Protein AF-0000000087761739 (afdb_homodimer)

Structure (mmCIF, N/CA/C/O backbone):
data_AF-0000000087761739-model_v1
#
loop_
_entity.id
_entity.type
_entity.pdbx_description
1 polymer 'Uncharacterized protein'
#
loop_
_atom_site.group_PDB
_atom_site.id
_atom_site.type_symbol
_atom_site.label_atom_id
_atom_site.label_alt_id
_atom_site.label_comp_id
_atom_site.label_asym_id
_atom_site.label_entity_id
_atom_site.label_seq_id
_atom_site.pdbx_PDB_ins_code
_atom_site.Cartn_x
_atom_site.Cartn_y
_atom_site.Cartn_z
_atom_site.occupancy
_atom_site.B_iso_or_equiv
_atom_site.auth_seq_id
_atom_site.auth_comp_id
_atom_site.auth_asym_id
_atom_site.auth_atom_id
_atom_site.pdbx_PDB_model_num
ATOM 1 N N . MET A 1 1 ? -22.781 -11.344 -4.984 1 20.44 1 MET A N 1
ATOM 2 C CA . MET A 1 1 ? -22.031 -10.656 -3.932 1 20.44 1 MET A CA 1
ATOM 3 C C . MET A 1 1 ? -21.281 -9.461 -4.492 1 20.44 1 MET A C 1
ATOM 5 O O . MET A 1 1 ? -20.156 -9.609 -4.996 1 20.44 1 MET A O 1
ATOM 9 N N . ASP A 1 2 ? -22.125 -8.633 -5.078 1 24.77 2 ASP A N 1
ATOM 10 C CA . ASP A 1 2 ? -21.891 -7.473 -5.938 1 24.77 2 ASP A CA 1
ATOM 11 C C . ASP A 1 2 ? -21.109 -6.391 -5.203 1 24.77 2 ASP A C 1
ATOM 13 O O . ASP A 1 2 ? -20.609 -5.449 -5.824 1 24.77 2 ASP A O 1
ATOM 17 N N . GLY A 1 3 ? -21.297 -6.488 -3.834 1 24.38 3 GLY A N 1
ATOM 18 C CA . GLY A 1 3 ? -21.047 -5.309 -3.021 1 24.38 3 GLY A CA 1
ATOM 19 C C . GLY A 1 3 ? -19.578 -5.062 -2.768 1 24.38 3 GLY A C 1
ATOM 20 O O . GLY A 1 3 ? -19.219 -4.117 -2.062 1 24.38 3 GLY A O 1
ATOM 21 N N . THR A 1 4 ? -18.922 -6.078 -2.805 1 26.2 4 THR A N 1
ATOM 22 C CA . THR A 1 4 ? -17.656 -5.758 -2.143 1 26.2 4 THR A CA 1
ATOM 23 C C . THR A 1 4 ? -16.922 -4.648 -2.889 1 26.2 4 THR A C 1
ATOM 25 O O . THR A 1 4 ? -16.016 -4.016 -2.338 1 26.2 4 THR A O 1
ATOM 28 N N . HIS A 1 5 ? -17.047 -4.758 -4.234 1 28.62 5 HIS A N 1
ATOM 29 C CA . HIS A 1 5 ? -16.109 -3.875 -4.91 1 28.62 5 HIS A CA 1
ATOM 30 C C . HIS A 1 5 ? -16.703 -2.49 -5.129 1 28.62 5 HIS A C 1
ATOM 32 O O . HIS A 1 5 ? -17.531 -2.301 -6.031 1 28.62 5 HIS A O 1
ATOM 38 N N . GLY A 1 6 ? -17.234 -1.883 -4.227 1 26.75 6 GLY A N 1
ATOM 39 C CA . GLY A 1 6 ? -17.844 -0.566 -4.359 1 26.75 6 GLY A CA 1
ATOM 40 C C . GLY A 1 6 ? -16.906 0.455 -4.984 1 26.75 6 GLY A C 1
ATOM 41 O O . GLY A 1 6 ? -16.344 1.301 -4.285 1 26.75 6 GLY A O 1
ATOM 42 N N . HIS A 1 7 ? -16.141 -0.032 -5.859 1 29.97 7 HIS A N 1
ATOM 43 C CA . HIS A 1 7 ? -15.32 1.041 -6.414 1 29.97 7 HIS A CA 1
ATOM 44 C C . HIS A 1 7 ? -16.172 2.014 -7.23 1 29.97 7 HIS A C 1
ATOM 46 O O . HIS A 1 7 ? -17.047 1.595 -7.988 1 29.97 7 HIS A O 1
ATOM 52 N N . PHE A 1 8 ? -16.406 3.107 -6.758 1 29.94 8 PHE A N 1
ATOM 53 C CA . PHE A 1 8 ? -17.078 4.16 -7.504 1 29.94 8 PHE A CA 1
ATOM 54 C C . PHE A 1 8 ? -16.234 4.613 -8.688 1 29.94 8 PHE A C 1
ATOM 56 O O . PHE A 1 8 ? -15.07 4.98 -8.523 1 29.94 8 PHE A O 1
ATOM 63 N N . ASN A 1 9 ? -16.438 4.07 -9.688 1 31.05 9 ASN A N 1
ATOM 64 C CA . ASN A 1 9 ? -15.773 4.406 -10.945 1 31.05 9 ASN A CA 1
ATOM 65 C C . ASN A 1 9 ? -16.047 5.852 -11.352 1 31.05 9 ASN A C 1
ATOM 67 O O . ASN A 1 9 ? -17.203 6.273 -11.414 1 31.05 9 ASN A O 1
ATOM 71 N N . ILE A 1 10 ? -15.094 6.66 -11.148 1 33.84 10 ILE A N 1
ATOM 72 C CA . ILE A 1 10 ? -15.211 8.023 -11.648 1 33.84 10 ILE A CA 1
ATOM 73 C C . ILE A 1 10 ? -14.844 8.062 -13.133 1 33.84 10 ILE A C 1
ATOM 75 O O . ILE A 1 10 ? -13.781 7.57 -13.523 1 33.84 10 ILE A O 1
ATOM 79 N N . ASN A 1 11 ? -15.75 8.164 -13.945 1 30.97 11 ASN A N 1
ATOM 80 C CA . ASN A 1 11 ? -15.617 8.32 -15.391 1 30.97 11 ASN A CA 1
ATOM 81 C C . ASN A 1 11 ? -14.898 9.609 -15.758 1 30.97 11 ASN A C 1
ATOM 83 O O . ASN A 1 11 ? -15.453 10.703 -15.594 1 30.97 11 ASN A O 1
ATOM 87 N N . ALA A 1 12 ? -13.742 9.641 -15.859 1 34.12 12 ALA A N 1
ATOM 88 C CA . ALA A 1 12 ? -12.922 10.82 -16.141 1 34.12 12 ALA A CA 1
ATOM 89 C C . ALA A 1 12 ? -13.227 11.383 -17.516 1 34.12 12 ALA A C 1
ATOM 91 O O . ALA A 1 12 ? -12.867 12.531 -17.812 1 34.12 12 ALA A O 1
ATOM 92 N N . ASP A 1 13 ? -13.703 10.57 -18.453 1 30.34 13 ASP A N 1
ATOM 93 C CA . ASP A 1 13 ? -13.664 11.031 -19.844 1 30.34 13 ASP A CA 1
ATOM 94 C C . ASP A 1 13 ? -14.906 11.852 -20.172 1 30.34 13 ASP A C 1
ATOM 96 O O . ASP A 1 13 ? -15.148 12.156 -21.344 1 30.34 13 ASP A O 1
ATOM 100 N N . VAL A 1 14 ? -15.852 11.977 -19.297 1 33.69 14 VAL A N 1
ATOM 101 C CA . VAL A 1 14 ? -17.062 12.648 -19.781 1 33.69 14 VAL A CA 1
ATOM 102 C C . VAL A 1 14 ? -16.969 14.141 -19.484 1 33.69 14 VAL A C 1
ATOM 104 O O . VAL A 1 14 ? -16.312 14.555 -18.516 1 33.69 14 VAL A O 1
ATOM 107 N N . GLY A 1 15 ? -17.297 14.992 -20.469 1 31.44 15 GLY A N 1
ATOM 108 C CA . GLY A 1 15 ? -17.344 16.438 -20.391 1 31.44 15 GLY A CA 1
ATOM 109 C C . GLY A 1 15 ? -18.094 16.953 -19.172 1 31.44 15 GLY A C 1
ATOM 110 O O . GLY A 1 15 ? -18.859 16.219 -18.562 1 31.44 15 GLY A O 1
ATOM 111 N N . ALA A 1 16 ? -17.734 17.984 -18.703 1 39.25 16 ALA A N 1
ATOM 112 C CA . ALA A 1 16 ? -18.312 18.672 -17.562 1 39.25 16 ALA A CA 1
ATOM 113 C C . ALA A 1 16 ? -19.766 19.094 -17.844 1 39.25 16 ALA A C 1
ATOM 115 O O . ALA A 1 16 ? -20.109 19.406 -18.969 1 39.25 16 ALA A O 1
ATOM 116 N N . SER A 1 17 ? -20.781 18.766 -17.078 1 38.81 17 SER A N 1
ATOM 117 C CA . SER A 1 17 ? -22.156 19.25 -17.141 1 38.81 17 SER A CA 1
ATOM 118 C C . SER A 1 17 ? -22.344 20.453 -16.234 1 38.81 17 SER A C 1
ATOM 120 O O . SER A 1 17 ? -21.625 20.625 -15.242 1 38.81 17 SER A O 1
ATOM 122 N N . GLU A 1 18 ? -23.109 21.469 -16.734 1 39.84 18 GLU A N 1
ATOM 123 C CA . GLU A 1 18 ? -23.422 22.688 -15.977 1 39.84 18 GLU A CA 1
ATOM 124 C C . GLU A 1 18 ? -24.891 22.734 -15.594 1 39.84 18 GLU A C 1
ATOM 126 O O . GLU A 1 18 ? -25.766 22.422 -16.406 1 39.84 18 GLU A O 1
ATOM 131 N N . PHE A 1 19 ? -25.188 22.891 -14.32 1 46.5 19 PHE A N 1
ATOM 132 C CA . PHE A 1 19 ? -26.547 23.078 -13.82 1 46.5 19 PHE A CA 1
ATOM 133 C C . PHE A 1 19 ? -26.672 24.406 -13.094 1 46.5 19 PHE A C 1
ATOM 135 O O . PHE A 1 19 ? -25.719 24.859 -12.445 1 46.5 19 PHE A O 1
ATOM 142 N N . LEU A 1 20 ? -27.734 25.25 -13.328 1 36.22 20 LEU A N 1
ATOM 143 C CA . LEU A 1 20 ? -28.062 26.484 -12.602 1 36.22 20 LEU A CA 1
ATOM 144 C C . LEU A 1 20 ? -29.328 26.297 -11.773 1 36.22 20 LEU A C 1
ATOM 146 O O . LEU A 1 20 ? -30.359 25.859 -12.289 1 36.22 20 LEU A O 1
ATOM 150 N N . PHE A 1 21 ? -29.219 26.375 -10.508 1 52.38 21 PHE A N 1
ATOM 151 C CA . PHE A 1 21 ? -30.375 26.219 -9.625 1 52.38 21 PHE A CA 1
ATOM 152 C C . PHE A 1 21 ? -30.719 27.531 -8.945 1 52.38 21 PHE A C 1
ATOM 154 O O . PHE A 1 21 ? -29.828 28.312 -8.602 1 52.38 21 PHE A O 1
ATOM 161 N N . ASP A 1 22 ? -32.094 28.125 -8.93 1 41.22 22 ASP A N 1
ATOM 162 C CA . ASP A 1 22 ? -32.625 29.203 -8.117 1 41.22 22 ASP A CA 1
ATOM 163 C C . ASP A 1 22 ? -33.781 28.734 -7.234 1 41.22 22 ASP A C 1
ATOM 165 O O . ASP A 1 22 ? -34.188 27.562 -7.312 1 41.22 22 ASP A O 1
ATOM 169 N N . GLN A 1 23 ? -34.062 29.469 -6.258 1 44.34 23 GLN A N 1
ATOM 170 C CA . GLN A 1 23 ? -35.094 29.078 -5.297 1 44.34 23 GLN A CA 1
ATOM 171 C C . GLN A 1 23 ? -36.344 28.594 -6.008 1 44.34 23 GLN A C 1
ATOM 173 O O . GLN A 1 23 ? -37.125 27.812 -5.445 1 44.34 23 GLN A O 1
ATOM 178 N N . SER A 1 24 ? -36.656 29.188 -7.23 1 37.31 24 SER A N 1
ATOM 179 C CA . SER A 1 24 ? -37.875 28.844 -7.945 1 37.31 24 SER A CA 1
ATOM 180 C C . SER A 1 24 ? -37.688 27.547 -8.742 1 37.31 24 SER A C 1
ATOM 182 O O . SER A 1 24 ? -38.594 27.141 -9.477 1 37.31 24 SER A O 1
ATOM 184 N N . PHE A 1 25 ? -36.625 27.031 -8.711 1 35.84 25 PHE A N 1
ATOM 185 C CA . PHE A 1 25 ? -36.375 25.875 -9.555 1 35.84 25 PHE A CA 1
ATOM 186 C C . PHE A 1 25 ? -37.312 24.734 -9.203 1 35.84 25 PHE A C 1
ATOM 188 O O . PHE A 1 25 ? -37.281 24.234 -8.078 1 35.84 25 PHE A O 1
ATOM 195 N N . GLU A 1 26 ? -38.594 24.75 -9.891 1 30.33 26 GLU A N 1
ATOM 196 C CA . GLU A 1 26 ? -39.406 23.516 -9.969 1 30.33 26 GLU A CA 1
ATOM 197 C C . GLU A 1 26 ? -38.75 22.5 -10.891 1 30.33 26 GLU A C 1
ATOM 199 O O . GLU A 1 26 ? -37.969 22.859 -11.789 1 30.33 26 GLU A O 1
ATOM 204 N N . GLU A 1 27 ? -38.844 21.188 -10.758 1 34.31 27 GLU A N 1
ATOM 205 C CA . GLU A 1 27 ? -38.25 20.031 -11.422 1 34.31 27 GLU A CA 1
ATOM 206 C C . GLU A 1 27 ? -38.438 20.109 -12.93 1 34.31 27 GLU A C 1
ATOM 208 O O . GLU A 1 27 ? -38.156 19.141 -13.648 1 34.31 27 GLU A O 1
ATOM 213 N N . SER A 1 28 ? -39.125 21.125 -13.531 1 25.36 28 SER A N 1
ATOM 214 C CA . SER A 1 28 ? -39.5 20.828 -14.914 1 25.36 28 SER A CA 1
ATOM 215 C C . SER A 1 28 ? -38.281 20.547 -15.773 1 25.36 28 SER A C 1
ATOM 217 O O . SER A 1 28 ? -38.188 19.5 -16.422 1 25.36 28 SER A O 1
ATOM 219 N N . TYR A 1 29 ? -38.094 21.5 -16.922 1 24.64 29 TYR A N 1
ATOM 220 C CA . TYR A 1 29 ? -37.531 21.312 -18.266 1 24.64 29 TYR A CA 1
ATOM 221 C C . TYR A 1 29 ? -36.031 21.312 -18.234 1 24.64 29 TYR A C 1
ATOM 223 O O . TYR A 1 29 ? -35.375 22.281 -17.797 1 24.64 29 TYR A O 1
ATOM 231 N N . ILE A 1 30 ? -35.531 20.188 -18.062 1 29 30 ILE A N 1
ATOM 232 C CA . ILE A 1 30 ? -34.125 19.906 -18.219 1 29 30 ILE A CA 1
ATOM 233 C C . ILE A 1 30 ? -33.688 20.141 -19.672 1 29 30 ILE A C 1
ATOM 235 O O . ILE A 1 30 ? -34.219 19.5 -20.578 1 29 30 ILE A O 1
ATOM 239 N N . GLN A 1 31 ? -33.531 21.359 -20.078 1 22.91 31 GLN A N 1
ATOM 240 C CA . GLN A 1 31 ? -33.031 21.5 -21.438 1 22.91 31 GLN A CA 1
ATOM 241 C C . GLN A 1 31 ? -31.703 20.797 -21.609 1 22.91 31 GLN A C 1
ATOM 243 O O . GLN A 1 31 ? -30.734 21.109 -20.906 1 22.91 31 GLN A O 1
ATOM 248 N N . TYR A 1 32 ? -31.859 19.547 -21.984 1 24.84 32 TYR A N 1
ATOM 249 C CA . TYR A 1 32 ? -30.688 18.812 -22.438 1 24.84 32 TYR A CA 1
ATOM 250 C C . TYR A 1 32 ? -30.109 19.422 -23.703 1 24.84 32 TYR A C 1
ATOM 252 O O . TYR A 1 32 ? -30.828 19.656 -24.688 1 24.84 32 TYR A O 1
ATOM 260 N N . VAL A 1 33 ? -29.438 20.438 -23.734 1 24.25 33 VAL A N 1
ATOM 261 C CA . VAL A 1 33 ? -28.828 20.859 -25 1 24.25 33 VAL A CA 1
ATOM 262 C C . VAL A 1 33 ? -28.062 19.703 -25.609 1 24.25 33 VAL A C 1
ATOM 264 O O . VAL A 1 33 ? -27.109 19.188 -25 1 24.25 33 VAL A O 1
ATOM 267 N N . PRO A 1 34 ? -28.766 19.031 -26.531 1 23.12 34 PRO A N 1
ATOM 268 C CA . PRO A 1 34 ? -28.25 17.844 -27.234 1 23.12 34 PRO A CA 1
ATOM 269 C C . PRO A 1 34 ? -26.875 18.078 -27.875 1 23.12 34 PRO A C 1
ATOM 271 O O . PRO A 1 34 ? -26.688 19.078 -28.562 1 23.12 34 PRO A O 1
ATOM 274 N N . GLN A 1 35 ? -25.891 17.922 -27.25 1 23.34 35 GLN A N 1
ATOM 275 C CA . GLN A 1 35 ? -24.641 18.031 -28 1 23.34 35 GLN A CA 1
ATOM 276 C C . GLN A 1 35 ? -24.672 17.141 -29.234 1 23.34 35 GLN A C 1
ATOM 278 O O . GLN A 1 35 ? -25.25 16.062 -29.219 1 23.34 35 GLN A O 1
ATOM 283 N N . GLN A 1 36 ? -24.672 17.766 -30.438 1 21.25 36 GLN A N 1
ATOM 284 C CA . GLN A 1 36 ? -24.656 17.203 -31.781 1 21.25 36 GLN A CA 1
ATOM 285 C C . GLN A 1 36 ? -23.734 15.977 -31.844 1 21.25 36 GLN A C 1
ATOM 287 O O . GLN A 1 36 ? -22.656 15.969 -31.266 1 21.25 36 GLN A O 1
ATOM 292 N N . GLN A 1 37 ? -24.359 14.945 -32.188 1 20.19 37 GLN A N 1
ATOM 293 C CA . GLN A 1 37 ? -24 13.547 -32.375 1 20.19 37 GLN A CA 1
ATOM 294 C C . GLN A 1 37 ? -22.859 13.398 -33.375 1 20.19 37 GLN A C 1
ATOM 296 O O . GLN A 1 37 ? -23 13.773 -34.531 1 20.19 37 GLN A O 1
ATOM 301 N N . MET A 1 38 ? -21.688 13.828 -33.031 1 20.53 38 MET A N 1
ATOM 302 C CA . MET A 1 38 ? -20.75 13.602 -34.156 1 20.53 38 MET A CA 1
ATOM 303 C C . MET A 1 38 ? -20.797 12.148 -34.594 1 20.53 38 MET A C 1
ATOM 305 O O . MET A 1 38 ? -20.875 11.234 -33.781 1 20.53 38 MET A O 1
ATOM 309 N N . PRO A 1 39 ? -21.281 11.961 -35.844 1 19.52 39 PRO A N 1
ATOM 310 C CA . PRO A 1 39 ? -21.531 10.656 -36.438 1 19.52 39 PRO A CA 1
ATOM 311 C C . PRO A 1 39 ? -20.328 9.719 -36.375 1 19.52 39 PRO A C 1
ATOM 313 O O . PRO A 1 39 ? -19.219 10.094 -36.75 1 19.52 39 PRO A O 1
ATOM 316 N N . TYR A 1 40 ? -20.188 9.172 -35.281 1 19.16 40 TYR A N 1
ATOM 317 C CA . TYR A 1 40 ? -19.125 8.211 -35 1 19.16 40 TYR A CA 1
ATOM 318 C C . TYR A 1 40 ? -19.203 7.031 -35.969 1 19.16 40 TYR A C 1
ATOM 320 O O . TYR A 1 40 ? -19.953 6.078 -35.75 1 19.16 40 TYR A O 1
ATOM 328 N N . ASP A 1 41 ? -19.359 7.355 -37.312 1 18.47 41 ASP A N 1
ATOM 329 C CA . ASP A 1 41 ? -19.547 6.215 -38.219 1 18.47 41 ASP A CA 1
ATOM 330 C C . ASP A 1 41 ? -18.312 5.32 -38.219 1 18.47 41 ASP A C 1
ATOM 332 O O . ASP A 1 41 ? -17.312 5.645 -38.844 1 18.47 41 ASP A O 1
ATOM 336 N N . MET A 1 42 ? -17.797 5.059 -37.094 1 17.83 42 MET A N 1
ATOM 337 C CA . MET A 1 42 ? -16.641 4.203 -37.375 1 17.83 42 MET A CA 1
ATOM 338 C C . MET A 1 42 ? -17.062 2.932 -38.094 1 17.83 42 MET A C 1
ATOM 340 O O . MET A 1 42 ? -17.969 2.225 -37.656 1 17.83 42 MET A O 1
ATOM 344 N N . PRO A 1 43 ? -16.938 2.918 -39.344 1 17.8 43 PRO A N 1
ATOM 345 C CA . PRO A 1 43 ? -17.359 1.729 -40.094 1 17.8 43 PRO A CA 1
ATOM 346 C C . PRO A 1 43 ? -16.766 0.439 -39.531 1 17.8 43 PRO A C 1
ATOM 348 O O . PRO A 1 43 ? -15.602 0.408 -39.125 1 17.8 43 PRO A O 1
ATOM 351 N N . TYR A 1 44 ? -17.531 -0.133 -38.656 1 18.22 44 TYR A N 1
ATOM 352 C CA . TYR A 1 44 ? -17.328 -1.474 -38.125 1 18.22 44 TYR A CA 1
ATOM 353 C C . TYR A 1 44 ? -17 -2.463 -39.25 1 18.22 44 TYR A C 1
ATOM 355 O O . TYR A 1 44 ? -17.734 -2.543 -40.25 1 18.22 44 TYR A O 1
ATOM 363 N N . ILE A 1 45 ? -15.812 -2.396 -39.75 1 17.23 45 ILE A N 1
ATOM 364 C CA . ILE A 1 45 ? -15.508 -3.363 -40.812 1 17.23 45 ILE A CA 1
ATOM 365 C C . ILE A 1 45 ? -15.945 -4.758 -40.344 1 17.23 45 ILE A C 1
ATOM 367 O O . ILE A 1 45 ? -15.461 -5.273 -39.344 1 17.23 45 ILE A O 1
ATOM 371 N N . THR A 1 46 ? -17.203 -5.043 -40.656 1 17.39 46 THR A N 1
ATOM 372 C CA . THR A 1 46 ? -18 -6.254 -40.5 1 17.39 46 THR A CA 1
ATOM 373 C C . THR A 1 46 ? -17.344 -7.434 -41.219 1 17.39 46 THR A C 1
ATOM 375 O O . THR A 1 46 ? -17.312 -7.473 -42.438 1 17.39 46 THR A O 1
ATOM 378 N N . THR A 1 47 ? -16.062 -7.75 -40.938 1 16.61 47 THR A N 1
ATOM 379 C CA . THR A 1 47 ? -15.633 -8.867 -41.781 1 16.61 47 THR A CA 1
ATOM 380 C C . THR A 1 47 ? -16.609 -10.031 -41.656 1 16.61 47 THR A C 1
ATOM 382 O O . THR A 1 47 ? -17 -10.406 -40.562 1 16.61 47 THR A O 1
ATOM 385 N N . GLU A 1 48 ? -17.422 -10.203 -42.688 1 16.91 48 GLU A N 1
ATOM 386 C CA . GLU A 1 48 ? -18.453 -11.172 -43 1 16.91 48 GLU A CA 1
ATOM 387 C C . GLU A 1 48 ? -17.922 -12.602 -42.938 1 16.91 48 GLU A C 1
ATOM 389 O O . GLU A 1 48 ? -17.281 -13.078 -43.875 1 16.91 48 GLU A O 1
ATOM 394 N N . PHE A 1 49 ? -17.188 -12.953 -41.875 1 16.06 49 PHE A N 1
ATOM 395 C CA . PHE A 1 49 ? -16.766 -14.328 -42.125 1 16.06 49 PHE A CA 1
ATOM 396 C C . PHE A 1 49 ? -17.969 -15.25 -42.281 1 16.06 49 PHE A C 1
ATOM 398 O O . PHE A 1 49 ? -18.875 -15.234 -41.438 1 16.06 49 PHE A O 1
ATOM 405 N N . GLN A 1 50 ? -18.281 -15.547 -43.5 1 15.95 50 GLN A N 1
ATOM 406 C CA . GLN A 1 50 ? -19.328 -16.453 -43.969 1 15.95 50 GLN A CA 1
ATOM 407 C C . GLN A 1 50 ? -19.125 -17.859 -43.438 1 15.95 50 GLN A C 1
ATOM 409 O O . GLN A 1 50 ? -18.109 -18.5 -43.719 1 15.95 50 GLN A O 1
ATOM 414 N N . PRO A 1 51 ? -19.656 -18.062 -42.25 1 16.39 51 PRO A N 1
ATOM 415 C CA . PRO A 1 51 ? -19.547 -19.469 -41.844 1 16.39 51 PRO A CA 1
ATOM 416 C C . PRO A 1 51 ? -20.234 -20.406 -42.844 1 16.39 51 PRO A C 1
ATOM 418 O O . PRO A 1 51 ? -21.422 -20.25 -43.125 1 16.39 51 PRO A O 1
ATOM 421 N N . SER A 1 52 ? -19.562 -20.922 -43.781 1 14.87 52 SER A N 1
ATOM 422 C CA . SER A 1 52 ? -20.234 -21.859 -44.688 1 14.87 52 SER A CA 1
ATOM 423 C C . SER A 1 52 ? -20.906 -22.984 -43.906 1 14.87 52 SER A C 1
ATOM 425 O O . SER A 1 52 ? -22.109 -23.219 -44.062 1 14.87 52 SER A O 1
ATOM 427 N N . ALA A 1 53 ? -20.625 -24.297 -44.344 1 14.59 53 ALA A N 1
ATOM 428 C CA . ALA A 1 53 ? -21.5 -25.344 -44.875 1 14.59 53 ALA A CA 1
ATOM 429 C C . ALA A 1 53 ? -22.047 -26.219 -43.75 1 14.59 53 ALA A C 1
ATOM 431 O O . ALA A 1 53 ? -23.25 -26.422 -43.656 1 14.59 53 ALA A O 1
ATOM 432 N N . ILE A 1 54 ? -21.406 -27.484 -43.406 1 14.58 54 ILE A N 1
ATOM 433 C CA . ILE A 1 54 ? -22.016 -28.75 -43.812 1 14.58 54 ILE A CA 1
ATOM 434 C C . ILE A 1 54 ? -22.906 -29.281 -42.688 1 14.58 54 ILE A C 1
ATOM 436 O O . ILE A 1 54 ? -24.078 -29.578 -42.906 1 14.58 54 ILE A O 1
ATOM 440 N N . ALA A 1 55 ? -22.531 -30.516 -42.094 1 14.23 55 ALA A N 1
ATOM 441 C CA . ALA A 1 55 ? -23.172 -31.812 -42.312 1 14.23 55 ALA A CA 1
ATOM 442 C C . ALA A 1 55 ? -24.25 -32.094 -41.281 1 14.23 55 ALA A C 1
ATOM 444 O O . ALA A 1 55 ? -24.297 -31.422 -40.25 1 14.23 55 ALA A O 1
ATOM 445 N N . SER A 1 56 ? -24.438 -33.469 -40.969 1 14.02 56 SER A N 1
ATOM 446 C CA . SER A 1 56 ? -25.484 -34.469 -41.094 1 14.02 56 SER A CA 1
ATOM 447 C C . SER A 1 56 ? -26.25 -34.625 -39.781 1 14.02 56 SER A C 1
ATOM 449 O O . SER A 1 56 ? -27.484 -34.562 -39.781 1 14.02 56 SER A O 1
ATOM 451 N N . PRO A 1 57 ? -26.031 -35.875 -39.125 1 14.07 57 PRO A N 1
ATOM 452 C CA . PRO A 1 57 ? -27.094 -36.875 -39.094 1 14.07 57 PRO A CA 1
ATOM 453 C C . PRO A 1 57 ? -27.984 -36.75 -37.844 1 14.07 57 PRO A C 1
ATOM 455 O O . PRO A 1 57 ? -29.203 -36.656 -37.969 1 14.07 57 PRO A O 1
ATOM 458 N N . LEU A 1 58 ? -27.766 -37.812 -36.969 1 13.82 58 LEU A N 1
ATOM 459 C CA . LEU A 1 58 ? -28.719 -38.906 -36.719 1 13.82 58 LEU A CA 1
ATOM 460 C C . LEU A 1 58 ? -29.594 -38.562 -35.5 1 13.82 58 LEU A C 1
ATOM 462 O O . LEU A 1 58 ? -29.281 -37.625 -34.75 1 13.82 58 LEU A O 1
ATOM 466 N N . ASN A 1 59 ? -29.734 -39.625 -34.625 1 13.6 59 ASN A N 1
ATOM 467 C CA . ASN A 1 59 ? -30.844 -40.5 -34.281 1 13.6 59 ASN A CA 1
ATOM 468 C C . ASN A 1 59 ? -31.5 -40.094 -32.969 1 13.6 59 ASN A C 1
ATOM 470 O O . ASN A 1 59 ? -32.688 -39.812 -32.938 1 13.6 59 ASN A O 1
ATOM 474 N N . GLY A 1 60 ? -31.156 -40.875 -31.906 1 13.52 60 GLY A N 1
ATOM 475 C CA . GLY A 1 60 ? -32.094 -41.812 -31.328 1 13.52 60 GLY A CA 1
ATOM 476 C C . GLY A 1 60 ? -32.938 -41.188 -30.234 1 13.52 60 GLY A C 1
ATOM 477 O O . GLY A 1 60 ? -32.719 -40.031 -29.844 1 13.52 60 GLY A O 1
ATOM 478 N N . TYR A 1 61 ? -33.219 -42.125 -29.281 1 13.71 61 TYR A N 1
ATOM 479 C CA . TYR A 1 61 ? -34.406 -42.781 -28.734 1 13.71 61 TYR A CA 1
ATOM 480 C C . TYR A 1 61 ? -34.875 -42.062 -27.469 1 13.71 61 TYR A C 1
ATOM 482 O O . TYR A 1 61 ? -34.188 -41.188 -26.922 1 13.71 61 TYR A O 1
ATOM 490 N N . PRO A 1 62 ? -35.062 -42.938 -26.469 1 13.61 62 PRO A N 1
ATOM 491 C CA . PRO A 1 62 ? -36.375 -43.344 -25.891 1 13.61 62 PRO A CA 1
ATOM 492 C C . PRO A 1 62 ? -36.719 -42.531 -24.625 1 13.61 62 PRO A C 1
ATOM 494 O O . PRO A 1 62 ? -37.781 -41.969 -24.531 1 13.61 62 PRO A O 1
ATOM 497 N N . THR A 1 63 ? -36.281 -43.219 -23.438 1 12.98 63 THR A N 1
ATOM 498 C CA . THR A 1 63 ? -37.188 -43.938 -22.578 1 12.98 63 THR A CA 1
ATOM 499 C C . THR A 1 63 ? -37.75 -43 -21.484 1 12.98 63 THR A C 1
ATOM 501 O O . THR A 1 63 ? -38.938 -42.906 -21.281 1 12.98 63 THR A O 1
ATOM 504 N N . ARG A 1 64 ? -37.25 -43.281 -20.125 1 13.5 64 ARG A N 1
ATOM 505 C CA . ARG A 1 64 ? -38.062 -43.938 -19.109 1 13.5 64 ARG A CA 1
ATOM 506 C C . ARG A 1 64 ? -38.844 -42.906 -18.266 1 13.5 64 ARG A C 1
ATOM 508 O O . ARG A 1 64 ? -38.469 -41.719 -18.234 1 13.5 64 ARG A O 1
ATOM 515 N N . PHE A 1 65 ? -39.469 -43.562 -17.219 1 12.97 65 PHE A N 1
ATOM 516 C CA . PHE A 1 65 ? -40.719 -43.812 -16.5 1 12.97 65 PHE A CA 1
ATOM 517 C C . PHE A 1 65 ? -40.906 -42.812 -15.367 1 12.97 65 PHE A C 1
ATOM 519 O O . PHE A 1 65 ? -41.906 -42.094 -15.305 1 12.97 65 PHE A O 1
ATOM 526 N N . HIS A 1 66 ? -40.656 -43.406 -14.109 1 13.03 66 HIS A N 1
ATOM 527 C CA . HIS A 1 66 ? -41.688 -43.719 -13.141 1 13.03 66 HIS A CA 1
ATOM 528 C C . HIS A 1 66 ? -41.938 -42.562 -12.18 1 13.03 66 HIS A C 1
ATOM 530 O O . HIS A 1 66 ? -41.125 -41.656 -12.078 1 13.03 66 HIS A O 1
ATOM 536 N N . GLN A 1 67 ? -42.406 -43.031 -11.008 1 12.92 67 GLN A N 1
ATOM 537 C CA . GLN A 1 67 ? -43.594 -43.031 -10.164 1 12.92 67 GLN A CA 1
ATOM 538 C C . GLN A 1 67 ? -43.438 -42.031 -9.008 1 12.92 67 GLN A C 1
ATOM 540 O O . GLN A 1 67 ? -44.312 -41.188 -8.781 1 12.92 67 GLN A O 1
ATOM 545 N N . ARG A 1 68 ? -42.844 -42.562 -7.832 1 13.11 68 ARG A N 1
ATOM 546 C CA . ARG A 1 68 ? -43.688 -42.875 -6.695 1 13.11 68 ARG A CA 1
ATOM 547 C C . ARG A 1 68 ? -43.969 -41.625 -5.871 1 13.11 68 ARG A C 1
ATOM 549 O O . ARG A 1 68 ? -43.344 -40.562 -6.078 1 13.11 68 ARG A O 1
ATOM 556 N N . ILE A 1 69 ? -43.781 -41.844 -4.523 1 13.05 69 ILE A N 1
ATOM 557 C CA . ILE A 1 69 ? -44.656 -42.094 -3.375 1 13.05 69 ILE A CA 1
ATOM 558 C C . ILE A 1 69 ? -44.844 -40.781 -2.586 1 13.05 69 ILE A C 1
ATOM 560 O O . ILE A 1 69 ? -44.031 -39.875 -2.701 1 13.05 69 ILE A O 1
ATOM 564 N N . ASP A 1 70 ? -45.219 -41 -1.311 1 12.95 70 ASP A N 1
ATOM 565 C CA . ASP A 1 70 ? -46.312 -40.844 -0.359 1 12.95 70 ASP A CA 1
ATOM 566 C C . ASP A 1 70 ? -46.031 -39.719 0.628 1 12.95 70 ASP A C 1
ATOM 568 O O . ASP A 1 70 ? -46.906 -38.875 0.897 1 12.95 70 ASP A O 1
ATOM 572 N N . ALA A 1 71 ? -45 -39.938 1.551 1 12.95 71 ALA A N 1
ATOM 573 C CA . ALA A 1 71 ? -45.438 -40.094 2.936 1 12.95 71 ALA A CA 1
ATOM 574 C C . ALA A 1 71 ? -45.844 -38.781 3.553 1 12.95 71 ALA A C 1
ATOM 576 O O . ALA A 1 71 ? -45.5 -37.719 3.053 1 12.95 71 ALA A O 1
ATOM 577 N N . TYR A 1 72 ? -46.031 -38.875 4.949 1 13.09 72 TYR A N 1
ATOM 578 C CA . TYR A 1 72 ? -46.938 -38.781 6.082 1 13.09 72 TYR A CA 1
ATOM 579 C C . TYR A 1 72 ? -46.875 -37.375 6.699 1 13.09 72 TYR A C 1
ATOM 581 O O . TYR A 1 72 ? -45.969 -36.594 6.391 1 13.09 72 TYR A O 1
ATOM 589 N N . ASN A 1 73 ? -46.812 -37.406 8.047 1 13.04 73 ASN A N 1
ATOM 590 C CA . ASN A 1 73 ? -47.75 -37.156 9.133 1 13.04 73 ASN A CA 1
ATOM 591 C C . ASN A 1 73 ? -47.531 -35.781 9.781 1 13.04 73 ASN A C 1
ATOM 593 O O . ASN A 1 73 ? -48.438 -34.969 9.859 1 13.04 73 ASN A O 1
ATOM 597 N N . ASN A 1 74 ? -47.062 -35.812 11.062 1 13.11 74 ASN A N 1
ATOM 598 C CA . ASN A 1 74 ? -47.812 -35.562 12.289 1 13.11 74 ASN A CA 1
ATOM 599 C C . ASN A 1 74 ? -47.656 -34.094 12.758 1 13.11 74 ASN A C 1
ATOM 601 O O . ASN A 1 74 ? -46.781 -33.375 12.266 1 13.11 74 ASN A O 1
ATOM 605 N N . ASN A 1 75 ? -47.469 -33.875 14.117 1 13.25 75 ASN A N 1
ATOM 606 C CA . ASN A 1 75 ? -48.281 -33.438 15.227 1 13.25 75 ASN A CA 1
ATOM 607 C C . ASN A 1 75 ? -47.938 -32.031 15.664 1 13.25 75 ASN A C 1
ATOM 609 O O . ASN A 1 75 ? -48.844 -31.172 15.773 1 13.25 75 ASN A O 1
ATOM 613 N N . SER A 1 76 ? -47.094 -31.844 16.719 1 13.23 76 SER A N 1
ATOM 614 C CA . SER A 1 76 ? -47.562 -31.438 18.031 1 13.23 76 SER A CA 1
ATOM 615 C C . SER A 1 76 ? -47.594 -29.906 18.156 1 13.23 76 SER A C 1
ATOM 617 O O . SER A 1 76 ? -46.969 -29.203 17.391 1 13.23 76 SER A O 1
ATOM 619 N N . GLN A 1 77 ? -47.5 -29.375 19.484 1 13.21 77 GLN A N 1
ATOM 620 C CA . GLN A 1 77 ? -48.344 -28.75 20.484 1 13.21 77 GLN A CA 1
ATOM 621 C C . GLN A 1 77 ? -48.094 -27.266 20.609 1 13.21 77 GLN A C 1
ATOM 623 O O . GLN A 1 77 ? -49 -26.438 20.5 1 13.21 77 GLN A O 1
ATOM 628 N N . PRO A 1 78 ? -47.562 -26.75 21.828 1 13.87 78 PRO A N 1
ATOM 629 C CA . PRO A 1 78 ? -48.406 -26.094 22.828 1 13.87 78 PRO A CA 1
ATOM 630 C C . PRO A 1 78 ? -48.344 -24.562 22.75 1 13.87 78 PRO A C 1
ATOM 632 O O . PRO A 1 78 ? -47.469 -24.031 22.062 1 13.87 78 PRO A O 1
ATOM 635 N N . PRO A 1 79 ? -48.219 -23.797 24.047 1 13.41 79 PRO A N 1
ATOM 636 C CA . PRO A 1 79 ? -49.156 -22.953 24.766 1 13.41 79 PRO A CA 1
ATOM 637 C C . PRO A 1 79 ? -48.844 -21.469 24.641 1 13.41 79 PRO A C 1
ATOM 639 O O . PRO A 1 79 ? -49.75 -20.672 24.328 1 13.41 79 PRO A O 1
ATOM 642 N N . ALA A 1 80 ? -47.844 -20.875 25.406 1 13.3 80 ALA A N 1
ATOM 643 C CA . ALA A 1 80 ? -48.25 -20.141 26.594 1 13.3 80 ALA A CA 1
ATOM 644 C C . ALA A 1 80 ? -48.469 -18.656 26.281 1 13.3 80 ALA A C 1
ATOM 646 O O . ALA A 1 80 ? -47.938 -18.156 25.266 1 13.3 80 ALA A O 1
ATOM 647 N N . PRO A 1 81 ? -48.438 -17.734 27.391 1 13.57 81 PRO A N 1
ATOM 648 C CA . PRO A 1 81 ? -49.438 -16.859 28.031 1 13.57 81 PRO A CA 1
ATOM 649 C C . PRO A 1 81 ? -49.312 -15.398 27.594 1 13.57 81 PRO A C 1
ATOM 651 O O . PRO A 1 81 ? -50.281 -14.805 27.125 1 13.57 81 PRO A O 1
ATOM 654 N N . GLN A 1 82 ? -48.812 -14.477 28.484 1 13.49 82 GLN A N 1
ATOM 655 C CA . GLN A 1 82 ? -49.625 -13.57 29.281 1 13.49 82 GLN A CA 1
ATOM 656 C C . GLN A 1 82 ? -49.625 -12.156 28.688 1 13.49 82 GLN A C 1
ATOM 658 O O . GLN A 1 82 ? -48.812 -11.852 27.828 1 13.49 82 GLN A O 1
ATOM 663 N N . PRO A 1 83 ? -49.281 -11.039 29.609 1 13.77 83 PRO A N 1
ATOM 664 C CA . PRO A 1 83 ? -50.219 -10.031 30.125 1 13.77 83 PRO A CA 1
ATOM 665 C C . PRO A 1 83 ? -50.188 -8.727 29.328 1 13.77 83 PRO A C 1
ATOM 667 O O . PRO A 1 83 ? -49.312 -8.555 28.469 1 13.77 83 PRO A O 1
ATOM 670 N N . SER A 1 84 ? -50.156 -7.496 30.047 1 13.34 84 SER A N 1
ATOM 671 C CA . SER A 1 84 ? -51.125 -6.441 30.328 1 13.34 84 SER A CA 1
ATOM 672 C C . SER A 1 84 ? -50.781 -5.172 29.547 1 13.34 84 SER A C 1
ATOM 674 O O . SER A 1 84 ? -51.656 -4.562 28.938 1 13.34 84 SER A O 1
ATOM 676 N N . LEU A 1 85 ? -49.688 -4.398 29.844 1 14.03 85 LEU A N 1
ATOM 677 C CA . LEU A 1 85 ? -50.031 -3.127 30.484 1 14.03 85 LEU A CA 1
ATOM 678 C C . LEU A 1 85 ? -50.344 -2.064 29.438 1 14.03 85 LEU A C 1
ATOM 680 O O . LEU A 1 85 ? -49.969 -2.191 28.281 1 14.03 85 LEU A O 1
ATOM 684 N N . GLN A 1 86 ? -50.406 -0.774 29.891 1 13.6 86 GLN A N 1
ATOM 685 C CA . GLN A 1 86 ? -51.344 0.34 29.969 1 13.6 86 GLN A CA 1
ATOM 686 C C . GLN A 1 86 ? -51.156 1.312 28.812 1 13.6 86 GLN A C 1
ATOM 688 O O . GLN A 1 86 ? -50.094 1.348 28.188 1 13.6 86 GLN A O 1
ATOM 693 N N . PRO A 1 87 ? -52.094 2.326 28.688 1 14 87 PRO A N 1
ATOM 694 C CA . PRO A 1 87 ? -52.844 3.105 27.703 1 14 87 PRO A CA 1
ATOM 695 C C . PRO A 1 87 ? -52.062 4.336 27.219 1 14 87 PRO A C 1
ATOM 697 O O . PRO A 1 87 ? -52.156 4.703 26.047 1 14 87 PRO A O 1
ATOM 700 N N . ASN A 1 88 ? -51.25 5.066 28 1 13.33 88 ASN A N 1
ATOM 701 C CA . ASN A 1 88 ? -51.844 6.383 28.156 1 13.33 88 ASN A CA 1
ATOM 702 C C . ASN A 1 88 ? -51.656 7.238 26.906 1 13.33 88 ASN A C 1
ATOM 704 O O . ASN A 1 88 ? -52.625 7.57 26.203 1 13.33 88 ASN A O 1
ATOM 708 N N . ASP A 1 89 ? -50.938 8.484 27.031 1 13.57 89 ASP A N 1
ATOM 709 C CA . ASP A 1 89 ? -51.531 9.828 27.047 1 13.57 89 ASP A CA 1
ATOM 710 C C . ASP A 1 89 ? -51.406 10.477 25.656 1 13.57 89 ASP A C 1
ATOM 712 O O . ASP A 1 89 ? -52.406 10.93 25.094 1 13.57 89 ASP A O 1
ATOM 716 N N . THR A 1 90 ? -50.469 11.5 25.484 1 14.2 90 THR A N 1
ATOM 717 C CA . THR A 1 90 ? -50.844 12.914 25.406 1 14.2 90 THR A CA 1
ATOM 718 C C . THR A 1 90 ? -50.875 13.375 23.953 1 14.2 90 THR A C 1
ATOM 720 O O . THR A 1 90 ? -50.125 12.844 23.109 1 14.2 90 THR A O 1
ATOM 723 N N . GLN A 1 91 ? -51.625 14.422 23.609 1 13.37 91 GLN A N 1
ATOM 724 C CA . GLN A 1 91 ? -52.531 15.086 22.688 1 13.37 91 GLN A CA 1
ATOM 725 C C . GLN A 1 91 ? -51.781 15.797 21.578 1 13.37 91 GLN A C 1
ATOM 727 O O . GLN A 1 91 ? -52 15.539 20.391 1 13.37 91 GLN A O 1
ATOM 732 N N . LEU A 1 92 ? -51.844 17.188 21.438 1 13.58 92 LEU A N 1
ATOM 733 C CA . LEU A 1 92 ? -52.656 17.984 20.547 1 13.58 92 LEU A CA 1
ATOM 734 C C . LEU A 1 92 ? -51.812 18.703 19.516 1 13.58 92 LEU A C 1
ATOM 736 O O . LEU A 1 92 ? -52.281 18.953 18.391 1 13.58 92 LEU A O 1
ATOM 740 N N . ARG A 1 93 ? -50.562 19.125 19.453 1 13.9 93 ARG A N 1
ATOM 741 C CA . ARG A 1 93 ? -50.469 20.547 19.141 1 13.9 93 ARG A CA 1
ATOM 742 C C . ARG A 1 93 ? -50.656 20.797 17.641 1 13.9 93 ARG A C 1
ATOM 744 O O . ARG A 1 93 ? -50.406 19.906 16.828 1 13.9 93 ARG A O 1
ATOM 751 N N . ARG A 1 94 ? -50.656 22.203 17.188 1 13.4 94 ARG A N 1
ATOM 752 C CA . ARG A 1 94 ? -51.375 23.234 16.469 1 13.4 94 ARG A CA 1
ATOM 753 C C . ARG A 1 94 ? -50.844 23.391 15.047 1 13.4 94 ARG A C 1
ATOM 755 O O . ARG A 1 94 ? -49.656 23.094 14.789 1 13.4 94 ARG A O 1
ATOM 762 N N . LYS A 1 95 ? -51.625 24.031 14.133 1 14.05 95 LYS A N 1
ATOM 763 C CA . LYS A 1 95 ? -52.125 24.172 12.773 1 14.05 95 LYS A CA 1
ATOM 764 C C . LYS A 1 95 ? -51.312 25.203 11.992 1 14.05 95 LYS A C 1
ATOM 766 O O . LYS A 1 95 ? -51.219 25.125 10.766 1 14.05 95 LYS A O 1
ATOM 771 N N . ARG A 1 96 ? -50.688 26.297 12.328 1 13.11 96 ARG A N 1
ATOM 772 C CA . ARG A 1 96 ? -51.188 27.453 11.578 1 13.11 96 ARG A CA 1
ATOM 773 C C . ARG A 1 96 ? -50.531 27.531 10.203 1 13.11 96 ARG A C 1
ATOM 775 O O . ARG A 1 96 ? -49.406 27.109 10.031 1 13.11 96 ARG A O 1
ATOM 782 N N . LYS A 1 97 ? -51.219 28.328 9.242 1 14.16 97 LYS A N 1
ATOM 783 C CA . LYS A 1 97 ? -51.594 28.547 7.852 1 14.16 97 LYS A CA 1
ATOM 784 C C . LYS A 1 97 ? -50.688 29.578 7.191 1 14.16 97 LYS A C 1
ATOM 786 O O . LYS A 1 97 ? -50.906 29.969 6.043 1 14.16 97 LYS A O 1
ATOM 791 N N . ALA A 1 98 ? -49.562 30.078 7.59 1 13.14 98 ALA A N 1
ATOM 792 C CA . ALA A 1 98 ? -49.438 31.453 7.125 1 13.14 98 ALA A CA 1
ATOM 793 C C . ALA A 1 98 ? -49.281 31.5 5.609 1 13.14 98 ALA A C 1
ATOM 795 O O . ALA A 1 98 ? -48.688 30.609 5.012 1 13.14 98 ALA A O 1
ATOM 796 N N . ASP A 1 99 ? -49.625 32.594 4.875 1 14.28 99 ASP A N 1
ATOM 797 C CA . ASP A 1 99 ? -50.312 33.281 3.777 1 14.28 99 ASP A CA 1
ATOM 798 C C . ASP A 1 99 ? -49.344 33.562 2.633 1 14.28 99 ASP A C 1
ATOM 800 O O . ASP A 1 99 ? -49.625 33.25 1.478 1 14.28 99 ASP A O 1
ATOM 804 N N . ASP A 1 100 ? -48.625 34.781 2.467 1 14.06 100 ASP A N 1
ATOM 805 C CA . ASP A 1 100 ? -49 35.812 1.481 1 14.06 100 ASP A CA 1
ATOM 806 C C . ASP A 1 100 ? -48.125 35.688 0.22 1 14.06 100 ASP A C 1
ATOM 808 O O . ASP A 1 100 ? -47.094 35.062 0.244 1 14.06 100 ASP A O 1
ATOM 812 N N . ASP A 1 101 ? -47.719 36.875 -0.596 1 14.66 101 ASP A N 1
ATOM 813 C CA . ASP A 1 101 ? -48.188 37.469 -1.854 1 14.66 101 ASP A CA 1
ATOM 814 C C . ASP A 1 101 ? -47.062 37.406 -2.896 1 14.66 101 ASP A C 1
ATOM 816 O O . ASP A 1 101 ? -47.281 37 -4.035 1 14.66 101 ASP A O 1
ATOM 820 N N . ASP A 1 102 ? -45.906 38.312 -2.945 1 14.22 102 ASP A N 1
ATOM 821 C CA . ASP A 1 102 ? -45.906 39.281 -4.016 1 14.22 102 ASP A CA 1
ATOM 822 C C . ASP A 1 102 ? -45.188 38.75 -5.25 1 14.22 102 ASP A C 1
ATOM 824 O O . ASP A 1 102 ? -44.375 37.844 -5.152 1 14.22 102 ASP A O 1
ATOM 828 N N . PRO A 1 103 ? -44.562 39.719 -6.32 1 14.88 103 PRO A N 1
ATOM 829 C CA . PRO A 1 103 ? -44.812 39.938 -7.746 1 14.88 103 PRO A CA 1
ATOM 830 C C . PRO A 1 103 ? -43.719 39.375 -8.633 1 14.88 103 PRO A C 1
ATOM 832 O O . PRO A 1 103 ? -42.594 39.094 -8.156 1 14.88 103 PRO A O 1
ATOM 835 N N . LEU A 1 104 ? -43.562 39.688 -10.078 1 14.98 104 LEU A N 1
ATOM 836 C CA . LEU A 1 104 ? -43.594 39.062 -11.383 1 14.98 104 LEU A CA 1
ATOM 837 C C . LEU A 1 104 ? -42.25 39.219 -12.086 1 14.98 104 LEU A C 1
ATOM 839 O O . LEU A 1 104 ? -41.781 38.312 -12.789 1 14.98 104 LEU A O 1
ATOM 843 N N . PRO A 1 105 ? -41.281 40.219 -12.148 1 14.59 105 PRO A N 1
ATOM 844 C CA . PRO A 1 105 ? -41.188 40.781 -13.492 1 14.59 105 PRO A CA 1
ATOM 845 C C . PRO A 1 105 ? -40.281 39.969 -14.414 1 14.59 105 PRO A C 1
ATOM 847 O O . PRO A 1 105 ? -39.531 39.125 -13.938 1 14.59 105 PRO A O 1
ATOM 850 N N . SER A 1 106 ? -39.344 40.656 -15.523 1 15.02 106 SER A N 1
ATOM 851 C CA . SER A 1 106 ? -39.344 40.812 -16.969 1 15.02 106 SER A CA 1
ATOM 852 C C . SER A 1 106 ? -38.188 40 -17.594 1 15.02 106 SER A C 1
ATOM 854 O O . SER A 1 106 ? -37.281 39.594 -16.891 1 15.02 106 SER A O 1
ATOM 856 N N . SER A 1 107 ? -37.656 40.188 -19.078 1 15.52 107 SER A N 1
ATOM 857 C CA . SER A 1 107 ? -37.656 39.562 -20.391 1 15.52 107 SER A CA 1
ATOM 858 C C . SER A 1 107 ? -36.219 39.25 -20.859 1 15.52 107 SER A C 1
ATOM 860 O O . SER A 1 107 ? -36.031 38.312 -21.641 1 15.52 107 SER A O 1
ATOM 862 N N . VAL A 1 108 ? -35 39.844 -20.656 1 16.16 108 VAL A N 1
ATOM 863 C CA . VAL A 1 108 ? -34.219 40.312 -21.797 1 16.16 108 VAL A CA 1
ATOM 864 C C . VAL A 1 108 ? -33.469 39.125 -22.406 1 16.16 108 VAL A C 1
ATOM 866 O O . VAL A 1 108 ? -33 38.219 -21.688 1 16.16 108 VAL A O 1
ATOM 869 N N . ARG A 1 109 ? -33.156 39 -23.875 1 15.84 109 ARG A N 1
ATOM 870 C CA . ARG A 1 109 ? -33.062 38.188 -25.094 1 15.84 109 ARG A CA 1
ATOM 871 C C . ARG A 1 109 ? -31.594 37.844 -25.375 1 15.84 109 ARG A C 1
ATOM 873 O O . ARG A 1 109 ? -30.828 38.656 -25.891 1 15.84 109 ARG A O 1
ATOM 880 N N . ILE A 1 110 ? -30.844 37.25 -24.625 1 15.62 110 ILE A N 1
ATOM 881 C CA . ILE A 1 110 ? -29.422 37.219 -24.938 1 15.62 110 ILE A CA 1
ATOM 882 C C . ILE A 1 110 ? -29.172 36.281 -26.109 1 15.62 110 ILE A C 1
ATOM 884 O O . ILE A 1 110 ? -29.578 35.125 -26.094 1 15.62 110 ILE A O 1
ATOM 888 N N . LYS A 1 111 ? -28.609 36.781 -27.25 1 16.33 111 LYS A N 1
ATOM 889 C CA . LYS A 1 111 ? -28.344 36.344 -28.625 1 16.33 111 LYS A CA 1
ATOM 890 C C . LYS A 1 111 ? -27.312 35.219 -28.672 1 16.33 111 LYS A C 1
ATOM 892 O O . LYS A 1 111 ? -26.391 35.188 -27.859 1 16.33 111 LYS A O 1
ATOM 897 N N . LYS A 1 112 ? -27.297 34.219 -29.688 1 16.67 112 LYS A N 1
ATOM 898 C CA . LYS A 1 112 ? -27.062 32.812 -30.062 1 16.67 112 LYS A CA 1
ATOM 899 C C . LYS A 1 112 ? -25.672 32.656 -30.688 1 16.67 112 LYS A C 1
ATOM 901 O O . LYS A 1 112 ? -25.297 31.547 -31.062 1 16.67 112 LYS A O 1
ATOM 906 N N . GLU A 1 113 ? -24.719 33.594 -30.703 1 16.75 113 GLU A N 1
ATOM 907 C CA . GLU A 1 113 ? -23.875 33.469 -31.875 1 16.75 113 GLU A CA 1
ATOM 908 C C . GLU A 1 113 ? -23.125 32.125 -31.891 1 16.75 113 GLU A C 1
ATOM 910 O O . GLU A 1 113 ? -22.953 31.5 -30.844 1 16.75 113 GLU A O 1
ATOM 915 N N . HIS A 1 114 ? -22.328 31.719 -33.062 1 16.97 114 HIS A N 1
ATOM 916 C CA . HIS A 1 114 ? -22 30.688 -34.031 1 16.97 114 HIS A CA 1
ATOM 917 C C . HIS A 1 114 ? -20.766 29.906 -33.625 1 16.97 114 HIS A C 1
ATOM 919 O O . HIS A 1 114 ? -20.234 29.109 -34.406 1 16.97 114 HIS A O 1
ATOM 925 N N . LEU A 1 115 ? -20.328 29.781 -32.375 1 15.9 115 LEU A N 1
ATOM 926 C CA . LEU A 1 115 ? -18.906 29.453 -32.25 1 15.9 115 LEU A CA 1
ATOM 927 C C . LEU A 1 115 ? -18.656 28 -32.656 1 15.9 115 LEU A C 1
ATOM 929 O O . LEU A 1 115 ? -19.078 27.078 -31.938 1 15.9 115 LEU A O 1
ATOM 933 N N . ASP A 1 116 ? -18.375 27.594 -33.938 1 16.67 116 ASP A N 1
ATOM 934 C CA . ASP A 1 116 ? -18.375 26.344 -34.688 1 16.67 116 ASP A CA 1
ATOM 935 C C . ASP A 1 116 ? -17.141 25.5 -34.344 1 16.67 116 ASP A C 1
ATOM 937 O O . ASP A 1 116 ? -17.078 24.328 -34.719 1 16.67 116 ASP A O 1
ATOM 941 N N . THR A 1 117 ? -16.047 25.922 -33.75 1 17.34 117 THR A N 1
ATOM 942 C CA . THR A 1 117 ? -14.75 25.422 -34.219 1 17.34 117 THR A CA 1
ATOM 943 C C . THR A 1 117 ? -14.586 23.953 -33.844 1 17.34 117 THR A C 1
ATOM 945 O O . THR A 1 117 ? -15.102 23.5 -32.812 1 17.34 117 THR A O 1
ATOM 948 N N . MET A 1 118 ? -13.875 23.078 -34.75 1 17.22 118 MET A N 1
ATOM 949 C CA . MET A 1 118 ? -13.758 21.719 -35.25 1 17.22 118 MET A CA 1
ATOM 950 C C . MET A 1 118 ? -12.898 20.859 -34.344 1 17.22 118 MET A C 1
ATOM 952 O O . MET A 1 118 ? -12.453 19.781 -34.719 1 17.22 118 MET A O 1
ATOM 956 N N . TYR A 1 119 ? -12.641 21.047 -33.062 1 18.09 119 TYR A N 1
ATOM 957 C CA . TYR A 1 119 ? -11.516 20.422 -32.375 1 18.09 119 TYR A CA 1
ATOM 958 C C . TYR A 1 119 ? -11.758 18.922 -32.188 1 18.09 119 TYR A C 1
ATOM 960 O O . TYR A 1 119 ? -12.773 18.516 -31.625 1 18.09 119 TYR A O 1
ATOM 968 N N . THR A 1 120 ? -11.258 18.125 -33.219 1 19.16 120 THR A N 1
ATOM 969 C CA . THR A 1 120 ? -11.516 16.703 -33.25 1 19.16 120 THR A CA 1
ATOM 970 C C . THR A 1 120 ? -10.734 15.969 -32.188 1 19.16 120 THR A C 1
ATOM 972 O O . THR A 1 120 ? -9.5 16.031 -32.156 1 19.16 120 THR A O 1
ATOM 975 N N . ALA A 1 121 ? -11.047 15.859 -31.031 1 19.97 121 ALA A N 1
ATOM 976 C CA . ALA A 1 121 ? -10.359 15.297 -29.875 1 19.97 121 ALA A CA 1
ATOM 977 C C . ALA A 1 121 ? -10.102 13.805 -30.062 1 19.97 121 ALA A C 1
ATOM 979 O O . ALA A 1 121 ? -10.992 13.062 -30.469 1 19.97 121 ALA A O 1
ATOM 980 N N . PRO A 1 122 ? -8.766 13.422 -30.328 1 21.22 122 PRO A N 1
ATOM 981 C CA . PRO A 1 122 ? -8.422 12.023 -30.562 1 21.22 122 PRO A CA 1
ATOM 982 C C . PRO A 1 122 ? -9.023 11.086 -29.516 1 21.22 122 PRO A C 1
ATOM 984 O O . PRO A 1 122 ? -9.234 11.484 -28.375 1 21.22 122 PRO A O 1
ATOM 987 N N . ASP A 1 123 ? -9.711 10.062 -30 1 22.12 123 ASP A N 1
ATOM 988 C CA . ASP A 1 123 ? -10.57 9.141 -29.266 1 22.12 123 ASP A CA 1
ATOM 989 C C . ASP A 1 123 ? -9.75 8.258 -28.328 1 22.12 123 ASP A C 1
ATOM 991 O O . ASP A 1 123 ? -9.148 7.27 -28.766 1 22.12 123 ASP A O 1
ATOM 995 N N . SER A 1 124 ? -8.664 8.742 -27.734 1 22.61 124 SER A N 1
ATOM 996 C CA . SER A 1 124 ? -7.918 7.883 -26.828 1 22.61 124 SER A CA 1
ATOM 997 C C . SER A 1 124 ? -8.852 7.16 -25.859 1 22.61 124 SER A C 1
ATOM 999 O O . SER A 1 124 ? -9.305 7.746 -24.875 1 22.61 124 SER A O 1
ATOM 1001 N N . SER A 1 125 ? -9.758 6.402 -26.469 1 23.39 125 SER A N 1
ATOM 1002 C CA . SER A 1 125 ? -10.609 5.582 -25.625 1 23.39 125 SER A CA 1
ATOM 1003 C C . SER A 1 125 ? -9.773 4.695 -24.703 1 23.39 125 SER A C 1
ATOM 1005 O O . SER A 1 125 ? -9.258 3.66 -25.125 1 23.39 125 SER A O 1
ATOM 1007 N N . GLN A 1 126 ? -8.75 5.215 -24.094 1 22.78 126 GLN A N 1
ATOM 1008 C CA . GLN A 1 126 ? -8.172 4.395 -23.031 1 22.78 126 GLN A CA 1
ATOM 1009 C C . GLN A 1 126 ? -9.258 3.686 -22.219 1 22.78 126 GLN A C 1
ATOM 1011 O O . GLN A 1 126 ? -10.148 4.328 -21.672 1 22.78 126 GLN A O 1
ATOM 1016 N N . ASP A 1 127 ? -9.484 2.496 -22.688 1 22.77 127 ASP A N 1
ATOM 1017 C CA . ASP A 1 127 ? -10.359 1.54 -22 1 22.77 127 ASP A CA 1
ATOM 1018 C C . ASP A 1 127 ? -10.219 1.647 -20.484 1 22.77 127 ASP A C 1
ATOM 1020 O O . ASP A 1 127 ? -9.109 1.731 -19.969 1 22.77 127 ASP A O 1
ATOM 1024 N N . THR A 1 128 ? -11.094 2.275 -19.938 1 25.47 128 THR A N 1
ATOM 1025 C CA . THR A 1 128 ? -11.414 2.375 -18.516 1 25.47 128 THR A CA 1
ATOM 1026 C C . THR A 1 128 ? -11.07 1.077 -17.797 1 25.47 128 THR A C 1
ATOM 1028 O O . THR A 1 128 ? -11.477 -0.006 -18.219 1 25.47 128 THR A O 1
ATOM 1031 N N . ASN A 1 129 ? -9.859 1.047 -17.359 1 24.27 129 ASN A N 1
ATOM 1032 C CA . ASN A 1 129 ? -9.398 -0.023 -16.469 1 24.27 129 ASN A CA 1
ATOM 1033 C C . ASN A 1 129 ? -10.523 -0.521 -15.57 1 24.27 129 ASN A C 1
ATOM 1035 O O . ASN A 1 129 ? -10.898 0.159 -14.609 1 24.27 129 ASN A O 1
ATOM 1039 N N . ALA A 1 130 ? -11.555 -1.079 -16.141 1 23.86 130 ALA A N 1
ATOM 1040 C CA . ALA A 1 130 ? -12.711 -1.848 -15.68 1 23.86 130 ALA A CA 1
ATOM 1041 C C . ALA A 1 130 ? -12.359 -2.658 -14.43 1 23.86 130 ALA A C 1
ATOM 1043 O O . ALA A 1 130 ? -11.188 -2.9 -14.148 1 23.86 130 ALA A O 1
ATOM 1044 N N . ASP A 1 131 ? -13.453 -3.074 -13.805 1 27.97 131 ASP A N 1
ATOM 1045 C CA . ASP A 1 131 ? -13.812 -3.996 -12.734 1 27.97 131 ASP A CA 1
ATOM 1046 C C . ASP A 1 131 ? -13.016 -5.297 -12.836 1 27.97 131 ASP A C 1
ATOM 1048 O O . ASP A 1 131 ? -13.438 -6.234 -13.516 1 27.97 131 ASP A O 1
ATOM 1052 N N . HIS A 1 132 ? -11.867 -5.223 -13.141 1 28.23 132 HIS A N 1
ATOM 1053 C CA . HIS A 1 132 ? -11.234 -6.441 -13.633 1 28.23 132 HIS A CA 1
ATOM 1054 C C . HIS A 1 132 ? -11.453 -7.602 -12.672 1 28.23 132 HIS A C 1
ATOM 1056 O O . HIS A 1 132 ? -10.812 -8.648 -12.805 1 28.23 132 HIS A O 1
ATOM 1062 N N . CYS A 1 133 ? -11.742 -7.215 -11.383 1 30.17 133 CYS A N 1
ATOM 1063 C CA . CYS A 1 133 ? -12.164 -8.523 -10.898 1 30.17 133 CYS A CA 1
ATOM 1064 C C . CYS A 1 133 ? -13.414 -9 -11.617 1 30.17 133 CYS A C 1
ATOM 1066 O O . CYS A 1 133 ? -14.531 -8.727 -11.18 1 30.17 133 CYS A O 1
ATOM 1068 N N . THR A 1 134 ? -13.508 -8.945 -12.844 1 30.27 134 THR A N 1
ATOM 1069 C CA . THR A 1 134 ? -14.586 -9.219 -13.789 1 30.27 134 THR A CA 1
ATOM 1070 C C . THR A 1 134 ? -15.141 -10.625 -13.586 1 30.27 134 THR A C 1
ATOM 1072 O O . THR A 1 134 ? -14.383 -11.586 -13.508 1 30.27 134 THR A O 1
ATOM 1075 N N . TYR A 1 135 ? -16.172 -10.641 -12.633 1 33.31 135 TYR A N 1
ATOM 1076 C CA . TYR A 1 135 ? -16.938 -11.867 -12.836 1 33.31 135 TYR A CA 1
ATOM 1077 C C . TYR A 1 135 ? -17.281 -12.055 -14.305 1 33.31 135 TYR A C 1
ATOM 1079 O O . TYR A 1 135 ? -17.359 -11.078 -15.055 1 33.31 135 TYR A O 1
ATOM 1087 N N . PHE A 1 136 ? -16.984 -13.102 -14.883 1 31.22 136 PHE A N 1
ATOM 1088 C CA . PHE A 1 136 ? -17.312 -13.406 -16.266 1 31.22 136 PHE A CA 1
ATOM 1089 C C . PHE A 1 136 ? -18.688 -12.859 -16.641 1 31.22 136 PHE A C 1
ATOM 1091 O O . PHE A 1 136 ? -19.656 -13.055 -15.914 1 31.22 136 PHE A O 1
ATOM 1098 N N . PRO A 1 137 ? -18.75 -11.773 -17.422 1 30.16 137 PRO A N 1
ATOM 1099 C CA . PRO A 1 137 ? -20.062 -11.414 -17.953 1 30.16 137 PRO A CA 1
ATOM 1100 C C . PRO A 1 137 ? -20.844 -12.617 -18.469 1 30.16 137 PRO A C 1
ATOM 1102 O O . PRO A 1 137 ? -20.25 -13.602 -18.922 1 30.16 137 PRO A O 1
ATOM 1105 N N . GLU A 1 138 ? -22.109 -12.844 -18.125 1 30.41 138 GLU A N 1
ATOM 1106 C CA . GLU A 1 138 ? -23 -13.867 -18.641 1 30.41 138 GLU A CA 1
ATOM 1107 C C . GLU A 1 138 ? -22.859 -14.008 -20.156 1 30.41 138 GLU A C 1
ATOM 1109 O O . GLU A 1 138 ? -23.031 -15.102 -20.703 1 30.41 138 GLU A O 1
ATOM 1114 N N . ASP A 1 139 ? -22.719 -12.805 -20.922 1 29.55 139 ASP A N 1
ATOM 1115 C CA . ASP A 1 139 ? -23.109 -12.938 -22.312 1 29.55 139 ASP A CA 1
ATOM 1116 C C . ASP A 1 139 ? -22.109 -13.805 -23.094 1 29.55 139 ASP A C 1
ATOM 1118 O O . ASP A 1 139 ? -22.484 -14.516 -24.016 1 29.55 139 ASP A O 1
ATOM 1122 N N . ASN A 1 140 ? -20.875 -13.391 -23.031 1 30 140 ASN A N 1
ATOM 1123 C CA . ASN A 1 140 ? -20.094 -13.906 -24.156 1 30 140 ASN A CA 1
ATOM 1124 C C . ASN A 1 140 ? -19.703 -15.367 -23.938 1 30 140 ASN A C 1
ATOM 1126 O O . ASN A 1 140 ? -18.797 -15.867 -24.594 1 30 140 ASN A O 1
ATOM 1130 N N . LEU A 1 141 ? -19.859 -15.836 -22.797 1 30.53 141 LEU A N 1
ATOM 1131 C CA . LEU A 1 141 ? -19.578 -17.266 -22.844 1 30.53 141 LEU A CA 1
ATOM 1132 C C . LEU A 1 141 ? -20.656 -18.016 -23.609 1 30.53 141 LEU A C 1
ATOM 1134 O O . LEU A 1 141 ? -21.578 -18.578 -23 1 30.53 141 LEU A O 1
ATOM 1138 N N . LYS A 1 142 ? -21.219 -17.422 -24.625 1 28.88 142 LYS A N 1
ATOM 1139 C CA . LYS A 1 142 ? -21.938 -18.438 -25.391 1 28.88 142 LYS A CA 1
ATOM 1140 C C . LYS A 1 142 ? -21.047 -19.625 -25.688 1 28.88 142 LYS A C 1
ATOM 1142 O O . LYS A 1 142 ? -20.312 -19.641 -26.688 1 28.88 142 LYS A O 1
ATOM 1147 N N . LEU A 1 143 ? -20.422 -20.156 -24.672 1 29.95 143 LEU A N 1
ATOM 1148 C CA . LEU A 1 143 ? -20.078 -21.531 -25.016 1 29.95 143 LEU A CA 1
ATOM 1149 C C . LEU A 1 143 ? -21.203 -22.188 -25.781 1 29.95 143 LEU A C 1
ATOM 1151 O O . LEU A 1 143 ? -22.375 -21.844 -25.609 1 29.95 143 LEU A O 1
ATOM 1155 N N . SER A 1 144 ? -21.047 -22.641 -26.953 1 27.14 144 SER A N 1
ATOM 1156 C CA . SER A 1 144 ? -22.031 -23.5 -27.609 1 27.14 144 SER A CA 1
ATOM 1157 C C . SER A 1 144 ? -22.844 -24.281 -26.594 1 27.14 144 SER A C 1
ATOM 1159 O O . SER A 1 144 ? -22.344 -24.609 -25.516 1 27.14 144 SER A O 1
ATOM 1161 N N . VAL A 1 145 ? -24.203 -24.234 -26.641 1 29.23 145 VAL A N 1
ATOM 1162 C CA . VAL A 1 145 ? -25.391 -24.734 -25.984 1 29.23 145 VAL A CA 1
ATOM 1163 C C . VAL A 1 145 ? -25.109 -26.109 -25.375 1 29.23 145 VAL A C 1
ATOM 1165 O O . VAL A 1 145 ? -25.641 -26.438 -24.312 1 29.23 145 VAL A O 1
ATOM 1168 N N . ASP A 1 146 ? -24.562 -27.062 -26.203 1 28.72 146 ASP A N 1
ATOM 1169 C CA . ASP A 1 146 ? -24.891 -28.422 -25.828 1 28.72 146 ASP A CA 1
ATOM 1170 C C . ASP A 1 146 ? -24.172 -28.844 -24.547 1 28.72 146 ASP A C 1
ATOM 1172 O O . ASP A 1 146 ? -24.062 -30.031 -24.25 1 28.72 146 ASP A O 1
ATOM 1176 N N . ASP A 1 147 ? -23.172 -28.125 -24.078 1 33.19 147 ASP A N 1
ATOM 1177 C CA . ASP A 1 147 ? -22.438 -28.797 -23.016 1 33.19 147 ASP A CA 1
ATOM 1178 C C . ASP A 1 147 ? -23.188 -28.75 -21.703 1 33.19 147 ASP A C 1
ATOM 1180 O O . ASP A 1 147 ? -23.078 -27.781 -20.938 1 33.19 147 ASP A O 1
ATOM 1184 N N . SER A 1 148 ? -24.453 -29.094 -21.656 1 32.91 148 SER A N 1
ATOM 1185 C CA . SER A 1 148 ? -25.172 -29.422 -20.422 1 32.91 148 SER A CA 1
ATOM 1186 C C . SER A 1 148 ? -24.234 -30.016 -19.375 1 32.91 148 SER A C 1
ATOM 1188 O O . SER A 1 148 ? -23.422 -30.875 -19.688 1 32.91 148 SER A O 1
ATOM 1190 N N . PHE A 1 149 ? -23.875 -29.203 -18.484 1 40.94 149 PHE A N 1
ATOM 1191 C CA . PHE A 1 149 ? -23.188 -29.844 -17.391 1 40.94 149 PHE A CA 1
ATOM 1192 C C . PHE A 1 149 ? -23.766 -31.234 -17.109 1 40.94 149 PHE A C 1
ATOM 1194 O O . PHE A 1 149 ? -24.984 -31.375 -16.906 1 40.94 149 PHE A O 1
ATOM 1201 N N . GLN A 1 150 ? -23.516 -32.25 -17.828 1 41.59 150 GLN A N 1
ATOM 1202 C CA . GLN A 1 150 ? -23.891 -33.562 -17.359 1 41.59 150 GLN A CA 1
ATOM 1203 C C . GLN A 1 150 ? -23.141 -33.938 -16.078 1 41.59 150 GLN A C 1
ATOM 1205 O O . GLN A 1 150 ? -21.906 -33.781 -16.016 1 41.59 150 GLN A O 1
ATOM 1210 N N . PHE A 1 151 ? -23.906 -33.781 -15.008 1 46.47 151 PHE A N 1
ATOM 1211 C CA . PHE A 1 151 ? -23.234 -34.375 -13.875 1 46.47 151 PHE A CA 1
ATOM 1212 C C . PHE A 1 151 ? -22.328 -35.531 -14.328 1 46.47 151 PHE A C 1
ATOM 1214 O O . PHE A 1 151 ? -22.703 -36.312 -15.203 1 46.47 151 PHE A O 1
ATOM 1221 N N . PRO A 1 152 ? -21.109 -35.344 -14.328 1 40.16 152 PRO A N 1
ATOM 1222 C CA . PRO A 1 152 ? -20.359 -36.5 -14.766 1 40.16 152 PRO A CA 1
ATOM 1223 C C . PRO A 1 152 ? -21.109 -37.812 -14.516 1 40.16 152 PRO A C 1
ATOM 1225 O O . PRO A 1 152 ? -21.938 -37.906 -13.602 1 40.16 152 PRO A O 1
ATOM 1228 N N . GLU A 1 153 ? -21.453 -38.5 -15.539 1 38.25 153 GLU A N 1
ATOM 1229 C CA . GLU A 1 153 ? -22.094 -39.781 -15.422 1 38.25 153 GLU A CA 1
ATOM 1230 C C . GLU A 1 153 ? -21.812 -40.438 -14.062 1 38.25 153 GLU A C 1
ATOM 1232 O O . GLU A 1 153 ? -22.547 -41.312 -13.625 1 38.25 153 GLU A O 1
ATOM 1237 N N . SER A 1 154 ? -20.688 -40.188 -13.648 1 36.22 154 SER A N 1
ATOM 1238 C CA . SER A 1 154 ? -20.422 -40.75 -12.344 1 36.22 154 SER A CA 1
ATOM 1239 C C . SER A 1 154 ? -21.109 -39.969 -11.234 1 36.22 154 SER A C 1
ATOM 1241 O O . SER A 1 154 ? -20.453 -39.344 -10.398 1 36.22 154 SER A O 1
ATOM 1243 N N . PHE A 1 155 ? -22.016 -39.156 -11.5 1 45.03 155 PHE A N 1
ATOM 1244 C CA . PHE A 1 155 ? -22.766 -38.781 -10.305 1 45.03 155 PHE A CA 1
ATOM 1245 C C . PHE A 1 155 ? -22.812 -39.969 -9.336 1 45.03 155 PHE A C 1
ATOM 1247 O O . PHE A 1 155 ? -23.312 -41.031 -9.672 1 45.03 155 PHE A O 1
ATOM 1254 N N . VAL A 1 156 ? -21.922 -39.969 -8.508 1 47.38 156 VAL A N 1
ATOM 1255 C CA . VAL A 1 156 ? -21.609 -41.094 -7.641 1 47.38 156 VAL A CA 1
ATOM 1256 C C . VAL A 1 156 ? -22.875 -41.594 -6.949 1 47.38 156 VAL A C 1
ATOM 1258 O O . VAL A 1 156 ? -23.391 -40.938 -6.031 1 47.38 156 VAL A O 1
ATOM 1261 N N . PRO A 1 157 ? -23.719 -42.281 -7.633 1 49.81 157 PRO A N 1
ATOM 1262 C CA . PRO A 1 157 ? -24.875 -42.906 -6.973 1 49.81 157 PRO A CA 1
ATOM 1263 C C . PRO A 1 157 ? -24.594 -43.281 -5.52 1 49.81 157 PRO A C 1
ATOM 1265 O O . PRO A 1 157 ? -25.469 -43.188 -4.668 1 49.81 157 PRO A O 1
ATOM 1268 N N . ASP A 1 158 ? -23.312 -43.594 -5.34 1 58.47 158 ASP A N 1
ATOM 1269 C CA . ASP A 1 158 ? -23.047 -44.25 -4.062 1 58.47 158 ASP A CA 1
ATOM 1270 C C . ASP A 1 158 ? -23.031 -43.219 -2.922 1 58.47 158 ASP A C 1
ATOM 1272 O O . ASP A 1 158 ? -23.219 -43.594 -1.758 1 58.47 158 ASP A O 1
ATOM 1276 N N . LYS A 1 159 ? -23.047 -41.781 -3.34 1 71.5 159 LYS A N 1
ATOM 1277 C CA . LYS A 1 159 ? -22.984 -40.875 -2.201 1 71.5 159 LYS A CA 1
ATOM 1278 C C . LYS A 1 159 ? -24.188 -39.906 -2.193 1 71.5 159 LYS A C 1
ATOM 1280 O O . LYS A 1 159 ? -24.109 -38.812 -1.64 1 71.5 159 LYS A O 1
ATOM 1285 N N . SER A 1 160 ? -25.25 -40.25 -2.785 1 76.19 160 SER A N 1
ATOM 1286 C CA . SER A 1 160 ? -26.469 -39.469 -2.879 1 76.19 160 SER A CA 1
ATOM 1287 C C . SER A 1 160 ? -27.078 -39.188 -1.502 1 76.19 160 SER A C 1
ATOM 1289 O O . SER A 1 160 ? -27.828 -38.25 -1.314 1 76.19 160 SER A O 1
ATOM 1291 N N . HIS A 1 161 ? -26.688 -40.125 -0.57 1 84.25 161 HIS A N 1
ATOM 1292 C CA . HIS A 1 161 ? -27.219 -39.938 0.779 1 84.25 161 HIS A CA 1
ATOM 1293 C C . HIS A 1 161 ? -26.672 -38.656 1.419 1 84.25 161 HIS A C 1
ATOM 1295 O O . HIS A 1 161 ? -27.219 -38.156 2.4 1 84.25 161 HIS A O 1
ATOM 1301 N N . LEU A 1 162 ? -25.609 -38.031 0.815 1 91.94 162 LEU A N 1
ATOM 1302 C CA . LEU A 1 162 ? -24.969 -36.844 1.367 1 91.94 162 LEU A CA 1
ATOM 1303 C C . LEU A 1 162 ? -25.594 -35.594 0.799 1 91.94 162 LEU A C 1
ATOM 1305 O O . LEU A 1 162 ? -25.359 -34.5 1.307 1 91.94 162 LEU A O 1
ATOM 1309 N N . LEU A 1 163 ? -26.422 -35.688 -0.186 1 90.69 163 LEU A N 1
ATOM 1310 C CA . LEU A 1 163 ? -26.938 -34.531 -0.944 1 90.69 163 LEU A CA 1
ATOM 1311 C C . LEU A 1 163 ? -27.641 -33.531 -0.023 1 90.69 163 LEU A C 1
ATOM 1313 O O . LEU A 1 163 ? -27.453 -32.344 -0.163 1 90.69 163 LEU A O 1
ATOM 1317 N N . PRO A 1 164 ? -28.438 -34.031 1.012 1 90.88 164 PRO A N 1
ATOM 1318 C CA . PRO A 1 164 ? -29.078 -33.062 1.903 1 90.88 164 PRO A CA 1
ATOM 1319 C C . PRO A 1 164 ? -28.062 -32.25 2.691 1 90.88 164 PRO A C 1
ATOM 1321 O O . PRO A 1 164 ? -28.312 -31.062 2.99 1 90.88 164 PRO A O 1
ATOM 1324 N N . TYR A 1 165 ? -26.953 -32.844 3.014 1 95.31 165 TYR A N 1
ATOM 1325 C CA . TYR A 1 165 ? -25.891 -32.125 3.732 1 95.31 165 TYR A CA 1
ATOM 1326 C C . TYR A 1 165 ? -25.141 -31.203 2.799 1 95.31 165 TYR A C 1
ATOM 1328 O O . TYR A 1 165 ? -24.844 -30.062 3.156 1 95.31 165 TYR A O 1
ATOM 1336 N N . VAL A 1 166 ? -24.875 -31.656 1.576 1 96.44 166 VAL A N 1
ATOM 1337 C CA . VAL A 1 166 ? -24.141 -30.875 0.579 1 96.44 166 VAL A CA 1
ATOM 1338 C C . VAL A 1 166 ? -24.938 -29.625 0.223 1 96.44 166 VAL A C 1
ATOM 1340 O O . VAL A 1 166 ? -24.375 -28.547 0.089 1 96.44 166 VAL A O 1
ATOM 1343 N N . GLY A 1 167 ? -26.234 -29.781 0.04 1 96.69 167 GLY A N 1
ATOM 1344 C CA . GLY A 1 167 ? -27.078 -28.641 -0.262 1 96.69 167 GLY A CA 1
ATOM 1345 C C . GLY A 1 167 ? -27.031 -27.562 0.798 1 96.69 167 GLY A C 1
ATOM 1346 O O . GLY A 1 167 ? -27.078 -26.375 0.48 1 96.69 167 GLY A O 1
ATOM 1347 N N . GLN A 1 168 ? -26.875 -27.969 2.053 1 96.88 168 GLN A N 1
ATOM 1348 C CA . GLN A 1 168 ? -26.828 -27.016 3.156 1 96.88 168 GLN A CA 1
ATOM 1349 C C . GLN A 1 168 ? -25.5 -26.25 3.164 1 96.88 168 GLN A C 1
ATOM 1351 O O . GLN A 1 168 ? -25.375 -25.203 3.805 1 96.88 168 GLN A O 1
ATOM 1356 N N . MET A 1 169 ? -24.516 -26.719 2.4 1 98.06 169 MET A N 1
ATOM 1357 C CA . MET A 1 169 ? -23.188 -26.094 2.361 1 98.06 169 MET A CA 1
ATOM 1358 C C . MET A 1 169 ? -23.109 -25.062 1.243 1 98.06 169 MET A C 1
ATOM 1360 O O . MET A 1 169 ? -22.062 -24.438 1.05 1 98.06 169 MET A O 1
ATOM 1364 N N . LEU A 1 170 ? -24.203 -24.875 0.558 1 97.94 170 LEU A N 1
ATOM 1365 C CA . LEU A 1 170 ? -24.141 -23.969 -0.591 1 97.94 170 LEU A CA 1
ATOM 1366 C C . LEU A 1 170 ? -25.031 -22.766 -0.388 1 97.94 170 LEU A C 1
ATOM 1368 O O . LEU A 1 170 ? -26.141 -22.891 0.137 1 97.94 170 LEU A O 1
ATOM 1372 N N . MET A 1 171 ? -24.484 -21.656 -0.692 1 98.38 171 MET A N 1
ATOM 1373 C CA . MET A 1 171 ? -25.25 -20.422 -0.854 1 98.38 171 MET A CA 1
ATOM 1374 C C . MET A 1 171 ? -25.266 -19.969 -2.311 1 98.38 171 MET A C 1
ATOM 1376 O O . MET A 1 171 ? -24.203 -19.656 -2.873 1 98.38 171 MET A O 1
ATOM 1380 N N . VAL A 1 172 ? -26.438 -19.922 -2.932 1 97.44 172 VAL A N 1
ATOM 1381 C CA . VAL A 1 172 ? -26.516 -19.688 -4.371 1 97.44 172 VAL A CA 1
ATOM 1382 C C . VAL A 1 172 ? -27.328 -18.422 -4.645 1 97.44 172 VAL A C 1
ATOM 1384 O O . VAL A 1 172 ? -28.141 -18 -3.809 1 97.44 172 VAL A O 1
ATOM 1387 N N . GLY A 1 173 ? -27.031 -17.797 -5.746 1 94.62 173 GLY A N 1
ATOM 1388 C CA . GLY A 1 173 ? -27.797 -16.656 -6.195 1 94.62 173 GLY A CA 1
ATOM 1389 C C . GLY A 1 173 ? -28.797 -17 -7.293 1 94.62 173 GLY A C 1
ATOM 1390 O O . GLY A 1 173 ? -28.859 -18.141 -7.738 1 94.62 173 GLY A O 1
ATOM 1391 N N . LEU A 1 174 ? -29.641 -15.984 -7.535 1 89.81 174 LEU A N 1
ATOM 1392 C CA . LEU A 1 174 ? -30.625 -16.094 -8.609 1 89.81 174 LEU A CA 1
ATOM 1393 C C . LEU A 1 174 ? -30.359 -15.062 -9.695 1 89.81 174 LEU A C 1
ATOM 1395 O O . LEU A 1 174 ? -29.906 -13.945 -9.406 1 89.81 174 LEU A O 1
ATOM 1399 N N . VAL A 1 175 ? -30.531 -15.477 -10.898 1 83.69 175 VAL A N 1
ATOM 1400 C CA . VAL A 1 175 ? -30.266 -14.578 -12.016 1 83.69 175 VAL A CA 1
ATOM 1401 C C . VAL A 1 175 ? -31.391 -13.562 -12.141 1 83.69 175 VAL A C 1
ATOM 1403 O O . VAL A 1 175 ? -31.156 -12.391 -12.438 1 83.69 175 VAL A O 1
ATOM 1406 N N . ASP A 1 176 ? -32.625 -14.031 -11.883 1 82.81 176 ASP A N 1
ATOM 1407 C CA . ASP A 1 176 ? -33.812 -13.195 -12.117 1 82.81 176 ASP A CA 1
ATOM 1408 C C . ASP A 1 176 ? -34.406 -12.695 -10.805 1 82.81 176 ASP A C 1
ATOM 1410 O O . ASP A 1 176 ? -33.938 -13.055 -9.727 1 82.81 176 ASP A O 1
ATOM 1414 N N . ASP A 1 177 ? -35.438 -11.805 -10.953 1 87.62 177 ASP A N 1
ATOM 1415 C CA . ASP A 1 177 ? -36.156 -11.32 -9.781 1 87.62 177 ASP A CA 1
ATOM 1416 C C . ASP A 1 177 ? -37.406 -12.164 -9.523 1 87.62 177 ASP A C 1
ATOM 1418 O O . ASP A 1 177 ? -38.344 -11.719 -8.844 1 87.62 177 ASP A O 1
ATOM 1422 N N . LYS A 1 178 ? -37.375 -13.297 -10.195 1 91.81 178 LYS A N 1
ATOM 1423 C CA . LYS A 1 178 ? -38.469 -14.266 -10 1 91.81 178 LYS A CA 1
ATOM 1424 C C . LYS A 1 178 ? -37.906 -15.688 -9.914 1 91.81 178 LYS A C 1
ATOM 1426 O O . LYS A 1 178 ? -36.781 -15.945 -10.359 1 91.81 178 LYS A O 1
ATOM 1431 N N . VAL A 1 179 ? -38.75 -16.5 -9.281 1 95.12 179 VAL A N 1
ATOM 1432 C CA . VAL A 1 179 ? -38.375 -17.906 -9.188 1 95.12 179 VAL A CA 1
ATOM 1433 C C . VAL A 1 179 ? -38.406 -18.547 -10.57 1 95.12 179 VAL A C 1
ATOM 1435 O O . VAL A 1 179 ? -39.375 -18.391 -11.312 1 95.12 179 VAL A O 1
ATOM 1438 N N . ASN A 1 180 ? -37.375 -19.125 -10.922 1 93.56 180 ASN A N 1
ATOM 1439 C CA . ASN A 1 180 ? -37.312 -19.891 -12.164 1 93.56 180 ASN A CA 1
ATOM 1440 C C . ASN A 1 180 ? -37.062 -21.375 -11.906 1 93.56 180 ASN A C 1
ATOM 1442 O O . ASN A 1 180 ? -37 -21.797 -10.75 1 93.56 180 ASN A O 1
ATOM 1446 N N . ASP A 1 181 ? -36.969 -22.156 -12.914 1 94.12 181 ASP A N 1
ATOM 1447 C CA . ASP A 1 181 ? -36.875 -23.594 -12.789 1 94.12 181 ASP A CA 1
ATOM 1448 C C . ASP A 1 181 ? -35.531 -24 -12.18 1 94.12 181 ASP A C 1
ATOM 1450 O O . ASP A 1 181 ? -35.438 -24.984 -11.453 1 94.12 181 ASP A O 1
ATOM 1454 N N . ASP A 1 182 ? -34.531 -23.25 -12.477 1 94.25 182 ASP A N 1
ATOM 1455 C CA . ASP A 1 182 ? -33.219 -23.562 -11.969 1 94.25 182 ASP A CA 1
ATOM 1456 C C . ASP A 1 182 ? -33.188 -23.516 -10.445 1 94.25 182 ASP A C 1
ATOM 1458 O O . ASP A 1 182 ? -32.75 -24.484 -9.797 1 94.25 182 ASP A O 1
ATOM 1462 N N . ILE A 1 183 ? -33.656 -22.406 -9.898 1 96.12 183 ILE A N 1
ATOM 1463 C CA . ILE A 1 183 ? -33.625 -22.25 -8.453 1 96.12 183 ILE A CA 1
ATOM 1464 C C . ILE A 1 183 ? -34.562 -23.25 -7.789 1 96.12 183 ILE A C 1
ATOM 1466 O O . ILE A 1 183 ? -34.281 -23.766 -6.699 1 96.12 183 ILE A O 1
ATOM 1470 N N . ARG A 1 184 ? -35.688 -23.5 -8.43 1 96.56 184 ARG A N 1
ATOM 1471 C CA . ARG A 1 184 ? -36.594 -24.516 -7.918 1 96.56 184 ARG A CA 1
ATOM 1472 C C . ARG A 1 184 ? -35.906 -25.875 -7.816 1 96.56 184 ARG A C 1
ATOM 1474 O O . ARG A 1 184 ? -36.062 -26.562 -6.805 1 96.56 184 ARG A O 1
ATOM 1481 N N . THR A 1 185 ? -35.219 -26.234 -8.852 1 96 185 THR A N 1
ATOM 1482 C CA . THR A 1 185 ? -34.5 -27.516 -8.883 1 96 185 THR A CA 1
ATOM 1483 C C . THR A 1 185 ? -33.438 -27.562 -7.805 1 96 185 THR A C 1
ATOM 1485 O O . THR A 1 185 ? -33.25 -28.594 -7.141 1 96 185 THR A O 1
ATOM 1488 N N . LEU A 1 186 ? -32.719 -26.516 -7.676 1 96.56 186 LEU A N 1
ATOM 1489 C CA . LEU A 1 186 ? -31.672 -26.453 -6.68 1 96.56 186 LEU A CA 1
ATOM 1490 C C . LEU A 1 186 ? -32.219 -26.672 -5.277 1 96.56 186 LEU A C 1
ATOM 1492 O O . LEU A 1 186 ? -31.609 -27.359 -4.465 1 96.56 186 LEU A O 1
ATOM 1496 N N . ILE A 1 187 ? -33.375 -26.109 -4.988 1 97.56 187 ILE A N 1
ATOM 1497 C CA . ILE A 1 187 ? -33.969 -26.188 -3.658 1 97.56 187 ILE A CA 1
ATOM 1498 C C . ILE A 1 187 ? -34.594 -27.562 -3.455 1 97.56 187 ILE A C 1
ATOM 1500 O O . ILE A 1 187 ? -34.438 -28.172 -2.385 1 97.56 187 ILE A O 1
ATOM 1504 N N . THR A 1 188 ? -35.281 -28.094 -4.457 1 96.5 188 THR A N 1
ATOM 1505 C CA . THR A 1 188 ? -36.062 -29.297 -4.289 1 96.5 188 THR A CA 1
ATOM 1506 C C . THR A 1 188 ? -35.188 -30.547 -4.469 1 96.5 188 THR A C 1
ATOM 1508 O O . THR A 1 188 ? -35.188 -31.438 -3.613 1 96.5 188 THR A O 1
ATOM 1511 N N . LYS A 1 189 ? -34.469 -30.531 -5.543 1 93.75 189 LYS A N 1
ATOM 1512 C CA . LYS A 1 189 ? -33.688 -31.719 -5.902 1 93.75 189 LYS A CA 1
ATOM 1513 C C . LYS A 1 189 ? -32.344 -31.75 -5.172 1 93.75 189 LYS A C 1
ATOM 1515 O O . LYS A 1 189 ? -31.953 -32.781 -4.633 1 93.75 189 LYS A O 1
ATOM 1520 N N . TYR A 1 190 ? -31.688 -30.656 -5.145 1 94.75 190 TYR A N 1
ATOM 1521 C CA . TYR A 1 190 ? -30.328 -30.656 -4.625 1 94.75 190 TYR A CA 1
ATOM 1522 C C . TYR A 1 190 ? -30.281 -30.109 -3.199 1 94.75 190 TYR A C 1
ATOM 1524 O O . TYR A 1 190 ? -29.219 -30.016 -2.59 1 94.75 190 TYR A O 1
ATOM 1532 N N . ARG A 1 191 ? -31.406 -29.672 -2.664 1 95.69 191 ARG A N 1
ATOM 1533 C CA . ARG A 1 191 ? -31.641 -29.359 -1.257 1 95.69 191 ARG A CA 1
ATOM 1534 C C . ARG A 1 191 ? -30.781 -28.172 -0.816 1 95.69 191 ARG A C 1
ATOM 1536 O O . ARG A 1 191 ? -30.25 -28.172 0.298 1 95.69 191 ARG A O 1
ATOM 1543 N N . VAL A 1 192 ? -30.547 -27.266 -1.723 1 97.12 192 VAL A N 1
ATOM 1544 C CA . VAL A 1 192 ? -29.828 -26.047 -1.372 1 97.12 192 VAL A CA 1
ATOM 1545 C C . VAL A 1 192 ? -30.531 -25.344 -0.21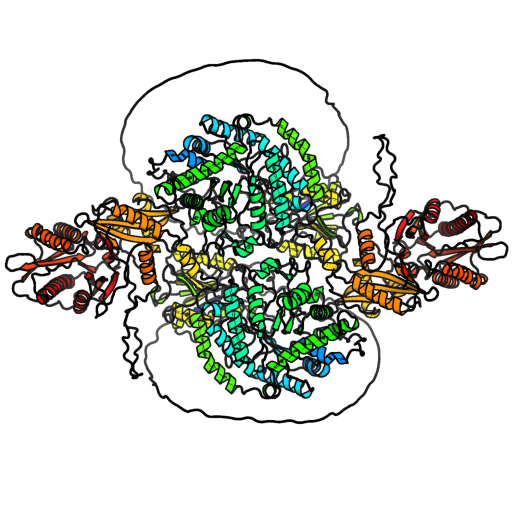4 1 97.12 192 VAL A C 1
ATOM 1547 O O . VAL A 1 192 ? -31.75 -25.234 -0.195 1 97.12 192 VAL A O 1
ATOM 1550 N N . GLY A 1 193 ? -29.688 -24.891 0.734 1 96.94 193 GLY A N 1
ATOM 1551 C CA . GLY A 1 193 ? -30.266 -24.406 1.979 1 96.94 193 GLY A CA 1
ATOM 1552 C C . GLY A 1 193 ? -30.125 -22.922 2.174 1 96.94 193 GLY A C 1
ATOM 1553 O O . GLY A 1 193 ? -30.688 -22.359 3.119 1 96.94 193 GLY A O 1
ATOM 1554 N N . ALA A 1 194 ? -29.406 -22.188 1.327 1 98.19 194 ALA A N 1
ATOM 1555 C CA . ALA A 1 194 ? -29.172 -20.766 1.488 1 98.19 194 ALA A CA 1
ATOM 1556 C C . ALA A 1 194 ? -29.188 -20.047 0.141 1 98.19 194 ALA A C 1
ATOM 1558 O O . ALA A 1 194 ? -28.688 -20.562 -0.856 1 98.19 194 ALA A O 1
ATOM 1559 N N . ILE A 1 195 ? -29.828 -18.875 0.111 1 97.75 195 ILE A N 1
ATOM 1560 C CA . ILE A 1 195 ? -29.922 -18.031 -1.08 1 97.75 195 ILE A CA 1
ATOM 1561 C C . ILE A 1 195 ? -29.359 -16.641 -0.789 1 97.75 195 ILE A C 1
ATOM 1563 O O . ILE A 1 195 ? -29.641 -16.062 0.258 1 97.75 195 ILE A O 1
ATOM 1567 N N . ILE A 1 196 ? -28.531 -16.156 -1.662 1 96.62 196 ILE A N 1
ATOM 1568 C CA . ILE A 1 196 ? -28.016 -14.789 -1.543 1 96.62 196 ILE A CA 1
ATOM 1569 C C . ILE A 1 196 ? -28.719 -13.883 -2.553 1 96.62 196 ILE A C 1
ATOM 1571 O O . ILE A 1 196 ? -28.844 -14.234 -3.73 1 96.62 196 ILE A O 1
ATOM 1575 N N . LEU A 1 197 ? -29.188 -12.82 -2.109 1 93.38 197 LEU A N 1
ATOM 1576 C CA . LEU A 1 197 ? -29.875 -11.859 -2.963 1 93.38 197 LEU A CA 1
ATOM 1577 C C . LEU A 1 197 ? -29 -10.641 -3.23 1 93.38 197 LEU A C 1
ATOM 1579 O O . LEU A 1 197 ? -28.125 -10.305 -2.418 1 93.38 197 LEU A O 1
ATOM 1583 N N . SER A 1 198 ? -29.156 -10.109 -4.434 1 87.69 198 SER A N 1
ATOM 1584 C CA . SER A 1 198 ? -28.453 -8.898 -4.832 1 87.69 198 SER A CA 1
ATOM 1585 C C . SER A 1 198 ? -29.391 -7.875 -5.441 1 87.69 198 SER A C 1
ATOM 1587 O O . SER A 1 198 ? -30.609 -8.109 -5.52 1 87.69 198 SER A O 1
ATOM 1589 N N . SER A 1 199 ? -28.828 -6.777 -5.887 1 81.56 199 SER A N 1
ATOM 1590 C CA . SER A 1 199 ? -29.641 -5.691 -6.43 1 81.56 199 SER A CA 1
ATOM 1591 C C . SER A 1 199 ? -30.422 -6.145 -7.656 1 81.56 199 SER A C 1
ATOM 1593 O O . SER A 1 199 ? -31.5 -5.617 -7.941 1 81.56 199 SER A O 1
ATOM 1595 N N . ARG A 1 200 ? -29.969 -7.141 -8.273 1 79.25 200 ARG A N 1
ATOM 1596 C CA . ARG A 1 200 ? -30.625 -7.625 -9.484 1 79.25 200 ARG A CA 1
ATOM 1597 C C . ARG A 1 200 ? -31.938 -8.344 -9.148 1 79.25 200 ARG A C 1
ATOM 1599 O O . ARG A 1 200 ? -32.812 -8.461 -9.992 1 79.25 200 ARG A O 1
ATOM 1606 N N . ASN A 1 201 ? -32.031 -8.781 -7.914 1 87.12 201 ASN A N 1
ATOM 1607 C CA . ASN A 1 201 ? -33.219 -9.547 -7.504 1 87.12 201 ASN A CA 1
ATOM 1608 C C . ASN A 1 201 ? -34.219 -8.68 -6.762 1 87.12 201 ASN A C 1
ATOM 1610 O O . ASN A 1 201 ? -35.375 -9.094 -6.543 1 87.12 201 ASN A O 1
ATOM 1614 N N . MET A 1 202 ? -33.719 -7.539 -6.398 1 83.19 202 MET A N 1
ATOM 1615 C CA . MET A 1 202 ? -34.5 -6.75 -5.457 1 83.19 202 MET A CA 1
ATOM 1616 C C . MET A 1 202 ? -34.969 -5.434 -6.09 1 83.19 202 MET A C 1
ATOM 1618 O O . MET A 1 202 ? -34.344 -4.398 -5.887 1 83.19 202 MET A O 1
ATOM 1622 N N . LYS A 1 203 ? -36.062 -5.473 -6.637 1 79.62 203 LYS A N 1
ATOM 1623 C CA . LYS A 1 203 ? -36.594 -4.289 -7.305 1 79.62 203 LYS A CA 1
ATOM 1624 C C . LYS A 1 203 ? -37.25 -3.34 -6.305 1 79.62 203 LYS A C 1
ATOM 1626 O O . LYS A 1 203 ? -37 -2.131 -6.344 1 79.62 203 LYS A O 1
ATOM 1631 N N . ASP A 1 204 ? -38.094 -3.943 -5.512 1 86.19 204 ASP A N 1
ATOM 1632 C CA . ASP A 1 204 ? -38.75 -3.193 -4.449 1 86.19 204 ASP A CA 1
ATOM 1633 C C . ASP A 1 204 ? -39.125 -4.105 -3.279 1 86.19 204 ASP A C 1
ATOM 1635 O O . ASP A 1 204 ? -38.969 -5.324 -3.359 1 86.19 204 ASP A O 1
ATOM 1639 N N . ALA A 1 205 ? -39.562 -3.52 -2.201 1 90.19 205 ALA A N 1
ATOM 1640 C CA . ALA A 1 205 ? -39.844 -4.27 -0.979 1 90.19 205 ALA A CA 1
ATOM 1641 C C . ALA A 1 205 ? -40.938 -5.301 -1.209 1 90.19 205 ALA A C 1
ATOM 1643 O O . ALA A 1 205 ? -40.844 -6.43 -0.715 1 90.19 205 ALA A O 1
ATOM 1644 N N . GLU A 1 206 ? -41.906 -4.91 -1.924 1 90.5 206 GLU A N 1
ATOM 1645 C CA . GLU A 1 206 ? -43.062 -5.793 -2.146 1 90.5 206 GLU A CA 1
ATOM 1646 C C . GLU A 1 206 ? -42.656 -7.023 -2.951 1 90.5 206 GLU A C 1
ATOM 1648 O O . GLU A 1 206 ? -42.938 -8.156 -2.555 1 90.5 206 GLU A O 1
ATOM 1653 N N . SER A 1 207 ? -42.062 -6.758 -4.051 1 91.25 207 SER A N 1
ATOM 1654 C CA . SER A 1 207 ? -41.656 -7.863 -4.906 1 91.25 207 SER A CA 1
ATOM 1655 C C . SER A 1 207 ? -40.594 -8.734 -4.219 1 91.25 207 SER A C 1
ATOM 1657 O O . SER A 1 207 ? -40.562 -9.945 -4.426 1 91.25 207 SER A O 1
ATOM 1659 N N . THR A 1 208 ? -39.75 -8.133 -3.471 1 93 208 THR A N 1
ATOM 1660 C CA . THR A 1 208 ? -38.75 -8.875 -2.74 1 93 208 THR A CA 1
ATOM 1661 C C . THR A 1 208 ? -39.375 -9.797 -1.709 1 93 208 THR A C 1
ATOM 1663 O O . THR A 1 208 ? -39 -10.969 -1.6 1 93 208 THR A O 1
ATOM 1666 N N . ARG A 1 209 ? -40.281 -9.242 -0.992 1 93.88 209 ARG A N 1
ATOM 1667 C CA . ARG A 1 209 ? -41 -10.023 -0.003 1 93.88 209 ARG A CA 1
ATOM 1668 C C . ARG A 1 209 ? -41.719 -11.211 -0.656 1 93.88 209 ARG A C 1
ATOM 1670 O O . ARG A 1 209 ? -41.656 -12.328 -0.134 1 93.88 209 ARG A O 1
ATOM 1677 N N . ALA A 1 210 ? -42.344 -11 -1.735 1 94.5 210 ALA A N 1
ATOM 1678 C CA . ALA A 1 210 ? -43.062 -12.047 -2.463 1 94.5 210 ALA A CA 1
ATOM 1679 C C . ALA A 1 210 ? -42.094 -13.125 -2.965 1 94.5 210 ALA A C 1
ATOM 1681 O O . ALA A 1 210 ? -42.406 -14.312 -2.924 1 94.5 210 ALA A O 1
ATOM 1682 N N . LEU A 1 211 ? -41.031 -12.656 -3.482 1 95.75 211 LEU A N 1
ATOM 1683 C CA . LEU A 1 211 ? -40 -13.578 -3.977 1 95.75 211 LEU A CA 1
ATOM 1684 C C . LEU A 1 211 ? -39.531 -14.5 -2.859 1 95.75 211 LEU A C 1
ATOM 1686 O O . LEU A 1 211 ? -39.469 -15.719 -3.039 1 95.75 211 LEU A O 1
ATOM 1690 N N . ILE A 1 212 ? -39.25 -13.938 -1.723 1 97.31 212 ILE A N 1
ATOM 1691 C CA . ILE A 1 212 ? -38.688 -14.703 -0.608 1 97.31 212 ILE A CA 1
ATOM 1692 C C . ILE A 1 212 ? -39.75 -15.688 -0.094 1 97.31 212 ILE A C 1
ATOM 1694 O O . ILE A 1 212 ? -39.406 -16.844 0.215 1 97.31 212 ILE A O 1
ATOM 1698 N N . LEU A 1 213 ? -40.938 -15.203 -0.036 1 97.12 213 LEU A N 1
ATOM 1699 C CA . LEU A 1 213 ? -42.031 -16.078 0.402 1 97.12 213 LEU A CA 1
ATOM 1700 C C . LEU A 1 213 ? -42.188 -17.266 -0.54 1 97.12 213 LEU A C 1
ATOM 1702 O O . LEU A 1 213 ? -42.406 -18.406 -0.091 1 97.12 213 LEU A O 1
ATOM 1706 N N . GLU A 1 214 ? -42.094 -16.984 -1.789 1 97.44 214 GLU A N 1
ATOM 1707 C CA . GLU A 1 214 ? -42.188 -18.062 -2.766 1 97.44 214 GLU A CA 1
ATOM 1708 C C . GLU A 1 214 ? -41.062 -19.078 -2.6 1 97.44 214 GLU A C 1
ATOM 1710 O O . GLU A 1 214 ? -41.281 -20.281 -2.678 1 97.44 214 GLU A O 1
ATOM 1715 N N . LEU A 1 215 ? -39.906 -18.625 -2.443 1 98.06 215 LEU A N 1
ATOM 1716 C CA . LEU A 1 215 ? -38.781 -19.5 -2.229 1 98.06 215 LEU A CA 1
ATOM 1717 C C . LEU A 1 215 ? -38.969 -20.375 -0.998 1 98.06 215 LEU A C 1
ATOM 1719 O O . LEU A 1 215 ? -38.688 -21.578 -1.028 1 98.06 215 LEU A O 1
ATOM 1723 N N . GLN A 1 216 ? -39.469 -19.75 0.062 1 98.44 216 GLN A N 1
ATOM 1724 C CA . GLN A 1 216 ? -39.688 -20.484 1.303 1 98.44 216 GLN A CA 1
ATOM 1725 C C . GLN A 1 216 ? -40.781 -21.547 1.117 1 98.44 216 GLN A C 1
ATOM 1727 O O . GLN A 1 216 ? -40.688 -22.656 1.646 1 98.44 216 GLN A O 1
ATOM 1732 N N . ASN A 1 217 ? -41.781 -21.188 0.414 1 97.94 217 ASN A N 1
ATOM 1733 C CA . ASN A 1 217 ? -42.875 -22.141 0.136 1 97.94 217 ASN A CA 1
ATOM 1734 C C . ASN A 1 217 ? -42.344 -23.375 -0.619 1 97.94 217 ASN A C 1
ATOM 1736 O O . ASN A 1 217 ? -42.75 -24.5 -0.345 1 97.94 217 ASN A O 1
ATOM 1740 N N . ILE A 1 218 ? -41.5 -23.141 -1.544 1 98.12 218 ILE A N 1
ATOM 1741 C CA . ILE A 1 218 ? -40.906 -24.219 -2.326 1 98.12 218 ILE A CA 1
ATOM 1742 C C . ILE A 1 218 ? -40.094 -25.141 -1.411 1 98.12 218 ILE A C 1
ATOM 1744 O O . ILE A 1 218 ? -40.219 -26.359 -1.503 1 98.12 218 ILE A O 1
ATOM 1748 N N . ALA A 1 219 ? -39.344 -24.578 -0.547 1 98.25 219 ALA A N 1
ATOM 1749 C CA . ALA A 1 219 ? -38.531 -25.359 0.377 1 98.25 219 ALA A CA 1
ATOM 1750 C C . ALA A 1 219 ? -39.406 -26.156 1.34 1 98.25 219 ALA A C 1
ATOM 1752 O O . ALA A 1 219 ? -39.094 -27.312 1.642 1 98.25 219 ALA A O 1
ATOM 1753 N N . HIS A 1 220 ? -40.438 -25.453 1.844 1 97.88 220 HIS A N 1
ATOM 1754 C CA . HIS A 1 220 ? -41.344 -26.125 2.76 1 97.88 220 HIS A CA 1
ATOM 1755 C C . HIS A 1 220 ? -42.031 -27.312 2.088 1 97.88 220 HIS A C 1
ATOM 1757 O O . HIS A 1 220 ? -42.125 -28.391 2.672 1 97.88 220 HIS A O 1
ATOM 1763 N N . ALA A 1 221 ? -42.469 -27.062 0.917 1 97.06 221 ALA A N 1
ATOM 1764 C CA . ALA A 1 221 ? -43.125 -28.109 0.149 1 97.06 221 ALA A CA 1
ATOM 1765 C C . ALA A 1 221 ? -42.188 -29.266 -0.146 1 97.06 221 ALA A C 1
ATOM 1767 O O . ALA A 1 221 ? -42.594 -30.422 -0.277 1 97.06 221 ALA A O 1
ATOM 1768 N N . ALA A 1 222 ? -40.969 -28.969 -0.217 1 96.25 222 ALA A N 1
ATOM 1769 C CA . ALA A 1 222 ? -39.938 -29.984 -0.498 1 96.25 222 ALA A CA 1
ATOM 1770 C C . ALA A 1 222 ? -39.469 -30.656 0.786 1 96.25 222 ALA A C 1
ATOM 1772 O O . ALA A 1 222 ? -38.5 -31.422 0.771 1 96.25 222 ALA A O 1
ATOM 1773 N N . ASN A 1 223 ? -40 -30.359 1.931 1 94.81 223 ASN A N 1
ATOM 1774 C CA . ASN A 1 223 ? -39.781 -30.984 3.232 1 94.81 223 ASN A CA 1
ATOM 1775 C C . ASN A 1 223 ? -38.375 -30.688 3.783 1 94.81 223 ASN A C 1
ATOM 1777 O O . ASN A 1 223 ? -37.719 -31.578 4.301 1 94.81 223 ASN A O 1
ATOM 1781 N N . HIS A 1 224 ? -37.875 -29.453 3.52 1 96.5 224 HIS A N 1
ATOM 1782 C CA . HIS A 1 224 ? -36.719 -28.984 4.25 1 96.5 224 HIS A CA 1
ATOM 1783 C C . HIS A 1 224 ? -36.969 -28.984 5.754 1 96.5 224 HIS A C 1
ATOM 1785 O O . HIS A 1 224 ? -38.062 -28.641 6.203 1 96.5 224 HIS A O 1
ATOM 1791 N N . GLU A 1 225 ? -35.969 -29.359 6.523 1 94.5 225 GLU A N 1
ATOM 1792 C CA . GLU A 1 225 ? -36.125 -29.375 7.977 1 94.5 225 GLU A CA 1
ATOM 1793 C C . GLU A 1 225 ? -36.312 -27.969 8.531 1 94.5 225 GLU A C 1
ATOM 1795 O O . GLU A 1 225 ? -37.094 -27.734 9.445 1 94.5 225 GLU A O 1
ATOM 1800 N N . TYR A 1 226 ? -35.594 -27.031 8.031 1 96.88 226 TYR A N 1
ATOM 1801 C CA . TYR A 1 226 ? -35.625 -25.625 8.43 1 96.88 226 TYR A CA 1
ATOM 1802 C C . TYR A 1 226 ? -35.812 -24.719 7.215 1 96.88 226 TYR A C 1
ATOM 1804 O O . TYR A 1 226 ? -35.562 -25.125 6.082 1 96.88 226 TYR A O 1
ATOM 1812 N N . PRO A 1 227 ? -36.312 -23.531 7.426 1 98.25 227 PRO A N 1
ATOM 1813 C CA . PRO A 1 227 ? -36.438 -22.594 6.305 1 98.25 227 PRO A CA 1
ATOM 1814 C C . PRO A 1 227 ? -35.094 -22.266 5.668 1 98.25 227 PRO A C 1
ATOM 1816 O O . PRO A 1 227 ? -34.031 -22.5 6.273 1 98.25 227 PRO A O 1
ATOM 1819 N N . LEU A 1 228 ? -35.156 -21.703 4.461 1 98.56 228 LEU A N 1
ATOM 1820 C CA . LEU A 1 228 ? -33.938 -21.25 3.76 1 98.56 228 LEU A CA 1
ATOM 1821 C C . LEU A 1 228 ? -33.312 -20.062 4.484 1 98.56 228 LEU A C 1
ATOM 1823 O O . LEU A 1 228 ? -34 -19.203 5.02 1 98.56 228 LEU A O 1
ATOM 1827 N N . LEU A 1 229 ? -32 -20.094 4.559 1 98.62 229 LEU A N 1
ATOM 1828 C CA . LEU A 1 229 ? -31.281 -18.859 4.848 1 98.62 229 LEU A CA 1
ATOM 1829 C C . LEU A 1 229 ? -31.359 -17.891 3.664 1 98.62 229 LEU A C 1
ATOM 1831 O O . LEU A 1 229 ? -31.062 -18.281 2.529 1 98.62 229 LEU A O 1
ATOM 1835 N N . ILE A 1 230 ? -31.797 -16.734 3.873 1 98.19 230 ILE A N 1
ATOM 1836 C CA . ILE A 1 230 ? -31.844 -15.68 2.871 1 98.19 230 ILE A CA 1
ATOM 1837 C C . ILE A 1 230 ? -30.859 -14.586 3.236 1 98.19 230 ILE A C 1
ATOM 1839 O O . ILE A 1 230 ? -31.094 -13.797 4.152 1 98.19 230 ILE A O 1
ATOM 1843 N N . ALA A 1 231 ? -29.75 -14.523 2.443 1 97.38 231 ALA A N 1
ATOM 1844 C CA . ALA A 1 231 ? -28.625 -13.641 2.787 1 97.38 231 ALA A CA 1
ATOM 1845 C C . ALA A 1 231 ? -28.609 -12.406 1.887 1 97.38 231 ALA A C 1
ATOM 1847 O O . ALA A 1 231 ? -29.094 -12.453 0.752 1 97.38 231 ALA A O 1
ATOM 1848 N N . ILE A 1 232 ? -28.031 -11.305 2.395 1 94.69 232 ILE A N 1
ATOM 1849 C CA . ILE A 1 232 ? -27.859 -10.078 1.619 1 94.69 232 ILE A CA 1
ATOM 1850 C C . ILE A 1 232 ? -26.594 -9.359 2.084 1 94.69 232 ILE A C 1
ATOM 1852 O O . ILE A 1 232 ? -26.219 -9.43 3.262 1 94.69 232 ILE A O 1
ATOM 1856 N N . ASP A 1 233 ? -25.891 -8.82 1.171 1 91.81 233 ASP A N 1
ATOM 1857 C CA . ASP A 1 233 ? -24.766 -7.938 1.469 1 91.81 233 ASP A CA 1
ATOM 1858 C C . ASP A 1 233 ? -25.234 -6.492 1.615 1 91.81 233 ASP A C 1
ATOM 1860 O O . ASP A 1 233 ? -25.219 -5.727 0.65 1 91.81 233 ASP A O 1
ATOM 1864 N N . GLN A 1 234 ? -25.609 -6.121 2.727 1 90.25 234 GLN A N 1
ATOM 1865 C CA . GLN A 1 234 ? -26.156 -4.797 3.016 1 90.25 234 GLN A CA 1
ATOM 1866 C C . GLN A 1 234 ? -25.266 -4.051 4.008 1 90.25 234 GLN A C 1
ATOM 1868 O O . GLN A 1 234 ? -25.219 -4.398 5.188 1 90.25 234 GLN A O 1
ATOM 1873 N N . GLU A 1 235 ? -24.547 -3.01 3.58 1 90.25 235 GLU A N 1
ATOM 1874 C CA . GLU A 1 235 ? -23.625 -2.262 4.43 1 90.25 235 GLU A CA 1
ATOM 1875 C C . GLU A 1 235 ? -24.141 -0.853 4.703 1 90.25 235 GLU A C 1
ATOM 1877 O O . GLU A 1 235 ? -23.562 -0.121 5.512 1 90.25 235 GLU A O 1
ATOM 1882 N N . ASN A 1 236 ? -25.25 -0.53 4.133 1 91.31 236 ASN A N 1
ATOM 1883 C CA . ASN A 1 236 ? -25.844 0.797 4.242 1 91.31 236 ASN A CA 1
ATOM 1884 C C . ASN A 1 236 ? -25.016 1.844 3.49 1 91.31 236 ASN A C 1
ATOM 1886 O O . ASN A 1 236 ? -24.125 1.499 2.713 1 91.31 236 ASN A O 1
ATOM 1890 N N . GLY A 1 237 ? -25.375 3.084 3.602 1 89.88 237 GLY A N 1
ATOM 1891 C CA . GLY A 1 237 ? -24.703 4.145 2.873 1 89.88 237 GLY A CA 1
ATOM 1892 C C . GLY A 1 237 ? -24.797 3.988 1.367 1 89.88 237 GLY A C 1
ATOM 1893 O O . GLY A 1 237 ? -25.891 3.828 0.821 1 89.88 237 GLY A O 1
ATOM 1894 N N . MET A 1 238 ? -23.547 3.941 0.762 1 83.12 238 MET A N 1
ATOM 1895 C CA . MET A 1 238 ? -23.5 3.861 -0.695 1 83.12 238 MET A CA 1
ATOM 1896 C C . MET A 1 238 ? -23.578 2.412 -1.162 1 83.12 238 MET A C 1
ATOM 1898 O O . MET A 1 238 ? -23.875 2.146 -2.328 1 83.12 238 MET A O 1
ATOM 1902 N N . LEU A 1 239 ? -23.344 1.559 -0.258 1 76.81 239 LEU A N 1
ATOM 1903 C CA . LEU A 1 239 ? -23.328 0.145 -0.62 1 76.81 239 LEU A CA 1
ATOM 1904 C C . LEU A 1 239 ? -24.609 -0.547 -0.149 1 76.81 239 LEU A C 1
ATOM 1906 O O . LEU A 1 239 ? -24.562 -1.359 0.778 1 76.81 239 LEU A O 1
ATOM 1910 N N . ASN A 1 240 ? -25.672 -0.158 -0.875 1 68.94 240 ASN A N 1
ATOM 1911 C CA . ASN A 1 240 ? -27 -0.681 -0.584 1 68.94 240 ASN A CA 1
ATOM 1912 C C . ASN A 1 240 ? -27.516 -1.57 -1.714 1 68.94 240 ASN A C 1
ATOM 1914 O O . ASN A 1 240 ? -27.781 -1.087 -2.814 1 68.94 240 ASN A O 1
ATOM 1918 N N . ASN A 1 241 ? -27.484 -2.76 -1.453 1 69.94 241 ASN A N 1
ATOM 1919 C CA . ASN A 1 241 ? -28.078 -3.65 -2.449 1 69.94 241 ASN A CA 1
ATOM 1920 C C . ASN A 1 241 ? -29.594 -3.541 -2.473 1 69.94 241 ASN A C 1
ATOM 1922 O O . ASN A 1 241 ? -30.219 -3.828 -3.49 1 69.94 241 ASN A O 1
ATOM 1926 N N . LEU A 1 242 ? -30.203 -3.162 -1.34 1 76.56 242 LEU A N 1
ATOM 1927 C CA . LEU A 1 242 ? -31.656 -2.998 -1.267 1 76.56 242 LEU A CA 1
ATOM 1928 C C . LEU A 1 242 ? -32.031 -1.541 -1.008 1 76.56 242 LEU A C 1
ATOM 1930 O O . LEU A 1 242 ? -31.656 -0.979 0.03 1 76.56 242 LEU A O 1
ATOM 1934 N N . TYR A 1 243 ? -32.531 -0.985 -2.035 1 75.06 243 TYR A N 1
ATOM 1935 C CA . TYR A 1 243 ? -32.969 0.397 -1.894 1 75.06 243 TYR A CA 1
ATOM 1936 C C . TYR A 1 243 ? -34.438 0.538 -2.283 1 75.06 243 TYR A C 1
ATOM 1938 O O . TYR A 1 243 ? -34.844 0.1 -3.363 1 75.06 243 TYR A O 1
ATOM 1946 N N . ASP A 1 244 ? -35.188 0.924 -1.341 1 81.69 244 ASP A N 1
ATOM 1947 C CA . ASP A 1 244 ? -36.594 1.237 -1.548 1 81.69 244 ASP A CA 1
ATOM 1948 C C . ASP A 1 244 ? -37 2.477 -0.754 1 81.69 244 ASP A C 1
ATOM 1950 O O . ASP A 1 244 ? -37.188 2.408 0.464 1 81.69 244 ASP A O 1
ATOM 1954 N N . LYS A 1 245 ? -37.25 3.514 -1.498 1 80.56 245 LYS A N 1
ATOM 1955 C CA . LYS A 1 245 ? -37.531 4.797 -0.86 1 80.56 245 LYS A CA 1
ATOM 1956 C C . LYS A 1 245 ? -38.844 4.754 -0.093 1 80.56 245 LYS A C 1
ATOM 1958 O O . LYS A 1 245 ? -39 5.445 0.916 1 80.56 245 LYS A O 1
ATOM 1963 N N . ALA A 1 246 ? -39.719 3.93 -0.47 1 84.81 246 ALA A N 1
ATOM 1964 C CA . ALA A 1 246 ? -41.062 3.926 0.1 1 84.81 246 ALA A CA 1
ATOM 1965 C C . ALA A 1 246 ? -41.125 3.088 1.374 1 84.81 246 ALA A C 1
ATOM 1967 O O . ALA A 1 246 ? -41.844 3.426 2.318 1 84.81 246 ALA A O 1
ATOM 1968 N N . TYR A 1 247 ? -40.281 2.064 1.437 1 90.31 247 TYR A N 1
ATOM 1969 C CA . TYR A 1 247 ? -40.562 1.104 2.502 1 90.31 247 TYR A CA 1
ATOM 1970 C C . TYR A 1 247 ? -39.312 0.889 3.363 1 90.31 247 TYR A C 1
ATOM 1972 O O . TYR A 1 247 ? -39.406 0.344 4.465 1 90.31 247 TYR A O 1
ATOM 1980 N N . LEU A 1 248 ? -38.219 1.284 2.918 1 91.75 248 LEU A N 1
ATOM 1981 C CA . LEU A 1 248 ? -37 1.015 3.654 1 91.75 248 LEU A CA 1
ATOM 1982 C C . LEU A 1 248 ? -36.312 2.314 4.066 1 91.75 248 LEU A C 1
ATOM 1984 O O . LEU A 1 248 ? -36.375 3.311 3.346 1 91.75 248 LEU A O 1
ATOM 1988 N N . THR A 1 249 ? -35.656 2.262 5.188 1 94.12 249 THR A N 1
ATOM 1989 C CA . THR A 1 249 ? -34.938 3.42 5.723 1 94.12 249 THR A CA 1
ATOM 1990 C C . THR A 1 249 ? -33.5 3.434 5.25 1 94.12 249 THR A C 1
ATOM 1992 O O . THR A 1 249 ? -32.844 2.389 5.203 1 94.12 249 THR A O 1
ATOM 1995 N N . GLN A 1 250 ? -33.031 4.609 4.805 1 92.88 250 GLN A N 1
ATOM 1996 C CA . GLN A 1 250 ? -31.625 4.801 4.453 1 92.88 250 GLN A CA 1
ATOM 1997 C C . GLN A 1 250 ? -30.797 5.152 5.684 1 92.88 250 GLN A C 1
ATOM 1999 O O . GLN A 1 250 ? -31.109 6.105 6.402 1 92.88 250 GLN A O 1
ATOM 2004 N N . PHE A 1 251 ? -29.812 4.297 5.977 1 95.69 251 PHE A N 1
ATOM 2005 C CA . PHE A 1 251 ? -28.891 4.566 7.074 1 95.69 251 PHE A CA 1
ATOM 2006 C C . PHE A 1 251 ? -27.484 4.848 6.555 1 95.69 251 PHE A C 1
ATOM 2008 O O . PHE A 1 251 ? -27.156 4.488 5.422 1 95.69 251 PHE A O 1
ATOM 2015 N N . PRO A 1 252 ? -26.625 5.543 7.332 1 96.06 252 PRO A N 1
ATOM 2016 C CA . PRO A 1 252 ? -25.25 5.789 6.891 1 96.06 252 PRO A CA 1
ATOM 2017 C C . PRO A 1 252 ? -24.391 4.523 6.875 1 96.06 252 PRO A C 1
ATOM 2019 O O . PRO A 1 252 ? -24.719 3.545 7.551 1 96.06 252 PRO A O 1
ATOM 2022 N N . GLY A 1 253 ? -23.344 4.598 6.055 1 95.12 253 GLY A N 1
ATOM 2023 C CA . GLY A 1 253 ? -22.391 3.502 6.004 1 95.12 253 GLY A CA 1
ATOM 2024 C C . GLY A 1 253 ? -21.547 3.391 7.258 1 95.12 253 GLY A C 1
ATOM 2025 O O . GLY A 1 253 ? -21.703 4.184 8.188 1 95.12 253 GLY A O 1
ATOM 2026 N N . ASN A 1 254 ? -20.672 2.482 7.297 1 95.75 254 ASN A N 1
ATOM 2027 C CA . ASN A 1 254 ? -19.938 2.107 8.5 1 95.75 254 ASN A CA 1
ATOM 2028 C C . ASN A 1 254 ? -19.078 3.26 9.016 1 95.75 254 ASN A C 1
ATOM 2030 O O . ASN A 1 254 ? -19.141 3.604 10.195 1 95.75 254 ASN A O 1
ATOM 2034 N N . MET A 1 255 ? -18.266 3.836 8.133 1 95.5 255 MET A N 1
ATOM 2035 C CA . MET A 1 255 ? -17.344 4.879 8.594 1 95.5 255 MET A CA 1
ATOM 2036 C C . MET A 1 255 ? -18.125 6.102 9.078 1 95.5 255 MET A C 1
ATOM 2038 O O . MET A 1 255 ? -17.719 6.762 10.031 1 95.5 255 MET A O 1
ATOM 2042 N N . ALA A 1 256 ? -19.234 6.438 8.375 1 97.44 256 ALA A N 1
ATOM 2043 C CA . ALA A 1 256 ? -20.078 7.551 8.789 1 97.44 256 ALA A CA 1
ATOM 2044 C C . ALA A 1 256 ? -20.688 7.297 10.164 1 97.44 256 ALA A C 1
ATOM 2046 O O . ALA A 1 256 ? -20.797 8.219 10.977 1 97.44 256 ALA A O 1
ATOM 2047 N N . VAL A 1 257 ? -21.078 6.102 10.43 1 98 257 VAL A N 1
ATOM 2048 C CA . VAL A 1 257 ? -21.641 5.762 11.734 1 98 257 VAL A CA 1
ATOM 2049 C C . VAL A 1 257 ? -20.578 5.934 12.82 1 98 257 VAL A C 1
ATOM 2051 O O . VAL A 1 257 ? -20.875 6.457 13.898 1 98 257 VAL A O 1
ATOM 2054 N N . VAL A 1 258 ? -19.391 5.508 12.547 1 97.56 258 VAL A N 1
ATOM 2055 C CA . VAL A 1 258 ? -18.312 5.648 13.531 1 97.56 258 VAL A CA 1
ATOM 2056 C C . VAL A 1 258 ? -18.031 7.129 13.773 1 97.56 258 VAL A C 1
ATOM 2058 O O . VAL A 1 258 ? -17.703 7.527 14.898 1 97.56 258 VAL A O 1
ATOM 2061 N N . ALA A 1 259 ? -18.172 7.941 12.742 1 97.06 259 ALA A N 1
ATOM 2062 C CA . ALA A 1 259 ? -17.906 9.375 12.836 1 97.06 259 ALA A CA 1
ATOM 2063 C C . ALA A 1 259 ? -18.859 10.047 13.82 1 97.06 259 ALA A C 1
ATOM 2065 O O . ALA A 1 259 ? -18.594 11.141 14.312 1 97.06 259 ALA A O 1
ATOM 2066 N N . THR A 1 260 ? -20 9.422 14.148 1 97.19 260 THR A N 1
ATOM 2067 C CA . THR A 1 260 ? -20.953 9.961 15.125 1 97.19 260 THR A CA 1
ATOM 2068 C C . THR A 1 260 ? -20.359 9.93 16.531 1 97.19 260 THR A C 1
ATOM 2070 O O . THR A 1 260 ? -20.812 10.641 17.422 1 97.19 260 THR A O 1
ATOM 2073 N N . GLY A 1 261 ? -19.375 8.977 16.703 1 94.94 261 GLY A N 1
ATOM 2074 C CA . GLY A 1 261 ? -18.75 8.812 18.016 1 94.94 261 GLY A CA 1
ATOM 2075 C C . GLY A 1 261 ? -19.641 8.086 19 1 94.94 261 GLY A C 1
ATOM 2076 O O . GLY A 1 261 ? -19.328 8.031 20.203 1 94.94 261 GLY A O 1
ATOM 2077 N N . LYS A 1 262 ? -20.734 7.547 18.516 1 96.56 262 LYS A N 1
ATOM 2078 C CA . LYS A 1 262 ? -21.703 6.949 19.422 1 96.56 262 LYS A CA 1
ATOM 2079 C C . LYS A 1 262 ? -21.906 5.465 19.109 1 96.56 262 LYS A C 1
ATOM 2081 O O . LYS A 1 262 ? -22.641 5.109 18.188 1 96.56 262 LYS A O 1
ATOM 2086 N N . LYS A 1 263 ? -21.453 4.605 19.938 1 96.75 263 LYS A N 1
ATOM 2087 C CA . LYS A 1 263 ? -21.594 3.16 19.766 1 96.75 263 LYS A CA 1
ATOM 2088 C C . LYS A 1 263 ? -23.062 2.738 19.844 1 96.75 263 LYS A C 1
ATOM 2090 O O . LYS A 1 263 ? -23.469 1.813 19.141 1 96.75 263 LYS A O 1
ATOM 2095 N N . LYS A 1 264 ? -23.75 3.451 20.656 1 97.38 264 LYS A N 1
ATOM 2096 C CA . LYS A 1 264 ? -25.172 3.148 20.781 1 97.38 264 LYS A CA 1
ATOM 2097 C C . LYS A 1 264 ? -25.891 3.357 19.453 1 97.38 264 LYS A C 1
ATOM 2099 O O . LYS A 1 264 ? -26.781 2.58 19.094 1 97.38 264 LYS A O 1
ATOM 2104 N N . LEU A 1 265 ? -25.562 4.383 18.75 1 97.31 265 LEU A N 1
ATOM 2105 C CA . LEU A 1 265 ? -26.172 4.641 17.453 1 97.31 265 LEU A CA 1
ATOM 2106 C C . LEU A 1 265 ? -25.859 3.518 16.469 1 97.31 265 LEU A C 1
ATOM 2108 O O . LEU A 1 265 ? -26.688 3.178 15.617 1 97.31 265 LEU A O 1
ATOM 2112 N N . ALA A 1 266 ? -24.625 3 16.547 1 97.88 266 ALA A N 1
ATOM 2113 C CA . ALA A 1 266 ? -24.266 1.867 15.695 1 97.88 266 ALA A CA 1
ATOM 2114 C C . ALA A 1 266 ? -25.172 0.666 15.969 1 97.88 266 ALA A C 1
ATOM 2116 O O . ALA A 1 266 ? -25.656 0.025 15.039 1 97.88 266 ALA A O 1
ATOM 2117 N N . LYS A 1 267 ? -25.359 0.386 17.266 1 98.38 267 LYS A N 1
ATOM 2118 C CA . LYS A 1 267 ? -26.234 -0.709 17.672 1 98.38 267 LYS A CA 1
ATOM 2119 C C . LYS A 1 267 ? -27.656 -0.482 17.188 1 98.38 267 LYS A C 1
ATOM 2121 O O . LYS A 1 267 ? -28.281 -1.39 16.641 1 98.38 267 LYS A O 1
ATOM 2126 N N . ASP A 1 268 ? -28.125 0.733 17.406 1 98.44 268 ASP A N 1
ATOM 2127 C CA . ASP A 1 268 ? -29.5 1.06 17.062 1 98.44 268 ASP A CA 1
ATOM 2128 C C . ASP A 1 268 ? -29.719 0.993 15.547 1 98.44 268 ASP A C 1
ATOM 2130 O O . ASP A 1 268 ? -30.766 0.539 15.086 1 98.44 268 ASP A O 1
ATOM 2134 N N . VAL A 1 269 ? -28.797 1.485 14.789 1 98 269 VAL A N 1
ATOM 2135 C CA . VAL A 1 269 ? -28.875 1.434 13.336 1 98 269 VAL A CA 1
ATOM 2136 C C . VAL A 1 269 ? -28.906 -0.02 12.867 1 98 269 VAL A C 1
ATOM 2138 O O . VAL A 1 269 ? -29.719 -0.39 12.016 1 98 269 VAL A O 1
ATOM 2141 N N . ALA A 1 270 ? -28.031 -0.808 13.43 1 98 270 ALA A N 1
ATOM 2142 C CA . ALA A 1 270 ? -27.984 -2.223 13.07 1 98 270 ALA A CA 1
ATOM 2143 C C . ALA A 1 270 ? -29.297 -2.916 13.422 1 98 270 ALA A C 1
ATOM 2145 O O . ALA A 1 270 ? -29.812 -3.721 12.641 1 98 270 ALA A O 1
ATOM 2146 N N . ARG A 1 271 ? -29.812 -2.646 14.617 1 98.25 271 ARG A N 1
ATOM 2147 C CA . ARG A 1 271 ? -31.078 -3.219 15.055 1 98.25 271 ARG A CA 1
ATOM 2148 C C . ARG A 1 271 ? -32.219 -2.82 14.117 1 98.25 271 ARG A C 1
ATOM 2150 O O . ARG A 1 271 ? -33 -3.664 13.719 1 98.25 271 ARG A O 1
ATOM 2157 N N . ALA A 1 272 ? -32.25 -1.557 13.789 1 98.06 272 ALA A N 1
ATOM 2158 C CA . ALA A 1 272 ? -33.281 -1.046 12.914 1 98.06 272 ALA A CA 1
ATOM 2159 C C . ALA A 1 272 ? -33.219 -1.683 11.531 1 98.06 272 ALA A C 1
ATOM 2161 O O . ALA A 1 272 ? -34.219 -2.154 10.992 1 98.06 272 ALA A O 1
ATOM 2162 N N . MET A 1 273 ? -32.062 -1.696 10.961 1 95.94 273 MET A N 1
ATOM 2163 C CA . MET A 1 273 ? -31.859 -2.318 9.656 1 95.94 273 MET A CA 1
ATOM 2164 C C . MET A 1 273 ? -32.219 -3.801 9.703 1 95.94 273 MET A C 1
ATOM 2166 O O . MET A 1 273 ? -32.906 -4.305 8.805 1 95.94 273 MET A O 1
ATOM 2170 N N . GLY A 1 274 ? -31.734 -4.445 10.766 1 97.06 274 GLY A N 1
ATOM 2171 C CA . GLY A 1 274 ? -32.031 -5.859 10.93 1 97.06 274 GLY A CA 1
ATOM 2172 C C . GLY A 1 274 ? -33.531 -6.145 10.969 1 97.06 274 GLY A C 1
ATOM 2173 O O . GLY A 1 274 ? -34 -7.102 10.352 1 97.06 274 GLY A O 1
ATOM 2174 N N . LYS A 1 275 ? -34.25 -5.312 11.672 1 97.06 275 LYS A N 1
ATOM 2175 C CA . LYS A 1 275 ? -35.719 -5.484 11.781 1 97.06 275 LYS A CA 1
ATOM 2176 C C . LYS A 1 275 ? -36.375 -5.305 10.422 1 97.06 275 LYS A C 1
ATOM 2178 O O . LYS A 1 275 ? -37.312 -6.043 10.078 1 97.06 275 LYS A O 1
ATOM 2183 N N . GLU A 1 276 ? -35.938 -4.34 9.68 1 96 276 GLU A N 1
ATOM 2184 C CA . GLU A 1 276 ? -36.531 -4.105 8.367 1 96 276 GLU A CA 1
ATOM 2185 C C . GLU A 1 276 ? -36.219 -5.254 7.41 1 96 276 GLU A C 1
ATOM 2187 O O . GLU A 1 276 ? -37.094 -5.703 6.664 1 96 276 GLU A O 1
ATOM 2192 N N . LEU A 1 277 ? -35 -5.684 7.434 1 95.38 277 LEU A N 1
ATOM 2193 C CA . LEU A 1 277 ? -34.625 -6.812 6.594 1 95.38 277 LEU A CA 1
ATOM 2194 C C . LEU A 1 277 ? -35.406 -8.062 6.961 1 95.38 277 LEU A C 1
ATOM 2196 O O . LEU A 1 277 ? -35.906 -8.773 6.082 1 95.38 277 LEU A O 1
ATOM 2200 N N . LYS A 1 278 ? -35.5 -8.305 8.227 1 95.94 278 LYS A N 1
ATOM 2201 C CA . LYS A 1 278 ? -36.25 -9.469 8.695 1 95.94 278 LYS A CA 1
ATOM 2202 C C . LYS A 1 278 ? -37.688 -9.406 8.266 1 95.94 278 LYS A C 1
ATOM 2204 O O . LYS A 1 278 ? -38.281 -10.43 7.914 1 95.94 278 LYS A O 1
ATOM 2209 N N . ALA A 1 279 ? -38.25 -8.234 8.305 1 95.19 279 ALA A N 1
ATOM 2210 C CA . ALA A 1 279 ? -39.625 -8.047 7.906 1 95.19 279 ALA A CA 1
ATOM 2211 C C . ALA A 1 279 ? -39.844 -8.398 6.434 1 95.19 279 ALA A C 1
ATOM 2213 O O . ALA A 1 279 ? -40.938 -8.781 6.027 1 95.19 279 ALA A O 1
ATOM 2214 N N . LEU A 1 280 ? -38.844 -8.312 5.625 1 94.44 280 LEU A N 1
ATOM 2215 C CA . LEU A 1 280 ? -38.875 -8.68 4.215 1 94.44 280 LEU A CA 1
ATOM 2216 C C . LEU A 1 280 ? -38.688 -10.18 4.035 1 94.44 280 LEU A C 1
ATOM 2218 O O . LEU A 1 280 ? -38.969 -10.719 2.959 1 94.44 280 LEU A O 1
ATOM 2222 N N . GLY A 1 281 ? -38.219 -10.82 5.074 1 95.62 281 GLY A N 1
ATOM 2223 C CA . GLY A 1 281 ? -37.938 -12.25 5.02 1 95.62 281 GLY A CA 1
ATOM 2224 C C . GLY A 1 281 ? -36.438 -12.562 4.949 1 95.62 281 GLY A C 1
ATOM 2225 O O . GLY A 1 281 ? -36.062 -13.734 4.945 1 95.62 281 GLY A O 1
ATOM 2226 N N . ILE A 1 282 ? -35.625 -11.516 4.898 1 96.5 282 ILE A N 1
ATOM 2227 C CA . ILE A 1 282 ? -34.188 -11.711 4.93 1 96.5 282 ILE A CA 1
ATOM 2228 C C . ILE A 1 282 ? -33.719 -12.055 6.348 1 96.5 282 ILE A C 1
ATOM 2230 O O . ILE A 1 282 ? -34.188 -11.438 7.316 1 96.5 282 ILE A O 1
ATOM 2234 N N . ASN A 1 283 ? -32.875 -13.062 6.477 1 97.94 283 ASN A N 1
ATOM 2235 C CA . ASN A 1 283 ? -32.562 -13.523 7.828 1 97.94 283 ASN A CA 1
ATOM 2236 C C . ASN A 1 283 ? -31.078 -13.672 8.055 1 97.94 283 ASN A C 1
ATOM 2238 O O . ASN A 1 283 ? -30.641 -14.203 9.078 1 97.94 283 ASN A O 1
ATOM 2242 N N . TRP A 1 284 ? -30.234 -13.211 7.102 1 98.25 284 TRP A N 1
ATOM 2243 C CA . TRP A 1 284 ? -28.781 -13.289 7.23 1 98.25 284 TRP A CA 1
ATOM 2244 C C . TRP A 1 284 ? -28.109 -12.102 6.555 1 98.25 284 TRP A C 1
ATOM 2246 O O . TRP A 1 284 ? -28.141 -11.977 5.328 1 98.25 284 TRP A O 1
ATOM 2256 N N . VAL A 1 285 ? -27.469 -11.25 7.355 1 96.69 285 VAL A N 1
ATOM 2257 C CA . VAL A 1 285 ? -26.734 -10.109 6.824 1 96.69 285 VAL A CA 1
ATOM 2258 C C . VAL A 1 285 ? -25.25 -10.469 6.703 1 96.69 285 VAL A C 1
ATOM 2260 O O . VAL A 1 285 ? -24.625 -10.898 7.68 1 96.69 285 VAL A O 1
ATOM 2263 N N . LEU A 1 286 ? -24.719 -10.328 5.496 1 95.81 286 LEU A N 1
ATOM 2264 C CA . LEU A 1 286 ? -23.281 -10.492 5.305 1 95.81 286 LEU A CA 1
ATOM 2265 C C . LEU A 1 286 ? -22.547 -9.219 5.68 1 95.81 286 LEU A C 1
ATOM 2267 O O . LEU A 1 286 ? -22.047 -8.508 4.805 1 95.81 286 LEU A O 1
ATOM 2271 N N . GLY A 1 287 ? -22.391 -8.969 6.91 1 92.69 287 GLY A N 1
ATOM 2272 C CA . GLY A 1 287 ? -21.797 -7.809 7.559 1 92.69 287 GLY A CA 1
ATOM 2273 C C . GLY A 1 287 ? -21.797 -7.902 9.07 1 92.69 287 GLY A C 1
ATOM 2274 O O . GLY A 1 287 ? -22.438 -8.797 9.641 1 92.69 287 GLY A O 1
ATOM 2275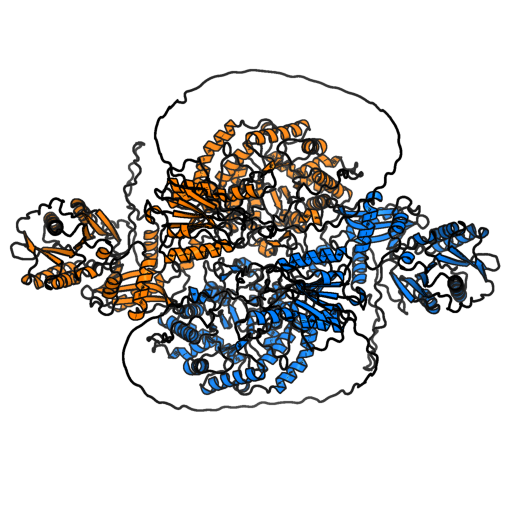 N N . PRO A 1 288 ? -21.078 -7.133 9.75 1 94 288 PRO A N 1
ATOM 2276 C CA . PRO A 1 288 ? -20.484 -5.887 9.266 1 94 288 PRO A CA 1
ATOM 2277 C C . PRO A 1 288 ? -19.062 -6.078 8.719 1 94 288 PRO A C 1
ATOM 2279 O O . PRO A 1 288 ? -18.469 -7.137 8.906 1 94 288 PRO A O 1
ATOM 2282 N N . VAL A 1 289 ? -18.594 -5.043 8 1 96.56 289 VAL A N 1
ATOM 2283 C CA . VAL A 1 289 ? -17.203 -4.992 7.555 1 96.56 289 VAL A CA 1
ATOM 2284 C C . VAL A 1 289 ? -16.297 -4.633 8.727 1 96.56 289 VAL A C 1
ATOM 2286 O O . VAL A 1 289 ? -16.375 -3.527 9.266 1 96.56 289 VAL A O 1
ATOM 2289 N N . VAL A 1 290 ? -15.461 -5.539 9.164 1 97.56 290 VAL A N 1
ATOM 2290 C CA . VAL A 1 290 ? -14.672 -5.309 10.367 1 97.56 290 VAL A CA 1
ATOM 2291 C C . VAL A 1 290 ? -13.195 -5.156 10 1 97.56 290 VAL A C 1
ATOM 2293 O O . VAL A 1 290 ? -12.32 -5.262 10.867 1 97.56 290 VAL A O 1
ATOM 2296 N N . ASP A 1 291 ? -12.914 -4.941 8.727 1 96.25 291 ASP A N 1
ATOM 2297 C CA . ASP A 1 291 ? -11.555 -4.703 8.25 1 96.25 291 ASP A CA 1
ATOM 2298 C C . ASP A 1 291 ? -10.992 -3.402 8.82 1 96.25 291 ASP A C 1
ATOM 2300 O O . ASP A 1 291 ? -11.688 -2.381 8.844 1 96.25 291 ASP A O 1
ATOM 2304 N N . VAL A 1 292 ? -9.766 -3.465 9.289 1 93.94 292 VAL A N 1
ATOM 2305 C CA . VAL A 1 292 ? -9.086 -2.277 9.797 1 93.94 292 VAL A CA 1
ATOM 2306 C C . VAL A 1 292 ? -8.312 -1.596 8.672 1 93.94 292 VAL A C 1
ATOM 2308 O O . VAL A 1 292 ? -7.48 -2.223 8.016 1 93.94 292 VAL A O 1
ATOM 2311 N N . LEU A 1 293 ? -8.594 -0.37 8.461 1 89.75 293 LEU A N 1
ATOM 2312 C CA . LEU A 1 293 ? -7.918 0.371 7.398 1 89.75 293 LEU A CA 1
ATOM 2313 C C . LEU A 1 293 ? -6.52 0.792 7.832 1 89.75 293 LEU A C 1
ATOM 2315 O O . LEU A 1 293 ? -6.277 1.97 8.109 1 89.75 293 LEU A O 1
ATOM 2319 N N . THR A 1 294 ? -5.551 -0.017 7.773 1 81.25 294 THR A N 1
ATOM 2320 C CA . THR A 1 294 ? -4.203 0.234 8.281 1 81.25 294 THR A CA 1
ATOM 2321 C C . THR A 1 294 ? -3.416 1.108 7.309 1 81.25 294 THR A C 1
ATOM 2323 O O . THR A 1 294 ? -2.355 1.633 7.656 1 81.25 294 THR A O 1
ATOM 2326 N N . ASN A 1 295 ? -3.85 1.225 6.133 1 74.56 295 ASN A N 1
ATOM 2327 C CA . ASN A 1 295 ? -3.281 2.123 5.133 1 74.56 295 ASN A CA 1
ATOM 2328 C C . ASN A 1 295 ? -4.359 2.975 4.469 1 74.56 295 ASN A C 1
ATOM 2330 O O . ASN A 1 295 ? -5.094 2.49 3.607 1 74.56 295 ASN A O 1
ATOM 2334 N N . SER A 1 296 ? -4.367 4.129 4.832 1 68.56 296 SER A N 1
ATOM 2335 C CA . SER A 1 296 ? -5.453 5.004 4.398 1 68.56 296 SER A CA 1
ATOM 2336 C C . SER A 1 296 ? -5.332 5.348 2.92 1 68.56 296 SER A C 1
ATOM 2338 O O . SER A 1 296 ? -6.281 5.84 2.311 1 68.56 296 SER A O 1
ATOM 2340 N N . THR A 1 297 ? -4.172 4.992 2.375 1 62.94 297 THR A N 1
ATOM 2341 C CA . THR A 1 297 ? -4.004 5.293 0.958 1 62.94 297 THR A CA 1
ATOM 2342 C C . THR A 1 297 ? -4.551 4.16 0.096 1 62.94 297 THR A C 1
ATOM 2344 O O . THR A 1 297 ? -4.695 4.312 -1.119 1 62.94 297 THR A O 1
ATOM 2347 N N . ASN A 1 298 ? -4.762 3.076 0.981 1 59.94 298 ASN A N 1
ATOM 2348 C CA . ASN A 1 298 ? -5.227 1.9 0.255 1 59.94 298 ASN A CA 1
ATOM 2349 C C . ASN A 1 298 ? -6.734 1.947 0.022 1 59.94 298 ASN A C 1
ATOM 2351 O O . ASN A 1 298 ? -7.504 2.23 0.945 1 59.94 298 ASN A O 1
ATOM 2355 N N . ARG A 1 299 ? -7.047 1.678 -1.092 1 62.19 299 ARG A N 1
ATOM 2356 C CA . ARG A 1 299 ? -8.352 2.131 -1.55 1 62.19 299 ARG A CA 1
ATOM 2357 C C . ARG A 1 299 ? -9.281 0.948 -1.804 1 62.19 299 ARG A C 1
ATOM 2359 O O . ARG A 1 299 ? -10.406 1.125 -2.287 1 62.19 299 ARG A O 1
ATOM 2366 N N . LEU A 1 300 ? -8.945 -0.268 -1.369 1 74.94 300 LEU A N 1
ATOM 2367 C CA . LEU A 1 300 ? -9.852 -1.34 -1.762 1 74.94 300 LEU A CA 1
ATOM 2368 C C . LEU A 1 300 ? -11.18 -1.226 -1.021 1 74.94 300 LEU A C 1
ATOM 2370 O O . LEU A 1 300 ? -12.242 -1.237 -1.643 1 74.94 300 LEU A O 1
ATOM 2374 N N . LEU A 1 301 ? -11.234 -0.926 0.25 1 86.25 301 LEU A N 1
ATOM 2375 C CA . LEU A 1 301 ? -12.469 -0.861 1.017 1 86.25 301 LEU A CA 1
ATOM 2376 C C . LEU A 1 301 ? -12.836 0.583 1.339 1 86.25 301 LEU A C 1
ATOM 2378 O O . LEU A 1 301 ? -13.992 0.988 1.176 1 86.25 301 LEU A O 1
ATOM 2382 N N . GLY A 1 302 ? -11.875 1.37 1.738 1 86.19 302 GLY A N 1
ATOM 2383 C CA . GLY A 1 302 ? -12.109 2.779 2.016 1 86.19 302 GLY A CA 1
ATOM 2384 C C . GLY A 1 302 ? -13.125 3.014 3.115 1 86.19 302 GLY A C 1
ATOM 2385 O O . GLY A 1 302 ? -12.984 2.486 4.223 1 86.19 302 GLY A O 1
ATOM 2386 N N . VAL A 1 303 ? -14.297 3.678 2.734 1 91.44 303 VAL A N 1
ATOM 2387 C CA . VAL A 1 303 ? -15.273 4.145 3.713 1 91.44 303 VAL A CA 1
ATOM 2388 C C . VAL A 1 303 ? -16.188 2.992 4.125 1 91.44 303 VAL A C 1
ATOM 2390 O O . VAL A 1 303 ? -16.969 3.121 5.07 1 91.44 303 VAL A O 1
ATOM 2393 N N . ARG A 1 304 ? -16.016 1.827 3.488 1 92.5 304 ARG A N 1
ATOM 2394 C CA . ARG A 1 304 ? -16.766 0.643 3.896 1 92.5 304 ARG A CA 1
ATOM 2395 C C . ARG A 1 304 ? -16.297 0.141 5.258 1 92.5 304 ARG A C 1
ATOM 2397 O O . ARG A 1 304 ? -17.016 -0.606 5.93 1 92.5 304 ARG A O 1
ATOM 2404 N N . THR A 1 305 ? -15.07 0.548 5.574 1 93.88 305 THR A N 1
ATOM 2405 C CA . THR A 1 305 ? -14.523 0.141 6.863 1 93.88 305 THR A CA 1
ATOM 2406 C C . THR A 1 305 ? -14.953 1.1 7.965 1 93.88 305 THR A C 1
ATOM 2408 O O . THR A 1 305 ? -15.578 2.127 7.691 1 93.88 305 THR A O 1
ATOM 2411 N N . MET A 1 306 ? -14.625 0.745 9.188 1 95.88 306 MET A N 1
ATOM 2412 C CA . MET A 1 306 ? -15.023 1.543 10.344 1 95.88 306 MET A CA 1
ATOM 2413 C C . MET A 1 306 ? -13.883 2.451 10.797 1 95.88 306 MET A C 1
ATOM 2415 O O . MET A 1 306 ? -14.008 3.166 11.797 1 95.88 306 MET A O 1
ATOM 2419 N N . GLY A 1 307 ? -12.742 2.375 10.055 1 91.56 307 GLY A N 1
ATOM 2420 C CA . GLY A 1 307 ? -11.641 3.266 10.398 1 91.56 307 GLY A CA 1
ATOM 2421 C C . GLY A 1 307 ? -10.305 2.557 10.492 1 91.56 307 GLY A C 1
ATOM 2422 O O . GLY A 1 307 ? -10.188 1.392 10.102 1 91.56 307 GLY A O 1
ATOM 2423 N N . GLU A 1 308 ? -9.305 3.236 11.055 1 87.44 308 GLU A N 1
ATOM 2424 C CA . GLU A 1 308 ? -7.926 2.756 11.023 1 87.44 308 GLU A CA 1
ATOM 2425 C C . GLU A 1 308 ? -7.512 2.186 12.375 1 87.44 308 GLU A C 1
ATOM 2427 O O . GLU A 1 308 ? -6.492 1.498 12.484 1 87.44 308 GLU A O 1
ATOM 2432 N N . ASP A 1 309 ? -8.266 2.48 13.422 1 88.69 309 ASP A N 1
ATOM 2433 C CA . ASP A 1 309 ? -7.898 2.033 14.766 1 88.69 309 ASP A CA 1
ATOM 2434 C C . ASP A 1 309 ? -8.539 0.685 15.086 1 88.69 309 ASP A C 1
ATOM 2436 O O . ASP A 1 309 ? -9.758 0.587 15.227 1 88.69 309 ASP A O 1
ATOM 2440 N N . PRO A 1 310 ? -7.707 -0.384 15.273 1 92.75 310 PRO A N 1
ATOM 2441 C CA . PRO A 1 310 ? -8.25 -1.726 15.492 1 92.75 310 PRO A CA 1
ATOM 2442 C C . PRO A 1 310 ? -9.18 -1.792 16.703 1 92.75 310 PRO A C 1
ATOM 2444 O O . PRO A 1 310 ? -10.18 -2.514 16.688 1 92.75 310 PRO A O 1
ATOM 2447 N N . GLU A 1 311 ? -8.93 -1.021 17.781 1 92.75 311 GLU A N 1
ATOM 2448 C CA . GLU A 1 311 ? -9.766 -1.053 18.984 1 92.75 311 GLU A CA 1
ATOM 2449 C C . GLU A 1 311 ? -11.117 -0.388 18.719 1 92.75 311 GLU A C 1
ATOM 2451 O O . GLU A 1 311 ? -12.148 -0.891 19.156 1 92.75 311 GLU A O 1
ATOM 2456 N N . GLN A 1 312 ? -11.031 0.742 18.031 1 94.31 312 GLN A N 1
ATOM 2457 C CA . GLN A 1 312 ? -12.281 1.422 17.703 1 94.31 312 GLN A CA 1
ATOM 2458 C C . GLN A 1 312 ? -13.141 0.572 16.766 1 94.31 312 GLN A C 1
ATOM 2460 O O . GLN A 1 312 ? -14.352 0.476 16.953 1 94.31 312 GLN A O 1
ATOM 2465 N N . VAL A 1 313 ? -12.516 -0.047 15.758 1 96.75 313 VAL A N 1
ATOM 2466 C CA . VAL A 1 313 ? -13.227 -0.929 14.836 1 96.75 313 VAL A CA 1
ATOM 2467 C C . VAL A 1 313 ? -13.875 -2.07 15.617 1 96.75 313 VAL A C 1
ATOM 2469 O O . VAL A 1 313 ? -15.023 -2.436 15.359 1 96.75 313 VAL A O 1
ATOM 2472 N N . SER A 1 314 ? -13.148 -2.609 16.609 1 97.44 314 SER A N 1
ATOM 2473 C CA . SER A 1 314 ? -13.664 -3.705 17.422 1 97.44 314 SER A CA 1
ATOM 2474 C C . SER A 1 314 ? -14.875 -3.271 18.234 1 97.44 314 SER A C 1
ATOM 2476 O O . SER A 1 314 ? -15.875 -3.992 18.297 1 97.44 314 SER A O 1
ATOM 2478 N N . ASP A 1 315 ? -14.789 -2.059 18.844 1 97.12 315 ASP A N 1
ATOM 2479 C CA . ASP A 1 315 ? -15.875 -1.534 19.656 1 97.12 315 ASP A CA 1
ATOM 2480 C C . ASP A 1 315 ? -17.156 -1.394 18.828 1 97.12 315 ASP A C 1
ATOM 2482 O O . ASP A 1 315 ? -18.234 -1.802 19.281 1 97.12 315 ASP A O 1
ATOM 2486 N N . TYR A 1 316 ? -17.031 -0.852 17.703 1 98.06 316 TYR A N 1
ATOM 2487 C CA . TYR A 1 316 ? -18.203 -0.62 16.859 1 98.06 316 TYR A CA 1
ATOM 2488 C C . TYR A 1 316 ? -18.688 -1.921 16.25 1 98.06 316 TYR A C 1
ATOM 2490 O O . TYR A 1 316 ? -19.891 -2.111 16.062 1 98.06 316 TYR A O 1
ATOM 2498 N N . ALA A 1 317 ? -17.766 -2.811 15.875 1 98.12 317 ALA A N 1
ATOM 2499 C CA . ALA A 1 317 ? -18.156 -4.121 15.375 1 98.12 317 ALA A CA 1
ATOM 2500 C C . ALA A 1 317 ? -19.031 -4.863 16.391 1 98.12 317 ALA A C 1
ATOM 2502 O O . ALA A 1 317 ? -20.031 -5.477 16.016 1 98.12 317 ALA A O 1
ATOM 2503 N N . GLU A 1 318 ? -18.656 -4.82 17.641 1 97.94 318 GLU A N 1
ATOM 2504 C CA . GLU A 1 318 ? -19.438 -5.441 18.719 1 97.94 318 GLU A CA 1
ATOM 2505 C C . GLU A 1 318 ? -20.828 -4.809 18.828 1 97.94 318 GLU A C 1
ATOM 2507 O O . GLU A 1 318 ? -21.812 -5.512 19.047 1 97.94 318 GLU A O 1
ATOM 2512 N N . ALA A 1 319 ? -20.859 -3.475 18.672 1 98.25 319 ALA A N 1
ATOM 2513 C CA . ALA A 1 319 ? -22.141 -2.766 18.734 1 98.25 319 ALA A CA 1
ATOM 2514 C C . ALA A 1 319 ? -23.062 -3.193 17.594 1 98.25 319 ALA A C 1
ATOM 2516 O O . ALA A 1 319 ? -24.25 -3.43 17.812 1 98.25 319 ALA A O 1
ATOM 2517 N N . PHE A 1 320 ? -22.547 -3.275 16.406 1 97.94 320 PHE A N 1
ATOM 2518 C CA . PHE A 1 320 ? -23.312 -3.742 15.266 1 97.94 320 PHE A CA 1
ATOM 2519 C C . PHE A 1 320 ? -23.828 -5.156 15.5 1 97.94 320 PHE A C 1
ATOM 2521 O O . PHE A 1 320 ? -25 -5.453 15.242 1 97.94 320 PHE A O 1
ATOM 2528 N N . LEU A 1 321 ? -22.953 -6.02 15.977 1 97.56 321 LEU A N 1
ATOM 2529 C CA . LEU A 1 321 ? -23.312 -7.406 16.25 1 97.56 321 LEU A CA 1
ATOM 2530 C C . LEU A 1 321 ? -24.469 -7.488 17.234 1 97.56 321 LEU A C 1
ATOM 2532 O O . LEU A 1 321 ? -25.406 -8.258 17.047 1 97.56 321 LEU A O 1
ATOM 2536 N N . GLU A 1 322 ? -24.359 -6.719 18.281 1 97.62 322 GLU A N 1
ATOM 2537 C CA . GLU A 1 322 ? -25.406 -6.699 19.297 1 97.62 322 GLU A CA 1
ATOM 2538 C C . GLU A 1 322 ? -26.734 -6.238 18.703 1 97.62 322 GLU A C 1
ATOM 2540 O O . GLU A 1 322 ? -27.781 -6.797 19.016 1 97.62 322 GLU A O 1
ATOM 2545 N N . GLY A 1 323 ? -26.656 -5.215 17.844 1 98.31 323 GLY A N 1
ATOM 2546 C CA . GLY A 1 323 ? -27.875 -4.73 17.188 1 98.31 323 GLY A CA 1
ATOM 2547 C C . GLY A 1 323 ? -28.531 -5.773 16.312 1 98.31 323 GLY A C 1
ATOM 2548 O O . GLY A 1 323 ? -29.75 -5.953 16.375 1 98.31 323 GLY A O 1
ATOM 2549 N N . TYR A 1 324 ? -27.828 -6.469 15.555 1 97.75 324 TYR A N 1
ATOM 2550 C CA . TYR A 1 324 ? -28.375 -7.504 14.672 1 97.75 324 TYR A CA 1
ATOM 2551 C C . TYR A 1 324 ? -28.938 -8.656 15.484 1 97.75 324 TYR A C 1
ATOM 2553 O O . TYR A 1 324 ? -30 -9.211 15.141 1 97.75 324 TYR A O 1
ATOM 2561 N N . LYS A 1 325 ? -28.219 -9.023 16.547 1 96.19 325 LYS A N 1
ATOM 2562 C CA . LYS A 1 325 ? -28.703 -10.086 17.422 1 96.19 325 LYS A CA 1
ATOM 2563 C C . LYS A 1 325 ? -30.062 -9.727 18.031 1 96.19 325 LYS A C 1
ATOM 2565 O O . LYS A 1 325 ? -30.969 -10.555 18.078 1 96.19 325 LYS A O 1
ATOM 2570 N N . GLU A 1 326 ? -30.172 -8.516 18.438 1 97.25 326 GLU A N 1
ATOM 2571 C CA . GLU A 1 326 ? -31.422 -8.047 19.031 1 97.25 326 GLU A CA 1
ATOM 2572 C C . GLU A 1 326 ? -32.562 -8.023 18 1 97.25 326 GLU A C 1
ATOM 2574 O O . GLU A 1 326 ? -33.719 -8.211 18.344 1 97.25 326 GLU A O 1
ATOM 2579 N N . ALA A 1 327 ? -32.188 -7.762 16.75 1 97.44 327 ALA A N 1
ATOM 2580 C CA . ALA A 1 327 ? -33.188 -7.773 15.672 1 97.44 327 ALA A CA 1
ATOM 2581 C C . ALA A 1 327 ? -33.562 -9.203 15.281 1 97.44 327 ALA A C 1
ATOM 2583 O O . ALA A 1 327 ? -34.531 -9.422 14.562 1 97.44 327 ALA A O 1
ATOM 2584 N N . GLY A 1 328 ? -32.75 -10.188 15.742 1 96.69 328 GLY A N 1
ATOM 2585 C CA . GLY A 1 328 ? -33.031 -11.594 15.461 1 96.69 328 GLY A CA 1
ATOM 2586 C C . GLY A 1 328 ? -32.594 -12.016 14.07 1 96.69 328 GLY A C 1
ATOM 2587 O O . GLY A 1 328 ? -33.25 -12.828 13.43 1 96.69 328 GLY A O 1
ATOM 2588 N N . ILE A 1 329 ? -31.594 -11.422 13.57 1 97 329 ILE A N 1
ATOM 2589 C CA . ILE A 1 329 ? -31.047 -11.75 12.258 1 97 329 ILE A CA 1
ATOM 2590 C C . ILE A 1 329 ? -29.594 -12.195 12.383 1 97 329 ILE A C 1
ATOM 2592 O O . ILE A 1 329 ? -28.859 -11.664 13.219 1 97 329 ILE A O 1
ATOM 2596 N N . ALA A 1 330 ? -29.156 -13.18 11.609 1 97.81 330 ALA A N 1
ATOM 2597 C CA . ALA A 1 330 ? -27.781 -13.664 11.641 1 97.81 330 ALA A CA 1
ATOM 2598 C C . ALA A 1 330 ? -26.828 -12.656 11.016 1 97.81 330 ALA A C 1
ATOM 2600 O O . ALA A 1 330 ? -27.203 -11.914 10.102 1 97.81 330 ALA A O 1
ATOM 2601 N N . CYS A 1 331 ? -25.641 -12.641 11.531 1 96.12 331 CYS A N 1
ATOM 2602 C CA . CYS A 1 331 ? -24.656 -11.711 10.992 1 96.12 331 CYS A CA 1
ATOM 2603 C C . CYS A 1 331 ? -23.359 -12.438 10.625 1 96.12 331 CYS A C 1
ATOM 2605 O O . CYS A 1 331 ? -23.188 -13.602 10.977 1 96.12 331 CYS A O 1
ATOM 2607 N N . CYS A 1 332 ? -22.469 -11.773 9.836 1 97.69 332 CYS A N 1
ATOM 2608 C CA . CYS A 1 332 ? -21.25 -12.359 9.289 1 97.69 332 CYS A CA 1
ATOM 2609 C C . CYS A 1 332 ? -20.125 -11.328 9.227 1 97.69 332 CYS A C 1
ATOM 2611 O O . CYS A 1 332 ? -20.172 -10.391 8.438 1 97.69 332 CYS A O 1
ATOM 2613 N N . GLY A 1 333 ? -19.094 -11.492 10.109 1 97.5 333 GLY A N 1
ATOM 2614 C CA . GLY A 1 333 ? -17.938 -10.625 9.984 1 97.5 333 GLY A CA 1
ATOM 2615 C C . GLY A 1 333 ? -17.156 -10.859 8.703 1 97.5 333 GLY A C 1
ATOM 2616 O O . GLY A 1 333 ? -16.984 -12.008 8.273 1 97.5 333 GLY A O 1
ATOM 2617 N N . LYS A 1 334 ? -16.625 -9.797 8.039 1 96 334 LYS A N 1
ATOM 2618 C CA . LYS A 1 334 ? -15.883 -9.922 6.785 1 96 334 LYS A CA 1
ATOM 2619 C C . LYS A 1 334 ? -14.906 -8.766 6.598 1 96 334 LYS A C 1
ATOM 2621 O O . LYS A 1 334 ? -15.055 -7.715 7.227 1 96 334 LYS A O 1
ATOM 2626 N N . HIS A 1 335 ? -13.828 -8.914 5.879 1 95.62 335 HIS A N 1
ATOM 2627 C CA . HIS A 1 335 ? -13.383 -10.086 5.137 1 95.62 335 HIS A CA 1
ATOM 2628 C C . HIS A 1 335 ? -12.117 -10.68 5.758 1 95.62 335 HIS A C 1
ATOM 2630 O O . HIS A 1 335 ? -11.039 -10.102 5.645 1 95.62 335 HIS A O 1
ATOM 2636 N N . PHE A 1 336 ? -12.258 -11.742 6.27 1 97.12 336 PHE A N 1
ATOM 2637 C CA . PHE A 1 336 ? -11.141 -12.375 6.965 1 97.12 336 PHE A CA 1
ATOM 2638 C C . PHE A 1 336 ? -10.047 -12.773 5.984 1 97.12 336 PHE A C 1
ATOM 2640 O O . PHE A 1 336 ? -10.336 -13.328 4.922 1 97.12 336 PHE A O 1
ATOM 2647 N N . PRO A 1 337 ? -8.656 -12.602 6.223 1 94.88 337 PRO A N 1
ATOM 2648 C CA . PRO A 1 337 ? -8.102 -12.188 7.516 1 94.88 337 PRO A CA 1
ATOM 2649 C C . PRO A 1 337 ? -7.926 -10.68 7.629 1 94.88 337 PRO A C 1
ATOM 2651 O O . PRO A 1 337 ? -7.359 -10.195 8.609 1 94.88 337 PRO A O 1
ATOM 2654 N N . GLY A 1 338 ? -8.398 -9.938 6.609 1 93.25 338 GLY A N 1
ATOM 2655 C CA . GLY A 1 338 ? -8.367 -8.484 6.676 1 93.25 338 GLY A CA 1
ATOM 2656 C C . GLY A 1 338 ? -7.926 -7.836 5.375 1 93.25 338 GLY A C 1
ATOM 2657 O O . GLY A 1 338 ? -6.762 -7.945 4.98 1 93.25 338 GLY A O 1
ATOM 2658 N N . TYR A 1 339 ? -8.812 -6.973 4.707 1 88.69 339 TYR A N 1
ATOM 2659 C CA . TYR A 1 339 ? -8.555 -6.332 3.422 1 88.69 339 TYR A CA 1
ATOM 2660 C C . TYR A 1 339 ? -8.109 -4.887 3.615 1 88.69 339 TYR A C 1
ATOM 2662 O O . TYR A 1 339 ? -7.965 -4.141 2.643 1 88.69 339 TYR A O 1
ATOM 2670 N N . GLY A 1 340 ? -7.926 -4.535 4.863 1 87.19 340 GLY A N 1
ATOM 2671 C CA . GLY A 1 340 ? -7.684 -3.131 5.164 1 87.19 340 GLY A CA 1
ATOM 2672 C C . GLY A 1 340 ? -6.469 -2.57 4.449 1 87.19 340 GLY A C 1
ATOM 2673 O O . GLY A 1 340 ? -6.414 -1.377 4.148 1 87.19 340 GLY A O 1
ATOM 2674 N N . ASN A 1 341 ? -5.477 -3.414 4.16 1 83.12 341 ASN A N 1
ATOM 2675 C CA . ASN A 1 341 ? -4.262 -3.016 3.455 1 83.12 341 ASN A CA 1
ATOM 2676 C C . ASN A 1 341 ? -4.121 -3.752 2.125 1 83.12 341 ASN A C 1
ATOM 2678 O O . ASN A 1 341 ? -3.043 -3.764 1.529 1 83.12 341 ASN A O 1
ATOM 2682 N N . ALA A 1 342 ? -5.156 -4.355 1.699 1 84.62 342 ALA A N 1
ATOM 2683 C CA . ALA A 1 342 ? -5.09 -5.16 0.481 1 84.62 342 ALA A CA 1
ATOM 2684 C C . ALA A 1 342 ? -5.086 -4.273 -0.761 1 84.62 342 ALA A C 1
ATOM 2686 O O . ALA A 1 342 ? -5.73 -3.219 -0.782 1 84.62 342 ALA A O 1
ATOM 2687 N N . SER A 1 343 ? -4.285 -4.645 -1.732 1 76.25 343 SER A N 1
ATOM 2688 C CA . SER A 1 343 ? -4.281 -4.004 -3.041 1 76.25 343 SER A CA 1
ATOM 2689 C C . SER A 1 343 ? -4.457 -5.023 -4.16 1 76.25 343 SER A C 1
ATOM 2691 O O . SER A 1 343 ? -4.145 -6.203 -3.986 1 76.25 343 SER A O 1
ATOM 2693 N N . VAL A 1 344 ? -5.07 -4.57 -5.191 1 71.31 344 VAL A N 1
ATOM 2694 C CA . VAL A 1 344 ? -5.258 -5.484 -6.316 1 71.31 344 VAL A CA 1
ATOM 2695 C C . VAL A 1 344 ? -3.979 -5.543 -7.152 1 71.31 344 VAL A C 1
ATOM 2697 O O . VAL A 1 344 ? -3.477 -4.512 -7.602 1 71.31 344 VAL A O 1
ATOM 2700 N N . ASN A 1 345 ? -3.475 -6.664 -7.152 1 64.62 345 ASN A N 1
ATOM 2701 C CA . ASN A 1 345 ? -2.305 -6.891 -7.996 1 64.62 345 ASN A CA 1
ATOM 2702 C C . ASN A 1 345 ? -2.695 -7.07 -9.461 1 64.62 345 ASN A C 1
ATOM 2704 O O . ASN A 1 345 ? -3.498 -7.945 -9.789 1 64.62 345 ASN A O 1
ATOM 2708 N N . SER A 1 346 ? -2.238 -6.227 -10.312 1 57.81 346 SER A N 1
ATOM 2709 C CA . SER A 1 346 ? -2.619 -6.215 -11.719 1 57.81 346 SER A CA 1
ATOM 2710 C C . SER A 1 346 ? -2.271 -7.535 -12.398 1 57.81 346 SER A C 1
ATOM 2712 O O . SER A 1 346 ? -2.887 -7.902 -13.398 1 57.81 346 SER A O 1
ATOM 2714 N N . THR A 1 347 ? -1.325 -8.188 -11.797 1 57.97 347 THR A N 1
ATOM 2715 C CA . THR A 1 347 ? -0.883 -9.438 -12.406 1 57.97 347 THR A CA 1
ATOM 2716 C C . THR A 1 347 ? -1.817 -10.586 -12.031 1 57.97 347 THR A C 1
ATOM 2718 O O . THR A 1 347 ? -2.178 -11.406 -12.883 1 57.97 347 THR A O 1
ATOM 2721 N N . LEU A 1 348 ? -2.252 -10.578 -10.797 1 62.78 348 LEU A N 1
ATOM 2722 C CA . LEU A 1 348 ? -3.051 -11.68 -10.281 1 62.78 348 LEU A CA 1
ATOM 2723 C C . LEU A 1 348 ? -4.543 -11.383 -10.406 1 62.78 348 LEU A C 1
ATOM 2725 O O . LEU A 1 348 ? -5.371 -12.289 -10.328 1 62.78 348 LEU A O 1
ATOM 2729 N N . ASP A 1 349 ? -4.836 -10.172 -10.578 1 69.38 349 ASP A N 1
ATOM 2730 C CA . ASP A 1 349 ? -6.219 -9.703 -10.602 1 69.38 349 ASP A CA 1
ATOM 2731 C C . ASP A 1 349 ? -6.957 -10.109 -9.328 1 69.38 349 ASP A C 1
ATOM 2733 O O . ASP A 1 349 ? -8.094 -10.578 -9.391 1 69.38 349 ASP A O 1
ATOM 2737 N N . LEU A 1 350 ? -6.301 -10.266 -8.289 1 79.06 350 LEU A N 1
ATOM 2738 C CA . LEU A 1 350 ? -6.918 -10.539 -6.996 1 79.06 350 LEU A CA 1
ATOM 2739 C C . LEU A 1 350 ? -6.297 -9.672 -5.906 1 79.06 350 LEU A C 1
ATOM 2741 O O . LEU A 1 350 ? -5.145 -9.25 -6.023 1 79.06 350 LEU A O 1
ATOM 2745 N N . PRO A 1 351 ? -7.047 -9.43 -4.848 1 82.88 351 PRO A N 1
ATOM 2746 C CA . PRO A 1 351 ? -6.48 -8.68 -3.725 1 82.88 351 PRO A CA 1
ATOM 2747 C C . PRO A 1 351 ? -5.316 -9.398 -3.057 1 82.88 351 PRO A C 1
ATOM 2749 O O . PRO A 1 351 ? -5.352 -10.625 -2.896 1 82.88 351 PRO A O 1
ATOM 2752 N N . VAL A 1 352 ? -4.312 -8.719 -2.752 1 83.56 352 VAL A N 1
ATOM 2753 C CA . VAL A 1 352 ? -3.146 -9.266 -2.066 1 83.56 352 VAL A CA 1
ATOM 2754 C C . VAL A 1 352 ? -2.986 -8.602 -0.702 1 83.56 352 VAL A C 1
ATOM 2756 O O . VAL A 1 352 ? -2.961 -7.367 -0.606 1 83.56 352 VAL A O 1
ATOM 2759 N N . VAL A 1 353 ? -3.037 -9.367 0.306 1 87.81 353 VAL A N 1
ATOM 2760 C CA . VAL A 1 353 ? -2.734 -8.898 1.656 1 87.81 353 VAL A CA 1
ATOM 2761 C C . VAL A 1 353 ? -1.256 -9.133 1.961 1 87.81 353 VAL A C 1
ATOM 2763 O O . VAL A 1 353 ? -0.826 -10.266 2.168 1 87.81 353 VAL A O 1
ATOM 2766 N N . PRO A 1 354 ? -0.474 -8.047 2.018 1 80.31 354 PRO A N 1
ATOM 2767 C CA . PRO A 1 354 ? 0.983 -8.195 2.045 1 80.31 354 PRO A CA 1
ATOM 2768 C C . PRO A 1 354 ? 1.518 -8.523 3.438 1 80.31 354 PRO A C 1
ATOM 2770 O O . PRO A 1 354 ? 2.682 -8.906 3.582 1 80.31 354 PRO A O 1
ATOM 2773 N N . GLU A 1 355 ? 0.748 -8.453 4.48 1 84.31 355 GLU A N 1
ATOM 2774 C CA . GLU A 1 355 ? 1.202 -8.539 5.863 1 84.31 355 GLU A CA 1
ATOM 2775 C C . GLU A 1 355 ? 1.547 -9.977 6.242 1 84.31 355 GLU A C 1
ATOM 2777 O O . GLU A 1 355 ? 0.923 -10.922 5.75 1 84.31 355 GLU A O 1
ATOM 2782 N N . SER A 1 356 ? 2.537 -10.141 7.176 1 83.06 356 SER A N 1
ATOM 2783 C CA . SER A 1 356 ? 2.809 -11.422 7.828 1 83.06 356 SER A CA 1
ATOM 2784 C C . SER A 1 356 ? 1.761 -11.727 8.891 1 83.06 356 SER A C 1
ATOM 2786 O O . SER A 1 356 ? 0.953 -10.867 9.242 1 83.06 356 SER A O 1
ATOM 2788 N N . LEU A 1 357 ? 1.748 -12.969 9.383 1 87.19 357 LEU A N 1
ATOM 2789 C CA . LEU A 1 357 ? 0.809 -13.352 10.438 1 87.19 357 LEU A CA 1
ATOM 2790 C C . LEU A 1 357 ? 1.007 -12.5 11.68 1 87.19 357 LEU A C 1
ATOM 2792 O O . LEU A 1 357 ? 0.034 -12.094 12.32 1 87.19 357 LEU A O 1
ATOM 2796 N N . GLN A 1 358 ? 2.281 -12.148 11.977 1 85.5 358 GLN A N 1
ATOM 2797 C CA . GLN A 1 358 ? 2.578 -11.32 13.141 1 85.5 358 GLN A CA 1
ATOM 2798 C C . GLN A 1 358 ? 2.012 -9.914 12.969 1 85.5 358 GLN A C 1
ATOM 2800 O O . GLN A 1 358 ? 1.453 -9.344 13.914 1 85.5 358 GLN A O 1
ATOM 2805 N N . GLN A 1 359 ? 2.164 -9.375 11.805 1 85.31 359 GLN A N 1
ATOM 2806 C CA . GLN A 1 359 ? 1.625 -8.047 11.516 1 85.31 359 GLN A CA 1
ATOM 2807 C C . GLN A 1 359 ? 0.1 -8.047 11.586 1 85.31 359 GLN A C 1
ATOM 2809 O O . GLN A 1 359 ? -0.5 -7.105 12.109 1 85.31 359 GLN A O 1
ATOM 2814 N N . LEU A 1 360 ? -0.542 -9.094 11.055 1 91.62 360 LEU A N 1
ATOM 2815 C CA . LEU A 1 360 ? -1.996 -9.211 11.086 1 91.62 360 LEU A CA 1
ATOM 2816 C C . LEU A 1 360 ? -2.51 -9.266 12.523 1 91.62 360 LEU A C 1
ATOM 2818 O O . LEU A 1 360 ? -3.553 -8.688 12.836 1 91.62 360 LEU A O 1
ATOM 2822 N N . GLU A 1 361 ? -1.801 -9.898 13.406 1 92.25 361 GLU A N 1
ATOM 2823 C CA . GLU A 1 361 ? -2.207 -10.086 14.797 1 92.25 361 GLU A CA 1
ATOM 2824 C C . GLU A 1 361 ? -2.178 -8.758 15.562 1 92.25 361 GLU A C 1
ATOM 2826 O O . GLU A 1 361 ? -2.875 -8.602 16.562 1 92.25 361 GLU A O 1
ATOM 2831 N N . THR A 1 362 ? -1.474 -7.781 15.008 1 88.94 362 THR A N 1
ATOM 2832 C CA . THR A 1 362 ? -1.335 -6.516 15.719 1 88.94 362 THR A CA 1
ATOM 2833 C C . THR A 1 362 ? -2.41 -5.527 15.273 1 88.94 362 THR A C 1
ATOM 2835 O O . THR A 1 362 ? -2.58 -4.473 15.891 1 88.94 362 THR A O 1
ATOM 2838 N N . ALA A 1 363 ? -3.16 -5.852 14.242 1 91.5 363 ALA A N 1
ATOM 2839 C CA . ALA A 1 363 ? -4.137 -4.871 13.773 1 91.5 363 ALA A CA 1
ATOM 2840 C C . ALA A 1 363 ? -5.363 -5.562 13.18 1 91.5 363 ALA A C 1
ATOM 2842 O O . ALA A 1 363 ? -6.395 -5.691 13.852 1 91.5 363 ALA A O 1
ATOM 2843 N N . SER A 1 364 ? -5.223 -6.246 12.047 1 94.25 364 SER A N 1
ATOM 2844 C CA . SER A 1 364 ? -6.344 -6.734 11.242 1 94.25 364 SER A CA 1
ATOM 2845 C C . SER A 1 364 ? -7.109 -7.828 11.977 1 94.25 364 SER A C 1
ATOM 2847 O O . SER A 1 364 ? -8.32 -7.973 11.789 1 94.25 364 SER A O 1
ATOM 2849 N N . LEU A 1 365 ? -6.465 -8.664 12.867 1 96.94 365 LEU A N 1
ATOM 2850 C CA . LEU A 1 365 ? -7.113 -9.82 13.484 1 96.94 365 LEU A CA 1
ATOM 2851 C C . LEU A 1 365 ? -7.777 -9.438 14.797 1 96.94 365 LEU A C 1
ATOM 2853 O O . LEU A 1 365 ? -8.578 -10.203 15.344 1 96.94 365 LEU A O 1
ATOM 2857 N N . ILE A 1 366 ? -7.535 -8.25 15.297 1 95.94 366 ILE A N 1
ATOM 2858 C CA . ILE A 1 366 ? -8.016 -7.84 16.609 1 95.94 366 ILE A CA 1
ATOM 2859 C C . ILE A 1 366 ? -9.547 -7.781 16.609 1 95.94 366 ILE A C 1
ATOM 2861 O O . ILE A 1 366 ? -10.195 -8.344 17.484 1 95.94 366 ILE A O 1
ATOM 2865 N N . PRO A 1 367 ? -10.164 -7.117 15.586 1 97.94 367 PRO A N 1
ATOM 2866 C CA . PRO A 1 367 ? -11.633 -7.094 15.602 1 97.94 367 PRO A CA 1
ATOM 2867 C C . PRO A 1 367 ? -12.242 -8.492 15.484 1 97.94 367 PRO A C 1
ATOM 2869 O O . PRO A 1 367 ? -13.289 -8.758 16.078 1 97.94 367 PRO A O 1
ATOM 2872 N N .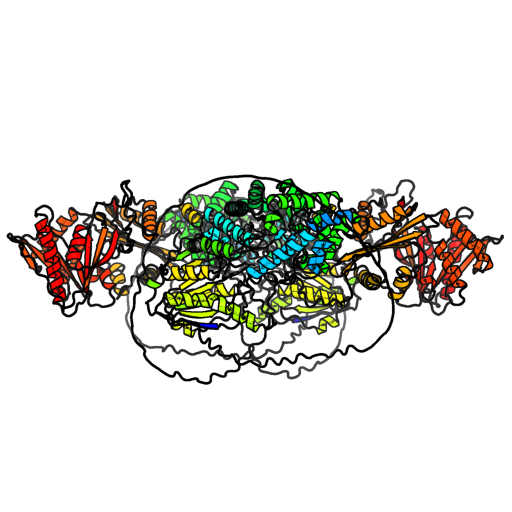 TYR A 1 368 ? -11.648 -9.398 14.734 1 98.38 368 TYR A N 1
ATOM 2873 C CA . TYR A 1 368 ? -12.172 -10.75 14.602 1 98.38 368 TYR A CA 1
ATOM 2874 C C . TYR A 1 368 ? -12.117 -11.492 15.93 1 98.38 368 TYR A C 1
ATOM 2876 O O . TYR A 1 368 ? -13.062 -12.188 16.297 1 98.38 368 TYR A O 1
ATOM 2884 N N . LYS A 1 369 ? -10.969 -11.359 16.578 1 97.5 369 LYS A N 1
ATOM 2885 C CA . LYS A 1 369 ? -10.859 -11.969 17.906 1 97.5 369 LYS A CA 1
ATOM 2886 C C . LYS A 1 369 ? -11.977 -11.492 18.828 1 97.5 369 LYS A C 1
ATOM 2888 O O . LYS A 1 369 ? -12.586 -12.297 19.547 1 97.5 369 LYS A O 1
ATOM 2893 N N . ARG A 1 370 ? -12.281 -10.227 18.766 1 97.56 370 ARG A N 1
ATOM 2894 C CA . ARG A 1 370 ? -13.273 -9.617 19.641 1 97.56 370 ARG A CA 1
ATOM 2895 C C . ARG A 1 370 ? -14.68 -10.117 19.312 1 97.56 370 ARG A C 1
ATOM 2897 O O . ARG A 1 370 ? -15.461 -10.422 20.219 1 97.56 370 ARG A O 1
ATOM 2904 N N . ILE A 1 371 ? -15.047 -10.172 18.031 1 97.88 371 ILE A N 1
ATOM 2905 C CA . ILE A 1 371 ? -16.406 -10.562 17.688 1 97.88 371 ILE A CA 1
ATOM 2906 C C . ILE A 1 371 ? -16.578 -12.07 17.875 1 97.88 371 ILE A C 1
ATOM 2908 O O . ILE A 1 371 ? -17.688 -12.547 18.125 1 97.88 371 ILE A O 1
ATOM 2912 N N . ILE A 1 372 ? -15.523 -12.859 17.734 1 98.19 372 ILE A N 1
ATOM 2913 C CA . ILE A 1 372 ? -15.562 -14.289 18.016 1 98.19 372 ILE A CA 1
ATOM 2914 C C . ILE A 1 372 ? -15.867 -14.516 19.484 1 98.19 372 ILE A C 1
ATOM 2916 O O . ILE A 1 372 ? -16.672 -15.383 19.844 1 98.19 372 ILE A O 1
ATOM 2920 N N . GLU A 1 373 ? -15.211 -13.695 20.328 1 96.56 373 GLU A N 1
ATOM 2921 C CA . GLU A 1 373 ? -15.469 -13.773 21.766 1 96.56 373 GLU A CA 1
ATOM 2922 C C . GLU A 1 373 ? -16.938 -13.453 22.078 1 96.56 373 GLU A C 1
ATOM 2924 O O . GLU A 1 373 ? -17.469 -13.922 23.094 1 96.56 373 GLU A O 1
ATOM 2929 N N . LYS A 1 374 ? -17.562 -12.711 21.172 1 96.31 374 LYS A N 1
ATOM 2930 C CA . LYS A 1 374 ? -18.969 -12.352 21.344 1 96.31 374 LYS A CA 1
ATOM 2931 C C . LYS A 1 374 ? -19.875 -13.312 20.594 1 96.31 374 LYS A C 1
ATOM 2933 O O . LYS A 1 374 ? -21.062 -13.039 20.422 1 96.31 374 LYS A O 1
ATOM 2938 N N . ASN A 1 375 ? -19.312 -14.391 20.062 1 95.56 375 ASN A N 1
ATOM 2939 C CA . ASN A 1 375 ? -20.031 -15.492 19.422 1 95.56 375 ASN A CA 1
ATOM 2940 C C . ASN A 1 375 ? -20.688 -15.055 18.125 1 95.56 375 ASN A C 1
ATOM 2942 O O . ASN A 1 375 ? -21.891 -15.281 17.922 1 95.56 375 ASN A O 1
ATOM 2946 N N . VAL A 1 376 ? -20 -14.352 17.312 1 97.81 376 VAL A N 1
ATOM 2947 C CA . VAL A 1 376 ? -20.484 -14.016 15.969 1 97.81 376 VAL A CA 1
ATOM 2948 C C . VAL A 1 376 ? -20.953 -15.273 15.258 1 97.81 376 VAL A C 1
ATOM 2950 O O . VAL A 1 376 ? -20.375 -16.359 15.445 1 97.81 376 VAL A O 1
ATOM 2953 N N . ASP A 1 377 ? -21.984 -15.188 14.461 1 98.25 377 ASP A N 1
ATOM 2954 C CA . ASP A 1 377 ? -22.594 -16.344 13.82 1 98.25 377 ASP A CA 1
ATOM 2955 C C . ASP A 1 377 ? -21.703 -16.906 12.719 1 98.25 377 ASP A C 1
ATOM 2957 O O . ASP A 1 377 ? -21.609 -18.125 12.555 1 98.25 377 ASP A O 1
ATOM 2961 N N . ALA A 1 378 ? -21.156 -16 11.953 1 98.62 378 ALA A N 1
ATOM 2962 C CA . ALA A 1 378 ? -20.391 -16.422 10.781 1 98.62 378 ALA A CA 1
ATOM 2963 C C . ALA A 1 378 ? -19.25 -15.469 10.484 1 98.62 378 ALA A C 1
ATOM 2965 O O . ALA A 1 378 ? -19.266 -14.312 10.906 1 98.62 378 ALA A O 1
ATOM 2966 N N . ILE A 1 379 ? -18.25 -15.945 9.828 1 98.69 379 ILE A N 1
ATOM 2967 C CA . ILE A 1 379 ? -17.141 -15.148 9.32 1 98.69 379 ILE A CA 1
ATOM 2968 C C . ILE A 1 379 ? -16.859 -15.523 7.863 1 98.69 379 ILE A C 1
ATOM 2970 O O . ILE A 1 379 ? -16.781 -16.703 7.523 1 98.69 379 ILE A O 1
ATOM 2974 N N . MET A 1 380 ? -16.766 -14.523 7.035 1 98.31 380 MET A N 1
ATOM 2975 C CA . MET A 1 380 ? -16.453 -14.734 5.621 1 98.31 380 MET A CA 1
ATOM 2976 C C . MET A 1 380 ? -14.953 -14.609 5.371 1 98.31 380 MET A C 1
ATOM 2978 O O . MET A 1 380 ? -14.328 -13.625 5.777 1 98.31 380 MET A O 1
ATOM 2982 N N . VAL A 1 381 ? -14.398 -15.602 4.758 1 97.38 381 VAL A N 1
ATOM 2983 C CA . VAL A 1 381 ? -12.984 -15.578 4.383 1 97.38 381 VAL A CA 1
ATOM 2984 C C . VAL A 1 381 ? -12.844 -15.094 2.941 1 97.38 381 VAL A C 1
ATOM 2986 O O . VAL A 1 381 ? -13.461 -15.656 2.029 1 97.38 381 VAL A O 1
ATOM 2989 N N . GLY A 1 382 ? -12.008 -14.117 2.768 1 92.88 382 GLY A N 1
ATOM 2990 C CA . GLY A 1 382 ? -11.883 -13.453 1.479 1 92.88 382 GLY A CA 1
ATOM 2991 C C . GLY A 1 382 ? -11.133 -14.281 0.454 1 92.88 382 GLY A C 1
ATOM 2992 O O . GLY A 1 382 ? -10.484 -15.273 0.8 1 92.88 382 GLY A O 1
ATOM 2993 N N . GLY A 1 383 ? -11.352 -13.875 -0.833 1 89.56 383 GLY A N 1
ATOM 2994 C CA . GLY A 1 383 ? -10.602 -14.445 -1.942 1 89.56 383 GLY A CA 1
ATOM 2995 C C . GLY A 1 383 ? -9.336 -13.68 -2.264 1 89.56 383 GLY A C 1
ATOM 2996 O O . GLY A 1 383 ? -9.164 -13.188 -3.381 1 89.56 383 GLY A O 1
ATOM 2997 N N . CYS A 1 384 ? -8.406 -13.648 -1.319 1 89.06 384 CYS A N 1
ATOM 2998 C CA . CYS A 1 384 ? -7.172 -12.898 -1.494 1 89.06 384 CYS A CA 1
ATOM 2999 C C . CYS A 1 384 ? -5.957 -13.805 -1.343 1 89.06 384 CYS A C 1
ATOM 3001 O O . CYS A 1 384 ? -6.051 -14.891 -0.761 1 89.06 384 CYS A O 1
ATOM 3003 N N . ALA A 1 385 ? -4.871 -13.289 -1.864 1 84.56 385 ALA A N 1
ATOM 3004 C CA . ALA A 1 385 ? -3.592 -13.969 -1.666 1 84.56 385 ALA A CA 1
ATOM 3005 C C . ALA A 1 385 ? -2.877 -13.438 -0.427 1 84.56 385 ALA A C 1
ATOM 3007 O O . ALA A 1 385 ? -2.963 -12.25 -0.115 1 84.56 385 ALA A O 1
ATOM 3008 N N . LEU A 1 386 ? -2.273 -14.336 0.293 1 86.69 386 LEU A N 1
ATOM 3009 C CA . LEU A 1 386 ? -1.441 -14 1.443 1 86.69 386 LEU A CA 1
ATOM 3010 C C . LEU A 1 386 ? -0.026 -14.539 1.264 1 86.69 386 LEU A C 1
ATOM 3012 O O . LEU A 1 386 ? 0.374 -15.484 1.947 1 86.69 386 LEU A O 1
ATOM 3016 N N . PRO A 1 387 ? 0.721 -13.844 0.533 1 76.94 387 PRO A N 1
ATOM 3017 C CA . PRO A 1 387 ? 2.029 -14.391 0.169 1 76.94 387 PRO A CA 1
ATOM 3018 C C . PRO A 1 387 ? 2.916 -14.664 1.383 1 76.94 387 PRO A C 1
ATOM 3020 O O . PRO A 1 387 ? 3.73 -15.586 1.366 1 76.94 387 PRO A O 1
ATOM 3023 N N . GLN A 1 388 ? 2.785 -13.875 2.438 1 78.25 388 GLN A N 1
ATOM 3024 C CA . GLN A 1 388 ? 3.664 -14.016 3.594 1 78.25 388 GLN A CA 1
ATOM 3025 C C . GLN A 1 388 ? 3.105 -15.031 4.59 1 78.25 388 GLN A C 1
ATOM 3027 O O . GLN A 1 388 ? 3.77 -15.375 5.566 1 78.25 388 GLN A O 1
ATOM 3032 N N . VAL A 1 389 ? 1.883 -15.531 4.324 1 79.38 389 VAL A N 1
ATOM 3033 C CA . VAL A 1 389 ? 1.252 -16.453 5.254 1 79.38 389 VAL A CA 1
ATOM 3034 C C . VAL A 1 389 ? 1.166 -17.844 4.625 1 79.38 389 VAL A C 1
ATOM 3036 O O . VAL A 1 389 ? 1.467 -18.844 5.273 1 79.38 389 VAL A O 1
ATOM 3039 N N . THR A 1 390 ? 0.601 -17.969 3.305 1 72.69 390 THR A N 1
ATOM 3040 C CA . THR A 1 390 ? 0.36 -19.25 2.646 1 72.69 390 THR A CA 1
ATOM 3041 C C . THR A 1 390 ? 1.325 -19.453 1.481 1 72.69 390 THR A C 1
ATOM 3043 O O . THR A 1 390 ? 1.347 -20.516 0.861 1 72.69 390 THR A O 1
ATOM 3046 N N . MET A 1 391 ? 2.506 -19.125 1.454 1 53.88 391 MET A N 1
ATOM 3047 C CA . MET A 1 391 ? 3.555 -19.203 0.441 1 53.88 391 MET A CA 1
ATOM 3048 C C . MET A 1 391 ? 2.959 -19.422 -0.945 1 53.88 391 MET A C 1
ATOM 3050 O O . MET A 1 391 ? 3.682 -19.734 -1.892 1 53.88 391 MET A O 1
ATOM 3054 N N . GLY A 1 392 ? 1.949 -18.938 -1.363 1 57.22 392 GLY A N 1
ATOM 3055 C CA . GLY A 1 392 ? 1.438 -19.125 -2.713 1 57.22 392 GLY A CA 1
ATOM 3056 C C . GLY A 1 392 ? 0.221 -18.266 -3.01 1 57.22 392 GLY A C 1
ATOM 3057 O O . GLY A 1 392 ? -0.123 -17.375 -2.229 1 57.22 392 GLY A O 1
ATOM 3058 N N . GLU A 1 393 ? -0.101 -18.438 -4.344 1 57.53 393 GLU A N 1
ATOM 3059 C CA . GLU A 1 393 ? -1.17 -17.641 -4.93 1 57.53 393 GLU A CA 1
ATOM 3060 C C . GLU A 1 393 ? -2.543 -18.156 -4.516 1 57.53 393 GLU A C 1
ATOM 3062 O O . GLU A 1 393 ? -3.557 -17.797 -5.117 1 57.53 393 GLU A O 1
ATOM 3067 N N . MET A 1 394 ? -2.48 -18.859 -3.436 1 66.81 394 MET A N 1
ATOM 3068 C CA . MET A 1 394 ? -3.783 -19.453 -3.152 1 66.81 394 MET A CA 1
ATOM 3069 C C . MET A 1 394 ? -4.695 -18.469 -2.441 1 66.81 394 MET A C 1
ATOM 3071 O O . MET A 1 394 ? -4.234 -17.688 -1.603 1 66.81 394 MET A O 1
ATOM 3075 N N . HIS A 1 395 ? -5.945 -18.547 -2.879 1 85.5 395 HIS A N 1
ATOM 3076 C CA . HIS A 1 395 ? -6.98 -17.734 -2.238 1 85.5 395 HIS A CA 1
ATOM 3077 C C . HIS A 1 395 ? -7.145 -18.125 -0.77 1 85.5 395 HIS A C 1
ATOM 3079 O O . HIS A 1 395 ? -7.094 -19.297 -0.421 1 85.5 395 HIS A O 1
ATOM 3085 N N . ALA A 1 396 ? -7.273 -17.156 0.051 1 91.69 396 ALA A N 1
ATOM 3086 C CA . ALA A 1 396 ? -7.379 -17.359 1.494 1 91.69 396 ALA A CA 1
ATOM 3087 C C . ALA A 1 396 ? -8.492 -18.359 1.831 1 91.69 396 ALA A C 1
ATOM 3089 O O . ALA A 1 396 ? -8.328 -19.219 2.701 1 91.69 396 ALA A O 1
ATOM 3090 N N . CYS A 1 397 ? -9.625 -18.344 1.152 1 93.06 397 CYS A N 1
ATOM 3091 C CA . CYS A 1 397 ? -10.773 -19.172 1.494 1 93.06 397 CYS A CA 1
ATOM 3092 C C . CYS A 1 397 ? -10.555 -20.609 1.061 1 93.06 397 CYS A C 1
ATOM 3094 O O . CYS A 1 397 ? -11.312 -21.5 1.444 1 93.06 397 CYS A O 1
ATOM 3096 N N . LEU A 1 398 ? -9.516 -20.906 0.299 1 91.81 398 LEU A N 1
ATOM 3097 C CA . LEU A 1 398 ? -9.172 -22.25 -0.125 1 91.81 398 LEU A CA 1
ATOM 3098 C C . LEU A 1 398 ? -8 -22.797 0.679 1 91.81 398 LEU A C 1
ATOM 3100 O O . LEU A 1 398 ? -7.562 -23.938 0.458 1 91.81 398 LEU A O 1
ATOM 3104 N N . SER A 1 399 ? -7.539 -22.047 1.618 1 90.12 399 SER A N 1
ATOM 3105 C CA . SER A 1 399 ? -6.324 -22.391 2.35 1 90.12 399 SER A CA 1
ATOM 3106 C C . SER A 1 399 ? -6.652 -23 3.705 1 90.12 399 SER A C 1
ATOM 3108 O O . SER A 1 399 ? -7.266 -22.359 4.555 1 90.12 399 SER A O 1
ATOM 3110 N N . GLU A 1 400 ? -6.191 -24.219 3.953 1 90 400 GLU A N 1
ATOM 3111 C CA . GLU A 1 400 ? -6.379 -24.859 5.242 1 90 400 GLU A CA 1
ATOM 3112 C C . GLU A 1 400 ? -5.695 -24.078 6.363 1 90 400 GLU A C 1
ATOM 3114 O O . GLU A 1 400 ? -6.195 -24.031 7.488 1 90 400 GLU A O 1
ATOM 3119 N N . LYS A 1 401 ? -4.578 -23.484 6.035 1 89.56 401 LYS A N 1
ATOM 3120 C CA . LYS A 1 401 ? -3.846 -22.703 7.027 1 89.56 401 LYS A CA 1
ATOM 3121 C C . LYS A 1 401 ? -4.676 -21.516 7.523 1 89.56 401 LYS A C 1
ATOM 3123 O O . LYS A 1 401 ? -4.742 -21.266 8.727 1 89.56 401 LYS A O 1
ATOM 3128 N N . VAL A 1 402 ? -5.32 -20.859 6.613 1 94.12 402 VAL A N 1
ATOM 3129 C CA . VAL A 1 402 ? -6.07 -19.656 6.969 1 94.12 402 VAL A CA 1
ATOM 3130 C C . VAL A 1 402 ? -7.387 -20.047 7.637 1 94.12 402 VAL A C 1
ATOM 3132 O O . VAL A 1 402 ? -7.719 -19.547 8.711 1 94.12 402 VAL A O 1
ATOM 3135 N N . VAL A 1 403 ? -8.125 -21 7.047 1 95.75 403 VAL A N 1
ATOM 3136 C CA . VAL A 1 403 ? -9.477 -21.328 7.488 1 95.75 403 VAL A CA 1
ATOM 3137 C C . VAL A 1 403 ? -9.422 -22.203 8.727 1 95.75 403 VAL A C 1
ATOM 3139 O O . VAL A 1 403 ? -9.984 -21.859 9.773 1 95.75 403 VAL A O 1
ATOM 3142 N N . GLN A 1 404 ? -8.68 -23.297 8.648 1 93.44 404 GLN A N 1
ATOM 3143 C CA . GLN A 1 404 ? -8.68 -24.266 9.734 1 93.44 404 GLN A CA 1
ATOM 3144 C C . GLN A 1 404 ? -7.684 -23.875 10.82 1 93.44 404 GLN A C 1
ATOM 3146 O O . GLN A 1 404 ? -8.039 -23.797 12 1 93.44 404 GLN A O 1
ATOM 3151 N N . GLU A 1 405 ? -6.445 -23.594 10.484 1 93 405 GLU A N 1
ATOM 3152 C CA . GLU A 1 405 ? -5.406 -23.391 11.492 1 93 405 GLU A CA 1
ATOM 3153 C C . GLU A 1 405 ? -5.566 -22.047 12.188 1 93 405 GLU A C 1
ATOM 3155 O O . GLU A 1 405 ? -5.512 -21.969 13.414 1 93 405 GLU A O 1
ATOM 3160 N N . ILE A 1 406 ? -5.773 -21 11.438 1 95.19 406 ILE A N 1
ATOM 3161 C CA . ILE A 1 406 ? -5.797 -19.672 12.039 1 95.19 406 ILE A CA 1
ATOM 3162 C C . ILE A 1 406 ? -7.199 -19.359 12.547 1 95.19 406 ILE A C 1
ATOM 3164 O O . ILE A 1 406 ? -7.391 -19.109 13.742 1 95.19 406 ILE A O 1
ATOM 3168 N N . LEU A 1 407 ? -8.234 -19.406 11.719 1 97.62 407 LEU A N 1
ATOM 3169 C CA . LEU A 1 407 ? -9.578 -18.953 12.078 1 97.62 407 LEU A CA 1
ATOM 3170 C C . LEU A 1 407 ? -10.25 -19.922 13.031 1 97.62 407 LEU A C 1
ATOM 3172 O O . LEU A 1 407 ? -10.688 -19.547 14.117 1 97.62 407 LEU A O 1
ATOM 3176 N N . ARG A 1 408 ? -10.305 -21.219 12.656 1 97.31 408 ARG A N 1
ATOM 3177 C CA . ARG A 1 408 ? -11.016 -22.219 13.453 1 97.31 408 ARG A CA 1
ATOM 3178 C C . ARG A 1 408 ? -10.242 -22.562 14.727 1 97.31 408 ARG A C 1
ATOM 3180 O O . ARG A 1 408 ? -10.805 -22.547 15.82 1 97.31 408 ARG A O 1
ATOM 3187 N N . ASN A 1 409 ? -8.914 -22.875 14.648 1 95.25 409 ASN A N 1
ATOM 3188 C CA . ASN A 1 409 ? -8.156 -23.438 15.766 1 95.25 409 ASN A CA 1
ATOM 3189 C C . ASN A 1 409 ? -7.523 -22.328 16.609 1 95.25 409 ASN A C 1
ATOM 3191 O O . ASN A 1 409 ? -7.738 -22.266 17.828 1 95.25 409 ASN A O 1
ATOM 3195 N N . LYS A 1 410 ? -6.785 -21.453 15.977 1 95.5 410 LYS A N 1
ATOM 3196 C CA . LYS A 1 410 ? -6.062 -20.438 16.734 1 95.5 410 LYS A CA 1
ATOM 3197 C C . LYS A 1 410 ? -7.02 -19.406 17.328 1 95.5 410 LYS A C 1
ATOM 3199 O O . LYS A 1 410 ? -6.926 -19.078 18.516 1 95.5 410 LYS A O 1
ATOM 3204 N N . LEU A 1 411 ? -7.941 -18.844 16.469 1 97.62 411 LEU A N 1
ATOM 3205 C CA . LEU A 1 411 ? -8.867 -17.828 16.938 1 97.62 411 LEU A CA 1
ATOM 3206 C C . LEU A 1 411 ? -10.094 -18.453 17.578 1 97.62 411 LEU A C 1
ATOM 3208 O O . LEU A 1 411 ? -10.891 -17.75 18.219 1 97.62 411 LEU A O 1
ATOM 3212 N N . LYS A 1 412 ? -10.273 -19.766 17.391 1 97.56 412 LYS A N 1
ATOM 3213 C CA . LYS A 1 412 ? -11.289 -20.562 18.062 1 97.56 412 LYS A CA 1
ATOM 3214 C C . LYS A 1 412 ? -12.695 -20.156 17.625 1 97.56 412 LYS A C 1
ATOM 3216 O O . LYS A 1 412 ? -13.578 -19.953 18.469 1 97.56 412 LYS A O 1
ATOM 3221 N N . HIS A 1 413 ? -12.844 -19.891 16.344 1 98 413 HIS A N 1
ATOM 3222 C CA . HIS A 1 413 ? -14.172 -19.594 15.82 1 98 413 HIS A CA 1
ATOM 3223 C C . HIS A 1 413 ? -14.992 -20.875 15.68 1 98 413 HIS A C 1
ATOM 3225 O O . HIS A 1 413 ? -14.672 -21.734 14.852 1 98 413 HIS A O 1
ATOM 3231 N N . ASN A 1 414 ? -16.062 -20.953 16.344 1 95.19 414 ASN A N 1
ATOM 3232 C CA . ASN A 1 414 ? -16.875 -22.172 16.344 1 95.19 414 ASN A CA 1
ATOM 3233 C C . ASN A 1 414 ? -18.125 -22 15.477 1 95.19 414 ASN A C 1
ATOM 3235 O O . ASN A 1 414 ? -18.875 -22.969 15.273 1 95.19 414 ASN A O 1
ATOM 3239 N N . GLY A 1 415 ? -18.344 -20.859 14.914 1 97.56 415 GLY A N 1
ATOM 3240 C CA . GLY A 1 415 ? -19.5 -20.609 14.062 1 97.56 415 GLY A CA 1
ATOM 3241 C C . GLY A 1 415 ? -19.266 -20.984 12.617 1 97.56 415 GLY A C 1
ATOM 3242 O O . GLY A 1 415 ? -18.375 -21.797 12.312 1 97.56 415 GLY A O 1
ATOM 3243 N N . VAL A 1 416 ? -20.141 -20.469 11.734 1 98.69 416 VAL A N 1
ATOM 3244 C CA . VAL A 1 416 ? -20.125 -20.812 10.312 1 98.69 416 VAL A CA 1
ATOM 3245 C C . VAL A 1 416 ? -19.016 -20.047 9.602 1 98.69 416 VAL A C 1
ATOM 3247 O O . VAL A 1 416 ? -18.859 -18.844 9.82 1 98.69 416 VAL A O 1
ATOM 3250 N N . ILE A 1 417 ? -18.234 -20.719 8.82 1 98.69 417 ILE A N 1
ATOM 3251 C CA . ILE A 1 417 ? -17.234 -20.078 7.977 1 98.69 417 ILE A CA 1
ATOM 3252 C C . ILE A 1 417 ? -17.719 -20.062 6.523 1 98.69 417 ILE A C 1
ATOM 3254 O O . ILE A 1 417 ? -18.047 -21.109 5.969 1 98.69 417 ILE A O 1
ATOM 3258 N N . VAL A 1 418 ? -17.719 -18.859 5.941 1 98.56 418 VAL A N 1
ATOM 3259 C CA . VAL A 1 418 ? -18.25 -18.656 4.598 1 98.56 418 VAL A CA 1
ATOM 3260 C C . VAL A 1 418 ? -17.109 -18.344 3.635 1 98.56 418 VAL A C 1
ATOM 3262 O O . VAL A 1 418 ? -16.219 -17.547 3.955 1 98.56 418 VAL A O 1
ATOM 3265 N N . SER A 1 419 ? -17.125 -18.969 2.494 1 97.12 419 SER A N 1
ATOM 3266 C CA . SER A 1 419 ? -16.141 -18.656 1.47 1 97.12 419 SER A CA 1
ATOM 3267 C C . SER A 1 419 ? -16.516 -17.391 0.712 1 97.12 419 SER A C 1
ATOM 3269 O O . SER A 1 419 ? -17.656 -16.922 0.797 1 97.12 419 SER A O 1
ATOM 3271 N N . GLU A 1 420 ? -15.531 -16.938 -0.016 1 93.44 420 GLU A N 1
ATOM 3272 C CA . GLU A 1 420 ? -15.836 -15.961 -1.066 1 93.44 420 GLU A CA 1
ATOM 3273 C C . GLU A 1 420 ? -16.562 -16.625 -2.232 1 93.44 420 GLU A C 1
ATOM 3275 O O . GLU A 1 420 ? -16.641 -17.844 -2.314 1 93.44 420 GLU A O 1
ATOM 3280 N N . CYS A 1 421 ? -17.156 -15.766 -3.08 1 94.44 421 CYS A N 1
ATOM 3281 C CA . CYS A 1 421 ? -17.812 -16.312 -4.266 1 94.44 421 CYS A CA 1
ATOM 3282 C C . CYS A 1 421 ? -16.797 -16.984 -5.188 1 94.44 421 CYS A C 1
ATOM 3284 O O . CYS A 1 421 ? -15.836 -16.344 -5.621 1 94.44 421 CYS A O 1
ATOM 3286 N N . LEU A 1 422 ? -17.016 -18.188 -5.48 1 94.38 422 LEU A N 1
ATOM 3287 C CA . LEU A 1 422 ? -16.031 -18.938 -6.238 1 94.38 422 LEU A CA 1
ATOM 3288 C C . LEU A 1 422 ? -16.125 -18.625 -7.727 1 94.38 422 LEU A C 1
ATOM 3290 O O . LEU A 1 422 ? -15.289 -19.062 -8.516 1 94.38 422 LEU A O 1
ATOM 3294 N N . GLU A 1 423 ? -17.094 -17.766 -8.078 1 90.94 423 GLU A N 1
ATOM 3295 C CA . GLU A 1 423 ? -17.188 -17.328 -9.469 1 90.94 423 GLU A CA 1
ATOM 3296 C C . GLU A 1 423 ? -16.281 -16.141 -9.742 1 90.94 423 GLU A C 1
ATOM 3298 O O . GLU A 1 423 ? -16.203 -15.648 -10.875 1 90.94 423 GLU A O 1
ATOM 3303 N N . MET A 1 424 ? -15.656 -15.734 -8.727 1 86 424 MET A N 1
ATOM 3304 C CA . MET A 1 424 ? -14.68 -14.672 -8.93 1 86 424 MET A CA 1
ATOM 3305 C C . MET A 1 424 ? -13.695 -15.031 -10.039 1 86 424 MET A C 1
ATOM 3307 O O . MET A 1 424 ? -13.242 -16.172 -10.125 1 86 424 MET A O 1
ATOM 3311 N N . LYS A 1 425 ? -13.305 -14.078 -10.812 1 79.38 425 LYS A N 1
ATOM 3312 C CA . LYS A 1 425 ? -12.562 -14.305 -12.047 1 79.38 425 LYS A CA 1
ATOM 3313 C C . LYS A 1 425 ? -11.273 -15.078 -11.781 1 79.38 425 LYS A C 1
ATOM 3315 O O . LYS A 1 425 ? -10.992 -16.078 -12.438 1 79.38 425 LYS A O 1
ATOM 3320 N N . SER A 1 426 ? -10.547 -14.648 -10.875 1 78.81 426 SER A N 1
ATOM 3321 C CA . SER A 1 426 ? -9.25 -15.266 -10.617 1 78.81 426 SER A CA 1
ATOM 3322 C C . SER A 1 426 ? -9.398 -16.734 -10.203 1 78.81 426 SER A C 1
ATOM 3324 O O . SER A 1 426 ? -8.625 -17.578 -10.625 1 78.81 426 SER A O 1
ATOM 3326 N N . LEU A 1 427 ? -10.383 -17.016 -9.406 1 82.56 427 LEU A N 1
ATOM 3327 C CA . LEU A 1 427 ? -10.617 -18.375 -8.938 1 82.56 427 LEU A CA 1
ATOM 3328 C C . LEU A 1 427 ? -11.211 -19.234 -10.055 1 82.56 427 LEU A C 1
ATOM 3330 O O . LEU A 1 427 ? -10.789 -20.375 -10.25 1 82.56 427 LEU A O 1
ATOM 3334 N N . TYR A 1 428 ? -12.109 -18.641 -10.711 1 85.88 428 TYR A N 1
ATOM 3335 C CA . TYR A 1 428 ? -12.789 -19.312 -11.82 1 85.88 428 TYR A CA 1
ATOM 3336 C C . TYR A 1 428 ? -11.789 -19.734 -12.891 1 85.88 428 TYR A C 1
ATOM 3338 O O . TYR A 1 428 ? -11.836 -20.875 -13.367 1 85.88 428 TYR A O 1
ATOM 3346 N N . GLU A 1 429 ? -10.859 -18.875 -13.117 1 83.25 429 GLU A N 1
ATOM 3347 C CA . GLU A 1 429 ? -9.93 -19.094 -14.219 1 83.25 429 GLU A CA 1
ATOM 3348 C C . GLU A 1 429 ? -8.766 -20 -13.797 1 83.25 429 GLU A C 1
ATOM 3350 O O . GLU A 1 429 ? -8.219 -20.75 -14.609 1 83.25 429 GLU A O 1
ATOM 3355 N N . THR A 1 430 ? -8.508 -19.984 -12.578 1 80.5 430 THR A N 1
ATOM 3356 C CA . THR A 1 430 ? -7.289 -20.672 -12.164 1 80.5 430 THR A CA 1
ATOM 3357 C C . THR A 1 430 ? -7.605 -22.047 -11.586 1 80.5 430 THR A C 1
ATOM 3359 O O . THR A 1 430 ? -6.871 -23 -11.82 1 80.5 430 THR A O 1
ATOM 3362 N N . VAL A 1 431 ? -8.664 -22.172 -10.844 1 86.62 431 VAL A N 1
ATOM 3363 C CA . VAL A 1 431 ? -8.969 -23.406 -10.125 1 86.62 431 VAL A CA 1
ATOM 3364 C C . VAL A 1 431 ? -10.258 -24.016 -10.68 1 86.62 431 VAL A C 1
ATOM 3366 O O . VAL A 1 431 ? -10.352 -25.234 -10.867 1 86.62 431 VAL A O 1
ATOM 3369 N N . GLY A 1 432 ? -11.195 -23.141 -11.016 1 89.81 432 GLY A N 1
ATOM 3370 C CA . GLY A 1 432 ? -12.531 -23.609 -11.375 1 89.81 432 GLY A CA 1
ATOM 3371 C C . GLY A 1 432 ? -13.43 -23.812 -10.172 1 89.81 432 GLY A C 1
ATOM 3372 O O . GLY A 1 432 ? -12.953 -24.062 -9.062 1 89.81 432 GLY A O 1
ATOM 3373 N N . VAL A 1 433 ? -14.695 -23.781 -10.422 1 94.38 433 VAL A N 1
ATOM 3374 C CA . VAL A 1 433 ? -15.664 -23.781 -9.336 1 94.38 433 VAL A CA 1
ATOM 3375 C C . VAL A 1 433 ? -15.742 -25.172 -8.711 1 94.38 433 VAL A C 1
ATOM 3377 O O . VAL A 1 433 ? -15.82 -25.312 -7.488 1 94.38 433 VAL A O 1
ATOM 3380 N N . ARG A 1 434 ? -15.75 -26.234 -9.539 1 93.94 434 ARG A N 1
ATOM 3381 C CA . ARG A 1 434 ? -15.836 -27.594 -9.031 1 93.94 434 ARG A CA 1
ATOM 3382 C C . ARG A 1 434 ? -14.68 -27.906 -8.086 1 93.94 434 ARG A C 1
ATOM 3384 O O . ARG A 1 434 ? -14.891 -28.297 -6.938 1 93.94 434 ARG A O 1
ATOM 3391 N N . GLN A 1 435 ? -13.484 -27.656 -8.57 1 93.12 435 GLN A N 1
ATOM 3392 C CA . GLN A 1 435 ? -12.297 -27.891 -7.762 1 93.12 435 GLN A CA 1
ATOM 3393 C C . GLN A 1 435 ? -12.234 -26.922 -6.582 1 93.12 435 GLN A C 1
ATOM 3395 O O . GLN A 1 435 ? -11.852 -27.312 -5.477 1 93.12 435 GLN A O 1
ATOM 3400 N N . GLY A 1 436 ? -12.602 -25.688 -6.855 1 94 436 GLY A N 1
ATOM 3401 C CA . GLY A 1 436 ? -12.594 -24.688 -5.805 1 94 436 GLY A CA 1
ATOM 3402 C C . GLY A 1 436 ? -13.508 -25.031 -4.645 1 94 436 GLY A C 1
ATOM 3403 O O . GLY A 1 436 ? -13.172 -24.781 -3.486 1 94 436 GLY A O 1
ATOM 3404 N N . THR A 1 437 ? -14.602 -25.594 -4.977 1 95.94 437 THR A N 1
ATOM 3405 C CA . THR A 1 437 ? -15.562 -25.969 -3.941 1 95.94 437 THR A CA 1
ATOM 3406 C C . THR A 1 437 ? -15.016 -27.125 -3.105 1 95.94 437 THR A C 1
ATOM 3408 O O . THR A 1 437 ? -15.18 -27.156 -1.884 1 95.94 437 THR A O 1
ATOM 3411 N N . ALA A 1 438 ? -14.406 -28.094 -3.756 1 93.75 438 ALA A N 1
ATOM 3412 C CA . ALA A 1 438 ? -13.781 -29.188 -3.029 1 93.75 438 ALA A CA 1
ATOM 3413 C C . ALA A 1 438 ? -12.688 -28.672 -2.094 1 93.75 438 ALA A C 1
ATOM 3415 O O . ALA A 1 438 ? -12.578 -29.125 -0.95 1 93.75 438 ALA A O 1
ATOM 3416 N N . MET A 1 439 ? -11.938 -27.75 -2.605 1 93.56 439 MET A N 1
ATOM 3417 C CA . MET A 1 439 ? -10.844 -27.188 -1.815 1 93.56 439 MET A CA 1
ATOM 3418 C C . MET A 1 439 ? -11.375 -26.375 -0.645 1 93.56 439 MET A C 1
ATOM 3420 O O . MET A 1 439 ? -10.828 -26.422 0.457 1 93.56 439 MET A O 1
ATOM 3424 N N . ALA A 1 440 ? -12.391 -25.578 -0.901 1 95.88 440 ALA A N 1
ATOM 3425 C CA . ALA A 1 440 ? -13 -24.766 0.153 1 95.88 440 ALA A CA 1
ATOM 3426 C C . ALA A 1 440 ? -13.555 -25.641 1.27 1 95.88 440 ALA A C 1
ATOM 3428 O O . ALA A 1 440 ? -13.383 -25.344 2.453 1 95.88 440 ALA A O 1
ATOM 3429 N N . ALA A 1 441 ? -14.219 -26.719 0.875 1 95.94 441 ALA A N 1
ATOM 3430 C CA . ALA A 1 441 ? -14.758 -27.656 1.854 1 95.94 441 ALA A CA 1
ATOM 3431 C C . ALA A 1 441 ? -13.633 -28.312 2.656 1 95.94 441 ALA A C 1
ATOM 3433 O O . ALA A 1 441 ? -13.719 -28.422 3.881 1 95.94 441 ALA A O 1
ATOM 3434 N N . SER A 1 442 ? -12.625 -28.734 1.922 1 93.38 442 SER A N 1
ATOM 3435 C CA . SER A 1 442 ? -11.469 -29.359 2.564 1 93.38 442 SER A CA 1
ATOM 3436 C C . SER A 1 442 ? -10.789 -28.406 3.539 1 93.38 442 SER A C 1
ATOM 3438 O O . SER A 1 442 ? -10.289 -28.828 4.582 1 93.38 442 SER A O 1
ATOM 3440 N N . ALA A 1 443 ? -10.742 -27.141 3.145 1 93.31 443 ALA A N 1
ATOM 3441 C CA . ALA A 1 443 ? -10.117 -26.125 3.984 1 93.31 443 ALA A CA 1
ATOM 3442 C C . ALA A 1 443 ? -10.898 -25.922 5.273 1 93.31 443 ALA A C 1
ATOM 3444 O O . ALA A 1 443 ? -10.336 -25.5 6.293 1 93.31 443 ALA A O 1
ATOM 3445 N N . GLY A 1 444 ? -12.219 -26.109 5.188 1 95.5 444 GLY A N 1
ATOM 3446 C CA . GLY A 1 444 ? -13.023 -26.016 6.395 1 95.5 444 GLY A CA 1
ATOM 3447 C C . GLY A 1 444 ? -14.18 -25.031 6.258 1 95.5 444 GLY A C 1
ATOM 3448 O O . GLY A 1 444 ? -14.852 -24.734 7.242 1 95.5 444 GLY A O 1
ATOM 3449 N N . CYS A 1 445 ? -14.461 -24.562 5.07 1 97.75 445 CYS A N 1
ATOM 3450 C CA . CYS A 1 445 ? -15.617 -23.688 4.871 1 97.75 445 CYS A CA 1
ATOM 3451 C C . CYS A 1 445 ? -16.922 -24.453 5.062 1 97.75 445 CYS A C 1
ATOM 3453 O O . CYS A 1 445 ? -17.047 -25.594 4.613 1 97.75 445 CYS A O 1
ATOM 3455 N N . ASP A 1 446 ? -17.828 -23.844 5.734 1 98.5 446 ASP A N 1
ATOM 3456 C CA . ASP A 1 446 ? -19.125 -24.469 5.992 1 98.5 446 ASP A CA 1
ATOM 3457 C C . ASP A 1 446 ? -20.141 -24.109 4.902 1 98.5 446 ASP A C 1
ATOM 3459 O O . ASP A 1 446 ? -21.031 -24.906 4.586 1 98.5 446 ASP A O 1
ATOM 3463 N N . VAL A 1 447 ? -20.016 -22.906 4.457 1 98.69 447 VAL A N 1
ATOM 3464 C CA . VAL A 1 447 ? -20.891 -22.422 3.381 1 98.69 447 VAL A CA 1
ATOM 3465 C C . VAL A 1 447 ? -20.031 -21.875 2.238 1 98.69 447 VAL A C 1
ATOM 3467 O O . VAL A 1 447 ? -19.141 -21.062 2.459 1 98.69 447 VAL A O 1
ATOM 3470 N N . ILE A 1 448 ? -20.328 -22.344 1.017 1 98.31 448 ILE A N 1
ATOM 3471 C CA . ILE A 1 448 ? -19.578 -21.953 -0.171 1 98.31 448 ILE A CA 1
ATOM 3472 C C . ILE A 1 448 ? -20.484 -21.188 -1.122 1 98.31 448 ILE A C 1
ATOM 3474 O O . ILE A 1 448 ? -21.547 -21.672 -1.511 1 98.31 448 ILE A O 1
ATOM 3478 N N . ILE A 1 449 ? -20 -20 -1.52 1 97.88 449 ILE A N 1
ATOM 3479 C CA . ILE A 1 449 ? -20.859 -19.109 -2.281 1 97.88 449 ILE A CA 1
ATOM 3480 C C . ILE A 1 449 ? -20.641 -19.328 -3.775 1 97.88 449 ILE A C 1
ATOM 3482 O O . ILE A 1 449 ? -19.5 -19.328 -4.246 1 97.88 449 ILE A O 1
ATOM 3486 N N . VAL A 1 450 ? -21.672 -19.547 -4.531 1 96.31 450 VAL A N 1
ATOM 3487 C CA . VAL A 1 450 ? -21.703 -19.531 -5.992 1 96.31 450 VAL A CA 1
ATOM 3488 C C . VAL A 1 450 ? -22.875 -18.672 -6.473 1 96.31 450 VAL A C 1
ATOM 3490 O O . VAL A 1 450 ? -24.016 -19.125 -6.504 1 96.31 450 VAL A O 1
ATOM 3493 N N . CYS A 1 451 ? -22.719 -17.609 -7.082 1 88.31 451 CYS A N 1
ATOM 3494 C CA . CYS A 1 451 ? -23.641 -16.469 -7.055 1 88.31 451 CYS A CA 1
ATOM 3495 C C . CYS A 1 451 ? -24.578 -16.5 -8.258 1 88.31 451 CYS A C 1
ATOM 3497 O O . CYS A 1 451 ? -25.641 -15.891 -8.234 1 88.31 451 CYS A O 1
ATOM 3499 N N . SER A 1 452 ? -24.266 -17.172 -9.336 1 84.5 452 SER A N 1
ATOM 3500 C CA . SER A 1 452 ? -25.078 -16.766 -10.469 1 84.5 452 SER A CA 1
ATOM 3501 C C . SER A 1 452 ? -25.375 -17.953 -11.391 1 84.5 452 SER A C 1
ATOM 3503 O O . SER A 1 452 ? -26.531 -18.312 -11.602 1 84.5 452 SER A O 1
ATOM 3505 N N . SER A 1 453 ? -24.453 -18.672 -11.859 1 88.38 453 SER A N 1
ATOM 3506 C CA . SER A 1 453 ? -24.578 -19.641 -12.945 1 88.38 453 SER A CA 1
ATOM 3507 C C . SER A 1 453 ? -25.094 -20.984 -12.43 1 88.38 453 SER A C 1
ATOM 3509 O O . SER A 1 453 ? -24.438 -21.625 -11.594 1 88.38 453 SER A O 1
ATOM 3511 N N . TYR A 1 454 ? -26.312 -21.328 -12.992 1 92.81 454 TYR A N 1
ATOM 3512 C CA . TYR A 1 454 ? -26.875 -22.625 -12.641 1 92.81 454 TYR A CA 1
ATOM 3513 C C . TYR A 1 454 ? -25.875 -23.75 -12.914 1 92.81 454 TYR A C 1
ATOM 3515 O O . TYR A 1 454 ? -25.719 -24.656 -12.102 1 92.81 454 TYR A O 1
ATOM 3523 N N . ARG A 1 455 ? -25.234 -23.625 -14.023 1 90.38 455 ARG A N 1
ATOM 3524 C CA . ARG A 1 455 ? -24.234 -24.625 -14.383 1 90.38 455 ARG A CA 1
ATOM 3525 C C . ARG A 1 455 ? -23.125 -24.719 -13.328 1 90.38 455 ARG A C 1
ATOM 3527 O O . ARG A 1 455 ? -22.734 -25.812 -12.93 1 90.38 455 ARG A O 1
ATOM 3534 N N . LEU A 1 456 ? -22.672 -23.609 -12.906 1 93.25 456 LEU A N 1
ATOM 3535 C CA . LEU A 1 456 ? -21.578 -23.562 -11.938 1 93.25 456 LEU A CA 1
ATOM 3536 C C . LEU A 1 456 ? -22.047 -24.016 -10.562 1 93.25 456 LEU A C 1
ATOM 3538 O O . LEU A 1 456 ? -21.281 -24.594 -9.789 1 93.25 456 LEU A O 1
ATOM 3542 N N . GLN A 1 457 ? -23.297 -23.75 -10.305 1 95.5 457 GLN A N 1
ATOM 3543 C CA . GLN A 1 457 ? -23.875 -24.234 -9.047 1 95.5 457 GLN A CA 1
ATOM 3544 C C . GLN A 1 457 ? -23.938 -25.75 -9.008 1 95.5 457 GLN A C 1
ATOM 3546 O O . GLN A 1 457 ? -23.656 -26.359 -7.973 1 95.5 457 GLN A O 1
ATOM 3551 N N . LEU A 1 458 ? -24.219 -26.328 -10.094 1 94.12 458 LEU A N 1
ATOM 3552 C CA . LEU A 1 458 ? -24.188 -27.781 -10.195 1 94.12 458 LEU A CA 1
ATOM 3553 C C . LEU A 1 458 ? -22.75 -28.297 -10.07 1 94.12 458 LEU A C 1
ATOM 3555 O O . LEU A 1 458 ? -22.516 -29.344 -9.461 1 94.12 458 LEU A O 1
ATOM 3559 N N . GLU A 1 459 ? -21.844 -27.516 -10.617 1 93.19 459 GLU A N 1
ATOM 3560 C CA . GLU A 1 459 ? -20.438 -27.875 -10.477 1 93.19 459 GLU A CA 1
ATOM 3561 C C . GLU A 1 459 ? -20.016 -27.875 -9.008 1 93.19 459 GLU A C 1
ATOM 3563 O O . GLU A 1 459 ? -19.219 -28.703 -8.586 1 93.19 459 GLU A O 1
ATOM 3568 N N . ALA A 1 460 ? -20.531 -26.953 -8.359 1 95.94 460 ALA A N 1
ATOM 3569 C CA . ALA A 1 460 ? -20.188 -26.859 -6.941 1 95.94 460 ALA A CA 1
ATOM 3570 C C . ALA A 1 460 ? -20.672 -28.094 -6.176 1 95.94 460 ALA A C 1
ATOM 3572 O O . ALA A 1 460 ? -19.938 -28.641 -5.355 1 95.94 460 ALA A O 1
ATOM 3573 N N . ILE A 1 461 ? -21.844 -28.531 -6.461 1 94.69 461 ILE A N 1
ATOM 3574 C CA . ILE A 1 461 ? -22.391 -29.719 -5.832 1 94.69 461 ILE A CA 1
ATOM 3575 C C . ILE A 1 461 ? -21.531 -30.938 -6.184 1 94.69 461 ILE A C 1
ATOM 3577 O O . ILE A 1 461 ? -21.172 -31.719 -5.305 1 94.69 461 ILE A O 1
ATOM 3581 N N . SER A 1 462 ? -21.203 -30.969 -7.41 1 92.19 462 SER A N 1
ATOM 3582 C CA . SER A 1 462 ? -20.359 -32.062 -7.891 1 92.19 462 SER A CA 1
ATOM 3583 C C . SER A 1 462 ? -18.984 -32.031 -7.227 1 92.19 462 SER A C 1
ATOM 3585 O O . SER A 1 462 ? -18.391 -33.094 -6.984 1 92.19 462 SER A O 1
ATOM 3587 N N . GLY A 1 463 ? -18.547 -30.875 -6.973 1 93.75 463 GLY A N 1
ATOM 3588 C CA . GLY A 1 463 ? -17.25 -30.734 -6.348 1 93.75 463 GLY A CA 1
ATOM 3589 C C . GLY A 1 463 ? -17.188 -31.297 -4.938 1 93.75 463 GLY A C 1
ATOM 3590 O O . GLY A 1 463 ? -16.234 -31.969 -4.57 1 93.75 463 GLY A O 1
ATOM 3591 N N . ILE A 1 464 ? -18.172 -31 -4.168 1 95.19 464 ILE A N 1
ATOM 3592 C CA . ILE A 1 464 ? -18.203 -31.516 -2.803 1 95.19 464 ILE A CA 1
ATOM 3593 C C . ILE A 1 464 ? -18.328 -33.031 -2.82 1 95.19 464 ILE A C 1
ATOM 3595 O O . ILE A 1 464 ? -17.594 -33.719 -2.117 1 95.19 464 ILE A O 1
ATOM 3599 N N . LEU A 1 465 ? -19.203 -33.531 -3.617 1 92.94 465 LEU A N 1
ATOM 3600 C CA . LEU A 1 465 ? -19.391 -34.969 -3.713 1 92.94 465 LEU A CA 1
ATOM 3601 C C . LEU A 1 465 ? -18.141 -35.656 -4.23 1 92.94 465 LEU A C 1
ATOM 3603 O O . LEU A 1 465 ? -17.75 -36.719 -3.74 1 92.94 465 LEU A O 1
ATOM 3607 N N . GLY A 1 466 ? -17.594 -35.031 -5.238 1 89.5 466 GLY A N 1
ATOM 3608 C CA . GLY A 1 466 ? -16.344 -35.531 -5.773 1 89.5 466 GLY A CA 1
ATOM 3609 C C . GLY A 1 466 ? -15.227 -35.594 -4.746 1 89.5 466 GLY A C 1
ATOM 3610 O O . GLY A 1 466 ? -14.398 -36.5 -4.758 1 89.5 466 GLY A O 1
ATOM 3611 N N . GLY A 1 467 ? -15.18 -34.562 -3.873 1 90.94 467 GLY A N 1
ATOM 3612 C CA . GLY A 1 467 ? -14.18 -34.562 -2.816 1 90.94 467 GLY A CA 1
ATOM 3613 C C . GLY A 1 467 ? -14.305 -35.719 -1.862 1 90.94 467 GLY A C 1
ATOM 3614 O O . GLY A 1 467 ? -13.289 -36.281 -1.422 1 90.94 467 GLY A O 1
ATOM 3615 N N . VAL A 1 468 ? -15.469 -36.094 -1.546 1 90.31 468 VAL A N 1
ATOM 3616 C CA . VAL A 1 468 ? -15.703 -37.25 -0.687 1 90.31 468 VAL A CA 1
ATOM 3617 C C . VAL A 1 468 ? -15.367 -38.531 -1.44 1 90.31 468 VAL A C 1
ATOM 3619 O O . VAL A 1 468 ? -14.703 -39.438 -0.897 1 90.31 468 VAL A O 1
ATOM 3622 N N . ARG A 1 469 ? -15.758 -38.562 -2.656 1 84.69 469 ARG A N 1
ATOM 3623 C CA . ARG A 1 469 ? -15.523 -39.75 -3.488 1 84.69 469 ARG A CA 1
ATOM 3624 C C . ARG A 1 469 ? -14.031 -40.031 -3.646 1 84.69 469 ARG A C 1
ATOM 3626 O O . ARG A 1 469 ? -13.594 -41.156 -3.553 1 84.69 469 ARG A O 1
ATOM 3633 N N . ASP A 1 470 ? -13.336 -38.969 -3.873 1 82.56 470 ASP A N 1
ATOM 3634 C CA . ASP A 1 470 ? -11.906 -39.094 -4.137 1 82.56 470 ASP A CA 1
ATOM 3635 C C . ASP A 1 470 ? -11.102 -39.062 -2.84 1 82.56 470 ASP A C 1
ATOM 3637 O O . ASP A 1 470 ? -9.875 -38.938 -2.865 1 82.56 470 ASP A O 1
ATOM 3641 N N . GLU A 1 471 ? -11.766 -39.031 -1.715 1 84.5 471 GLU A N 1
ATOM 3642 C CA . GLU A 1 471 ? -11.18 -39.094 -0.381 1 84.5 471 GLU A CA 1
ATOM 3643 C C . GLU A 1 471 ? -10.266 -37.906 -0.112 1 84.5 471 GLU A C 1
ATOM 3645 O O . GLU A 1 471 ? -9.203 -38.062 0.492 1 84.5 471 GLU A O 1
ATOM 3650 N N . ILE A 1 472 ? -10.594 -36.875 -0.765 1 88.44 472 ILE A N 1
ATOM 3651 C CA . ILE A 1 472 ? -9.914 -35.625 -0.433 1 88.44 472 ILE A CA 1
ATOM 3652 C C . ILE A 1 472 ? -10.227 -35.219 1.008 1 88.44 472 ILE A C 1
ATOM 3654 O O . ILE A 1 472 ? -9.359 -34.719 1.727 1 88.44 472 ILE A O 1
ATOM 3658 N N . PHE A 1 473 ? -11.445 -35.375 1.401 1 90.19 473 PHE A N 1
ATOM 3659 C CA . PHE A 1 473 ? -11.891 -35.219 2.781 1 90.19 473 PHE A CA 1
ATOM 3660 C C . PHE A 1 473 ? -12.961 -36.25 3.121 1 90.19 473 PHE A C 1
ATOM 3662 O O . PHE A 1 473 ? -13.578 -36.812 2.227 1 90.19 473 PHE A O 1
ATOM 3669 N N . ALA A 1 474 ? -13.148 -36.469 4.379 1 91.19 474 ALA A N 1
ATOM 3670 C CA . ALA A 1 474 ? -14.094 -37.469 4.859 1 91.19 474 ALA A CA 1
ATOM 3671 C C . ALA A 1 474 ? -15.531 -36.969 4.762 1 91.19 474 ALA A C 1
ATOM 3673 O O . ALA A 1 474 ? -15.766 -35.75 4.719 1 91.19 474 ALA A O 1
ATOM 3674 N N . GLU A 1 475 ? -16.422 -37.875 4.672 1 92.44 475 GLU A N 1
ATOM 3675 C CA . GLU A 1 475 ? -17.844 -37.562 4.684 1 92.44 475 GLU A CA 1
ATOM 3676 C C . GLU A 1 475 ? -18.219 -36.719 5.902 1 92.44 475 GLU A C 1
ATOM 3678 O O . GLU A 1 475 ? -19.094 -35.844 5.832 1 92.44 475 GLU A O 1
ATOM 3683 N N . GLN A 1 476 ? -17.469 -36.969 6.969 1 93.06 476 GLN A N 1
ATOM 3684 C CA . GLN A 1 476 ? -17.75 -36.281 8.234 1 93.06 476 GLN A CA 1
ATOM 3685 C C . GLN A 1 476 ? -17.547 -34.781 8.109 1 93.06 476 GLN A C 1
ATOM 3687 O O . GLN A 1 476 ? -18.219 -34 8.781 1 93.06 476 GLN A O 1
ATOM 3692 N N . VAL A 1 477 ? -16.641 -34.375 7.223 1 94.88 477 VAL A N 1
ATOM 3693 C CA . VAL A 1 477 ? -16.391 -32.969 6.996 1 94.88 477 VAL A CA 1
ATOM 3694 C C . VAL A 1 477 ? -17.656 -32.281 6.488 1 94.88 477 VAL A C 1
ATOM 3696 O O . VAL A 1 477 ? -18 -31.172 6.918 1 94.88 477 VAL A O 1
ATOM 3699 N N . VAL A 1 478 ? -18.391 -32.938 5.625 1 96.19 478 VAL A N 1
ATOM 3700 C CA . VAL A 1 478 ? -19.625 -32.438 5.031 1 96.19 478 VAL A CA 1
ATOM 3701 C C . VAL A 1 478 ? -20.734 -32.406 6.086 1 96.19 478 VAL A C 1
ATOM 3703 O O . VAL A 1 478 ? -21.438 -31.406 6.207 1 96.19 478 VAL A O 1
ATOM 3706 N N . ILE A 1 479 ? -20.797 -33.438 6.871 1 95.5 479 ILE A N 1
ATOM 3707 C CA . ILE A 1 479 ? -21.844 -33.562 7.879 1 95.5 479 ILE A CA 1
ATOM 3708 C C . ILE A 1 479 ? -21.641 -32.5 8.961 1 95.5 479 ILE A C 1
ATOM 3710 O O . ILE A 1 479 ? -22.594 -31.812 9.375 1 95.5 479 ILE A O 1
ATOM 3714 N N . ASP A 1 480 ? -20.391 -32.344 9.391 1 96.06 480 ASP A N 1
ATOM 3715 C CA . ASP A 1 480 ? -20.078 -31.359 10.422 1 96.06 480 ASP A CA 1
ATOM 3716 C C . ASP A 1 480 ? -20.375 -29.938 9.945 1 96.06 480 ASP A C 1
ATOM 3718 O O . ASP A 1 480 ? -20.875 -29.109 10.711 1 96.06 480 ASP A O 1
ATOM 3722 N N . ALA A 1 481 ? -20 -29.641 8.719 1 97.44 481 ALA A N 1
ATOM 3723 C CA . ALA A 1 481 ? -20.281 -28.328 8.148 1 97.44 481 ALA A CA 1
ATOM 3724 C C . ALA A 1 481 ? -21.781 -28.062 8.102 1 97.44 481 ALA A C 1
ATOM 3726 O O . ALA A 1 481 ? -22.234 -26.984 8.508 1 97.44 481 ALA A O 1
ATOM 3727 N N . ALA A 1 482 ? -22.547 -28.984 7.609 1 96.69 482 ALA A N 1
ATOM 3728 C CA . ALA A 1 482 ? -24 -28.859 7.531 1 96.69 482 ALA A CA 1
ATOM 3729 C C . ALA A 1 482 ? -24.609 -28.672 8.914 1 96.69 482 ALA A C 1
ATOM 3731 O O . ALA A 1 482 ? -25.594 -27.938 9.086 1 96.69 482 ALA A O 1
ATOM 3732 N N . LYS A 1 483 ? -24.062 -29.375 9.867 1 96.25 483 LYS A N 1
ATOM 3733 C CA . LYS A 1 483 ? -24.547 -29.266 11.234 1 96.25 483 LYS A CA 1
ATOM 3734 C C . LYS A 1 483 ? -24.359 -27.844 11.781 1 96.25 483 LYS A C 1
ATOM 3736 O O . LYS A 1 483 ? -25.234 -27.312 12.469 1 96.25 483 LYS A O 1
ATOM 3741 N N . ARG A 1 484 ? -23.219 -27.297 11.555 1 97.69 484 ARG A N 1
ATOM 3742 C CA . ARG A 1 484 ? -22.984 -25.922 12.008 1 97.69 484 ARG A CA 1
ATOM 3743 C C . ARG A 1 484 ? -23.953 -24.953 11.367 1 97.69 484 ARG A C 1
ATOM 3745 O O . ARG A 1 484 ? -24.422 -24.016 12.016 1 97.69 484 ARG A O 1
ATOM 3752 N N . VAL A 1 485 ? -24.25 -25.156 10.086 1 98.25 485 VAL A N 1
ATOM 3753 C CA . VAL A 1 485 ? -25.219 -24.328 9.375 1 98.25 485 VAL A CA 1
ATOM 3754 C C . VAL A 1 485 ? -26.609 -24.516 9.984 1 98.25 485 VAL A C 1
ATOM 3756 O O . VAL A 1 485 ? -27.328 -23.547 10.195 1 98.25 485 VAL A O 1
ATOM 3759 N N . THR A 1 486 ? -26.953 -25.734 10.273 1 96.44 486 THR A N 1
ATOM 3760 C CA . THR A 1 486 ? -28.234 -26.047 10.883 1 96.44 486 THR A CA 1
ATOM 3761 C C . THR A 1 486 ? -28.359 -25.422 12.266 1 96.44 486 THR A C 1
ATOM 3763 O O . THR A 1 486 ? -29.422 -24.938 12.641 1 96.44 486 THR A O 1
ATOM 3766 N N . ASP A 1 487 ? -27.297 -25.469 12.969 1 96.69 487 ASP A N 1
ATOM 3767 C CA . ASP A 1 487 ? -27.297 -24.844 14.289 1 96.69 487 ASP A CA 1
ATOM 3768 C C . ASP A 1 487 ? -27.578 -23.344 14.188 1 96.69 487 ASP A C 1
ATOM 3770 O O . ASP A 1 487 ? -28.281 -22.781 15.039 1 96.69 487 ASP A O 1
ATOM 3774 N N . MET A 1 488 ? -27.047 -22.719 13.172 1 97.31 488 MET A N 1
ATOM 3775 C CA . MET A 1 488 ? -27.328 -21.312 12.945 1 97.31 488 MET A CA 1
ATOM 3776 C C . MET A 1 488 ? -28.797 -21.094 12.57 1 97.31 488 MET A C 1
ATOM 3778 O O . MET A 1 488 ? -29.438 -20.156 13.047 1 97.31 488 MET A O 1
ATOM 3782 N N . LYS A 1 489 ? -29.359 -21.953 11.734 1 97.69 489 LYS A N 1
ATOM 3783 C CA . LYS A 1 489 ? -30.766 -21.875 11.352 1 97.69 489 LYS A CA 1
ATOM 3784 C C . LYS A 1 489 ? -31.672 -22.031 12.57 1 97.69 489 LYS A C 1
ATOM 3786 O O . LYS A 1 489 ? -32.656 -21.312 12.711 1 97.69 489 LYS A O 1
ATOM 3791 N N . LYS A 1 490 ? -31.344 -22.922 13.469 1 95.69 490 LYS A N 1
ATOM 3792 C CA . LYS A 1 490 ? -32.125 -23.188 14.656 1 95.69 490 LYS A CA 1
ATOM 3793 C C . LYS A 1 490 ? -32.25 -21.953 15.539 1 95.69 490 LYS A C 1
ATOM 3795 O O . LYS A 1 490 ? -33.281 -21.734 16.203 1 95.69 490 LYS A O 1
ATOM 3800 N N . ARG A 1 491 ? -31.266 -21.203 15.5 1 95.25 491 ARG A N 1
ATOM 3801 C CA . ARG A 1 491 ? -31.203 -20.047 16.375 1 95.25 491 ARG A CA 1
ATOM 3802 C C . ARG A 1 491 ? -32.094 -18.922 15.852 1 95.25 491 ARG A C 1
ATOM 3804 O O . ARG A 1 491 ? -32.656 -18.141 16.641 1 95.25 491 ARG A O 1
ATOM 3811 N N . TYR A 1 492 ? -32.312 -18.875 14.484 1 95.88 492 TYR A N 1
ATOM 3812 C CA . TYR A 1 492 ? -32.906 -17.641 13.961 1 95.88 492 TYR A CA 1
ATOM 3813 C C . TYR A 1 492 ? -34.188 -17.953 13.188 1 95.88 492 TYR A C 1
ATOM 3815 O O . TYR A 1 492 ? -35 -17.047 12.938 1 95.88 492 TYR A O 1
ATOM 3823 N N . LEU A 1 493 ? -34.438 -19.219 12.82 1 97.12 493 LEU A N 1
ATOM 3824 C CA . LEU A 1 493 ? -35.469 -19.469 11.82 1 97.12 493 LEU A CA 1
ATOM 3825 C C . LEU A 1 493 ? -36.562 -20.391 12.375 1 97.12 493 LEU A C 1
ATOM 3827 O O . LEU A 1 493 ? -36.281 -21.281 13.172 1 97.12 493 LEU A O 1
ATOM 3831 N N . SER A 1 494 ? -37.781 -20.141 11.984 1 95.88 494 SER A N 1
ATOM 3832 C CA . SER A 1 494 ? -38.938 -21 12.211 1 95.88 494 SER A CA 1
ATOM 3833 C C . SER A 1 494 ? -39.875 -20.969 11.008 1 95.88 494 SER A C 1
ATOM 3835 O O . SER A 1 494 ? -40 -19.953 10.328 1 95.88 494 SER A O 1
ATOM 3837 N N . TRP A 1 495 ? -40.531 -22.109 10.711 1 96.75 495 TRP A N 1
ATOM 3838 C CA . TRP A 1 495 ? -41.438 -22.172 9.57 1 96.75 495 TRP A CA 1
ATOM 3839 C C . TRP A 1 495 ? -42.625 -21.234 9.766 1 96.75 495 TRP A C 1
ATOM 3841 O O . TRP A 1 495 ? -43.125 -20.672 8.805 1 96.75 495 TRP A O 1
ATOM 3851 N N . GLY A 1 496 ? -43.031 -21.031 10.977 1 94.81 496 GLY A N 1
ATOM 3852 C CA . GLY A 1 496 ? -44.094 -20.094 11.266 1 94.81 496 GLY A CA 1
ATOM 3853 C C . GLY A 1 496 ? -43.781 -18.672 10.789 1 94.81 496 GLY A C 1
ATOM 3854 O O . GLY A 1 496 ? -44.625 -18.031 10.156 1 94.81 496 GLY A O 1
ATOM 3855 N N . ASP A 1 497 ? -42.656 -18.234 11.039 1 94.5 497 ASP A N 1
ATOM 3856 C CA . ASP A 1 497 ? -42.219 -16.906 10.641 1 94.5 497 ASP A CA 1
ATOM 3857 C C . ASP A 1 497 ? -41.969 -16.828 9.133 1 94.5 497 ASP A C 1
ATOM 3859 O O . ASP A 1 497 ? -42.312 -15.836 8.484 1 94.5 497 ASP A O 1
ATOM 3863 N N . ALA A 1 498 ? -41.344 -17.891 8.57 1 96.69 498 ALA A N 1
ATOM 3864 C CA . ALA A 1 498 ? -40.938 -17.891 7.176 1 96.69 498 ALA A CA 1
ATOM 3865 C C . ALA A 1 498 ? -42.125 -17.922 6.238 1 96.69 498 ALA A C 1
ATOM 3867 O O . ALA A 1 498 ? -42.094 -17.344 5.148 1 96.69 498 ALA A O 1
ATOM 3868 N N . LEU A 1 499 ? -43.25 -18.547 6.648 1 95.81 499 LEU A N 1
ATOM 3869 C CA . LEU A 1 499 ? -44.406 -18.719 5.773 1 95.81 499 LEU A CA 1
ATOM 3870 C C . LEU A 1 499 ? -45.469 -17.656 6.047 1 95.81 499 LEU A C 1
ATOM 3872 O O . LEU A 1 499 ? -46.469 -17.594 5.336 1 95.81 499 LEU A O 1
ATOM 3876 N N . ALA A 1 500 ? -45.25 -16.844 7.004 1 92.69 500 ALA A N 1
ATOM 3877 C CA . ALA A 1 500 ? -46.156 -15.766 7.309 1 92.69 500 ALA A CA 1
ATOM 3878 C C . ALA A 1 500 ? -45.438 -14.477 7.637 1 92.69 500 ALA A C 1
ATOM 3880 O O . ALA A 1 500 ? -45.531 -13.953 8.75 1 92.69 500 ALA A O 1
ATOM 3881 N N . PRO A 1 501 ? -44.719 -13.977 6.68 1 90.75 501 PRO A N 1
ATOM 3882 C CA . PRO A 1 501 ? -44.031 -12.703 6.938 1 90.75 501 PRO A CA 1
ATOM 3883 C C . PRO A 1 501 ? -45 -11.555 7.215 1 90.75 501 PRO A C 1
ATOM 3885 O O . PRO A 1 501 ? -46.156 -11.594 6.766 1 90.75 501 PRO A O 1
ATOM 3888 N N . PRO A 1 502 ? -44.531 -10.617 7.938 1 92.75 502 PRO A N 1
ATOM 3889 C CA . PRO A 1 502 ? -45.438 -9.484 8.227 1 92.75 502 PRO A CA 1
ATOM 3890 C C . PRO A 1 502 ? -45.875 -8.758 6.969 1 92.75 502 PRO A C 1
ATOM 3892 O O . PRO A 1 502 ? -45.219 -8.828 5.93 1 92.75 502 PRO A O 1
ATOM 3895 N N . GLU A 1 503 ? -46.969 -8.039 7.109 1 92.12 503 GLU A N 1
ATOM 3896 C CA . GLU A 1 503 ? -47.5 -7.266 5.992 1 92.12 503 GLU A CA 1
ATOM 3897 C C . GLU A 1 503 ? -46.625 -6.043 5.711 1 92.12 503 GLU A C 1
ATOM 3899 O O . GLU A 1 503 ? -45.844 -5.617 6.566 1 92.12 503 GLU A O 1
ATOM 3904 N N . LEU A 1 504 ? -46.75 -5.562 4.531 1 92.31 504 LEU A N 1
ATOM 3905 C CA . LEU A 1 504 ? -46 -4.398 4.113 1 92.31 504 LEU A CA 1
ATOM 3906 C C . LEU A 1 504 ? -46.281 -3.203 5.016 1 92.31 504 LEU A C 1
ATOM 3908 O O . LEU A 1 504 ? -45.438 -2.33 5.191 1 92.31 504 LEU A O 1
ATOM 3912 N N . SER A 1 505 ? -47.469 -3.152 5.57 1 93.19 505 SER A N 1
ATOM 3913 C CA . SER A 1 505 ? -47.844 -2.076 6.484 1 93.19 505 SER A CA 1
ATOM 3914 C C . SER A 1 505 ? -46.906 -2.047 7.703 1 93.19 505 SER A C 1
ATOM 3916 O O . SER A 1 505 ? -46.625 -0.975 8.234 1 93.19 505 SER A O 1
ATOM 3918 N N . TYR A 1 506 ? -46.531 -3.232 8.078 1 95 506 TYR A N 1
ATOM 3919 C CA . TYR A 1 506 ? -45.594 -3.307 9.195 1 95 506 TYR A CA 1
ATOM 3920 C C . TYR A 1 506 ? -44.25 -2.67 8.82 1 95 506 TYR A C 1
ATOM 3922 O O . TYR A 1 506 ? -43.656 -1.963 9.633 1 95 506 TYR A O 1
ATOM 3930 N N . LEU A 1 507 ? -43.812 -2.922 7.656 1 94.38 507 LEU A N 1
ATOM 3931 C CA . LEU A 1 507 ? -42.562 -2.322 7.168 1 94.38 507 LEU A CA 1
ATOM 3932 C C . LEU A 1 507 ? -42.688 -0.803 7.125 1 94.38 507 LEU A C 1
ATOM 3934 O O . LEU A 1 507 ? -41.719 -0.095 7.434 1 94.38 507 LEU A O 1
ATOM 3938 N N . LEU A 1 508 ? -43.75 -0.323 6.723 1 94.06 508 LEU A N 1
ATOM 3939 C CA . LEU A 1 508 ? -44 1.115 6.695 1 94.06 508 LEU A CA 1
ATOM 3940 C C . LEU A 1 508 ? -43.938 1.7 8.102 1 94.06 508 LEU A C 1
ATOM 3942 O O . LEU A 1 508 ? -43.438 2.809 8.297 1 94.06 508 LEU A O 1
ATOM 3946 N N . GLU A 1 509 ? -44.5 0.977 9.016 1 94.69 509 GLU A N 1
ATOM 3947 C CA . GLU A 1 509 ? -44.469 1.411 10.406 1 94.69 509 GLU A CA 1
ATOM 3948 C C . GLU A 1 509 ? -43.031 1.465 10.922 1 94.69 509 GLU A C 1
ATOM 3950 O O . GLU A 1 509 ? -42.656 2.395 11.641 1 94.69 509 GLU A O 1
ATOM 3955 N N . LEU A 1 510 ? -42.344 0.437 10.602 1 95.88 510 LEU A N 1
ATOM 3956 C CA . LEU A 1 510 ? -40.938 0.42 11 1 95.88 510 LEU A CA 1
ATOM 3957 C C . LEU A 1 510 ? -40.188 1.605 10.398 1 95.88 510 LEU A C 1
ATOM 3959 O O . LEU A 1 510 ? -39.406 2.279 11.102 1 95.88 510 LEU A O 1
ATOM 3963 N N . LYS A 1 511 ? -40.344 1.783 9.125 1 94.69 511 LYS A N 1
ATOM 3964 C CA . LYS A 1 511 ? -39.656 2.883 8.445 1 94.69 511 LYS A CA 1
ATOM 3965 C C . LYS A 1 511 ? -39.969 4.219 9.117 1 94.69 511 LYS A C 1
ATOM 3967 O O . LYS A 1 511 ? -39.062 5.031 9.328 1 94.69 511 LYS A O 1
ATOM 3972 N N . LYS A 1 512 ? -41.188 4.48 9.453 1 93.5 512 LYS A N 1
ATOM 3973 C CA . LYS A 1 512 ? -41.594 5.715 10.125 1 93.5 512 LYS A CA 1
ATOM 3974 C C . LYS A 1 512 ? -40.875 5.863 11.469 1 93.5 512 LYS A C 1
ATOM 3976 O O . LYS A 1 512 ? -40.438 6.953 11.82 1 93.5 512 LYS A O 1
ATOM 3981 N N . SER A 1 513 ? -40.812 4.746 12.117 1 94.38 513 SER A N 1
ATOM 3982 C CA . SER A 1 513 ? -40.188 4.766 13.43 1 94.38 513 SER A CA 1
ATOM 3983 C C . SER A 1 513 ? -38.688 4.957 13.305 1 94.38 513 SER A C 1
ATOM 3985 O O . SER A 1 513 ? -38.031 5.504 14.211 1 94.38 513 SER A O 1
ATOM 3987 N N . HIS A 1 514 ? -38.125 4.504 12.234 1 97.25 514 HIS A N 1
ATOM 3988 C CA . HIS A 1 514 ? -36.656 4.488 12.07 1 97.25 514 HIS A CA 1
ATOM 3989 C C . HIS A 1 514 ? -36.156 5.77 11.414 1 97.25 514 HIS A C 1
ATOM 3991 O O . HIS A 1 514 ? -34.969 6.039 11.391 1 97.25 514 HIS A O 1
ATOM 3997 N N . GLN A 1 515 ? -37 6.551 10.875 1 95.25 515 GLN A N 1
ATOM 3998 C CA . GLN A 1 515 ? -36.625 7.77 10.156 1 95.25 515 GLN A CA 1
ATOM 3999 C C . GLN A 1 515 ? -35.875 8.742 11.07 1 95.25 515 GLN A C 1
ATOM 4001 O O . GLN A 1 515 ? -34.938 9.383 10.648 1 95.25 515 GLN A O 1
ATOM 4006 N N . ASP A 1 516 ? -36.375 8.836 12.289 1 95.38 516 ASP A N 1
ATOM 4007 C CA . ASP A 1 516 ? -35.719 9.719 13.242 1 95.38 516 ASP A CA 1
ATOM 4008 C C . ASP A 1 516 ? -34.281 9.242 13.547 1 95.38 516 ASP A C 1
ATOM 4010 O O . ASP A 1 516 ? -33.375 10.047 13.68 1 95.38 516 ASP A O 1
ATOM 4014 N N . LEU A 1 517 ? -34.219 7.949 13.68 1 97.25 517 LEU A N 1
ATOM 4015 C CA . LEU A 1 517 ? -32.906 7.359 13.93 1 97.25 517 LEU A CA 1
ATOM 4016 C C . LEU A 1 517 ? -31.969 7.633 12.766 1 97.25 517 LEU A C 1
ATOM 4018 O O . LEU A 1 517 ? -30.797 7.98 12.977 1 97.25 517 LEU A O 1
ATOM 4022 N N . SER A 1 518 ? -32.438 7.422 11.555 1 97.06 518 SER A N 1
ATOM 4023 C CA . SER A 1 518 ? -31.672 7.715 10.359 1 97.06 518 SER A CA 1
ATOM 4024 C C . SER A 1 518 ? -31.219 9.172 10.336 1 97.06 518 SER A C 1
ATOM 4026 O O . SER A 1 518 ? -30.031 9.461 10.102 1 97.06 518 SER A O 1
ATOM 4028 N N . SER A 1 519 ? -32.094 10.062 10.594 1 96.69 519 SER A N 1
ATOM 4029 C CA . SER A 1 519 ? -31.812 11.492 10.617 1 96.69 519 SER A CA 1
ATOM 4030 C C . SER A 1 519 ? -30.75 11.82 11.672 1 96.69 519 SER A C 1
ATOM 4032 O O . SER A 1 519 ? -29.828 12.586 11.406 1 96.69 519 SER A O 1
ATOM 4034 N N . GLU A 1 520 ? -30.984 11.219 12.797 1 97.06 520 GLU A N 1
ATOM 4035 C CA . GLU A 1 520 ? -30.031 11.445 13.883 1 97.06 520 GLU A CA 1
ATOM 4036 C C . GLU A 1 520 ? -28.625 10.953 13.508 1 97.06 520 GLU A C 1
ATOM 4038 O O . GLU A 1 520 ? -27.641 11.633 13.766 1 97.06 520 GLU A O 1
ATOM 4043 N N . ALA A 1 521 ? -28.578 9.781 12.938 1 97.94 521 ALA A N 1
ATOM 4044 C CA . ALA A 1 521 ? -27.297 9.203 12.555 1 97.94 521 ALA A CA 1
ATOM 4045 C C . ALA A 1 521 ? -26.578 10.078 11.523 1 97.94 521 ALA A C 1
ATOM 4047 O O . ALA A 1 521 ? -25.391 10.352 11.648 1 97.94 521 ALA A O 1
ATOM 4048 N N . TYR A 1 522 ? -27.266 10.562 10.523 1 97.75 522 TYR A N 1
ATOM 4049 C CA . TYR A 1 522 ? -26.672 11.398 9.484 1 97.75 522 TYR A CA 1
ATOM 4050 C C . TYR A 1 522 ? -26.234 12.742 10.062 1 97.75 522 TYR A C 1
ATOM 4052 O O . TYR A 1 522 ? -25.141 13.234 9.75 1 97.75 522 TYR A O 1
ATOM 4060 N N . LYS A 1 523 ? -27.078 13.391 10.914 1 97.38 523 LYS A N 1
ATOM 4061 C CA . LYS A 1 523 ? -26.781 14.688 11.523 1 97.38 523 LYS A CA 1
ATOM 4062 C C . LYS A 1 523 ? -25.516 14.625 12.359 1 97.38 523 LYS A C 1
ATOM 4064 O O . LYS A 1 523 ? -24.766 15.602 12.422 1 97.38 523 LYS A O 1
ATOM 4069 N N . ASN A 1 524 ? -25.281 13.469 12.898 1 97.5 524 ASN A N 1
ATOM 4070 C CA . ASN A 1 524 ? -24.156 13.336 13.812 1 97.5 524 ASN A CA 1
ATOM 4071 C C . ASN A 1 524 ? -22.906 12.812 13.102 1 97.5 524 ASN A C 1
ATOM 4073 O O . ASN A 1 524 ? -21.859 12.648 13.719 1 97.5 524 ASN A O 1
ATOM 4077 N N . SER A 1 525 ? -22.984 12.539 11.812 1 97.75 525 SER A N 1
ATOM 4078 C CA . SER A 1 525 ? -21.891 11.883 11.117 1 97.75 525 SER A CA 1
ATOM 4079 C C . SER A 1 525 ? -20.984 12.898 10.414 1 97.75 525 SER A C 1
ATOM 4081 O O . SER A 1 525 ? -19.797 12.672 10.25 1 97.75 525 SER A O 1
ATOM 4083 N N . VAL A 1 526 ? -21.516 14.016 9.922 1 97.75 526 VAL A N 1
ATOM 4084 C CA . VAL A 1 526 ? -20.766 14.969 9.109 1 97.75 526 VAL A CA 1
ATOM 4085 C C . VAL A 1 526 ? -19.672 15.617 9.945 1 97.75 526 VAL A C 1
ATOM 4087 O O . VAL A 1 526 ? -19.938 16.156 11.031 1 97.75 526 VAL A O 1
ATOM 4090 N N . THR A 1 527 ? -18.453 15.57 9.438 1 96.31 527 THR A N 1
ATOM 4091 C CA . THR A 1 527 ? -17.266 15.992 10.18 1 96.31 527 THR A CA 1
ATOM 4092 C C . THR A 1 527 ? -16.656 17.25 9.555 1 96.31 527 THR A C 1
ATOM 4094 O O . THR A 1 527 ? -16.281 17.234 8.383 1 96.31 527 THR A O 1
ATOM 4097 N N . LEU A 1 528 ? -16.656 18.312 10.281 1 95.38 528 LEU A N 1
ATOM 4098 C CA . LEU A 1 528 ? -15.852 19.469 9.914 1 95.38 528 LEU A CA 1
ATOM 4099 C C . LEU A 1 528 ? -14.438 19.328 10.469 1 95.38 528 LEU A C 1
ATOM 4101 O O . LEU A 1 528 ? -14.195 19.609 11.641 1 95.38 528 LEU A O 1
ATOM 4105 N N . LEU A 1 529 ? -13.562 18.891 9.625 1 90.19 529 LEU A N 1
ATOM 4106 C CA . LEU A 1 529 ? -12.211 18.578 10.078 1 90.19 529 LEU A CA 1
ATOM 4107 C C . LEU A 1 529 ? -11.422 19.844 10.359 1 90.19 529 LEU A C 1
ATOM 4109 O O . LEU A 1 529 ? -10.609 19.891 11.289 1 90.19 529 LEU A O 1
ATOM 4113 N N . ARG A 1 530 ? -11.617 20.844 9.453 1 85.62 530 ARG A N 1
ATOM 4114 C CA . ARG A 1 530 ? -10.898 22.109 9.586 1 85.62 530 ARG A CA 1
ATOM 4115 C C . ARG A 1 530 ? -11.695 23.25 8.977 1 85.62 530 ARG A C 1
ATOM 4117 O O . ARG A 1 530 ? -12.352 23.078 7.941 1 85.62 530 ARG A O 1
ATOM 4124 N N . ASP A 1 531 ? -11.727 24.375 9.562 1 88.19 531 ASP A N 1
ATOM 4125 C CA . ASP A 1 531 ? -12.305 25.625 9.086 1 88.19 531 ASP A CA 1
ATOM 4126 C C . ASP A 1 531 ? -11.5 26.828 9.57 1 88.19 531 ASP A C 1
ATOM 4128 O O . ASP A 1 531 ? -11.922 27.547 10.484 1 88.19 531 ASP A O 1
ATOM 4132 N N . HIS A 1 532 ? -10.406 27 8.867 1 74.56 532 HIS A N 1
ATOM 4133 C CA . HIS A 1 532 ? -9.43 27.984 9.312 1 74.56 532 HIS A CA 1
ATOM 4134 C C . HIS A 1 532 ? -10.016 29.391 9.273 1 74.56 532 HIS A C 1
ATOM 4136 O O . HIS A 1 532 ? -9.719 30.219 10.141 1 74.56 532 HIS A O 1
ATOM 4142 N N . SER A 1 533 ? -10.883 29.656 8.25 1 73.75 533 SER A N 1
ATOM 4143 C CA . SER A 1 533 ? -11.391 31.016 8.031 1 73.75 533 SER A CA 1
ATOM 4144 C C . SER A 1 533 ? -12.852 31.125 8.461 1 73.75 533 SER A C 1
ATOM 4146 O O . SER A 1 533 ? -13.516 32.125 8.133 1 73.75 533 SER A O 1
ATOM 4148 N N . ASN A 1 534 ? -13.359 30.031 9.117 1 80.25 534 ASN A N 1
ATOM 4149 C CA . ASN A 1 534 ? -14.742 30.016 9.594 1 80.25 534 ASN A CA 1
ATOM 4150 C C . ASN A 1 534 ? -15.719 30.312 8.461 1 80.25 534 ASN A C 1
ATOM 4152 O O . ASN A 1 534 ? -16.578 31.188 8.602 1 80.25 534 ASN A O 1
ATOM 4156 N N . TYR A 1 535 ? -15.508 29.766 7.426 1 89.5 535 TYR A N 1
ATOM 4157 C CA . TYR A 1 535 ? -16.391 29.953 6.277 1 89.5 535 TYR A CA 1
ATOM 4158 C C . TYR A 1 535 ? -17.719 29.266 6.492 1 89.5 535 TYR A C 1
ATOM 4160 O O . TYR A 1 535 ? -18.703 29.562 5.801 1 89.5 535 TYR A O 1
ATOM 4168 N N . ILE A 1 536 ? -17.734 28.328 7.387 1 91.31 536 ILE A N 1
ATOM 4169 C CA . ILE A 1 536 ? -18.984 27.625 7.676 1 91.31 536 ILE A CA 1
ATOM 4170 C C . ILE A 1 536 ? -19.625 28.219 8.938 1 91.31 536 ILE A C 1
ATOM 4172 O O . ILE A 1 536 ? -19 28.234 10 1 91.31 536 ILE A O 1
ATOM 4176 N N . PRO A 1 537 ? -20.844 28.75 8.906 1 91.25 537 PRO A N 1
ATOM 4177 C CA . PRO A 1 537 ? -21.734 28.609 7.766 1 91.25 537 PRO A CA 1
ATOM 4178 C C . PRO A 1 537 ? -21.484 29.641 6.68 1 91.25 537 PRO A C 1
ATOM 4180 O O . PRO A 1 537 ? -21 30.75 6.973 1 91.25 537 PRO A O 1
ATOM 4183 N N . LEU A 1 538 ? -21.906 29.359 5.496 1 90.56 538 LEU A N 1
ATOM 4184 C CA . LEU A 1 538 ? -21.719 30.219 4.34 1 90.56 538 LEU A CA 1
ATOM 4185 C C . LEU A 1 538 ? -22.609 31.469 4.449 1 90.56 538 LEU A C 1
ATOM 4187 O O . LEU A 1 538 ? -22.328 32.5 3.818 1 90.56 538 LEU A O 1
ATOM 4191 N N . THR A 1 539 ? -23.641 31.406 5.234 1 85.56 539 THR A N 1
ATOM 4192 C CA . THR A 1 539 ? -24.578 32.531 5.398 1 85.56 539 THR A CA 1
ATOM 4193 C C . THR A 1 539 ? -23.859 33.719 5.977 1 85.56 539 THR A C 1
ATOM 4195 O O . THR A 1 539 ? -24.266 34.875 5.746 1 85.56 539 THR A O 1
ATOM 4198 N N . GLU A 1 540 ? -22.812 33.406 6.656 1 77.75 540 GLU A N 1
ATOM 4199 C CA . GLU A 1 540 ? -22.078 34.5 7.316 1 77.75 540 GLU A CA 1
ATOM 4200 C C . GLU A 1 540 ? -20.875 34.906 6.484 1 77.75 540 GLU A C 1
ATOM 4202 O O . GLU A 1 540 ? -20.281 35.969 6.738 1 77.75 540 GLU A O 1
ATOM 4207 N N . SER A 1 541 ? -20.609 34.188 5.418 1 81.5 541 SER A N 1
ATOM 4208 C CA . SER A 1 541 ? -19.375 34.438 4.688 1 81.5 541 SER A CA 1
ATOM 4209 C C . SER A 1 541 ? -19.656 34.906 3.26 1 81.5 541 SER A C 1
ATOM 4211 O O . SER A 1 541 ? -18.75 35.375 2.568 1 81.5 541 SER A O 1
ATOM 4213 N N . VAL A 1 542 ? -20.906 34.688 2.861 1 85.75 542 VAL A N 1
ATOM 4214 C CA . VAL A 1 542 ? -21.297 35.094 1.509 1 85.75 542 VAL A CA 1
ATOM 4215 C C . VAL A 1 542 ? -22.547 35.969 1.557 1 85.75 542 VAL A C 1
ATOM 4217 O O . VAL A 1 542 ? -23.453 35.719 2.354 1 85.75 542 VAL A O 1
ATOM 4220 N N . GLU A 1 543 ? -22.516 37 0.709 1 81.75 543 GLU A N 1
ATOM 4221 C CA . GLU A 1 543 ? -23.703 37.844 0.61 1 81.75 543 GLU A CA 1
ATOM 4222 C C . GLU A 1 543 ? -24.938 37.031 0.214 1 81.75 543 GLU A C 1
ATOM 4224 O O . GLU A 1 543 ? -24.828 36.094 -0.559 1 81.75 543 GLU A O 1
ATOM 4229 N N . PRO A 1 544 ? -26.062 37.344 0.694 1 82.19 544 PRO A N 1
ATOM 4230 C CA . PRO A 1 544 ? -27.281 36.594 0.425 1 82.19 544 PRO A CA 1
ATOM 4231 C C . PRO A 1 544 ? -27.547 36.406 -1.068 1 82.19 544 PRO A C 1
ATOM 4233 O O . PRO A 1 544 ? -28.031 35.344 -1.49 1 82.19 544 PRO A O 1
ATOM 4236 N N . ASP A 1 545 ? -27.172 37.406 -1.854 1 82.62 545 ASP A N 1
ATOM 4237 C CA . ASP A 1 545 ? -27.438 37.312 -3.283 1 82.62 545 ASP A CA 1
ATOM 4238 C C . ASP A 1 545 ? -26.203 36.875 -4.051 1 82.62 545 ASP A C 1
ATOM 4240 O O . ASP A 1 545 ? -26.203 36.844 -5.285 1 82.62 545 ASP A O 1
ATOM 4244 N N . GLY A 1 546 ? -25.172 36.562 -3.322 1 89.44 546 GLY A N 1
ATOM 4245 C CA . GLY A 1 546 ? -23.953 36.094 -3.971 1 89.44 546 GLY A CA 1
ATOM 4246 C C . GLY A 1 546 ? -24.078 34.719 -4.594 1 89.44 546 GLY A C 1
ATOM 4247 O O . GLY A 1 546 ? -24.734 33.844 -4.035 1 89.44 546 GLY A O 1
ATOM 4248 N N . ASN A 1 547 ? -23.5 34.531 -5.797 1 91.06 547 ASN A N 1
ATOM 4249 C CA . ASN A 1 547 ? -23.531 33.25 -6.473 1 91.06 547 ASN A CA 1
ATOM 4250 C C . ASN A 1 547 ? -22.562 32.25 -5.836 1 91.06 547 ASN A C 1
ATOM 4252 O O . ASN A 1 547 ? -21.453 32.625 -5.449 1 91.06 547 ASN A O 1
ATOM 4256 N N . ILE A 1 548 ? -23.016 31.062 -5.668 1 94.38 548 ILE A N 1
ATOM 4257 C CA . ILE A 1 548 ? -22.188 29.969 -5.16 1 94.38 548 ILE A CA 1
ATOM 4258 C C . ILE A 1 548 ? -21.922 28.953 -6.27 1 94.38 548 ILE A C 1
ATOM 4260 O O . ILE A 1 548 ? -22.859 28.516 -6.945 1 94.38 548 ILE A O 1
ATOM 4264 N N . LEU A 1 549 ? -20.672 28.625 -6.516 1 94.19 549 LEU A N 1
ATOM 4265 C CA . LEU A 1 549 ? -20.297 27.641 -7.531 1 94.19 549 LEU A CA 1
ATOM 4266 C C . LEU A 1 549 ? -20.047 26.281 -6.898 1 94.19 549 LEU A C 1
ATOM 4268 O O . LEU A 1 549 ? -19.219 26.156 -5.992 1 94.19 549 LEU A O 1
ATOM 4272 N N . LEU A 1 550 ? -20.781 25.266 -7.32 1 94.12 550 LEU A N 1
ATOM 4273 C CA . LEU A 1 550 ? -20.609 23.891 -6.887 1 94.12 550 LEU A CA 1
ATOM 4274 C C . LEU A 1 550 ? -19.891 23.062 -7.953 1 94.12 550 LEU A C 1
ATOM 4276 O O . LEU A 1 550 ? -20.422 22.875 -9.055 1 94.12 550 LEU A O 1
ATOM 4280 N N . LEU A 1 551 ? -18.688 22.641 -7.586 1 93.5 551 LEU A N 1
ATOM 4281 C CA . LEU A 1 551 ? -17.891 21.812 -8.469 1 93.5 551 LEU A CA 1
ATOM 4282 C C . LEU A 1 551 ? -17.859 20.359 -7.988 1 93.5 551 LEU A C 1
ATOM 4284 O O . LEU A 1 551 ? -17.391 20.078 -6.887 1 93.5 551 LEU A O 1
ATOM 4288 N N . THR A 1 552 ? -18.359 19.406 -8.828 1 92.5 552 THR A N 1
ATOM 4289 C CA . THR A 1 552 ? -18.438 18.016 -8.406 1 92.5 552 THR A CA 1
ATOM 4290 C C . THR A 1 552 ? -17.781 17.094 -9.422 1 92.5 552 THR A C 1
ATOM 4292 O O . THR A 1 552 ? -17.734 17.406 -10.617 1 92.5 552 THR A O 1
ATOM 4295 N N . PRO A 1 553 ? -17.172 15.969 -8.93 1 88.31 553 PRO A N 1
ATOM 4296 C CA . PRO A 1 553 ? -16.609 15 -9.883 1 88.31 553 PRO A CA 1
ATOM 4297 C C . PRO A 1 553 ? -17.672 14.125 -10.531 1 88.31 553 PRO A C 1
ATOM 4299 O O . PRO A 1 553 ? -18.828 14.133 -10.094 1 88.31 553 PRO A O 1
ATOM 4302 N N . LEU A 1 554 ? -17.25 13.43 -11.531 1 78.62 554 LEU A N 1
ATOM 4303 C CA . LEU A 1 554 ? -18.125 12.422 -12.117 1 78.62 554 LEU A CA 1
ATOM 4304 C C . LEU A 1 554 ? -18.031 11.102 -11.359 1 78.62 554 LEU A C 1
ATOM 4306 O O . LEU A 1 554 ? -16.938 10.57 -11.172 1 78.62 554 LEU A O 1
ATOM 4310 N N . VAL A 1 555 ? -19.078 10.656 -10.75 1 78.25 555 VAL A N 1
ATOM 4311 C CA . VAL A 1 555 ? -19.062 9.406 -10 1 78.25 555 VAL A CA 1
ATOM 4312 C C . VAL A 1 555 ? -20.234 8.531 -10.414 1 78.25 555 VAL A C 1
ATOM 4314 O O . VAL A 1 555 ? -21.25 9.039 -10.898 1 78.25 555 VAL A O 1
ATOM 4317 N N . SER A 1 556 ? -19.969 7.188 -10.289 1 66.44 556 SER A N 1
ATOM 4318 C CA . SER A 1 556 ? -21.078 6.27 -10.531 1 66.44 556 SER A CA 1
ATOM 4319 C C . SER A 1 556 ? -22.109 6.344 -9.414 1 66.44 556 SER A C 1
ATOM 4321 O O . SER A 1 556 ? -21.766 6.453 -8.242 1 66.44 556 SER A O 1
ATOM 4323 N N . PRO A 1 557 ? -23.375 6.391 -9.828 1 56.06 557 PRO A N 1
ATOM 4324 C CA . PRO A 1 557 ? -24.406 6.457 -8.797 1 56.06 557 PRO A CA 1
ATOM 4325 C C . PRO A 1 557 ? -24.422 5.223 -7.902 1 56.06 557 PRO A C 1
ATOM 4327 O O . PRO A 1 557 ? -23.969 4.152 -8.305 1 56.06 557 PRO A O 1
ATOM 4330 N N . ILE A 1 558 ? -24.719 5.352 -6.688 1 51.41 558 ILE A N 1
ATOM 4331 C CA . ILE A 1 558 ? -24.844 4.297 -5.684 1 51.41 558 ILE A CA 1
ATOM 4332 C C . ILE A 1 558 ? -25.797 3.219 -6.188 1 51.41 558 ILE A C 1
ATOM 4334 O O . ILE A 1 558 ? -25.516 2.023 -6.043 1 51.41 558 ILE A O 1
ATOM 4338 N N . ILE A 1 559 ? -27.078 3.549 -6.535 1 45.44 559 ILE A N 1
ATOM 4339 C CA . ILE A 1 559 ? -28.094 2.602 -6.961 1 45.44 559 ILE A CA 1
ATOM 4340 C C . ILE A 1 559 ? -27.922 2.289 -8.445 1 45.44 559 ILE A C 1
ATOM 4342 O O . ILE A 1 559 ? -27.891 3.199 -9.281 1 45.44 559 ILE A O 1
ATOM 4346 N N . ASN A 1 560 ? -27.234 1.147 -8.688 1 43.75 560 ASN A N 1
ATOM 4347 C CA . ASN A 1 560 ? -27.109 0.676 -10.062 1 43.75 560 ASN A CA 1
ATOM 4348 C C . ASN A 1 560 ? -28.438 0.773 -10.812 1 43.75 560 ASN A C 1
ATOM 4350 O O . ASN A 1 560 ? -29.391 0.066 -10.484 1 43.75 560 ASN A O 1
ATOM 4354 N N . VAL A 1 561 ? -28.844 1.823 -11.227 1 38.84 561 VAL A N 1
ATOM 4355 C CA . VAL A 1 561 ? -29.938 1.758 -12.18 1 38.84 561 VAL A CA 1
ATOM 4356 C C . VAL A 1 561 ? -29.547 0.89 -13.375 1 38.84 561 VAL A C 1
ATOM 4358 O O . VAL A 1 561 ? -28.484 1.099 -13.969 1 38.84 561 VAL A O 1
ATOM 4361 N N . GLU A 1 562 ? -29.938 -0.357 -13.203 1 37.62 562 GLU A N 1
ATOM 4362 C CA . GLU A 1 562 ? -29.797 -1.232 -14.367 1 37.62 562 GLU A CA 1
ATOM 4363 C C . GLU A 1 562 ? -29.859 -0.437 -15.664 1 37.62 562 GLU A C 1
ATOM 4365 O O . GLU A 1 562 ? -30.875 0.192 -15.969 1 37.62 562 GLU A O 1
ATOM 4370 N N . VAL A 1 563 ? -28.844 0.068 -16.094 1 35.5 563 VAL A N 1
ATOM 4371 C CA . VAL A 1 563 ? -28.891 0.527 -17.469 1 35.5 563 VAL A CA 1
ATOM 4372 C C . VAL A 1 563 ? -29.031 -0.669 -18.406 1 35.5 563 VAL A C 1
ATOM 4374 O O . VAL A 1 563 ? -28.125 -1.492 -18.516 1 35.5 563 VAL A O 1
ATOM 4377 N N . LYS A 1 564 ? -30.266 -1.061 -18.641 1 35.5 564 LYS A N 1
ATOM 4378 C CA . LYS A 1 564 ? -30.516 -2.129 -19.609 1 35.5 564 LYS A CA 1
ATOM 4379 C C . LYS A 1 564 ? -29.516 -2.053 -20.766 1 35.5 564 LYS A C 1
ATOM 4381 O O . LYS A 1 564 ? -29.016 -3.078 -21.234 1 35.5 564 LYS A O 1
ATOM 4386 N N . ASP A 1 565 ? -29.922 -1.133 -21.797 1 33.94 565 ASP A N 1
ATOM 4387 C CA . ASP A 1 565 ? -29.297 -1.072 -23.109 1 33.94 565 ASP A CA 1
ATOM 4388 C C . ASP A 1 565 ? -27.891 -0.484 -23.016 1 33.94 565 ASP A C 1
ATOM 4390 O O . ASP A 1 565 ? -27.641 0.446 -22.234 1 33.94 565 ASP A O 1
ATOM 4394 N N . GLY A 1 566 ? -26.859 -1.182 -23.156 1 35.97 566 GLY A N 1
ATOM 4395 C CA . GLY A 1 566 ? -25.438 -1.004 -23.484 1 35.97 566 GLY A CA 1
ATOM 4396 C C . GLY A 1 566 ? -25.062 0.448 -23.672 1 35.97 566 GLY A C 1
ATOM 4397 O O . GLY A 1 566 ? -24 0.742 -24.234 1 35.97 566 GLY A O 1
ATOM 4398 N N . LYS A 1 567 ? -25.969 1.394 -23.75 1 39.94 567 LYS A N 1
ATOM 4399 C CA . LYS A 1 567 ? -25.547 2.676 -24.297 1 39.94 567 LYS A CA 1
ATOM 4400 C C . LYS A 1 567 ? -24.891 3.547 -23.234 1 39.94 567 LYS A C 1
ATOM 4402 O O . LYS A 1 567 ? -25.484 3.84 -22.203 1 39.94 567 LYS A O 1
ATOM 4407 N N . SER A 1 568 ? -23.5 3.758 -23.203 1 44.28 568 SER A N 1
ATOM 4408 C CA . SER A 1 568 ? -22.516 4.633 -22.562 1 44.28 568 SER A CA 1
ATOM 4409 C C . SER A 1 568 ? -23.172 5.934 -22.094 1 44.28 568 SER A C 1
ATOM 4411 O O . SER A 1 568 ? -22.797 6.473 -21.047 1 44.28 568 SER A O 1
ATOM 4413 N N . GLU A 1 569 ? -24.25 6.324 -22.734 1 42.81 569 GLU A N 1
ATOM 4414 C CA . GLU A 1 569 ? -24.797 7.656 -22.5 1 42.81 569 GLU A CA 1
ATOM 4415 C C . GLU A 1 569 ? -25.594 7.699 -21.188 1 42.81 569 GLU A C 1
ATOM 4417 O O . GLU A 1 569 ? -25.547 8.695 -20.469 1 42.81 569 GLU A O 1
ATOM 4422 N N . GLN A 1 570 ? -26.297 6.637 -20.844 1 44.16 570 GLN A N 1
ATOM 4423 C CA . GLN A 1 570 ? -27.125 6.664 -19.656 1 44.16 570 GLN A CA 1
ATOM 4424 C C . GLN A 1 570 ? -26.281 6.586 -18.391 1 44.16 570 GLN A C 1
ATOM 4426 O O . GLN A 1 570 ? -26.594 7.238 -17.391 1 44.16 570 GLN A O 1
ATOM 4431 N N . TYR A 1 571 ? -25.25 5.832 -18.453 1 45.19 571 TYR A N 1
ATOM 4432 C CA . TYR A 1 571 ? -24.328 5.793 -17.328 1 45.19 571 TYR A CA 1
ATOM 4433 C C . TYR A 1 571 ? -23.781 7.18 -17.031 1 45.19 571 TYR A C 1
ATOM 4435 O O . TYR A 1 571 ? -23.656 7.57 -15.859 1 45.19 571 TYR A O 1
ATOM 4443 N N . PHE A 1 572 ? -23.609 7.836 -18.078 1 46.16 572 PHE A N 1
ATOM 4444 C CA . PHE A 1 572 ? -23.047 9.172 -17.953 1 46.16 572 PHE A CA 1
ATOM 4445 C C . PHE A 1 572 ? -24.047 10.141 -17.344 1 46.16 572 PHE A C 1
ATOM 4447 O O . PHE A 1 572 ? -23.688 10.93 -16.469 1 46.16 572 PHE A O 1
ATOM 4454 N N . LYS A 1 573 ? -25.156 10.039 -17.75 1 49.53 573 LYS A N 1
ATOM 4455 C CA . LYS A 1 573 ? -26.219 10.914 -17.219 1 49.53 573 LYS A CA 1
ATOM 4456 C C . LYS A 1 573 ? -26.453 10.656 -15.742 1 49.53 573 LYS A C 1
ATOM 4458 O O . LYS A 1 573 ? -26.625 11.594 -14.961 1 49.53 573 LYS A O 1
ATOM 4463 N N . THR A 1 574 ? -26.234 9.492 -15.398 1 57.97 574 THR A N 1
ATOM 4464 C CA . THR A 1 574 ? -26.516 9.125 -14.016 1 57.97 574 THR A CA 1
ATOM 4465 C C . THR A 1 574 ? -25.375 9.57 -13.094 1 57.97 574 THR A C 1
ATOM 4467 O O . THR A 1 574 ? -25.609 9.977 -11.953 1 57.97 574 THR A O 1
ATOM 4470 N N . SER A 1 575 ? -24.234 9.625 -13.648 1 59.53 575 SER A N 1
ATOM 4471 C CA . SER A 1 575 ? -23.094 10.031 -12.828 1 59.53 575 SER A CA 1
ATOM 4472 C C . SER A 1 575 ? -23.109 11.539 -12.562 1 59.53 575 SER A C 1
ATOM 4474 O O . SER A 1 575 ? -22.703 11.984 -11.492 1 59.53 575 SER A O 1
ATOM 4476 N N . GLN A 1 576 ? -23.75 12.234 -13.547 1 61.06 576 GLN A N 1
ATOM 4477 C CA . GLN A 1 576 ? -23.812 13.688 -13.43 1 61.06 576 GLN A CA 1
ATOM 4478 C C . GLN A 1 576 ? -24.906 14.109 -12.445 1 61.06 576 GLN A C 1
ATOM 4480 O O . GLN A 1 576 ? -24.844 15.195 -11.875 1 61.06 576 GLN A O 1
ATOM 4485 N N . ASP A 1 577 ? -25.781 13.172 -12.227 1 71.19 577 ASP A N 1
ATOM 4486 C CA . ASP A 1 577 ? -26.984 13.531 -11.461 1 71.19 577 ASP A CA 1
ATOM 4487 C C . ASP A 1 577 ? -26.766 13.281 -9.977 1 71.19 577 ASP A C 1
ATOM 4489 O O . ASP A 1 577 ? -27.578 13.703 -9.148 1 71.19 577 ASP A O 1
ATOM 4493 N N . VAL A 1 578 ? -25.688 12.789 -9.695 1 77.81 578 VAL A N 1
ATOM 4494 C CA . VAL A 1 578 ? -25.484 12.352 -8.32 1 77.81 578 VAL A CA 1
ATOM 4495 C C . VAL A 1 578 ? -25.547 13.547 -7.379 1 77.81 578 VAL A C 1
ATOM 4497 O O . VAL A 1 578 ? -26.172 13.469 -6.312 1 77.81 578 VAL A O 1
ATOM 4500 N N . PHE A 1 579 ? -25.031 14.68 -7.824 1 87.94 579 PHE A N 1
ATOM 4501 C CA . PHE A 1 579 ? -24.938 15.828 -6.934 1 87.94 579 PHE A CA 1
ATOM 4502 C C . PHE A 1 579 ? -25.906 16.922 -7.352 1 87.94 579 PHE A C 1
ATOM 4504 O O . PHE A 1 579 ? -25.859 18.031 -6.812 1 87.94 579 PHE A O 1
ATOM 4511 N N . LYS A 1 580 ? -26.703 16.625 -8.359 1 84.5 580 LYS A N 1
ATOM 4512 C CA . LYS A 1 580 ? -27.688 17.609 -8.812 1 84.5 580 LYS A CA 1
ATOM 4513 C C . LYS A 1 580 ? -28.641 18 -7.691 1 84.5 580 LYS A C 1
ATOM 4515 O O . LYS A 1 580 ? -28.906 19.188 -7.48 1 84.5 580 LYS A O 1
ATOM 4520 N N . LYS A 1 581 ? -29.141 17 -7.031 1 84.94 581 LYS A N 1
ATOM 4521 C CA . LYS A 1 581 ? -30.062 17.25 -5.934 1 84.94 581 LYS A CA 1
ATOM 4522 C C . LYS A 1 581 ? -29.391 18.047 -4.812 1 84.94 581 LYS A C 1
ATOM 4524 O O . LYS A 1 581 ? -30.047 18.797 -4.094 1 84.94 581 LYS A O 1
ATOM 4529 N N . PHE A 1 582 ? -28.141 17.844 -4.668 1 92 582 PHE A N 1
ATOM 4530 C CA . PHE A 1 582 ? -27.391 18.594 -3.668 1 92 582 PHE A CA 1
ATOM 4531 C C . PHE A 1 582 ? -27.438 20.094 -3.969 1 92 582 PHE A C 1
ATOM 4533 O O . PHE A 1 582 ? -27.734 20.906 -3.088 1 92 582 PHE A O 1
ATOM 4540 N N . GLY A 1 583 ? -27.156 20.391 -5.227 1 90.56 583 GLY A N 1
ATOM 4541 C CA . GLY A 1 583 ? -27.25 21.781 -5.66 1 90.56 583 GLY A CA 1
ATOM 4542 C C . GLY A 1 583 ? -28.625 22.375 -5.461 1 90.56 583 GLY A C 1
ATOM 4543 O O . GLY A 1 583 ? -28.766 23.516 -5.016 1 90.56 583 GLY A O 1
ATOM 4544 N N . MET A 1 584 ? -29.562 21.594 -5.695 1 88.56 584 MET A N 1
ATOM 4545 C CA . MET A 1 584 ? -30.938 22.031 -5.527 1 88.56 584 MET A CA 1
ATOM 4546 C C . MET A 1 584 ? -31.25 22.297 -4.059 1 88.56 584 MET A C 1
ATOM 4548 O O . MET A 1 584 ? -31.875 23.297 -3.729 1 88.56 584 MET A O 1
ATOM 4552 N N . THR A 1 585 ? -30.891 21.375 -3.244 1 91.38 585 THR A N 1
ATOM 4553 C CA . THR A 1 585 ? -31.125 21.531 -1.814 1 91.38 585 THR A CA 1
ATOM 4554 C C . THR A 1 585 ? -30.453 22.781 -1.27 1 91.38 585 THR A C 1
ATOM 4556 O O . THR A 1 585 ? -31.016 23.5 -0.455 1 91.38 585 THR A O 1
ATOM 4559 N N . MET A 1 586 ? -29.281 23.031 -1.749 1 92.88 586 MET A N 1
ATOM 4560 C CA . MET A 1 586 ? -28.547 24.219 -1.311 1 92.88 586 MET A CA 1
ATOM 4561 C C . MET A 1 586 ? -29.297 25.5 -1.695 1 92.88 586 MET A C 1
ATOM 4563 O O . MET A 1 586 ? -29.328 26.453 -0.925 1 92.88 586 MET A O 1
ATOM 4567 N N . SER A 1 587 ? -29.875 25.469 -2.859 1 89.94 587 SER A N 1
ATOM 4568 C CA . SER A 1 587 ? -30.562 26.641 -3.371 1 89.94 587 SER A CA 1
ATOM 4569 C C . SER A 1 587 ? -31.766 26.984 -2.514 1 89.94 587 SER A C 1
ATOM 4571 O O . SER A 1 587 ? -32.219 28.141 -2.506 1 89.94 587 SER A O 1
ATOM 4573 N N . ARG A 1 588 ? -32.25 26.047 -1.771 1 89.25 588 ARG A N 1
ATOM 4574 C CA . ARG A 1 588 ? -33.375 26.266 -0.89 1 89.25 588 ARG A CA 1
ATOM 4575 C C . ARG A 1 588 ? -33 27.109 0.318 1 89.25 588 ARG A C 1
ATOM 4577 O O . ARG A 1 588 ? -33.812 27.781 0.926 1 89.25 588 ARG A O 1
ATOM 4584 N N . TYR A 1 589 ? -31.766 27.031 0.593 1 91.12 589 TYR A N 1
ATOM 4585 C CA . TYR A 1 589 ? -31.312 27.719 1.799 1 91.12 589 TYR A CA 1
ATOM 4586 C C . TYR A 1 589 ? -30.516 28.969 1.45 1 91.12 589 TYR A C 1
ATOM 4588 O O . TYR A 1 589 ? -30 29.656 2.338 1 91.12 589 TYR A O 1
ATOM 4596 N N . HIS A 1 590 ? -30.406 29.266 0.128 1 89.31 590 HIS A N 1
ATOM 4597 C CA . HIS A 1 590 ? -29.609 30.406 -0.338 1 89.31 590 HIS A CA 1
ATOM 4598 C C . HIS A 1 590 ? -30.391 31.25 -1.339 1 89.31 590 HIS A C 1
ATOM 4600 O O . HIS A 1 590 ? -30.938 30.719 -2.311 1 89.31 590 HIS A O 1
ATOM 4606 N N . THR A 1 591 ? -30.406 32.531 -1.084 1 84.81 591 THR A N 1
ATOM 4607 C CA . THR A 1 591 ? -31.188 33.438 -1.934 1 84.81 591 THR A CA 1
ATOM 4608 C C . THR A 1 591 ? -30.516 33.625 -3.287 1 84.81 591 THR A C 1
ATOM 4610 O O . THR A 1 591 ? -31.188 33.75 -4.312 1 84.81 591 THR A O 1
ATOM 4613 N N . GLY A 1 592 ? -29.203 33.719 -3.32 1 84.56 592 GLY A N 1
ATOM 4614 C CA . GLY A 1 592 ? -28.484 33.781 -4.574 1 84.56 592 GLY A CA 1
ATOM 4615 C C . GLY A 1 592 ? -28.547 32.531 -5.387 1 84.56 592 GLY A C 1
ATOM 4616 O O . GLY A 1 592 ? -29.234 31.562 -5.004 1 84.56 592 GLY A O 1
ATOM 4617 N N . LYS A 1 593 ? -27.844 32.469 -6.566 1 87.31 593 LYS A N 1
ATOM 4618 C CA . LYS A 1 593 ? -27.844 31.297 -7.441 1 87.31 593 LYS A CA 1
ATOM 4619 C C . LYS A 1 593 ? -26.766 30.297 -7.027 1 87.31 593 LYS A C 1
ATOM 4621 O O . LYS A 1 593 ? -25.688 30.688 -6.574 1 87.31 593 LYS A O 1
ATOM 4626 N N . VAL A 1 594 ? -27.125 29.078 -7.105 1 91.12 594 VAL A N 1
ATOM 4627 C CA . VAL A 1 594 ? -26.156 28 -6.977 1 91.12 594 VAL A CA 1
ATOM 4628 C C . VAL A 1 594 ? -25.844 27.422 -8.352 1 91.12 594 VAL A C 1
ATOM 4630 O O . VAL A 1 594 ? -26.719 26.828 -9 1 91.12 594 VAL A O 1
ATOM 4633 N N . GLN A 1 595 ? -24.641 27.656 -8.812 1 88.94 595 GLN A N 1
ATOM 4634 C CA . GLN A 1 595 ? -24.172 27.125 -10.094 1 88.94 595 GLN A CA 1
ATOM 4635 C C . GLN A 1 595 ? -23.422 25.812 -9.914 1 88.94 595 GLN A C 1
ATOM 4637 O O . GLN A 1 595 ? -22.422 25.766 -9.203 1 88.94 595 GLN A O 1
ATOM 4642 N N . HIS A 1 596 ? -23.953 24.766 -10.555 1 89.44 596 HIS A N 1
ATOM 4643 C CA . HIS A 1 596 ? -23.359 23.438 -10.406 1 89.44 596 HIS A CA 1
ATOM 4644 C C . HIS A 1 596 ? -22.766 22.953 -11.719 1 89.44 596 HIS A C 1
ATOM 4646 O O . HIS A 1 596 ? -23.422 22.984 -12.758 1 89.44 596 HIS A O 1
ATOM 4652 N N . THR A 1 597 ? -21.469 22.609 -11.688 1 84.88 597 THR A N 1
ATOM 4653 C CA . THR A 1 597 ? -20.844 21.969 -12.844 1 84.88 597 THR A CA 1
ATOM 4654 C C . THR A 1 597 ? -19.938 20.828 -12.398 1 84.88 597 THR A C 1
ATOM 4656 O O . THR A 1 597 ? -19.5 20.797 -11.242 1 84.88 597 THR A O 1
ATOM 4659 N N . THR A 1 598 ? -19.766 19.906 -13.289 1 85.56 598 THR A N 1
ATOM 4660 C CA . THR A 1 598 ? -18.844 18.812 -13.023 1 85.56 598 THR A CA 1
ATOM 4661 C C . THR A 1 598 ? -17.453 19.156 -13.539 1 85.56 598 THR A C 1
ATOM 4663 O O . THR A 1 598 ? -17.297 19.922 -14.5 1 85.56 598 THR A O 1
ATOM 4666 N N . TYR A 1 599 ? -16.438 18.719 -12.75 1 85.38 599 TYR A N 1
ATOM 4667 C CA . TYR A 1 599 ? -15.07 18.891 -13.219 1 85.38 599 TYR A CA 1
ATOM 4668 C C . TYR A 1 599 ? -14.438 17.562 -13.562 1 85.38 599 TYR A C 1
ATOM 4670 O O . TYR A 1 599 ? -14.836 16.516 -13.023 1 85.38 599 TYR A O 1
ATOM 4678 N N . THR A 1 600 ? -13.484 17.578 -14.586 1 78.94 600 THR A N 1
ATOM 4679 C CA . THR A 1 600 ? -12.711 16.422 -15.039 1 78.94 600 THR A CA 1
ATOM 4680 C C . THR A 1 600 ? -11.211 16.734 -15.008 1 78.94 600 THR A C 1
ATOM 4682 O O . THR A 1 600 ? -10.805 17.797 -14.547 1 78.94 600 THR A O 1
ATOM 4685 N N . ALA A 1 601 ? -10.398 15.758 -15.359 1 71.75 601 ALA A N 1
ATOM 4686 C CA . ALA A 1 601 ? -8.953 15.984 -15.43 1 71.75 601 ALA A CA 1
ATOM 4687 C C . ALA A 1 601 ? -8.633 17.156 -16.344 1 71.75 601 ALA A C 1
ATOM 4689 O O . ALA A 1 601 ? -7.602 17.828 -16.172 1 71.75 601 ALA A O 1
ATOM 4690 N N . LYS A 1 602 ? -9.523 17.531 -17.219 1 63.97 602 LYS A N 1
ATOM 4691 C CA . LYS A 1 602 ? -9.344 18.625 -18.188 1 63.97 602 LYS A CA 1
ATOM 4692 C C . LYS A 1 602 ? -9.82 19.953 -17.594 1 63.97 602 LYS A C 1
ATOM 4694 O O . LYS A 1 602 ? -9.633 21.016 -18.219 1 63.97 602 LYS A O 1
ATOM 4699 N N . GLY A 1 603 ? -10.391 19.859 -16.484 1 69.38 603 GLY A N 1
ATOM 4700 C CA . GLY A 1 603 ? -10.852 21.078 -15.828 1 69.38 603 GLY A CA 1
ATOM 4701 C C . GLY A 1 603 ? -12.352 21.281 -15.938 1 69.38 603 GLY A C 1
ATOM 4702 O O . GLY A 1 603 ? -13.125 20.328 -15.852 1 69.38 603 GLY A O 1
ATOM 4703 N N . PHE A 1 604 ? -12.773 22.609 -15.781 1 73.38 604 PHE A N 1
ATOM 4704 C CA . PHE A 1 604 ? -14.18 23 -15.859 1 73.38 604 PHE A CA 1
ATOM 4705 C C . PHE A 1 604 ? -14.344 24.312 -16.609 1 73.38 604 PHE A C 1
ATOM 4707 O O . PHE A 1 604 ? -13.359 24.859 -17.109 1 73.38 604 PHE A O 1
ATOM 4714 N N . GLN A 1 605 ? -15.477 24.797 -16.859 1 62.44 605 GLN A N 1
ATOM 4715 C CA . GLN A 1 605 ? -15.734 26.047 -17.562 1 62.44 605 GLN A CA 1
ATOM 4716 C C . GLN A 1 605 ? -15.344 27.25 -16.703 1 62.44 605 GLN A C 1
ATOM 4718 O O . GLN A 1 605 ? -15.984 27.531 -15.688 1 62.44 605 GLN A O 1
ATOM 4723 N N . PRO A 1 606 ? -14.367 28.031 -17.047 1 68 606 PRO A N 1
ATOM 4724 C CA . PRO A 1 606 ? -13.797 29.094 -16.203 1 68 606 PRO A CA 1
ATOM 4725 C C . PRO A 1 606 ? -14.766 30.25 -15.977 1 68 606 PRO A C 1
ATOM 4727 O O . PRO A 1 606 ? -14.68 30.938 -14.953 1 68 606 PRO A O 1
ATOM 4730 N N . GLY A 1 607 ? -15.688 30.594 -16.859 1 73.62 607 GLY A N 1
ATOM 4731 C CA . GLY A 1 607 ? -16.594 31.719 -16.719 1 73.62 607 GLY A CA 1
ATOM 4732 C C . GLY A 1 607 ? -17.453 31.641 -15.461 1 73.62 607 GLY A C 1
ATOM 4733 O O . GLY A 1 607 ? -17.781 32.688 -14.867 1 73.62 607 GLY A O 1
ATOM 4734 N N . LEU A 1 608 ? -17.734 30.547 -14.969 1 81.75 608 LEU A N 1
ATOM 4735 C CA . LEU A 1 608 ? -18.547 30.344 -13.781 1 81.75 608 LEU A CA 1
ATOM 4736 C C . LEU A 1 608 ? -17.781 30.734 -12.523 1 81.75 608 LEU A C 1
ATOM 4738 O O . LEU A 1 608 ? -18.375 31.25 -11.57 1 81.75 608 LEU A O 1
ATOM 4742 N N . PHE A 1 609 ? -16.547 30.578 -12.57 1 88.88 609 PHE A N 1
ATOM 4743 C CA . PHE A 1 609 ? -15.695 30.875 -11.422 1 88.88 609 PHE A CA 1
ATOM 4744 C C . PHE A 1 609 ? -15.648 32.375 -11.148 1 88.88 609 PHE A C 1
ATOM 4746 O O . PHE A 1 609 ? -15.695 32.781 -9.992 1 88.88 609 PHE A O 1
ATOM 4753 N N . GLU A 1 610 ? -15.633 33.156 -12.211 1 82.81 610 GLU A N 1
ATOM 4754 C CA . GLU A 1 610 ? -15.508 34.594 -12.062 1 82.81 610 GLU A CA 1
ATOM 4755 C C . GLU A 1 610 ? -16.766 35.188 -11.43 1 82.81 610 GLU A C 1
ATOM 4757 O O . GLU A 1 610 ? -16.672 36.125 -10.641 1 82.81 610 GLU A O 1
ATOM 4762 N N . ARG A 1 611 ? -17.875 34.656 -11.68 1 82.31 611 ARG A N 1
ATOM 4763 C CA . ARG A 1 611 ? -19.141 35.219 -11.211 1 82.31 611 ARG A CA 1
ATOM 4764 C C . ARG A 1 611 ? -19.453 34.719 -9.789 1 82.31 611 ARG A C 1
ATOM 4766 O O . ARG A 1 611 ? -20.281 35.312 -9.102 1 82.31 611 ARG A O 1
ATOM 4773 N N . ALA A 1 612 ? -18.766 33.75 -9.32 1 91.81 612 ALA A N 1
ATOM 4774 C CA . ALA A 1 612 ? -19.094 33.156 -8.039 1 91.81 612 ALA A CA 1
ATOM 4775 C C . ALA A 1 612 ? -18.484 33.938 -6.887 1 91.81 612 ALA A C 1
ATOM 4777 O O . ALA A 1 612 ? -17.359 34.438 -7 1 91.81 612 ALA A O 1
ATOM 4778 N N . LYS A 1 613 ? -19.219 33.969 -5.816 1 91.88 613 LYS A N 1
ATOM 4779 C CA . LYS A 1 613 ? -18.734 34.625 -4.602 1 91.88 613 LYS A CA 1
ATOM 4780 C C . LYS A 1 613 ? -18.188 33.594 -3.615 1 91.88 613 LYS A C 1
ATOM 4782 O O . LYS A 1 613 ? -17.469 33.969 -2.682 1 91.88 613 LYS A O 1
ATOM 4787 N N . ALA A 1 614 ? -18.531 32.406 -3.799 1 94.75 614 ALA A N 1
ATOM 4788 C CA . ALA A 1 614 ? -17.984 31.266 -3.047 1 94.75 614 ALA A CA 1
ATOM 4789 C C . ALA A 1 614 ? -17.922 30.016 -3.912 1 94.75 614 ALA A C 1
ATOM 4791 O O . ALA A 1 614 ? -18.672 29.891 -4.891 1 94.75 614 ALA A O 1
ATOM 4792 N N . VAL A 1 615 ? -16.984 29.156 -3.576 1 95.75 615 VAL A N 1
ATOM 4793 C CA . VAL A 1 615 ? -16.797 27.953 -4.371 1 95.75 615 VAL A CA 1
ATOM 4794 C C . VAL A 1 615 ? -16.797 26.719 -3.459 1 95.75 615 VAL A C 1
ATOM 4796 O O . VAL A 1 615 ? -16.188 26.734 -2.393 1 95.75 615 VAL A O 1
ATOM 4799 N N . ILE A 1 616 ? -17.547 25.703 -3.805 1 97 616 ILE A N 1
ATOM 4800 C CA . ILE A 1 616 ? -17.547 24.406 -3.131 1 97 616 ILE A CA 1
ATOM 4801 C C . ILE A 1 616 ? -17.016 23.328 -4.07 1 97 616 ILE A C 1
ATOM 4803 O O . ILE A 1 616 ? -17.531 23.156 -5.18 1 97 616 ILE A O 1
ATOM 4807 N N . VAL A 1 617 ? -15.984 22.656 -3.639 1 96.56 617 VAL A N 1
ATOM 4808 C CA . VAL A 1 617 ? -15.398 21.578 -4.43 1 96.56 617 VAL A CA 1
ATOM 4809 C C . VAL A 1 617 ? -15.641 20.234 -3.729 1 96.56 617 VAL A C 1
ATOM 4811 O O . VAL A 1 617 ? -15.273 20.062 -2.561 1 96.56 617 VAL A O 1
ATOM 4814 N N . VAL A 1 618 ? -16.188 19.297 -4.449 1 96.19 618 VAL A N 1
ATOM 4815 C CA . VAL A 1 618 ? -16.469 17.969 -3.895 1 96.19 618 VAL A CA 1
ATOM 4816 C C . VAL A 1 618 ? -15.453 16.969 -4.434 1 96.19 618 VAL A C 1
ATOM 4818 O O . VAL A 1 618 ? -15.141 16.969 -5.629 1 96.19 618 VAL A O 1
ATOM 4821 N N . THR A 1 619 ? -14.82 16.219 -3.545 1 93.31 619 THR A N 1
ATOM 4822 C CA . THR A 1 619 ? -13.945 15.117 -3.947 1 93.31 619 THR A CA 1
ATOM 4823 C C . THR A 1 619 ? -14.539 13.773 -3.543 1 93.31 619 THR A C 1
ATOM 4825 O O . THR A 1 619 ? -15.328 13.695 -2.598 1 93.31 619 THR A O 1
ATOM 4828 N N . THR A 1 620 ? -14.273 12.758 -4.328 1 90.56 620 THR A N 1
ATOM 4829 C CA . THR A 1 620 ? -14.625 11.375 -4.027 1 90.56 620 THR A CA 1
ATOM 4830 C C . THR A 1 620 ? -13.453 10.438 -4.309 1 90.56 620 THR A C 1
ATOM 4832 O O . THR A 1 620 ? -13.023 10.297 -5.457 1 90.56 620 THR A O 1
ATOM 4835 N N . ASP A 1 621 ? -12.852 9.859 -3.318 1 84.12 621 ASP A N 1
ATOM 4836 C CA . ASP A 1 621 ? -11.766 8.891 -3.459 1 84.12 621 ASP A CA 1
ATOM 4837 C C . ASP A 1 621 ? -10.68 9.422 -4.395 1 84.12 621 ASP A C 1
ATOM 4839 O O . ASP A 1 621 ? -10.336 8.773 -5.387 1 84.12 621 ASP A O 1
ATOM 4843 N N . ALA A 1 622 ? -10.117 10.5 -4.078 1 84.06 622 ALA A N 1
ATOM 4844 C CA . ALA A 1 622 ? -9.203 11.242 -4.949 1 84.06 622 ALA A CA 1
ATOM 4845 C C . ALA A 1 622 ? -7.875 10.516 -5.105 1 84.06 622 ALA A C 1
ATOM 4847 O O . ALA A 1 622 ? -7.141 10.75 -6.066 1 84.06 622 ALA A O 1
ATOM 4848 N N . ASP A 1 623 ? -7.504 9.609 -4.234 1 73.12 623 ASP A N 1
ATOM 4849 C CA . ASP A 1 623 ? -6.262 8.859 -4.363 1 73.12 623 ASP A CA 1
ATOM 4850 C C . ASP A 1 623 ? -6.277 7.977 -5.605 1 73.12 623 ASP A C 1
ATOM 4852 O O . ASP A 1 623 ? -5.234 7.734 -6.215 1 73.12 623 ASP A O 1
ATOM 4856 N N . ARG A 1 624 ? -7.395 7.531 -5.879 1 69.69 624 ARG A N 1
ATOM 4857 C CA . ARG A 1 624 ? -7.531 6.711 -7.078 1 69.69 624 ARG A CA 1
ATOM 4858 C C . ARG A 1 624 ? -7.578 7.582 -8.328 1 69.69 624 ARG A C 1
ATOM 4860 O O . ARG A 1 624 ? -7.246 7.121 -9.422 1 69.69 624 ARG A O 1
ATOM 4867 N N . ASN A 1 625 ? -8.156 8.844 -8.102 1 75 625 ASN A N 1
ATOM 4868 C CA . ASN A 1 625 ? -8.25 9.836 -9.172 1 75 625 ASN A CA 1
ATOM 4869 C C . ASN A 1 625 ? -7.512 11.117 -8.812 1 75 625 ASN A C 1
ATOM 4871 O O . ASN A 1 625 ? -8.133 12.141 -8.523 1 75 625 ASN A O 1
ATOM 4875 N N . GLN A 1 626 ? -6.293 11.094 -8.992 1 75.56 626 GLN A N 1
ATOM 4876 C CA . GLN A 1 626 ? -5.402 12.102 -8.43 1 75.56 626 GLN A CA 1
ATOM 4877 C C . GLN A 1 626 ? -5.656 13.477 -9.047 1 75.56 626 GLN A C 1
ATOM 4879 O O . GLN A 1 626 ? -5.316 14.5 -8.461 1 75.56 626 GLN A O 1
ATOM 4884 N N . TYR A 1 627 ? -6.312 13.539 -10.234 1 80.94 627 TYR A N 1
ATOM 4885 C CA . TYR A 1 627 ? -6.605 14.828 -10.859 1 80.94 627 TYR A CA 1
ATOM 4886 C C . TYR A 1 627 ? -7.484 15.68 -9.945 1 80.94 627 TYR A C 1
ATOM 4888 O O . TYR A 1 627 ? -7.426 16.906 -9.992 1 80.94 627 TYR A O 1
ATOM 4896 N N . GLN A 1 628 ? -8.297 15.008 -9.086 1 89.31 628 GLN A N 1
ATOM 4897 C CA . GLN A 1 628 ? -9.172 15.734 -8.172 1 89.31 628 GLN A CA 1
ATOM 4898 C C . GLN A 1 628 ? -8.359 16.547 -7.172 1 89.31 628 GLN A C 1
ATOM 4900 O O . GLN A 1 628 ? -8.773 17.641 -6.77 1 89.31 628 GLN A O 1
ATOM 4905 N N . LEU A 1 629 ? -7.258 16 -6.762 1 85.88 629 LEU A N 1
ATOM 4906 C CA . LEU A 1 629 ? -6.414 16.688 -5.785 1 85.88 629 LEU A CA 1
ATOM 4907 C C . LEU A 1 629 ? -5.777 17.938 -6.391 1 85.88 629 LEU A C 1
ATOM 4909 O O . LEU A 1 629 ? -5.836 19.016 -5.801 1 85.88 629 LEU A O 1
ATOM 4913 N N . ASP A 1 630 ? -5.207 17.734 -7.598 1 79.56 630 ASP A N 1
ATOM 4914 C CA . ASP A 1 630 ? -4.586 18.844 -8.297 1 79.56 630 ASP A CA 1
ATOM 4915 C C . ASP A 1 630 ? -5.605 19.938 -8.594 1 79.56 630 ASP A C 1
ATOM 4917 O O . ASP A 1 630 ? -5.312 21.125 -8.438 1 79.56 630 ASP A O 1
ATOM 4921 N N . PHE A 1 631 ? -6.668 19.531 -8.977 1 88.62 631 PHE A N 1
ATOM 4922 C CA . PHE A 1 631 ? -7.746 20.469 -9.305 1 88.62 631 PHE A CA 1
ATOM 4923 C C . PHE A 1 631 ? -8.141 21.281 -8.078 1 88.62 631 PHE A C 1
ATOM 4925 O O . PHE A 1 631 ? -8.25 22.5 -8.148 1 88.62 631 PHE A O 1
ATOM 4932 N N . THR A 1 632 ? -8.352 20.578 -7 1 92.38 632 THR A N 1
ATOM 4933 C CA . THR A 1 632 ? -8.797 21.234 -5.773 1 92.38 632 THR A CA 1
ATOM 4934 C C . THR A 1 632 ? -7.75 22.234 -5.281 1 92.38 632 THR A C 1
ATOM 4936 O O . THR A 1 632 ? -8.086 23.328 -4.848 1 92.38 632 THR A O 1
ATOM 4939 N N . LYS A 1 633 ? -6.539 21.828 -5.332 1 84.62 633 LYS A N 1
ATOM 4940 C CA . LYS A 1 633 ? -5.453 22.719 -4.922 1 84.62 633 LYS A CA 1
ATOM 4941 C C . LYS A 1 633 ? -5.406 23.969 -5.785 1 84.62 633 LYS A C 1
ATOM 4943 O O . LYS A 1 633 ? -5.203 25.078 -5.277 1 84.62 633 LYS A O 1
ATOM 4948 N N . ARG A 1 634 ? -5.594 23.766 -7.051 1 83.31 634 ARG A N 1
ATOM 4949 C CA . ARG A 1 634 ? -5.594 24.891 -7.98 1 83.31 634 ARG A CA 1
ATOM 4950 C C . ARG A 1 634 ? -6.746 25.844 -7.688 1 83.31 634 ARG A C 1
ATOM 4952 O O . ARG A 1 634 ? -6.562 27.078 -7.691 1 83.31 634 ARG A O 1
ATOM 4959 N N . ILE A 1 635 ? -7.863 25.328 -7.461 1 91.12 635 ILE A N 1
ATOM 4960 C CA . ILE A 1 635 ? -9.031 26.156 -7.156 1 91.12 635 ILE A CA 1
ATOM 4961 C C . ILE A 1 635 ? -8.805 26.891 -5.84 1 91.12 635 ILE A C 1
ATOM 4963 O O . ILE A 1 635 ? -9.188 28.062 -5.707 1 91.12 635 ILE A O 1
ATOM 4967 N N . SER A 1 636 ? -8.258 26.141 -4.902 1 89.38 636 SER A N 1
ATOM 4968 C CA . SER A 1 636 ? -7.969 26.75 -3.613 1 89.38 636 SER A CA 1
ATOM 4969 C C . SER A 1 636 ? -7.047 27.969 -3.773 1 89.38 636 SER A C 1
ATOM 4971 O O . SER A 1 636 ? -7.273 29.016 -3.168 1 89.38 636 SER A O 1
ATOM 4973 N N . MET A 1 637 ? -6.078 27.797 -4.59 1 79.88 637 MET A N 1
ATOM 4974 C CA . MET A 1 637 ? -5.137 28.891 -4.848 1 79.88 637 MET A CA 1
ATOM 4975 C C . MET A 1 637 ? -5.836 30.078 -5.5 1 79.88 637 MET A C 1
ATOM 4977 O O . MET A 1 637 ? -5.609 31.219 -5.117 1 79.88 637 MET A O 1
ATOM 4981 N N . LEU A 1 638 ? -6.68 29.844 -6.465 1 82.19 638 LEU A N 1
ATOM 4982 C CA . LEU A 1 638 ? -7.41 30.891 -7.168 1 82.19 638 LEU A CA 1
ATOM 4983 C C . LEU A 1 638 ? -8.367 31.609 -6.219 1 82.19 638 LEU A C 1
ATOM 4985 O O . LEU A 1 638 ? -8.484 32.844 -6.273 1 82.19 638 LEU A O 1
ATOM 4989 N N . CYS A 1 639 ? -9.008 30.859 -5.398 1 89.75 639 CYS A N 1
ATOM 4990 C CA . CYS A 1 639 ? -9.938 31.438 -4.445 1 89.75 639 CYS A CA 1
ATOM 4991 C C . CYS A 1 639 ? -9.203 32.344 -3.441 1 89.75 639 CYS A C 1
ATOM 4993 O O . CYS A 1 639 ? -9.688 33.406 -3.086 1 89.75 639 CYS A O 1
ATOM 4995 N N . ASN A 1 640 ? -8.133 31.828 -3.008 1 77.06 640 ASN A N 1
ATOM 4996 C CA . ASN A 1 640 ? -7.332 32.625 -2.078 1 77.06 640 ASN A CA 1
ATOM 4997 C C . ASN A 1 640 ? -6.871 33.938 -2.713 1 77.06 640 ASN A C 1
ATOM 4999 O O . ASN A 1 640 ? -6.887 34.969 -2.062 1 77.06 640 ASN A O 1
ATOM 5003 N N . GLN A 1 641 ? -6.516 33.781 -3.973 1 68.38 641 GLN A N 1
ATOM 5004 C CA . GLN A 1 641 ? -6.074 34.969 -4.707 1 68.38 641 GLN A CA 1
ATOM 5005 C C . GLN A 1 641 ? -7.207 35.969 -4.855 1 68.38 641 GLN A C 1
ATOM 5007 O O . GLN A 1 641 ? -6.984 37.188 -4.777 1 68.38 641 GLN A O 1
ATOM 5012 N N . GLN A 1 642 ? -8.336 35.531 -5.074 1 78.25 642 GLN A N 1
ATOM 5013 C CA . GLN A 1 642 ? -9.484 36.406 -5.305 1 78.25 642 GLN A CA 1
ATOM 5014 C C . GLN A 1 642 ? -10.281 36.625 -4.02 1 78.25 642 GLN A C 1
ATOM 5016 O O . GLN A 1 642 ? -11.367 37.188 -4.047 1 78.25 642 GLN A O 1
ATOM 5021 N N . ARG A 1 643 ? -9.836 36.031 -3.023 1 75.94 643 ARG A N 1
ATOM 5022 C CA . ARG A 1 643 ? -10.445 36.188 -1.709 1 75.94 643 ARG A CA 1
ATOM 5023 C C . ARG A 1 643 ? -11.875 35.656 -1.705 1 75.94 643 ARG A C 1
ATOM 5025 O O . ARG A 1 643 ? -12.797 36.344 -1.254 1 75.94 643 ARG A O 1
ATOM 5032 N N . LYS A 1 644 ? -12.047 34.562 -2.27 1 88.19 644 LYS A N 1
ATOM 5033 C CA . LYS A 1 644 ? -13.32 33.844 -2.293 1 88.19 644 LYS A CA 1
ATOM 5034 C C . LYS A 1 644 ? -13.297 32.656 -1.338 1 88.19 644 LYS A C 1
ATOM 5036 O O . LYS A 1 644 ? -12.336 31.891 -1.32 1 88.19 644 LYS A O 1
ATOM 5041 N N . PRO A 1 645 ? -14.328 32.594 -0.451 1 90.81 645 PRO A N 1
ATOM 5042 C CA . PRO A 1 645 ? -14.414 31.391 0.373 1 90.81 645 PRO A CA 1
ATOM 5043 C C . PRO A 1 645 ? -14.453 30.109 -0.459 1 90.81 645 PRO A C 1
ATOM 5045 O O . PRO A 1 645 ? -15.18 30.031 -1.451 1 90.81 645 PRO A O 1
ATOM 5048 N N . MET A 1 646 ? -13.625 29.188 -0.086 1 94.62 646 MET A N 1
ATOM 5049 C CA . MET A 1 646 ? -13.648 27.875 -0.72 1 94.62 646 MET A CA 1
ATOM 5050 C C . MET A 1 646 ? -13.852 26.766 0.317 1 94.62 646 MET A C 1
ATOM 5052 O O . MET A 1 646 ? -13.164 26.75 1.341 1 94.62 646 MET A O 1
ATOM 5056 N N . ILE A 1 647 ? -14.758 25.922 0.08 1 96.69 647 ILE A N 1
ATOM 5057 C CA . ILE A 1 647 ? -15.023 24.781 0.943 1 96.69 647 ILE A CA 1
ATOM 5058 C C . ILE A 1 647 ? -14.789 23.484 0.167 1 96.69 647 ILE A C 1
ATOM 5060 O O . ILE A 1 647 ? -15.367 23.281 -0.899 1 96.69 647 ILE A O 1
ATOM 5064 N N . ALA A 1 648 ? -13.867 22.672 0.657 1 97.12 648 ALA A N 1
ATOM 5065 C CA . ALA A 1 648 ? -13.68 21.344 0.095 1 97.12 648 ALA A CA 1
ATOM 5066 C C . ALA A 1 648 ? -14.484 20.297 0.868 1 97.12 648 ALA A C 1
ATOM 5068 O O . ALA A 1 648 ? -14.438 20.25 2.1 1 97.12 648 ALA A O 1
ATOM 5069 N N . ILE A 1 649 ? -15.25 19.484 0.159 1 97.69 649 ILE A N 1
ATOM 5070 C CA . ILE A 1 649 ? -16.078 18.453 0.776 1 97.69 649 ILE A CA 1
ATOM 5071 C C . ILE A 1 649 ? -15.656 17.078 0.26 1 97.69 649 ILE A C 1
ATOM 5073 O O . ILE A 1 649 ? -15.695 16.828 -0.946 1 97.69 649 ILE A O 1
ATOM 5077 N N . ALA A 1 650 ? -15.211 16.234 1.181 1 95.88 650 ALA A N 1
ATOM 5078 C CA . ALA A 1 650 ? -14.992 14.836 0.821 1 95.88 650 ALA A CA 1
ATOM 5079 C C . ALA A 1 650 ? -16.281 14.031 0.918 1 95.88 650 ALA A C 1
ATOM 5081 O O . ALA A 1 650 ? -16.734 13.711 2.018 1 95.88 650 ALA A O 1
ATOM 5082 N N . ALA A 1 651 ? -16.812 13.641 -0.159 1 95.06 651 ALA A N 1
ATOM 5083 C CA . ALA A 1 651 ? -18.109 12.977 -0.174 1 95.06 651 ALA A CA 1
ATOM 5084 C C . ALA A 1 651 ? -17.938 11.461 -0.095 1 95.06 651 ALA A C 1
ATOM 5086 O O . ALA A 1 651 ? -18.938 10.719 -0.121 1 95.06 651 ALA A O 1
ATOM 5087 N N . SER A 1 652 ? -16.703 10.984 -0.028 1 91.88 652 SER A N 1
ATOM 5088 C CA . SER A 1 652 ? -16.406 9.578 0.209 1 91.88 652 SER A CA 1
ATOM 5089 C C . SER A 1 652 ? -15.234 9.422 1.184 1 91.88 652 SER A C 1
ATOM 5091 O O . SER A 1 652 ? -15.406 9.586 2.395 1 91.88 652 SER A O 1
ATOM 5093 N N . SER A 1 653 ? -13.984 9.383 0.656 1 89.94 653 SER A N 1
ATOM 5094 C CA . SER A 1 653 ? -12.828 9.188 1.527 1 89.94 653 SER A CA 1
ATOM 5095 C C . SER A 1 653 ? -12.469 10.469 2.271 1 89.94 653 SER A C 1
ATOM 5097 O O . SER A 1 653 ? -12.148 11.484 1.65 1 89.94 653 SER A O 1
ATOM 5099 N N . PRO A 1 654 ? -12.484 10.422 3.605 1 92.25 654 PRO A N 1
ATOM 5100 C CA . PRO A 1 654 ? -12.078 11.609 4.359 1 92.25 654 PRO A CA 1
ATOM 5101 C C . PRO A 1 654 ? -10.586 11.891 4.27 1 92.25 654 PRO A C 1
ATOM 5103 O O . PRO A 1 654 ? -10.125 12.961 4.676 1 92.25 654 PRO A O 1
ATOM 5106 N N . TYR A 1 655 ? -9.859 11.031 3.662 1 85.5 655 TYR A N 1
ATOM 5107 C CA . TYR A 1 655 ? -8.398 11.125 3.668 1 85.5 655 TYR A CA 1
ATOM 5108 C C . TYR A 1 655 ? -7.895 11.836 2.42 1 85.5 655 TYR A C 1
ATOM 5110 O O . TYR A 1 655 ? -6.695 12.094 2.291 1 85.5 655 TYR A O 1
ATOM 5118 N N . ASP A 1 656 ? -8.805 12.234 1.528 1 87 656 ASP A N 1
ATOM 5119 C CA . ASP A 1 656 ? -8.414 12.875 0.275 1 87 656 ASP A CA 1
ATOM 5120 C C . ASP A 1 656 ? -7.551 14.102 0.532 1 87 656 ASP A C 1
ATOM 5122 O O . ASP A 1 656 ? -6.5 14.273 -0.092 1 87 656 ASP A O 1
ATOM 5126 N N . LEU A 1 657 ? -7.961 14.945 1.457 1 87.12 657 LEU A N 1
ATOM 5127 C CA . LEU A 1 657 ? -7.266 16.203 1.715 1 87.12 657 LEU A CA 1
ATOM 5128 C C . LEU A 1 657 ? -7.062 16.406 3.211 1 87.12 657 LEU A C 1
ATOM 5130 O O . LEU A 1 657 ? -6.895 17.547 3.666 1 87.12 657 LEU A O 1
ATOM 5134 N N . ALA A 1 658 ? -7.109 15.344 3.971 1 83 658 ALA A N 1
ATOM 5135 C CA . ALA A 1 658 ? -7.07 15.43 5.43 1 83 658 ALA A CA 1
ATOM 5136 C C . ALA A 1 658 ? -5.73 15.977 5.906 1 83 658 ALA A C 1
ATOM 5138 O O . ALA A 1 658 ? -5.668 16.703 6.902 1 83 658 ALA A O 1
ATOM 5139 N N . LEU A 1 659 ? -4.723 15.719 5.164 1 74 659 LEU A N 1
ATOM 5140 C CA . LEU A 1 659 ? -3.391 16.094 5.629 1 74 659 LEU A CA 1
ATOM 5141 C C . LEU A 1 659 ? -2.928 17.391 4.953 1 74 659 LEU A C 1
ATOM 5143 O O . LEU A 1 659 ? -1.863 17.906 5.281 1 74 659 LEU A O 1
ATOM 5147 N N . ASP A 1 660 ? -3.713 17.891 4.004 1 79 660 ASP A N 1
ATOM 5148 C CA . ASP A 1 660 ? -3.35 19.125 3.305 1 79 660 ASP A CA 1
ATOM 5149 C C . ASP A 1 660 ? -3.908 20.344 4.023 1 79 660 ASP A C 1
ATOM 5151 O O . ASP A 1 660 ? -5 20.812 3.703 1 79 660 ASP A O 1
ATOM 5155 N N . ARG A 1 661 ? -3.158 20.953 4.816 1 78.88 661 ARG A N 1
ATOM 5156 C CA . ARG A 1 661 ? -3.615 22.062 5.648 1 78.88 661 ARG A CA 1
ATOM 5157 C C . ARG A 1 661 ? -3.76 23.344 4.832 1 78.88 661 ARG A C 1
ATOM 5159 O O . ARG A 1 661 ? -4.355 24.312 5.293 1 78.88 661 ARG A O 1
ATOM 5166 N N . ALA A 1 662 ? -3.25 23.281 3.568 1 73.56 662 ALA A N 1
ATOM 5167 C CA . ALA A 1 662 ? -3.43 24.438 2.695 1 73.56 662 ALA A CA 1
ATOM 5168 C C . ALA A 1 662 ? -4.898 24.625 2.324 1 73.56 662 ALA A C 1
ATOM 5170 O O . ALA A 1 662 ? -5.324 25.734 1.991 1 73.56 662 ALA A O 1
ATOM 5171 N N . ILE A 1 663 ? -5.566 23.516 2.434 1 87.62 663 ILE A N 1
ATOM 5172 C CA . ILE A 1 663 ? -7.016 23.609 2.273 1 87.62 663 ILE A CA 1
ATOM 5173 C C . ILE A 1 663 ? -7.656 24.031 3.594 1 87.62 663 ILE A C 1
ATOM 5175 O O . ILE A 1 663 ? -7.859 23.203 4.484 1 87.62 663 ILE A O 1
ATOM 5179 N N . GLY A 1 664 ? -8.047 25.203 3.629 1 84 664 GLY A N 1
ATOM 5180 C CA . GLY A 1 664 ? -8.391 25.828 4.898 1 84 664 GLY A CA 1
ATOM 5181 C C . GLY A 1 664 ? -9.719 25.344 5.461 1 84 664 GLY A C 1
ATOM 5182 O O . GLY A 1 664 ? -9.93 25.391 6.672 1 84 664 GLY A O 1
ATOM 5183 N N . THR A 1 665 ? -10.656 25 4.652 1 92.88 665 THR A N 1
ATOM 5184 C CA . THR A 1 665 ? -11.945 24.469 5.078 1 92.88 665 THR A CA 1
ATOM 5185 C C . THR A 1 665 ? -12.203 23.109 4.43 1 92.88 665 THR A C 1
ATOM 5187 O O . THR A 1 665 ? -12.281 23.016 3.205 1 92.88 665 THR A O 1
ATOM 5190 N N . TYR A 1 666 ? -12.266 22.109 5.285 1 94.19 666 TYR A N 1
ATOM 5191 C CA . TYR A 1 666 ? -12.391 20.734 4.805 1 94.19 666 TYR A CA 1
ATOM 5192 C C . TYR A 1 666 ? -13.438 19.969 5.605 1 94.19 666 TYR A C 1
ATOM 5194 O O . TYR A 1 666 ? -13.305 19.812 6.82 1 94.19 666 TYR A O 1
ATOM 5202 N N . MET A 1 667 ? -14.438 19.531 4.875 1 97.06 667 MET A N 1
ATOM 5203 C CA . MET A 1 667 ? -15.547 18.797 5.477 1 97.06 667 MET A CA 1
ATOM 5204 C C . MET A 1 667 ? -15.633 17.391 4.906 1 97.06 667 MET A C 1
ATOM 5206 O O . MET A 1 667 ? -15.461 17.188 3.703 1 97.06 667 MET A O 1
ATOM 5210 N N . CYS A 1 668 ? -15.852 16.391 5.789 1 97 668 CYS A N 1
ATOM 5211 C CA . CYS A 1 668 ? -15.984 14.992 5.391 1 97 668 CYS A CA 1
ATOM 5212 C C . CYS A 1 668 ? -17.406 14.484 5.641 1 97 668 CYS A C 1
ATOM 5214 O O . CYS A 1 668 ? -17.891 14.539 6.77 1 97 668 CYS A O 1
ATOM 5216 N N . ILE A 1 669 ? -18.031 13.977 4.57 1 97.5 669 ILE A N 1
ATOM 5217 C CA . ILE A 1 669 ? -19.422 13.555 4.75 1 97.5 669 ILE A CA 1
ATOM 5218 C C . ILE A 1 669 ? -19.547 12.062 4.445 1 97.5 669 ILE A C 1
ATOM 5220 O O . ILE A 1 669 ? -20.625 11.492 4.559 1 97.5 669 ILE A O 1
ATOM 5224 N N . TYR A 1 670 ? -18.438 11.359 3.973 1 95.5 670 TYR A N 1
ATOM 5225 C CA . TYR A 1 670 ? -18.203 9.922 3.941 1 95.5 670 TYR A CA 1
ATOM 5226 C C . TYR A 1 670 ? -19 9.258 2.832 1 95.5 670 TYR A C 1
ATOM 5228 O O . TYR A 1 670 ? -18.703 8.133 2.43 1 95.5 670 TYR A O 1
ATOM 5236 N N . GLU A 1 671 ? -20.141 9.805 2.428 1 93.56 671 GLU A N 1
ATOM 5237 C CA . GLU A 1 671 ? -20.984 9.234 1.383 1 93.56 671 GLU A CA 1
ATOM 5238 C C . GLU A 1 671 ? -21.828 10.312 0.705 1 93.56 671 GLU A C 1
ATOM 5240 O O . GLU A 1 671 ? -22.062 11.375 1.28 1 93.56 671 GLU A O 1
ATOM 5245 N N . PHE A 1 672 ? -22.219 10.039 -0.509 1 92.5 672 PHE A N 1
ATOM 5246 C CA . PHE A 1 672 ? -23 11.039 -1.227 1 92.5 672 PHE A CA 1
ATOM 5247 C C . PHE A 1 672 ? -24.438 10.562 -1.411 1 92.5 672 PHE A C 1
ATOM 5249 O O . PHE A 1 672 ? -25 10.664 -2.508 1 92.5 672 PHE A O 1
ATOM 5256 N N . THR A 1 673 ? -24.984 9.93 -0.358 1 90.56 673 THR A N 1
ATOM 5257 C CA . THR A 1 673 ? -26.422 9.68 -0.315 1 90.56 673 THR A CA 1
ATOM 5258 C C . THR A 1 673 ? -27.203 10.992 -0.211 1 90.56 673 THR A C 1
ATOM 5260 O O . THR A 1 673 ? -26.656 12.008 0.21 1 90.56 673 THR A O 1
ATOM 5263 N N . GLN A 1 674 ? -28.406 10.953 -0.562 1 89.19 674 GLN A N 1
ATOM 5264 C CA . GLN A 1 674 ? -29.234 12.156 -0.514 1 89.19 674 GLN A CA 1
ATOM 5265 C C . GLN A 1 674 ? -29.359 12.68 0.914 1 89.19 674 GLN A C 1
ATOM 5267 O O . GLN A 1 674 ? -29.375 13.891 1.137 1 89.19 674 GLN A O 1
ATOM 5272 N N . GLU A 1 675 ? -29.469 11.789 1.836 1 92.5 675 GLU A N 1
ATOM 5273 C CA . GLU A 1 675 ? -29.609 12.156 3.24 1 92.5 675 GLU A CA 1
ATOM 5274 C C . GLU A 1 675 ? -28.359 12.875 3.748 1 92.5 675 GLU A C 1
ATOM 5276 O O . GLU A 1 675 ? -28.453 13.898 4.434 1 92.5 675 GLU A O 1
ATOM 5281 N N . SER A 1 676 ? -27.219 12.281 3.414 1 95.62 676 SER A N 1
ATOM 5282 C CA . SER A 1 676 ? -25.969 12.898 3.834 1 95.62 676 SER A CA 1
ATOM 5283 C C . SER A 1 676 ? -25.797 14.273 3.209 1 95.62 676 SER A C 1
ATOM 5285 O O . SER A 1 676 ? -25.375 15.219 3.883 1 95.62 676 SER A O 1
ATOM 5287 N N . LEU A 1 677 ? -26.109 14.414 1.93 1 95.38 677 LEU A N 1
ATOM 5288 C CA . LEU A 1 677 ? -25.984 15.672 1.203 1 95.38 677 LEU A CA 1
ATOM 5289 C C . LEU A 1 677 ? -26.953 16.719 1.745 1 95.38 677 LEU A C 1
ATOM 5291 O O . LEU A 1 677 ? -26.625 17.891 1.823 1 95.38 677 LEU A O 1
ATOM 5295 N N . ALA A 1 678 ? -28.125 16.297 2.102 1 94.62 678 ALA A N 1
ATOM 5296 C CA . ALA A 1 678 ? -29.125 17.203 2.668 1 94.62 678 ALA A CA 1
ATOM 5297 C C . ALA A 1 678 ? -28.641 17.781 4 1 94.62 678 ALA A C 1
ATOM 5299 O O . ALA A 1 678 ? -28.797 18.969 4.262 1 94.62 678 ALA A O 1
ATOM 5300 N N . VAL A 1 679 ? -28.141 16.891 4.797 1 97 679 VAL A N 1
ATOM 5301 C CA . VAL A 1 679 ? -27.609 17.328 6.086 1 97 679 VAL A CA 1
ATOM 5302 C C . VAL A 1 679 ? -26.453 18.297 5.863 1 97 679 VAL A C 1
ATOM 5304 O O . VAL A 1 679 ? -26.328 19.297 6.574 1 97 679 VAL A O 1
ATOM 5307 N N . THR A 1 680 ? -25.641 18.016 4.887 1 97.75 680 THR A N 1
ATOM 5308 C CA . THR A 1 680 ? -24.5 18.875 4.555 1 97.75 680 THR A CA 1
ATOM 5309 C C . THR A 1 680 ? -24.969 20.266 4.152 1 97.75 680 THR A C 1
ATOM 5311 O O . THR A 1 680 ? -24.406 21.266 4.586 1 97.75 680 THR A O 1
ATOM 5314 N N . ALA A 1 681 ? -26.016 20.328 3.355 1 96.31 681 ALA A N 1
ATOM 5315 C CA . ALA A 1 681 ? -26.578 21.609 2.957 1 96.31 681 ALA A CA 1
ATOM 5316 C C . ALA A 1 681 ? -27.062 22.391 4.172 1 96.31 681 ALA A C 1
ATOM 5318 O O . ALA A 1 681 ? -26.844 23.609 4.262 1 96.31 681 ALA A O 1
ATOM 5319 N N . LYS A 1 682 ? -27.703 21.703 5.062 1 96.19 682 LYS A N 1
ATOM 5320 C CA . LYS A 1 682 ? -28.203 22.344 6.273 1 96.19 682 LYS A CA 1
ATOM 5321 C C . LYS A 1 682 ? -27.047 22.906 7.113 1 96.19 682 LYS A C 1
ATOM 5323 O O . LYS A 1 682 ? -27.188 23.969 7.719 1 96.19 682 LYS A O 1
ATOM 5328 N N . ILE A 1 683 ? -25.953 22.219 7.125 1 96.81 683 ILE A N 1
ATOM 5329 C CA . ILE A 1 683 ? -24.797 22.672 7.887 1 96.81 683 ILE A CA 1
ATOM 5330 C C . ILE A 1 683 ? -24.156 23.875 7.207 1 96.81 683 ILE A C 1
ATOM 5332 O O . ILE A 1 683 ? -23.812 24.859 7.867 1 96.81 683 ILE A O 1
ATOM 5336 N N . LEU A 1 684 ? -24.078 23.828 5.879 1 96.69 684 LEU A N 1
ATOM 5337 C CA . LEU A 1 684 ? -23.469 24.906 5.109 1 96.69 684 LEU A CA 1
ATOM 5338 C C . LEU A 1 684 ? -24.203 26.219 5.328 1 96.69 684 LEU A C 1
ATOM 5340 O O . LEU A 1 684 ? -23.609 27.297 5.281 1 96.69 684 LEU A O 1
ATOM 5344 N N . PHE A 1 685 ? -25.484 26.156 5.664 1 94.12 685 PHE A N 1
ATOM 5345 C CA . PHE A 1 685 ? -26.281 27.375 5.742 1 94.12 685 PHE A CA 1
ATOM 5346 C C . PHE A 1 685 ? -26.875 27.562 7.137 1 94.12 685 PHE A C 1
ATOM 5348 O O . PHE A 1 685 ? -27.969 28.109 7.293 1 94.12 685 PHE A O 1
ATOM 5355 N N . ASN A 1 686 ? -26.297 26.953 8.125 1 92.31 686 ASN A N 1
ATOM 5356 C CA . ASN A 1 686 ? -26.422 27.234 9.547 1 92.31 686 ASN A CA 1
ATOM 5357 C C . ASN A 1 686 ? -27.75 26.688 10.102 1 92.31 686 ASN A C 1
ATOM 5359 O O . ASN A 1 686 ? -28.312 27.25 11.047 1 92.31 686 ASN A O 1
ATOM 5363 N N . HIS A 1 687 ? -28.281 25.656 9.531 1 93.38 687 HIS A N 1
ATOM 5364 C CA . HIS A 1 687 ? -29.469 25 10.062 1 93.38 687 HIS A CA 1
ATOM 5365 C C . HIS A 1 687 ? -29.094 23.859 11 1 93.38 687 HIS A C 1
ATOM 5367 O O . HIS A 1 687 ? -29.922 23.406 11.797 1 93.38 687 HIS A O 1
ATOM 5373 N N . LEU A 1 688 ? -27.938 23.359 10.812 1 95.38 688 LEU A N 1
ATOM 5374 C CA . LEU A 1 688 ? -27.359 22.328 11.664 1 95.38 688 LEU A CA 1
ATOM 5375 C C . LEU A 1 688 ? -25.891 22.609 11.953 1 95.38 688 LEU A C 1
ATOM 5377 O O . LEU A 1 688 ? -25.234 23.328 11.195 1 95.38 688 LEU A O 1
ATOM 5381 N N . LYS A 1 689 ? -25.375 22.109 13.039 1 93.88 689 LYS A N 1
ATOM 5382 C CA . LYS A 1 689 ? -23.953 22.188 13.359 1 93.88 689 LYS A CA 1
ATOM 5383 C C . LYS A 1 689 ? -23.25 20.844 13.094 1 93.88 689 LYS A C 1
ATOM 5385 O O . LYS A 1 689 ? -23.812 19.781 13.367 1 93.88 689 LYS A O 1
ATOM 5390 N N . PRO A 1 690 ? -22.141 20.922 12.445 1 94.88 690 PRO A N 1
ATOM 5391 C CA . PRO A 1 690 ? -21.391 19.672 12.281 1 94.88 690 PRO A CA 1
ATOM 5392 C C . PRO A 1 690 ? -20.844 19.141 13.602 1 94.88 690 PRO A C 1
ATOM 5394 O O . PRO A 1 690 ? -20.203 19.875 14.352 1 94.88 690 PRO A O 1
ATOM 5397 N N . VAL A 1 691 ? -21.047 17.922 13.992 1 93.38 691 VAL A N 1
ATOM 5398 C CA . VAL A 1 691 ? -20.641 17.406 15.289 1 93.38 691 VAL A CA 1
ATOM 5399 C C . VAL A 1 691 ? -19.875 16.094 15.102 1 93.38 691 VAL A C 1
ATOM 5401 O O . VAL A 1 691 ? -19.359 15.516 16.062 1 93.38 691 VAL A O 1
ATOM 5404 N N . GLY A 1 692 ? -19.781 15.594 13.883 1 95.5 692 GLY A N 1
ATOM 5405 C CA . GLY A 1 692 ? -19.078 14.352 13.617 1 95.5 692 GLY A CA 1
ATOM 5406 C C . GLY A 1 692 ? -17.578 14.445 13.883 1 95.5 692 GLY A C 1
ATOM 5407 O O . GLY A 1 692 ? -17.016 15.539 13.898 1 95.5 692 GLY A O 1
ATOM 5408 N N . LYS A 1 693 ? -16.922 13.297 14.148 1 92.69 693 LYS A N 1
ATOM 5409 C CA . LYS A 1 693 ? -15.477 13.195 14.352 1 92.69 693 LYS A CA 1
ATOM 5410 C C . LYS A 1 693 ? -14.859 12.172 13.398 1 92.69 693 LYS A C 1
ATOM 5412 O O . LYS A 1 693 ? -15.453 11.125 13.133 1 92.69 693 LYS A O 1
ATOM 5417 N N . LEU A 1 694 ? -13.695 12.539 12.891 1 90.81 694 LEU A N 1
ATOM 5418 C CA . LEU A 1 694 ? -13.008 11.609 12.008 1 90.81 694 LEU A CA 1
ATOM 5419 C C . LEU A 1 694 ? -12.68 10.312 12.734 1 90.81 694 LEU A C 1
ATOM 5421 O O . LEU A 1 694 ? -12.102 10.328 13.82 1 90.81 694 LEU A O 1
ATOM 5425 N N . PRO A 1 695 ? -13.07 9.164 12.164 1 90.75 695 PRO A N 1
ATOM 5426 C CA . PRO A 1 695 ? -12.727 7.891 12.797 1 90.75 695 PRO A CA 1
ATOM 5427 C C . PRO A 1 695 ? -11.219 7.695 12.945 1 90.75 695 PRO A C 1
ATOM 5429 O O . PRO A 1 695 ? -10.453 8.086 12.062 1 90.75 695 PRO A O 1
ATOM 5432 N N . GLY A 1 696 ? -10.859 6.891 13.883 1 76.94 696 GLY A N 1
ATOM 5433 C CA . GLY A 1 696 ? -9.453 6.656 14.195 1 76.94 696 GLY A CA 1
ATOM 5434 C C . GLY A 1 696 ? -9 7.336 15.469 1 76.94 696 GLY A C 1
ATOM 5435 O O . GLY A 1 696 ? -9.797 7.98 16.156 1 76.94 696 GLY A O 1
ATOM 5436 N N . ARG A 1 697 ? -7.953 7.059 16.031 1 55.97 697 ARG A N 1
ATOM 5437 C CA . ARG A 1 697 ? -7.473 7.637 17.281 1 55.97 697 ARG A CA 1
ATOM 5438 C C . ARG A 1 697 ? -7.48 9.164 17.219 1 55.97 697 ARG A C 1
ATOM 5440 O O . ARG A 1 697 ? -7.18 9.742 16.172 1 55.97 697 ARG A O 1
ATOM 5447 N N . SER A 1 698 ? -8.422 9.633 17.859 1 45.38 698 SER A N 1
ATOM 5448 C CA . SER A 1 698 ? -8.766 11.047 17.953 1 45.38 698 SER A CA 1
ATOM 5449 C C . SER A 1 698 ? -7.668 11.922 17.375 1 45.38 698 SER A C 1
ATOM 5451 O O . SER A 1 698 ? -6.547 11.945 17.875 1 45.38 698 SER A O 1
ATOM 5453 N N . PHE A 1 699 ? -7.645 11.93 16.172 1 40.28 699 PHE A N 1
ATOM 5454 C CA . PHE A 1 699 ? -6.906 13.047 15.586 1 40.28 699 PHE A CA 1
ATOM 5455 C C . PHE A 1 699 ? -6.809 14.203 16.578 1 40.28 699 PHE A C 1
ATOM 5457 O O . PHE A 1 699 ? -5.762 14.844 16.688 1 40.28 699 PHE A O 1
ATOM 5464 N N . SER A 1 700 ? -8.031 14.578 17.172 1 38.31 700 SER A N 1
ATOM 5465 C CA . SER A 1 700 ? -8.125 15.664 18.141 1 38.31 700 SER A CA 1
ATOM 5466 C C . SER A 1 700 ? -7.363 15.32 19.422 1 38.31 700 SER A C 1
ATOM 5468 O O . SER A 1 700 ? -6.773 16.203 20.062 1 38.31 700 SER A O 1
ATOM 5470 N N . GLN A 1 701 ? -7.68 14.102 19.828 1 39.31 701 GLN A N 1
ATOM 5471 C CA . GLN A 1 701 ? -6.984 13.828 21.094 1 39.31 701 GLN A CA 1
ATOM 5472 C C . GLN A 1 701 ? -5.477 13.734 20.875 1 39.31 701 GLN A C 1
ATOM 5474 O O . GLN A 1 701 ? -4.695 14.055 21.766 1 39.31 701 GLN A O 1
ATOM 5479 N N . LYS A 1 702 ? -5.258 13.242 19.812 1 41 702 LYS A N 1
ATOM 5480 C CA . LYS A 1 702 ? -3.877 13.156 19.359 1 41 702 LYS A CA 1
ATOM 5481 C C . LYS A 1 702 ? -3.275 14.539 19.156 1 41 702 LYS A C 1
ATOM 5483 O O . LYS A 1 702 ? -2.098 14.766 19.453 1 41 702 LYS A O 1
ATOM 5488 N N . LEU A 1 703 ? -4.117 15.336 18.531 1 38.03 703 LEU A N 1
ATOM 5489 C CA . LEU A 1 703 ? -3.695 16.719 18.422 1 38.03 703 LEU A CA 1
ATOM 5490 C C . LEU A 1 703 ? -3.508 17.344 19.812 1 38.03 703 LEU A C 1
ATOM 5492 O O . LEU A 1 703 ? -2.619 18.172 20 1 38.03 703 LEU A O 1
ATOM 5496 N N . LYS A 1 704 ? -4.465 17.109 20.828 1 38.38 704 LYS A N 1
ATOM 5497 C CA . LYS A 1 704 ? -4.379 17.719 22.156 1 38.38 704 LYS A CA 1
ATOM 5498 C C . LYS A 1 704 ? -3.137 17.234 22.906 1 38.38 704 LYS A C 1
ATOM 5500 O O . LYS A 1 704 ? -2.518 17.984 23.656 1 38.38 704 LYS A O 1
ATOM 5505 N N . ARG A 1 705 ? -2.982 15.891 22.891 1 37.44 705 ARG A N 1
ATOM 5506 C CA . ARG A 1 705 ? -1.924 15.438 23.781 1 37.44 705 ARG A CA 1
ATOM 5507 C C . ARG A 1 705 ? -0.547 15.734 23.203 1 37.44 705 ARG A C 1
ATOM 5509 O O . ARG A 1 705 ? 0.475 15.422 23.812 1 37.44 705 ARG A O 1
ATOM 5516 N N . SER A 1 706 ? -0.534 15.828 21.953 1 37.06 706 SER A N 1
ATOM 5517 C CA . SER A 1 706 ? 0.788 16.203 21.453 1 37.06 706 SER A CA 1
ATOM 5518 C C . SER A 1 706 ? 1.255 17.516 22.062 1 37.06 706 SER A C 1
ATOM 5520 O O . SER A 1 706 ? 2.152 18.172 21.516 1 37.06 706 SER A O 1
ATOM 5522 N N . SER A 1 707 ? 0.465 18.062 22.859 1 35.34 707 SER A N 1
ATOM 5523 C CA . SER A 1 707 ? 0.976 19.266 23.484 1 35.34 707 SER A CA 1
ATOM 5524 C C . SER A 1 707 ? 2.475 19.172 23.75 1 35.34 707 SER A C 1
ATOM 5526 O O . SER A 1 707 ? 3.131 20.172 24.031 1 35.34 707 SER A O 1
ATOM 5528 N N . SER A 1 708 ? 2.793 17.953 24.062 1 36.66 708 SER A N 1
ATOM 5529 C CA . SER A 1 708 ? 4.211 18.062 24.391 1 36.66 708 SER A CA 1
ATOM 5530 C C . SER A 1 708 ? 5.055 18.219 23.125 1 36.66 708 SER A C 1
ATOM 5532 O O . SER A 1 708 ? 6.188 17.734 23.062 1 36.66 708 SER A O 1
ATOM 5534 N N . HIS A 1 709 ? 4.352 18.188 22 1 45.19 709 HIS A N 1
ATOM 5535 C CA . HIS A 1 709 ? 5.242 18.406 20.875 1 45.19 709 HIS A CA 1
ATOM 5536 C C . HIS A 1 709 ? 6.055 19.688 21.047 1 45.19 709 HIS A C 1
ATOM 5538 O O . HIS A 1 709 ? 5.5 20.797 21.016 1 45.19 709 HIS A O 1
ATOM 5544 N N . ASN A 1 710 ? 6.965 19.594 21.672 1 52.5 710 ASN A N 1
ATOM 5545 C CA . ASN A 1 710 ? 8.039 20.516 22 1 52.5 710 ASN A CA 1
ATOM 5546 C C . ASN A 1 710 ? 8.633 21.156 20.75 1 52.5 710 ASN A C 1
ATOM 5548 O O . ASN A 1 710 ? 9.836 21.438 20.688 1 52.5 710 ASN A O 1
ATOM 5552 N N . GLY A 1 711 ? 7.832 21.203 19.547 1 67.62 711 GLY A N 1
ATOM 5553 C CA . GLY A 1 711 ? 8.672 21.859 18.562 1 67.62 711 GLY A CA 1
ATOM 5554 C C . GLY A 1 711 ? 8.641 23.375 18.672 1 67.62 711 GLY A C 1
ATOM 5555 O O . GLY A 1 711 ? 7.848 24.031 17.984 1 67.62 711 GLY A O 1
ATOM 5556 N N . ARG A 1 712 ? 9.344 23.938 19.547 1 83 712 ARG A N 1
ATOM 5557 C CA . ARG A 1 712 ? 9.477 25.391 19.703 1 83 712 ARG A CA 1
ATOM 5558 C C . ARG A 1 712 ? 10.062 26.031 18.453 1 83 712 ARG A C 1
ATOM 5560 O O . ARG A 1 712 ? 10.852 25.406 17.75 1 83 712 ARG A O 1
ATOM 5567 N N . TRP A 1 713 ? 9.461 27.156 18.125 1 91.38 713 TRP A N 1
ATOM 5568 C CA . TRP A 1 713 ? 9.898 27.922 16.953 1 91.38 713 TRP A CA 1
ATOM 5569 C C . TRP A 1 713 ? 10.836 29.047 17.344 1 91.38 713 TRP A C 1
ATOM 5571 O O . TRP A 1 713 ? 10.758 29.562 18.469 1 91.38 713 TRP A O 1
ATOM 5581 N N . LEU A 1 714 ? 11.727 29.359 16.438 1 92.62 714 LEU A N 1
ATOM 5582 C CA . LEU A 1 714 ? 12.547 30.562 16.594 1 92.62 714 LEU A CA 1
ATOM 5583 C C . LEU A 1 714 ? 11.703 31.828 16.422 1 92.62 714 LEU A C 1
ATOM 5585 O O . LEU A 1 714 ? 10.93 31.938 15.469 1 92.62 714 LEU A O 1
ATOM 5589 N N . VAL A 1 715 ? 11.773 32.688 17.391 1 93.81 715 VAL A N 1
ATOM 5590 C CA . VAL A 1 715 ? 11.039 33.938 17.344 1 93.81 715 VAL A CA 1
ATOM 5591 C C . VAL A 1 715 ? 11.984 35.094 17.031 1 93.81 715 VAL A C 1
ATOM 5593 O O . VAL A 1 715 ? 13.07 35.188 17.609 1 93.81 715 VAL A O 1
ATOM 5596 N N . GLU A 1 716 ? 11.688 35.938 16.047 1 91.44 716 GLU A N 1
ATOM 5597 C CA . GLU A 1 716 ? 12.508 37.062 15.648 1 91.44 716 GLU A CA 1
ATOM 5598 C C . GLU A 1 716 ? 11.883 38.375 16.109 1 91.44 716 GLU A C 1
ATOM 5600 O O . GLU A 1 716 ? 10.664 38.469 16.297 1 91.44 716 GLU A O 1
ATOM 5605 N N . ASP A 1 717 ? 12.711 39.312 16.25 1 90.12 717 ASP A N 1
ATOM 5606 C CA . ASP A 1 717 ? 12.219 40.688 16.531 1 90.12 717 ASP A CA 1
ATOM 5607 C C . ASP A 1 717 ? 11.633 41.312 15.281 1 90.12 717 ASP A C 1
ATOM 5609 O O . ASP A 1 717 ? 12.117 41.094 14.172 1 90.12 717 ASP A O 1
ATOM 5613 N N . TRP A 1 718 ? 10.703 42.062 15.461 1 90 718 TRP A N 1
ATOM 5614 C CA . TRP A 1 718 ? 10.016 42.812 14.406 1 90 718 TRP A CA 1
ATOM 5615 C C . TRP A 1 718 ? 10.977 43.719 13.672 1 90 718 TRP A C 1
ATOM 5617 O O . TRP A 1 718 ? 11.789 44.406 14.297 1 90 718 TRP A O 1
ATOM 5627 N N . ASN A 1 719 ? 11 43.625 12.328 1 85.5 719 ASN A N 1
ATOM 5628 C CA . ASN A 1 719 ? 11.68 44.531 11.43 1 85.5 719 ASN A CA 1
ATOM 5629 C C . ASN A 1 719 ? 10.695 45.25 10.5 1 85.5 719 ASN A C 1
ATOM 5631 O O . ASN A 1 719 ? 10.156 44.625 9.578 1 85.5 719 ASN A O 1
ATOM 5635 N N . GLU A 1 720 ? 10.523 46.5 10.672 1 83.88 720 GLU A N 1
ATOM 5636 C CA . GLU A 1 720 ? 9.477 47.281 10 1 83.88 720 GLU A CA 1
ATOM 5637 C C . GLU A 1 720 ? 9.633 47.219 8.484 1 83.88 720 GLU A C 1
ATOM 5639 O O . GLU A 1 720 ? 8.648 47.031 7.762 1 83.88 720 GLU A O 1
ATOM 5644 N N . GLN A 1 721 ? 10.781 47.375 7.965 1 79.06 721 GLN A N 1
ATOM 5645 C CA . GLN A 1 721 ? 11.016 47.438 6.527 1 79.06 721 GLN A CA 1
ATOM 5646 C C . GLN A 1 721 ? 10.688 46.094 5.863 1 79.06 721 GLN A C 1
ATOM 5648 O O . GLN A 1 721 ? 10.07 46.062 4.793 1 79.06 721 GLN A O 1
ATOM 5653 N N . ARG A 1 722 ? 10.961 45.188 6.582 1 81.56 722 ARG A N 1
ATOM 5654 C CA . ARG A 1 722 ? 10.805 43.875 6.004 1 81.56 722 ARG A CA 1
ATOM 5655 C C . ARG A 1 722 ? 9.383 43.344 6.195 1 81.56 722 ARG A C 1
ATOM 5657 O O . ARG A 1 722 ? 8.836 42.688 5.312 1 81.56 722 ARG A O 1
ATOM 5664 N N . GLU A 1 723 ? 8.766 43.625 7.27 1 87.31 723 GLU A N 1
ATOM 5665 C CA . GLU A 1 723 ? 7.621 42.844 7.688 1 87.31 723 GLU A CA 1
ATOM 5666 C C . GLU A 1 723 ? 6.309 43.594 7.492 1 87.31 723 GLU A C 1
ATOM 5668 O O . GLU A 1 723 ? 5.242 42.969 7.414 1 87.31 723 GLU A O 1
ATOM 5673 N N . LEU A 1 724 ? 6.312 44.875 7.363 1 87.62 724 LEU A N 1
ATOM 5674 C CA . LEU A 1 724 ? 5.078 45.656 7.387 1 87.62 724 LEU A CA 1
ATOM 5675 C C . LEU A 1 724 ? 4.133 45.188 6.277 1 87.62 724 LEU A C 1
ATOM 5677 O O . LEU A 1 724 ? 2.957 44.938 6.527 1 87.62 724 LEU A O 1
ATOM 5681 N N . PRO A 1 725 ? 4.656 45.094 5 1 85 725 PRO A N 1
ATOM 5682 C CA . PRO A 1 725 ? 3.734 44.625 3.965 1 85 725 PRO A CA 1
ATOM 5683 C C . PRO A 1 725 ? 3.213 43.219 4.234 1 85 725 PRO A C 1
ATOM 5685 O O . PRO A 1 725 ? 2.057 42.906 3.928 1 85 725 PRO A O 1
ATOM 5688 N N . ARG A 1 726 ? 3.984 42.406 4.793 1 88.94 726 ARG A N 1
ATOM 5689 C CA . ARG A 1 726 ? 3.619 41.031 5.055 1 88.94 726 ARG A CA 1
ATOM 5690 C C . ARG A 1 726 ? 2.633 40.938 6.215 1 88.94 726 ARG A C 1
ATOM 5692 O O . ARG A 1 726 ? 1.794 40.031 6.25 1 88.94 726 ARG A O 1
ATOM 5699 N N . LEU A 1 727 ? 2.789 41.844 7.074 1 91.75 727 LEU A N 1
ATOM 5700 C CA . LEU A 1 727 ? 1.855 41.875 8.195 1 91.75 727 LEU A CA 1
ATOM 5701 C C . LEU A 1 727 ? 0.435 42.156 7.711 1 91.75 727 LEU A C 1
ATOM 5703 O O . LEU A 1 727 ? -0.524 41.594 8.242 1 91.75 727 LEU A O 1
ATOM 5707 N N . MET A 1 728 ? 0.33 43 6.758 1 89.44 728 MET A N 1
ATOM 5708 C CA . MET A 1 728 ? -0.984 43.312 6.203 1 89.44 728 MET A CA 1
ATOM 5709 C C . MET A 1 728 ? -1.605 42.062 5.551 1 89.44 728 MET A C 1
ATOM 5711 O O . MET A 1 728 ? -2.797 41.812 5.719 1 89.44 728 MET A O 1
ATOM 5715 N N . GLU A 1 729 ? -0.783 41.375 4.906 1 87.81 729 GLU A N 1
ATOM 5716 C CA . GLU A 1 729 ? -1.247 40.156 4.285 1 87.81 729 GLU A CA 1
ATOM 5717 C C . GLU A 1 729 ? -1.651 39.125 5.344 1 87.81 729 GLU A C 1
ATOM 5719 O O . GLU A 1 729 ? -2.684 38.469 5.211 1 87.81 729 GLU A O 1
ATOM 5724 N N . LEU A 1 730 ? -0.812 39 6.297 1 91.19 730 LEU A N 1
ATOM 5725 C CA . LEU A 1 730 ? -1.095 38.031 7.375 1 91.19 730 LEU A CA 1
ATOM 5726 C C . LEU A 1 730 ? -2.402 38.406 8.078 1 91.19 730 LEU A C 1
ATOM 5728 O O . LEU A 1 730 ? -3.182 37.5 8.43 1 91.19 730 LEU A O 1
ATOM 5732 N N . TRP A 1 731 ? -2.619 39.719 8.305 1 91.38 731 TRP A N 1
ATOM 5733 C CA . TRP A 1 731 ? -3.854 40.156 8.93 1 91.38 731 TRP A CA 1
ATOM 5734 C C . TRP A 1 731 ? -5.07 39.719 8.125 1 91.38 731 TRP A C 1
ATOM 5736 O O . TRP A 1 731 ? -6.043 39.219 8.688 1 91.38 731 TRP A O 1
ATOM 5746 N N . THR A 1 732 ? -4.973 39.844 6.875 1 86.31 732 THR A N 1
ATOM 5747 C CA . THR A 1 732 ? -6.086 39.5 5.996 1 86.31 732 THR A CA 1
ATOM 5748 C C . THR A 1 732 ? -6.363 38 6.039 1 86.31 732 THR A C 1
ATOM 5750 O O . THR A 1 732 ? -7.52 37.594 5.965 1 86.31 732 THR A O 1
ATOM 5753 N N . LEU A 1 733 ? -5.316 37.281 6.184 1 82.81 733 LEU A N 1
ATOM 5754 C CA . LEU A 1 733 ? -5.457 35.844 6.211 1 82.81 733 LEU A CA 1
ATOM 5755 C C . LEU A 1 733 ? -6.02 35.375 7.551 1 82.81 733 LEU A C 1
ATOM 5757 O O . LEU A 1 733 ? -6.773 34.406 7.605 1 82.81 733 LEU A O 1
ATOM 5761 N N . CYS A 1 734 ? -5.664 36.031 8.586 1 88.44 734 CYS A N 1
ATOM 5762 C CA . CYS A 1 734 ? -6.055 35.625 9.93 1 88.44 734 CYS A CA 1
ATOM 5763 C C . CYS A 1 734 ? -7.418 36.188 10.297 1 88.44 734 CYS A C 1
ATOM 5765 O O . CYS A 1 734 ? -8.164 35.594 11.062 1 88.44 734 CYS A O 1
ATOM 5767 N N . PHE A 1 735 ? -7.664 37.438 9.773 1 86.75 735 PHE A N 1
ATOM 5768 C CA . PHE A 1 735 ? -8.906 38.156 10.094 1 86.75 735 PHE A CA 1
ATOM 5769 C C . PHE A 1 735 ? -9.594 38.625 8.828 1 86.75 735 PHE A C 1
ATOM 5771 O O . PHE A 1 735 ? -9.789 39.844 8.633 1 86.75 735 PHE A O 1
ATOM 5778 N N . PRO A 1 736 ? -10.062 37.75 8.117 1 75 736 PRO A N 1
ATOM 5779 C CA . PRO A 1 736 ? -10.664 38.156 6.84 1 75 736 PRO A CA 1
ATOM 5780 C C . PRO A 1 736 ? -11.898 39.062 7.023 1 75 736 PRO A C 1
ATOM 5782 O O . PRO A 1 736 ? -12.219 39.844 6.152 1 75 736 PRO A O 1
ATOM 5785 N N . GLU A 1 737 ? -12.516 39.031 8.164 1 73.5 737 GLU A N 1
ATOM 5786 C CA . GLU A 1 737 ? -13.742 39.781 8.422 1 73.5 737 GLU A CA 1
ATOM 5787 C C . GLU A 1 737 ? -13.422 41.188 8.938 1 73.5 737 GLU A C 1
ATOM 5789 O O . GLU A 1 737 ? -14.289 42.062 8.938 1 73.5 737 GLU A O 1
ATOM 5794 N N . ARG A 1 738 ? -12.273 41.406 9.383 1 84.62 738 ARG A N 1
ATOM 5795 C CA . ARG A 1 738 ? -11.883 42.688 9.945 1 84.62 738 ARG A CA 1
ATOM 5796 C C . ARG A 1 738 ? -10.977 43.469 8.977 1 84.62 738 ARG A C 1
ATOM 5798 O O . ARG A 1 738 ? -9.766 43.562 9.203 1 84.62 738 ARG A O 1
ATOM 5805 N N . ARG A 1 739 ? -11.609 44.094 8.102 1 84.94 739 ARG A N 1
ATOM 5806 C CA . ARG A 1 739 ? -10.867 44.875 7.105 1 84.94 739 ARG A CA 1
ATOM 5807 C C . ARG A 1 739 ? -10.805 46.344 7.504 1 84.94 739 ARG A C 1
ATOM 5809 O O . ARG A 1 739 ? -11.781 46.906 8.008 1 84.94 739 ARG A O 1
ATOM 5816 N N . PHE A 1 740 ? -9.711 46.906 7.363 1 89.19 740 PHE A N 1
ATOM 5817 C CA . PHE A 1 740 ? -9.523 48.312 7.656 1 89.19 740 PHE A CA 1
ATOM 5818 C C . PHE A 1 740 ? -9.422 49.125 6.371 1 89.19 740 PHE A C 1
ATOM 5820 O O . PHE A 1 740 ? -8.68 48.781 5.457 1 89.19 740 PHE A O 1
ATOM 5827 N N . ILE A 1 741 ? -10.25 50.188 6.41 1 85.12 741 ILE A N 1
ATOM 5828 C CA . ILE A 1 741 ? -10.023 51.156 5.352 1 85.12 741 ILE A CA 1
ATOM 5829 C C . ILE A 1 741 ? -8.688 51.875 5.578 1 85.12 741 ILE A C 1
ATOM 5831 O O . ILE A 1 741 ? -8.289 52.094 6.723 1 85.12 741 ILE A O 1
ATOM 5835 N N . LYS A 1 742 ? -7.852 52.031 4.754 1 86.38 742 LYS A N 1
ATOM 5836 C CA . LYS A 1 742 ? -6.531 52.625 4.848 1 86.38 742 LYS A CA 1
ATOM 5837 C C . LYS A 1 742 ? -5.59 51.781 5.699 1 86.38 742 LYS A C 1
ATOM 5839 O O . LYS A 1 742 ? -4.926 52.281 6.602 1 86.38 742 LYS A O 1
ATOM 5844 N N . GLN A 1 743 ? -5.641 50.594 5.57 1 88.19 743 GLN A N 1
ATOM 5845 C CA . GLN A 1 743 ? -4.895 49.625 6.355 1 88.19 743 GLN A CA 1
ATOM 5846 C C . GLN A 1 743 ? -3.402 49.938 6.367 1 88.19 743 GLN A C 1
ATOM 5848 O O . GLN A 1 743 ? -2.744 49.812 7.402 1 88.19 743 GLN A O 1
ATOM 5853 N N . ASP A 1 744 ? -2.898 50.438 5.266 1 87.44 744 ASP A N 1
ATOM 5854 C CA . ASP A 1 744 ? -1.479 50.75 5.152 1 87.44 744 ASP A CA 1
ATOM 5855 C C . ASP A 1 744 ? -1.099 51.906 6.09 1 87.44 744 ASP A C 1
ATOM 5857 O O . ASP A 1 744 ? -0.094 51.812 6.801 1 87.44 744 ASP A O 1
ATOM 5861 N N . MET A 1 745 ? -1.922 52.875 6.031 1 87.25 745 MET A N 1
ATOM 5862 C CA . MET A 1 745 ? -1.668 54.031 6.887 1 87.25 745 MET A CA 1
ATOM 5863 C C . MET A 1 745 ? -1.742 53.656 8.359 1 87.25 745 MET A C 1
ATOM 5865 O O . MET A 1 745 ? -0.896 54.062 9.156 1 87.25 745 MET A O 1
ATOM 5869 N N . LEU A 1 746 ? -2.717 52.938 8.672 1 89.19 746 LEU A N 1
ATOM 5870 C CA . LEU A 1 746 ? -2.949 52.531 10.055 1 89.19 746 LEU A CA 1
ATOM 5871 C C . LEU A 1 746 ? -1.767 51.75 10.594 1 89.19 746 LEU A C 1
ATOM 5873 O O . LEU A 1 746 ? -1.223 52.062 11.648 1 89.19 746 LEU A O 1
ATOM 5877 N N . PHE A 1 747 ? -1.334 50.75 9.844 1 91.31 747 PHE A N 1
ATOM 5878 C CA . PHE A 1 747 ? -0.264 49.875 10.297 1 91.31 747 PHE A CA 1
ATOM 5879 C C . PHE A 1 747 ? 1.075 50.594 10.297 1 91.31 747 PHE A C 1
ATOM 5881 O O . PHE A 1 747 ? 1.915 50.375 11.164 1 91.31 747 PHE A O 1
ATOM 5888 N N . ASP A 1 748 ? 1.231 51.406 9.391 1 88.62 748 ASP A N 1
ATOM 5889 C CA . ASP A 1 748 ? 2.461 52.188 9.344 1 88.62 748 ASP A CA 1
ATOM 5890 C C . ASP A 1 748 ? 2.574 53.094 10.57 1 88.62 748 ASP A C 1
ATOM 5892 O O . ASP A 1 748 ? 3.664 53.281 11.117 1 88.62 748 ASP A O 1
ATOM 5896 N N . ASN A 1 749 ? 1.479 53.656 10.984 1 86.56 749 ASN A N 1
ATOM 5897 C CA . ASN A 1 749 ? 1.479 54.562 12.125 1 86.56 749 ASN A CA 1
ATOM 5898 C C . ASN A 1 749 ? 1.729 53.812 13.438 1 86.56 749 ASN A C 1
ATOM 5900 O O . ASN A 1 749 ? 2.342 54.344 14.359 1 86.56 749 ASN A O 1
ATOM 5904 N N . ILE A 1 750 ? 1.275 52.688 13.453 1 87.81 750 ILE A N 1
ATOM 5905 C CA . ILE A 1 750 ? 1.339 51.969 14.719 1 87.81 750 ILE A CA 1
ATOM 5906 C C . ILE A 1 750 ? 2.629 51.156 14.781 1 87.81 750 ILE A C 1
ATOM 5908 O O . ILE A 1 750 ? 3.287 51.094 15.82 1 87.81 750 ILE A O 1
ATOM 5912 N N . PHE A 1 751 ? 3.004 50.469 13.703 1 89 751 PHE A N 1
ATOM 5913 C CA . PHE A 1 751 ? 4.105 49.5 13.727 1 89 751 PHE A CA 1
ATOM 5914 C C . PHE A 1 751 ? 5.301 50.031 12.945 1 89 751 PHE A C 1
ATOM 5916 O O . PHE A 1 751 ? 6.332 49.375 12.836 1 89 751 PHE A O 1
ATOM 5923 N N . GLY A 1 752 ? 5.098 51.188 12.398 1 79.69 752 GLY A N 1
ATOM 5924 C CA . GLY A 1 752 ? 6.191 51.812 11.656 1 79.69 752 GLY A CA 1
ATOM 5925 C C . GLY A 1 752 ? 7.164 52.562 12.547 1 79.69 752 GLY A C 1
ATOM 5926 O O . GLY A 1 752 ? 7.117 52.438 13.773 1 79.69 752 GLY A O 1
ATOM 5927 N N . LYS A 1 753 ? 8.141 53.25 11.969 1 64.44 753 LYS A N 1
ATOM 5928 C CA . LYS A 1 753 ? 9.242 53.938 12.633 1 64.44 753 LYS A CA 1
ATOM 5929 C C . LYS A 1 753 ? 8.734 55.031 13.578 1 64.44 753 LYS A C 1
ATOM 5931 O O . LYS A 1 753 ? 9.305 55.25 14.648 1 64.44 753 LYS A O 1
ATOM 5936 N N . LYS A 1 754 ? 7.75 55.719 13.188 1 61.12 754 LYS A N 1
ATOM 5937 C CA . LYS A 1 754 ? 7.254 56.812 13.984 1 61.12 754 LYS A CA 1
ATOM 5938 C C . LYS A 1 754 ? 6.469 56.312 15.195 1 61.12 754 LYS A C 1
ATOM 5940 O O . LYS A 1 754 ? 6.453 56.969 16.25 1 61.12 754 LYS A O 1
ATOM 5945 N N . GLY A 1 755 ? 6.289 55.094 15.242 1 63 755 GLY A N 1
ATOM 5946 C CA . GLY A 1 755 ? 5.461 54.531 16.281 1 63 755 GLY A CA 1
ATOM 5947 C C . GLY A 1 755 ? 4.824 55.562 17.188 1 63 755 GLY A C 1
ATOM 5948 O O . GLY A 1 755 ? 4.895 56.75 16.906 1 63 755 GLY A O 1
ATOM 5949 N N . LEU A 1 756 ? 3.818 55.438 18.078 1 62.84 756 LEU A N 1
ATOM 5950 C CA . LEU A 1 756 ? 3.084 56.375 18.953 1 62.84 756 LEU A CA 1
ATOM 5951 C C . LEU A 1 756 ? 3.945 56.812 20.125 1 62.84 756 LEU A C 1
ATOM 5953 O O . LEU A 1 756 ? 3.424 57.281 21.141 1 62.84 756 LEU A O 1
ATOM 5957 N N . GLY A 1 757 ? 5.344 56.781 19.891 1 61.16 757 GLY A N 1
ATOM 5958 C CA . GLY A 1 757 ? 6.234 57.219 20.938 1 61.16 757 GLY A CA 1
ATOM 5959 C C . GLY A 1 757 ? 6.234 56.281 22.156 1 61.16 757 GLY A C 1
ATOM 5960 O O . GLY A 1 757 ? 6.758 56.656 23.203 1 61.16 757 GLY A O 1
ATOM 5961 N N . LEU A 1 758 ? 5.594 55.219 22.188 1 65.12 758 LEU A N 1
ATOM 5962 C CA . LEU A 1 758 ? 5.539 54.281 23.297 1 65.12 758 LEU A CA 1
ATOM 5963 C C . LEU A 1 758 ? 6.52 53.125 23.094 1 65.12 758 LEU A C 1
ATOM 5965 O O . LEU A 1 758 ? 6.918 52.844 21.953 1 65.12 758 LEU A O 1
ATOM 5969 N N . ALA A 1 759 ? 6.941 52.656 24.297 1 79.19 759 ALA A N 1
ATOM 5970 C CA . ALA A 1 759 ? 7.828 51.469 24.25 1 79.19 759 ALA A CA 1
ATOM 5971 C C . ALA A 1 759 ? 7.105 50.25 23.688 1 79.19 759 ALA A C 1
ATOM 5973 O O . ALA A 1 759 ? 6.055 49.875 24.203 1 79.19 759 ALA A O 1
ATOM 5974 N N . GLN A 1 760 ? 7.5 49.906 22.547 1 85.5 760 GLN A N 1
ATOM 5975 C CA . GLN A 1 760 ? 6.887 48.75 21.906 1 85.5 760 GLN A CA 1
ATOM 5976 C C . GLN A 1 760 ? 7.945 47.812 21.344 1 85.5 760 GLN A C 1
ATOM 5978 O O . GLN A 1 760 ? 9.039 48.25 20.984 1 85.5 760 GLN A O 1
ATOM 5983 N N . LYS A 1 761 ? 7.648 46.531 21.5 1 91.25 761 LYS A N 1
ATOM 5984 C CA . LYS A 1 761 ? 8.422 45.469 20.859 1 91.25 761 LYS A CA 1
ATOM 5985 C C . LYS A 1 761 ? 7.5 44.406 20.266 1 91.25 761 LYS A C 1
ATOM 5987 O O . LYS A 1 761 ? 6.496 44.031 20.875 1 91.25 761 LYS A O 1
ATOM 5992 N N . HIS A 1 762 ? 7.805 44.094 19.078 1 94 762 HIS A N 1
ATOM 5993 C CA . HIS A 1 762 ? 6.984 43.094 18.406 1 94 762 HIS A CA 1
ATOM 5994 C C . HIS A 1 762 ? 7.824 41.875 17.953 1 94 762 HIS A C 1
ATOM 5996 O O . HIS A 1 762 ? 9.047 42 17.859 1 94 762 HIS A O 1
ATOM 6002 N N . PHE A 1 763 ? 7.164 40.75 17.875 1 94.94 763 PHE A N 1
ATOM 6003 C CA . PHE A 1 763 ? 7.832 39.469 17.594 1 94.94 763 PHE A CA 1
ATOM 6004 C C . PHE A 1 763 ? 7.211 38.812 16.375 1 94.94 763 PHE A C 1
ATOM 6006 O O . PHE A 1 763 ? 6.012 38.938 16.125 1 94.94 763 PHE A O 1
ATOM 6013 N N . VAL A 1 764 ? 8.055 38.125 15.625 1 94.81 764 VAL A N 1
ATOM 6014 C CA . VAL A 1 764 ? 7.586 37.469 14.391 1 94.81 764 VAL A CA 1
ATOM 6015 C C . VAL A 1 764 ? 8.141 36.062 14.305 1 94.81 764 VAL A C 1
ATOM 6017 O O . VAL A 1 764 ? 9.234 35.781 14.805 1 94.81 764 VAL A O 1
ATOM 6020 N N . VAL A 1 765 ? 7.344 35.156 13.844 1 94.06 765 VAL A N 1
ATOM 6021 C CA . VAL A 1 765 ? 7.77 33.844 13.398 1 94.06 765 VAL A CA 1
ATOM 6022 C C . VAL A 1 765 ? 7.559 33.719 11.891 1 94.06 765 VAL A C 1
ATOM 6024 O O . VAL A 1 765 ? 6.473 34 11.383 1 94.06 765 VAL A O 1
ATOM 6027 N N . ARG A 1 766 ? 8.602 33.406 11.172 1 90.94 766 ARG A N 1
ATOM 6028 C CA . ARG A 1 766 ? 8.508 33.281 9.719 1 90.94 766 ARG A CA 1
ATOM 6029 C C . ARG A 1 766 ? 9.336 32.094 9.234 1 90.94 766 ARG A C 1
ATOM 6031 O O . ARG A 1 766 ? 10.18 31.562 9.961 1 90.94 766 ARG A O 1
ATOM 6038 N N . ASN A 1 767 ? 8.992 31.609 8.086 1 89.75 767 ASN A N 1
ATOM 6039 C CA . ASN A 1 767 ? 9.883 30.734 7.324 1 89.75 767 ASN A CA 1
ATOM 6040 C C . ASN A 1 767 ? 10.977 31.531 6.629 1 89.75 767 ASN A C 1
ATOM 6042 O O . ASN A 1 767 ? 10.734 32.156 5.598 1 89.75 767 ASN A O 1
ATOM 6046 N N . SER A 1 768 ? 12.094 31.438 7.258 1 84.81 768 SER A N 1
ATOM 6047 C CA . SER A 1 768 ? 13.203 32.25 6.773 1 84.81 768 SER A CA 1
ATOM 6048 C C . SER A 1 768 ? 13.617 31.859 5.363 1 84.81 768 SER A C 1
ATOM 6050 O O . SER A 1 768 ? 14.172 32.656 4.621 1 84.81 768 SER A O 1
ATOM 6052 N N . SER A 1 769 ? 13.336 30.672 5.027 1 86.94 769 SER A N 1
ATOM 6053 C CA . SER A 1 769 ? 13.758 30.156 3.727 1 86.94 769 SER A CA 1
ATOM 6054 C C . SER A 1 769 ? 12.852 30.656 2.609 1 86.94 769 SER A C 1
ATOM 6056 O O . SER A 1 769 ? 13.328 31.047 1.538 1 86.94 769 SER A O 1
ATOM 6058 N N . THR A 1 770 ? 11.57 30.625 2.855 1 84.31 770 THR A N 1
ATOM 6059 C CA . THR A 1 770 ? 10.617 31.094 1.851 1 84.31 770 THR A CA 1
ATOM 6060 C C . THR A 1 770 ? 10.18 32.531 2.131 1 84.31 770 THR A C 1
ATOM 6062 O O . THR A 1 770 ? 9.578 33.156 1.274 1 84.31 770 THR A O 1
ATOM 6065 N N . ARG A 1 771 ? 10.406 32.969 3.34 1 80.88 771 ARG A N 1
ATOM 6066 C CA . ARG A 1 771 ? 10.078 34.312 3.812 1 80.88 771 ARG A CA 1
ATOM 6067 C C . ARG A 1 771 ? 8.586 34.438 4.098 1 80.88 771 ARG A C 1
ATOM 6069 O O . ARG A 1 771 ? 8.039 35.531 4.125 1 80.88 771 ARG A O 1
ATOM 6076 N N . GLU A 1 772 ? 8.016 33.375 4.207 1 87 772 GLU A N 1
ATOM 6077 C CA . GLU A 1 772 ? 6.602 33.375 4.559 1 87 772 GLU A CA 1
ATOM 6078 C C . GLU A 1 772 ? 6.402 33.781 6.02 1 87 772 GLU A C 1
ATOM 6080 O O . GLU A 1 772 ? 7.18 33.375 6.891 1 87 772 GLU A O 1
ATOM 6085 N N . PHE A 1 773 ? 5.379 34.594 6.195 1 90.31 773 PHE A N 1
ATOM 6086 C CA . PHE A 1 773 ? 5.051 35.125 7.512 1 90.31 773 PHE A CA 1
ATOM 6087 C C . PHE A 1 773 ? 4.039 34.25 8.219 1 90.31 773 PHE A C 1
ATOM 6089 O O . PHE A 1 773 ? 2.908 34.094 7.758 1 90.31 773 PHE A O 1
ATOM 6096 N N . TYR A 1 774 ? 4.48 33.594 9.422 1 92.75 774 TYR A N 1
ATOM 6097 C CA . TYR A 1 774 ? 3.629 32.594 10.031 1 92.75 774 TYR A CA 1
ATOM 6098 C C . TYR A 1 774 ? 2.918 33.156 11.258 1 92.75 774 TYR A C 1
ATOM 6100 O O . TYR A 1 774 ? 1.828 32.688 11.609 1 92.75 774 TYR A O 1
ATOM 6108 N N . GLY A 1 775 ? 3.543 34.062 11.945 1 95.38 775 GLY A N 1
ATOM 6109 C CA . GLY A 1 775 ? 2.932 34.531 13.172 1 95.38 775 GLY A CA 1
ATOM 6110 C C . GLY A 1 775 ? 3.465 35.875 13.609 1 95.38 775 GLY A C 1
ATOM 6111 O O . GLY A 1 775 ? 4.57 36.281 13.219 1 95.38 775 GLY A O 1
ATOM 6112 N N . PHE A 1 776 ? 2.654 36.625 14.438 1 96 776 PHE A N 1
ATOM 6113 C CA . PHE A 1 776 ? 2.965 37.969 14.883 1 96 776 PHE A CA 1
ATOM 6114 C C . PHE A 1 776 ? 2.461 38.188 16.312 1 96 776 PHE A C 1
ATOM 6116 O O . PHE A 1 776 ? 1.365 37.75 16.656 1 96 776 PHE A O 1
ATOM 6123 N N . CYS A 1 777 ? 3.301 38.719 17.109 1 96.62 777 CYS A N 1
ATOM 6124 C CA . CYS A 1 777 ? 2.928 39.125 18.453 1 96.62 777 CYS A CA 1
ATOM 6125 C C . CYS A 1 777 ? 3.396 40.562 18.734 1 96.62 777 CYS A C 1
ATOM 6127 O O . CYS A 1 777 ? 4.586 40.844 18.625 1 96.62 777 CYS A O 1
ATOM 6129 N N . SER A 1 778 ? 2.457 41.375 19.031 1 95.25 778 SER A N 1
ATOM 6130 C CA . SER A 1 778 ? 2.785 42.75 19.328 1 95.25 778 SER A CA 1
ATOM 6131 C C . SER A 1 778 ? 2.643 43.062 20.812 1 95.25 778 SER A C 1
ATOM 6133 O O . SER A 1 778 ? 1.688 42.625 21.453 1 95.25 778 SER A O 1
ATOM 6135 N N . THR A 1 779 ? 3.617 43.75 21.375 1 93.38 779 THR A N 1
ATOM 6136 C CA . THR A 1 779 ? 3.561 44.188 22.766 1 93.38 779 THR A CA 1
ATOM 6137 C C . THR A 1 779 ? 3.643 45.688 22.891 1 93.38 779 THR A C 1
ATOM 6139 O O . THR A 1 779 ? 4.207 46.375 22.016 1 93.38 779 THR A O 1
ATOM 6142 N N . TRP A 1 780 ? 2.975 46.125 23.891 1 90.38 780 TRP A N 1
ATOM 6143 C CA . TRP A 1 780 ? 2.973 47.531 24.234 1 90.38 780 TRP A CA 1
ATOM 6144 C C . TRP A 1 780 ? 3.129 47.75 25.734 1 90.38 780 TRP A C 1
ATOM 6146 O O . TRP A 1 780 ? 2.641 46.938 26.531 1 90.38 780 TRP A O 1
ATOM 6156 N N . ILE A 1 781 ? 3.877 48.875 26.141 1 90.75 781 ILE A N 1
ATOM 6157 C CA . ILE A 1 781 ? 4.066 49.125 27.562 1 90.75 781 ILE A CA 1
ATOM 6158 C C . ILE A 1 781 ? 3.561 50.531 27.891 1 90.75 781 ILE A C 1
ATOM 6160 O O . ILE A 1 781 ? 3.955 51.531 27.234 1 90.75 781 ILE A O 1
ATOM 6164 N N . HIS A 1 782 ? 2.68 50.625 28.766 1 87.81 782 HIS A N 1
ATOM 6165 C CA . HIS A 1 782 ? 2.297 51.875 29.391 1 87.81 782 HIS A CA 1
ATOM 6166 C C . HIS A 1 782 ? 3.125 52.156 30.641 1 87.81 782 HIS A C 1
ATOM 6168 O O . HIS A 1 782 ? 2.75 51.75 31.734 1 87.81 782 HIS A O 1
ATOM 6174 N N . GLU A 1 783 ? 4.133 52.875 30.453 1 84.5 783 GLU A N 1
ATOM 6175 C CA . GLU A 1 783 ? 5.18 53.031 31.469 1 84.5 783 GLU A CA 1
ATOM 6176 C C . GLU A 1 783 ? 4.633 53.688 32.719 1 84.5 783 GLU A C 1
ATOM 6178 O O . GLU A 1 783 ? 4.961 53.281 33.844 1 84.5 783 GLU A O 1
ATOM 6183 N N . LYS A 1 784 ? 3.84 54.719 32.531 1 80.44 784 LYS A N 1
ATOM 6184 C CA . LYS A 1 784 ? 3.312 55.469 33.656 1 80.44 784 LYS A CA 1
ATOM 6185 C C . LYS A 1 784 ? 2.479 54.562 34.562 1 80.44 784 LYS A C 1
ATOM 6187 O O . LYS A 1 784 ? 2.553 54.656 35.781 1 80.44 784 LYS A O 1
ATOM 6192 N N . GLU A 1 785 ? 1.796 53.75 33.969 1 86.56 785 GLU A N 1
ATOM 6193 C CA . GLU A 1 785 ? 0.904 52.875 34.719 1 86.56 785 GLU A CA 1
ATOM 6194 C C . GLU A 1 785 ? 1.581 51.531 35.031 1 86.56 785 GLU A C 1
ATOM 6196 O O . GLU A 1 785 ? 1.062 50.75 35.812 1 86.56 785 GLU A O 1
ATOM 6201 N N . GLN A 1 786 ? 2.738 51.25 34.469 1 88.81 786 GLN A N 1
ATOM 6202 C CA . GLN A 1 786 ? 3.514 50.031 34.656 1 88.81 786 GLN A CA 1
ATOM 6203 C C . GLN A 1 786 ? 2.703 48.812 34.25 1 88.81 786 GLN A C 1
ATOM 6205 O O . GLN A 1 786 ? 2.633 47.812 34.969 1 88.81 786 GLN A O 1
ATOM 6210 N N . VAL A 1 787 ? 2.053 48.969 33.125 1 90.94 787 VAL A N 1
ATOM 6211 C CA . VAL A 1 787 ? 1.258 47.875 32.562 1 90.94 787 VAL A CA 1
ATOM 6212 C C . VAL A 1 787 ? 1.819 47.469 31.219 1 90.94 787 VAL A C 1
ATOM 6214 O O . VAL A 1 787 ? 2.043 48.312 30.344 1 90.94 787 VAL A O 1
ATOM 6217 N N . GLY A 1 788 ? 2.213 46.188 31.109 1 92.69 788 GLY A N 1
ATOM 6218 C CA . GLY A 1 788 ? 2.559 45.594 29.812 1 92.69 788 GLY A CA 1
ATOM 6219 C C . GLY A 1 788 ? 1.383 44.938 29.125 1 92.69 788 GLY A C 1
ATOM 6220 O O . GLY A 1 788 ? 0.54 44.312 29.781 1 92.69 788 GLY A O 1
ATOM 6221 N N . SER A 1 789 ? 1.351 45.031 27.781 1 93.31 789 SER A N 1
ATOM 6222 C CA . SER A 1 789 ? 0.238 44.469 27.031 1 93.31 789 SER A CA 1
ATOM 6223 C C . SER A 1 789 ? 0.735 43.562 25.891 1 93.31 789 SER A C 1
ATOM 6225 O O . SER A 1 789 ? 1.687 43.906 25.188 1 93.31 789 SER A O 1
ATOM 6227 N N . ILE A 1 790 ? 0.202 42.375 25.828 1 95.12 790 ILE A N 1
ATOM 6228 C CA . ILE A 1 790 ? 0.21 41.656 24.562 1 95.12 790 ILE A CA 1
ATOM 6229 C C . ILE A 1 790 ? -0.968 42.094 23.703 1 95.12 790 ILE A C 1
ATOM 6231 O O . ILE A 1 790 ? -2.061 41.531 23.797 1 95.12 790 ILE A O 1
ATOM 6235 N N . MET A 1 791 ? -0.715 43.062 22.906 1 94 791 MET A N 1
ATOM 6236 C CA . MET A 1 791 ? -1.776 43.719 22.172 1 94 791 MET A CA 1
ATOM 6237 C C . MET A 1 791 ? -2.467 42.781 21.203 1 94 791 MET A C 1
ATOM 6239 O O . MET A 1 791 ? -3.689 42.812 21.062 1 94 791 MET A O 1
ATOM 6243 N N . MET A 1 792 ? -1.666 42.031 20.516 1 94.94 792 MET A N 1
ATOM 6244 C CA . MET A 1 792 ? -2.219 41.031 19.594 1 94.94 792 MET A CA 1
ATOM 6245 C C . MET A 1 792 ? -1.273 39.844 19.438 1 94.94 792 MET A C 1
ATOM 6247 O O . MET A 1 792 ? -0.057 40 19.562 1 94.94 792 MET A O 1
ATOM 6251 N N . LEU A 1 793 ? -1.81 38.688 19.25 1 95.94 793 LEU A N 1
ATOM 6252 C CA . LEU A 1 793 ? -1.128 37.438 18.953 1 95.94 793 LEU A CA 1
ATOM 6253 C C . LEU A 1 793 ? -1.938 36.594 17.984 1 95.94 793 LEU A C 1
ATOM 6255 O O . LEU A 1 793 ? -3.078 36.219 18.281 1 95.94 793 LEU A O 1
ATOM 6259 N N . PHE A 1 794 ? -1.379 36.375 16.781 1 94 794 PHE A N 1
ATOM 6260 C CA . PHE A 1 794 ? -2.109 35.531 15.844 1 94 794 PHE A CA 1
ATOM 6261 C C . PHE A 1 794 ? -1.148 34.75 14.945 1 94 794 PHE A C 1
ATOM 6263 O O . PHE A 1 794 ? -0.005 35.188 14.75 1 94 794 PHE A O 1
ATOM 6270 N N . VAL A 1 795 ? -1.532 33.625 14.555 1 93.31 795 VAL A N 1
ATOM 6271 C CA . VAL A 1 795 ? -0.788 32.688 13.719 1 93.31 795 VAL A CA 1
ATOM 6272 C C . VAL A 1 795 ? -1.588 32.375 12.453 1 93.31 795 VAL A C 1
ATOM 6274 O O . VAL A 1 795 ? -2.812 32.219 12.508 1 93.31 795 VAL A O 1
ATOM 6277 N N . ILE A 1 796 ? -0.927 32.312 11.352 1 90.44 796 ILE A N 1
ATOM 6278 C CA . ILE A 1 796 ? -1.584 31.953 10.102 1 90.44 796 ILE A CA 1
ATOM 6279 C C . ILE A 1 796 ? -2.336 30.641 10.281 1 90.44 796 ILE A C 1
ATOM 6281 O O . ILE A 1 796 ? -1.83 29.703 10.914 1 90.44 796 ILE A O 1
ATOM 6285 N N . PRO A 1 797 ? -3.486 30.516 9.75 1 81.62 797 PRO A N 1
ATOM 6286 C CA . PRO A 1 797 ? -4.34 29.359 10 1 81.62 797 PRO A CA 1
ATOM 6287 C C . PRO A 1 797 ? -3.701 28.047 9.547 1 81.62 797 PRO A C 1
ATOM 6289 O O . PRO A 1 797 ? -3.814 27.031 10.234 1 81.62 797 PRO A O 1
ATOM 6292 N N . SER A 1 798 ? -2.99 27.984 8.445 1 76.75 798 SER A N 1
ATOM 6293 C CA . SER A 1 798 ? -2.426 26.766 7.867 1 76.75 798 SER A CA 1
ATOM 6294 C C . SER A 1 798 ? -1.309 26.203 8.742 1 76.75 798 SER A C 1
ATOM 6296 O O . SER A 1 798 ? -0.904 25.047 8.578 1 76.75 798 SER A O 1
ATOM 6298 N N . ARG A 1 799 ? -0.831 27.031 9.734 1 84.31 799 ARG A N 1
ATOM 6299 C CA . ARG A 1 799 ? 0.298 26.609 10.547 1 84.31 799 ARG A CA 1
ATOM 6300 C C . ARG A 1 799 ? -0.064 26.609 12.031 1 84.31 799 ARG A C 1
ATOM 6302 O O . ARG A 1 799 ? 0.819 26.656 12.891 1 84.31 799 ARG A O 1
ATOM 6309 N N . ARG A 1 800 ? -1.3 26.625 12.297 1 83.19 800 ARG A N 1
ATOM 6310 C CA . ARG A 1 800 ? -1.732 26.578 13.688 1 83.19 800 ARG A CA 1
ATOM 6311 C C . ARG A 1 800 ? -1.564 25.188 14.281 1 83.19 800 ARG A C 1
ATOM 6313 O O . ARG A 1 800 ? -1.422 24.203 13.539 1 83.19 800 ARG A O 1
ATOM 6320 N N . CYS A 1 801 ? -1.415 25.109 15.586 1 76.31 801 CYS A N 1
ATOM 6321 C CA . CYS A 1 801 ? -1.205 23.891 16.344 1 76.31 801 CYS A CA 1
ATOM 6322 C C . CYS A 1 801 ? 0.197 23.328 16.109 1 76.31 801 CYS A C 1
ATOM 6324 O O . CYS A 1 801 ? 0.4 22.125 16.125 1 76.31 801 CYS A O 1
ATOM 6326 N N . MET A 1 802 ? 1.037 24.25 15.75 1 79.44 802 MET A N 1
ATOM 6327 C CA . MET A 1 802 ? 2.432 23.875 15.555 1 79.44 802 MET A CA 1
ATOM 6328 C C . MET A 1 802 ? 3.332 24.562 16.578 1 79.44 802 MET A C 1
ATOM 6330 O O . MET A 1 802 ? 4.539 24.688 16.359 1 79.44 802 MET A O 1
ATOM 6334 N N . SER A 1 803 ? 2.709 25.156 17.609 1 83.31 803 SER A N 1
ATOM 6335 C CA . SER A 1 803 ? 3.402 25.766 18.75 1 83.31 803 SER A CA 1
ATOM 6336 C C . SER A 1 803 ? 3.998 27.109 18.375 1 83.31 803 SER A C 1
ATOM 6338 O O . SER A 1 803 ? 4.914 27.609 19.047 1 83.31 803 SER A O 1
ATOM 6340 N N . ILE A 1 804 ? 3.572 27.656 17.234 1 90.5 804 ILE A N 1
ATOM 6341 C CA . ILE A 1 804 ? 4.031 28.969 16.828 1 90.5 804 ILE A CA 1
ATOM 6342 C C . ILE A 1 804 ? 3.5 30.031 17.797 1 90.5 804 ILE A C 1
ATOM 6344 O O . ILE A 1 804 ? 4.254 30.875 18.266 1 90.5 804 ILE A O 1
ATOM 6348 N N . GLY A 1 805 ? 2.182 29.906 18.109 1 92.81 805 GLY A N 1
ATOM 6349 C CA . GLY A 1 805 ? 1.577 30.828 19.047 1 92.81 805 GLY A CA 1
ATOM 6350 C C . GLY A 1 805 ? 2.232 30.797 20.422 1 92.81 805 GLY A C 1
ATOM 6351 O O . GLY A 1 805 ? 2.473 31.844 21.031 1 92.81 805 GLY A O 1
ATOM 6352 N N . GLN A 1 806 ? 2.543 29.641 20.844 1 90 806 GLN A N 1
ATOM 6353 C CA . GLN A 1 806 ? 3.189 29.484 22.141 1 90 806 GLN A CA 1
ATOM 6354 C C . GLN A 1 806 ? 4.574 30.125 22.156 1 90 806 GLN A C 1
ATOM 6356 O O . GLN A 1 806 ? 4.965 30.781 23.125 1 90 806 GLN A O 1
ATOM 6361 N N . SER A 1 807 ? 5.289 29.938 21.094 1 92.38 807 SER A N 1
ATOM 6362 C CA . SER A 1 807 ? 6.629 30.5 21 1 92.38 807 SER A CA 1
ATOM 6363 C C . SER A 1 807 ? 6.586 32.031 21.016 1 92.38 807 SER A C 1
ATOM 6365 O O . SER A 1 807 ? 7.406 32.656 21.672 1 92.38 807 SER A O 1
ATOM 6367 N N . LEU A 1 808 ? 5.68 32.562 20.281 1 95.25 808 LEU A N 1
ATOM 6368 C CA . LEU A 1 808 ? 5.5 34 20.25 1 95.25 808 LEU A CA 1
ATOM 6369 C C . LEU A 1 808 ? 5.102 34.531 21.625 1 95.25 808 LEU A C 1
ATOM 6371 O O . LEU A 1 808 ? 5.648 35.531 22.094 1 95.25 808 LEU A O 1
ATOM 6375 N N . HIS A 1 809 ? 4.16 33.875 22.25 1 94.38 809 HIS A N 1
ATOM 6376 C CA . HIS A 1 809 ? 3.693 34.25 23.578 1 94.38 809 HIS A CA 1
ATOM 6377 C C . HIS A 1 809 ? 4.84 34.25 24.578 1 94.38 809 HIS A C 1
ATOM 6379 O O . HIS A 1 809 ? 4.988 35.188 25.359 1 94.38 809 HIS A O 1
ATOM 6385 N N . ASP A 1 810 ? 5.621 33.25 24.578 1 91.38 810 ASP A N 1
ATOM 6386 C CA . ASP A 1 810 ? 6.715 33.125 25.531 1 91.38 810 ASP A CA 1
ATOM 6387 C C . ASP A 1 810 ? 7.738 34.219 25.359 1 91.38 810 ASP A C 1
ATOM 6389 O O . ASP A 1 810 ? 8.273 34.75 26.328 1 91.38 810 ASP A O 1
ATOM 6393 N N . ALA A 1 811 ? 8.016 34.531 24.094 1 93.31 811 ALA A N 1
ATOM 6394 C CA . ALA A 1 811 ? 8.953 35.625 23.812 1 93.31 811 ALA A CA 1
ATOM 6395 C C . ALA A 1 811 ? 8.406 36.969 24.328 1 93.31 811 ALA A C 1
ATOM 6397 O O . ALA A 1 811 ? 9.141 37.781 24.891 1 93.31 811 ALA A O 1
ATOM 6398 N N . ALA A 1 812 ? 7.137 37.188 24.078 1 95.12 812 ALA A N 1
ATOM 6399 C CA . ALA A 1 812 ? 6.488 38.406 24.531 1 95.12 812 ALA A CA 1
ATOM 6400 C C . ALA A 1 812 ? 6.492 38.5 26.062 1 95.12 812 ALA A C 1
ATOM 6402 O O . ALA A 1 812 ? 6.785 39.562 26.625 1 95.12 812 ALA A O 1
ATOM 6403 N N . MET A 1 813 ? 6.195 37.469 26.703 1 93.06 813 MET A N 1
ATOM 6404 C CA . MET A 1 813 ? 6.152 37.406 28.156 1 93.06 813 MET A CA 1
ATOM 6405 C C . MET A 1 813 ? 7.535 37.688 28.75 1 93.06 813 MET A C 1
ATOM 6407 O O . MET A 1 813 ? 7.668 38.406 29.734 1 93.06 813 MET A O 1
ATOM 6411 N N . LYS A 1 814 ? 8.477 37.031 28.141 1 89.94 814 LYS A N 1
ATOM 6412 C CA . LYS A 1 814 ? 9.844 37.25 28.609 1 89.94 814 LYS A CA 1
ATOM 6413 C C . LYS A 1 814 ? 10.234 38.719 28.516 1 89.94 814 LYS A C 1
ATOM 6415 O O . LYS A 1 814 ? 10.844 39.25 29.438 1 89.94 814 LYS A O 1
ATOM 6420 N N . TYR A 1 815 ? 9.914 39.344 27.453 1 92.88 815 TYR A N 1
ATOM 6421 C CA . TYR A 1 815 ? 10.211 40.75 27.266 1 92.88 815 TYR A CA 1
ATOM 6422 C C . TYR A 1 815 ? 9.484 41.625 28.297 1 92.88 815 TYR A C 1
ATOM 6424 O O . TYR A 1 815 ? 10.102 42.469 28.953 1 92.88 815 TYR A O 1
ATOM 6432 N N . LEU A 1 816 ? 8.211 41.375 28.391 1 93.38 816 LEU A N 1
ATOM 6433 C CA . LEU A 1 816 ? 7.398 42.188 29.281 1 93.38 816 LEU A CA 1
ATOM 6434 C C . LEU A 1 816 ? 7.852 42.031 30.734 1 93.38 816 LEU A C 1
ATOM 6436 O O . LEU A 1 816 ? 7.848 43 31.5 1 93.38 816 LEU A O 1
ATOM 6440 N N . LYS A 1 817 ? 8.242 40.906 31.094 1 89.75 817 LYS A N 1
ATOM 6441 C CA . LYS A 1 817 ? 8.734 40.656 32.438 1 89.75 817 LYS A CA 1
ATOM 6442 C C . LYS A 1 817 ? 10.062 41.375 32.688 1 89.75 817 LYS A C 1
ATOM 6444 O O . LYS A 1 817 ? 10.383 41.75 33.812 1 89.75 817 LYS A O 1
ATOM 6449 N N . SER A 1 818 ? 10.789 41.594 31.578 1 89.94 818 SER A N 1
ATOM 6450 C CA . SER A 1 818 ? 12.086 42.25 31.688 1 89.94 818 SER A CA 1
ATOM 6451 C C . SER A 1 818 ? 11.922 43.75 31.875 1 89.94 818 SER A C 1
ATOM 6453 O O . SER A 1 818 ? 12.859 44.438 32.312 1 89.94 818 SER A O 1
ATOM 6455 N N . LYS A 1 819 ? 10.781 44.406 31.516 1 88.5 819 LYS A N 1
ATOM 6456 C CA . LYS A 1 819 ? 10.547 45.844 31.547 1 88.5 819 LYS A CA 1
ATOM 6457 C C . LYS A 1 819 ? 9.898 46.281 32.875 1 88.5 819 LYS A C 1
ATOM 6459 O O . LYS A 1 819 ? 9.492 47.438 33.031 1 88.5 819 LYS A O 1
ATOM 6464 N N . ASN A 1 820 ? 10.078 45.625 34 1 82.06 820 ASN A N 1
ATOM 6465 C CA . ASN A 1 820 ? 9.617 45.938 35.344 1 82.06 820 ASN A CA 1
ATOM 6466 C C . ASN A 1 820 ? 8.148 46.375 35.344 1 82.06 820 ASN A C 1
ATOM 6468 O O . ASN A 1 820 ? 7.805 47.406 35.938 1 82.06 820 ASN A O 1
ATOM 6472 N N . VAL A 1 821 ? 7.285 45.844 34.594 1 89.44 821 VAL A N 1
ATOM 6473 C CA . VAL A 1 821 ? 5.848 46.125 34.625 1 89.44 821 VAL A CA 1
ATOM 6474 C C . VAL A 1 821 ? 5.219 45.344 35.812 1 89.44 821 VAL A C 1
ATOM 6476 O O . VAL A 1 821 ? 5.738 44.312 36.219 1 89.44 821 VAL A O 1
ATOM 6479 N N . LYS A 1 822 ? 4.113 45.875 36.375 1 88.12 822 LYS A N 1
ATOM 6480 C CA . LYS A 1 822 ? 3.434 45.25 37.5 1 88.12 822 LYS A CA 1
ATOM 6481 C C . LYS A 1 822 ? 2.326 44.312 37.031 1 88.12 822 LYS A C 1
ATOM 6483 O O . LYS A 1 822 ? 2.004 43.344 37.688 1 88.12 822 LYS A O 1
ATOM 6488 N N . LEU A 1 823 ? 1.742 44.781 35.938 1 91.25 823 LEU A N 1
ATOM 6489 C CA . LEU A 1 823 ? 0.632 44.031 35.375 1 91.25 823 LEU A CA 1
ATOM 6490 C C . LEU A 1 823 ? 0.835 43.781 33.875 1 91.25 823 LEU A C 1
ATOM 6492 O O . LEU A 1 823 ? 1.341 44.625 33.156 1 91.25 823 LEU A O 1
ATOM 6496 N N . ILE A 1 824 ? 0.552 42.531 33.5 1 92.38 824 ILE A N 1
ATOM 6497 C CA . ILE A 1 824 ? 0.54 42.188 32.062 1 92.38 824 ILE A CA 1
ATOM 6498 C C . ILE A 1 824 ? -0.885 41.875 31.641 1 92.38 824 ILE A C 1
ATOM 6500 O O . ILE A 1 824 ? -1.573 41.062 32.281 1 92.38 824 ILE A O 1
ATOM 6504 N N . ARG A 1 825 ? -1.347 42.438 30.609 1 92.44 825 ARG A N 1
ATOM 6505 C CA . ARG A 1 825 ? -2.717 42.219 30.172 1 92.44 825 ARG A CA 1
ATOM 6506 C C . ARG A 1 825 ? -2.744 41.719 28.734 1 92.44 825 ARG A C 1
ATOM 6508 O O . ARG A 1 825 ? -1.802 41.938 27.969 1 92.44 825 ARG A O 1
ATOM 6515 N N . LEU A 1 826 ? -3.809 40.969 28.406 1 93 826 LEU A N 1
ATOM 6516 C CA . LEU A 1 826 ? -4.105 40.625 27.016 1 93 826 LEU A CA 1
ATOM 6517 C C . LEU A 1 826 ? -4.906 41.719 26.328 1 93 826 LEU A C 1
ATOM 6519 O O . LEU A 1 826 ? -5.863 42.25 26.906 1 93 826 LEU A O 1
ATOM 6523 N N . GLY A 1 827 ? -4.414 42.094 25.125 1 92.12 827 GLY A N 1
ATOM 6524 C CA . GLY A 1 827 ? -5.035 43.219 24.453 1 92.12 827 GLY A CA 1
ATOM 6525 C C . GLY A 1 827 ? -4.531 44.562 24.938 1 92.12 827 GLY A C 1
ATOM 6526 O O . GLY A 1 827 ? -3.672 44.625 25.812 1 92.12 827 GLY A O 1
ATOM 6527 N N . SER A 1 828 ? -5.016 45.625 24.281 1 89.81 828 SER A N 1
ATOM 6528 C CA . SER A 1 828 ? -4.633 47 24.656 1 89.81 828 SER A CA 1
ATOM 6529 C C . SER A 1 828 ? -5.797 47.969 24.469 1 89.81 828 SER A C 1
ATOM 6531 O O . SER A 1 828 ? -6.531 47.875 23.484 1 89.81 828 SER A O 1
ATOM 6533 N N . ARG A 1 829 ? -5.98 48.75 25.438 1 85.75 829 ARG A N 1
ATOM 6534 C CA . ARG A 1 829 ? -7.016 49.781 25.328 1 85.75 829 ARG A CA 1
ATOM 6535 C C . ARG A 1 829 ? -6.578 50.906 24.391 1 85.75 829 ARG A C 1
ATOM 6537 O O . ARG A 1 829 ? -7.414 51.562 23.781 1 85.75 829 ARG A O 1
ATOM 6544 N N . VAL A 1 830 ? -5.27 51.219 24.344 1 86.56 830 VAL A N 1
ATOM 6545 C CA . VAL A 1 830 ? -4.699 52.188 23.438 1 86.56 830 VAL A CA 1
ATOM 6546 C C . VAL A 1 830 ? -3.314 51.719 22.984 1 86.56 830 VAL A C 1
ATOM 6548 O O . VAL A 1 830 ? -2.4 51.594 23.797 1 86.56 830 VAL A O 1
ATOM 6551 N N . PRO A 1 831 ? -3.057 51.5 21.719 1 88.94 831 PRO A N 1
ATOM 6552 C CA . PRO A 1 831 ? -4.043 51.438 20.625 1 88.94 831 PRO A CA 1
ATOM 6553 C C . PRO A 1 831 ? -5.035 50.281 20.797 1 88.94 831 PRO A C 1
ATOM 6555 O O . PRO A 1 831 ? -4.684 49.219 21.328 1 88.94 831 PRO A O 1
ATOM 6558 N N . GLN A 1 832 ? -6.148 50.469 20.25 1 91.69 832 GLN A N 1
ATOM 6559 C CA . GLN A 1 832 ? -7.246 49.562 20.594 1 91.69 832 GLN A CA 1
ATOM 6560 C C . GLN A 1 832 ? -7.57 48.625 19.438 1 91.69 832 GLN A C 1
ATOM 6562 O O . GLN A 1 832 ? -8.719 48.562 18.969 1 91.69 832 GLN A O 1
ATOM 6567 N N . PHE A 1 833 ? -6.648 47.75 19.062 1 90.38 833 PHE A N 1
ATOM 6568 C CA . PHE A 1 833 ? -6.969 46.719 18.109 1 90.38 833 PHE A CA 1
ATOM 6569 C C . PHE A 1 833 ? -7.895 45.656 18.734 1 90.38 833 PHE A C 1
ATOM 6571 O O . PHE A 1 833 ? -8.914 45.312 18.141 1 90.38 833 PHE A O 1
ATOM 6578 N N . PHE A 1 834 ? -7.43 45.219 19.875 1 91.94 834 PHE A N 1
ATOM 6579 C CA . PHE A 1 834 ? -8.188 44.281 20.703 1 91.94 834 PHE A CA 1
ATOM 6580 C C . PHE A 1 834 ? -8.203 44.75 22.156 1 91.94 834 PHE A C 1
ATOM 6582 O O . PHE A 1 834 ? -7.148 44.906 22.781 1 91.94 834 PHE A O 1
ATOM 6589 N N . ASP A 1 835 ? -9.406 44.844 22.688 1 90 835 ASP A N 1
ATOM 6590 C CA . ASP A 1 835 ? -9.516 45.281 24.078 1 90 835 ASP A CA 1
ATOM 6591 C C . ASP A 1 835 ? -9.18 44.156 25.047 1 90 835 ASP A C 1
ATOM 6593 O O . ASP A 1 835 ? -9.016 44.375 26.234 1 90 835 ASP A O 1
ATOM 6597 N N . GLY A 1 836 ? -9.047 43.062 24.609 1 89.81 836 GLY A N 1
ATOM 6598 C CA . GLY A 1 836 ? -8.789 41.812 25.328 1 89.81 836 GLY A CA 1
ATOM 6599 C C . GLY A 1 836 ? -8.945 40.594 24.469 1 89.81 836 GLY A C 1
ATOM 6600 O O . GLY A 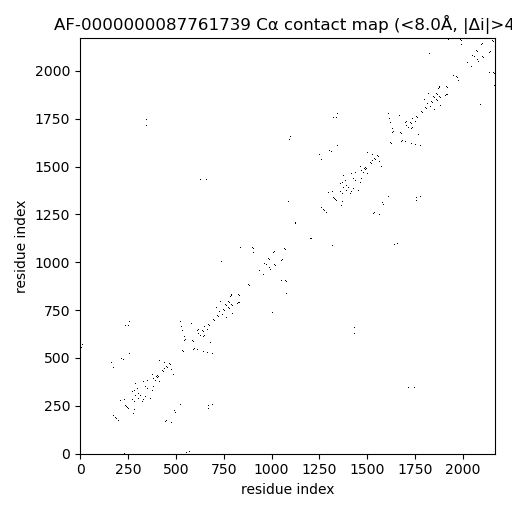1 836 ? -8.734 40.625 23.266 1 89.81 836 GLY A O 1
ATOM 6601 N N . MET A 1 837 ? -9.195 39.531 25.156 1 88.56 837 MET A N 1
ATOM 6602 C CA . MET A 1 837 ? -9.453 38.281 24.422 1 88.56 837 MET A CA 1
ATOM 6603 C C . MET A 1 837 ? -10.812 38.344 23.734 1 88.56 837 MET A C 1
ATOM 6605 O O . MET A 1 837 ? -11.828 38.594 24.375 1 88.56 837 MET A O 1
ATOM 6609 N N . PRO A 1 838 ? -10.852 38.156 22.469 1 86.75 838 PRO A N 1
ATOM 6610 C CA . PRO A 1 838 ? -12.133 38.25 21.766 1 86.75 838 PRO A CA 1
ATOM 6611 C C . PRO A 1 838 ? -13.156 37.219 22.25 1 86.75 838 PRO A C 1
ATOM 6613 O O . PRO A 1 838 ? -12.805 36.062 22.516 1 86.75 838 PRO A O 1
ATOM 6616 N N . LEU A 1 839 ? -14.383 37.688 22.469 1 78 839 LEU A N 1
ATOM 6617 C CA . LEU A 1 839 ? -15.5 36.844 22.859 1 78 839 LEU A CA 1
ATOM 6618 C C . LEU A 1 839 ? -16.469 36.656 21.703 1 78 839 LEU A C 1
ATOM 6620 O O . LEU A 1 839 ? -16.734 37.594 20.938 1 78 839 LEU A O 1
ATOM 6624 N N . SER A 1 840 ? -16.719 35.344 21.312 1 61.06 840 SER A N 1
ATOM 6625 C CA . SER A 1 840 ? -17.719 35.094 20.266 1 61.06 840 SER A CA 1
ATOM 6626 C C . SER A 1 840 ? -19.125 35.125 20.844 1 61.06 840 SER A C 1
ATOM 6628 O O . SER A 1 840 ? -19.375 34.562 21.922 1 61.06 840 SER A O 1
ATOM 6630 N N . ARG A 1 841 ? -19.953 36.219 20.984 1 47.34 841 ARG A N 1
ATOM 6631 C CA . ARG A 1 841 ? -21.297 36.25 21.562 1 47.34 841 ARG A CA 1
ATOM 6632 C C . ARG A 1 841 ? -22.266 35.406 20.734 1 47.34 841 ARG A C 1
ATOM 6634 O O . ARG A 1 841 ? -22.312 35.5 19.516 1 47.34 841 ARG A O 1
ATOM 6641 N N . LEU A 1 842 ? -22.719 34.344 21.297 1 38 842 LEU A N 1
ATOM 6642 C CA . LEU A 1 842 ? -23.969 33.719 20.828 1 38 842 LEU A CA 1
ATOM 6643 C C . LEU A 1 842 ? -25.125 34.719 20.891 1 38 842 LEU A C 1
ATOM 6645 O O . LEU A 1 842 ? -25.234 35.5 21.844 1 38 842 LEU A O 1
ATOM 6649 N N . THR A 1 843 ? -25.625 35.156 19.922 1 33.56 843 THR A N 1
ATOM 6650 C CA . THR A 1 843 ? -26.906 35.844 20 1 33.56 843 THR A CA 1
ATOM 6651 C C . THR A 1 843 ? -27.875 35.094 20.922 1 33.56 843 THR A C 1
ATOM 6653 O O . THR A 1 843 ? -28.031 33.875 20.781 1 33.56 843 THR A O 1
ATOM 6656 N N . GLN A 1 844 ? -28.141 35.406 22.109 1 32.28 844 GLN A N 1
ATOM 6657 C CA . GLN A 1 844 ? -29.156 34.969 23.062 1 32.28 844 GLN A CA 1
ATOM 6658 C C . GLN A 1 844 ? -30.469 34.625 22.359 1 32.28 844 GLN A C 1
ATOM 6660 O O . GLN A 1 844 ? -31.281 33.875 22.891 1 32.28 844 GLN A O 1
ATOM 6665 N N . ASP A 1 845 ? -30.984 35.375 21.484 1 32.94 845 ASP A N 1
ATOM 6666 C CA . ASP A 1 845 ? -32.406 35.25 21.156 1 32.94 845 ASP A CA 1
ATOM 6667 C C . ASP A 1 845 ? -32.75 33.844 20.672 1 32.94 845 ASP A C 1
ATOM 6669 O O . ASP A 1 845 ? -33.875 33.562 20.281 1 32.94 845 ASP A O 1
ATOM 6673 N N . ASP A 1 846 ? -31.922 32.969 20.359 1 29.5 846 ASP A N 1
ATOM 6674 C CA . ASP A 1 846 ? -32.531 31.766 19.828 1 29.5 846 ASP A CA 1
ATOM 6675 C C . ASP A 1 846 ? -32.844 30.766 20.938 1 29.5 846 ASP A C 1
ATOM 6677 O O . ASP A 1 846 ? -32.219 29.703 21.016 1 29.5 846 ASP A O 1
ATOM 6681 N N . LYS A 1 847 ? -33.25 31.234 22.188 1 32.34 847 LYS A N 1
ATOM 6682 C CA . LYS A 1 847 ? -33.906 30.266 23.062 1 32.34 847 LYS A CA 1
ATOM 6683 C C . LYS A 1 847 ? -35.125 29.656 22.391 1 32.34 847 LYS A C 1
ATOM 6685 O O . LYS A 1 847 ? -36 30.375 21.906 1 32.34 847 LYS A O 1
ATOM 6690 N N . PRO A 1 848 ? -35.188 28.344 22.234 1 27.91 848 PRO A N 1
ATOM 6691 C CA . PRO A 1 848 ? -36.531 27.828 22.047 1 27.91 848 PRO A CA 1
ATOM 6692 C C . PRO A 1 848 ? -37.469 28.141 23.219 1 27.91 848 PRO A C 1
ATOM 6694 O O . PRO A 1 848 ? -37 28.312 24.344 1 27.91 848 PRO A O 1
ATOM 6697 N N . ASN A 1 849 ? -38.656 28.703 23.078 1 24.09 849 ASN A N 1
ATOM 6698 C CA . ASN A 1 849 ? -39.844 28.812 23.922 1 24.09 849 ASN A CA 1
ATOM 6699 C C . ASN A 1 849 ? -40.125 27.5 24.656 1 24.09 849 ASN A C 1
ATOM 6701 O O . ASN A 1 849 ? -40.469 26.5 24.031 1 24.09 849 ASN A O 1
ATOM 6705 N N . GLU A 1 850 ? -39.469 27.062 25.719 1 25.83 850 GLU A N 1
ATOM 6706 C CA . GLU A 1 850 ? -39.969 26 26.594 1 25.83 850 GLU A CA 1
ATOM 6707 C C . GLU A 1 850 ? -41.281 26.359 27.25 1 25.83 850 GLU A C 1
ATOM 6709 O O . GLU A 1 850 ? -41.312 27.109 28.234 1 25.83 850 GLU A O 1
ATOM 6714 N N . SER A 1 851 ? -42.469 26.625 26.688 1 23.17 851 SER A N 1
ATOM 6715 C CA . SER A 1 851 ? -43.719 26.641 27.438 1 23.17 851 SER A CA 1
ATOM 6716 C C . SER A 1 851 ? -43.844 25.406 28.328 1 23.17 851 SER A C 1
ATOM 6718 O O . SER A 1 851 ? -44.125 25.516 29.516 1 23.17 851 SER A O 1
ATOM 6720 N N . SER A 1 852 ? -44.562 24.172 27.984 1 23.08 852 SER A N 1
ATOM 6721 C CA . SER A 1 852 ? -45.531 23.438 28.781 1 23.08 852 SER A CA 1
ATOM 6722 C C . SER A 1 852 ? -44.844 22.609 29.875 1 23.08 852 SER A C 1
ATOM 6724 O O . SER A 1 852 ? -45.531 21.922 30.656 1 23.08 852 SER A O 1
ATOM 6726 N N . ARG A 1 853 ? -43.875 21.797 29.875 1 23.95 853 ARG A N 1
ATOM 6727 C CA . ARG A 1 853 ? -43.969 20.859 30.984 1 23.95 853 ARG A CA 1
ATOM 6728 C C . ARG A 1 853 ? -43.719 21.547 32.312 1 23.95 853 ARG A C 1
ATOM 6730 O O . ARG A 1 853 ? -42.688 22.219 32.469 1 23.95 853 ARG A O 1
ATOM 6737 N N . ALA A 1 854 ? -44.75 21.797 33.312 1 22.39 854 ALA A N 1
ATOM 6738 C CA . ALA A 1 854 ? -45 22.125 34.719 1 22.39 854 ALA A CA 1
ATOM 6739 C C . ALA A 1 854 ? -44 21.391 35.625 1 22.39 854 ALA A C 1
ATOM 6741 O O . ALA A 1 854 ? -43.875 21.719 36.812 1 22.39 854 ALA A O 1
ATOM 6742 N N . SER A 1 855 ? -43.844 20.031 35.5 1 22.03 855 SER A N 1
ATOM 6743 C CA . SER A 1 855 ? -43.562 19.406 36.781 1 22.03 855 SER A CA 1
ATOM 6744 C C . SER A 1 855 ? -42.438 20.109 37.5 1 22.03 855 SER A C 1
ATOM 6746 O O . SER A 1 855 ? -41.656 20.828 36.906 1 22.03 855 SER A O 1
ATOM 6748 N N . SER A 1 856 ? -42.25 19.906 38.938 1 20.34 856 SER A N 1
ATOM 6749 C CA . SER A 1 856 ? -41.844 20.359 40.281 1 20.34 856 SER A CA 1
ATOM 6750 C C . SER A 1 856 ? -40.344 20.656 40.312 1 20.34 856 SER A C 1
ATOM 6752 O O . SER A 1 856 ? -39.938 21.672 40.875 1 20.34 856 SER A O 1
ATOM 6754 N N . GLU A 1 857 ? -39.5 19.578 40.5 1 23.06 857 GLU A N 1
ATOM 6755 C CA . GLU A 1 857 ? -38.344 19.766 41.375 1 23.06 857 GLU A CA 1
ATOM 6756 C C . GLU A 1 857 ? -37.375 20.797 40.781 1 23.06 857 GLU A C 1
ATOM 6758 O O . GLU A 1 857 ? -37 20.719 39.625 1 23.06 857 GLU A O 1
ATOM 6763 N N . HIS A 1 858 ? -37.281 22.031 41.375 1 21.58 858 HIS A N 1
ATOM 6764 C CA . HIS A 1 858 ? -36.719 23.359 41.188 1 21.58 858 HIS A CA 1
ATOM 6765 C C . HIS A 1 858 ? -35.188 23.297 41.062 1 21.58 858 HIS A C 1
ATOM 6767 O O . HIS A 1 858 ? -34.531 24.312 41.188 1 21.58 858 HIS A O 1
ATOM 6773 N N . SER A 1 859 ? -34.625 22.109 41.125 1 21.53 859 SER A N 1
ATOM 6774 C CA . SER A 1 859 ? -33.219 22.281 41.469 1 21.53 859 SER A CA 1
ATOM 6775 C C . SER A 1 859 ? -32.562 23.359 40.625 1 21.53 859 SER A C 1
ATOM 6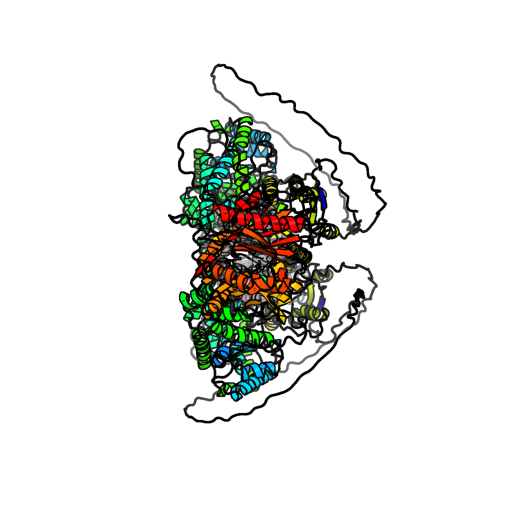777 O O . SER A 1 859 ? -33.062 23.688 39.531 1 21.53 859 SER A O 1
ATOM 6779 N N . ILE A 1 860 ? -31.594 24.109 41.281 1 21.75 860 ILE A N 1
ATOM 6780 C CA . ILE A 1 860 ? -30.734 25.234 40.938 1 21.75 860 ILE A CA 1
ATOM 6781 C C . ILE A 1 860 ? -30.141 25.047 39.562 1 21.75 860 ILE A C 1
ATOM 6783 O O . ILE A 1 860 ? -29.328 24.141 39.344 1 21.75 860 ILE A O 1
ATOM 6787 N N . GLU A 1 861 ? -30.922 25.062 38.594 1 23.41 861 GLU A N 1
ATOM 6788 C CA . GLU A 1 861 ? -30.703 25.172 37.156 1 23.41 861 GLU A CA 1
ATOM 6789 C C . GLU A 1 861 ? -29.625 26.203 36.844 1 23.41 861 GLU A C 1
ATOM 6791 O O . GLU A 1 861 ? -29.875 27.406 36.938 1 23.41 861 GLU A O 1
ATOM 6796 N N . GLU A 1 862 ? -28.375 25.906 37.562 1 23.89 862 GLU A N 1
ATOM 6797 C CA . GLU A 1 862 ? -27.219 26.75 37.375 1 23.89 862 GLU A CA 1
ATOM 6798 C C . GLU A 1 862 ? -27.078 27.219 35.938 1 23.89 862 GLU A C 1
ATOM 6800 O O . GLU A 1 862 ? -26.969 26.406 35.031 1 23.89 862 GLU A O 1
ATOM 6805 N N . SER A 1 863 ? -27.781 28.172 35.531 1 24.45 863 SER A N 1
ATOM 6806 C CA . SER A 1 863 ? -27.781 29.047 34.375 1 24.45 863 SER A CA 1
ATOM 6807 C C . SER A 1 863 ? -26.359 29.422 33.969 1 24.45 863 SER A C 1
ATOM 6809 O O . SER A 1 863 ? -25.859 30.484 34.312 1 24.45 863 SER A O 1
ATOM 6811 N N . THR A 1 864 ? -25.391 28.609 34.406 1 25.2 864 THR A N 1
ATOM 6812 C CA . THR A 1 864 ? -24.031 28.922 33.969 1 25.2 864 THR A CA 1
ATOM 6813 C C . THR A 1 864 ? -24.016 29.266 32.5 1 25.2 864 THR A C 1
ATOM 6815 O O . THR A 1 864 ? -24.484 28.469 31.656 1 25.2 864 THR A O 1
ATOM 6818 N N . HIS A 1 865 ? -24.359 30.469 32.219 1 26.27 865 HIS A N 1
ATOM 6819 C CA . HIS A 1 865 ? -24.047 31.109 30.938 1 26.27 865 HIS A CA 1
ATOM 6820 C C . HIS A 1 865 ? -22.781 30.516 30.312 1 26.27 865 HIS A C 1
ATOM 6822 O O . HIS A 1 865 ? -21.672 30.75 30.781 1 26.27 865 HIS A O 1
ATOM 6828 N N . THR A 1 866 ? -22.828 29.359 30.031 1 27.5 866 THR A N 1
ATOM 6829 C CA . THR A 1 866 ? -21.828 28.516 29.375 1 27.5 866 THR A CA 1
ATOM 6830 C C . THR A 1 866 ? -21.188 29.219 28.188 1 27.5 866 THR A C 1
ATOM 6832 O O . THR A 1 866 ? -21.891 29.734 27.312 1 27.5 866 THR A O 1
ATOM 6835 N N . VAL A 1 867 ? -20.109 30.031 28.406 1 29.86 867 VAL A N 1
ATOM 6836 C CA . VAL A 1 867 ? -19.109 30.281 27.391 1 29.86 867 VAL A CA 1
ATOM 6837 C C . VAL A 1 867 ? -19.188 29.219 26.312 1 29.86 867 VAL A C 1
ATOM 6839 O O . VAL A 1 867 ? -18.859 28.047 26.547 1 29.86 867 VAL A O 1
ATOM 6842 N N . GLY A 1 868 ? -20.234 29 25.703 1 30.5 868 GLY A N 1
ATOM 6843 C CA . GLY A 1 868 ? -20.516 28.016 24.688 1 30.5 868 GLY A CA 1
ATOM 6844 C C . GLY A 1 868 ? -19.406 27.891 23.641 1 30.5 868 GLY A C 1
ATOM 6845 O O . GLY A 1 868 ? -19.297 26.859 22.969 1 30.5 868 GLY A O 1
ATOM 6846 N N . ARG A 1 869 ? -19.078 29.109 22.812 1 38.72 869 ARG A N 1
ATOM 6847 C CA . ARG A 1 869 ? -18.641 28.875 21.438 1 38.72 869 ARG A CA 1
ATOM 6848 C C . ARG A 1 869 ? -17.234 28.297 21.406 1 38.72 869 ARG A C 1
ATOM 6850 O O . ARG A 1 869 ? -16.406 28.641 22.25 1 38.72 869 ARG A O 1
ATOM 6857 N N . SER A 1 870 ? -17.062 27.328 20.641 1 44.16 870 SER A N 1
ATOM 6858 C CA . SER A 1 870 ? -15.945 26.438 20.375 1 44.16 870 SER A CA 1
ATOM 6859 C C . SER A 1 870 ? -14.641 27.219 20.219 1 44.16 870 SER A C 1
ATOM 6861 O O . SER A 1 870 ? -13.625 26.875 20.828 1 44.16 870 SER A O 1
ATOM 6863 N N . GLY A 1 871 ? -14.719 28.469 19.672 1 55.25 871 GLY A N 1
ATOM 6864 C CA . GLY A 1 871 ? -13.484 29.203 19.453 1 55.25 871 GLY A CA 1
ATOM 6865 C C . GLY A 1 871 ? -12.938 29.859 20.719 1 55.25 871 GLY A C 1
ATOM 6866 O O . GLY A 1 871 ? -11.742 29.797 20.984 1 55.25 871 GLY A O 1
ATOM 6867 N N . THR A 1 872 ? -13.852 30.562 21.609 1 59.81 872 THR A N 1
ATOM 6868 C CA . THR A 1 872 ? -13.414 31.219 22.844 1 59.81 872 THR A CA 1
ATOM 6869 C C . THR A 1 872 ? -12.922 30.203 23.859 1 59.81 872 THR A C 1
ATOM 6871 O O . THR A 1 872 ? -11.938 30.438 24.562 1 59.81 872 THR A O 1
ATOM 6874 N N . VAL A 1 873 ? -13.664 29.172 23.875 1 58.72 873 VAL A N 1
ATOM 6875 C CA . VAL A 1 873 ? -13.273 28.125 24.828 1 58.72 873 VAL A CA 1
ATOM 6876 C C . VAL A 1 873 ? -11.875 27.609 24.484 1 58.72 873 VAL A C 1
ATOM 6878 O O . VAL A 1 873 ? -11.039 27.438 25.375 1 58.72 873 VAL A O 1
ATOM 6881 N N . ASP A 1 874 ? -11.711 27.531 23.219 1 75.44 874 ASP A N 1
ATOM 6882 C CA . ASP A 1 874 ? -10.398 27.047 22.781 1 75.44 874 ASP A CA 1
ATOM 6883 C C . ASP A 1 874 ? -9.305 28.047 23.141 1 75.44 874 ASP A C 1
ATOM 6885 O O . ASP A 1 874 ? -8.203 27.656 23.531 1 75.44 874 ASP A O 1
ATOM 6889 N N . LEU A 1 875 ? -9.727 29.328 23.062 1 83.69 875 LEU A N 1
ATOM 6890 C CA . LEU A 1 875 ? -8.742 30.375 23.359 1 83.69 875 LEU A CA 1
ATOM 6891 C C . LEU A 1 875 ? -8.453 30.438 24.859 1 83.69 875 LEU A C 1
ATOM 6893 O O . LEU A 1 875 ? -7.301 30.594 25.266 1 83.69 875 LEU A O 1
ATOM 6897 N N . VAL A 1 876 ? -9.5 30.312 25.641 1 82.38 876 VAL A N 1
ATOM 6898 C CA . VAL A 1 876 ? -9.344 30.344 27.094 1 82.38 876 VAL A CA 1
ATOM 6899 C C . VAL A 1 876 ? -8.477 29.156 27.531 1 82.38 876 VAL A C 1
ATOM 6901 O O . VAL A 1 876 ? -7.562 29.328 28.344 1 82.38 876 VAL A O 1
ATOM 6904 N N . GLU A 1 877 ? -8.836 28.094 26.984 1 81.62 877 GLU A N 1
ATOM 6905 C CA . GLU A 1 877 ? -8.055 26.906 27.328 1 81.62 877 GLU A CA 1
ATOM 6906 C C . GLU A 1 877 ? -6.594 27.062 26.922 1 81.62 877 GLU A C 1
ATOM 6908 O O . GLU A 1 877 ? -5.691 26.672 27.656 1 81.62 877 GLU A O 1
ATOM 6913 N N . TRP A 1 878 ? -6.41 27.594 25.75 1 86.56 878 TRP A N 1
ATOM 6914 C CA . TRP A 1 878 ? -5.047 27.766 25.266 1 86.56 878 TRP A CA 1
ATOM 6915 C C . TRP A 1 878 ? -4.262 28.703 26.172 1 86.56 878 TRP A C 1
ATOM 6917 O O . TRP A 1 878 ? -3.121 28.422 26.531 1 86.56 878 TRP A O 1
ATOM 6927 N N . PHE A 1 879 ? -4.828 29.828 26.547 1 88.75 879 PHE A N 1
ATOM 6928 C CA . PHE A 1 879 ? -4.129 30.812 27.375 1 88.75 879 PHE A CA 1
ATOM 6929 C C . PHE A 1 879 ? -3.947 30.281 28.797 1 88.75 879 PHE A C 1
ATOM 6931 O O . PHE A 1 879 ? -2.947 30.578 29.453 1 88.75 879 PHE A O 1
ATOM 6938 N N . ASN A 1 880 ? -4.891 29.516 29.219 1 84.94 880 ASN A N 1
ATOM 6939 C CA . ASN A 1 880 ? -4.703 28.875 30.516 1 84.94 880 ASN A CA 1
ATOM 6940 C C . ASN A 1 880 ? -3.5 27.938 30.5 1 84.94 880 ASN A C 1
ATOM 6942 O O . ASN A 1 880 ? -2.744 27.891 31.469 1 84.94 880 ASN A O 1
ATOM 6946 N N . HIS A 1 881 ? -3.389 27.281 29.422 1 82.19 881 HIS A N 1
ATOM 6947 C CA . HIS A 1 881 ? -2.221 26.422 29.266 1 82.19 881 HIS A CA 1
ATOM 6948 C C . HIS A 1 881 ? -0.936 27.234 29.219 1 82.19 881 HIS A C 1
ATOM 6950 O O . HIS A 1 881 ? 0.129 26.766 29.609 1 82.19 881 HIS A O 1
ATOM 6956 N N . ALA A 1 882 ? -1.095 28.438 28.656 1 85.44 882 ALA A N 1
ATOM 6957 C CA . ALA A 1 882 ? 0.066 29.312 28.547 1 85.44 882 ALA A CA 1
ATOM 6958 C C . ALA A 1 882 ? 0.344 30.031 29.859 1 85.44 882 ALA A C 1
ATOM 6960 O O . ALA A 1 882 ? 1.239 30.875 29.938 1 85.44 882 ALA A O 1
ATOM 6961 N N . GLY A 1 883 ? -0.369 29.781 30.938 1 80.25 883 GLY A N 1
ATOM 6962 C CA . GLY A 1 883 ? -0.058 30.297 32.25 1 80.25 883 GLY A CA 1
ATOM 6963 C C . GLY A 1 883 ? -0.988 31.406 32.688 1 80.25 883 GLY A C 1
ATOM 6964 O O . GLY A 1 883 ? -0.738 32.062 33.719 1 80.25 883 GLY A O 1
ATOM 6965 N N . TRP A 1 884 ? -2.076 31.516 31.828 1 86.56 884 TRP A N 1
ATOM 6966 C CA . TRP A 1 884 ? -3.049 32.531 32.219 1 86.56 884 TRP A CA 1
ATOM 6967 C C . TRP A 1 884 ? -4.18 31.938 33.031 1 86.56 884 TRP A C 1
ATOM 6969 O O . TRP A 1 884 ? -4.574 30.781 32.812 1 86.56 884 TRP A O 1
ATOM 6979 N N . ASN A 1 885 ? -4.398 32.125 34.188 1 77.75 885 ASN A N 1
ATOM 6980 C CA . ASN A 1 885 ? -5.453 31.609 35.062 1 77.75 885 ASN A CA 1
ATOM 6981 C C . ASN A 1 885 ? -6.777 32.312 34.781 1 77.75 885 ASN A C 1
ATOM 6983 O O . ASN A 1 885 ? -7.285 33.031 35.656 1 77.75 885 ASN A O 1
ATOM 6987 N N . ILE A 1 886 ? -7.199 32.094 33.594 1 77.69 886 ILE A N 1
ATOM 6988 C CA . ILE A 1 886 ? -8.453 32.75 33.219 1 77.69 886 ILE A CA 1
ATOM 6989 C C . ILE A 1 886 ? -9.633 31.922 33.75 1 77.69 886 ILE A C 1
ATOM 6991 O O . ILE A 1 886 ? -9.75 30.734 33.469 1 77.69 886 ILE A O 1
ATOM 6995 N N . SER A 1 887 ? -10.086 32.188 35 1 62.59 887 SER A N 1
ATOM 6996 C CA . SER A 1 887 ? -11.242 31.5 35.562 1 62.59 887 SER A CA 1
ATOM 6997 C C . SER A 1 887 ? -12.516 31.828 34.781 1 62.59 887 SER A C 1
ATOM 6999 O O . SER A 1 887 ? -12.695 32.969 34.344 1 62.59 887 SER A O 1
ATOM 7001 N N . ALA A 1 888 ? -13 30.938 34.25 1 50.19 888 ALA A N 1
ATOM 7002 C CA . ALA A 1 888 ? -14.289 31.172 33.625 1 50.19 888 ALA A CA 1
ATOM 7003 C C . ALA A 1 888 ? -15.164 32.094 34.469 1 50.19 888 ALA A C 1
ATOM 7005 O O . ALA A 1 888 ? -15.164 31.984 35.688 1 50.19 888 ALA A O 1
ATOM 7006 N N . GLY A 1 889 ? -15.539 33.25 34.156 1 44.5 889 GLY A N 1
ATOM 7007 C CA . GLY A 1 889 ? -16.438 34.25 34.719 1 44.5 889 GLY A CA 1
ATOM 7008 C C . GLY A 1 889 ? -17.516 33.656 35.594 1 44.5 889 GLY A C 1
ATOM 7009 O O . GLY A 1 889 ? -18.266 32.75 35.156 1 44.5 889 GLY A O 1
ATOM 7010 N N . ARG A 1 890 ? -17.312 33.562 36.969 1 39.53 890 ARG A N 1
ATOM 7011 C CA . ARG A 1 890 ? -18.5 33.562 37.812 1 39.53 890 ARG A CA 1
ATOM 7012 C C . ARG A 1 890 ? -19.469 34.656 37.375 1 39.53 890 ARG A C 1
ATOM 7014 O O . ARG A 1 890 ? -19.078 35.812 37.188 1 39.53 890 ARG A O 1
ATOM 7021 N N . LYS A 1 891 ? -20.531 34.375 36.781 1 39.66 891 LYS A N 1
ATOM 7022 C CA . LYS A 1 891 ? -21.766 35.125 36.594 1 39.66 891 LYS A CA 1
ATOM 7023 C C . LYS A 1 891 ? -22.031 36.062 37.781 1 39.66 891 LYS A C 1
ATOM 7025 O O . LYS A 1 891 ? -22.031 35.625 38.938 1 39.66 891 LYS A O 1
ATOM 7030 N N . SER A 1 892 ? -21.609 37.312 37.812 1 31.69 892 SER A N 1
ATOM 7031 C CA . SER A 1 892 ? -22.594 38.031 38.625 1 31.69 892 SER A CA 1
ATOM 7032 C C . SER A 1 892 ? -24 37.75 38.094 1 31.69 892 SER A C 1
ATOM 7034 O O . SER A 1 892 ? -24.188 37.312 36.969 1 31.69 892 SER A O 1
ATOM 7036 N N . GLY A 1 893 ? -25.125 37.969 38.781 1 31.11 893 GLY A N 1
ATOM 7037 C CA . GLY A 1 893 ? -26.547 37.812 38.469 1 31.11 893 GLY A CA 1
ATOM 7038 C C . GLY A 1 893 ? -26.875 38.062 37 1 31.11 893 GLY A C 1
ATOM 7039 O O . GLY A 1 893 ? -27.516 37.25 36.375 1 31.11 893 GLY A O 1
ATOM 7040 N N . ASN A 1 894 ? -27.078 39.25 36.531 1 28.72 894 ASN A N 1
ATOM 7041 C CA . ASN A 1 894 ? -27.688 39.781 35.312 1 28.72 894 ASN A CA 1
ATOM 7042 C C . ASN A 1 894 ? -26.688 39.812 34.156 1 28.72 894 ASN A C 1
ATOM 7044 O O . ASN A 1 894 ? -26 40.812 34 1 28.72 894 ASN A O 1
ATOM 7048 N N . GLY A 1 895 ? -26.062 38.656 33.5 1 34.81 895 GLY A N 1
ATOM 7049 C CA . GLY A 1 895 ? -25.422 38.219 32.25 1 34.81 895 GLY A CA 1
ATOM 7050 C C . GLY A 1 895 ? -23.984 38.656 32.156 1 34.81 895 GLY A C 1
ATOM 7051 O O . GLY A 1 895 ? -23.156 37.938 31.562 1 34.81 895 GLY A O 1
ATOM 7052 N N . ALA A 1 896 ? -23.625 40 31.984 1 38.19 896 ALA A N 1
ATOM 7053 C CA . ALA A 1 896 ? -22.297 40.5 31.641 1 38.19 896 ALA A CA 1
ATOM 7054 C C . ALA A 1 896 ? -21.312 40.25 32.781 1 38.19 896 ALA A C 1
ATOM 7056 O O . ALA A 1 896 ? -21.625 40.469 33.938 1 38.19 896 ALA A O 1
ATOM 7057 N N . HIS A 1 897 ? -20.312 39.469 32.656 1 46.97 897 HIS A N 1
ATOM 7058 C CA . HIS A 1 897 ? -19.312 39.25 33.719 1 46.97 897 HIS A CA 1
ATOM 7059 C C . HIS A 1 897 ? -18.422 40.469 33.875 1 46.97 897 HIS A C 1
ATOM 7061 O O . HIS A 1 897 ? -18.203 41.219 32.906 1 46.97 897 HIS A O 1
ATOM 7067 N N . ALA A 1 898 ? -18.094 41 35.125 1 50.91 898 ALA A N 1
ATOM 7068 C CA . ALA A 1 898 ? -17.391 42.188 35.594 1 50.91 898 ALA A CA 1
ATOM 7069 C C . ALA A 1 898 ? -16.141 42.438 34.781 1 50.91 898 ALA A C 1
ATOM 7071 O O . ALA A 1 898 ? -15.633 43.562 34.719 1 50.91 898 ALA A O 1
ATOM 7072 N N . ASN A 1 899 ? -15.82 41.5 33.75 1 74.38 899 ASN A N 1
ATOM 7073 C CA . ASN A 1 899 ? -14.523 41.688 33.094 1 74.38 899 ASN A CA 1
ATOM 7074 C C . ASN A 1 899 ? -14.672 41.75 31.562 1 74.38 899 ASN A C 1
ATOM 7076 O O . ASN A 1 899 ? -13.688 41.656 30.844 1 74.38 899 ASN A O 1
ATOM 7080 N N . GLU A 1 900 ? -15.875 42.156 31.188 1 84.81 900 GLU A N 1
ATOM 7081 C CA . GLU A 1 900 ? -16.109 42.281 29.75 1 84.81 900 GLU A CA 1
ATOM 7082 C C . GLU A 1 900 ? -16.078 43.719 29.312 1 84.81 900 GLU A C 1
ATOM 7084 O O . GLU A 1 900 ? -16.578 44.594 30.016 1 84.81 900 GLU A O 1
ATOM 7089 N N . VAL A 1 901 ? -15.547 43.969 28.25 1 89.25 901 VAL A N 1
ATOM 7090 C CA . VAL A 1 901 ? -15.508 45.281 27.641 1 89.25 901 VAL A CA 1
ATOM 7091 C C . VAL A 1 901 ? -16.188 45.25 26.266 1 89.25 901 VAL A C 1
ATOM 7093 O O . VAL A 1 901 ? -15.961 44.312 25.5 1 89.25 901 VAL A O 1
ATOM 7096 N N . HIS A 1 902 ? -17 46.281 26.016 1 90.81 902 HIS A N 1
ATOM 7097 C CA . HIS A 1 902 ? -17.797 46.25 24.797 1 90.81 902 HIS A CA 1
ATOM 7098 C C . HIS A 1 902 ? -17.531 47.469 23.922 1 90.81 902 HIS A C 1
ATOM 7100 O O . HIS A 1 902 ? -17.203 48.562 24.438 1 90.81 902 HIS A O 1
ATOM 7106 N N . THR A 1 903 ? -17.609 47.281 22.688 1 92.25 903 THR A N 1
ATOM 7107 C CA . THR A 1 903 ? -17.75 48.312 21.703 1 92.25 903 THR A CA 1
ATOM 7108 C C . THR A 1 903 ? -19.125 48.25 21.031 1 92.25 903 THR A C 1
ATOM 7110 O O . THR A 1 903 ? -19.562 47.188 20.594 1 92.25 903 THR A O 1
ATOM 7113 N N . MET A 1 904 ? -19.75 49.375 21.094 1 94.12 904 MET A N 1
ATOM 7114 C CA . MET A 1 904 ? -21.141 49.438 20.609 1 94.12 904 MET A CA 1
ATOM 7115 C C . MET A 1 904 ? -21.297 50.469 19.531 1 94.12 904 MET A C 1
ATOM 7117 O O . MET A 1 904 ? -20.453 51.375 19.375 1 94.12 904 MET A O 1
ATOM 7121 N N . LYS A 1 905 ? -22.359 50.406 18.719 1 93.75 905 LYS A N 1
ATOM 7122 C CA . LYS A 1 905 ? -22.578 51.312 17.609 1 93.75 905 LYS A CA 1
ATOM 7123 C C . LYS A 1 905 ? -24.031 51.812 17.594 1 93.75 905 LYS A C 1
ATOM 7125 O O . LYS A 1 905 ? -24.922 51.156 18.109 1 93.75 905 LYS A O 1
ATOM 7130 N N . VAL A 1 906 ? -24.203 53.031 17.047 1 93.31 906 VAL A N 1
ATOM 7131 C CA . VAL A 1 906 ? -25.531 53.625 16.938 1 93.31 906 VAL A CA 1
ATOM 7132 C C . VAL A 1 906 ? -25.625 54.469 15.664 1 93.31 906 VAL A C 1
ATOM 7134 O O . VAL A 1 906 ? -24.609 54.969 15.172 1 93.31 906 VAL A O 1
ATOM 7137 N N . ASN A 1 907 ? -26.828 54.5 15.141 1 90.5 907 ASN A N 1
ATOM 7138 C CA . ASN A 1 907 ? -27.094 55.406 14.008 1 90.5 907 ASN A CA 1
ATOM 7139 C C . ASN A 1 907 ? -27.312 56.844 14.469 1 90.5 907 ASN A C 1
ATOM 7141 O O . ASN A 1 907 ? -28.016 57.094 15.445 1 90.5 907 ASN A O 1
ATOM 7145 N N . VAL A 1 908 ? -26.672 57.875 13.852 1 89.06 908 VAL A N 1
ATOM 7146 C CA . VAL A 1 908 ? -26.766 59.281 14.281 1 89.06 908 VAL A CA 1
ATOM 7147 C C . VAL A 1 908 ? -27.141 60.156 13.094 1 89.06 908 VAL A C 1
ATOM 7149 O O . VAL A 1 908 ? -26.703 61.312 13.008 1 89.06 908 VAL A O 1
ATOM 7152 N N . GLU A 1 909 ? -27.938 59.688 12.32 1 84.94 909 GLU A N 1
ATOM 7153 C CA . GLU A 1 909 ? -28.344 60.5 11.172 1 84.94 909 GLU A CA 1
ATOM 7154 C C . GLU A 1 909 ? -29.031 61.781 11.609 1 84.94 909 GLU A C 1
ATOM 7156 O O . GLU A 1 909 ? -29.672 61.812 12.672 1 84.94 909 GLU A O 1
ATOM 7161 N N . ASN A 1 910 ? -28.938 62.781 10.836 1 81.56 910 ASN A N 1
ATOM 7162 C CA . ASN A 1 910 ? -29.438 64.125 11.148 1 81.56 910 ASN A CA 1
ATOM 7163 C C . ASN A 1 910 ? -30.953 64.125 11.383 1 81.56 910 ASN A C 1
ATOM 7165 O O . ASN A 1 910 ? -31.484 65 12.055 1 81.56 910 ASN A O 1
ATOM 7169 N N . SER A 1 911 ? -31.609 63.219 10.852 1 74.94 911 SER A N 1
ATOM 7170 C CA . SER A 1 911 ? -33.062 63.094 10.992 1 74.94 911 SER A CA 1
ATOM 7171 C C . SER A 1 911 ? -33.438 62.594 12.375 1 74.94 911 SER A C 1
ATOM 7173 O O . SER A 1 911 ? -34.594 62.719 12.797 1 74.94 911 SER A O 1
ATOM 7175 N N . ASN A 1 912 ? -32.438 62.156 13.094 1 84.19 912 ASN A N 1
ATOM 7176 C CA . ASN A 1 912 ? -32.75 61.625 14.422 1 84.19 912 ASN A CA 1
ATOM 7177 C C . ASN A 1 912 ? -33 62.75 15.422 1 84.19 912 ASN A C 1
ATOM 7179 O O . ASN A 1 912 ? -32.406 63.812 15.336 1 84.19 912 ASN A O 1
ATOM 7183 N N . PRO A 1 913 ? -33.906 62.562 16.297 1 85.44 913 PRO A N 1
ATOM 7184 C CA . PRO A 1 913 ? -34.125 63.562 17.344 1 85.44 913 PRO A CA 1
ATOM 7185 C C . PRO A 1 913 ? -32.938 63.688 18.281 1 85.44 913 PRO A C 1
ATOM 7187 O O . PRO A 1 913 ? -32.281 62.719 18.594 1 85.44 913 PRO A O 1
ATOM 7190 N N . ARG A 1 914 ? -32.688 64.875 18.625 1 90.25 914 ARG A N 1
ATOM 7191 C CA . ARG A 1 914 ? -31.609 65.125 19.578 1 90.25 914 ARG A CA 1
ATOM 7192 C C . ARG A 1 914 ? -31.984 64.688 20.984 1 90.25 914 ARG A C 1
ATOM 7194 O O . ARG A 1 914 ? -33.188 64.688 21.328 1 90.25 914 ARG A O 1
ATOM 7201 N N . PHE A 1 915 ? -31 64.25 21.672 1 91.94 915 PHE A N 1
ATOM 7202 C CA . PHE A 1 915 ? -31.219 63.812 23.031 1 91.94 915 PHE A CA 1
ATOM 7203 C C . PHE A 1 915 ? -31.312 65 23.984 1 91.94 915 PHE A C 1
ATOM 7205 O O . PHE A 1 915 ? -30.578 66 23.844 1 91.94 915 PHE A O 1
ATOM 7212 N N . GLU A 1 916 ? -32.219 64.875 24.953 1 89.56 916 GLU A N 1
ATOM 7213 C CA . GLU A 1 916 ? -32.281 65.875 26.016 1 89.56 916 GLU A CA 1
ATOM 7214 C C . GLU A 1 916 ? -31.156 65.688 27.031 1 89.56 916 GLU A C 1
ATOM 7216 O O . GLU A 1 916 ? -31 64.625 27.594 1 89.56 916 GLU A O 1
ATOM 7221 N N . ILE A 1 917 ? -30.359 66.688 27.203 1 89.19 917 ILE A N 1
ATOM 7222 C CA . ILE A 1 917 ? -29.25 66.625 28.141 1 89.19 917 ILE A CA 1
ATOM 7223 C C . ILE A 1 917 ? -29.766 66.812 29.562 1 89.19 917 ILE A C 1
ATOM 7225 O O . ILE A 1 917 ? -30.359 67.875 29.859 1 89.19 917 ILE A O 1
ATOM 7229 N N . PRO A 1 918 ? -29.531 65.875 30.359 1 80.31 918 PRO A N 1
ATOM 7230 C CA . PRO A 1 918 ? -29.984 66.062 31.734 1 80.31 918 PRO A CA 1
ATOM 7231 C C . PRO A 1 918 ? -29.266 67.188 32.469 1 80.31 918 PRO A C 1
ATOM 7233 O O . PRO A 1 918 ? -28.062 67.375 32.25 1 80.31 918 PRO A O 1
ATOM 7236 N N . VAL A 1 919 ? -30.047 68.062 33.094 1 76.12 919 VAL A N 1
ATOM 7237 C CA . VAL A 1 919 ? -29.469 69.125 33.875 1 76.12 919 VAL A CA 1
ATOM 7238 C C . VAL A 1 919 ? -29.25 68.688 35.312 1 76.12 919 VAL A C 1
ATOM 7240 O O . VAL A 1 919 ? -30.203 68.312 36 1 76.12 919 VAL A O 1
ATOM 7243 N N . ALA A 1 920 ? -28.062 68.438 35.656 1 71.81 920 ALA A N 1
ATOM 7244 C CA . ALA A 1 920 ? -27.734 68.062 37.031 1 71.81 920 ALA A CA 1
ATOM 7245 C C . ALA A 1 920 ? -27.391 69.312 37.875 1 71.81 920 ALA A C 1
ATOM 7247 O O . ALA A 1 920 ? -26.562 70.125 37.438 1 71.81 920 ALA A O 1
ATOM 7248 N N . ARG A 1 921 ? -28.031 69.438 38.969 1 78.56 921 ARG A N 1
ATOM 7249 C CA . ARG A 1 921 ? -27.797 70.625 39.812 1 78.56 921 ARG A CA 1
ATOM 7250 C C . ARG A 1 921 ? -26.344 70.688 40.312 1 78.56 921 ARG A C 1
ATOM 7252 O O . ARG A 1 921 ? -25.828 69.625 40.812 1 78.56 921 ARG A O 1
ATOM 7259 N N . GLY A 1 922 ? -25.656 71.688 40.062 1 85 922 GLY A N 1
ATOM 7260 C CA . GLY A 1 922 ? -24.312 71.875 40.625 1 85 922 GLY A CA 1
ATOM 7261 C C . GLY A 1 922 ? -23.219 71.562 39.625 1 85 922 GLY A C 1
ATOM 7262 O O . GLY A 1 922 ? -22.031 71.688 39.969 1 85 922 GLY A O 1
ATOM 7263 N N . PHE A 1 923 ? -23.625 70.938 38.438 1 91.75 923 PHE A N 1
ATOM 7264 C CA . PHE A 1 923 ? -22.625 70.625 37.438 1 91.75 923 PHE A CA 1
ATOM 7265 C C . PHE A 1 923 ? -22.891 71.312 36.125 1 91.75 923 PHE A C 1
ATOM 7267 O O . PHE A 1 923 ? -24.047 71.562 35.75 1 91.75 923 PHE A O 1
ATOM 7274 N N . THR A 1 924 ? -21.828 71.75 35.375 1 91.75 924 THR A N 1
ATOM 7275 C CA . THR A 1 924 ? -21.953 72.375 34.062 1 91.75 924 THR A CA 1
ATOM 7276 C C . THR A 1 924 ? -21.188 71.625 33 1 91.75 924 THR A C 1
ATOM 7278 O O . THR A 1 924 ? -20.031 71.25 33.188 1 91.75 924 THR A O 1
ATOM 7281 N N . LEU A 1 925 ? -21.891 71.25 31.969 1 93.19 925 LEU A N 1
ATOM 7282 C CA . LEU A 1 925 ? -21.297 70.625 30.797 1 93.19 925 LEU A CA 1
ATOM 7283 C C . LEU A 1 925 ? -20.766 71.625 29.828 1 93.19 925 LEU A C 1
ATOM 7285 O O . LEU A 1 925 ? -21.5 72.562 29.375 1 93.19 925 LEU A O 1
ATOM 7289 N N . ARG A 1 926 ? -19.438 71.562 29.484 1 90.56 926 ARG A N 1
ATOM 7290 C CA . ARG A 1 926 ? -18.859 72.5 28.547 1 90.56 926 ARG A CA 1
ATOM 7291 C C . ARG A 1 926 ? -17.703 71.875 27.781 1 90.56 926 ARG A C 1
ATOM 7293 O O . ARG A 1 926 ? -17.172 70.875 28.172 1 90.56 926 ARG A O 1
ATOM 7300 N N . PRO A 1 927 ? -17.328 72.5 26.703 1 91.56 927 PRO A N 1
ATOM 7301 C CA . PRO A 1 927 ? -16.172 72.062 25.953 1 91.56 927 PRO A CA 1
ATOM 7302 C C . PRO A 1 927 ? -14.844 72.312 26.656 1 91.56 927 PRO A C 1
ATOM 7304 O O . PRO A 1 927 ? -14.75 73.25 27.469 1 91.56 927 PRO A O 1
ATOM 7307 N N . TYR A 1 928 ? -13.992 71.5 26.359 1 92.94 928 TYR A N 1
ATOM 7308 C CA . TYR A 1 928 ? -12.625 71.688 26.844 1 92.94 928 TYR A CA 1
ATOM 7309 C C . TYR A 1 928 ? -11.977 72.938 26.312 1 92.94 928 TYR A C 1
ATOM 7311 O O . TYR A 1 928 ? -12.172 73.312 25.156 1 92.94 928 TYR A O 1
ATOM 7319 N N . LEU A 1 929 ? -11.219 73.688 27.203 1 88.69 929 LEU A N 1
ATOM 7320 C CA . LEU A 1 929 ? -10.438 74.875 26.859 1 88.69 929 LEU A CA 1
ATOM 7321 C C . LEU A 1 929 ? -8.961 74.688 27.188 1 88.69 929 LEU A C 1
ATOM 7323 O O . LEU A 1 929 ? -8.617 73.875 28.047 1 88.69 929 LEU A O 1
ATOM 7327 N N . PRO A 1 930 ? -8.125 75.375 26.516 1 87.31 930 PRO A N 1
ATOM 7328 C CA . PRO A 1 930 ? -6.684 75.188 26.734 1 87.31 930 PRO A CA 1
ATOM 7329 C C . PRO A 1 930 ? -6.281 75.438 28.188 1 87.31 930 PRO A C 1
ATOM 7331 O O . PRO A 1 930 ? -5.316 74.812 28.656 1 87.31 930 PRO A O 1
ATOM 7334 N N . GLU A 1 931 ? -7.074 76.188 28.922 1 88.81 931 GLU A N 1
ATOM 7335 C CA . GLU A 1 931 ? -6.77 76.438 30.328 1 88.81 931 GLU A CA 1
ATOM 7336 C C . GLU A 1 931 ? -7.031 75.25 31.188 1 88.81 931 GLU A C 1
ATOM 7338 O O . GLU A 1 931 ? -6.512 75.125 32.312 1 88.81 931 GLU A O 1
ATOM 7343 N N . ASP A 1 932 ? -7.746 74.312 30.641 1 92.31 932 ASP A N 1
ATOM 7344 C CA . ASP A 1 932 ? -8.125 73.062 31.391 1 92.31 932 ASP A CA 1
ATOM 7345 C C . ASP A 1 932 ? -7.031 72 31.312 1 92.31 932 ASP A C 1
ATOM 7347 O O . ASP A 1 932 ? -7.141 70.938 31.922 1 92.31 932 ASP A O 1
ATOM 7351 N N . HIS A 1 933 ? -6.059 72.25 30.594 1 92 933 HIS A N 1
ATOM 7352 C CA . HIS A 1 933 ? -5.086 71.25 30.188 1 92 933 HIS A CA 1
ATOM 7353 C C . HIS A 1 933 ? -4.543 70.5 31.391 1 92 933 HIS A C 1
ATOM 7355 O O . HIS A 1 933 ? -4.672 69.25 31.469 1 92 933 HIS A O 1
ATOM 7361 N N . ASP A 1 934 ? -3.977 71.188 32.312 1 91.81 934 ASP A N 1
ATOM 7362 C CA . ASP A 1 934 ? -3.328 70.5 33.438 1 91.81 934 ASP A CA 1
ATOM 7363 C C . ASP A 1 934 ? -4.352 69.875 34.375 1 91.81 934 ASP A C 1
ATOM 7365 O O . ASP A 1 934 ? -4.121 68.75 34.844 1 91.81 934 ASP A O 1
ATOM 7369 N N . GLN A 1 935 ? -5.406 70.5 34.531 1 93.62 935 GLN A N 1
ATOM 7370 C CA . GLN A 1 935 ? -6.434 69.938 35.406 1 93.62 935 GLN A CA 1
ATOM 7371 C C . GLN A 1 935 ? -7.02 68.625 34.844 1 93.62 935 GLN A C 1
ATOM 7373 O O . GLN A 1 935 ? -7.293 67.688 35.594 1 93.62 935 GLN A O 1
ATOM 7378 N N . LEU A 1 936 ? -7.223 68.688 33.625 1 94.06 936 LEU A N 1
ATOM 7379 C CA . LEU A 1 936 ? -7.797 67.5 32.969 1 94.06 936 LEU A CA 1
ATOM 7380 C C . LEU A 1 936 ? -6.844 66.312 33.062 1 94.06 936 LEU A C 1
ATOM 7382 O O . LEU A 1 936 ? -7.262 65.188 33.406 1 94.06 936 LEU A O 1
ATOM 7386 N N . LEU A 1 937 ? -5.633 66.438 32.75 1 92.5 937 LEU A N 1
ATOM 7387 C CA . LEU A 1 937 ? -4.664 65.375 32.812 1 92.5 937 LEU A CA 1
ATOM 7388 C C . LEU A 1 937 ? -4.508 64.812 34.219 1 92.5 937 LEU A C 1
ATOM 7390 O O . LEU A 1 937 ? -4.316 63.625 34.438 1 92.5 937 LEU A O 1
ATOM 7394 N N . GLU A 1 938 ? -4.559 65.75 35.125 1 91.88 938 GLU A N 1
ATOM 7395 C CA . GLU A 1 938 ? -4.5 65.375 36.531 1 91.88 938 GLU A CA 1
ATOM 7396 C C . GLU A 1 938 ? -5.719 64.5 36.906 1 91.88 938 GLU A C 1
ATOM 7398 O O . GLU A 1 938 ? -5.598 63.531 37.625 1 91.88 938 GLU A O 1
ATOM 7403 N N . PHE A 1 939 ? -6.781 64.938 36.438 1 92.06 939 PHE A N 1
ATOM 7404 C CA . PHE A 1 939 ? -8.016 64.188 36.688 1 92.06 939 PHE A CA 1
ATOM 7405 C C . PHE A 1 939 ? -7.93 62.812 36.094 1 92.06 939 PHE A C 1
ATOM 7407 O O . PHE A 1 939 ? -8.266 61.812 36.781 1 92.06 939 PHE A O 1
ATOM 7414 N N . VAL A 1 940 ? -7.484 62.688 34.844 1 92.06 940 VAL A N 1
ATOM 7415 C CA . VAL A 1 940 ? -7.371 61.406 34.188 1 92.06 940 VAL A CA 1
ATOM 7416 C C . VAL A 1 940 ? -6.324 60.531 34.875 1 92.06 940 VAL A C 1
ATOM 7418 O O . VAL A 1 940 ? -6.539 59.312 35.062 1 92.06 940 VAL A O 1
ATOM 7421 N N . ASP A 1 941 ? -5.223 61.062 35.281 1 89.25 941 ASP A N 1
ATOM 7422 C CA . ASP A 1 941 ? -4.148 60.312 35.938 1 89.25 941 ASP A CA 1
ATOM 7423 C C . ASP A 1 941 ? -4.613 59.719 37.281 1 89.25 941 ASP A C 1
ATOM 7425 O O . ASP A 1 941 ? -4.242 58.625 37.625 1 89.25 941 ASP A O 1
ATOM 7429 N N . ARG A 1 942 ? -5.359 60.531 37.938 1 86.88 942 ARG A N 1
ATOM 7430 C CA . ARG A 1 942 ? -5.898 60.031 39.219 1 86.88 942 ARG A CA 1
ATOM 7431 C C . ARG A 1 942 ? -6.82 58.844 39 1 86.88 942 ARG A C 1
ATOM 7433 O O . ARG A 1 942 ? -6.84 57.906 39.781 1 86.88 942 ARG A O 1
ATOM 7440 N N . HIS A 1 943 ? -7.531 58.969 37.969 1 85.56 943 HIS A N 1
ATOM 7441 C CA . HIS A 1 943 ? -8.445 57.875 37.625 1 85.56 943 HIS A CA 1
ATOM 7442 C C . HIS A 1 943 ? -7.676 56.625 37.25 1 85.56 943 HIS A C 1
ATOM 7444 O O . HIS A 1 943 ? -8.031 55.5 37.719 1 85.56 943 HIS A O 1
ATOM 7450 N N . VAL A 1 944 ? -6.711 56.688 36.5 1 85.56 944 VAL A N 1
ATOM 7451 C CA . VAL A 1 944 ? -5.949 55.562 35.969 1 85.56 944 VAL A CA 1
ATOM 7452 C C . VAL A 1 944 ? -5.129 54.938 37.094 1 85.56 944 VAL A C 1
ATOM 7454 O O . VAL A 1 944 ? -4.922 53.719 37.125 1 85.56 944 VAL A O 1
ATOM 7457 N N . GLN A 1 945 ? -4.605 55.688 37.969 1 78.62 945 GLN A N 1
ATOM 7458 C CA . GLN A 1 945 ? -3.848 55.156 39.094 1 78.62 945 GLN A CA 1
ATOM 7459 C C . GLN A 1 945 ? -4.719 54.281 39.969 1 78.62 945 GLN A C 1
ATOM 7461 O O . GLN A 1 945 ? -4.227 53.312 40.562 1 78.62 945 GLN A O 1
ATOM 7466 N N . ARG A 1 946 ? -5.918 54.625 40.031 1 77.12 946 ARG A N 1
ATOM 7467 C CA . ARG A 1 946 ? -6.848 53.844 40.812 1 77.12 946 ARG A CA 1
ATOM 7468 C C . ARG A 1 946 ? -7.293 52.594 40.062 1 77.12 946 ARG A C 1
ATOM 7470 O O . ARG A 1 946 ? -7.609 51.562 40.656 1 77.12 946 ARG A O 1
ATOM 7477 N N . ARG A 1 947 ? -7.297 52.719 38.781 1 80.31 947 ARG A N 1
ATOM 7478 C CA . ARG A 1 947 ? -7.766 51.656 37.906 1 80.31 947 ARG A CA 1
ATOM 7479 C C . ARG A 1 947 ? -6.734 51.344 36.844 1 80.31 947 ARG A C 1
ATOM 7481 O O . ARG A 1 947 ? -6.875 51.75 35.688 1 80.31 947 ARG A O 1
ATOM 7488 N N . ARG A 1 948 ? -5.875 50.531 37.156 1 74.44 948 ARG A N 1
ATOM 7489 C CA . ARG A 1 948 ? -4.777 50.188 36.25 1 74.44 948 ARG A CA 1
ATOM 7490 C C . ARG A 1 948 ? -5.277 49.438 35.031 1 74.44 948 ARG A C 1
ATOM 7492 O O . ARG A 1 948 ? -4.598 49.406 34 1 74.44 948 ARG A O 1
ATOM 7499 N N . ASP A 1 949 ? -6.5 48.938 35.125 1 76.12 949 ASP A N 1
ATOM 7500 C CA . ASP A 1 949 ? -7.07 48.219 34 1 76.12 949 ASP A CA 1
ATOM 7501 C C . ASP A 1 949 ? -7.41 49.188 32.875 1 76.12 949 ASP A C 1
ATOM 7503 O O . ASP A 1 949 ? -7.645 48.781 31.719 1 76.12 949 ASP A O 1
ATOM 7507 N N . ARG A 1 950 ? -7.305 50.469 33.188 1 81.44 950 ARG A N 1
ATOM 7508 C CA . ARG A 1 950 ? -7.598 51.469 32.156 1 81.44 950 ARG A CA 1
ATOM 7509 C C . ARG A 1 950 ? -6.32 52.125 31.656 1 81.44 950 ARG A C 1
ATOM 7511 O O . ARG A 1 950 ? -6.328 53.281 31.266 1 81.44 950 ARG A O 1
ATOM 7518 N N . ALA A 1 951 ? -5.336 51.406 31.75 1 83.25 951 ALA A N 1
ATOM 7519 C CA . ALA A 1 951 ? -4.055 51.906 31.266 1 83.25 951 ALA A CA 1
ATOM 7520 C C . ALA A 1 951 ? -4.168 52.406 29.828 1 83.25 951 ALA A C 1
ATOM 7522 O O . ALA A 1 951 ? -4.824 51.781 29 1 83.25 951 ALA A O 1
ATOM 7523 N N . GLY A 1 952 ? -3.57 53.594 29.531 1 88 952 GLY A N 1
ATOM 7524 C CA . GLY A 1 952 ? -3.586 54.156 28.203 1 88 952 GLY A CA 1
ATOM 7525 C C . GLY A 1 952 ? -4.508 55.375 28.094 1 88 952 GLY A C 1
ATOM 7526 O O . GLY A 1 952 ? -4.391 56.156 27.156 1 88 952 GLY A O 1
ATOM 7527 N N . LEU A 1 953 ? -5.336 55.469 29.078 1 89.38 953 LEU A N 1
ATOM 7528 C CA . LEU A 1 953 ? -6.297 56.562 29.047 1 89.38 953 LEU A CA 1
ATOM 7529 C C . LEU A 1 953 ? -5.586 57.906 29.078 1 89.38 953 LEU A C 1
ATOM 7531 O O . LEU A 1 953 ? -6.035 58.875 28.438 1 89.38 953 LEU A O 1
ATOM 7535 N N . SER A 1 954 ? -4.523 58 29.875 1 88.19 954 SER A N 1
ATOM 7536 C CA . SER A 1 954 ? -3.75 59.25 29.922 1 88.19 954 SER A CA 1
ATOM 7537 C C . SER A 1 954 ? -3.205 59.625 28.547 1 88.19 954 SER A C 1
ATOM 7539 O O . SER A 1 954 ? -3.25 60.781 28.141 1 88.19 954 SER A O 1
ATOM 7541 N N . LEU A 1 955 ? -2.738 58.594 27.922 1 87.81 955 LEU A N 1
ATOM 7542 C CA . LEU A 1 955 ? -2.23 58.812 26.562 1 87.81 955 LEU A CA 1
ATOM 7543 C C . LEU A 1 955 ? -3.352 59.219 25.625 1 87.81 955 LEU A C 1
ATOM 7545 O O . LEU A 1 955 ? -3.158 60.094 24.766 1 87.81 955 LEU A O 1
ATOM 7549 N N . LEU A 1 956 ? -4.402 58.625 25.766 1 91.25 956 LEU A N 1
ATOM 7550 C CA . LEU A 1 956 ? -5.559 58.938 24.922 1 91.25 956 LEU A CA 1
ATOM 7551 C C . LEU A 1 956 ? -5.961 60.406 25.047 1 91.25 956 LEU A C 1
ATOM 7553 O O . LEU A 1 956 ? -6.148 61.062 24.047 1 91.25 956 LEU A O 1
ATOM 7557 N N . TYR A 1 957 ? -6.055 60.875 26.234 1 92.69 957 TYR A N 1
ATOM 7558 C CA . TYR A 1 957 ? -6.469 62.25 26.484 1 92.69 957 TYR A CA 1
ATOM 7559 C C . TYR A 1 957 ? -5.379 63.219 26.078 1 92.69 957 TYR A C 1
ATOM 7561 O O . TYR A 1 957 ? -5.668 64.312 25.578 1 92.69 957 TYR A O 1
ATOM 7569 N N . MET A 1 958 ? -4.184 62.875 26.281 1 89.06 958 MET A N 1
ATOM 7570 C CA . MET A 1 958 ? -3.08 63.719 25.844 1 89.06 958 MET A CA 1
ATOM 7571 C C . MET A 1 958 ? -3.119 63.906 24.344 1 89.06 958 MET A C 1
ATOM 7573 O O . MET A 1 958 ? -2.971 65.062 23.859 1 89.06 958 MET A O 1
ATOM 7577 N N . GLN A 1 959 ? -3.354 62.875 23.672 1 89.19 959 GLN A N 1
ATOM 7578 C CA . GLN A 1 959 ? -3.395 62.938 22.219 1 89.19 959 GLN A CA 1
ATOM 7579 C C . GLN A 1 959 ? -4.637 63.688 21.75 1 89.19 959 GLN A C 1
ATOM 7581 O O . GLN A 1 959 ? -4.594 64.375 20.734 1 89.19 959 GLN A O 1
ATOM 7586 N N . ALA A 1 960 ? -5.652 63.469 22.453 1 92.19 960 ALA A N 1
ATOM 7587 C CA . ALA A 1 960 ? -6.871 64.188 22.094 1 92.19 960 ALA A CA 1
ATOM 7588 C C . ALA A 1 960 ? -6.684 65.688 22.281 1 92.19 960 ALA A C 1
ATOM 7590 O O . ALA A 1 960 ? -7.156 66.5 21.453 1 92.19 960 ALA A O 1
ATOM 7591 N N . GLN A 1 961 ? -5.965 66.125 23.312 1 90.69 961 GLN A N 1
ATOM 7592 C CA . GLN A 1 961 ? -5.684 67.562 23.547 1 90.69 961 GLN A CA 1
ATOM 7593 C C . GLN A 1 961 ? -4.82 68.125 22.438 1 90.69 961 GLN A C 1
ATOM 7595 O O . GLN A 1 961 ? -5.09 69.25 21.969 1 90.69 961 GLN A O 1
ATOM 7600 N N . GLU A 1 962 ? -3.932 67.375 22.094 1 86.19 962 GLU A N 1
ATOM 7601 C CA . GLU A 1 962 ? -3.037 67.812 21.031 1 86.19 962 GLU A CA 1
ATOM 7602 C C . GLU A 1 962 ? -3.779 67.938 19.703 1 86.19 962 GLU A C 1
ATOM 7604 O O . GLU A 1 962 ? -3.543 68.875 18.938 1 86.19 962 GLU A O 1
ATOM 7609 N N . SER A 1 963 ? -4.562 67 19.5 1 87.31 963 SER A N 1
ATOM 7610 C CA . SER A 1 963 ? -5.332 67 18.266 1 87.31 963 SER A CA 1
ATOM 7611 C C . SER A 1 963 ? -6.285 68.188 18.219 1 87.31 963 SER A C 1
ATOM 7613 O O . SER A 1 963 ? -6.5 68.75 17.156 1 87.31 963 SER A O 1
ATOM 7615 N N . GLN A 1 964 ? -6.84 68.438 19.281 1 81.44 964 GLN A N 1
ATOM 7616 C CA . GLN A 1 964 ? -7.797 69.562 19.344 1 81.44 964 GLN A CA 1
ATOM 7617 C C . GLN A 1 964 ? -7.109 70.875 19.109 1 81.44 964 GLN A C 1
ATOM 7619 O O . GLN A 1 964 ? -7.695 71.812 18.531 1 81.44 964 GLN A O 1
ATOM 7624 N N . ILE A 1 965 ? -5.945 71.062 19.656 1 75.5 965 ILE A N 1
ATOM 7625 C CA . ILE A 1 965 ? -5.195 72.312 19.484 1 75.5 965 ILE A CA 1
ATOM 7626 C C . ILE A 1 965 ? -4.777 72.5 18.031 1 75.5 965 ILE A C 1
ATOM 7628 O O . ILE A 1 965 ? -4.738 73.562 17.5 1 75.5 965 ILE A O 1
ATOM 7632 N N . SER A 1 966 ? -4.543 71.375 17.516 1 67.69 966 SER A N 1
ATOM 7633 C CA . SER A 1 966 ? -4.121 71.438 16.125 1 67.69 966 SER A CA 1
ATOM 7634 C C . SER A 1 966 ? -5.309 71.688 15.195 1 67.69 966 SER A C 1
ATOM 7636 O O . SER A 1 966 ? -6.367 71.062 15.359 1 67.69 966 SER A O 1
ATOM 7638 N N . ASN A 1 967 ? -5.961 73.062 15.062 1 55.06 967 ASN A N 1
ATOM 7639 C CA . ASN A 1 967 ? -7.109 73.688 14.43 1 55.06 967 ASN A CA 1
ATOM 7640 C C . ASN A 1 967 ? -7.852 72.75 13.5 1 55.06 967 ASN A C 1
ATOM 7642 O O . ASN A 1 967 ? -9.008 73 13.156 1 55.06 967 ASN A O 1
ATOM 7646 N N . ASN A 1 968 ? -7.398 71.75 12.945 1 52.69 968 ASN A N 1
ATOM 7647 C CA . ASN A 1 968 ? -8.117 71.062 11.875 1 52.69 968 ASN A CA 1
ATOM 7648 C C . ASN A 1 968 ? -8.586 69.688 12.312 1 52.69 968 ASN A C 1
ATOM 7650 O O . ASN A 1 968 ? -8.891 68.812 11.477 1 52.69 968 ASN A O 1
ATOM 7654 N N . SER A 1 969 ? -8.812 69.438 13.688 1 64.38 969 SER A N 1
ATOM 7655 C CA . SER A 1 969 ? -9.047 68 13.844 1 64.38 969 SER A CA 1
ATOM 7656 C C . SER A 1 969 ? -10.445 67.688 14.375 1 64.38 969 SER A C 1
ATOM 7658 O O . SER A 1 969 ? -11.047 68.562 15.031 1 64.38 969 SER A O 1
ATOM 7660 N N . ASP A 1 970 ? -11.195 66.938 13.773 1 83.31 970 ASP A N 1
ATOM 7661 C CA . ASP A 1 970 ? -12.508 66.438 14.109 1 83.31 970 ASP A CA 1
ATOM 7662 C C . ASP A 1 970 ? -12.469 65.688 15.445 1 83.31 970 ASP A C 1
ATOM 7664 O O . ASP A 1 970 ? -12.961 64.562 15.539 1 83.31 970 ASP A O 1
ATOM 7668 N N . THR A 1 971 ? -11.68 66.375 16.484 1 91.38 971 THR A N 1
ATOM 7669 C CA . THR A 1 971 ? -11.633 65.812 17.844 1 91.38 971 THR A CA 1
ATOM 7670 C C . THR A 1 971 ? -12.117 66.875 18.844 1 91.38 971 THR A C 1
ATOM 7672 O O . THR A 1 971 ? -11.758 68.062 18.766 1 91.38 971 THR A O 1
ATOM 7675 N N . SER A 1 972 ? -12.938 66.5 19.703 1 91.69 972 SER A N 1
ATOM 7676 C CA . SER A 1 972 ? -13.453 67.375 20.734 1 91.69 972 SER A CA 1
ATOM 7677 C C . SER A 1 972 ? -13.523 66.688 22.094 1 91.69 972 SER A C 1
ATOM 7679 O O . SER A 1 972 ? -13.797 65.5 22.156 1 91.69 972 SER A O 1
ATOM 7681 N N . ILE A 1 973 ? -13.164 67.438 23.125 1 95.25 973 ILE A N 1
ATOM 7682 C CA . ILE A 1 973 ? -13.273 66.938 24.484 1 95.25 973 ILE A CA 1
ATOM 7683 C C . ILE A 1 973 ? -14.391 67.625 25.219 1 95.25 973 ILE A C 1
ATOM 7685 O O . ILE A 1 973 ? -14.492 68.875 25.156 1 95.25 973 ILE A O 1
ATOM 7689 N N . LEU A 1 974 ? -15.227 66.875 25.828 1 94.88 974 LEU A N 1
ATOM 7690 C CA . LEU A 1 974 ? -16.312 67.438 26.641 1 94.88 974 LEU A CA 1
ATOM 7691 C C . LEU A 1 974 ? -16.047 67.25 28.125 1 94.88 974 LEU A C 1
ATOM 7693 O O . LEU A 1 974 ? -15.531 66.188 28.531 1 94.88 974 LEU A O 1
ATOM 7697 N N . LEU A 1 975 ? -16.438 68.25 28.938 1 95.56 975 LEU A N 1
ATOM 7698 C CA . LEU A 1 975 ? -16.156 68.188 30.359 1 95.56 975 LEU A CA 1
ATOM 7699 C C . LEU A 1 975 ? -17.422 68.5 31.172 1 95.56 975 LEU A C 1
ATOM 7701 O O . LEU A 1 975 ? -18.266 69.312 30.766 1 95.56 975 LEU A O 1
ATOM 7705 N N . TYR A 1 976 ? -17.547 67.812 32.25 1 93.75 976 TYR A N 1
ATOM 7706 C CA . TYR A 1 976 ? -18.406 68.25 33.344 1 93.75 976 TYR A CA 1
ATOM 7707 C C . TYR A 1 976 ? -17.578 68.875 34.469 1 93.75 976 TYR A C 1
ATOM 7709 O O . TYR A 1 976 ? -16.609 68.25 34.938 1 93.75 976 TYR A O 1
ATOM 7717 N N . VAL A 1 977 ? -17.922 70.062 34.844 1 93.5 977 VAL A N 1
ATOM 7718 C CA . VAL A 1 977 ? -17.234 70.75 35.938 1 93.5 977 VAL A CA 1
ATOM 7719 C C . VAL A 1 977 ? -18.219 71.062 37.062 1 93.5 977 VAL A C 1
ATOM 7721 O O . VAL A 1 977 ? -19.391 71.312 36.812 1 93.5 977 VAL A O 1
ATOM 7724 N N . ASP A 1 978 ? -17.734 70.938 38.25 1 89.69 978 ASP A N 1
ATOM 7725 C CA . ASP A 1 978 ? -18.594 71.312 39.375 1 89.69 978 ASP A CA 1
ATOM 7726 C C . ASP A 1 978 ? -18.625 72.812 39.656 1 89.69 978 ASP A C 1
ATOM 7728 O O . ASP A 1 978 ? -18.078 73.562 38.875 1 89.69 978 ASP A O 1
ATOM 7732 N N . MET A 1 979 ? -19.234 73.25 40.656 1 87 979 MET A N 1
ATOM 7733 C CA . MET A 1 979 ? -19.438 74.688 40.969 1 87 979 MET A CA 1
ATOM 7734 C C . MET A 1 979 ? -18.109 75.375 41.281 1 87 979 MET A C 1
ATOM 7736 O O . MET A 1 979 ? -18 76.625 41.125 1 87 979 MET A O 1
ATOM 7740 N N . THR A 1 980 ? -17.172 74.625 41.656 1 88.19 980 THR A N 1
ATOM 7741 C CA . THR A 1 980 ? -15.859 75.188 42 1 88.19 980 THR A CA 1
ATOM 7742 C C . THR A 1 980 ? -14.961 75.188 40.781 1 88.19 980 THR A C 1
ATOM 7744 O O . THR A 1 980 ? -13.836 75.688 40.844 1 88.19 980 THR A O 1
ATOM 7747 N N . GLY A 1 981 ? -15.43 74.625 39.719 1 88.06 981 GLY A N 1
ATOM 7748 C CA . GLY A 1 981 ? -14.648 74.625 38.5 1 88.06 981 GLY A CA 1
ATOM 7749 C C . GLY A 1 981 ? -13.82 73.312 38.344 1 88.06 981 GLY A C 1
ATOM 7750 O O . GLY A 1 981 ? -13.039 73.188 37.406 1 88.06 981 GLY A O 1
ATOM 7751 N N . ARG A 1 982 ? -13.992 72.5 39.281 1 91 982 ARG A N 1
ATOM 7752 C CA . ARG A 1 982 ? -13.258 71.188 39.219 1 91 982 ARG A CA 1
ATOM 7753 C C . ARG A 1 982 ? -13.875 70.25 38.219 1 91 982 ARG A C 1
ATOM 7755 O O . ARG A 1 982 ? -15.094 70.125 38.156 1 91 982 ARG A O 1
ATOM 7762 N N . ILE A 1 983 ? -13.023 69.562 37.438 1 94.25 983 ILE A N 1
ATOM 7763 C CA . ILE A 1 983 ? -13.484 68.625 36.438 1 94.25 983 ILE A CA 1
ATOM 7764 C C . ILE A 1 983 ? -13.914 67.312 37.125 1 94.25 983 ILE A C 1
ATOM 7766 O O . ILE A 1 983 ? -13.164 66.75 37.938 1 94.25 983 ILE A O 1
ATOM 7770 N N . VAL A 1 984 ? -15.102 66.812 36.781 1 93.38 984 VAL A N 1
ATOM 7771 C CA . VAL A 1 984 ? -15.625 65.625 37.438 1 93.38 984 VAL A CA 1
ATOM 7772 C C . VAL A 1 984 ? -15.977 64.562 36.406 1 93.38 984 VAL A C 1
ATOM 7774 O O . VAL A 1 984 ? -16.281 63.406 36.75 1 93.38 984 VAL A O 1
ATOM 7777 N N . GLY A 1 985 ? -15.914 64.812 35.188 1 94.12 985 GLY A N 1
ATOM 7778 C CA . GLY A 1 985 ? -16.188 63.906 34.125 1 94.12 985 GLY A CA 1
ATOM 7779 C C . GLY A 1 985 ? -15.734 64.375 32.75 1 94.12 985 GLY A C 1
ATOM 7780 O O . GLY A 1 985 ? -15.594 65.562 32.531 1 94.12 985 GLY A O 1
ATOM 7781 N N . SER A 1 986 ? -15.57 63.438 31.875 1 95.81 986 SER A N 1
ATOM 7782 C CA . SER A 1 986 ? -15.109 63.812 30.547 1 95.81 986 SER A CA 1
ATOM 7783 C C . SER A 1 986 ? -15.336 62.688 29.547 1 95.81 986 SER A C 1
ATOM 7785 O O . SER A 1 986 ? -15.461 61.531 29.922 1 95.81 986 SER A O 1
ATOM 7787 N N . ILE A 1 987 ? -15.422 63.031 28.281 1 95.88 987 ILE A N 1
ATOM 7788 C CA . ILE A 1 987 ? -15.5 62.094 27.172 1 95.88 987 ILE A CA 1
ATOM 7789 C C . ILE A 1 987 ? -14.844 62.719 25.938 1 95.88 987 ILE A C 1
ATOM 7791 O O . ILE A 1 987 ? -14.703 63.938 25.844 1 95.88 987 ILE A O 1
ATOM 7795 N N . ILE A 1 988 ? -14.352 61.906 25.078 1 95.25 988 ILE A N 1
ATOM 7796 C CA . ILE A 1 988 ? -13.711 62.375 23.844 1 95.25 988 ILE A CA 1
ATOM 7797 C C . ILE A 1 988 ? -14.586 62 22.641 1 95.25 988 ILE A C 1
ATOM 7799 O O . ILE A 1 988 ? -15.102 60.906 22.547 1 95.25 988 ILE A O 1
ATOM 7803 N N . SER A 1 989 ? -14.859 62.906 21.75 1 94.31 989 SER A N 1
ATOM 7804 C CA . SER A 1 989 ? -15.523 62.688 20.469 1 94.31 989 SER A CA 1
ATOM 7805 C C . SER A 1 989 ? -14.578 62.938 19.312 1 94.31 989 SER A C 1
ATOM 7807 O O . SER A 1 989 ? -13.766 63.875 19.344 1 94.31 989 SER A O 1
ATOM 7809 N N . PHE A 1 990 ? -14.594 62.062 18.328 1 92.94 990 PHE A N 1
ATOM 7810 C CA . PHE A 1 990 ? -13.695 62.219 17.188 1 92.94 990 PHE A CA 1
ATOM 7811 C C . PHE A 1 990 ? -14.312 61.594 15.938 1 92.94 990 PHE A C 1
ATOM 7813 O O . PHE A 1 990 ? -15.352 60.938 16.016 1 92.94 990 PHE A O 1
ATOM 7820 N N . SER A 1 991 ? -13.766 61.906 14.781 1 90.81 991 SER A N 1
ATOM 7821 C CA . SER A 1 991 ? -14.148 61.281 13.516 1 90.81 991 SER A CA 1
ATOM 7822 C C . SER A 1 991 ? -12.977 60.562 12.867 1 90.81 991 SER A C 1
ATOM 7824 O O . SER A 1 991 ? -11.836 60.656 13.336 1 90.81 991 SER A O 1
ATOM 7826 N N . MET A 1 992 ? -13.18 59.844 11.859 1 88.31 992 MET A N 1
ATOM 7827 C CA . MET A 1 992 ? -12.164 59.062 11.148 1 88.31 992 MET A CA 1
ATOM 7828 C C . MET A 1 992 ? -11.117 60 10.531 1 88.31 992 MET A C 1
ATOM 7830 O O . MET A 1 992 ? -9.992 59.562 10.266 1 88.31 992 MET A O 1
ATOM 7834 N N . ARG A 1 993 ? -11.43 61.25 10.375 1 84.25 993 ARG A N 1
ATOM 7835 C CA . ARG A 1 993 ? -10.555 62.219 9.711 1 84.25 993 ARG A CA 1
ATOM 7836 C C . ARG A 1 993 ? -9.516 62.75 10.688 1 84.25 993 ARG A C 1
ATOM 7838 O O . ARG A 1 993 ? -8.516 63.344 10.266 1 84.25 993 ARG A O 1
ATOM 7845 N N . SER A 1 994 ? -9.844 62.5 11.961 1 86.88 994 SER A N 1
ATOM 7846 C CA . SER A 1 994 ? -8.93 63 12.977 1 86.88 994 SER A CA 1
ATOM 7847 C C . SER A 1 994 ? -7.645 62.188 13.023 1 86.88 994 SER A C 1
ATOM 7849 O O . SER A 1 994 ? -7.676 60.969 12.859 1 86.88 994 SER A O 1
ATOM 7851 N N . ASN A 1 995 ? -6.488 62.812 13.219 1 84.62 995 ASN A N 1
ATOM 7852 C CA . ASN A 1 995 ? -5.234 62.094 13.422 1 84.62 995 ASN A CA 1
ATOM 7853 C C . ASN A 1 995 ? -5.27 61.25 14.695 1 84.62 995 ASN A C 1
ATOM 7855 O O . ASN A 1 995 ? -4.492 60.312 14.844 1 84.62 995 ASN A O 1
ATOM 7859 N N . PHE A 1 996 ? -6.215 61.656 15.531 1 89.69 996 PHE A N 1
ATOM 7860 C CA . PHE A 1 996 ? -6.441 60.938 16.797 1 89.69 996 PHE A CA 1
ATOM 7861 C C . PHE A 1 996 ? -7 59.562 16.531 1 89.69 996 PHE A C 1
ATOM 7863 O O . PHE A 1 996 ? -6.812 58.656 17.344 1 89.69 996 PHE A O 1
ATOM 7870 N N . SER A 1 997 ? -7.508 59.312 15.398 1 90.69 997 SER A N 1
ATOM 7871 C CA . SER A 1 997 ? -8.281 58.094 15.109 1 90.69 997 SER A CA 1
ATOM 7872 C C . SER A 1 997 ? -7.375 56.875 15.008 1 90.69 997 SER A C 1
ATOM 7874 O O . SER A 1 997 ? -7.832 55.75 15.188 1 90.69 997 SER A O 1
ATOM 7876 N N . VAL A 1 998 ? -6.117 57.031 14.805 1 89.62 998 VAL A N 1
ATOM 7877 C CA . VAL A 1 998 ? -5.176 55.938 14.625 1 89.62 998 VAL A CA 1
ATOM 7878 C C . VAL A 1 998 ? -5.066 55.125 15.914 1 89.62 998 VAL A C 1
ATOM 7880 O O . VAL A 1 998 ? -4.738 53.938 15.883 1 89.62 998 VAL A O 1
ATOM 7883 N N . LEU A 1 999 ? -5.398 55.719 17.031 1 91.38 999 LEU A N 1
ATOM 7884 C CA . LEU A 1 999 ? -5.32 55.062 18.328 1 91.38 999 LEU A CA 1
ATOM 7885 C C . LEU A 1 999 ? -6.5 54.094 18.531 1 91.38 999 LEU A C 1
ATOM 7887 O O . LEU A 1 999 ? -6.461 53.219 19.406 1 91.38 999 LEU A O 1
ATOM 7891 N N . LEU A 1 1000 ? -7.477 54.312 17.719 1 93.62 1000 LEU A N 1
ATOM 7892 C CA . LEU A 1 1000 ? -8.688 53.5 17.797 1 93.62 1000 LEU A CA 1
ATOM 7893 C C . LEU A 1 1000 ? -9.008 52.875 16.438 1 93.62 1000 LEU A C 1
ATOM 7895 O O . LEU A 1 1000 ? -9.984 53.25 15.797 1 93.62 1000 LEU A O 1
ATOM 7899 N N . PRO A 1 1001 ? -8.281 51.812 16.141 1 91.94 1001 PRO A N 1
ATOM 7900 C CA . PRO A 1 1001 ? -8.328 51.25 14.789 1 91.94 1001 PRO A CA 1
ATOM 7901 C C . PRO A 1 1001 ? -9.719 50.75 14.406 1 91.94 1001 PRO A C 1
ATOM 7903 O O . PRO A 1 1001 ? -10.039 50.656 13.219 1 91.94 1001 PRO A O 1
ATOM 7906 N N . TRP A 1 1002 ? -10.594 50.438 15.328 1 91.5 1002 TRP A N 1
ATOM 7907 C CA . TRP A 1 1002 ? -11.914 49.906 15.023 1 91.5 1002 TRP A CA 1
ATOM 7908 C C . TRP A 1 1002 ? -12.703 50.844 14.148 1 91.5 1002 TRP A C 1
ATOM 7910 O O . TRP A 1 1002 ? -13.609 50.438 13.422 1 91.5 1002 TRP A O 1
ATOM 7920 N N . ILE A 1 1003 ? -12.438 52.125 14.172 1 92.31 1003 ILE A N 1
ATOM 7921 C CA . ILE A 1 1003 ? -13.203 53.094 13.414 1 92.31 1003 ILE A CA 1
ATOM 7922 C C . ILE A 1 1003 ? -12.938 52.906 11.922 1 92.31 1003 ILE A C 1
ATOM 7924 O O . ILE A 1 1003 ? -13.773 53.281 11.086 1 92.31 1003 ILE A O 1
ATOM 7928 N N . PHE A 1 1004 ? -11.836 52.375 11.609 1 92.69 1004 PHE A N 1
ATOM 7929 C CA . PHE A 1 1004 ? -11.453 52.188 10.219 1 92.69 1004 PHE A CA 1
ATOM 7930 C C . PHE A 1 1004 ? -12.086 50.938 9.648 1 92.69 1004 PHE A C 1
ATOM 7932 O O . PHE A 1 1004 ? -11.914 50.625 8.469 1 92.69 1004 PHE A O 1
ATOM 7939 N N . GLU A 1 1005 ? -12.703 50.156 10.422 1 91.19 1005 GLU A N 1
ATOM 7940 C CA . GLU A 1 1005 ? -13.391 48.969 9.953 1 91.19 1005 GLU A CA 1
ATOM 7941 C C . GLU A 1 1005 ? -14.695 49.312 9.242 1 91.19 1005 GLU A C 1
ATOM 7943 O O . GLU A 1 1005 ? -15.273 48.469 8.547 1 91.19 1005 GLU A O 1
ATOM 7948 N N . PHE A 1 1006 ? -15.094 50.625 9.414 1 87.62 1006 PHE A N 1
ATOM 7949 C CA . PHE A 1 1006 ? -16.297 51.094 8.742 1 87.62 1006 PHE A CA 1
ATOM 7950 C C . PHE A 1 1006 ? -15.984 51.531 7.312 1 87.62 1006 PHE A C 1
ATOM 7952 O O . PHE A 1 1006 ? -15.039 52.281 7.078 1 87.62 1006 PHE A O 1
ATOM 7959 N N . GLU A 1 1007 ? -16.672 50.969 6.348 1 74.75 1007 GLU A N 1
ATOM 7960 C CA . GLU A 1 1007 ? -16.422 51.188 4.93 1 74.75 1007 GLU A CA 1
ATOM 7961 C C . GLU A 1 1007 ? -16.609 52.656 4.559 1 74.75 1007 GLU A C 1
ATOM 7963 O O . GLU A 1 1007 ? -15.891 53.188 3.713 1 74.75 1007 GLU A O 1
ATOM 7968 N N . ASN A 1 1008 ? -17.672 53.312 5.195 1 71.5 1008 ASN A N 1
ATOM 7969 C CA . ASN A 1 1008 ? -17.922 54.688 4.855 1 71.5 1008 ASN A CA 1
ATOM 7970 C C . ASN A 1 1008 ? -17.391 55.656 5.938 1 71.5 1008 ASN A C 1
ATOM 7972 O O . ASN A 1 1008 ? -17.516 55.344 7.129 1 71.5 1008 ASN A O 1
ATOM 7976 N N . ALA A 1 1009 ? -16.688 56.688 5.551 1 65.75 1009 ALA A N 1
ATOM 7977 C CA . ALA A 1 1009 ? -16 57.688 6.402 1 65.75 1009 ALA A CA 1
ATOM 7978 C C . ALA A 1 1009 ? -17 58.5 7.215 1 65.75 1009 ALA A C 1
ATOM 7980 O O . ALA A 1 1009 ? -16.609 59.375 7.988 1 65.75 1009 ALA A O 1
ATOM 7981 N N . ARG A 1 1010 ? -18.203 58.188 7.27 1 82.88 1010 ARG A N 1
ATOM 7982 C CA . ARG A 1 1010 ? -19.203 59 7.957 1 82.88 1010 ARG A CA 1
ATOM 7983 C C . ARG A 1 1010 ? -19.516 58.406 9.336 1 82.88 1010 ARG A C 1
ATOM 7985 O O . ARG A 1 1010 ? -20.688 58.188 9.664 1 82.88 1010 ARG A O 1
ATOM 7992 N N . VAL A 1 1011 ? -18.391 58.156 10.031 1 89.44 1011 VAL A N 1
ATOM 7993 C CA . VAL A 1 1011 ? -18.562 57.562 11.344 1 89.44 1011 VAL A CA 1
ATOM 7994 C C . VAL A 1 1011 ? -17.875 58.406 12.406 1 89.44 1011 VAL A C 1
ATOM 7996 O O . VAL A 1 1011 ? -16.75 58.875 12.195 1 89.44 1011 VAL A O 1
ATOM 7999 N N . GLY A 1 1012 ? -18.578 58.75 13.438 1 91 1012 GLY A N 1
ATOM 8000 C CA . GLY A 1 1012 ? -18 59.375 14.625 1 91 1012 GLY A CA 1
ATOM 8001 C C . GLY A 1 1012 ? -17.703 58.344 15.727 1 91 1012 GLY A C 1
ATOM 8002 O O . GLY A 1 1012 ? -18.25 57.25 15.742 1 91 1012 GLY A O 1
ATOM 8003 N N . GLY A 1 1013 ? -16.812 58.719 16.516 1 94.62 1013 GLY A N 1
ATOM 8004 C CA . GLY A 1 1013 ? -16.438 57.844 17.609 1 94.62 1013 GLY A CA 1
ATOM 8005 C C . GLY A 1 1013 ? -16.469 58.531 18.953 1 94.62 1013 GLY A C 1
ATOM 8006 O O . GLY A 1 1013 ? -16.125 59.719 19.047 1 94.62 1013 GLY A O 1
ATOM 8007 N N . LEU A 1 1014 ? -16.922 57.875 19.969 1 96 1014 LEU A N 1
ATOM 8008 C CA . LEU A 1 1014 ? -16.828 58.281 21.359 1 96 1014 LEU A CA 1
ATOM 8009 C C . LEU A 1 1014 ? -15.922 57.344 22.141 1 96 1014 LEU A C 1
ATOM 8011 O O . LEU A 1 1014 ? -15.945 56.125 21.922 1 96 1014 LEU A O 1
ATOM 8015 N N . CYS A 1 1015 ? -15.039 57.938 22.953 1 95.06 1015 CYS A N 1
ATOM 8016 C CA . CYS A 1 1015 ? -14.164 57.094 23.75 1 95.06 1015 CYS A CA 1
ATOM 8017 C C . CYS A 1 1015 ? -13.719 57.844 25.016 1 95.06 1015 CYS A C 1
ATOM 8019 O O . CYS A 1 1015 ? -14.023 59 25.203 1 95.06 1015 CYS A O 1
ATOM 8021 N N . GLY A 1 1016 ? -13.156 57.094 25.953 1 93.81 1016 GLY A N 1
ATOM 8022 C CA . GLY A 1 1016 ? -12.547 57.656 27.141 1 93.81 1016 GLY A CA 1
ATOM 8023 C C . GLY A 1 1016 ? -13.57 58.156 28.156 1 93.81 1016 GLY A C 1
ATOM 8024 O O . GLY A 1 1016 ? -13.336 59.156 28.844 1 93.81 1016 GLY A O 1
ATOM 8025 N N . LEU A 1 1017 ? -14.641 57.562 28.219 1 93.12 1017 LEU A N 1
ATOM 8026 C CA . LEU A 1 1017 ? -15.672 57.969 29.172 1 93.12 1017 LEU A CA 1
ATOM 8027 C C . LEU A 1 1017 ? -15.188 57.781 30.609 1 93.12 1017 LEU A C 1
ATOM 8029 O O . LEU A 1 1017 ? -14.883 56.656 31.031 1 93.12 1017 LEU A O 1
ATOM 8033 N N . ILE A 1 1018 ? -15.062 58.938 31.328 1 92.06 1018 ILE A N 1
ATOM 8034 C CA . ILE A 1 1018 ? -14.617 58.844 32.719 1 92.06 1018 ILE A CA 1
ATOM 8035 C C . ILE A 1 1018 ? -15.484 59.781 33.594 1 92.06 1018 ILE A C 1
ATOM 8037 O O . ILE A 1 1018 ? -15.789 60.906 33.188 1 92.06 1018 ILE A O 1
ATOM 8041 N N . VAL A 1 1019 ? -15.891 59.344 34.625 1 90.44 1019 VAL A N 1
ATOM 8042 C CA . VAL A 1 1019 ? -16.609 60.125 35.625 1 90.44 1019 VAL A CA 1
ATOM 8043 C C . VAL A 1 1019 ? -16.078 59.812 37.031 1 90.44 1019 VAL A C 1
ATOM 8045 O O . VAL A 1 1019 ? -15.75 58.656 37.344 1 90.44 1019 VAL A O 1
ATOM 8048 N N . GLU A 1 1020 ? -15.852 60.844 37.781 1 84.38 1020 GLU A N 1
ATOM 8049 C CA . GLU A 1 1020 ? -15.352 60.656 39.156 1 84.38 1020 GLU A CA 1
ATOM 8050 C C . GLU A 1 1020 ? -16.25 59.75 39.969 1 84.38 1020 GLU A C 1
ATOM 8052 O O . GLU A 1 1020 ? -17.469 59.906 39.969 1 84.38 1020 GLU A O 1
ATOM 8057 N N . GLN A 1 1021 ? -15.445 58.719 40.469 1 74.19 1021 GLN A N 1
ATOM 8058 C CA . GLN A 1 1021 ? -16.172 57.75 41.281 1 74.19 1021 GLN A CA 1
ATOM 8059 C C . GLN A 1 1021 ? -15.883 57.938 42.75 1 74.19 1021 GLN A C 1
ATOM 8061 O O . GLN A 1 1021 ? -14.82 58.438 43.125 1 74.19 1021 GLN A O 1
ATOM 8066 N N . GLY A 1 1022 ? -16.844 57.844 43.719 1 67.69 1022 GLY A N 1
ATOM 8067 C CA . GLY A 1 1022 ? -16.656 57.875 45.156 1 67.69 1022 GLY A CA 1
ATOM 8068 C C . GLY A 1 1022 ? -17.219 59.094 45.812 1 67.69 1022 GLY A C 1
ATOM 8069 O O . GLY A 1 1022 ? -17.812 59.031 46.906 1 67.69 1022 GLY A O 1
ATOM 8070 N N . LYS A 1 1023 ? -16.875 60.281 45.094 1 74.62 1023 LYS A N 1
ATOM 8071 C CA . LYS A 1 1023 ? -17.312 61.5 45.719 1 74.62 1023 LYS A CA 1
ATOM 8072 C C . LYS A 1 1023 ? -18.719 61.906 45.281 1 74.62 1023 LYS A C 1
ATOM 8074 O O . LYS A 1 1023 ? -19.359 62.781 45.875 1 74.62 1023 LYS A O 1
ATOM 8079 N N . LEU A 1 1024 ? -19.188 61.188 44.312 1 81.44 1024 LEU A N 1
ATOM 8080 C CA . LEU A 1 1024 ? -20.5 61.5 43.75 1 81.44 1024 LEU A CA 1
ATOM 8081 C C . LEU A 1 1024 ? -21.5 60.406 44.094 1 81.44 1024 LEU A C 1
ATOM 8083 O O . LEU A 1 1024 ? -21.125 59.25 44.312 1 81.44 1024 LEU A O 1
ATOM 8087 N N . LEU A 1 1025 ? -22.703 60.781 44.219 1 79.25 1025 LEU A N 1
ATOM 8088 C CA . LEU A 1 1025 ? -23.766 59.812 44.344 1 79.25 1025 LEU A CA 1
ATOM 8089 C C . LEU A 1 1025 ? -23.906 58.969 43.094 1 79.25 1025 LEU A C 1
ATOM 8091 O O . LEU A 1 1025 ? -23.734 59.469 41.969 1 79.25 1025 LEU A O 1
ATOM 8095 N N . PRO A 1 1026 ? -24.156 57.656 43.25 1 82.5 1026 PRO A N 1
ATOM 8096 C CA . PRO A 1 1026 ? -24.297 56.781 42.094 1 82.5 1026 PRO A CA 1
ATOM 8097 C C . PRO A 1 1026 ? -25.234 57.312 41.031 1 82.5 1026 PRO A C 1
ATOM 8099 O O . PRO A 1 1026 ? -24.984 57.188 39.812 1 82.5 1026 PRO A O 1
ATOM 8102 N N . LYS A 1 1027 ? -26.25 57.906 41.469 1 83.19 1027 LYS A N 1
ATOM 8103 C CA . LYS A 1 1027 ? -27.219 58.469 40.5 1 83.19 1027 LYS A CA 1
ATOM 8104 C C . LYS A 1 1027 ? -26.625 59.625 39.719 1 83.19 1027 LYS A C 1
ATOM 8106 O O . LYS A 1 1027 ? -26.922 59.812 38.531 1 83.19 1027 LYS A O 1
ATOM 8111 N N . ASP A 1 1028 ? -25.797 60.406 40.438 1 85.44 1028 ASP A N 1
ATOM 8112 C CA . ASP A 1 1028 ? -25.141 61.531 39.781 1 85.44 1028 ASP A CA 1
ATOM 8113 C C . ASP A 1 1028 ? -24.109 61.031 38.75 1 85.44 1028 ASP A C 1
ATOM 8115 O O . ASP A 1 1028 ? -23.953 61.625 37.688 1 85.44 1028 ASP A O 1
ATOM 8119 N N . VAL A 1 1029 ? -23.5 59.938 39.125 1 87.88 1029 VAL A N 1
ATOM 8120 C CA . VAL A 1 1029 ? -22.5 59.375 38.219 1 87.88 1029 VAL A CA 1
ATOM 8121 C C . VAL A 1 1029 ? -23.172 58.938 36.938 1 87.88 1029 VAL A C 1
ATOM 8123 O O . VAL A 1 1029 ? -22.672 59.219 35.844 1 87.88 1029 VAL A O 1
ATOM 8126 N N . GLU A 1 1030 ? -24.234 58.281 37.094 1 88.38 1030 GLU A N 1
ATOM 8127 C CA . GLU A 1 1030 ? -25 57.812 35.906 1 88.38 1030 GLU A CA 1
ATOM 8128 C C . GLU A 1 1030 ? -25.484 59 35.094 1 88.38 1030 GLU A C 1
ATOM 8130 O O . GLU A 1 1030 ? -25.422 58.969 33.844 1 88.38 1030 GLU A O 1
ATOM 8135 N N . PHE A 1 1031 ? -25.875 59.969 35.812 1 88.12 1031 PHE A N 1
ATOM 8136 C CA . PHE A 1 1031 ? -26.391 61.156 35.156 1 88.12 1031 PHE A CA 1
ATOM 8137 C C . PHE A 1 1031 ? -25.297 61.875 34.375 1 88.12 1031 PHE A C 1
ATOM 8139 O O . PHE A 1 1031 ? -25.516 62.312 33.25 1 88.12 1031 PHE A O 1
ATOM 8146 N N . LEU A 1 1032 ? -24.219 61.938 34.938 1 91.44 1032 LEU A N 1
ATOM 8147 C CA . LEU A 1 1032 ? -23.109 62.625 34.281 1 91.44 1032 LEU A CA 1
ATOM 8148 C C . LEU A 1 1032 ? -22.625 61.844 33.094 1 91.44 1032 LEU A C 1
ATOM 8150 O O . LEU A 1 1032 ? -22.297 62.406 32.031 1 91.44 1032 LEU A O 1
ATOM 8154 N N . LYS A 1 1033 ? -22.609 60.5 33.25 1 92.5 1033 LYS A N 1
ATOM 8155 C CA . LYS A 1 1033 ? -22.219 59.656 32.125 1 92.5 1033 LYS A CA 1
ATOM 8156 C C . LYS A 1 1033 ? -23.172 59.812 30.938 1 92.5 1033 LYS A C 1
ATOM 8158 O O . LYS A 1 1033 ? -22.75 59.969 29.797 1 92.5 1033 LYS A O 1
ATOM 8163 N N . LEU A 1 1034 ? -24.422 59.812 31.234 1 92.44 1034 LEU A N 1
ATOM 8164 C CA . LEU A 1 1034 ? -25.438 59.969 30.203 1 92.44 1034 LEU A CA 1
ATOM 8165 C C . LEU A 1 1034 ? -25.344 61.312 29.531 1 92.44 1034 LEU A C 1
ATOM 8167 O O . LEU A 1 1034 ? -25.484 61.438 28.312 1 92.44 1034 LEU A O 1
ATOM 8171 N N . GLY A 1 1035 ? -25.125 62.344 30.375 1 93 1035 GLY A N 1
ATOM 8172 C CA . GLY A 1 1035 ? -25.016 63.688 29.828 1 93 1035 GLY A CA 1
ATOM 8173 C C . GLY A 1 1035 ? -23.859 63.844 28.844 1 93 1035 GLY A C 1
ATOM 8174 O O . GLY A 1 1035 ? -24 64.438 27.812 1 93 1035 GLY A O 1
ATOM 8175 N N . LEU A 1 1036 ? -22.797 63.281 29.234 1 94.75 1036 LEU A N 1
ATOM 8176 C CA . LEU A 1 1036 ? -21.625 63.375 28.375 1 94.75 1036 LEU A CA 1
ATOM 8177 C C . LEU A 1 1036 ? -21.875 62.656 27.031 1 94.75 1036 LEU A C 1
ATOM 8179 O O . LEU A 1 1036 ? -21.594 63.219 25.984 1 94.75 1036 LEU A O 1
ATOM 8183 N N . VAL A 1 1037 ? -22.406 61.438 27.047 1 95.88 1037 VAL A N 1
ATOM 8184 C CA . VAL A 1 1037 ? -22.625 60.656 25.844 1 95.88 1037 VAL A CA 1
ATOM 8185 C C . VAL A 1 1037 ? -23.703 61.312 24.969 1 95.88 1037 VAL A C 1
ATOM 8187 O O . VAL A 1 1037 ? -23.562 61.406 23.75 1 95.88 1037 VAL A O 1
ATOM 8190 N N . LYS A 1 1038 ? -24.781 61.781 25.641 1 94.62 1038 LYS A N 1
ATOM 8191 C CA . LYS A 1 1038 ? -25.844 62.438 24.906 1 94.62 1038 LYS A CA 1
ATOM 8192 C C . LYS A 1 1038 ? -25.328 63.688 24.188 1 94.62 1038 LYS A C 1
ATOM 8194 O O . LYS A 1 1038 ? -25.688 63.938 23.031 1 94.62 1038 LYS A O 1
ATOM 8199 N N . LYS A 1 1039 ? -24.562 64.5 24.891 1 94.19 1039 LYS A N 1
ATOM 8200 C CA . LYS A 1 1039 ? -24 65.688 24.25 1 94.19 1039 LYS A CA 1
ATOM 8201 C C . LYS A 1 1039 ? -23.109 65.312 23.062 1 94.19 1039 LYS A C 1
ATOM 8203 O O . LYS A 1 1039 ? -23.156 65.938 22.031 1 94.19 1039 LYS A O 1
ATOM 8208 N N . GLY A 1 1040 ? -22.297 64.312 23.266 1 93.31 1040 GLY A N 1
ATOM 8209 C CA . GLY A 1 1040 ? -21.5 63.812 22.172 1 93.31 1040 GLY A CA 1
ATOM 8210 C C . GLY A 1 1040 ? -22.312 63.375 20.969 1 93.31 1040 GLY A C 1
ATOM 8211 O O . GLY A 1 1040 ? -22 63.719 19.828 1 93.31 1040 GLY A O 1
ATOM 8212 N N . LEU A 1 1041 ? -23.359 62.594 21.203 1 93.69 1041 LEU A N 1
ATOM 8213 C CA . LEU A 1 1041 ? -24.25 62.125 20.141 1 93.69 1041 LEU A CA 1
ATOM 8214 C C . LEU A 1 1041 ? -24.922 63.312 19.438 1 93.69 1041 LEU A C 1
ATOM 8216 O O . LEU A 1 1041 ? -25.031 63.312 18.203 1 93.69 1041 LEU A O 1
ATOM 8220 N N . ASN A 1 1042 ? -25.328 64.25 20.234 1 92.31 1042 ASN A N 1
ATOM 8221 C CA . ASN A 1 1042 ? -25.969 65.375 19.656 1 92.31 1042 ASN A CA 1
ATOM 8222 C C . ASN A 1 1042 ? -25.047 66.125 18.719 1 92.31 1042 ASN A C 1
ATOM 8224 O O . ASN A 1 1042 ? -25.469 66.625 17.672 1 92.31 1042 ASN A O 1
ATOM 8228 N N . ASN A 1 1043 ? -23.859 66.25 19.188 1 90.06 1043 ASN A N 1
ATOM 8229 C CA . ASN A 1 1043 ? -22.891 66.875 18.328 1 90.06 1043 ASN A CA 1
ATOM 8230 C C . ASN A 1 1043 ? -22.766 66.188 16.984 1 90.06 1043 ASN A C 1
ATOM 8232 O O . ASN A 1 1043 ? -22.594 66.812 15.945 1 90.06 1043 ASN A O 1
ATOM 8236 N N . PHE A 1 1044 ? -22.844 64.875 16.969 1 91.19 1044 PHE A N 1
ATOM 8237 C CA . PHE A 1 1044 ? -22.734 64.125 15.734 1 91.19 1044 PHE A CA 1
ATOM 8238 C C . PHE A 1 1044 ? -24.016 64.25 14.914 1 91.19 1044 PHE A C 1
ATOM 8240 O O . PHE A 1 1044 ? -23.969 64.312 13.688 1 91.19 1044 PHE A O 1
ATOM 8247 N N . ILE A 1 1045 ? -25.125 64.188 15.609 1 89 1045 ILE A N 1
ATOM 8248 C CA . ILE A 1 1045 ? -26.406 64.312 14.93 1 89 1045 ILE A CA 1
ATOM 8249 C C . ILE A 1 1045 ? -26.5 65.625 14.203 1 89 1045 ILE A C 1
ATOM 8251 O O . ILE A 1 1045 ? -27.047 65.75 13.102 1 89 1045 ILE A O 1
ATOM 8255 N N . MET A 1 1046 ? -25.906 66.625 14.828 1 87.25 1046 MET A N 1
ATOM 8256 C CA . MET A 1 1046 ? -25.953 68 14.258 1 87.25 1046 MET A CA 1
ATOM 8257 C C . MET A 1 1046 ? -24.984 68.125 13.086 1 87.25 1046 MET A C 1
ATOM 8259 O O . MET A 1 1046 ? -25.141 69 12.234 1 87.25 1046 MET A O 1
ATOM 8263 N N . ALA A 1 1047 ? -24.047 67.25 13.188 1 81.62 1047 ALA A N 1
ATOM 8264 C CA . ALA A 1 1047 ? -23.078 67.25 12.094 1 81.62 1047 ALA A CA 1
ATOM 8265 C C . ALA A 1 1047 ? -23.672 66.625 10.836 1 81.62 1047 ALA A C 1
ATOM 8267 O O . ALA A 1 1047 ? -24.312 65.562 10.898 1 81.62 1047 ALA A O 1
ATOM 8268 N N . THR A 1 1048 ? -23.734 67.25 9.82 1 69.88 1048 THR A N 1
ATOM 8269 C CA . THR A 1 1048 ? -24.438 66.812 8.617 1 69.88 1048 THR A CA 1
ATOM 8270 C C . THR A 1 1048 ? -23.641 65.688 7.902 1 69.88 1048 THR A C 1
ATOM 8272 O O . THR A 1 1048 ? -24.188 65 7.062 1 69.88 1048 THR A O 1
ATOM 8275 N N . ASP A 1 1049 ? -22.516 65.375 8.227 1 82.31 1049 ASP A N 1
ATOM 8276 C CA . ASP A 1 1049 ? -21.703 64.5 7.414 1 82.31 1049 ASP A CA 1
ATOM 8277 C C . ASP A 1 1049 ? -21.453 63.156 8.141 1 82.31 1049 ASP A C 1
ATOM 8279 O O . ASP A 1 1049 ? -20.625 62.375 7.711 1 82.31 1049 ASP A O 1
ATOM 8283 N N . LEU A 1 1050 ? -22.141 62.906 9.219 1 87.69 1050 LEU A N 1
ATOM 8284 C CA . LEU A 1 1050 ? -21.938 61.656 9.961 1 87.69 1050 LEU A CA 1
ATOM 8285 C C . LEU A 1 1050 ? -23.234 60.844 10.023 1 87.69 1050 LEU A C 1
ATOM 8287 O O . LEU A 1 1050 ? -24.328 61.438 10.133 1 87.69 1050 LEU A O 1
ATOM 8291 N N . GLU A 1 1051 ? -23.109 59.531 9.914 1 87.56 1051 GLU A N 1
ATOM 8292 C CA . GLU A 1 1051 ? -24.281 58.656 9.883 1 87.56 1051 GLU A CA 1
ATOM 8293 C C . GLU A 1 1051 ? -24.266 57.656 11.016 1 87.56 1051 GLU A C 1
ATOM 8295 O O . GLU A 1 1051 ? -25.297 57.125 11.422 1 87.56 1051 GLU A O 1
ATOM 8300 N N . ARG A 1 1052 ? -23.094 57.344 11.453 1 91.31 1052 ARG A N 1
ATOM 8301 C CA . ARG A 1 1052 ? -22.938 56.312 12.5 1 91.31 1052 ARG A CA 1
ATOM 8302 C C . ARG A 1 1052 ? -21.984 56.812 13.594 1 91.31 1052 ARG A C 1
ATOM 8304 O O . ARG A 1 1052 ? -21.188 57.719 13.367 1 91.31 1052 ARG A O 1
ATOM 8311 N N . CYS A 1 1053 ? -22.203 56.25 14.719 1 93.31 1053 CYS A N 1
ATOM 8312 C CA . CYS A 1 1053 ? -21.312 56.5 15.844 1 93.31 1053 CYS A CA 1
ATOM 8313 C C . CYS A 1 1053 ? -21.031 55.219 16.609 1 93.31 1053 CYS A C 1
ATOM 8315 O O . CYS A 1 1053 ? -21.906 54.344 16.75 1 93.31 1053 CYS A O 1
ATOM 8317 N N . ALA A 1 1054 ? -19.828 55.062 16.906 1 94.81 1054 ALA A N 1
ATOM 8318 C CA . ALA A 1 1054 ? -19.469 53.969 17.781 1 94.81 1054 ALA A CA 1
ATOM 8319 C C . ALA A 1 1054 ? -18.859 54.438 19.094 1 94.81 1054 ALA A C 1
ATOM 8321 O O . ALA A 1 1054 ? -18.234 55.5 19.125 1 94.81 1054 ALA A O 1
ATOM 8322 N N . ILE A 1 1055 ? -19.078 53.75 20.156 1 95.06 1055 ILE A N 1
ATOM 8323 C CA . ILE A 1 1055 ? -18.5 54.062 21.469 1 95.06 1055 ILE A CA 1
ATOM 8324 C C . ILE A 1 1055 ? -17.719 52.844 21.969 1 95.06 1055 ILE A C 1
ATOM 8326 O O . ILE A 1 1055 ? -18.188 51.719 21.859 1 95.06 1055 ILE A O 1
ATOM 8330 N N . SER A 1 1056 ? -16.516 53.062 22.391 1 93.62 1056 SER A N 1
ATOM 8331 C CA . SER A 1 1056 ? -15.695 51.969 22.906 1 93.62 1056 SER A CA 1
ATOM 8332 C C . SER A 1 1056 ? -15.414 52.125 24.391 1 93.62 1056 SER A C 1
ATOM 8334 O O . SER A 1 1056 ? -15.609 53.188 24.953 1 93.62 1056 SER A O 1
ATOM 8336 N N . GLY A 1 1057 ? -14.992 51.031 25.031 1 89.25 1057 GLY A N 1
ATOM 8337 C CA . GLY A 1 1057 ? -14.578 51.031 26.422 1 89.25 1057 GLY A CA 1
ATOM 8338 C C . GLY A 1 1057 ? -15.742 50.875 27.391 1 89.25 1057 GLY A C 1
ATOM 8339 O O . GLY A 1 1057 ? -15.664 51.344 28.531 1 89.25 1057 GLY A O 1
ATOM 8340 N N . ILE A 1 1058 ? -16.797 50.344 26.953 1 90.62 1058 ILE A N 1
ATOM 8341 C CA . ILE A 1 1058 ? -17.953 50.156 27.812 1 90.62 1058 ILE A CA 1
ATOM 8342 C C . ILE A 1 1058 ? -17.766 48.906 28.688 1 90.62 1058 ILE A C 1
ATOM 8344 O O . ILE A 1 1058 ? -17.672 47.781 28.188 1 90.62 1058 ILE A O 1
ATOM 8348 N N . GLU A 1 1059 ? -17.719 49.219 29.984 1 87.25 1059 GLU A N 1
ATOM 8349 C CA . GLU A 1 1059 ? -17.344 48.156 30.906 1 87.25 1059 GLU A CA 1
ATOM 8350 C C . GLU A 1 1059 ? -18.547 47.625 31.688 1 87.25 1059 GLU A C 1
ATOM 8352 O O . GLU A 1 1059 ? -19.328 48.406 32.219 1 87.25 1059 GLU A O 1
ATOM 8357 N N . GLY A 1 1060 ? -18.672 46.438 31.688 1 78.44 1060 GLY A N 1
ATOM 8358 C CA . GLY A 1 1060 ? -19.641 45.781 32.562 1 78.44 1060 GLY A CA 1
ATOM 8359 C C . GLY A 1 1060 ? -21.062 45.906 32.062 1 78.44 1060 GLY A C 1
ATOM 8360 O O . GLY A 1 1060 ? -21.328 46.562 31.062 1 78.44 1060 GLY A O 1
ATOM 8361 N N . ASP A 1 1061 ? -21.969 45.438 32.812 1 80.81 1061 ASP A N 1
ATOM 8362 C CA . ASP A 1 1061 ? -23.375 45.344 32.438 1 80.81 1061 ASP A CA 1
ATOM 8363 C C . ASP A 1 1061 ? -24.109 46.656 32.625 1 80.81 1061 ASP A C 1
ATOM 8365 O O . ASP A 1 1061 ? -25 47 31.844 1 80.81 1061 ASP A O 1
ATOM 8369 N N . GLU A 1 1062 ? -23.719 47.375 33.656 1 82.12 1062 GLU A N 1
ATOM 8370 C CA . GLU A 1 1062 ? -24.406 48.625 33.938 1 82.12 1062 GLU A CA 1
ATOM 8371 C C . GLU A 1 1062 ? -24.188 49.656 32.844 1 82.12 1062 GLU A C 1
ATOM 8373 O O . GLU A 1 1062 ? -25.141 50.281 32.375 1 82.12 1062 GLU A O 1
ATOM 8378 N N . GLU A 1 1063 ? -23 49.781 32.5 1 88.5 1063 GLU A N 1
ATOM 8379 C CA . GLU A 1 1063 ? -22.688 50.719 31.453 1 88.5 1063 GLU A CA 1
ATOM 8380 C C . GLU A 1 1063 ? -23.266 50.281 30.109 1 88.5 1063 GLU A C 1
ATOM 8382 O O . GLU A 1 1063 ? -23.688 51.094 29.297 1 88.5 1063 GLU A O 1
ATOM 8387 N N . TYR A 1 1064 ? -23.234 48.969 29.922 1 90.38 1064 TYR A N 1
ATOM 8388 C CA . TYR A 1 1064 ? -23.797 48.406 28.703 1 90.38 1064 TYR A CA 1
ATOM 8389 C C . TYR A 1 1064 ? -25.281 48.719 28.578 1 90.38 1064 TYR A C 1
ATOM 8391 O O . TYR A 1 1064 ? -25.75 49.156 27.516 1 90.38 1064 TYR A O 1
ATOM 8399 N N . LYS A 1 1065 ? -25.984 48.562 29.688 1 89.69 1065 LYS A N 1
ATOM 8400 C CA . LYS A 1 1065 ? -27.406 48.844 29.703 1 89.69 1065 LYS A CA 1
ATOM 8401 C C . LYS A 1 1065 ? -27.656 50.344 29.5 1 89.69 1065 LYS A C 1
ATOM 8403 O O . LYS A 1 1065 ? -28.625 50.719 28.828 1 89.69 1065 LYS A O 1
ATOM 8408 N N . LEU A 1 1066 ? -26.828 51.094 30.094 1 90.44 1066 LEU A N 1
ATOM 8409 C CA . LEU A 1 1066 ? -26.938 52.531 29.922 1 90.44 1066 LEU A CA 1
ATOM 8410 C C . LEU A 1 1066 ? -26.812 52.938 28.453 1 90.44 1066 LEU A C 1
ATOM 8412 O O . LEU A 1 1066 ? -27.562 53.781 27.969 1 90.44 1066 LEU A O 1
ATOM 8416 N N . MET A 1 1067 ? -25.891 52.375 27.812 1 93.75 1067 MET A N 1
ATOM 8417 C CA . MET A 1 1067 ? -25.688 52.656 26.406 1 93.75 1067 MET A CA 1
ATOM 8418 C C . MET A 1 1067 ? -26.859 52.156 25.562 1 93.75 1067 MET A C 1
ATOM 8420 O O . MET A 1 1067 ? -27.25 52.781 24.578 1 93.75 1067 MET A O 1
ATOM 8424 N N . LYS A 1 1068 ? -27.297 51 25.953 1 92.88 1068 LYS A N 1
ATOM 8425 C CA . LYS A 1 1068 ? -28.453 50.469 25.25 1 92.88 1068 LYS A CA 1
ATOM 8426 C C . LYS A 1 1068 ? -29.641 51.406 25.328 1 92.88 1068 LYS A C 1
ATOM 8428 O O . LYS A 1 1068 ? -30.438 51.5 24.375 1 92.88 1068 LYS A O 1
ATOM 8433 N N . SER A 1 1069 ? -29.797 52.062 26.438 1 91.25 1069 SER A N 1
ATOM 8434 C CA . SER A 1 1069 ? -30.891 53 26.609 1 91.25 1069 SER A CA 1
ATOM 8435 C C . SER A 1 1069 ? -30.766 54.188 25.641 1 91.25 1069 SER A C 1
ATOM 8437 O O . SER A 1 1069 ? -31.75 54.875 25.359 1 91.25 1069 SER A O 1
ATOM 8439 N N . LEU A 1 1070 ? -29.609 54.438 25.172 1 93.38 1070 LEU A N 1
ATOM 8440 C CA . LEU A 1 1070 ? -29.359 55.469 24.203 1 93.38 1070 LEU A CA 1
ATOM 8441 C C . LEU A 1 1070 ? -29.391 54.938 22.781 1 93.38 1070 LEU A C 1
ATOM 8443 O O . LEU A 1 1070 ? -28.828 55.531 21.859 1 93.38 1070 LEU A O 1
ATOM 8447 N N . LYS A 1 1071 ? -29.797 53.688 22.594 1 91.56 1071 LYS A N 1
ATOM 8448 C CA . LYS A 1 1071 ? -30.047 53 21.328 1 91.56 1071 LYS A CA 1
ATOM 8449 C C . LYS A 1 1071 ? -28.766 52.469 20.719 1 91.56 1071 LYS A C 1
ATOM 8451 O O . LYS A 1 1071 ? -28.719 52.156 19.531 1 91.56 1071 LYS A O 1
ATOM 8456 N N . PHE A 1 1072 ? -27.766 52.406 21.516 1 94.06 1072 PHE A N 1
ATOM 8457 C CA . PHE A 1 1072 ? -26.578 51.719 21.031 1 94.06 1072 PHE A CA 1
ATOM 8458 C C . PHE A 1 1072 ? -26.828 50.219 20.875 1 94.06 1072 PHE A C 1
ATOM 8460 O O . PHE A 1 1072 ? -27.531 49.594 21.688 1 94.06 1072 PHE A O 1
ATOM 8467 N N . GLU A 1 1073 ? -26.188 49.625 19.844 1 92.5 1073 GLU A N 1
ATOM 8468 C CA . GLU A 1 1073 ? -26.234 48.188 19.578 1 92.5 1073 GLU A CA 1
ATOM 8469 C C . GLU A 1 1073 ? -24.859 47.531 19.781 1 92.5 1073 GLU A C 1
ATOM 8471 O O . GLU A 1 1073 ? -23.844 48.188 19.562 1 92.5 1073 GLU A O 1
ATOM 8476 N N . TRP A 1 1074 ? -24.938 46.312 20.141 1 89.44 1074 TRP A N 1
ATOM 8477 C CA . TRP A 1 1074 ? -23.703 45.531 20.344 1 89.44 1074 TRP A CA 1
ATOM 8478 C C . TRP A 1 1074 ? -22.906 45.438 19.047 1 89.44 1074 TRP A C 1
ATOM 8480 O O . TRP A 1 1074 ? -23.484 45.219 17.984 1 89.44 1074 TRP A O 1
ATOM 8490 N N . TRP A 1 1075 ? -21.594 45.5 19.141 1 89.31 1075 TRP A N 1
ATOM 8491 C CA . TRP A 1 1075 ? -20.719 45.312 17.969 1 89.31 1075 TRP A CA 1
ATOM 8492 C C . TRP A 1 1075 ? -19.656 44.25 18.266 1 89.31 1075 TRP A C 1
ATOM 8494 O O . TRP A 1 1075 ? -19.609 43.219 17.625 1 89.31 1075 TRP A O 1
ATOM 8504 N N . LYS A 1 1076 ? -18.797 44.5 19.281 1 89.44 1076 LYS A N 1
ATOM 8505 C CA . LYS A 1 1076 ? -17.734 43.594 19.672 1 89.44 1076 LYS A CA 1
ATOM 8506 C C . LYS A 1 1076 ? -17.594 43.531 21.188 1 89.44 1076 LYS A C 1
ATOM 8508 O O . LYS A 1 1076 ? -17.875 44.5 21.891 1 89.44 1076 LYS A O 1
ATOM 8513 N N . SER A 1 1077 ? -17.188 42.344 21.656 1 88.69 1077 SER A N 1
ATOM 8514 C CA . SER A 1 1077 ? -16.938 42.188 23.078 1 88.69 1077 SER A CA 1
ATOM 8515 C C . SER A 1 1077 ? -15.594 41.5 23.312 1 88.69 1077 SER A C 1
ATOM 8517 O O . SER A 1 1077 ? -15.156 40.656 22.516 1 88.69 1077 SER A O 1
ATOM 8519 N N . TYR A 1 1078 ? -14.953 41.844 24.359 1 89.62 1078 TYR A N 1
ATOM 8520 C CA . TYR A 1 1078 ? -13.672 41.281 24.75 1 89.62 1078 TYR A CA 1
ATOM 8521 C C . TYR A 1 1078 ? -13.648 40.969 26.234 1 89.62 1078 TYR A C 1
ATOM 8523 O O . TYR A 1 1078 ? -14.344 41.594 27.031 1 89.62 1078 TYR A O 1
ATOM 8531 N N . LEU A 1 1079 ? -12.93 39.906 26.562 1 87.19 1079 LEU A N 1
ATOM 8532 C CA . LEU A 1 1079 ? -12.672 39.594 27.969 1 87.19 1079 LEU A CA 1
ATOM 8533 C C . LEU A 1 1079 ? -11.367 40.25 28.438 1 87.19 1079 LEU A C 1
ATOM 8535 O O . LEU A 1 1079 ? -10.305 39.969 27.859 1 87.19 1079 LEU A O 1
ATOM 8539 N N . GLU A 1 1080 ? -11.508 41.125 29.359 1 87.94 1080 GLU A N 1
ATOM 8540 C CA . GLU A 1 1080 ? -10.297 41.719 29.922 1 87.94 1080 GLU A CA 1
ATOM 8541 C C . GLU A 1 1080 ? -9.586 40.75 30.859 1 87.94 1080 GLU A C 1
ATOM 8543 O O . GLU A 1 1080 ? -10.18 40.25 31.828 1 87.94 1080 GLU A O 1
ATOM 8548 N N . VAL A 1 1081 ? -8.375 40.375 30.484 1 88.06 1081 VAL A N 1
ATOM 8549 C CA . VAL A 1 1081 ? -7.582 39.438 31.281 1 88.06 1081 VAL A CA 1
ATOM 8550 C C . VAL A 1 1081 ? -6.227 40.062 31.594 1 88.06 1081 VAL A C 1
ATOM 8552 O O . VAL A 1 1081 ? -5.574 40.625 30.719 1 88.06 1081 VAL A O 1
ATOM 8555 N N . SER A 1 1082 ? -5.879 40.125 32.875 1 88.19 1082 SER A N 1
ATOM 8556 C CA . SER A 1 1082 ? -4.566 40.594 33.281 1 88.19 1082 SER A CA 1
ATOM 8557 C C . SER A 1 1082 ? -3.953 39.656 34.312 1 88.19 1082 SER A C 1
ATOM 8559 O O . SER A 1 1082 ? -4.664 38.906 34.969 1 88.19 1082 SER A O 1
ATOM 8561 N N . ARG A 1 1083 ? -2.719 39.656 34.375 1 86.69 1083 ARG A N 1
ATOM 8562 C CA . ARG A 1 1083 ? -2.008 38.906 35.375 1 86.69 1083 ARG A CA 1
ATOM 8563 C C . ARG A 1 1083 ? -0.8 39.656 35.906 1 86.69 1083 ARG A C 1
ATOM 8565 O O . ARG A 1 1083 ? -0.315 40.594 35.25 1 86.69 1083 ARG A O 1
ATOM 8572 N N . LYS A 1 1084 ? -0.395 39.312 37.062 1 86.12 1084 LYS A N 1
ATOM 8573 C CA . LYS A 1 1084 ? 0.799 39.938 37.625 1 86.12 1084 LYS A CA 1
ATOM 8574 C C . LYS A 1 1084 ? 2.051 39.531 36.844 1 86.12 1084 LYS A C 1
ATOM 8576 O O . LYS A 1 1084 ? 2.125 38.406 36.312 1 86.12 1084 LYS A O 1
ATOM 8581 N N . ALA A 1 1085 ? 2.875 40.438 36.719 1 84.81 1085 ALA A N 1
ATOM 8582 C CA . ALA A 1 1085 ? 4.109 40.188 35.969 1 84.81 1085 ALA A CA 1
ATOM 8583 C C . ALA A 1 1085 ? 4.973 39.156 36.719 1 84.81 1085 ALA A C 1
ATOM 8585 O O . ALA A 1 1085 ? 5.074 39.188 37.938 1 84.81 1085 ALA A O 1
ATOM 8586 N N . MET B 1 1 ? 22.203 14.734 -1.621 1 20.45 1 MET B N 1
ATOM 8587 C CA . MET B 1 1 ? 21.688 13.422 -1.232 1 20.45 1 MET B CA 1
ATOM 8588 C C . MET B 1 1 ? 20.625 12.938 -2.217 1 20.45 1 MET B C 1
ATOM 8590 O O . MET B 1 1 ? 19.453 13.266 -2.078 1 20.45 1 MET B O 1
ATOM 8594 N N . ASP B 1 2 ? 21.125 12.914 -3.436 1 24.84 2 ASP B N 1
ATOM 8595 C CA . ASP B 1 2 ? 20.484 12.75 -4.734 1 24.84 2 ASP B CA 1
ATOM 8596 C C . ASP B 1 2 ? 19.797 11.383 -4.84 1 24.84 2 ASP B C 1
ATOM 8598 O O . ASP B 1 2 ? 18.984 11.156 -5.742 1 24.84 2 ASP B O 1
ATOM 8602 N N . GLY B 1 3 ? 20.406 10.461 -3.994 1 24.64 3 GLY B N 1
ATOM 8603 C CA . GLY B 1 3 ? 20.234 9.047 -4.289 1 24.64 3 GLY B CA 1
ATOM 8604 C C . GLY B 1 3 ? 18.875 8.508 -3.873 1 24.64 3 GLY B C 1
ATOM 8605 O O . GLY B 1 3 ? 18.609 7.316 -4.02 1 24.64 3 GLY B O 1
ATOM 8606 N N . THR B 1 4 ? 18.391 9.125 -2.951 1 26.64 4 THR B N 1
ATOM 8607 C CA . THR B 1 4 ? 17.344 8.273 -2.41 1 26.64 4 THR B CA 1
ATOM 8608 C C . THR B 1 4 ? 16.266 8.016 -3.461 1 26.64 4 THR B C 1
ATOM 8610 O O . THR B 1 4 ? 15.43 7.121 -3.291 1 26.64 4 THR B O 1
ATOM 8613 N N . HIS B 1 5 ? 16.078 9.078 -4.285 1 28.88 5 HIS B N 1
ATOM 8614 C CA . HIS B 1 5 ? 14.867 8.938 -5.082 1 28.88 5 HIS B CA 1
ATOM 8615 C C . HIS B 1 5 ? 15.148 8.195 -6.383 1 28.88 5 HIS B C 1
ATOM 8617 O O . HIS B 1 5 ? 15.688 8.773 -7.328 1 28.88 5 HIS B O 1
ATOM 8623 N N . GLY B 1 6 ? 15.773 7.168 -6.391 1 26.7 6 GLY B N 1
ATOM 8624 C CA . GLY B 1 6 ? 16.109 6.43 -7.602 1 26.7 6 GLY B CA 1
ATOM 8625 C C . GLY B 1 6 ? 14.891 6.117 -8.453 1 26.7 6 GLY B C 1
ATOM 8626 O O . GLY B 1 6 ? 14.43 4.977 -8.492 1 26.7 6 GLY B O 1
ATOM 8627 N N . HIS B 1 7 ? 13.984 6.992 -8.406 1 30.16 7 HIS B N 1
ATOM 8628 C CA . HIS B 1 7 ? 12.891 6.582 -9.281 1 30.16 7 HIS B CA 1
ATOM 8629 C C . HIS B 1 7 ? 13.297 6.637 -10.75 1 30.16 7 HIS B C 1
ATOM 8631 O O . HIS B 1 7 ? 13.953 7.59 -11.18 1 30.16 7 HIS B O 1
ATOM 8637 N N . PHE B 1 8 ? 13.516 5.582 -11.32 1 30.06 8 PHE B N 1
ATOM 8638 C CA . PHE B 1 8 ? 13.773 5.508 -12.75 1 30.06 8 PHE B CA 1
ATOM 8639 C C . PHE B 1 8 ? 12.547 5.945 -13.547 1 30.06 8 PHE B C 1
ATOM 8641 O O . PHE B 1 8 ? 11.453 5.41 -13.352 1 30.06 8 PHE B O 1
ATOM 8648 N N . ASN B 1 9 ? 12.492 7.059 -13.82 1 30.41 9 ASN B N 1
ATOM 8649 C CA . ASN B 1 9 ? 11.43 7.648 -14.633 1 30.41 9 ASN B CA 1
ATOM 8650 C C . ASN B 1 9 ? 11.367 7.023 -16.016 1 30.41 9 ASN B C 1
ATOM 8652 O O . ASN B 1 9 ? 12.383 6.953 -16.719 1 30.41 9 ASN B O 1
ATOM 8656 N N . ILE B 1 10 ? 10.445 6.188 -16.172 1 33.56 10 ILE B N 1
ATOM 8657 C CA . ILE B 1 10 ? 10.219 5.664 -17.516 1 33.56 10 ILE B CA 1
ATOM 8658 C C . ILE B 1 10 ? 9.414 6.676 -18.328 1 33.56 10 ILE B C 1
ATOM 8660 O O . ILE B 1 10 ? 8.359 7.137 -17.891 1 33.56 10 ILE B O 1
ATOM 8664 N N . ASN B 1 11 ? 9.992 7.32 -19.188 1 30.61 11 ASN B N 1
ATOM 8665 C CA . ASN B 1 11 ? 9.414 8.266 -20.141 1 30.61 11 ASN B CA 1
ATOM 8666 C C . ASN B 1 11 ? 8.43 7.574 -21.078 1 30.61 11 ASN B C 1
ATOM 8668 O O . ASN B 1 11 ? 8.836 6.789 -21.938 1 30.61 11 ASN B O 1
ATOM 8672 N N . ALA B 1 12 ? 7.312 7.484 -20.812 1 33.75 12 ALA B N 1
ATOM 8673 C CA . ALA B 1 12 ? 6.285 6.785 -21.578 1 33.75 12 ALA B CA 1
ATOM 8674 C C . ALA B 1 12 ? 6.078 7.441 -22.938 1 33.75 12 ALA B C 1
ATOM 8676 O O . ALA B 1 12 ? 5.484 6.84 -23.844 1 33.75 12 ALA B O 1
ATOM 8677 N N . ASP B 1 13 ? 6.379 8.727 -23.062 1 29.94 13 ASP B N 1
ATOM 8678 C CA . ASP B 1 13 ? 5.867 9.414 -24.25 1 29.94 13 ASP B CA 1
ATOM 8679 C C . ASP B 1 13 ? 6.824 9.25 -25.438 1 29.94 13 ASP B C 1
ATOM 8681 O O . ASP B 1 13 ? 6.664 9.906 -26.469 1 29.94 13 ASP B O 1
ATOM 8685 N N . VAL B 1 14 ? 7.965 8.648 -25.266 1 33.16 14 VAL B N 1
ATOM 8686 C CA . VAL B 1 14 ? 8.875 8.68 -26.391 1 33.16 14 VAL B CA 1
ATOM 8687 C C . VAL B 1 14 ? 8.656 7.449 -27.266 1 33.16 14 VAL B C 1
ATOM 8689 O O . VAL B 1 14 ? 8.281 6.387 -26.781 1 33.16 14 VAL B O 1
ATOM 8692 N N . GLY B 1 15 ? 8.562 7.641 -28.594 1 31.23 15 GLY B N 1
ATOM 8693 C CA . GLY B 1 15 ? 8.422 6.613 -29.609 1 31.23 15 GLY B CA 1
ATOM 8694 C C . GLY B 1 15 ? 9.43 5.492 -29.469 1 31.23 15 GLY B C 1
ATOM 8695 O O . GLY B 1 15 ? 10.445 5.641 -28.781 1 31.23 15 GLY B O 1
ATOM 8696 N N . ALA B 1 16 ? 9.094 4.422 -29.844 1 38.72 16 ALA B N 1
ATOM 8697 C CA . ALA B 1 16 ? 9.891 3.199 -29.828 1 38.72 16 ALA B CA 1
ATOM 8698 C C . ALA B 1 16 ? 11.109 3.322 -30.75 1 38.72 16 ALA B C 1
ATOM 8700 O O . ALA B 1 16 ? 11.047 3.998 -31.781 1 38.72 16 ALA B O 1
ATOM 8701 N N . SER B 1 17 ? 12.359 3.125 -30.375 1 38.19 17 SER B N 1
ATOM 8702 C CA . SER B 1 17 ? 13.562 3.037 -31.188 1 38.19 17 SER B CA 1
ATOM 8703 C C . SER B 1 17 ? 13.859 1.593 -31.578 1 38.19 17 SER B C 1
ATOM 8705 O O . SER B 1 17 ? 13.484 0.661 -30.859 1 38.19 17 SER B O 1
ATOM 8707 N N . GLU B 1 18 ? 14.281 1.375 -32.875 1 39.56 18 GLU B N 1
ATOM 8708 C CA . GLU B 1 18 ? 14.625 0.054 -33.375 1 39.56 18 GLU B CA 1
ATOM 8709 C C . GLU B 1 18 ? 16.125 -0.057 -33.656 1 39.56 18 GLU B C 1
ATOM 8711 O O . GLU B 1 18 ? 16.734 0.87 -34.188 1 39.56 18 GLU B O 1
ATOM 8716 N N . PHE B 1 19 ? 16.781 -1.027 -33.062 1 45.94 19 PHE B N 1
ATOM 8717 C CA . PHE B 1 19 ? 18.188 -1.334 -33.312 1 45.94 19 PHE B CA 1
ATOM 8718 C C . PHE B 1 19 ? 18.344 -2.742 -33.875 1 45.94 19 PHE B C 1
ATOM 8720 O O . PHE B 1 19 ? 17.578 -3.646 -33.5 1 45.94 19 PHE B O 1
ATOM 8727 N N . LEU B 1 20 ? 19.156 -3.018 -34.969 1 36.69 20 LEU B N 1
ATOM 8728 C CA . LEU B 1 20 ? 19.516 -4.328 -35.5 1 36.69 20 LEU B CA 1
ATOM 8729 C C . LEU B 1 20 ? 20.984 -4.633 -35.281 1 36.69 20 LEU B C 1
ATOM 8731 O O . LEU B 1 20 ? 21.859 -3.814 -35.594 1 36.69 20 LEU B O 1
ATOM 8735 N N . PHE B 1 21 ? 21.25 -5.617 -34.5 1 52.16 21 PHE B N 1
ATOM 8736 C CA . PHE B 1 21 ? 22.625 -5.992 -34.219 1 52.16 21 PHE B CA 1
ATOM 8737 C C . PHE B 1 21 ? 22.969 -7.332 -34.844 1 52.16 21 PHE B C 1
ATOM 8739 O O . PHE B 1 21 ? 22.125 -8.227 -34.906 1 52.16 21 PHE B O 1
ATOM 8746 N N . ASP B 1 22 ? 24.094 -7.539 -35.688 1 40.62 22 ASP B N 1
ATOM 8747 C CA . ASP B 1 22 ? 24.688 -8.797 -36.125 1 40.62 22 ASP B CA 1
ATOM 8748 C C . ASP B 1 22 ? 26.109 -8.953 -35.594 1 40.62 22 ASP B C 1
ATOM 8750 O O . ASP B 1 22 ? 26.625 -8.062 -34.906 1 40.62 22 ASP B O 1
ATOM 8754 N N . GLN B 1 23 ? 26.656 -10.133 -35.625 1 43.72 23 GLN B N 1
ATOM 8755 C CA . GLN B 1 23 ? 27.984 -10.422 -35.062 1 43.72 23 GLN B CA 1
ATOM 8756 C C . GLN B 1 23 ? 29.016 -9.406 -35.531 1 43.72 23 GLN B C 1
ATOM 8758 O O . GLN B 1 23 ? 30.016 -9.172 -34.844 1 43.72 23 GLN B O 1
ATOM 8763 N N . SER B 1 24 ? 28.859 -8.906 -36.781 1 37.16 24 SER B N 1
ATOM 8764 C CA . SER B 1 24 ? 29.844 -7.988 -37.375 1 37.16 24 SER B CA 1
ATOM 8765 C C . SER B 1 24 ? 29.609 -6.562 -36.875 1 37.16 24 SER B C 1
ATOM 8767 O O . SER B 1 24 ? 30.297 -5.633 -37.312 1 37.16 24 SER B O 1
ATOM 8769 N N . PHE B 1 25 ? 28.672 -6.383 -36.125 1 35.59 25 PHE B N 1
ATOM 8770 C CA . PHE B 1 25 ? 28.328 -5.02 -35.719 1 35.59 25 PHE B CA 1
ATOM 8771 C C . PHE B 1 25 ? 29.484 -4.387 -34.938 1 35.59 25 PHE B C 1
ATOM 8773 O O . PHE B 1 25 ? 29.844 -4.875 -33.875 1 35.59 25 PHE B O 1
ATOM 8780 N N . GLU B 1 26 ? 30.5 -3.729 -35.719 1 30.09 26 GLU B N 1
ATOM 8781 C CA . GLU B 1 26 ? 31.375 -2.746 -35.094 1 30.09 26 GLU B CA 1
ATOM 8782 C C . GLU B 1 26 ? 30.609 -1.487 -34.688 1 30.09 26 GLU B C 1
ATOM 8784 O O . GLU B 1 26 ? 29.562 -1.179 -35.281 1 30.09 26 GLU B O 1
ATOM 8789 N N . GLU B 1 27 ? 30.906 -0.703 -33.656 1 34.25 27 GLU B N 1
ATOM 8790 C CA . GLU B 1 27 ? 30.312 0.462 -33.031 1 34.25 27 GLU B CA 1
ATOM 8791 C C . GLU B 1 27 ? 29.953 1.536 -34.062 1 34.25 27 GLU B C 1
ATOM 8793 O O . GLU B 1 27 ? 29.562 2.646 -33.688 1 34.25 27 GLU B O 1
ATOM 8798 N N . SER B 1 28 ? 30.297 1.401 -35.375 1 25.38 28 SER B N 1
ATOM 8799 C CA . SER B 1 28 ? 30.219 2.662 -36.094 1 25.38 28 SER B CA 1
ATOM 8800 C C . SER B 1 28 ? 28.797 3.207 -36.094 1 25.38 28 SER B C 1
ATOM 8802 O O . SER B 1 28 ? 28.562 4.363 -35.75 1 25.38 28 SER B O 1
ATOM 8804 N N . TYR B 1 29 ? 28.062 3.076 -37.344 1 24.58 29 TYR B N 1
ATOM 8805 C CA . TYR B 1 29 ? 27.078 3.975 -37.969 1 24.58 29 TYR B CA 1
ATOM 8806 C C . TYR B 1 29 ? 25.688 3.736 -37.406 1 24.58 29 TYR B C 1
ATOM 8808 O O . TYR B 1 29 ? 25.156 2.625 -37.469 1 24.58 29 TYR B O 1
ATOM 8816 N N . ILE B 1 30 ? 25.453 4.441 -36.344 1 28.55 30 ILE B N 1
ATOM 8817 C CA . ILE B 1 30 ? 24.125 4.516 -35.75 1 28.55 30 ILE B CA 1
ATOM 8818 C C . ILE B 1 30 ? 23.156 5.191 -36.688 1 28.55 30 ILE B C 1
ATOM 8820 O O . ILE B 1 30 ? 23.359 6.344 -37.094 1 28.55 30 ILE B O 1
ATOM 8824 N N . GLN B 1 31 ? 22.688 4.508 -37.688 1 23.09 31 GLN B N 1
ATOM 8825 C CA . GLN B 1 31 ? 21.672 5.207 -38.469 1 23.09 31 GLN B CA 1
ATOM 8826 C C . GLN B 1 31 ? 20.438 5.523 -37.656 1 23.09 31 GLN B C 1
ATOM 8828 O O . GLN B 1 31 ? 19.812 4.617 -37.094 1 23.09 31 GLN B O 1
ATOM 8833 N N . TYR B 1 32 ? 20.5 6.672 -37.062 1 24.88 32 TYR B N 1
ATOM 8834 C CA . TYR B 1 32 ? 19.297 7.223 -36.438 1 24.88 32 TYR B CA 1
ATOM 8835 C C . TYR B 1 32 ? 18.203 7.461 -37.469 1 24.88 32 TYR B C 1
ATOM 8837 O O . TYR B 1 32 ? 18.422 8.125 -38.469 1 24.88 32 TYR B O 1
ATOM 8845 N N . VAL B 1 33 ? 17.5 6.555 -37.875 1 24.25 33 VAL B N 1
ATOM 8846 C CA . VAL B 1 33 ? 16.406 6.906 -38.75 1 24.25 33 VAL B CA 1
ATOM 8847 C C . VAL B 1 33 ? 15.469 7.895 -38.062 1 24.25 33 VAL B C 1
ATOM 8849 O O . VAL B 1 33 ? 14.883 7.582 -37.031 1 24.25 33 VAL B O 1
ATOM 8852 N N . PRO B 1 34 ? 15.727 9.188 -38.344 1 24.44 34 PRO B N 1
ATOM 8853 C CA . PRO B 1 34 ? 14.969 10.289 -37.719 1 24.44 34 PRO B CA 1
ATOM 8854 C C . PRO B 1 34 ? 13.461 10.148 -37.938 1 24.44 34 PRO B C 1
ATOM 8856 O O . PRO B 1 34 ? 13 9.859 -39.031 1 24.44 34 PRO B O 1
ATOM 8859 N N . GLN B 1 35 ? 12.812 9.586 -37.094 1 23.56 35 GLN B N 1
ATOM 8860 C CA . GLN B 1 35 ? 11.367 9.594 -37.281 1 23.56 35 GLN B CA 1
ATOM 8861 C C . GLN B 1 35 ? 10.852 11.008 -37.5 1 23.56 35 GLN B C 1
ATOM 8863 O O . GLN B 1 35 ? 11.391 11.969 -36.969 1 23.56 35 GLN B O 1
ATOM 8868 N N . GLN B 1 36 ? 10.141 11.211 -38.625 1 20.78 36 GLN B N 1
ATOM 8869 C CA . GLN B 1 36 ? 9.477 12.383 -39.188 1 20.78 36 GLN B CA 1
ATOM 8870 C C . GLN B 1 36 ? 8.664 13.117 -38.125 1 20.78 36 GLN B C 1
ATOM 8872 O O . GLN B 1 36 ? 7.922 12.492 -37.375 1 20.78 36 GLN B O 1
ATOM 8877 N N . GLN B 1 37 ? 9.125 14.305 -37.812 1 20.95 37 GLN B N 1
ATOM 8878 C CA . GLN B 1 37 ? 8.727 15.352 -36.875 1 20.95 37 GLN B CA 1
ATOM 8879 C C . GLN B 1 37 ? 7.297 15.812 -37.156 1 20.95 37 GLN B C 1
ATOM 8881 O O . GLN B 1 37 ? 6.988 16.281 -38.25 1 20.95 37 GLN B O 1
ATOM 8886 N N . MET B 1 38 ? 6.285 15.133 -36.781 1 20.72 38 MET B N 1
ATOM 8887 C CA . MET B 1 38 ? 5.004 15.734 -37.125 1 20.72 38 MET B CA 1
ATOM 8888 C C . MET B 1 38 ? 4.875 17.125 -36.5 1 20.72 38 MET B C 1
ATOM 8890 O O . MET B 1 38 ? 5.281 17.344 -35.375 1 20.72 38 MET B O 1
ATOM 8894 N N . PRO B 1 39 ? 4.68 18.203 -37.344 1 19.64 39 PRO B N 1
ATOM 8895 C CA . PRO B 1 39 ? 4.715 19.641 -37.062 1 19.64 39 PRO B CA 1
ATOM 8896 C C . PRO B 1 39 ? 3.697 20.078 -36 1 19.64 39 PRO B C 1
ATOM 8898 O O . PRO B 1 39 ? 2.502 19.812 -36.156 1 19.64 39 PRO B O 1
ATOM 8901 N N . TYR B 1 40 ? 3.93 19.891 -34.781 1 20.09 40 TYR B N 1
ATOM 8902 C CA . TYR B 1 40 ? 3.012 20.234 -33.719 1 20.09 40 TYR B CA 1
ATOM 8903 C C . TYR B 1 40 ? 2.844 21.734 -33.594 1 20.09 40 TYR B C 1
ATOM 8905 O O . TYR B 1 40 ? 3.678 22.422 -33 1 20.09 40 TYR B O 1
ATOM 8913 N N . ASP B 1 41 ? 2.402 22.469 -34.719 1 19.47 41 ASP B N 1
ATOM 8914 C CA . ASP B 1 41 ? 2.328 23.938 -34.688 1 19.47 41 ASP B CA 1
ATOM 8915 C C . ASP B 1 41 ? 1.245 24.406 -33.75 1 19.47 41 ASP B C 1
ATOM 8917 O O . ASP B 1 41 ? 0.123 24.703 -34.156 1 19.47 41 ASP B O 1
ATOM 8921 N N . MET B 1 42 ? 1.037 23.859 -32.625 1 19.11 42 MET B N 1
ATOM 8922 C CA . MET B 1 42 ? -0.138 24.469 -32 1 19.11 42 MET B CA 1
ATOM 8923 C C . MET B 1 42 ? 0.109 25.938 -31.703 1 19.11 42 MET B C 1
ATOM 8925 O O . MET B 1 42 ? 1.119 26.297 -31.094 1 19.11 42 MET B O 1
ATOM 8929 N N . PRO B 1 43 ? -0.486 26.828 -32.438 1 18.27 43 PRO B N 1
ATOM 8930 C CA . PRO B 1 43 ? -0.324 28.266 -32.219 1 18.27 43 PRO B CA 1
ATOM 8931 C C . PRO B 1 43 ? -0.679 28.688 -30.797 1 18.27 43 PRO B C 1
ATOM 8933 O O . PRO B 1 43 ? -1.62 28.141 -30.203 1 18.27 43 PRO B O 1
ATOM 8936 N N . TYR B 1 44 ? 0.317 28.766 -30 1 18.17 44 TYR B N 1
ATOM 8937 C CA . TYR B 1 44 ? 0.266 29.328 -28.641 1 18.17 44 TYR B CA 1
ATOM 8938 C C . TYR B 1 44 ? -0.467 30.656 -28.641 1 18.17 44 TYR B C 1
ATOM 8940 O O . TYR B 1 44 ? -0.162 31.547 -29.438 1 18.17 44 TYR B O 1
ATOM 8948 N N . ILE B 1 45 ? -1.746 30.578 -28.75 1 17.72 45 ILE B N 1
ATOM 8949 C CA . ILE B 1 45 ? -2.393 31.875 -28.734 1 17.72 45 ILE B CA 1
ATOM 8950 C C . ILE B 1 45 ? -1.919 32.656 -27.5 1 17.72 45 ILE B C 1
ATOM 8952 O O . ILE B 1 45 ? -2.111 32.219 -26.359 1 17.72 45 ILE B O 1
ATOM 8956 N N . THR B 1 46 ? -0.779 33.281 -27.703 1 17.45 46 THR B N 1
ATOM 8957 C CA . THR B 1 46 ? -0.083 34.219 -26.844 1 17.45 46 THR B CA 1
ATOM 8958 C C . THR B 1 46 ? -1.002 35.375 -26.438 1 17.45 46 THR B C 1
ATOM 8960 O O . THR B 1 46 ? -1.411 36.188 -27.297 1 17.45 46 THR B O 1
ATOM 8963 N N . THR B 1 47 ? -2.203 35.094 -25.891 1 16.69 47 THR B N 1
ATOM 8964 C CA . THR B 1 47 ? -2.896 36.375 -25.703 1 16.69 47 THR B CA 1
ATOM 8965 C C . THR B 1 47 ? -2.01 37.375 -24.953 1 16.69 47 THR B C 1
ATOM 8967 O O . THR B 1 47 ? -1.407 37.031 -23.938 1 16.69 47 THR B O 1
ATOM 8970 N N . GLU B 1 48 ? -1.512 38.312 -25.703 1 16.91 48 GLU B N 1
ATOM 8971 C CA . GLU B 1 48 ? -0.632 39.469 -25.5 1 16.91 48 GLU B CA 1
ATOM 8972 C C . GLU B 1 48 ? -1.163 40.375 -24.406 1 16.91 48 GLU B C 1
ATOM 8974 O O . GLU B 1 48 ? -0.518 41.375 -24.047 1 16.91 48 GLU B O 1
ATOM 8979 N N . PHE B 1 49 ? -1.876 39.906 -23.344 1 16.59 49 PHE B N 1
ATOM 8980 C CA . PHE B 1 49 ? -2.367 41.125 -22.688 1 16.59 49 PHE B CA 1
ATOM 8981 C C . PHE B 1 49 ? -1.212 42.031 -22.297 1 16.59 49 PHE B C 1
ATOM 8983 O O . PHE B 1 49 ? -0.224 41.594 -21.719 1 16.59 49 PHE B O 1
ATOM 8990 N N . GLN B 1 50 ? -1.063 43.094 -23.031 1 15.77 50 GLN B N 1
ATOM 8991 C CA . GLN B 1 50 ? -0.12 44.219 -23.109 1 15.77 50 GLN B CA 1
ATOM 8992 C C . GLN B 1 50 ? -0.078 45 -21.812 1 15.77 50 GLN B C 1
ATOM 8994 O O . GLN B 1 50 ? -1.039 45.688 -21.469 1 15.77 50 GLN B O 1
ATOM 8999 N N . PRO B 1 51 ? 0.263 44.375 -20.656 1 15.84 51 PRO B N 1
ATOM 9000 C CA . PRO B 1 51 ? 0.2 45.438 -19.641 1 15.84 51 PRO B CA 1
ATOM 9001 C C . PRO B 1 51 ? 1.086 46.625 -19.969 1 15.84 51 PRO B C 1
ATOM 9003 O O . PRO B 1 51 ? 2.176 46.469 -20.531 1 15.84 51 PRO B O 1
ATOM 9006 N N . SER B 1 52 ? 0.456 47.719 -20.297 1 14.94 52 SER B N 1
ATOM 9007 C CA . SER B 1 52 ? 1.047 49.031 -20.625 1 14.94 52 SER B CA 1
ATOM 9008 C C . SER B 1 52 ? 2.082 49.438 -19.578 1 14.94 52 SER B C 1
ATOM 9010 O O . SER B 1 52 ? 1.92 49.156 -18.391 1 14.94 52 SER B O 1
ATOM 9012 N N . ALA B 1 53 ? 3.297 49.844 -20 1 15.15 53 ALA B N 1
ATOM 9013 C CA . ALA B 1 53 ? 4.672 50.219 -19.672 1 15.15 53 ALA B CA 1
ATOM 9014 C C . ALA B 1 53 ? 4.711 51.469 -18.828 1 15.15 53 ALA B C 1
ATOM 9016 O O . ALA B 1 53 ? 5.777 51.875 -18.359 1 15.15 53 ALA B O 1
ATOM 9017 N N . ILE B 1 54 ? 3.68 51.969 -18.109 1 14.89 54 ILE B N 1
ATOM 9018 C CA . ILE B 1 54 ? 3.967 53.406 -18.109 1 14.89 54 ILE B CA 1
ATOM 9019 C C . ILE B 1 54 ? 5.312 53.656 -17.438 1 14.89 54 ILE B C 1
ATOM 9021 O O . ILE B 1 54 ? 5.715 52.906 -16.547 1 14.89 54 ILE B O 1
ATOM 9025 N N . ALA B 1 55 ? 5.992 54.875 -17.672 1 14.91 55 ALA B N 1
ATOM 9026 C CA . ALA B 1 55 ? 7.219 55.594 -17.984 1 14.91 55 ALA B CA 1
ATOM 9027 C C . ALA B 1 55 ? 7.953 56 -16.719 1 14.91 55 ALA B C 1
ATOM 9029 O O . ALA B 1 55 ? 9.172 55.844 -16.625 1 14.91 55 ALA B O 1
ATOM 9030 N N . SER B 1 56 ? 7.477 56.781 -15.719 1 14.6 56 SER B N 1
ATOM 9031 C CA . SER B 1 56 ? 8.195 58.062 -15.664 1 14.6 56 SER B CA 1
ATOM 9032 C C . SER B 1 56 ? 9.516 57.906 -14.922 1 14.6 56 SER B C 1
ATOM 9034 O O . SER B 1 56 ? 9.695 57 -14.125 1 14.6 56 SER B O 1
ATOM 9036 N N . PRO B 1 57 ? 10.469 59 -14.883 1 14.73 57 PRO B N 1
ATOM 9037 C CA . PRO B 1 57 ? 11.875 59.438 -14.93 1 14.73 57 PRO B CA 1
ATOM 9038 C C . PRO B 1 57 ? 12.523 59.438 -13.547 1 14.73 57 PRO B C 1
ATOM 9040 O O . PRO B 1 57 ? 13.727 59.219 -13.422 1 14.73 57 PRO B O 1
ATOM 9043 N N . LEU B 1 58 ? 11.797 59.719 -12.406 1 14.22 58 LEU B N 1
ATOM 9044 C CA . LEU B 1 58 ? 12.461 60.844 -11.758 1 14.22 58 LEU B CA 1
ATOM 9045 C C . LEU B 1 58 ? 13.812 60.438 -11.188 1 14.22 58 LEU B C 1
ATOM 9047 O O . LEU B 1 58 ? 14.031 59.25 -10.906 1 14.22 58 LEU B O 1
ATOM 9051 N N . ASN B 1 59 ? 14.648 61.375 -10.562 1 14.41 59 ASN B N 1
ATOM 9052 C CA . ASN B 1 59 ? 15.898 62.125 -10.484 1 14.41 59 ASN B CA 1
ATOM 9053 C C . ASN B 1 59 ? 16.797 61.625 -9.352 1 14.41 59 ASN B C 1
ATOM 9055 O O . ASN B 1 59 ? 17.969 61.344 -9.57 1 14.41 59 ASN B O 1
ATOM 9059 N N . GLY B 1 60 ? 16.688 62.094 -8.07 1 13.95 60 GLY B N 1
ATOM 9060 C CA . GLY B 1 60 ? 17.797 62.906 -7.586 1 13.95 60 GLY B CA 1
ATOM 9061 C C . GLY B 1 60 ? 18.906 62.094 -6.961 1 13.95 60 GLY B C 1
ATOM 9062 O O . GLY B 1 60 ? 18.797 60.875 -6.82 1 13.95 60 GLY B O 1
ATOM 9063 N N . TYR B 1 61 ? 19.438 62.469 -5.707 1 14.36 61 TYR B N 1
ATOM 9064 C CA . TYR B 1 61 ? 20.703 63.125 -5.371 1 14.36 61 TYR B CA 1
ATOM 9065 C C . TYR B 1 61 ? 21.672 62.125 -4.746 1 14.36 61 TYR B C 1
ATOM 9067 O O . TYR B 1 61 ? 21.266 61.062 -4.273 1 14.36 61 TYR B O 1
ATOM 9075 N N . PRO B 1 62 ? 22.797 62.594 -4.027 1 14.1 62 PRO B N 1
ATOM 9076 C CA . PRO B 1 62 ? 24.266 62.594 -4.078 1 14.1 62 PRO B CA 1
ATOM 9077 C C . PRO B 1 62 ? 24.891 61.594 -3.111 1 14.1 62 PRO B C 1
ATOM 9079 O O . PRO B 1 62 ? 25.703 60.75 -3.523 1 14.1 62 PRO B O 1
ATOM 9082 N N . THR B 1 63 ? 25.359 62 -1.796 1 13.5 63 THR B N 1
ATOM 9083 C CA . THR B 1 63 ? 26.766 62.312 -1.483 1 13.5 63 THR B CA 1
ATOM 9084 C C . THR B 1 63 ? 27.391 61.156 -0.694 1 13.5 63 THR B C 1
ATOM 9086 O O . THR B 1 63 ? 28.469 60.656 -1.045 1 13.5 63 THR B O 1
ATOM 9089 N N . ARG B 1 64 ? 27.516 61 0.826 1 13.58 64 ARG B N 1
ATOM 9090 C CA . ARG B 1 64 ? 28.734 61.406 1.505 1 13.58 64 ARG B CA 1
ATOM 9091 C C . ARG B 1 64 ? 29.609 60.219 1.826 1 13.58 64 ARG B C 1
ATOM 9093 O O . ARG B 1 64 ? 29.141 59.062 1.844 1 13.58 64 ARG B O 1
ATOM 9100 N N . PHE B 1 65 ? 30.438 60.188 3.07 1 13.61 65 PHE B N 1
ATOM 9101 C CA . PHE B 1 65 ? 31.844 60.406 3.422 1 13.61 65 PHE B CA 1
ATOM 9102 C C . PHE B 1 65 ? 32.5 59.094 3.836 1 13.61 65 PHE B C 1
ATOM 9104 O O . PHE B 1 65 ? 31.828 58.125 4.129 1 13.61 65 PHE B O 1
ATOM 9111 N N . HIS B 1 66 ? 33.562 59.094 4.84 1 13.52 66 HIS B N 1
ATOM 9112 C CA . HIS B 1 66 ? 35.031 58.969 4.941 1 13.52 66 HIS B CA 1
ATOM 9113 C C . HIS B 1 66 ? 35.438 57.656 5.586 1 13.52 66 HIS B C 1
ATOM 9115 O O . HIS B 1 66 ? 36.25 56.938 5.035 1 13.52 66 HIS B O 1
ATOM 9121 N N . GLN B 1 67 ? 35.906 57.594 6.961 1 13.36 67 GLN B N 1
ATOM 9122 C CA . GLN B 1 67 ? 37.312 57.531 7.383 1 13.36 67 GLN B CA 1
ATOM 9123 C C . GLN B 1 67 ? 37.75 56.094 7.688 1 13.36 67 GLN B C 1
ATOM 9125 O O . GLN B 1 67 ? 36.906 55.219 7.898 1 13.36 67 GLN B O 1
ATOM 9130 N N . ARG B 1 68 ? 38.906 55.812 8.633 1 13.52 68 ARG B N 1
ATOM 9131 C CA . ARG B 1 68 ? 40.344 55.469 8.688 1 13.52 68 ARG B CA 1
ATOM 9132 C C . ARG B 1 68 ? 40.562 54.125 9.352 1 13.52 68 ARG B C 1
ATOM 9134 O O . ARG B 1 68 ? 41.344 53.312 8.852 1 13.52 68 ARG B O 1
ATOM 9141 N N . ILE B 1 69 ? 40.344 53.719 10.656 1 13.49 69 ILE B N 1
ATOM 9142 C CA . ILE B 1 69 ? 41.531 53.594 11.484 1 13.49 69 ILE B CA 1
ATOM 9143 C C . ILE B 1 69 ? 42.125 52.188 11.336 1 13.49 69 ILE B C 1
ATOM 9145 O O . ILE B 1 69 ? 41.406 51.25 11.047 1 13.49 69 ILE B O 1
ATOM 9149 N N . ASP B 1 70 ? 43.344 51.75 12.07 1 13.48 70 ASP B N 1
ATOM 9150 C CA . ASP B 1 70 ? 44.781 51.5 12.117 1 13.48 70 ASP B CA 1
ATOM 9151 C C . ASP B 1 70 ? 45.062 50.031 12.422 1 13.48 70 ASP B C 1
ATOM 9153 O O . ASP B 1 70 ? 45.844 49.375 11.727 1 13.48 70 ASP B O 1
ATOM 9157 N N . ALA B 1 71 ? 45.188 49.469 13.711 1 13.33 71 ALA B N 1
ATOM 9158 C CA . ALA B 1 71 ? 46.5 49.188 14.266 1 13.33 71 ALA B CA 1
ATOM 9159 C C . ALA B 1 71 ? 46.969 47.75 13.953 1 13.33 71 ALA B C 1
ATOM 9161 O O . ALA B 1 71 ? 46.125 46.906 13.609 1 13.33 71 ALA B O 1
ATOM 9162 N N . TYR B 1 72 ? 47.781 47.062 14.852 1 13.51 72 TYR B N 1
ATOM 9163 C CA . TYR B 1 72 ? 49.188 46.688 15.016 1 13.51 72 TYR B CA 1
ATOM 9164 C C . TYR B 1 72 ? 49.406 45.188 14.773 1 13.51 72 TYR B C 1
ATOM 9166 O O . TYR B 1 72 ? 48.438 44.438 14.711 1 13.51 72 TYR B O 1
ATOM 9174 N N . ASN B 1 73 ? 50.031 44.375 15.695 1 13.41 73 ASN B N 1
ATOM 9175 C CA . ASN B 1 73 ? 51.438 44 15.766 1 13.41 73 ASN B CA 1
ATOM 9176 C C . ASN B 1 73 ? 51.656 42.531 15.359 1 13.41 73 ASN B C 1
ATOM 9178 O O . ASN B 1 73 ? 52.438 42.25 14.469 1 13.41 73 ASN B O 1
ATOM 9182 N N . ASN B 1 74 ? 52.031 41.562 16.266 1 13.38 74 ASN B N 1
ATOM 9183 C CA . ASN B 1 74 ? 53.406 41.062 16.438 1 13.38 74 ASN B CA 1
ATOM 9184 C C . ASN B 1 74 ? 53.625 39.719 15.75 1 13.38 74 ASN B C 1
ATOM 9186 O O . ASN B 1 74 ? 52.656 39.031 15.414 1 13.38 74 ASN B O 1
ATOM 9190 N N . ASN B 1 75 ? 54.375 38.656 16.328 1 13.55 75 ASN B N 1
ATOM 9191 C CA . ASN B 1 75 ? 55.75 38.156 16.188 1 13.55 75 ASN B CA 1
ATOM 9192 C C . ASN B 1 75 ? 55.812 36.812 15.516 1 13.55 75 ASN B C 1
ATOM 9194 O O . ASN B 1 75 ? 56.5 36.625 14.523 1 13.55 75 ASN B O 1
ATOM 9198 N N . SER B 1 76 ? 56.125 35.594 16.219 1 13.38 76 SER B N 1
ATOM 9199 C CA . SER B 1 76 ? 57.406 34.906 16.219 1 13.38 76 SER B CA 1
ATOM 9200 C C . SER B 1 76 ? 57.438 33.75 15.242 1 13.38 76 SER B C 1
ATOM 9202 O O . SER B 1 76 ? 56.406 33.25 14.836 1 13.38 76 SER B O 1
ATOM 9204 N N . GLN B 1 77 ? 58.25 32.562 15.477 1 13.4 77 GLN B N 1
ATOM 9205 C CA . GLN B 1 77 ? 59.531 32.125 14.922 1 13.4 77 GLN B CA 1
ATOM 9206 C C . GLN B 1 77 ? 59.344 30.891 14.031 1 13.4 77 GLN B C 1
ATOM 9208 O O . GLN B 1 77 ? 59.625 30.938 12.836 1 13.4 77 GLN B O 1
ATOM 9213 N N . PRO B 1 78 ? 60 29.578 14.336 1 13.95 78 PRO B N 1
ATOM 9214 C CA . PRO B 1 78 ? 61.25 29.125 13.742 1 13.95 78 PRO B CA 1
ATOM 9215 C C . PRO B 1 78 ? 61.062 28.047 12.68 1 13.95 78 PRO B C 1
ATOM 9217 O O . PRO B 1 78 ? 59.969 27.484 12.57 1 13.95 78 PRO B O 1
ATOM 9220 N N . PRO B 1 79 ? 62.031 26.797 12.633 1 13.62 79 PRO B N 1
ATOM 9221 C CA . PRO B 1 79 ? 63.062 26.438 11.672 1 13.62 79 PRO B CA 1
ATOM 9222 C C . PRO B 1 79 ? 62.688 25.234 10.82 1 13.62 79 PRO B C 1
ATOM 9224 O O . PRO B 1 79 ? 62.812 25.281 9.594 1 13.62 79 PRO B O 1
ATOM 9227 N N . ALA B 1 80 ? 62.781 23.812 11.289 1 12.77 80 ALA B N 1
ATOM 9228 C CA . ALA B 1 80 ? 63.906 22.969 10.969 1 12.77 80 ALA B CA 1
ATOM 9229 C C . ALA B 1 80 ? 63.656 22.125 9.719 1 12.77 80 ALA B C 1
ATOM 9231 O O . ALA B 1 80 ? 62.5 21.922 9.336 1 12.77 80 ALA B O 1
ATOM 9232 N N . PRO B 1 81 ? 64.375 20.812 9.484 1 13.59 81 PRO B N 1
ATOM 9233 C CA . PRO B 1 81 ? 65.438 20.391 8.57 1 13.59 81 PRO B CA 1
ATOM 9234 C C . PRO B 1 81 ? 64.938 19.453 7.473 1 13.59 81 PRO B C 1
ATOM 9236 O O . PRO B 1 81 ? 63.781 19.016 7.512 1 13.59 81 PRO B O 1
ATOM 9239 N N . GLN B 1 82 ? 65.438 18.047 7.379 1 13.23 82 GLN B N 1
ATOM 9240 C CA . GLN B 1 82 ? 66.5 17.469 6.527 1 13.23 82 GLN B CA 1
ATOM 9241 C C . GLN B 1 82 ? 65.875 16.578 5.449 1 13.23 82 GLN B C 1
ATOM 9243 O O . GLN B 1 82 ? 64.688 16.234 5.508 1 13.23 82 GLN B O 1
ATOM 9248 N N . PRO B 1 83 ? 66.375 15.109 5.262 1 13.59 83 PRO B N 1
ATOM 9249 C CA . PRO B 1 83 ? 67.312 14.562 4.262 1 13.59 83 PRO B CA 1
ATOM 9250 C C . PRO B 1 83 ? 66.562 13.805 3.15 1 13.59 83 PRO B C 1
ATOM 9252 O O . PRO B 1 83 ? 65.375 13.555 3.248 1 13.59 83 PRO B O 1
ATOM 9255 N N . SER B 1 84 ? 67.062 12.391 2.756 1 13.28 84 SER B N 1
ATOM 9256 C CA . SER B 1 84 ? 67.875 11.836 1.687 1 13.28 84 SER B CA 1
ATOM 9257 C C . SER B 1 84 ? 67.062 10.992 0.729 1 13.28 84 SER B C 1
ATOM 9259 O O . SER B 1 84 ? 67.062 11.188 -0.487 1 13.28 84 SER B O 1
ATOM 9261 N N . LEU B 1 85 ? 66.938 9.508 0.85 1 13.39 85 LEU B N 1
ATOM 9262 C CA . LEU B 1 85 ? 67.688 8.539 0.076 1 13.39 85 LEU B CA 1
ATOM 9263 C C . LEU B 1 85 ? 66.875 8.07 -1.142 1 13.39 85 LEU B C 1
ATOM 9265 O O . LEU B 1 85 ? 65.688 8.219 -1.188 1 13.39 85 LEU B O 1
ATOM 9269 N N . GLN B 1 86 ? 67.125 6.75 -1.715 1 13.38 86 GLN B N 1
ATOM 9270 C CA . GLN B 1 86 ? 67.812 6.199 -2.887 1 13.38 86 GLN B CA 1
ATOM 9271 C C . GLN B 1 86 ? 66.812 5.609 -3.871 1 13.38 86 GLN B C 1
ATOM 9273 O O . GLN B 1 86 ? 66.812 5.945 -5.059 1 13.38 86 GLN B O 1
ATOM 9278 N N . PRO B 1 87 ? 66.562 4.211 -3.92 1 13.41 87 PRO B N 1
ATOM 9279 C CA . PRO B 1 87 ? 67.125 3.324 -4.93 1 13.41 87 PRO B CA 1
ATOM 9280 C C . PRO B 1 87 ? 66.188 3.113 -6.133 1 13.41 87 PRO B C 1
ATOM 9282 O O . PRO B 1 87 ? 65.062 3.488 -6.09 1 13.41 87 PRO B O 1
ATOM 9285 N N . ASN B 1 88 ? 66.125 1.801 -6.703 1 13.19 88 ASN B N 1
ATOM 9286 C CA . ASN B 1 88 ? 66.562 1.057 -7.863 1 13.19 88 ASN B CA 1
ATOM 9287 C C . ASN B 1 88 ? 65.438 0.762 -8.852 1 13.19 88 ASN B C 1
ATOM 9289 O O . ASN B 1 88 ? 65.562 1.071 -10.039 1 13.19 88 ASN B O 1
ATOM 9293 N N . ASP B 1 89 ? 64.938 -0.538 -9.016 1 12.95 89 ASP B N 1
ATOM 9294 C CA . ASP B 1 89 ? 65.25 -1.493 -10.07 1 12.95 89 ASP B CA 1
ATOM 9295 C C . ASP B 1 89 ? 64.188 -1.537 -11.148 1 12.95 89 ASP B C 1
ATOM 9297 O O . ASP B 1 89 ? 64.5 -1.408 -12.336 1 12.95 89 ASP B O 1
ATOM 9301 N N . THR B 1 90 ? 63.25 -2.471 -11.148 1 13.04 90 THR B N 1
ATOM 9302 C CA . THR B 1 90 ? 63.281 -3.645 -12.008 1 13.04 90 THR B CA 1
ATOM 9303 C C . THR B 1 90 ? 62.406 -3.434 -13.25 1 13.04 90 THR B C 1
ATOM 9305 O O . THR B 1 90 ? 61.562 -2.555 -13.266 1 13.04 90 THR B O 1
ATOM 9308 N N . GLN B 1 91 ? 61.719 -4.5 -13.883 1 13.13 91 GLN B N 1
ATOM 9309 C CA . GLN B 1 91 ? 61.875 -5.352 -15.055 1 13.13 91 GLN B CA 1
ATOM 9310 C C . GLN B 1 91 ? 60.844 -4.984 -16.141 1 13.13 91 GLN B C 1
ATOM 9312 O O . GLN B 1 91 ? 59.875 -4.266 -15.875 1 13.13 91 GLN B O 1
ATOM 9317 N N . LEU B 1 92 ? 60.25 -5.996 -16.969 1 13.18 92 LEU B N 1
ATOM 9318 C CA . LEU B 1 92 ? 60.406 -6.566 -18.297 1 13.18 92 LEU B CA 1
ATOM 9319 C C . LEU B 1 92 ? 59.156 -6.367 -19.141 1 13.18 92 LEU B C 1
ATOM 9321 O O . LEU B 1 92 ? 59.188 -6.523 -20.359 1 13.18 92 LEU B O 1
ATOM 9325 N N . ARG B 1 93 ? 58.094 -5.754 -18.859 1 12.62 93 ARG B N 1
ATOM 9326 C CA . ARG B 1 93 ? 57.031 -6.469 -19.531 1 12.62 93 ARG B CA 1
ATOM 9327 C C . ARG B 1 93 ? 57 -6.16 -21.016 1 12.62 93 ARG B C 1
ATOM 9329 O O . ARG B 1 93 ? 57.219 -5.02 -21.422 1 12.62 93 ARG B O 1
ATOM 9336 N N . ARG B 1 94 ? 56.594 -7.234 -21.844 1 12.86 94 ARG B N 1
ATOM 9337 C CA . ARG B 1 94 ? 56.656 -7.781 -23.203 1 12.86 94 ARG B CA 1
ATOM 9338 C C . ARG B 1 94 ? 55.656 -7.129 -24.125 1 12.86 94 ARG B C 1
ATOM 9340 O O . ARG B 1 94 ? 54.562 -6.766 -23.672 1 12.86 94 ARG B O 1
ATOM 9347 N N . LYS B 1 95 ? 55.938 -6.973 -25.422 1 13.32 95 LYS B N 1
ATOM 9348 C CA . LYS B 1 95 ? 55.656 -6.242 -26.641 1 13.32 95 LYS B CA 1
ATOM 9349 C C . LYS B 1 95 ? 54.531 -6.887 -27.422 1 13.32 95 LYS B C 1
ATOM 9351 O O . LYS B 1 95 ? 54.156 -6.418 -28.5 1 13.32 95 LYS B O 1
ATOM 9356 N N . ARG B 1 96 ? 53.688 -7.816 -27.062 1 12.89 96 ARG B N 1
ATOM 9357 C CA . ARG B 1 96 ? 53.438 -8.562 -28.281 1 12.89 96 ARG B CA 1
ATOM 9358 C C . ARG B 1 96 ? 52.531 -7.773 -29.219 1 12.89 96 ARG B C 1
ATOM 9360 O O . ARG B 1 96 ? 51.562 -7.121 -28.781 1 12.89 96 ARG B O 1
ATOM 9367 N N . LYS B 1 97 ? 52.812 -7.785 -30.516 1 13.7 97 LYS B N 1
ATOM 9368 C CA . LYS B 1 97 ? 52.531 -7.094 -31.781 1 13.7 97 LYS B CA 1
ATOM 9369 C C . LYS B 1 97 ? 51.281 -7.613 -32.438 1 13.7 97 LYS B C 1
ATOM 9371 O O . LYS B 1 97 ? 50.938 -7.199 -33.562 1 13.7 97 LYS B O 1
ATOM 9376 N N . ALA B 1 98 ? 50.406 -8.336 -31.797 1 12.77 98 ALA B N 1
ATOM 9377 C CA . ALA B 1 98 ? 49.781 -9.156 -32.844 1 12.77 98 ALA B CA 1
ATOM 9378 C C . ALA B 1 98 ? 49.094 -8.289 -33.875 1 12.77 98 ALA B C 1
ATOM 9380 O O . ALA B 1 98 ? 48.719 -7.145 -33.594 1 12.77 98 ALA B O 1
ATOM 9381 N N . ASP B 1 99 ? 48.531 -8.953 -34.906 1 13.7 99 ASP B N 1
ATOM 9382 C CA . ASP B 1 99 ? 48.406 -9.094 -36.375 1 13.7 99 ASP B CA 1
ATOM 9383 C C . ASP B 1 99 ? 47.188 -8.359 -36.906 1 13.7 99 ASP B C 1
ATOM 9385 O O . ASP B 1 99 ? 47.312 -7.426 -37.688 1 13.7 99 ASP B O 1
ATOM 9389 N N . ASP B 1 100 ? 46.094 -9.094 -37.344 1 13.69 100 ASP B N 1
ATOM 9390 C CA . ASP B 1 100 ? 45.719 -9.344 -38.75 1 13.69 100 ASP B CA 1
ATOM 9391 C C . ASP B 1 100 ? 44.594 -8.422 -39.188 1 13.69 100 ASP B C 1
ATOM 9393 O O . ASP B 1 100 ? 43.969 -7.77 -38.375 1 13.69 100 ASP B O 1
ATOM 9397 N N . ASP B 1 101 ? 43.5 -8.992 -39.781 1 14.19 101 ASP B N 1
ATOM 9398 C CA . ASP B 1 101 ? 43.094 -9.047 -41.188 1 14.19 101 ASP B CA 1
ATOM 9399 C C . ASP B 1 101 ? 41.938 -8.117 -41.469 1 14.19 101 ASP B C 1
ATOM 9401 O O . ASP B 1 101 ? 42.062 -7.156 -42.219 1 14.19 101 ASP B O 1
ATOM 9405 N N . ASP B 1 102 ? 40.656 -8.68 -41.75 1 14.19 102 ASP B N 1
ATOM 9406 C CA . ASP B 1 102 ? 40.031 -8.781 -43.062 1 14.19 102 ASP B CA 1
ATOM 9407 C C . ASP B 1 102 ? 39 -7.695 -43.281 1 14.19 102 ASP B C 1
ATOM 9409 O O . ASP B 1 102 ? 38.5 -7.125 -42.281 1 14.19 102 ASP B O 1
ATOM 9413 N N . PRO B 1 103 ? 37.969 -7.859 -44.344 1 15.26 103 PRO B N 1
ATOM 9414 C CA . PRO B 1 103 ? 37.594 -7.176 -45.594 1 15.26 103 PRO B CA 1
ATOM 9415 C C . PRO B 1 103 ? 36.188 -6.543 -45.5 1 15.26 103 PRO B C 1
ATOM 9417 O O . PRO B 1 103 ? 35.875 -5.656 -46.281 1 15.26 103 PRO B O 1
ATOM 9420 N N . LEU B 1 104 ? 35.281 -6.801 -44.625 1 15.29 104 LEU B N 1
ATOM 9421 C CA . LEU B 1 104 ? 34 -7.094 -45.281 1 15.29 104 LEU B CA 1
ATOM 9422 C C . LEU B 1 104 ? 33.375 -5.824 -45.844 1 15.29 104 LEU B C 1
ATOM 9424 O O . LEU B 1 104 ? 33.531 -4.746 -45.25 1 15.29 104 LEU B O 1
ATOM 9428 N N . PRO B 1 105 ? 32.531 -5.98 -46.938 1 14.73 105 PRO B N 1
ATOM 9429 C CA . PRO B 1 105 ? 32.125 -5.316 -48.156 1 14.73 105 PRO B CA 1
ATOM 9430 C C . PRO B 1 105 ? 31.047 -4.262 -47.969 1 14.73 105 PRO B C 1
ATOM 9432 O O . PRO B 1 105 ? 30.969 -3.664 -46.875 1 14.73 105 PRO B O 1
ATOM 9435 N N . SER B 1 106 ? 29.766 -4.484 -48.562 1 15.04 106 SER B N 1
ATOM 9436 C CA . SER B 1 106 ? 29.125 -3.908 -49.719 1 15.04 106 SER B CA 1
ATOM 9437 C C . SER B 1 106 ? 28.109 -2.828 -49.344 1 15.04 106 SER B C 1
ATOM 9439 O O . SER B 1 106 ? 27.672 -2.771 -48.188 1 15.04 106 SER B O 1
ATOM 9441 N N . SER B 1 107 ? 27.156 -2.248 -50.312 1 15.41 107 SER B N 1
ATOM 9442 C CA . SER B 1 107 ? 26.844 -1.006 -51 1 15.41 107 SER B CA 1
ATOM 9443 C C . SER B 1 107 ? 25.469 -0.476 -50.625 1 15.41 107 SER B C 1
ATOM 9445 O O . SER B 1 107 ? 25.219 0.73 -50.656 1 15.41 107 SER B O 1
ATOM 9447 N N . VAL B 1 108 ? 24.359 -1.166 -50.219 1 15.83 108 VAL B N 1
ATOM 9448 C CA . VAL B 1 108 ? 23.156 -0.876 -51 1 15.83 108 VAL B CA 1
ATOM 9449 C C . VAL B 1 108 ? 22.516 0.408 -50.469 1 15.83 108 VAL B C 1
ATOM 9451 O O . VAL B 1 108 ? 22.359 0.593 -49.281 1 15.83 108 VAL B O 1
ATOM 9454 N N . ARG B 1 109 ? 22.109 1.422 -51.312 1 15.59 109 ARG B N 1
ATOM 9455 C CA . ARG B 1 109 ? 21.828 2.85 -51.438 1 15.59 109 ARG B CA 1
ATOM 9456 C C . ARG B 1 109 ? 20.375 3.141 -51.125 1 15.59 109 ARG B C 1
ATOM 9458 O O . ARG B 1 109 ? 19.5 2.926 -51.969 1 15.59 109 ARG B O 1
ATOM 9465 N N . ILE B 1 110 ? 19.828 2.725 -50.062 1 15.83 110 ILE B N 1
ATOM 9466 C CA . ILE B 1 110 ? 18.375 2.848 -49.969 1 15.83 110 ILE B CA 1
ATOM 9467 C C . ILE B 1 110 ? 17.984 4.32 -49.969 1 15.83 110 ILE B C 1
ATOM 9469 O O . ILE B 1 110 ? 18.5 5.113 -49.188 1 15.83 110 ILE B O 1
ATOM 9473 N N . LYS B 1 111 ? 17.188 4.762 -50.938 1 15.62 111 LYS B N 1
ATOM 9474 C CA . LYS B 1 111 ? 16.703 6.039 -51.469 1 15.62 111 LYS B CA 1
ATOM 9475 C C . LYS B 1 111 ? 15.703 6.676 -50.5 1 15.62 111 LYS B C 1
ATOM 9477 O O . LYS B 1 111 ? 14.758 6.016 -50.062 1 15.62 111 LYS B O 1
ATOM 9482 N N . LYS B 1 112 ? 15.922 7.852 -49.938 1 16.2 112 LYS B N 1
ATOM 9483 C CA . LYS B 1 112 ? 15.5 8.766 -48.875 1 16.2 112 LYS B CA 1
ATOM 9484 C C . LYS B 1 112 ? 14.211 9.492 -49.281 1 16.2 112 LYS B C 1
ATOM 9486 O O . LYS B 1 112 ? 14.156 10.727 -49.25 1 16.2 112 LYS B O 1
ATOM 9491 N N . GLU B 1 113 ? 13.266 8.82 -49.969 1 16.06 113 GLU B N 1
ATOM 9492 C CA . GLU B 1 113 ? 12.305 9.773 -50.531 1 16.06 113 GLU B CA 1
ATOM 9493 C C . GLU B 1 113 ? 11.711 10.656 -49.406 1 16.06 113 GLU B C 1
ATOM 9495 O O . GLU B 1 113 ? 11.75 10.297 -48.25 1 16.06 113 GLU B O 1
ATOM 9500 N N . HIS B 1 114 ? 10.648 11.609 -49.781 1 16.67 114 HIS B N 1
ATOM 9501 C CA . HIS B 1 114 ? 10.266 13.008 -49.594 1 16.67 114 HIS B CA 1
ATOM 9502 C C . HIS B 1 114 ? 9.305 13.18 -48.406 1 16.67 114 HIS B C 1
ATOM 9504 O O . HIS B 1 114 ? 8.688 14.234 -48.25 1 16.67 114 HIS B O 1
ATOM 9510 N N . LEU B 1 115 ? 9.266 12.242 -47.438 1 15.6 115 LEU B N 1
ATOM 9511 C CA . LEU B 1 115 ? 8.031 12.211 -46.656 1 15.6 115 LEU B CA 1
ATOM 9512 C C . LEU B 1 115 ? 7.879 13.484 -45.812 1 15.6 115 LEU B C 1
ATOM 9514 O O . LEU B 1 115 ? 8.609 13.695 -44.844 1 15.6 115 LEU B O 1
ATOM 9518 N N . ASP B 1 116 ? 7.25 14.516 -46.344 1 15.34 116 ASP B N 1
ATOM 9519 C CA . ASP B 1 116 ? 7.238 15.914 -45.906 1 15.34 116 ASP B CA 1
ATOM 9520 C C . ASP B 1 116 ? 6.559 16.062 -44.562 1 15.34 116 ASP B C 1
ATOM 9522 O O . ASP B 1 116 ? 6.129 15.078 -43.938 1 15.34 116 ASP B O 1
ATOM 9526 N N . THR B 1 117 ? 5.332 16.953 -44.375 1 15.91 117 THR B N 1
ATOM 9527 C CA . THR B 1 117 ? 5.273 18.25 -43.719 1 15.91 117 THR B CA 1
ATOM 9528 C C . THR B 1 117 ? 4.703 18.078 -42.312 1 15.91 117 THR B C 1
ATOM 9530 O O . THR B 1 117 ? 5.32 18.516 -41.312 1 15.91 117 THR B O 1
ATOM 9533 N N . MET B 1 118 ? 3.279 18.562 -41.938 1 16.16 118 MET B N 1
ATOM 9534 C CA . MET B 1 118 ? 2.865 19.719 -41.156 1 16.16 118 MET B CA 1
ATOM 9535 C C . MET B 1 118 ? 2.314 19.297 -39.812 1 16.16 118 MET B C 1
ATOM 9537 O O . MET B 1 118 ? 1.917 20.141 -39 1 16.16 118 MET B O 1
ATOM 9541 N N . TYR B 1 119 ? 2.008 18.078 -39.469 1 17.61 119 TYR B N 1
ATOM 9542 C CA . TYR B 1 119 ? 0.945 17.875 -38.5 1 17.61 119 TYR B CA 1
ATOM 9543 C C . TYR B 1 119 ? 1.421 18.203 -37.094 1 17.61 119 TYR B C 1
ATOM 9545 O O . TYR B 1 119 ? 2.445 17.688 -36.625 1 17.61 119 TYR B O 1
ATOM 9553 N N . THR B 1 120 ? 1.056 19.5 -36.594 1 19.44 120 THR B N 1
ATOM 9554 C CA . THR B 1 120 ? 1.549 20.109 -35.344 1 19.44 120 THR B CA 1
ATOM 9555 C C . THR B 1 120 ? 0.917 19.438 -34.125 1 19.44 120 THR B C 1
ATOM 9557 O O . THR B 1 120 ? -0.308 19.422 -34 1 19.44 120 THR B O 1
ATOM 9560 N N . ALA B 1 121 ? 1.376 18.406 -33.625 1 20.25 121 ALA B N 1
ATOM 9561 C CA . ALA B 1 121 ? 0.846 17.562 -32.531 1 20.25 121 ALA B CA 1
ATOM 9562 C C . ALA B 1 121 ? 0.667 18.375 -31.25 1 20.25 121 ALA B C 1
ATOM 9564 O O . ALA B 1 121 ? 1.545 19.141 -30.875 1 20.25 121 ALA B O 1
ATOM 9565 N N . PRO B 1 122 ? -0.644 18.578 -30.828 1 21.09 122 PRO B N 1
ATOM 9566 C CA . PRO B 1 122 ? -0.935 19.359 -29.625 1 21.09 122 PRO B CA 1
ATOM 9567 C C . PRO B 1 122 ? -0.069 18.953 -28.422 1 21.09 122 PRO B C 1
ATOM 9569 O O . PRO B 1 122 ? 0.266 17.781 -28.281 1 21.09 122 PRO B O 1
ATOM 9572 N N . ASP B 1 123 ? 0.744 19.906 -27.953 1 22.56 123 ASP B N 1
ATOM 9573 C CA . ASP B 1 123 ? 1.809 19.719 -26.969 1 22.56 123 ASP B CA 1
ATOM 9574 C C . ASP B 1 123 ? 1.247 19.25 -25.625 1 22.56 123 ASP B C 1
ATOM 9576 O O . ASP B 1 123 ? 0.678 20.031 -24.875 1 22.56 123 ASP B O 1
ATOM 9580 N N . SER B 1 124 ? 0.268 18.375 -25.625 1 22.59 124 SER B N 1
ATOM 9581 C CA . SER B 1 124 ? -0.205 17.891 -24.328 1 22.59 124 SER B CA 1
ATOM 9582 C C . SER B 1 124 ? 0.96 17.5 -23.422 1 22.59 124 SER B C 1
ATOM 9584 O O . SER B 1 124 ? 1.469 16.375 -23.5 1 22.59 124 SER B O 1
ATOM 9586 N N . SER B 1 125 ? 1.93 18.422 -23.375 1 23.8 125 SER B N 1
ATOM 9587 C CA . SER B 1 125 ? 3.018 18.172 -22.438 1 23.8 125 SER B CA 1
ATOM 9588 C C . SER B 1 125 ? 2.484 17.891 -21.031 1 23.8 125 SER B C 1
ATOM 9590 O O . SER B 1 125 ? 2.113 18.812 -20.312 1 23.8 125 SER B O 1
ATOM 9592 N N . GLN B 1 126 ? 1.479 17.062 -20.938 1 22.56 126 GLN B N 1
ATOM 9593 C CA . GLN B 1 126 ? 1.253 16.625 -19.562 1 22.56 126 GLN B CA 1
ATOM 9594 C C . GLN B 1 126 ? 2.574 16.406 -18.828 1 22.56 126 GLN B C 1
ATOM 9596 O O . GLN B 1 126 ? 3.395 15.586 -19.266 1 22.56 126 GLN B O 1
ATOM 9601 N N . ASP B 1 127 ? 2.98 17.453 -18.25 1 23.02 127 ASP B N 1
ATOM 9602 C CA . ASP B 1 127 ? 4.145 17.5 -17.375 1 23.02 127 ASP B CA 1
ATOM 9603 C C . ASP B 1 127 ? 4.258 16.219 -16.547 1 23.02 127 ASP B C 1
ATOM 9605 O O . ASP B 1 127 ? 3.281 15.781 -15.922 1 23.02 127 ASP B O 1
ATOM 9609 N N . THR B 1 128 ? 4.938 15.312 -17.016 1 25.62 128 THR B N 1
ATOM 9610 C CA . THR B 1 128 ? 5.504 14.133 -16.375 1 25.62 128 THR B CA 1
ATOM 9611 C C . THR B 1 128 ? 5.711 14.375 -14.883 1 25.62 128 THR B C 1
ATOM 9613 O O . THR B 1 128 ? 6.273 15.398 -14.484 1 25.62 128 THR B O 1
ATOM 9616 N N . ASN B 1 129 ? 4.723 13.953 -14.164 1 23.77 129 ASN B N 1
ATOM 9617 C CA . ASN B 1 129 ? 4.711 13.977 -12.703 1 23.77 129 ASN B CA 1
ATOM 9618 C C . ASN B 1 129 ? 6.105 13.742 -12.125 1 23.77 129 ASN B C 1
ATOM 9620 O O . ASN B 1 129 ? 6.613 12.617 -12.156 1 23.77 129 ASN B O 1
ATOM 9624 N N . ALA B 1 130 ? 7.043 14.625 -12.375 1 23.84 130 ALA B N 1
ATOM 9625 C CA . ALA B 1 130 ? 8.375 14.945 -11.859 1 23.84 130 ALA B CA 1
ATOM 9626 C C . ALA B 1 130 ? 8.523 14.508 -10.406 1 23.84 130 ALA B C 1
ATOM 9628 O O . ALA B 1 130 ? 7.527 14.281 -9.719 1 23.84 130 ALA B O 1
ATOM 9629 N N . ASP B 1 131 ? 9.797 14.523 -10.031 1 28.03 131 ASP B N 1
ATOM 9630 C CA . ASP B 1 131 ? 10.57 14.445 -8.797 1 28.03 131 ASP B CA 1
ATOM 9631 C C . ASP B 1 131 ? 9.906 15.258 -7.684 1 28.03 131 ASP B C 1
ATOM 9633 O O . ASP B 1 131 ? 10.172 16.453 -7.535 1 28.03 131 ASP B O 1
ATOM 9637 N N . HIS B 1 132 ? 8.75 15.203 -7.625 1 28.12 132 HIS B N 1
ATOM 9638 C CA . HIS B 1 132 ? 8.086 16.25 -6.855 1 28.12 132 HIS B CA 1
ATOM 9639 C C . HIS B 1 132 ? 8.734 16.422 -5.484 1 28.12 132 HIS B C 1
ATOM 9641 O O . HIS B 1 132 ? 8.195 17.125 -4.629 1 28.12 132 HIS B O 1
ATOM 9647 N N . CYS B 1 133 ? 9.383 15.266 -5.031 1 30.23 133 CYS B N 1
ATOM 9648 C CA . CYS B 1 133 ? 10.102 15.906 -3.936 1 30.23 133 CYS B CA 1
ATOM 9649 C C . CYS B 1 133 ? 11.094 16.938 -4.461 1 30.23 133 CYS B C 1
ATOM 9651 O O . CYS B 1 133 ? 12.25 16.609 -4.738 1 30.23 133 CYS B O 1
ATOM 9653 N N . THR B 1 134 ? 10.758 17.75 -5.336 1 30.03 134 THR B N 1
ATOM 9654 C CA . THR B 1 134 ? 11.492 18.781 -6.066 1 30.03 134 THR B CA 1
ATOM 9655 C C . THR B 1 134 ? 12.258 19.688 -5.105 1 30.03 134 THR B C 1
ATOM 9657 O O . THR B 1 134 ? 11.68 20.188 -4.137 1 30.03 134 THR B O 1
ATOM 9660 N N . TYR B 1 135 ? 13.523 19.156 -4.832 1 32.97 135 TYR B N 1
ATOM 9661 C CA . TYR B 1 135 ? 14.328 20.266 -4.309 1 32.97 135 TYR B CA 1
ATOM 9662 C C . TYR B 1 135 ? 14.211 21.484 -5.199 1 32.97 135 TYR B C 1
ATOM 9664 O O . TYR B 1 135 ? 13.922 21.375 -6.391 1 32.97 135 TYR B O 1
ATOM 9672 N N . PHE B 1 136 ? 13.891 22.578 -4.738 1 31.08 136 PHE B N 1
ATOM 9673 C CA . PHE B 1 136 ? 13.789 23.844 -5.461 1 31.08 136 PHE B CA 1
ATOM 9674 C C . PHE B 1 136 ? 14.875 23.953 -6.523 1 31.08 136 PHE B C 1
ATOM 9676 O O . PHE B 1 136 ? 16.047 23.688 -6.246 1 31.08 136 PHE B O 1
ATOM 9683 N N . PRO B 1 137 ? 14.523 23.844 -7.812 1 29.91 137 PRO B N 1
ATOM 9684 C CA . PRO B 1 137 ? 15.523 24.188 -8.82 1 29.91 137 PRO B CA 1
ATOM 9685 C C . PRO B 1 137 ? 16.266 25.484 -8.492 1 29.91 137 PRO B C 1
ATOM 9687 O O . PRO B 1 137 ? 15.703 26.375 -7.852 1 29.91 137 PRO B O 1
ATOM 9690 N N . GLU B 1 138 ? 17.578 25.578 -8.594 1 29.45 138 GLU B N 1
ATOM 9691 C CA . GLU B 1 138 ? 18.406 26.781 -8.438 1 29.45 138 GLU B CA 1
ATOM 9692 C C . GLU B 1 138 ? 17.797 27.953 -9.195 1 29.45 138 GLU B C 1
ATOM 9694 O O . GLU B 1 138 ? 17.969 29.109 -8.789 1 29.45 138 GLU B O 1
ATOM 9699 N N . ASP B 1 139 ? 17.25 27.734 -10.523 1 28.8 139 ASP B N 1
ATOM 9700 C CA . ASP B 1 139 ? 17.188 28.906 -11.391 1 28.8 139 ASP B CA 1
ATOM 9701 C C . ASP B 1 139 ? 16.141 29.906 -10.883 1 28.8 139 ASP B C 1
ATOM 9703 O O . ASP B 1 139 ? 16.344 31.125 -10.992 1 28.8 139 ASP B O 1
ATOM 9707 N N . ASN B 1 140 ? 14.914 29.484 -10.859 1 29.02 140 ASN B N 1
ATOM 9708 C CA . ASN B 1 140 ? 13.922 30.562 -10.898 1 29.02 140 ASN B CA 1
ATOM 9709 C C . ASN B 1 140 ? 13.812 31.281 -9.562 1 29.02 140 ASN B C 1
ATOM 9711 O O . ASN B 1 140 ? 12.844 31.984 -9.312 1 29.02 140 ASN B O 1
ATOM 9715 N N . LEU B 1 141 ? 14.312 30.781 -8.594 1 29.05 141 LEU B N 1
ATOM 9716 C CA . LEU B 1 141 ? 14.266 31.75 -7.508 1 29.05 141 LEU B CA 1
ATOM 9717 C C . LEU B 1 141 ? 15.195 32.906 -7.785 1 29.05 141 LEU B C 1
ATOM 9719 O O . LEU B 1 141 ? 16.328 32.938 -7.305 1 29.05 141 LEU B O 1
ATOM 9723 N N . LYS B 1 142 ? 15.359 33.281 -9.055 1 26.97 142 LYS B N 1
ATOM 9724 C CA . LYS B 1 142 ? 15.969 34.594 -9.008 1 26.97 142 LYS B CA 1
ATOM 9725 C C . LYS B 1 142 ? 15.242 35.5 -8.016 1 26.97 142 LYS B C 1
ATOM 9727 O O . LYS B 1 142 ? 14.234 36.125 -8.352 1 26.97 142 LYS B O 1
ATOM 9732 N N . LEU B 1 143 ? 15.07 34.938 -6.797 1 28.25 143 LEU B N 1
ATOM 9733 C CA . LEU B 1 143 ? 14.836 36 -5.844 1 28.25 143 LEU B CA 1
ATOM 9734 C C . LEU B 1 143 ? 15.727 37.219 -6.156 1 28.25 143 LEU B C 1
ATOM 9736 O O . LEU B 1 143 ? 16.844 37.031 -6.645 1 28.25 143 LEU B O 1
ATOM 9740 N N . SER B 1 144 ? 15.242 38.281 -6.488 1 26.34 144 SER B N 1
ATOM 9741 C CA . SER B 1 144 ? 16.062 39.5 -6.57 1 26.34 144 SER B CA 1
ATOM 9742 C C . SER B 1 144 ? 17.266 39.406 -5.621 1 26.34 144 SER B C 1
ATOM 9744 O O . SER B 1 144 ? 17.172 38.75 -4.574 1 26.34 144 SER B O 1
ATOM 9746 N N . VAL B 1 145 ? 18.516 39.594 -6.121 1 28.81 145 VAL B N 1
ATOM 9747 C CA . VAL B 1 145 ? 19.922 39.656 -5.707 1 28.81 145 VAL B CA 1
ATOM 9748 C C . VAL B 1 145 ? 20 40.094 -4.246 1 28.81 145 VAL B C 1
ATOM 9750 O O . VAL B 1 145 ? 20.875 39.625 -3.502 1 28.81 145 VAL B O 1
ATOM 9753 N N . ASP B 1 146 ? 19.344 41.219 -3.887 1 27.88 146 ASP B N 1
ATOM 9754 C CA . ASP B 1 146 ? 19.906 41.938 -2.746 1 27.88 146 ASP B CA 1
ATOM 9755 C C . ASP B 1 146 ? 19.672 41.188 -1.447 1 27.88 146 ASP B C 1
ATOM 9757 O O . ASP B 1 146 ? 19.797 41.75 -0.358 1 27.88 146 ASP B O 1
ATOM 9761 N N . ASP B 1 147 ? 18.844 40.156 -1.397 1 32.97 147 ASP B N 1
ATOM 9762 C CA . ASP B 1 147 ? 18.531 39.719 -0.045 1 32.97 147 ASP B CA 1
ATOM 9763 C C . ASP B 1 147 ? 19.641 38.812 0.503 1 32.97 147 ASP B C 1
ATOM 9765 O O . ASP B 1 147 ? 19.641 37.625 0.287 1 32.97 147 ASP B O 1
ATOM 9769 N N . SER B 1 148 ? 20.875 39.188 0.434 1 32 148 SER B N 1
ATOM 9770 C CA . SER B 1 148 ? 21.984 38.594 1.188 1 32 148 SER B CA 1
ATOM 9771 C C . SER B 1 148 ? 21.516 38.094 2.549 1 32 148 SER B C 1
ATOM 9773 O O . SER B 1 148 ? 20.797 38.781 3.264 1 32 148 SER B O 1
ATOM 9775 N N . PHE B 1 149 ? 21.344 36.875 2.623 1 40.09 149 PHE B N 1
ATOM 9776 C CA . PHE B 1 149 ? 21.125 36.375 3.982 1 40.09 149 PHE B CA 1
ATOM 9777 C C . PHE B 1 149 ? 21.969 37.188 4.977 1 40.09 149 PHE B C 1
ATOM 9779 O O . PHE B 1 149 ? 23.188 37.281 4.828 1 40.09 149 PHE B O 1
ATOM 9786 N N . GLN B 1 150 ? 21.672 38.344 5.367 1 39.69 150 GLN B N 1
ATOM 9787 C CA . GLN B 1 150 ? 22.375 38.938 6.512 1 39.69 150 GLN B CA 1
ATOM 9788 C C . GLN B 1 150 ? 22.109 38.125 7.777 1 39.69 150 GLN B C 1
ATOM 9790 O O . GLN B 1 150 ? 20.953 37.812 8.094 1 39.69 150 GLN B O 1
ATOM 9795 N N . PHE B 1 151 ? 23.125 37.344 8.07 1 45.56 151 PHE B N 1
ATOM 9796 C CA . PHE B 1 151 ? 22.938 36.812 9.422 1 45.56 151 PHE B CA 1
ATOM 9797 C C . PHE B 1 151 ? 22.109 37.781 10.258 1 45.56 151 PHE B C 1
ATOM 9799 O O . PHE B 1 151 ? 22.297 39 10.188 1 45.56 151 PHE B O 1
ATOM 9806 N N . PRO B 1 152 ? 20.922 37.5 10.461 1 39.5 152 PRO B N 1
ATOM 9807 C CA . PRO B 1 152 ? 20.25 38.5 11.289 1 39.5 152 PRO B CA 1
ATOM 9808 C C . PRO B 1 152 ? 21.219 39.281 12.164 1 39.5 152 PRO B C 1
ATOM 9810 O O . PRO B 1 152 ? 22.281 38.781 12.539 1 39.5 152 PRO B O 1
ATOM 9813 N N . GLU B 1 153 ? 21.328 40.531 11.945 1 37.53 153 GLU B N 1
ATOM 9814 C CA . GLU B 1 153 ? 22.156 41.406 12.781 1 37.53 153 GLU B CA 1
ATOM 9815 C C . GLU B 1 153 ? 22.391 40.812 14.156 1 37.53 153 GLU B C 1
ATOM 9817 O O . GLU B 1 153 ? 23.344 41.188 14.844 1 37.53 153 GLU B O 1
ATOM 9822 N N . SER B 1 154 ? 21.422 40.188 14.586 1 36.41 154 SER B N 1
ATOM 9823 C CA . SER B 1 154 ? 21.641 39.562 15.891 1 36.41 154 SER B CA 1
ATOM 9824 C C . SER B 1 154 ? 22.531 38.344 15.789 1 36.41 154 SER B C 1
ATOM 9826 O O . SER B 1 154 ? 22.078 37.219 16.047 1 36.41 154 SER B O 1
ATOM 9828 N N . PHE B 1 155 ? 23.203 38.094 14.742 1 44.72 155 PHE B N 1
ATOM 9829 C CA . PHE B 1 155 ? 24.219 37.094 15 1 44.72 155 PHE B CA 1
ATOM 9830 C C . PHE B 1 155 ? 24.719 37.156 16.438 1 44.72 155 PHE B C 1
ATOM 9832 O O . PHE B 1 155 ? 25.219 38.188 16.875 1 44.72 155 PHE B O 1
ATOM 9839 N N . VAL B 1 156 ? 24.125 36.406 17.203 1 47.75 156 VAL B N 1
ATOM 9840 C CA . VAL B 1 156 ? 24.219 36.469 18.672 1 47.75 156 VAL B CA 1
ATOM 9841 C C . VAL B 1 156 ? 25.672 36.5 19.094 1 47.75 156 VAL B C 1
ATOM 9843 O O . VAL B 1 156 ? 26.375 35.5 19.031 1 47.75 156 VAL B O 1
ATOM 9846 N N . PRO B 1 157 ? 26.359 37.625 18.938 1 49.09 157 PRO B N 1
ATOM 9847 C CA . PRO B 1 157 ? 27.719 37.75 19.453 1 49.09 157 PRO B CA 1
ATOM 9848 C C . PRO B 1 157 ? 27.953 36.906 20.719 1 49.09 157 PRO B C 1
ATOM 9850 O O . PRO B 1 157 ? 29.031 36.344 20.906 1 49.09 157 PRO B O 1
ATOM 9853 N N . ASP B 1 158 ? 26.859 36.812 21.422 1 58.44 158 ASP B N 1
ATOM 9854 C CA . ASP B 1 158 ? 27.078 36.281 22.766 1 58.44 158 ASP B CA 1
ATOM 9855 C C . ASP B 1 158 ? 27.297 34.781 22.75 1 58.44 158 ASP B C 1
ATOM 9857 O O . ASP B 1 158 ? 27.859 34.219 23.688 1 58.44 158 ASP B O 1
ATOM 9861 N N . LYS B 1 159 ? 27.031 34.125 21.406 1 71.5 159 LYS B N 1
ATOM 9862 C CA . LYS B 1 159 ? 27.203 32.688 21.469 1 71.5 159 LYS B CA 1
ATOM 9863 C C . LYS B 1 159 ? 28.203 32.219 20.406 1 71.5 159 LYS B C 1
ATOM 9865 O O . LYS B 1 159 ? 28.156 31.062 19.969 1 71.5 159 LYS B O 1
ATOM 9870 N N . SER B 1 160 ? 29.078 33 19.953 1 76 160 SER B N 1
ATOM 9871 C CA . SER B 1 160 ? 30.078 32.719 18.938 1 76 160 SER B CA 1
ATOM 9872 C C . SER B 1 160 ? 31.047 31.625 19.422 1 76 160 SER B C 1
ATOM 9874 O O . SER B 1 160 ? 31.672 30.953 18.609 1 76 160 SER B O 1
ATOM 9876 N N . HIS B 1 161 ? 31.125 31.516 20.797 1 84.31 161 HIS B N 1
ATOM 9877 C CA . HIS B 1 161 ? 32 30.484 21.328 1 84.31 161 HIS B CA 1
ATOM 9878 C C . HIS B 1 161 ? 31.5 29.094 20.969 1 84.31 161 HIS B C 1
ATOM 9880 O O . HIS B 1 161 ? 32.281 28.125 21.016 1 84.31 161 HIS B O 1
ATOM 9886 N N . LEU B 1 162 ? 30.234 28.969 20.453 1 91.94 162 LEU B N 1
ATOM 9887 C CA . LEU B 1 162 ? 29.641 27.688 20.125 1 91.94 162 LEU B CA 1
ATOM 9888 C C . LEU B 1 162 ? 29.891 27.328 18.656 1 91.94 162 LEU B C 1
ATOM 9890 O O . LEU B 1 162 ? 29.672 26.188 18.25 1 91.94 162 LEU B O 1
ATOM 9894 N N . LEU B 1 163 ? 30.391 28.219 17.859 1 90.62 163 LEU B N 1
ATOM 9895 C CA . LEU B 1 163 ? 30.484 28.078 16.422 1 90.62 163 LEU B CA 1
ATOM 9896 C C . LEU B 1 163 ? 31.281 26.844 16.047 1 90.62 163 LEU B C 1
ATOM 9898 O O . LEU B 1 163 ? 30.906 26.109 15.133 1 90.62 163 LEU B O 1
ATOM 9902 N N . PRO B 1 164 ? 32.438 26.531 16.797 1 90.88 164 PRO B N 1
ATOM 9903 C CA . PRO B 1 164 ? 33.156 25.328 16.438 1 90.88 164 PRO B CA 1
ATOM 9904 C C . PRO B 1 164 ? 32.344 24.047 16.625 1 90.88 164 PRO B C 1
ATOM 9906 O O . PRO B 1 164 ? 32.531 23.078 15.891 1 90.88 164 PRO B O 1
ATOM 9909 N N . TYR B 1 165 ? 31.484 24.078 17.609 1 95.38 165 TYR B N 1
ATOM 9910 C CA . TYR B 1 165 ? 30.609 22.922 17.844 1 95.38 165 TYR B CA 1
ATOM 9911 C C . TYR B 1 165 ? 29.484 22.875 16.828 1 95.38 165 TYR B C 1
ATOM 9913 O O . TYR B 1 165 ? 29.172 21.797 16.297 1 95.38 165 TYR B O 1
ATOM 9921 N N . VAL B 1 166 ? 28.922 24.031 16.5 1 96.38 166 VAL B N 1
ATOM 9922 C CA . VAL B 1 166 ? 27.828 24.125 15.539 1 96.38 166 VAL B CA 1
ATOM 9923 C C . VAL B 1 166 ? 28.297 23.656 14.164 1 96.38 166 VAL B C 1
ATOM 9925 O O . VAL B 1 166 ? 27.562 22.953 13.461 1 96.38 166 VAL B O 1
ATOM 9928 N N . GLY B 1 167 ? 29.469 24.078 13.781 1 96.69 167 GLY B N 1
ATOM 9929 C CA . GLY B 1 167 ? 30.031 23.656 12.508 1 96.69 167 GLY B CA 1
ATOM 9930 C C . GLY B 1 167 ? 30.141 22.156 12.383 1 96.69 167 GLY B C 1
ATOM 9931 O O . GLY B 1 167 ? 29.938 21.594 11.305 1 96.69 167 GLY B O 1
ATOM 9932 N N . GLN B 1 168 ? 30.453 21.484 13.484 1 96.94 168 GLN B N 1
ATOM 9933 C CA . GLN B 1 168 ? 30.609 20.031 13.484 1 96.94 168 GLN B CA 1
ATOM 9934 C C . GLN B 1 168 ? 29.266 19.328 13.344 1 96.94 168 GLN B C 1
ATOM 9936 O O . GLN B 1 168 ? 29.203 18.156 13.016 1 96.94 168 GLN B O 1
ATOM 9941 N N . MET B 1 169 ? 28.156 20.078 13.508 1 98.06 169 MET B N 1
ATOM 9942 C CA . MET B 1 169 ? 26.828 19.5 13.438 1 98.06 169 MET B CA 1
ATOM 9943 C C . MET B 1 169 ? 26.25 19.609 12.023 1 98.06 169 MET B C 1
ATOM 9945 O O . MET B 1 169 ? 25.125 19.188 11.766 1 98.06 169 MET B O 1
ATOM 9949 N N . LEU B 1 170 ? 27.047 20.141 11.133 1 98 170 LEU B N 1
ATOM 9950 C CA . LEU B 1 170 ? 26.516 20.359 9.797 1 98 170 LEU B CA 1
ATOM 9951 C C . LEU B 1 170 ? 27.25 19.516 8.758 1 98 170 LEU B C 1
ATOM 9953 O O . LEU B 1 170 ? 28.469 19.375 8.836 1 98 170 LEU B O 1
ATOM 9957 N N . MET B 1 171 ? 26.5 18.922 7.93 1 98.38 171 MET B N 1
ATOM 9958 C CA . MET B 1 171 ? 26.984 18.312 6.699 1 98.38 171 MET B CA 1
ATOM 9959 C C . MET B 1 171 ? 26.484 19.078 5.477 1 98.38 171 MET B C 1
ATOM 9961 O O . MET B 1 171 ? 25.281 19.125 5.223 1 98.38 171 MET B O 1
ATOM 9965 N N . VAL B 1 172 ? 27.406 19.672 4.699 1 97.44 172 VAL B N 1
ATOM 9966 C CA . VAL B 1 172 ? 27 20.562 3.623 1 97.44 172 VAL B CA 1
ATOM 9967 C C . VAL B 1 172 ? 27.5 20.031 2.287 1 97.44 172 VAL B C 1
ATOM 9969 O O . VAL B 1 172 ? 28.469 19.25 2.244 1 97.44 172 VAL B O 1
ATOM 9972 N N . GLY B 1 173 ? 26.797 20.375 1.246 1 94.62 173 GLY B N 1
ATOM 9973 C CA . GLY B 1 173 ? 27.234 20.047 -0.102 1 94.62 173 GLY B CA 1
ATOM 9974 C C . GLY B 1 173 ? 27.859 21.219 -0.83 1 94.62 173 GLY B C 1
ATOM 9975 O O . GLY B 1 173 ? 27.953 22.312 -0.286 1 94.62 173 GLY B O 1
ATOM 9976 N N . LEU B 1 174 ? 28.453 20.828 -1.973 1 89.81 174 LEU B N 1
ATOM 9977 C CA . LEU B 1 174 ? 29.062 21.828 -2.85 1 89.81 174 LEU B CA 1
ATOM 9978 C C . LEU B 1 174 ? 28.328 21.875 -4.191 1 89.81 174 LEU B C 1
ATOM 9980 O O . LEU B 1 174 ? 27.859 20.859 -4.684 1 89.81 174 LEU B O 1
ATOM 9984 N N . VAL B 1 175 ? 28.188 23.062 -4.676 1 83.81 175 VAL B N 1
ATOM 9985 C CA . VAL B 1 175 ? 27.469 23.219 -5.934 1 83.81 175 VAL B CA 1
ATOM 9986 C C . VAL B 1 175 ? 28.344 22.797 -7.098 1 83.81 175 VAL B C 1
ATOM 9988 O O . VAL B 1 175 ? 27.875 22.188 -8.062 1 83.81 175 VAL B O 1
ATOM 9991 N N . ASP B 1 176 ? 29.656 23.094 -6.977 1 82.94 176 ASP B N 1
ATOM 9992 C CA . ASP B 1 176 ? 30.578 22.875 -8.086 1 82.94 176 ASP B CA 1
ATOM 9993 C C . ASP B 1 176 ? 31.469 21.656 -7.824 1 82.94 176 ASP B C 1
ATOM 9995 O O . ASP B 1 176 ? 31.406 21.062 -6.754 1 82.94 176 ASP B O 1
ATOM 9999 N N . ASP B 1 177 ? 32.281 21.312 -8.883 1 87.62 177 ASP B N 1
ATOM 10000 C CA . ASP B 1 177 ? 33.25 20.234 -8.734 1 87.62 177 ASP B CA 1
ATOM 10001 C C . ASP B 1 177 ? 34.625 20.781 -8.352 1 87.62 177 ASP B C 1
ATOM 10003 O O . ASP B 1 177 ? 35.656 20.125 -8.547 1 87.62 177 ASP B O 1
ATOM 10007 N N . LYS B 1 178 ? 34.562 22.031 -7.934 1 91.81 178 LYS B N 1
ATOM 10008 C CA . LYS B 1 178 ? 35.75 22.703 -7.438 1 91.81 178 LYS B CA 1
ATOM 10009 C C . LYS B 1 178 ? 35.469 23.5 -6.18 1 91.81 178 LYS B C 1
ATOM 10011 O O . LYS B 1 178 ? 34.312 23.844 -5.918 1 91.81 178 LYS B O 1
ATOM 10016 N N . VAL B 1 179 ? 36.562 23.703 -5.457 1 95.19 179 VAL B N 1
ATOM 10017 C CA . VAL B 1 179 ? 36.438 24.531 -4.258 1 95.19 179 VAL B CA 1
ATOM 10018 C C . VAL B 1 179 ? 36.125 25.969 -4.652 1 95.19 179 VAL B C 1
ATOM 10020 O O . VAL B 1 179 ? 36.781 26.547 -5.516 1 95.19 179 VAL B O 1
ATOM 10023 N N . ASN B 1 180 ? 35.125 26.469 -4.129 1 93.56 180 ASN B N 1
ATOM 10024 C CA . ASN B 1 180 ? 34.781 27.875 -4.316 1 93.56 180 ASN B CA 1
ATOM 10025 C C . ASN B 1 180 ? 34.844 28.641 -3 1 93.56 180 ASN B C 1
ATOM 10027 O O . ASN B 1 180 ? 35.188 28.078 -1.961 1 93.56 180 ASN B O 1
ATOM 10031 N N . ASP B 1 181 ? 34.562 29.891 -3.023 1 94.06 181 ASP B N 1
ATOM 10032 C CA . ASP B 1 181 ? 34.688 30.766 -1.857 1 94.06 181 ASP B CA 1
ATOM 10033 C C . ASP B 1 181 ? 33.656 30.406 -0.784 1 94.06 181 ASP B C 1
ATOM 10035 O O . ASP B 1 181 ? 33.938 30.531 0.412 1 94.06 181 ASP B O 1
ATOM 10039 N N . ASP B 1 182 ? 32.562 29.984 -1.206 1 94.25 182 ASP B N 1
ATOM 10040 C CA . ASP B 1 182 ? 31.5 29.625 -0.261 1 94.25 182 ASP B CA 1
ATOM 10041 C C . ASP B 1 182 ? 31.922 28.484 0.649 1 94.25 182 ASP B C 1
ATOM 10043 O O . ASP B 1 182 ? 31.859 28.594 1.875 1 94.25 182 ASP B O 1
ATOM 10047 N N . ILE B 1 183 ? 32.406 27.406 0.029 1 96.12 183 ILE B N 1
ATOM 10048 C CA . ILE B 1 183 ? 32.781 26.25 0.821 1 96.12 183 ILE B CA 1
ATOM 10049 C C . ILE B 1 183 ? 34 26.562 1.662 1 96.12 183 ILE B C 1
ATOM 10051 O O . ILE B 1 183 ? 34.156 26.078 2.785 1 96.12 183 ILE B O 1
ATOM 10055 N N . ARG B 1 184 ? 34.906 27.359 1.104 1 96.56 184 ARG B N 1
ATOM 10056 C CA . ARG B 1 184 ? 36.062 27.797 1.873 1 96.56 184 ARG B CA 1
ATOM 10057 C C . ARG B 1 184 ? 35.625 28.531 3.137 1 96.56 184 ARG B C 1
ATOM 10059 O O . ARG B 1 184 ? 36.156 28.281 4.219 1 96.56 184 ARG B O 1
ATOM 10066 N N . THR B 1 185 ? 34.719 29.438 2.984 1 96 185 THR B N 1
ATOM 10067 C CA . THR B 1 185 ? 34.219 30.219 4.109 1 96 185 THR B CA 1
ATOM 10068 C C . THR B 1 185 ? 33.531 29.312 5.137 1 96 185 THR B C 1
ATOM 10070 O O . THR B 1 185 ? 33.719 29.484 6.34 1 96 185 THR B O 1
ATOM 10073 N N . LEU B 1 186 ? 32.781 28.406 4.668 1 96.56 186 LEU B N 1
ATOM 10074 C CA . LEU B 1 186 ? 32.062 27.5 5.555 1 96.56 186 LEU B CA 1
ATOM 10075 C C . LEU B 1 186 ? 33.062 26.688 6.402 1 96.56 186 LEU B C 1
ATOM 10077 O O . LEU B 1 186 ? 32.812 26.484 7.598 1 96.56 186 LEU B O 1
ATOM 10081 N N . ILE B 1 187 ? 34.156 26.266 5.82 1 97.56 187 ILE B N 1
ATOM 10082 C CA . ILE B 1 187 ? 35.125 25.438 6.512 1 97.56 187 ILE B CA 1
ATOM 10083 C C . ILE B 1 187 ? 35.969 26.297 7.453 1 97.56 187 ILE B C 1
ATOM 10085 O O . ILE B 1 187 ? 36.25 25.906 8.586 1 97.56 187 ILE B O 1
ATOM 10089 N N . THR B 1 188 ? 36.375 27.484 7.012 1 96.5 188 THR B N 1
ATOM 10090 C CA . THR B 1 188 ? 37.312 28.281 7.754 1 96.5 188 THR B CA 1
ATOM 10091 C C . THR B 1 188 ? 36.625 29.125 8.812 1 96.5 188 THR B C 1
ATOM 10093 O O . THR B 1 188 ? 37 29.109 9.984 1 96.5 188 THR B O 1
ATOM 10096 N N . LYS B 1 189 ? 35.625 29.797 8.375 1 93.69 189 LYS B N 1
ATOM 10097 C CA . LYS B 1 189 ? 34.938 30.75 9.258 1 93.69 189 LYS B CA 1
ATOM 10098 C C . LYS B 1 189 ? 33.906 30.047 10.141 1 93.69 189 LYS B C 1
ATOM 10100 O O . LYS B 1 189 ? 33.844 30.297 11.344 1 93.69 189 LYS B O 1
ATOM 10105 N N . TYR B 1 190 ? 33.125 29.203 9.562 1 94.75 190 TYR B N 1
ATOM 10106 C CA . TYR B 1 190 ? 32 28.625 10.289 1 94.75 190 TYR B CA 1
ATOM 10107 C C . TYR B 1 190 ? 32.344 27.219 10.781 1 94.75 190 TYR B C 1
ATOM 10109 O O . TYR B 1 190 ? 31.516 26.562 11.406 1 94.75 190 TYR B O 1
ATOM 10117 N N . ARG B 1 191 ? 33.5 26.703 10.461 1 95.69 191 ARG B N 1
ATOM 10118 C CA . ARG B 1 191 ? 34.094 25.5 11.016 1 95.69 191 ARG B CA 1
ATOM 10119 C C . ARG B 1 191 ? 33.281 24.266 10.688 1 95.69 191 ARG B C 1
ATOM 10121 O O . ARG B 1 191 ? 33.125 23.375 11.523 1 95.69 191 ARG B O 1
ATOM 10128 N N . VAL B 1 192 ? 32.656 24.266 9.531 1 97.12 192 VAL B N 1
ATOM 10129 C CA . VAL B 1 192 ? 31.906 23.094 9.078 1 97.12 192 VAL B CA 1
ATOM 10130 C C . VAL B 1 192 ? 32.844 21.875 9.07 1 97.12 192 VAL B C 1
ATOM 10132 O O . VAL B 1 192 ? 33.969 21.969 8.633 1 97.12 192 VAL B O 1
ATOM 10135 N N . GLY B 1 193 ? 32.25 20.766 9.57 1 97 193 GLY B N 1
ATOM 10136 C CA . GLY B 1 193 ? 33.125 19.625 9.82 1 97 193 GLY B CA 1
ATOM 10137 C C . GLY B 1 193 ? 32.844 18.469 8.883 1 97 193 GLY B C 1
ATOM 10138 O O . GLY B 1 193 ? 33.594 17.469 8.883 1 97 193 GLY B O 1
ATOM 10139 N N . ALA B 1 194 ? 31.797 18.5 8.055 1 98.19 194 ALA B N 1
ATOM 10140 C CA . ALA B 1 194 ? 31.438 17.391 7.184 1 98.19 194 ALA B CA 1
ATOM 10141 C C . ALA B 1 194 ? 30.953 17.891 5.828 1 98.19 194 ALA B C 1
ATOM 10143 O O . ALA B 1 194 ? 30.25 18.906 5.75 1 98.19 194 ALA B O 1
ATOM 10144 N N . ILE B 1 195 ? 31.375 17.219 4.766 1 97.81 195 ILE B N 1
ATOM 10145 C CA . ILE B 1 195 ? 31 17.531 3.393 1 97.81 195 ILE B CA 1
ATOM 10146 C C . ILE B 1 195 ? 30.359 16.312 2.736 1 97.81 195 ILE B C 1
ATOM 10148 O O . ILE B 1 195 ? 30.875 15.195 2.863 1 97.81 195 ILE B O 1
ATOM 10152 N N . ILE B 1 196 ? 29.234 16.5 2.086 1 96.69 196 ILE B N 1
ATOM 10153 C CA . ILE B 1 196 ? 28.609 15.43 1.327 1 96.69 196 ILE B CA 1
ATOM 10154 C C . ILE B 1 196 ? 28.828 15.656 -0.167 1 96.69 196 ILE B C 1
ATOM 10156 O O . ILE B 1 196 ? 28.625 16.766 -0.674 1 96.69 196 ILE B O 1
ATOM 10160 N N . LEU B 1 197 ? 29.266 14.688 -0.811 1 93.38 197 LEU B N 1
ATOM 10161 C CA . LEU B 1 197 ? 29.516 14.758 -2.246 1 93.38 197 LEU B CA 1
ATOM 10162 C C . LEU B 1 197 ? 28.438 14.008 -3.023 1 93.38 197 LEU B C 1
ATOM 10164 O O . LEU B 1 197 ? 27.828 13.07 -2.506 1 93.38 197 LEU B O 1
ATOM 10168 N N . SER B 1 198 ? 28.156 14.539 -4.195 1 87.62 198 SER B N 1
ATOM 10169 C CA . SER B 1 198 ? 27.203 13.914 -5.105 1 87.62 198 SER B CA 1
ATOM 10170 C C . SER B 1 198 ? 27.766 13.812 -6.516 1 87.62 198 SER B C 1
ATOM 10172 O O . SER B 1 198 ? 28.906 14.195 -6.762 1 87.62 198 SER B O 1
ATOM 10174 N N . SER B 1 199 ? 26.938 13.328 -7.414 1 81.69 199 SER B N 1
ATOM 10175 C CA . SER B 1 199 ? 27.375 13.109 -8.789 1 81.69 199 SER B CA 1
ATOM 10176 C C . SER B 1 199 ? 27.797 14.414 -9.453 1 81.69 199 SER B C 1
ATOM 10178 O O . SER B 1 199 ? 28.656 14.422 -10.336 1 81.69 199 SER B O 1
ATOM 10180 N N . ARG B 1 200 ? 27.312 15.469 -8.953 1 79.38 200 ARG B N 1
ATOM 10181 C CA . ARG B 1 200 ? 27.625 16.766 -9.539 1 79.38 200 ARG B CA 1
ATOM 10182 C C . ARG B 1 200 ? 29.047 17.188 -9.219 1 79.38 200 ARG B C 1
ATOM 10184 O O . ARG B 1 200 ? 29.641 18.016 -9.93 1 79.38 200 ARG B O 1
ATOM 10191 N N . ASN B 1 201 ? 29.594 16.609 -8.18 1 87.12 201 ASN B N 1
ATOM 10192 C CA . ASN B 1 201 ? 30.922 16.984 -7.723 1 87.12 201 ASN B CA 1
ATOM 10193 C C . ASN B 1 201 ? 31.984 16 -8.219 1 87.12 201 ASN B C 1
ATOM 10195 O O . ASN B 1 201 ? 33.188 16.297 -8.141 1 87.12 201 ASN B O 1
ATOM 10199 N N . MET B 1 202 ? 31.484 14.898 -8.664 1 83.19 202 MET B N 1
ATOM 10200 C CA . MET B 1 202 ? 32.406 13.797 -8.906 1 83.19 202 MET B CA 1
ATOM 10201 C C . MET B 1 202 ? 32.438 13.43 -10.383 1 83.19 202 MET B C 1
ATOM 10203 O O . MET B 1 202 ? 31.781 12.484 -10.812 1 83.19 202 MET B O 1
ATOM 10207 N N . LYS B 1 203 ? 33.312 14.008 -11.031 1 79.62 203 LYS B N 1
ATOM 10208 C CA . LYS B 1 203 ? 33.438 13.773 -12.469 1 79.62 203 LYS B CA 1
ATOM 10209 C C . LYS B 1 203 ? 34.219 12.492 -12.742 1 79.62 203 LYS B C 1
ATOM 10211 O O . LYS B 1 203 ? 33.812 11.672 -13.57 1 79.62 203 LYS B O 1
ATOM 10216 N N . ASP B 1 204 ? 35.375 12.438 -12.078 1 86.06 204 ASP B N 1
ATOM 10217 C CA . ASP B 1 204 ? 36.219 11.258 -12.18 1 86.06 204 ASP B CA 1
ATOM 10218 C C . ASP B 1 204 ? 37.062 11.07 -10.914 1 86.06 204 ASP B C 1
ATOM 10220 O O . ASP B 1 204 ? 37.031 11.922 -10.023 1 86.06 204 ASP B O 1
ATOM 10224 N N . ALA B 1 205 ? 37.719 9.938 -10.805 1 90.06 205 ALA B N 1
ATOM 10225 C CA . ALA B 1 205 ? 38.469 9.594 -9.602 1 90.06 205 ALA B CA 1
ATOM 10226 C C . ALA B 1 205 ? 39.562 10.602 -9.328 1 90.06 205 ALA B C 1
ATOM 10228 O O . ALA B 1 205 ? 39.781 10.984 -8.18 1 90.06 205 ALA B O 1
ATOM 10229 N N . GLU B 1 206 ? 40.219 11.008 -10.352 1 90.38 206 GLU B N 1
ATOM 10230 C CA . GLU B 1 206 ? 41.344 11.922 -10.195 1 90.38 206 GLU B CA 1
ATOM 10231 C C . GLU B 1 206 ? 40.875 13.281 -9.664 1 90.38 206 GLU B C 1
ATOM 10233 O O . GLU B 1 206 ? 41.438 13.789 -8.695 1 90.38 206 GLU B O 1
ATOM 10238 N N . SER B 1 207 ? 39.969 13.812 -10.352 1 91.25 207 SER B N 1
ATOM 10239 C CA . SER B 1 207 ? 39.438 15.125 -9.945 1 91.25 207 SER B CA 1
ATOM 10240 C C . SER B 1 207 ? 38.781 15.062 -8.57 1 91.25 207 SER B C 1
ATOM 10242 O O . SER B 1 207 ? 38.875 16.016 -7.801 1 91.25 207 SER B O 1
ATOM 10244 N N . THR B 1 208 ? 38.156 13.992 -8.297 1 93 208 THR B N 1
ATOM 10245 C CA . THR B 1 208 ? 37.531 13.812 -6.992 1 93 208 THR B CA 1
ATOM 10246 C C . THR B 1 208 ? 38.562 13.773 -5.883 1 93 208 THR B C 1
ATOM 10248 O O . THR B 1 208 ? 38.406 14.43 -4.848 1 93 208 THR B O 1
ATOM 10251 N N . ARG B 1 209 ? 39.531 13.008 -6.117 1 93.88 209 ARG B N 1
ATOM 10252 C CA . ARG B 1 209 ? 40.656 12.914 -5.168 1 93.88 209 ARG B CA 1
ATOM 10253 C C . ARG B 1 209 ? 41.281 14.281 -4.918 1 93.88 209 ARG B C 1
ATOM 10255 O O . ARG B 1 209 ? 41.531 14.648 -3.773 1 93.88 209 ARG B O 1
ATOM 10262 N N . ALA B 1 210 ? 41.531 15.016 -5.934 1 94.56 210 ALA B N 1
ATOM 10263 C CA . ALA B 1 210 ? 42.125 16.344 -5.836 1 94.56 210 ALA B CA 1
ATOM 10264 C C . ALA B 1 210 ? 41.188 17.297 -5.066 1 94.56 210 ALA B C 1
ATOM 10266 O O . ALA B 1 210 ? 41.688 18.109 -4.27 1 94.56 210 ALA B O 1
ATOM 10267 N N . LEU B 1 211 ? 39.969 17.219 -5.395 1 95.75 211 LEU B N 1
ATOM 10268 C CA . LEU B 1 211 ? 38.969 18.062 -4.707 1 95.75 211 LEU B CA 1
ATOM 10269 C C . LEU B 1 211 ? 39 17.797 -3.207 1 95.75 211 LEU B C 1
ATOM 10271 O O . LEU B 1 211 ? 39.031 18.734 -2.406 1 95.75 211 LEU B O 1
ATOM 10275 N N . ILE B 1 212 ? 39 16.547 -2.834 1 97.31 212 ILE B N 1
ATOM 10276 C CA . ILE B 1 212 ? 38.906 16.172 -1.425 1 97.31 212 ILE B CA 1
ATOM 10277 C C . ILE B 1 212 ? 40.188 16.609 -0.714 1 97.31 212 ILE B C 1
ATOM 10279 O O . ILE B 1 212 ? 40.156 17.109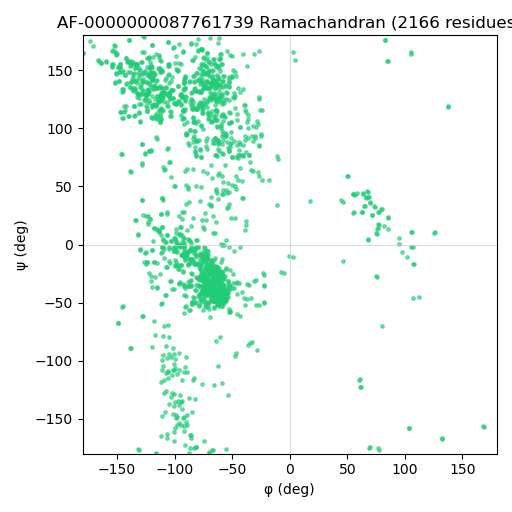 0.412 1 97.31 212 ILE B O 1
ATOM 10283 N N . LEU B 1 213 ? 41.281 16.406 -1.393 1 97.12 213 LEU B N 1
ATOM 10284 C CA . LEU B 1 213 ? 42.562 16.828 -0.818 1 97.12 213 LEU B CA 1
ATOM 10285 C C . LEU B 1 213 ? 42.594 18.328 -0.576 1 97.12 213 LEU B C 1
ATOM 10287 O O . LEU B 1 213 ? 43.094 18.797 0.454 1 97.12 213 LEU B O 1
ATOM 10291 N N . GLU B 1 214 ? 42.094 19.031 -1.528 1 97.44 214 GLU B N 1
ATOM 10292 C CA . GLU B 1 214 ? 42.031 20.484 -1.373 1 97.44 214 GLU B CA 1
ATOM 10293 C C . GLU B 1 214 ? 41.156 20.891 -0.189 1 97.44 214 GLU B C 1
ATOM 10295 O O . GLU B 1 214 ? 41.5 21.781 0.577 1 97.44 214 GLU B O 1
ATOM 10300 N N . LEU B 1 215 ? 40.062 20.312 -0.071 1 98.06 215 LEU B N 1
ATOM 10301 C CA . LEU B 1 215 ? 39.156 20.578 1.046 1 98.06 215 LEU B CA 1
ATOM 10302 C C . LEU B 1 215 ? 39.844 20.297 2.377 1 98.06 215 LEU B C 1
ATOM 10304 O O . LEU B 1 215 ? 39.719 21.078 3.32 1 98.06 215 LEU B O 1
ATOM 10308 N N . GLN B 1 216 ? 40.562 19.188 2.434 1 98.44 216 GLN B N 1
ATOM 10309 C CA . GLN B 1 216 ? 41.281 18.812 3.65 1 98.44 216 GLN B CA 1
ATOM 10310 C C . GLN B 1 216 ? 42.375 19.812 3.977 1 98.44 216 GLN B C 1
ATOM 10312 O O . GLN B 1 216 ? 42.594 20.156 5.141 1 98.44 216 GLN B O 1
ATOM 10317 N N . ASN B 1 217 ? 43.062 20.219 2.973 1 98 217 ASN B N 1
ATOM 10318 C CA . ASN B 1 217 ? 44.094 21.219 3.17 1 98 217 ASN B CA 1
ATOM 10319 C C . ASN B 1 217 ? 43.562 22.516 3.754 1 98 217 ASN B C 1
ATOM 10321 O O . ASN B 1 217 ? 44.188 23.125 4.617 1 98 217 ASN B O 1
ATOM 10325 N N . ILE B 1 218 ? 42.438 22.906 3.275 1 98.19 218 ILE B N 1
ATOM 10326 C CA . ILE B 1 218 ? 41.812 24.125 3.764 1 98.19 218 ILE B CA 1
ATOM 10327 C C . ILE B 1 218 ? 41.438 23.953 5.242 1 98.19 218 ILE B C 1
ATOM 10329 O O . ILE B 1 218 ? 41.688 24.859 6.047 1 98.19 218 ILE B O 1
ATOM 10333 N N . ALA B 1 219 ? 40.938 22.844 5.594 1 98.25 219 ALA B N 1
ATOM 10334 C CA . ALA B 1 219 ? 40.562 22.578 6.98 1 98.25 219 ALA B CA 1
ATOM 10335 C C . ALA B 1 219 ? 41.781 22.547 7.883 1 98.25 219 ALA B C 1
ATOM 10337 O O . ALA B 1 219 ? 41.75 23.047 9 1 98.25 219 ALA B O 1
ATOM 10338 N N . HIS B 1 220 ? 42.812 21.844 7.371 1 97.88 220 HIS B N 1
ATOM 10339 C CA . HIS B 1 220 ? 44.031 21.75 8.141 1 97.88 220 HIS B CA 1
ATOM 10340 C C . HIS B 1 220 ? 44.625 23.141 8.383 1 97.88 220 HIS B C 1
ATOM 10342 O O . HIS B 1 220 ? 45.062 23.453 9.5 1 97.88 220 HIS B O 1
ATOM 10348 N N . ALA B 1 221 ? 44.656 23.875 7.359 1 97.06 221 ALA B N 1
ATOM 10349 C CA . ALA B 1 221 ? 45.188 25.234 7.449 1 97.06 221 ALA B CA 1
ATOM 10350 C C . ALA B 1 221 ? 44.375 26.094 8.398 1 97.06 221 ALA B C 1
ATOM 10352 O O . ALA B 1 221 ? 44.875 27.016 9.031 1 97.06 221 ALA B O 1
ATOM 10353 N N . ALA B 1 222 ? 43.156 25.781 8.508 1 96.38 222 ALA B N 1
ATOM 10354 C CA . ALA B 1 222 ? 42.219 26.516 9.383 1 96.38 222 ALA B CA 1
ATOM 10355 C C . ALA B 1 222 ? 42.281 25.969 10.805 1 96.38 222 ALA B C 1
ATOM 10357 O O . ALA B 1 222 ? 41.469 26.375 11.656 1 96.38 222 ALA B O 1
ATOM 10358 N N . ASN B 1 223 ? 43.094 25.016 11.133 1 94.75 223 ASN B N 1
ATOM 10359 C CA . ASN B 1 223 ? 43.375 24.453 12.453 1 94.75 223 ASN B CA 1
ATOM 10360 C C . ASN B 1 223 ? 42.188 23.656 12.992 1 94.75 223 ASN B C 1
ATOM 10362 O O . ASN B 1 223 ? 41.844 23.781 14.164 1 94.75 223 ASN B O 1
ATOM 10366 N N . HIS B 1 224 ? 41.469 22.938 12.078 1 96.56 224 HIS B N 1
ATOM 10367 C CA . HIS B 1 224 ? 40.531 21.938 12.555 1 96.56 224 HIS B CA 1
ATOM 10368 C C . HIS B 1 224 ? 41.219 20.875 13.391 1 96.56 224 HIS B C 1
ATOM 10370 O O . HIS B 1 224 ? 42.344 20.469 13.078 1 96.56 224 HIS B O 1
ATOM 10376 N N . GLU B 1 225 ? 40.594 20.438 14.445 1 94.5 225 GLU B N 1
ATOM 10377 C CA . GLU B 1 225 ? 41.188 19.406 15.297 1 94.5 225 GLU B CA 1
ATOM 10378 C C . GLU B 1 225 ? 41.312 18.078 14.555 1 94.5 225 GLU B C 1
ATOM 10380 O O . GLU B 1 225 ? 42.312 17.375 14.703 1 94.5 225 GLU B O 1
ATOM 10385 N N . TYR B 1 226 ? 40.375 17.719 13.789 1 96.88 226 TYR B N 1
ATOM 10386 C CA . TYR B 1 226 ? 40.344 16.484 12.992 1 96.88 226 TYR B CA 1
ATOM 10387 C C . TYR B 1 226 ? 40 16.797 11.531 1 96.88 226 TYR B C 1
ATOM 10389 O O . TYR B 1 226 ? 39.469 17.859 11.219 1 96.88 226 TYR B O 1
ATOM 10397 N N . PRO B 1 227 ? 40.375 15.922 10.648 1 98.25 227 PRO B N 1
ATOM 10398 C CA . PRO B 1 227 ? 40 16.125 9.242 1 98.25 227 PRO B CA 1
ATOM 10399 C C . PRO B 1 227 ? 38.5 16.188 9.023 1 98.25 227 PRO B C 1
ATOM 10401 O O . PRO B 1 227 ? 37.719 15.758 9.891 1 98.25 227 PRO B O 1
ATOM 10404 N N . LEU B 1 228 ? 38.125 16.688 7.859 1 98.56 228 LEU B N 1
ATOM 10405 C CA . LEU B 1 228 ? 36.719 16.719 7.465 1 98.56 228 LEU B CA 1
ATOM 10406 C C . LEU B 1 228 ? 36.156 15.32 7.25 1 98.56 228 LEU B C 1
ATOM 10408 O O . LEU B 1 228 ? 36.875 14.445 6.738 1 98.56 228 LEU B O 1
ATOM 10412 N N . LEU B 1 229 ? 34.969 15.102 7.711 1 98.62 229 LEU B N 1
ATOM 10413 C CA . LEU B 1 229 ? 34.188 13.961 7.207 1 98.62 229 LEU B CA 1
ATOM 10414 C C . LEU B 1 229 ? 33.781 14.188 5.762 1 98.62 229 LEU B C 1
ATOM 10416 O O . LEU B 1 229 ? 33.219 15.227 5.434 1 98.62 229 LEU B O 1
ATOM 10420 N N . ILE B 1 230 ? 34.094 13.328 4.914 1 98.19 230 ILE B N 1
ATOM 10421 C CA . ILE B 1 230 ? 33.688 13.352 3.516 1 98.19 230 ILE B CA 1
ATOM 10422 C C . ILE B 1 230 ? 32.719 12.203 3.246 1 98.19 230 ILE B C 1
ATOM 10424 O O . ILE B 1 230 ? 33.125 11.039 3.166 1 98.19 230 ILE B O 1
ATOM 10428 N N . ALA B 1 231 ? 31.422 12.578 3.045 1 97.38 231 ALA B N 1
ATOM 10429 C CA . ALA B 1 231 ? 30.359 11.586 2.957 1 97.38 231 ALA B CA 1
ATOM 10430 C C . ALA B 1 231 ? 29.891 11.406 1.515 1 97.38 231 ALA B C 1
ATOM 10432 O O . ALA B 1 231 ? 30 12.328 0.702 1 97.38 231 ALA B O 1
ATOM 10433 N N . ILE B 1 232 ? 29.359 10.211 1.202 1 94.75 232 ILE B N 1
ATOM 10434 C CA . ILE B 1 232 ? 28.766 9.93 -0.105 1 94.75 232 ILE B CA 1
ATOM 10435 C C . ILE B 1 232 ? 27.625 8.93 0.048 1 94.75 232 ILE B C 1
ATOM 10437 O O . ILE B 1 232 ? 27.656 8.07 0.93 1 94.75 232 ILE B O 1
ATOM 10441 N N . ASP B 1 233 ? 26.609 9.141 -0.681 1 91.69 233 ASP B N 1
ATOM 10442 C CA . ASP B 1 233 ? 25.516 8.18 -0.792 1 91.69 233 ASP B CA 1
ATOM 10443 C C . ASP B 1 233 ? 25.797 7.164 -1.899 1 91.69 233 ASP B C 1
ATOM 10445 O O . ASP B 1 233 ? 25.344 7.34 -3.035 1 91.69 233 ASP B O 1
ATOM 10449 N N . GLN B 1 234 ? 26.469 6.168 -1.617 1 90.12 234 GLN B N 1
ATOM 10450 C CA . GLN B 1 234 ? 26.859 5.145 -2.572 1 90.12 234 GLN B CA 1
ATOM 10451 C C . GLN B 1 234 ? 26.234 3.797 -2.234 1 90.12 234 GLN B C 1
ATOM 10453 O O . GLN B 1 234 ? 26.594 3.164 -1.24 1 90.12 234 GLN B O 1
ATOM 10458 N N . GLU B 1 235 ? 25.281 3.307 -3.035 1 90 235 GLU B N 1
ATOM 10459 C CA . GLU B 1 235 ? 24.562 2.061 -2.775 1 90 235 GLU B CA 1
ATOM 10460 C C . GLU B 1 235 ? 24.938 0.986 -3.791 1 90 235 GLU B C 1
ATOM 10462 O O . GLU B 1 235 ? 24.547 -0.174 -3.648 1 90 235 GLU B O 1
ATOM 10467 N N . ASN B 1 236 ? 25.766 1.343 -4.719 1 91.25 236 ASN B N 1
ATOM 10468 C CA . ASN B 1 236 ? 26.172 0.453 -5.801 1 91.25 236 ASN B CA 1
ATOM 10469 C C . ASN B 1 236 ? 25.016 0.18 -6.77 1 91.25 236 ASN B C 1
ATOM 10471 O O . ASN B 1 236 ? 23.984 0.84 -6.707 1 91.25 236 ASN B O 1
ATOM 10475 N N . GLY B 1 237 ? 25.219 -0.678 -7.723 1 89.94 237 GLY B N 1
ATOM 10476 C CA . GLY B 1 237 ? 24.219 -0.959 -8.727 1 89.94 237 GLY B CA 1
ATOM 10477 C C . GLY B 1 237 ? 23.859 0.252 -9.57 1 89.94 237 GLY B C 1
ATOM 10478 O O . GLY B 1 237 ? 24.734 0.907 -10.133 1 89.94 237 GLY B O 1
ATOM 10479 N N . MET B 1 238 ? 22.516 0.555 -9.516 1 83.12 238 MET B N 1
ATOM 10480 C CA . MET B 1 238 ? 22.031 1.661 -10.336 1 83.12 238 MET B CA 1
ATOM 10481 C C . MET B 1 238 ? 22.156 2.986 -9.594 1 83.12 238 MET B C 1
ATOM 10483 O O . MET B 1 238 ? 22.109 4.055 -10.203 1 83.12 238 MET B O 1
ATOM 10487 N N . LEU B 1 239 ? 22.344 2.867 -8.344 1 76.69 239 LEU B N 1
ATOM 10488 C CA . LEU B 1 239 ? 22.406 4.078 -7.531 1 76.69 239 LEU B CA 1
ATOM 10489 C C . LEU B 1 239 ? 23.844 4.383 -7.125 1 76.69 239 LEU B C 1
ATOM 10491 O O . LEU B 1 239 ? 24.203 4.254 -5.953 1 76.69 239 LEU B O 1
ATOM 10495 N N . ASN B 1 240 ? 24.578 4.812 -8.18 1 69.19 240 ASN B N 1
ATOM 10496 C CA . ASN B 1 240 ? 25.984 5.145 -8.023 1 69.19 240 ASN B CA 1
ATOM 10497 C C . ASN B 1 240 ? 26.234 6.637 -8.227 1 69.19 240 ASN B C 1
ATOM 10499 O O . ASN B 1 240 ? 26.078 7.156 -9.328 1 69.19 240 ASN B O 1
ATOM 10503 N N . ASN B 1 241 ? 26.453 7.234 -7.184 1 69.75 241 ASN B N 1
ATOM 10504 C CA . ASN B 1 241 ? 26.812 8.641 -7.32 1 69.75 241 ASN B CA 1
ATOM 10505 C C . ASN B 1 241 ? 28.219 8.789 -7.891 1 69.75 241 ASN B C 1
ATOM 10507 O O . ASN B 1 241 ? 28.547 9.812 -8.508 1 69.75 241 ASN B O 1
ATOM 10511 N N . LEU B 1 242 ? 29.109 7.797 -7.656 1 76.69 242 LEU B N 1
ATOM 10512 C CA . LEU B 1 242 ? 30.469 7.828 -8.18 1 76.69 242 LEU B CA 1
ATOM 10513 C C . LEU B 1 242 ? 30.703 6.703 -9.188 1 76.69 242 LEU B C 1
ATOM 10515 O O . LEU B 1 242 ? 30.594 5.523 -8.836 1 76.69 242 LEU B O 1
ATOM 10519 N N . TYR B 1 243 ? 30.797 7.145 -10.391 1 75.38 243 TYR B N 1
ATOM 10520 C CA . TYR B 1 243 ? 31.062 6.164 -11.438 1 75.38 243 TYR B CA 1
ATOM 10521 C C . TYR B 1 243 ? 32.312 6.559 -12.234 1 75.38 243 TYR B C 1
ATOM 10523 O O . TYR B 1 243 ? 32.406 7.695 -12.703 1 75.38 243 TYR B O 1
ATOM 10531 N N . ASP B 1 244 ? 33.219 5.723 -12.172 1 81.69 244 ASP B N 1
ATOM 10532 C CA . ASP B 1 244 ? 34.438 5.863 -12.969 1 81.69 244 ASP B CA 1
ATOM 10533 C C . ASP B 1 244 ? 34.906 4.512 -13.508 1 81.69 244 ASP B C 1
ATOM 10535 O O . ASP B 1 244 ? 35.469 3.691 -12.773 1 81.69 244 ASP B O 1
ATOM 10539 N N . LYS B 1 245 ? 34.781 4.383 -14.797 1 80.75 245 LYS B N 1
ATOM 10540 C CA . LYS B 1 245 ? 35.062 3.096 -15.43 1 80.75 245 LYS B CA 1
ATOM 10541 C C . LYS B 1 245 ? 36.531 2.75 -15.336 1 80.75 245 LYS B C 1
ATOM 10543 O O . LYS B 1 245 ? 36.906 1.574 -15.266 1 80.75 245 LYS B O 1
ATOM 10548 N N . ALA B 1 246 ? 37.344 3.709 -15.227 1 84.75 246 ALA B N 1
ATOM 10549 C CA . ALA B 1 246 ? 38.781 3.484 -15.289 1 84.75 246 ALA B CA 1
ATOM 10550 C C . ALA B 1 246 ? 39.344 3.127 -13.914 1 84.75 246 ALA B C 1
ATOM 10552 O O . ALA B 1 246 ? 40.281 2.32 -13.805 1 84.75 246 ALA B O 1
ATOM 10553 N N . TYR B 1 247 ? 38.75 3.65 -12.883 1 90.38 247 TYR B N 1
ATOM 10554 C CA . TYR B 1 247 ? 39.438 3.557 -11.609 1 90.38 247 TYR B CA 1
ATOM 10555 C C . TYR B 1 247 ? 38.594 2.9 -10.547 1 90.38 247 TYR B C 1
ATOM 10557 O O . TYR B 1 247 ? 39.094 2.475 -9.5 1 90.38 247 TYR B O 1
ATOM 10565 N N . LEU B 1 248 ? 37.344 2.811 -10.758 1 91.75 248 LEU B N 1
ATOM 10566 C CA . LEU B 1 248 ? 36.469 2.287 -9.727 1 91.75 248 LEU B CA 1
ATOM 10567 C C . LEU B 1 248 ? 35.75 1.018 -10.211 1 91.75 248 LEU B C 1
ATOM 10569 O O . LEU B 1 248 ? 35.438 0.884 -11.398 1 91.75 248 LEU B O 1
ATOM 10573 N N . THR B 1 249 ? 35.5 0.146 -9.281 1 94.12 249 THR B N 1
ATOM 10574 C CA . THR B 1 249 ? 34.844 -1.12 -9.578 1 94.12 249 THR B CA 1
ATOM 10575 C C . THR B 1 249 ? 33.312 -0.988 -9.438 1 94.12 249 THR B C 1
ATOM 10577 O O . THR B 1 249 ? 32.844 -0.343 -8.5 1 94.12 249 THR B O 1
ATOM 10580 N N . GLN B 1 250 ? 32.594 -1.524 -10.43 1 92.88 250 GLN B N 1
ATOM 10581 C CA . GLN B 1 250 ? 31.156 -1.594 -10.352 1 92.88 250 GLN B CA 1
ATOM 10582 C C . GLN B 1 250 ? 30.703 -2.842 -9.602 1 92.88 250 GLN B C 1
ATOM 10584 O O . GLN B 1 250 ? 31.078 -3.959 -9.953 1 92.88 250 GLN B O 1
ATOM 10589 N N . PHE B 1 251 ? 29.969 -2.613 -8.5 1 95.75 251 PHE B N 1
ATOM 10590 C CA . PHE B 1 251 ? 29.406 -3.725 -7.742 1 95.75 251 PHE B CA 1
ATOM 10591 C C . PHE B 1 251 ? 27.891 -3.729 -7.84 1 95.75 251 PHE B C 1
ATOM 10593 O O . PHE B 1 251 ? 27.281 -2.709 -8.172 1 95.75 251 PHE B O 1
ATOM 10600 N N . PRO B 1 252 ? 27.219 -4.879 -7.598 1 96.06 252 PRO B N 1
ATOM 10601 C CA . PRO B 1 252 ? 25.75 -4.914 -7.633 1 96.06 252 PRO B CA 1
ATOM 10602 C C . PRO B 1 252 ? 25.109 -4.172 -6.457 1 96.06 252 PRO B C 1
ATOM 10604 O O . PRO B 1 252 ? 25.766 -3.963 -5.43 1 96.06 252 PRO B O 1
ATOM 10607 N N . GLY B 1 253 ? 23.875 -3.77 -6.691 1 95.12 253 GLY B N 1
ATOM 10608 C CA . GLY B 1 253 ? 23.109 -3.131 -5.633 1 95.12 253 GLY B CA 1
ATOM 10609 C C . GLY B 1 253 ? 22.703 -4.086 -4.523 1 95.12 253 GLY B C 1
ATOM 10610 O O . GLY B 1 253 ? 23.031 -5.277 -4.578 1 95.12 253 GLY B O 1
ATOM 10611 N N . ASN B 1 254 ? 22.031 -3.631 -3.57 1 95.69 254 ASN B N 1
ATOM 10612 C CA . ASN B 1 254 ? 21.75 -4.355 -2.332 1 95.69 254 ASN B CA 1
ATOM 10613 C C . ASN B 1 254 ? 20.953 -5.621 -2.592 1 95.69 254 ASN B C 1
ATOM 10615 O O . ASN B 1 254 ? 21.312 -6.703 -2.135 1 95.69 254 ASN B O 1
ATOM 10619 N N . MET B 1 255 ? 19.812 -5.484 -3.299 1 95.44 255 MET B N 1
ATOM 10620 C CA . MET B 1 255 ? 18.953 -6.648 -3.494 1 95.44 255 MET B CA 1
ATOM 10621 C C . MET B 1 255 ? 19.672 -7.715 -4.324 1 95.44 255 MET B C 1
ATOM 10623 O O . MET B 1 255 ? 19.484 -8.906 -4.086 1 95.44 255 MET B O 1
ATOM 10627 N N . ALA B 1 256 ? 20.453 -7.273 -5.348 1 97.44 256 ALA B N 1
ATOM 10628 C CA . ALA B 1 256 ? 21.219 -8.203 -6.164 1 97.44 256 ALA B CA 1
ATOM 10629 C C . ALA B 1 256 ? 22.25 -8.953 -5.32 1 97.44 256 ALA B C 1
ATOM 10631 O O . ALA B 1 256 ? 22.469 -10.148 -5.527 1 97.44 256 ALA B O 1
ATOM 10632 N N . VAL B 1 257 ? 22.859 -8.289 -4.41 1 98 257 VAL B N 1
ATOM 10633 C CA . VAL B 1 257 ? 23.844 -8.93 -3.543 1 98 257 VAL B CA 1
ATOM 10634 C C . VAL B 1 257 ? 23.156 -9.984 -2.676 1 98 257 VAL B C 1
ATOM 10636 O O . VAL B 1 257 ? 23.688 -11.078 -2.486 1 98 257 VAL B O 1
ATOM 10639 N N . VAL B 1 258 ? 22 -9.664 -2.162 1 97.62 258 VAL B N 1
ATOM 10640 C CA . VAL B 1 258 ? 21.281 -10.625 -1.333 1 97.62 258 VAL B CA 1
ATOM 10641 C C . VAL B 1 258 ? 20.891 -11.836 -2.172 1 97.62 258 VAL B C 1
ATOM 10643 O O . VAL B 1 258 ? 20.875 -12.961 -1.673 1 97.62 258 VAL B O 1
ATOM 10646 N N . ALA B 1 259 ? 20.578 -11.609 -3.438 1 97.12 259 ALA B N 1
ATOM 10647 C CA . ALA B 1 259 ? 20.156 -12.68 -4.348 1 97.12 259 ALA B CA 1
ATOM 10648 C C . ALA B 1 259 ? 21.266 -13.719 -4.516 1 97.12 259 ALA B C 1
ATOM 10650 O O . ALA B 1 259 ? 21.016 -14.844 -4.93 1 97.12 259 ALA B O 1
ATOM 10651 N N . THR B 1 260 ? 22.547 -13.375 -4.211 1 97.19 260 THR B N 1
ATOM 10652 C CA . THR B 1 260 ? 23.656 -14.312 -4.297 1 97.19 260 THR B CA 1
ATOM 10653 C C . THR B 1 260 ? 23.531 -15.398 -3.232 1 97.19 260 THR B C 1
ATOM 10655 O O . THR B 1 260 ? 24.141 -16.469 -3.352 1 97.19 260 THR B O 1
ATOM 10658 N N . GLY B 1 261 ? 22.781 -15.023 -2.117 1 95 261 GLY B N 1
ATOM 10659 C CA . GLY B 1 261 ? 22.625 -15.945 -1.003 1 95 261 GLY B CA 1
ATOM 10660 C C . GLY B 1 261 ? 23.875 -16.062 -0.14 1 95 261 GLY B C 1
ATOM 10661 O O . GLY B 1 261 ? 23.953 -16.938 0.723 1 95 261 GLY B O 1
ATOM 10662 N N . LYS B 1 262 ? 24.828 -15.18 -0.393 1 96.56 262 LYS B N 1
ATOM 10663 C CA . LYS B 1 262 ? 26.109 -15.305 0.297 1 96.56 262 LYS B CA 1
ATOM 10664 C C . LYS B 1 262 ? 26.406 -14.055 1.13 1 96.56 262 LYS B C 1
ATOM 10666 O O . LYS B 1 262 ? 26.859 -13.039 0.6 1 96.56 262 LYS B O 1
ATOM 10671 N N . LYS B 1 263 ? 26.344 -14.156 2.396 1 96.75 263 LYS B N 1
ATOM 10672 C CA . LYS B 1 263 ? 26.625 -13.047 3.303 1 96.75 263 LYS B CA 1
ATOM 10673 C C . LYS B 1 263 ? 28.078 -12.609 3.207 1 96.75 263 LYS B C 1
ATOM 10675 O O . LYS B 1 263 ? 28.391 -11.422 3.322 1 96.75 263 LYS B O 1
ATOM 10680 N N . LYS B 1 264 ? 28.891 -13.578 2.982 1 97.38 264 LYS B N 1
ATOM 10681 C CA . LYS B 1 264 ? 30.312 -13.273 2.846 1 97.38 264 LYS B CA 1
ATOM 10682 C C . LYS B 1 264 ? 30.562 -12.344 1.657 1 97.38 264 LYS B C 1
ATOM 10684 O O . LYS B 1 264 ? 31.391 -11.438 1.731 1 97.38 264 LYS B O 1
ATOM 10689 N N . LEU B 1 265 ? 29.891 -12.57 0.574 1 97.31 265 LEU B N 1
ATOM 10690 C CA . LEU B 1 265 ? 30.031 -11.711 -0.599 1 97.31 265 LEU B CA 1
ATOM 10691 C C . LEU B 1 265 ? 29.594 -10.289 -0.29 1 97.31 265 LEU B C 1
ATOM 10693 O O . LEU B 1 265 ? 30.172 -9.328 -0.812 1 97.31 265 LEU B O 1
ATOM 10697 N N . ALA B 1 266 ? 28.531 -10.172 0.516 1 97.81 266 ALA B N 1
ATOM 10698 C CA . ALA B 1 266 ? 28.078 -8.844 0.93 1 97.81 266 ALA B CA 1
ATOM 10699 C C . ALA B 1 266 ? 29.172 -8.109 1.698 1 97.81 266 ALA B C 1
ATOM 10701 O O . ALA B 1 266 ? 29.438 -6.93 1.444 1 97.81 266 ALA B O 1
ATOM 10702 N N . LYS B 1 267 ? 29.781 -8.82 2.635 1 98.38 267 LYS B N 1
ATOM 10703 C CA . LYS B 1 267 ? 30.891 -8.266 3.416 1 98.38 267 LYS B CA 1
ATOM 10704 C C . LYS B 1 267 ? 32.062 -7.867 2.516 1 98.38 267 LYS B C 1
ATOM 10706 O O . LYS B 1 267 ? 32.594 -6.77 2.645 1 98.38 267 LYS B O 1
ATOM 10711 N N . ASP B 1 268 ? 32.375 -8.781 1.628 1 98.44 268 ASP B N 1
ATOM 10712 C CA . ASP B 1 268 ? 33.531 -8.555 0.754 1 98.44 268 ASP B CA 1
ATOM 10713 C C . ASP B 1 268 ? 33.281 -7.383 -0.191 1 98.44 268 ASP B C 1
ATOM 10715 O O . ASP B 1 268 ? 34.188 -6.594 -0.467 1 98.44 268 ASP B O 1
ATOM 10719 N N . VAL B 1 269 ? 32.094 -7.285 -0.733 1 98 269 VAL B N 1
ATOM 10720 C CA . VAL B 1 269 ? 31.75 -6.18 -1.614 1 98 269 VAL B CA 1
ATOM 10721 C C . VAL B 1 269 ? 31.828 -4.859 -0.852 1 98 269 VAL B C 1
ATOM 10723 O O . VAL B 1 269 ? 32.375 -3.879 -1.355 1 98 269 VAL B O 1
ATOM 10726 N N . ALA B 1 270 ? 31.281 -4.859 0.326 1 98 270 ALA B N 1
ATOM 10727 C CA . ALA B 1 270 ? 31.328 -3.654 1.15 1 98 270 ALA B CA 1
ATOM 10728 C C . ALA B 1 270 ? 32.781 -3.262 1.467 1 98 270 ALA B C 1
ATOM 10730 O O . ALA B 1 270 ? 33.125 -2.08 1.416 1 98 270 ALA B O 1
ATOM 10731 N N . ARG B 1 271 ? 33.594 -4.234 1.858 1 98.31 271 ARG B N 1
ATOM 10732 C CA . ARG B 1 271 ? 35 -3.99 2.156 1 98.31 271 ARG B CA 1
ATOM 10733 C C . ARG B 1 271 ? 35.719 -3.42 0.943 1 98.31 271 ARG B C 1
ATOM 10735 O O . ARG B 1 271 ? 36.469 -2.447 1.062 1 98.31 271 ARG B O 1
ATOM 10742 N N . ALA B 1 272 ? 35.469 -4.027 -0.195 1 98.06 272 ALA B N 1
ATOM 10743 C CA . ALA B 1 272 ? 36.125 -3.584 -1.427 1 98.06 272 ALA B CA 1
ATOM 10744 C C . ALA B 1 272 ? 35.719 -2.16 -1.786 1 98.06 272 ALA B C 1
ATOM 10746 O O . ALA B 1 272 ? 36.562 -1.315 -2.078 1 98.06 272 ALA B O 1
ATOM 10747 N N . MET B 1 273 ? 34.438 -1.901 -1.776 1 95.94 273 MET B N 1
ATOM 10748 C CA . MET B 1 273 ? 33.938 -0.562 -2.061 1 95.94 273 MET B CA 1
ATOM 10749 C C . MET B 1 273 ? 34.5 0.452 -1.065 1 95.94 273 MET B C 1
ATOM 10751 O O . MET B 1 273 ? 34.938 1.536 -1.456 1 95.94 273 MET B O 1
ATOM 10755 N N . GLY B 1 274 ? 34.469 0.049 0.205 1 97.06 274 GLY B N 1
ATOM 10756 C CA . GLY B 1 274 ? 35 0.919 1.24 1 97.06 274 GLY B CA 1
ATOM 10757 C C . GLY B 1 274 ? 36.438 1.29 1.017 1 97.06 274 GLY B C 1
ATOM 10758 O O . GLY B 1 274 ? 36.844 2.449 1.188 1 97.06 274 GLY B O 1
ATOM 10759 N N . LYS B 1 275 ? 37.25 0.318 0.621 1 97.12 275 LYS B N 1
ATOM 10760 C CA . LYS B 1 275 ? 38.656 0.558 0.366 1 97.12 275 LYS B CA 1
ATOM 10761 C C . LYS B 1 275 ? 38.844 1.52 -0.803 1 97.12 275 LYS B C 1
ATOM 10763 O O . LYS B 1 275 ? 39.719 2.391 -0.759 1 97.12 275 LYS B O 1
ATOM 10768 N N . GLU B 1 276 ? 38.062 1.346 -1.825 1 96 276 GLU B N 1
ATOM 10769 C CA . GLU B 1 276 ? 38.188 2.229 -2.982 1 96 276 GLU B CA 1
ATOM 10770 C C . GLU B 1 276 ? 37.75 3.65 -2.635 1 96 276 GLU B C 1
ATOM 10772 O O . GLU B 1 276 ? 38.406 4.617 -3.031 1 96 276 GLU B O 1
ATOM 10777 N N . LEU B 1 277 ? 36.688 3.756 -1.936 1 95.38 277 LEU B N 1
ATOM 10778 C CA . LEU B 1 277 ? 36.219 5.07 -1.515 1 95.38 277 LEU B CA 1
ATOM 10779 C C . LEU B 1 277 ? 37.25 5.754 -0.616 1 95.38 277 LEU B C 1
ATOM 10781 O O . LEU B 1 277 ? 37.531 6.938 -0.792 1 95.38 277 LEU B O 1
ATOM 10785 N N . LYS B 1 278 ? 37.75 5.016 0.308 1 95.94 278 LYS B N 1
ATOM 10786 C CA . LYS B 1 278 ? 38.75 5.562 1.22 1 95.94 278 LYS B CA 1
ATOM 10787 C C . LYS B 1 278 ? 40 6.035 0.459 1 95.94 278 LYS B C 1
ATOM 10789 O O . LYS B 1 278 ? 40.594 7.055 0.809 1 95.94 278 LYS B O 1
ATOM 10794 N N . ALA B 1 279 ? 40.375 5.289 -0.533 1 95.19 279 ALA B N 1
ATOM 10795 C CA . ALA B 1 279 ? 41.531 5.645 -1.342 1 95.19 279 ALA B CA 1
ATOM 10796 C C . ALA B 1 279 ? 41.312 6.984 -2.047 1 95.19 279 ALA B C 1
ATOM 10798 O O . ALA B 1 279 ? 42.281 7.691 -2.352 1 95.19 279 ALA B O 1
ATOM 10799 N N . LEU B 1 280 ? 40.125 7.375 -2.305 1 94.56 280 LEU B N 1
ATOM 10800 C CA . LEU B 1 280 ? 39.781 8.656 -2.916 1 94.56 280 LEU B CA 1
ATOM 10801 C C . LEU B 1 280 ? 39.75 9.766 -1.871 1 94.56 280 LEU B C 1
ATOM 10803 O O . LEU B 1 280 ? 39.75 10.945 -2.217 1 94.56 280 LEU B O 1
ATOM 10807 N N . GLY B 1 281 ? 39.688 9.375 -0.616 1 95.69 281 GLY B N 1
ATOM 10808 C CA . GLY B 1 281 ? 39.594 10.328 0.476 1 95.69 281 GLY B CA 1
ATOM 10809 C C . GLY B 1 281 ? 38.219 10.383 1.116 1 95.69 281 GLY B C 1
ATOM 10810 O O . GLY B 1 281 ? 38.031 11.117 2.086 1 95.69 281 GLY B O 1
ATOM 10811 N N . ILE B 1 282 ? 37.281 9.602 0.575 1 96.5 282 ILE B N 1
ATOM 10812 C CA . ILE B 1 282 ? 35.969 9.508 1.176 1 96.5 282 ILE B CA 1
ATOM 10813 C C . ILE B 1 282 ? 36.031 8.641 2.432 1 96.5 282 ILE B C 1
ATOM 10815 O O . ILE B 1 282 ? 36.656 7.578 2.428 1 96.5 282 ILE B O 1
ATOM 10819 N N . ASN B 1 283 ? 35.406 9.109 3.506 1 97.94 283 ASN B N 1
ATOM 10820 C CA . ASN B 1 283 ? 35.594 8.391 4.762 1 97.94 283 ASN B CA 1
ATOM 10821 C C . ASN B 1 283 ? 34.281 8.117 5.465 1 97.94 283 ASN B C 1
ATOM 10823 O O . ASN B 1 283 ? 34.25 7.66 6.609 1 97.94 283 ASN B O 1
ATOM 10827 N N . TRP B 1 284 ? 33.125 8.391 4.805 1 98.25 284 TRP B N 1
ATOM 10828 C CA . TRP B 1 284 ? 31.812 8.141 5.387 1 98.25 284 TRP B CA 1
ATOM 10829 C C . TRP B 1 284 ? 30.812 7.742 4.312 1 98.25 284 TRP B C 1
ATOM 10831 O O . TRP B 1 284 ? 30.438 8.562 3.465 1 98.25 284 TRP B O 1
ATOM 10841 N N . VAL B 1 285 ? 30.344 6.496 4.383 1 96.69 285 VAL B N 1
ATOM 10842 C CA . VAL B 1 285 ? 29.312 6.016 3.455 1 96.69 285 VAL B CA 1
ATOM 10843 C C . VAL B 1 285 ? 27.938 6.137 4.098 1 96.69 285 VAL B C 1
ATOM 10845 O O . VAL B 1 285 ? 27.703 5.629 5.199 1 96.69 285 VAL B O 1
ATOM 10848 N N . LEU B 1 286 ? 27.047 6.848 3.424 1 95.81 286 LEU B N 1
ATOM 10849 C CA . LEU B 1 286 ? 25.656 6.895 3.869 1 95.81 286 LEU B CA 1
ATOM 10850 C C . LEU B 1 286 ? 24.891 5.66 3.396 1 95.81 286 LEU B C 1
ATOM 10852 O O . LEU B 1 286 ? 24.062 5.75 2.49 1 95.81 286 LEU B O 1
ATOM 10856 N N . GLY B 1 287 ? 25.094 4.578 4.008 1 92.62 287 GLY B N 1
ATOM 10857 C CA . GLY B 1 287 ? 24.562 3.248 3.748 1 92.62 287 GLY B CA 1
ATOM 10858 C C . GLY B 1 287 ? 25.062 2.209 4.742 1 92.62 287 GLY B C 1
ATOM 10859 O O . GLY B 1 287 ? 25.953 2.482 5.543 1 92.62 287 GLY B O 1
ATOM 10860 N N . PRO B 1 288 ? 24.484 1.099 4.82 1 94 288 PRO B N 1
ATOM 10861 C CA . PRO B 1 288 ? 23.609 0.527 3.795 1 94 288 PRO B CA 1
ATOM 10862 C C . PRO B 1 288 ? 22.141 0.863 4.027 1 94 288 PRO B C 1
ATOM 10864 O O . PRO B 1 288 ? 21.766 1.351 5.102 1 94 288 PRO B O 1
ATOM 10867 N N . VAL B 1 289 ? 21.312 0.624 2.984 1 96.56 289 VAL B N 1
ATOM 10868 C CA . VAL B 1 289 ? 19.859 0.724 3.1 1 96.56 289 VAL B CA 1
ATOM 10869 C C . VAL B 1 289 ? 19.328 -0.498 3.834 1 96.56 289 VAL B C 1
ATOM 10871 O O . VAL B 1 289 ? 19.406 -1.621 3.332 1 96.56 289 VAL B O 1
ATOM 10874 N N . VAL B 1 290 ? 18.797 -0.316 5.016 1 97.56 290 VAL B N 1
ATOM 10875 C CA . VAL B 1 290 ? 18.391 -1.462 5.828 1 97.56 290 VAL B CA 1
ATOM 10876 C C . VAL B 1 290 ? 16.859 -1.504 5.941 1 97.56 290 VAL B C 1
ATOM 10878 O O . VAL B 1 290 ? 16.328 -2.186 6.816 1 97.56 290 VAL B O 1
ATOM 10881 N N . ASP B 1 291 ? 16.188 -0.755 5.086 1 96.25 291 ASP B N 1
ATOM 10882 C CA . ASP B 1 291 ? 14.727 -0.758 5.039 1 96.25 291 ASP B CA 1
ATOM 10883 C C . ASP B 1 291 ? 14.188 -2.125 4.613 1 96.25 291 ASP B C 1
ATOM 10885 O O . ASP B 1 291 ? 14.703 -2.73 3.672 1 96.25 291 ASP B O 1
ATOM 10889 N N . VAL B 1 292 ? 13.18 -2.592 5.332 1 94.06 292 VAL B N 1
ATOM 10890 C CA . VAL B 1 292 ? 12.539 -3.854 4.988 1 94.06 292 VAL B CA 1
ATOM 10891 C C . VAL B 1 292 ? 11.367 -3.598 4.039 1 94.06 292 VAL B C 1
ATOM 10893 O O . VAL B 1 292 ? 10.469 -2.816 4.348 1 94.06 292 VAL B O 1
ATOM 10896 N N . LEU B 1 293 ? 11.398 -4.234 2.93 1 89.94 293 LEU B N 1
ATOM 10897 C CA . LEU B 1 293 ? 10.336 -4.051 1.945 1 89.94 293 LEU B CA 1
ATOM 10898 C C . LEU B 1 293 ? 9.094 -4.84 2.334 1 89.94 293 LEU B C 1
ATOM 10900 O O . LEU B 1 293 ? 8.781 -5.863 1.722 1 89.94 293 LEU B O 1
ATOM 10904 N N . THR B 1 294 ? 8.266 -4.383 3.18 1 81.5 294 THR B N 1
ATOM 10905 C CA . THR B 1 294 ? 7.121 -5.102 3.719 1 81.5 294 THR B CA 1
ATOM 10906 C C . THR B 1 294 ? 5.961 -5.086 2.729 1 81.5 294 THR B C 1
ATOM 10908 O O . THR B 1 294 ? 4.988 -5.832 2.889 1 81.5 294 THR B O 1
ATOM 10911 N N . ASN B 1 295 ? 5.988 -4.266 1.795 1 75 295 ASN B N 1
ATOM 10912 C CA . ASN B 1 295 ? 5.023 -4.219 0.7 1 75 295 ASN B CA 1
ATOM 10913 C C . ASN B 1 295 ? 5.719 -4.164 -0.657 1 75 295 ASN B C 1
ATOM 10915 O O . ASN B 1 295 ? 6.219 -3.111 -1.062 1 75 295 ASN B O 1
ATOM 10919 N N . SER B 1 296 ? 5.676 -5.191 -1.28 1 69.44 296 SER B N 1
ATOM 10920 C CA . SER B 1 296 ? 6.449 -5.32 -2.512 1 69.44 296 SER B CA 1
ATOM 10921 C C . SER B 1 296 ? 5.848 -4.488 -3.635 1 69.44 296 SER B C 1
ATOM 10923 O O . SER B 1 296 ? 6.496 -4.254 -4.656 1 69.44 296 SER B O 1
ATOM 10925 N N . THR B 1 297 ? 4.633 -4.016 -3.357 1 63.19 297 THR B N 1
ATOM 10926 C CA . THR B 1 297 ? 4.012 -3.205 -4.395 1 63.19 297 THR B CA 1
ATOM 10927 C C . THR B 1 297 ? 4.43 -1.743 -4.266 1 63.19 297 THR B C 1
ATOM 10929 O O . THR B 1 297 ? 4.18 -0.938 -5.164 1 63.19 297 THR B O 1
ATOM 10932 N N . ASN B 1 298 ? 5.051 -1.638 -3.002 1 60.56 298 ASN B N 1
ATOM 10933 C CA . ASN B 1 298 ? 5.438 -0.259 -2.725 1 60.56 298 ASN B CA 1
ATOM 10934 C C . ASN B 1 298 ? 6.77 0.093 -3.381 1 60.56 298 ASN B C 1
ATOM 10936 O O . ASN B 1 298 ? 7.727 -0.677 -3.301 1 60.56 298 ASN B O 1
ATOM 10940 N N . ARG B 1 299 ? 6.73 1.171 -3.934 1 61.94 299 ARG B N 1
ATOM 10941 C CA . ARG B 1 299 ? 7.715 1.428 -4.977 1 61.94 299 ARG B CA 1
ATOM 10942 C C . ARG B 1 299 ? 8.711 2.5 -4.539 1 61.94 299 ARG B C 1
ATOM 10944 O O . ARG B 1 299 ? 9.602 2.877 -5.305 1 61.94 299 ARG B O 1
ATOM 10951 N N . LEU B 1 300 ? 8.695 2.938 -3.291 1 75 300 LEU B N 1
ATOM 10952 C CA . LEU B 1 300 ? 9.578 4.062 -3.014 1 75 300 LEU B CA 1
ATOM 10953 C C . LEU B 1 300 ? 11.039 3.627 -3.049 1 75 300 LEU B C 1
ATOM 10955 O O . LEU B 1 300 ? 11.859 4.234 -3.742 1 75 300 LEU B O 1
ATOM 10959 N N . LEU B 1 301 ? 11.445 2.486 -2.518 1 86.38 301 LEU B N 1
ATOM 10960 C CA . LEU B 1 301 ? 12.836 2.057 -2.473 1 86.38 301 LEU B CA 1
ATOM 10961 C C . LEU B 1 301 ? 13.078 0.903 -3.441 1 86.38 301 LEU B C 1
ATOM 10963 O O . LEU B 1 301 ? 14.055 0.913 -4.191 1 86.38 301 LEU B O 1
ATOM 10967 N N . GLY B 1 302 ? 12.18 -0.054 -3.469 1 86.44 302 GLY B N 1
ATOM 10968 C CA . GLY B 1 302 ? 12.289 -1.17 -4.395 1 86.44 302 GLY B CA 1
ATOM 10969 C C . GLY B 1 302 ? 13.547 -1.988 -4.203 1 86.44 302 GLY B C 1
ATOM 10970 O O . GLY B 1 302 ? 13.828 -2.457 -3.098 1 86.44 302 GLY B O 1
ATOM 10971 N N . VAL B 1 303 ? 14.461 -1.994 -5.281 1 91.44 303 VAL B N 1
ATOM 10972 C CA . VAL B 1 303 ? 15.609 -2.887 -5.324 1 91.44 303 VAL B CA 1
ATOM 10973 C C . VAL B 1 303 ? 16.75 -2.289 -4.512 1 91.44 303 VAL B C 1
ATOM 10975 O O . VAL B 1 303 ? 17.766 -2.955 -4.266 1 91.44 303 VAL B O 1
ATOM 10978 N N . ARG B 1 304 ? 16.562 -1.065 -4.004 1 92.44 304 ARG B N 1
ATOM 10979 C CA . ARG B 1 304 ? 17.562 -0.462 -3.125 1 92.44 304 ARG B CA 1
ATOM 10980 C C . ARG B 1 304 ? 17.609 -1.182 -1.781 1 92.44 304 ARG B C 1
ATOM 10982 O O . ARG B 1 304 ? 18.594 -1.066 -1.047 1 92.44 304 ARG B O 1
ATOM 10989 N N . THR B 1 305 ? 16.5 -1.86 -1.513 1 93.94 305 THR B N 1
ATOM 10990 C CA . THR B 1 305 ? 16.422 -2.596 -0.255 1 93.94 305 THR B CA 1
ATOM 10991 C C . THR B 1 305 ? 17.047 -3.984 -0.407 1 93.94 305 THR B C 1
ATOM 10993 O O . THR B 1 305 ? 17.406 -4.391 -1.513 1 93.94 305 THR B O 1
ATOM 10996 N N . MET B 1 306 ? 17.156 -4.672 0.712 1 95.88 306 MET B N 1
ATOM 10997 C CA . MET B 1 306 ? 17.781 -6 0.72 1 95.88 306 MET B CA 1
ATOM 10998 C C . MET B 1 306 ? 16.703 -7.09 0.689 1 95.88 306 MET B C 1
ATOM 11000 O O . MET B 1 306 ? 17.031 -8.281 0.739 1 95.88 306 MET B O 1
ATOM 11004 N N . GLY B 1 307 ? 15.414 -6.66 0.641 1 91.69 307 GLY B N 1
ATOM 11005 C CA . GLY B 1 307 ? 14.359 -7.656 0.532 1 91.69 307 GLY B CA 1
ATOM 11006 C C . GLY B 1 307 ? 13.227 -7.438 1.517 1 91.69 307 GLY B C 1
ATOM 11007 O O . GLY B 1 307 ? 13.156 -6.391 2.166 1 91.69 307 GLY B O 1
ATOM 11008 N N . GLU B 1 308 ? 12.367 -8.453 1.676 1 87.56 308 GLU B N 1
ATOM 11009 C CA . GLU B 1 308 ? 11.125 -8.297 2.428 1 87.56 308 GLU B CA 1
ATOM 11010 C C . GLU B 1 308 ? 11.227 -8.961 3.799 1 87.56 308 GLU B C 1
ATOM 11012 O O . GLU B 1 308 ? 10.391 -8.719 4.672 1 87.56 308 GLU B O 1
ATOM 11017 N N . ASP B 1 309 ? 12.227 -9.797 4 1 88.94 309 ASP B N 1
ATOM 11018 C CA . ASP B 1 309 ? 12.352 -10.523 5.262 1 88.94 309 ASP B CA 1
ATOM 11019 C C . ASP B 1 309 ? 13.234 -9.766 6.246 1 88.94 309 ASP B C 1
ATOM 11021 O O . ASP B 1 309 ? 14.445 -9.633 6.027 1 88.94 309 ASP B O 1
ATOM 11025 N N . PRO B 1 310 ? 12.656 -9.305 7.383 1 92.88 310 PRO B N 1
ATOM 11026 C CA . PRO B 1 310 ? 13.422 -8.484 8.328 1 92.88 310 PRO B CA 1
ATOM 11027 C C . PRO B 1 310 ? 14.68 -9.195 8.836 1 92.88 310 PRO B C 1
ATOM 11029 O O . PRO B 1 310 ? 15.711 -8.555 9.039 1 92.88 310 PRO B O 1
ATOM 11032 N N . GLU B 1 311 ? 14.664 -10.523 9.023 1 92.94 311 GLU B N 1
ATOM 11033 C CA . GLU B 1 311 ? 15.828 -11.258 9.523 1 92.94 311 GLU B CA 1
ATOM 11034 C C . GLU B 1 311 ? 16.922 -11.336 8.469 1 92.94 311 GLU B C 1
ATOM 11036 O O . GLU B 1 311 ? 18.109 -11.172 8.789 1 92.94 311 GLU B O 1
ATOM 11041 N N . GLN B 1 312 ? 16.484 -11.602 7.246 1 94.44 312 GLN B N 1
ATOM 11042 C CA . GLN B 1 312 ? 17.469 -11.648 6.164 1 94.44 312 GLN B CA 1
ATOM 11043 C C . GLN B 1 312 ? 18.109 -10.281 5.945 1 94.44 312 GLN B C 1
ATOM 11045 O O . GLN B 1 312 ? 19.312 -10.18 5.758 1 94.44 312 GLN B O 1
ATOM 11050 N N . VAL B 1 313 ? 17.281 -9.219 5.969 1 96.75 313 VAL B N 1
ATOM 11051 C CA . VAL B 1 313 ? 17.797 -7.855 5.828 1 96.75 313 VAL B CA 1
ATOM 11052 C C . VAL B 1 313 ? 18.797 -7.566 6.938 1 96.75 313 VAL B C 1
ATOM 11054 O O . VAL B 1 313 ? 19.859 -6.969 6.691 1 96.75 313 VAL B O 1
ATOM 11057 N N . SER B 1 314 ? 18.516 -8.031 8.156 1 97.5 314 SER B N 1
ATOM 11058 C CA . SER B 1 314 ? 19.391 -7.816 9.297 1 97.5 314 SER B CA 1
ATOM 11059 C C . SER B 1 314 ? 20.734 -8.531 9.102 1 97.5 314 SER B C 1
ATOM 11061 O O . SER B 1 314 ? 21.797 -7.953 9.359 1 97.5 314 SER B O 1
ATOM 11063 N N . ASP B 1 315 ? 20.672 -9.789 8.617 1 97.25 315 ASP B N 1
ATOM 11064 C CA . ASP B 1 315 ? 21.875 -10.586 8.406 1 97.25 315 ASP B CA 1
ATOM 11065 C C . ASP B 1 315 ? 22.797 -9.906 7.402 1 97.25 315 ASP B C 1
ATOM 11067 O O . ASP B 1 315 ? 24.016 -9.805 7.641 1 97.25 315 ASP B O 1
ATOM 11071 N N . TYR B 1 316 ? 22.25 -9.461 6.363 1 98.06 316 TYR B N 1
ATOM 11072 C CA . TYR B 1 316 ? 23.062 -8.852 5.32 1 98.06 316 TYR B CA 1
ATOM 11073 C C . TYR B 1 316 ? 23.516 -7.453 5.734 1 98.06 316 TYR B C 1
ATOM 11075 O O . TYR B 1 316 ? 24.625 -7.023 5.387 1 98.06 316 TYR B O 1
ATOM 11083 N N . ALA B 1 317 ? 22.656 -6.719 6.441 1 98.12 317 ALA B N 1
ATOM 11084 C CA . ALA B 1 317 ? 23.062 -5.414 6.965 1 98.12 317 ALA B CA 1
ATOM 11085 C C . ALA B 1 317 ? 24.281 -5.535 7.859 1 98.12 317 ALA B C 1
ATOM 11087 O O . ALA B 1 317 ? 25.203 -4.715 7.773 1 98.12 317 ALA B O 1
ATOM 11088 N N . GLU B 1 318 ? 24.312 -6.527 8.711 1 98 318 GLU B N 1
ATOM 11089 C CA . GLU B 1 318 ? 25.469 -6.781 9.578 1 98 318 GLU B CA 1
ATOM 11090 C C . GLU B 1 318 ? 26.719 -7.094 8.766 1 98 318 GLU B C 1
ATOM 11092 O O . GLU B 1 318 ? 27.812 -6.641 9.102 1 98 318 GLU B O 1
ATOM 11097 N N . ALA B 1 319 ? 26.531 -7.875 7.691 1 98.31 319 ALA B N 1
ATOM 11098 C CA . ALA B 1 319 ? 27.656 -8.219 6.824 1 98.31 319 ALA B CA 1
ATOM 11099 C C . ALA B 1 319 ? 28.234 -6.977 6.152 1 98.31 319 ALA B C 1
ATOM 11101 O O . ALA B 1 319 ? 29.453 -6.809 6.09 1 98.31 319 ALA B O 1
ATOM 11102 N N . PHE B 1 320 ? 27.375 -6.125 5.637 1 97.94 320 PHE B N 1
ATOM 11103 C CA . PHE B 1 320 ? 27.828 -4.871 5.035 1 97.94 320 PHE B CA 1
ATOM 11104 C C . PHE B 1 320 ? 28.578 -4.023 6.055 1 97.94 320 PHE B C 1
ATOM 11106 O O . PHE B 1 320 ? 29.641 -3.473 5.75 1 97.94 320 PHE B O 1
ATOM 11113 N N . LEU B 1 321 ? 28.016 -3.92 7.242 1 97.56 321 LEU B N 1
ATOM 11114 C CA . LEU B 1 321 ? 28.625 -3.133 8.305 1 97.56 321 LEU B CA 1
ATOM 11115 C C . LEU B 1 321 ? 30.031 -3.643 8.617 1 97.56 321 LEU B C 1
ATOM 11117 O O . LEU B 1 321 ? 30.969 -2.852 8.766 1 97.56 321 LEU B O 1
ATOM 11121 N N . GLU B 1 322 ? 30.141 -4.93 8.734 1 97.69 322 GLU B N 1
ATOM 11122 C CA . GLU B 1 322 ? 31.438 -5.535 9.016 1 97.69 322 GLU B CA 1
ATOM 11123 C C . GLU B 1 322 ? 32.438 -5.227 7.914 1 97.69 322 GLU B C 1
ATOM 11125 O O . GLU B 1 322 ? 33.625 -4.938 8.188 1 97.69 322 GLU B O 1
ATOM 11130 N N . GLY B 1 323 ? 31.969 -5.297 6.66 1 98.31 323 GLY B N 1
ATOM 11131 C CA . GLY B 1 323 ? 32.844 -4.98 5.535 1 98.31 323 GLY B CA 1
ATOM 11132 C C . GLY B 1 323 ? 33.344 -3.549 5.555 1 98.31 323 GLY B C 1
ATOM 11133 O O . GLY B 1 323 ? 34.531 -3.301 5.352 1 98.31 323 GLY B O 1
ATOM 11134 N N . TYR B 1 324 ? 32.562 -2.635 5.809 1 97.69 324 TYR B N 1
ATOM 11135 C CA . TYR B 1 324 ? 32.938 -1.228 5.855 1 97.69 324 TYR B CA 1
ATOM 11136 C C . TYR B 1 324 ? 33.875 -0.957 7.02 1 97.69 324 TYR B C 1
ATOM 11138 O O . TYR B 1 324 ? 34.844 -0.192 6.887 1 97.69 324 TYR B O 1
ATOM 11146 N N . LYS B 1 325 ? 33.562 -1.575 8.156 1 96.25 325 LYS B N 1
ATOM 11147 C CA . LYS B 1 325 ? 34.438 -1.422 9.32 1 96.25 325 LYS B CA 1
ATOM 11148 C C . LYS B 1 325 ? 35.844 -1.926 9.016 1 96.25 325 LYS B C 1
ATOM 11150 O O . LYS B 1 325 ? 36.844 -1.286 9.383 1 96.25 325 LYS B O 1
ATOM 11155 N N . GLU B 1 326 ? 35.906 -3.027 8.352 1 97.25 326 GLU B N 1
ATOM 11156 C CA . GLU B 1 326 ? 37.219 -3.598 7.988 1 97.25 326 GLU B CA 1
ATOM 11157 C C . GLU B 1 326 ? 37.938 -2.705 6.992 1 97.25 326 GLU B C 1
ATOM 11159 O O . GLU B 1 326 ? 39.188 -2.668 6.98 1 97.25 326 GLU B O 1
ATOM 11164 N N . ALA B 1 327 ? 37.188 -2.027 6.145 1 97.44 327 ALA B N 1
ATOM 11165 C CA . ALA B 1 327 ? 37.781 -1.095 5.191 1 97.44 327 ALA B CA 1
ATOM 11166 C C . ALA B 1 327 ? 38.219 0.197 5.879 1 97.44 327 ALA B C 1
ATOM 11168 O O . ALA B 1 327 ? 38.938 1.012 5.297 1 97.44 327 ALA B O 1
ATOM 11169 N N . GLY B 1 328 ? 37.75 0.409 7.117 1 96.69 328 GLY B N 1
ATOM 11170 C CA . GLY B 1 328 ? 38.094 1.592 7.887 1 96.69 328 GLY B CA 1
ATOM 11171 C C . GLY B 1 328 ? 37.312 2.824 7.484 1 96.69 328 GLY B C 1
ATOM 11172 O O . GLY B 1 328 ? 37.844 3.936 7.48 1 96.69 328 GLY B O 1
ATOM 11173 N N . ILE B 1 329 ? 36.156 2.654 7.047 1 97 329 ILE B N 1
ATOM 11174 C CA . ILE B 1 329 ? 35.281 3.76 6.648 1 97 329 ILE B CA 1
ATOM 11175 C C . ILE B 1 329 ? 34.031 3.76 7.496 1 97 329 ILE B C 1
ATOM 11177 O O . ILE B 1 329 ? 33.5 2.697 7.859 1 97 329 ILE B O 1
ATOM 11181 N N . ALA B 1 330 ? 33.5 4.93 7.875 1 97.75 330 ALA B N 1
ATOM 11182 C CA . ALA B 1 330 ? 32.281 5.035 8.672 1 97.75 330 ALA B CA 1
ATOM 11183 C C . ALA B 1 330 ? 31.031 4.684 7.848 1 97.75 330 ALA B C 1
ATOM 11185 O O . ALA B 1 330 ? 31.016 4.902 6.633 1 97.75 330 ALA B O 1
ATOM 11186 N N . CYS B 1 331 ? 30.078 4.129 8.523 1 96.06 331 CYS B N 1
ATOM 11187 C CA . CYS B 1 331 ? 28.859 3.758 7.824 1 96.06 331 CYS B CA 1
ATOM 11188 C C . CYS B 1 331 ? 27.641 4.344 8.516 1 96.06 331 CYS B C 1
ATOM 11190 O O . CYS B 1 331 ? 27.734 4.836 9.648 1 96.06 331 CYS B O 1
ATOM 11192 N N . CYS B 1 332 ? 26.453 4.344 7.828 1 97.69 332 CYS B N 1
ATOM 11193 C CA . CYS B 1 332 ? 25.219 4.969 8.297 1 97.69 332 CYS B CA 1
ATOM 11194 C C . CYS B 1 332 ? 24 4.168 7.852 1 97.69 332 CYS B C 1
ATOM 11196 O O . CYS B 1 332 ? 23.688 4.121 6.664 1 97.69 332 CYS B O 1
ATOM 11198 N N . GLY B 1 333 ? 23.328 3.496 8.82 1 97.5 333 GLY B N 1
ATOM 11199 C CA . GLY B 1 333 ? 22.078 2.846 8.469 1 97.5 333 GLY B CA 1
ATOM 11200 C C . GLY B 1 333 ? 20.984 3.826 8.094 1 97.5 333 GLY B C 1
ATOM 11201 O O . GLY B 1 333 ? 20.844 4.883 8.711 1 97.5 333 GLY B O 1
ATOM 11202 N N . LYS B 1 334 ? 20.141 3.521 7.074 1 96.06 334 LYS B N 1
ATOM 11203 C CA . LYS B 1 334 ? 19.078 4.418 6.625 1 96.06 334 LYS B CA 1
ATOM 11204 C C . LYS B 1 334 ? 17.938 3.643 5.965 1 96.06 334 LYS B C 1
ATOM 11206 O O . LYS B 1 334 ? 18.125 2.5 5.539 1 96.06 334 LYS B O 1
ATOM 11211 N N . HIS B 1 335 ? 16.719 4.109 5.961 1 95.56 335 HIS B N 1
ATOM 11212 C CA . HIS B 1 335 ? 16.234 5.375 6.496 1 95.56 335 HIS B CA 1
ATOM 11213 C C . HIS B 1 335 ? 15.32 5.148 7.695 1 95.56 335 HIS B C 1
ATOM 11215 O O . HIS B 1 335 ? 14.188 4.688 7.539 1 95.56 335 HIS B O 1
ATOM 11221 N N . PHE B 1 336 ? 15.758 5.512 8.734 1 97.19 336 PHE B N 1
ATOM 11222 C CA . PHE B 1 336 ? 15.016 5.273 9.961 1 97.19 336 PHE B CA 1
ATOM 11223 C C . PHE B 1 336 ? 13.734 6.105 9.984 1 97.19 336 PHE B C 1
ATOM 11225 O O . PHE B 1 336 ? 13.75 7.293 9.648 1 97.19 336 PHE B O 1
ATOM 11232 N N . PRO B 1 337 ? 12.469 5.621 10.43 1 94.94 337 PRO B N 1
ATOM 11233 C CA . PRO B 1 337 ? 12.289 4.328 11.102 1 94.94 337 PRO B CA 1
ATOM 11234 C C . PRO B 1 337 ? 11.945 3.205 10.125 1 94.94 337 PRO B C 1
ATOM 11236 O O . PRO B 1 337 ? 11.648 2.084 10.547 1 94.94 337 PRO B O 1
ATOM 11239 N N . GLY B 1 338 ? 11.969 3.514 8.812 1 93.31 338 GLY B N 1
ATOM 11240 C CA . GLY B 1 338 ? 11.75 2.482 7.809 1 93.31 338 GLY B CA 1
ATOM 11241 C C . GLY B 1 338 ? 10.852 2.934 6.676 1 93.31 338 GLY B C 1
ATOM 11242 O O . GLY B 1 338 ? 9.648 3.137 6.875 1 93.31 338 GLY B O 1
ATOM 11243 N N . TYR B 1 339 ? 11.344 2.961 5.367 1 88.69 339 TYR B N 1
ATOM 11244 C CA . TYR B 1 339 ? 10.617 3.428 4.195 1 88.69 339 TYR B CA 1
ATOM 11245 C C . TYR B 1 339 ? 10.055 2.256 3.398 1 88.69 339 TYR B C 1
ATOM 11247 O O . TYR B 1 339 ? 9.516 2.441 2.307 1 88.69 339 TYR B O 1
ATOM 11255 N N . GLY B 1 340 ? 10.211 1.089 3.953 1 87.38 340 GLY B N 1
ATOM 11256 C CA . GLY B 1 340 ? 9.891 -0.106 3.191 1 87.38 340 GLY B CA 1
ATOM 11257 C C . GLY B 1 340 ? 8.445 -0.137 2.721 1 87.38 340 GLY B C 1
ATOM 11258 O O . GLY B 1 340 ? 8.141 -0.738 1.689 1 87.38 340 GLY B O 1
ATOM 11259 N N . ASN B 1 341 ? 7.547 0.511 3.461 1 83.44 341 ASN B N 1
ATOM 11260 C CA . ASN B 1 341 ? 6.133 0.588 3.107 1 83.44 341 ASN B CA 1
ATOM 11261 C C . ASN B 1 341 ? 5.691 2.029 2.871 1 83.44 341 ASN B C 1
ATOM 11263 O O . ASN B 1 341 ? 4.496 2.322 2.844 1 83.44 341 ASN B O 1
ATOM 11267 N N . ALA B 1 342 ? 6.621 2.889 2.732 1 84.81 342 ALA B N 1
ATOM 11268 C CA . ALA B 1 342 ? 6.293 4.305 2.592 1 84.81 342 ALA B CA 1
ATOM 11269 C C . ALA B 1 342 ? 5.793 4.613 1.185 1 84.81 342 ALA B C 1
ATOM 11271 O O . ALA B 1 342 ? 6.254 4.02 0.209 1 84.81 342 ALA B O 1
ATOM 11272 N N . SER B 1 343 ? 4.785 5.461 1.107 1 76.44 343 SER B N 1
ATOM 11273 C CA . SER B 1 343 ? 4.293 5.984 -0.163 1 76.44 343 SER B CA 1
ATOM 11274 C C . SER B 1 343 ? 4.262 7.508 -0.159 1 76.44 343 SER B C 1
ATOM 11276 O O . SER B 1 343 ? 4.18 8.125 0.902 1 76.44 343 SER B O 1
ATOM 11278 N N . VAL B 1 344 ? 4.457 8.047 -1.308 1 71.56 344 VAL B N 1
ATOM 11279 C CA . VAL B 1 344 ? 4.418 9.5 -1.388 1 71.56 344 VAL B CA 1
ATOM 11280 C C . VAL B 1 344 ? 2.969 9.977 -1.46 1 71.56 344 VAL B C 1
ATOM 11282 O O . VAL B 1 344 ? 2.209 9.539 -2.33 1 71.56 344 VAL B O 1
ATOM 11285 N N . ASN B 1 345 ? 2.654 10.656 -0.486 1 64.75 345 ASN B N 1
ATOM 11286 C CA . ASN B 1 345 ? 1.327 11.258 -0.472 1 64.75 345 ASN B CA 1
ATOM 11287 C C . ASN B 1 345 ? 1.268 12.5 -1.359 1 64.75 345 ASN B C 1
ATOM 11289 O O . ASN B 1 345 ? 2.039 13.445 -1.168 1 64.75 345 ASN B O 1
ATOM 11293 N N . SER B 1 346 ? 0.458 12.5 -2.346 1 57.97 346 SER B N 1
ATOM 11294 C CA . SER B 1 346 ? 0.378 13.562 -3.34 1 57.97 346 SER B CA 1
ATOM 11295 C C . SER B 1 346 ? 0.027 14.898 -2.689 1 57.97 346 SER B C 1
ATOM 11297 O O . SER B 1 346 ? 0.344 15.961 -3.23 1 57.97 346 SER B O 1
ATOM 11299 N N . THR B 1 347 ? -0.58 14.773 -1.552 1 57.91 347 THR B N 1
ATOM 11300 C CA . THR B 1 347 ? -1.006 16 -0.878 1 57.91 347 THR B CA 1
ATOM 11301 C C . THR B 1 347 ? 0.152 16.625 -0.104 1 57.91 347 THR B C 1
ATOM 11303 O O . THR B 1 347 ? 0.351 17.844 -0.146 1 57.91 347 THR B O 1
ATOM 11306 N N . LEU B 1 348 ? 0.934 15.766 0.506 1 62.84 348 LEU B N 1
ATOM 11307 C CA . LEU B 1 348 ? 2 16.25 1.38 1 62.84 348 LEU B CA 1
ATOM 11308 C C . LEU B 1 348 ? 3.322 16.344 0.624 1 62.84 348 LEU B C 1
ATOM 11310 O O . LEU B 1 348 ? 4.254 17.016 1.074 1 62.84 348 LEU B O 1
ATOM 11314 N N . ASP B 1 349 ? 3.369 15.695 -0.46 1 69.44 349 ASP B N 1
ATOM 11315 C CA . ASP B 1 349 ? 4.598 15.586 -1.241 1 69.44 349 ASP B CA 1
ATOM 11316 C C . ASP B 1 349 ? 5.742 15.031 -0.394 1 69.44 349 ASP B C 1
ATOM 11318 O O . ASP B 1 349 ? 6.859 15.547 -0.44 1 69.44 349 ASP B O 1
ATOM 11322 N N . LEU B 1 350 ? 5.469 14.297 0.562 1 79.06 350 LEU B N 1
ATOM 11323 C CA . LEU B 1 350 ? 6.48 13.617 1.362 1 79.06 350 LEU B CA 1
ATOM 11324 C C . LEU B 1 350 ? 6.105 12.156 1.59 1 79.06 350 LEU B C 1
ATOM 11326 O O . LEU B 1 350 ? 4.926 11.797 1.559 1 79.06 350 LEU B O 1
ATOM 11330 N N . PRO B 1 351 ? 7.113 11.328 1.831 1 83 351 PRO B N 1
ATOM 11331 C CA . PRO B 1 351 ? 6.816 9.93 2.145 1 83 351 PRO B CA 1
ATOM 11332 C C . PRO B 1 351 ? 6.02 9.766 3.439 1 83 351 PRO B C 1
ATOM 11334 O O . PRO B 1 351 ? 6.277 10.477 4.414 1 83 351 PRO B O 1
ATOM 11337 N N . VAL B 1 352 ? 5.07 8.953 3.438 1 83.44 352 VAL B N 1
ATOM 11338 C CA . VAL B 1 352 ? 4.262 8.656 4.617 1 83.44 352 VAL B CA 1
ATOM 11339 C C . VAL B 1 352 ? 4.438 7.195 5.016 1 83.44 352 VAL B C 1
ATOM 11341 O O . VAL B 1 352 ? 4.266 6.297 4.188 1 83.44 352 VAL B O 1
ATOM 11344 N N . VAL B 1 353 ? 4.906 6.98 6.172 1 87.88 353 VAL B N 1
ATOM 11345 C CA . VAL B 1 353 ? 4.969 5.645 6.758 1 87.88 353 VAL B CA 1
ATOM 11346 C C . VAL B 1 353 ? 3.703 5.367 7.562 1 87.88 353 VAL B C 1
ATOM 11348 O O . VAL B 1 353 ? 3.514 5.926 8.648 1 87.88 353 VAL B O 1
ATOM 11351 N N . PRO B 1 354 ? 2.842 4.492 7.059 1 80.25 354 PRO B N 1
ATOM 11352 C CA . PRO B 1 354 ? 1.497 4.367 7.629 1 80.25 354 PRO B CA 1
ATOM 11353 C C . PRO B 1 354 ? 1.467 3.502 8.883 1 80.25 354 PRO B C 1
ATOM 11355 O O . PRO B 1 354 ? 0.467 3.49 9.609 1 80.25 354 PRO B O 1
ATOM 11358 N N . GLU B 1 355 ? 2.504 2.807 9.234 1 84.44 355 GLU B N 1
ATOM 11359 C CA . GLU B 1 355 ? 2.51 1.793 10.281 1 84.44 355 GLU B CA 1
ATOM 11360 C C . GLU B 1 355 ? 2.498 2.434 11.672 1 84.44 355 GLU B C 1
ATOM 11362 O O . GLU B 1 355 ? 3.068 3.51 11.867 1 84.44 355 GLU B O 1
ATOM 11367 N N . SER B 1 356 ? 1.885 1.726 12.664 1 83.12 356 SER B N 1
ATOM 11368 C CA . SER B 1 356 ? 2.004 2.064 14.078 1 83.12 356 SER B CA 1
ATOM 11369 C C . SER B 1 356 ? 3.357 1.641 14.641 1 83.12 356 SER B C 1
ATOM 11371 O O . SER B 1 356 ? 4.105 0.917 13.984 1 83.12 356 SER B O 1
ATOM 11373 N N . LEU B 1 357 ? 3.689 2.115 15.836 1 87.25 357 LEU B N 1
ATOM 11374 C CA . LEU B 1 357 ? 4.949 1.736 16.469 1 87.25 357 LEU B CA 1
ATOM 11375 C C . LEU B 1 357 ? 5.023 0.226 16.672 1 87.25 357 LEU B C 1
ATOM 11377 O O . LEU B 1 357 ? 6.078 -0.379 16.469 1 87.25 357 LEU B O 1
ATOM 11381 N N . GLN B 1 358 ? 3.865 -0.401 16.984 1 85.56 358 GLN B N 1
ATOM 11382 C CA . GLN B 1 358 ? 3.828 -1.847 17.188 1 85.56 358 GLN B CA 1
ATOM 11383 C C . GLN B 1 358 ? 4.117 -2.588 15.883 1 85.56 358 GLN B C 1
ATOM 11385 O O . GLN B 1 358 ? 4.852 -3.578 15.875 1 85.56 358 GLN B O 1
ATOM 11390 N N . GLN B 1 359 ? 3.541 -2.115 14.828 1 85.38 359 GLN B N 1
ATOM 11391 C CA . GLN B 1 359 ? 3.779 -2.723 13.516 1 85.38 359 GLN B CA 1
ATOM 11392 C C . GLN B 1 359 ? 5.234 -2.564 13.094 1 85.38 359 GLN B C 1
ATOM 11394 O O . GLN B 1 359 ? 5.832 -3.494 12.547 1 85.38 359 GLN B O 1
ATOM 11399 N N . LEU B 1 360 ? 5.824 -1.382 13.336 1 91.75 360 LEU B N 1
ATOM 11400 C CA . LEU B 1 360 ? 7.219 -1.123 12.992 1 91.75 360 LEU B CA 1
ATOM 11401 C C . LEU B 1 360 ? 8.148 -2.061 13.75 1 91.75 360 LEU B C 1
ATOM 11403 O O . LEU B 1 360 ? 9.148 -2.533 13.203 1 91.75 360 LEU B O 1
ATOM 11407 N N . GLU B 1 361 ? 7.836 -2.375 14.984 1 92.38 361 GLU B N 1
ATOM 11408 C CA . GLU B 1 361 ? 8.672 -3.205 15.844 1 92.38 361 GLU B CA 1
ATOM 11409 C C . GLU B 1 361 ? 8.695 -4.652 15.359 1 92.38 361 GLU B C 1
ATOM 11411 O O . GLU B 1 361 ? 9.641 -5.391 15.648 1 92.38 361 GLU B O 1
ATOM 11416 N N . THR B 1 362 ? 7.734 -5.008 14.523 1 89.12 362 THR B N 1
ATOM 11417 C CA . THR B 1 362 ? 7.645 -6.395 14.078 1 89.12 362 THR B CA 1
ATOM 11418 C C . THR B 1 362 ? 8.383 -6.586 12.758 1 89.12 362 THR B C 1
ATOM 11420 O O . THR B 1 362 ? 8.578 -7.719 12.305 1 89.12 362 THR B O 1
ATOM 11423 N N . ALA B 1 363 ? 8.828 -5.512 12.133 1 91.62 363 ALA B N 1
ATOM 11424 C CA . ALA B 1 363 ? 9.461 -5.691 10.828 1 91.62 363 ALA B CA 1
ATOM 11425 C C . ALA B 1 363 ? 10.531 -4.629 10.594 1 91.62 363 ALA B C 1
ATOM 11427 O O . ALA B 1 363 ? 11.727 -4.887 10.781 1 91.62 363 ALA B O 1
ATOM 11428 N N . SER B 1 364 ? 10.141 -3.363 10.445 1 94.38 364 SER B N 1
ATOM 11429 C CA . SER B 1 364 ? 11.016 -2.301 9.961 1 94.38 364 SER B CA 1
ATOM 11430 C C . SER B 1 364 ? 12.117 -1.989 10.969 1 94.38 364 SER B C 1
ATOM 11432 O O . SER B 1 364 ? 13.219 -1.588 10.586 1 94.38 364 SER B O 1
ATOM 11434 N N . LEU B 1 365 ? 11.906 -2.166 12.32 1 97 365 LEU B N 1
ATOM 11435 C CA . LEU B 1 365 ? 12.859 -1.745 13.336 1 97 365 LEU B CA 1
ATOM 11436 C C . LEU B 1 365 ? 13.836 -2.871 13.664 1 97 365 LEU B C 1
ATOM 11438 O O . LEU B 1 365 ? 14.859 -2.643 14.312 1 97 365 LEU B O 1
ATOM 11442 N N . ILE B 1 366 ? 13.586 -4.066 13.18 1 96 366 ILE B N 1
ATOM 11443 C CA . ILE B 1 366 ? 14.391 -5.23 13.539 1 96 366 ILE B CA 1
ATOM 11444 C C . ILE B 1 366 ? 15.82 -5.055 13.023 1 96 366 ILE B C 1
ATOM 11446 O O . ILE B 1 366 ? 16.781 -5.23 13.773 1 96 366 ILE B O 1
ATOM 11450 N N . PRO B 1 367 ? 16 -4.668 11.734 1 98 367 PRO B N 1
ATOM 11451 C CA . PRO B 1 367 ? 17.391 -4.488 11.273 1 98 367 PRO B CA 1
ATOM 11452 C C . PRO B 1 367 ? 18.125 -3.383 12.031 1 98 367 PRO B C 1
ATOM 11454 O O . PRO B 1 367 ? 19.328 -3.486 12.266 1 98 367 PRO B O 1
ATOM 11457 N N . TYR B 1 368 ? 17.453 -2.312 12.414 1 98.38 368 TYR B N 1
ATOM 11458 C CA . TYR B 1 368 ? 18.094 -1.231 13.156 1 98.38 368 TYR B CA 1
ATOM 11459 C C . TYR B 1 368 ? 18.547 -1.71 14.531 1 98.38 368 TYR B C 1
ATOM 11461 O O . TYR B 1 368 ? 19.656 -1.38 14.977 1 98.38 368 TYR B O 1
ATOM 11469 N N . LYS B 1 369 ? 17.656 -2.443 15.18 1 97.56 369 LYS B N 1
ATOM 11470 C CA . LYS B 1 369 ? 18.047 -3.008 16.469 1 97.56 369 LYS B CA 1
ATOM 11471 C C . LYS B 1 369 ? 19.328 -3.842 16.344 1 97.56 369 LYS B C 1
ATOM 11473 O O . LYS B 1 369 ? 20.219 -3.74 17.188 1 97.56 369 LYS B O 1
ATOM 11478 N N . ARG B 1 370 ? 19.422 -4.605 15.297 1 97.62 370 ARG B N 1
ATOM 11479 C CA . ARG B 1 370 ? 20.531 -5.516 15.078 1 97.62 370 ARG B CA 1
ATOM 11480 C C . ARG B 1 370 ? 21.828 -4.746 14.812 1 97.62 370 ARG B C 1
ATOM 11482 O O . ARG B 1 370 ? 22.875 -5.09 15.344 1 97.62 370 ARG B O 1
ATOM 11489 N N . ILE B 1 371 ? 21.781 -3.721 13.961 1 97.94 371 ILE B N 1
ATOM 11490 C CA . ILE B 1 371 ? 23 -3.016 13.609 1 97.94 371 ILE B CA 1
ATOM 11491 C C . ILE B 1 371 ? 23.438 -2.123 14.773 1 97.94 371 ILE B C 1
ATOM 11493 O O . ILE B 1 371 ? 24.625 -1.829 14.93 1 97.94 371 ILE B O 1
ATOM 11497 N N . ILE B 1 372 ? 22.5 -1.637 15.578 1 98.19 372 ILE B N 1
ATOM 11498 C CA . ILE B 1 372 ? 22.828 -0.873 16.781 1 98.19 372 ILE B CA 1
ATOM 11499 C C . ILE B 1 372 ? 23.594 -1.756 17.75 1 98.19 372 ILE B C 1
ATOM 11501 O O . ILE B 1 372 ? 24.578 -1.316 18.359 1 98.19 372 ILE B O 1
ATOM 11505 N N . GLU B 1 373 ? 23.141 -3.006 17.875 1 96.62 373 GLU B N 1
ATOM 11506 C CA . GLU B 1 373 ? 23.828 -3.965 18.734 1 96.62 373 GLU B CA 1
ATOM 11507 C C . GLU B 1 373 ? 25.25 -4.207 18.234 1 96.62 373 GLU B C 1
ATOM 11509 O O . GLU B 1 373 ? 26.141 -4.547 19.031 1 96.62 373 GLU B O 1
ATOM 11514 N N . LYS B 1 374 ? 25.453 -3.949 16.938 1 96.38 374 LYS B N 1
ATOM 11515 C CA . LYS B 1 374 ? 26.781 -4.121 16.359 1 96.38 374 LYS B CA 1
ATOM 11516 C C . LYS B 1 374 ? 27.547 -2.801 16.312 1 96.38 374 LYS B C 1
ATOM 11518 O O . LYS B 1 374 ? 28.578 -2.691 15.641 1 96.38 374 LYS B O 1
ATOM 11523 N N . ASN B 1 375 ? 27 -1.773 16.953 1 95.56 375 ASN B N 1
ATOM 11524 C CA . ASN B 1 375 ? 27.625 -0.472 17.141 1 95.56 375 ASN B CA 1
ATOM 11525 C C . ASN B 1 375 ? 27.781 0.276 15.828 1 95.56 375 ASN B C 1
ATOM 11527 O O . ASN B 1 375 ? 28.875 0.742 15.5 1 95.56 375 ASN B O 1
ATOM 11531 N N . VAL B 1 376 ? 26.781 0.3 15.031 1 97.81 376 VAL B N 1
ATOM 11532 C CA . VAL B 1 376 ? 26.781 1.108 13.812 1 97.81 376 VAL B CA 1
ATOM 11533 C C . VAL B 1 376 ? 27.172 2.547 14.148 1 97.81 376 VAL B C 1
ATOM 11535 O O . VAL B 1 376 ? 26.844 3.055 15.227 1 97.81 376 VAL B O 1
ATOM 11538 N N . ASP B 1 377 ? 27.891 3.219 13.289 1 98.25 377 ASP B N 1
ATOM 11539 C CA . ASP B 1 377 ? 28.438 4.547 13.555 1 98.25 377 ASP B CA 1
ATOM 11540 C C . ASP B 1 377 ? 27.328 5.605 13.555 1 98.25 377 ASP B C 1
ATOM 11542 O O . ASP B 1 377 ? 27.359 6.523 14.375 1 98.25 377 ASP B O 1
ATOM 11546 N N . ALA B 1 378 ? 26.453 5.469 12.594 1 98.62 378 ALA B N 1
ATOM 11547 C CA . ALA B 1 378 ? 25.438 6.508 12.414 1 98.62 378 ALA B CA 1
ATOM 11548 C C . ALA B 1 378 ? 24.125 5.914 11.891 1 98.62 378 ALA B C 1
ATOM 11550 O O . ALA B 1 378 ? 24.125 4.836 11.297 1 98.62 378 ALA B O 1
ATOM 11551 N N . ILE B 1 379 ? 23.062 6.57 12.141 1 98.69 379 ILE B N 1
ATOM 11552 C CA . ILE B 1 379 ? 21.75 6.258 11.594 1 98.69 379 ILE B CA 1
ATOM 11553 C C . ILE B 1 379 ? 21.094 7.527 11.062 1 98.69 379 ILE B C 1
ATOM 11555 O O . ILE B 1 379 ? 21.062 8.555 11.742 1 98.69 379 ILE B O 1
ATOM 11559 N N . MET B 1 380 ? 20.609 7.445 9.844 1 98.31 380 MET B N 1
ATOM 11560 C CA . MET B 1 380 ? 19.906 8.57 9.227 1 98.31 380 MET B CA 1
ATOM 11561 C C . MET B 1 380 ? 18.406 8.461 9.445 1 98.31 380 MET B C 1
ATOM 11563 O O . MET B 1 380 ? 17.812 7.422 9.172 1 98.31 380 MET B O 1
ATOM 11567 N N . VAL B 1 381 ? 17.844 9.5 9.961 1 97.38 381 VAL B N 1
ATOM 11568 C CA . VAL B 1 381 ? 16.391 9.555 10.148 1 97.38 381 VAL B CA 1
ATOM 11569 C C . VAL B 1 381 ? 15.742 10.258 8.953 1 97.38 381 VAL B C 1
ATOM 11571 O O . VAL B 1 381 ? 16.125 11.383 8.617 1 97.38 381 VAL B O 1
ATOM 11574 N N . GLY B 1 382 ? 14.766 9.617 8.398 1 92.88 382 GLY B N 1
ATOM 11575 C CA . GLY B 1 382 ? 14.164 10.086 7.164 1 92.88 382 GLY B CA 1
ATOM 11576 C C . GLY B 1 382 ? 13.25 11.281 7.367 1 92.88 382 GLY B C 1
ATOM 11577 O O . GLY B 1 382 ? 12.883 11.602 8.5 1 92.88 382 GLY B O 1
ATOM 11578 N N . GLY B 1 383 ? 13.023 11.992 6.219 1 89.62 383 GLY B N 1
ATOM 11579 C CA . GLY B 1 383 ? 12.047 13.07 6.18 1 89.62 383 GLY B CA 1
ATOM 11580 C C . GLY B 1 383 ? 10.656 12.609 5.812 1 89.62 383 GLY B C 1
ATOM 11581 O O . GLY B 1 383 ? 10.094 13.047 4.801 1 89.62 383 GLY B O 1
ATOM 11582 N N . CYS B 1 384 ? 10.055 11.797 6.66 1 89.06 384 CYS B N 1
ATOM 11583 C CA . CYS B 1 384 ? 8.727 11.242 6.383 1 89.06 384 CYS B CA 1
ATOM 11584 C C . CYS B 1 384 ? 7.754 11.57 7.508 1 89.06 384 CYS B C 1
ATOM 11586 O O . CYS B 1 384 ? 8.172 11.883 8.625 1 89.06 384 CYS B O 1
ATOM 11588 N N . ALA B 1 385 ? 6.512 11.461 7.148 1 84.5 385 ALA B N 1
ATOM 11589 C CA . ALA B 1 385 ? 5.461 11.594 8.156 1 84.5 385 ALA B CA 1
ATOM 11590 C C . ALA B 1 385 ? 5.094 10.234 8.742 1 84.5 385 ALA B C 1
ATOM 11592 O O . ALA B 1 385 ? 5.102 9.219 8.039 1 84.5 385 ALA B O 1
ATOM 11593 N N . LEU B 1 386 ? 4.875 10.219 10.016 1 86.75 386 LEU B N 1
ATOM 11594 C CA . LEU B 1 386 ? 4.395 9.039 10.734 1 86.75 386 LEU B CA 1
ATOM 11595 C C . LEU B 1 386 ? 3.084 9.336 11.453 1 86.75 386 LEU B C 1
ATOM 11597 O O . LEU B 1 386 ? 3.049 9.422 12.68 1 86.75 386 LEU B O 1
ATOM 11601 N N . PRO B 1 387 ? 2.057 9.297 10.734 1 76.88 387 PRO B N 1
ATOM 11602 C CA . PRO B 1 387 ? 0.789 9.75 11.32 1 76.88 387 PRO B CA 1
ATOM 11603 C C . PRO B 1 387 ? 0.365 8.922 12.531 1 76.88 387 PRO B C 1
ATOM 11605 O O . PRO B 1 387 ? -0.279 9.438 13.445 1 76.88 387 PRO B O 1
ATOM 11608 N N . GLN B 1 388 ? 0.708 7.645 12.555 1 78.19 388 GLN B N 1
ATOM 11609 C CA . GLN B 1 388 ? 0.252 6.777 13.633 1 78.19 388 GLN B CA 1
ATOM 11610 C C . GLN B 1 388 ? 1.222 6.805 14.812 1 78.19 388 GLN B C 1
ATOM 11612 O O . GLN B 1 388 ? 0.938 6.242 15.867 1 78.19 388 GLN B O 1
ATOM 11617 N N . VAL B 1 389 ? 2.361 7.488 14.609 1 79.31 389 VAL B N 1
ATOM 11618 C CA . VAL B 1 389 ? 3.369 7.52 15.664 1 79.31 389 VAL B CA 1
ATOM 11619 C C . VAL B 1 389 ? 3.453 8.922 16.25 1 79.31 389 VAL B C 1
ATOM 11621 O O . VAL B 1 389 ? 3.514 9.086 17.484 1 79.31 389 VAL B O 1
ATOM 11624 N N . THR B 1 390 ? 3.588 9.977 15.266 1 72.88 390 THR B N 1
ATOM 11625 C CA . THR B 1 390 ? 3.756 11.359 15.695 1 72.88 390 THR B CA 1
ATOM 11626 C C . THR B 1 390 ? 2.51 12.18 15.375 1 72.88 390 THR B C 1
ATOM 11628 O O . THR B 1 390 ? 1.87 11.969 14.344 1 72.88 390 THR B O 1
ATOM 11631 N N . MET B 1 391 ? 1.355 12.086 15.852 1 53.5 391 MET B N 1
ATOM 11632 C CA . MET B 1 391 ? 0.068 12.727 15.609 1 53.5 391 MET B CA 1
ATOM 11633 C C . MET B 1 391 ? 0.23 13.945 14.695 1 53.5 391 MET B C 1
ATOM 11635 O O . MET B 1 391 ? -0.72 14.703 14.492 1 53.5 391 MET B O 1
ATOM 11639 N N . GLY B 1 392 ? 1.066 14.016 13.781 1 56.84 392 GLY B N 1
ATOM 11640 C CA . GLY B 1 392 ? 1.167 15.188 12.93 1 56.84 392 GLY B CA 1
ATOM 11641 C C . GLY B 1 392 ? 2.088 14.984 11.742 1 56.84 392 GLY B C 1
ATOM 11642 O O . GLY B 1 392 ? 2.533 13.867 11.484 1 56.84 392 GLY B O 1
ATOM 11643 N N . GLU B 1 393 ? 1.968 16.062 10.898 1 56.84 393 GLU B N 1
ATOM 11644 C CA . GLU B 1 393 ? 2.672 16.109 9.625 1 56.84 393 GLU B CA 1
ATOM 11645 C C . GLU B 1 393 ? 4.164 16.344 9.82 1 56.84 393 GLU B C 1
ATOM 11647 O O . GLU B 1 393 ? 4.879 16.688 8.875 1 56.84 393 GLU B O 1
ATOM 11652 N N . MET B 1 394 ? 4.559 16.016 11.008 1 66.5 394 MET B N 1
ATOM 11653 C CA . MET B 1 394 ? 5.957 16.391 11.203 1 66.5 394 MET B CA 1
ATOM 11654 C C . MET B 1 394 ? 6.895 15.32 10.633 1 66.5 394 MET B C 1
ATOM 11656 O O . MET B 1 394 ? 6.613 14.125 10.734 1 66.5 394 MET B O 1
ATOM 11660 N N . HIS B 1 395 ? 7.945 15.859 10.023 1 85.38 395 HIS B N 1
ATOM 11661 C CA . HIS B 1 395 ? 9.008 15 9.508 1 85.38 395 HIS B CA 1
ATOM 11662 C C . HIS B 1 395 ? 9.664 14.203 10.633 1 85.38 395 HIS B C 1
ATOM 11664 O O . HIS B 1 395 ? 9.883 14.734 11.727 1 85.38 395 HIS B O 1
ATOM 11670 N N . ALA B 1 396 ? 9.906 12.992 10.406 1 91.75 396 ALA B N 1
ATOM 11671 C CA . ALA B 1 396 ? 10.477 12.086 11.406 1 91.75 396 ALA B CA 1
ATOM 11672 C C . ALA B 1 396 ? 11.773 12.664 11.992 1 91.75 396 ALA B C 1
ATOM 11674 O O . ALA B 1 396 ? 12.008 12.578 13.195 1 91.75 396 ALA B O 1
ATOM 11675 N N . CYS B 1 397 ? 12.617 13.305 11.211 1 93.06 397 CYS B N 1
ATOM 11676 C CA . CYS B 1 397 ? 13.922 13.773 11.672 1 93.06 397 CYS B CA 1
ATOM 11677 C C . CYS B 1 397 ? 13.781 15.023 12.523 1 93.06 397 CYS B C 1
ATOM 11679 O O . CYS B 1 397 ? 14.742 15.453 13.164 1 93.06 397 CYS B O 1
ATOM 11681 N N . LEU B 1 398 ? 12.602 15.625 12.586 1 91.94 398 LEU B N 1
ATOM 11682 C CA . LEU B 1 398 ? 12.336 16.797 13.422 1 91.94 398 LEU B CA 1
ATOM 11683 C C . LEU B 1 398 ? 11.555 16.406 14.672 1 91.94 398 LEU B C 1
ATOM 11685 O O . LEU B 1 398 ? 11.227 17.266 15.492 1 91.94 398 LEU B O 1
ATOM 11689 N N . SER B 1 399 ? 11.312 15.148 14.836 1 90.19 399 SER B N 1
ATOM 11690 C CA . SER B 1 399 ? 10.438 14.68 15.914 1 90.19 399 SER B CA 1
ATOM 11691 C C . SER B 1 399 ? 11.25 14.156 17.094 1 90.19 399 SER B C 1
ATOM 11693 O O . SER B 1 399 ? 12 13.188 16.953 1 90.19 399 SER B O 1
ATOM 11695 N N . GLU B 1 400 ? 11.055 14.727 18.25 1 90 400 GLU B N 1
ATOM 11696 C CA . GLU B 1 400 ? 11.719 14.25 19.469 1 90 400 GLU B CA 1
ATOM 11697 C C . GLU B 1 400 ? 11.305 12.82 19.797 1 90 400 GLU B C 1
ATOM 11699 O O . GLU B 1 400 ? 12.117 12.039 20.297 1 90 400 GLU B O 1
ATOM 11704 N N . LYS B 1 401 ? 10.07 12.5 19.5 1 89.56 401 LYS B N 1
ATOM 11705 C CA . LYS B 1 401 ? 9.578 11.148 19.766 1 89.56 401 LYS B CA 1
ATOM 11706 C C . LYS B 1 401 ? 10.352 10.109 18.953 1 89.56 401 LYS B C 1
ATOM 11708 O O . LYS B 1 401 ? 10.75 9.07 19.484 1 89.56 401 LYS B O 1
ATOM 11713 N N . VAL B 1 402 ? 10.594 10.414 17.719 1 94.12 402 VAL B N 1
ATOM 11714 C CA . VAL B 1 402 ? 11.234 9.453 16.828 1 94.12 402 VAL B CA 1
ATOM 11715 C C . VAL B 1 402 ? 12.734 9.414 17.125 1 94.12 402 VAL B C 1
ATOM 11717 O O . VAL B 1 402 ? 13.312 8.336 17.312 1 94.12 402 VAL B O 1
ATOM 11720 N N . VAL B 1 403 ? 13.383 10.578 17.219 1 95.75 403 VAL B N 1
ATOM 11721 C CA . VAL B 1 403 ? 14.836 10.664 17.312 1 95.75 403 VAL B CA 1
ATOM 11722 C C . VAL B 1 403 ? 15.289 10.352 18.734 1 95.75 403 VAL B C 1
ATOM 11724 O O . VAL B 1 403 ? 16.094 9.445 18.953 1 95.75 403 VAL B O 1
ATOM 11727 N N . GLN B 1 404 ? 14.711 11.039 19.703 1 93.38 404 GLN B N 1
ATOM 11728 C CA . GLN B 1 404 ? 15.18 10.898 21.078 1 93.38 404 GLN B CA 1
ATOM 11729 C C . GLN B 1 404 ? 14.523 9.711 21.766 1 93.38 404 GLN B C 1
ATOM 11731 O O . GLN B 1 404 ? 15.211 8.836 22.312 1 93.38 404 GLN B O 1
ATOM 11736 N N . GLU B 1 405 ? 13.211 9.594 21.734 1 93.06 405 GLU B N 1
ATOM 11737 C CA . GLU B 1 405 ? 12.523 8.586 22.531 1 93.06 405 GLU B CA 1
ATOM 11738 C C . GLU B 1 405 ? 12.695 7.191 21.922 1 93.06 405 GLU B C 1
ATOM 11740 O O . GLU B 1 405 ? 13.008 6.238 22.641 1 93.06 405 GLU B O 1
ATOM 11745 N N . ILE B 1 406 ? 12.523 7.066 20.641 1 95.19 406 ILE B N 1
ATOM 11746 C CA . ILE B 1 406 ? 12.547 5.742 20.047 1 95.19 406 ILE B CA 1
ATOM 11747 C C . ILE B 1 406 ? 13.984 5.355 19.688 1 95.19 406 ILE B C 1
ATOM 11749 O O . ILE B 1 406 ? 14.492 4.34 20.172 1 95.19 406 ILE B O 1
ATOM 11753 N N . LEU B 1 407 ? 14.711 6.125 18.891 1 97.69 407 LEU B N 1
ATOM 11754 C CA . LEU B 1 407 ? 16.016 5.734 18.375 1 97.69 407 LEU B CA 1
ATOM 11755 C C . LEU B 1 407 ? 17.078 5.797 19.453 1 97.69 407 LEU B C 1
ATOM 11757 O O . LEU B 1 407 ? 17.766 4.809 19.719 1 97.69 407 LEU B O 1
ATOM 11761 N N . ARG B 1 408 ? 17.203 6.953 20.156 1 97.31 408 ARG B N 1
ATOM 11762 C CA . ARG B 1 408 ? 18.25 7.137 21.156 1 97.31 408 ARG B CA 1
ATOM 11763 C C . ARG B 1 408 ? 17.953 6.336 22.422 1 97.31 408 ARG B C 1
ATOM 11765 O O . ARG B 1 408 ? 18.812 5.609 22.906 1 97.31 408 ARG B O 1
ATOM 11772 N N . ASN B 1 409 ? 16.734 6.422 23.016 1 95.38 409 ASN B N 1
ATOM 11773 C CA . ASN B 1 409 ? 16.438 5.879 24.328 1 95.38 409 ASN B CA 1
ATOM 11774 C C . ASN B 1 409 ? 15.945 4.438 24.25 1 95.38 409 ASN B C 1
ATOM 11776 O O . ASN B 1 409 ? 16.516 3.545 24.891 1 95.38 409 ASN B O 1
ATOM 11780 N N . LYS B 1 410 ? 14.93 4.203 23.438 1 95.56 410 LYS B N 1
ATOM 11781 C CA . LYS B 1 410 ? 14.352 2.865 23.391 1 95.56 410 LYS B CA 1
ATOM 11782 C C . LYS B 1 410 ? 15.289 1.874 22.719 1 95.56 410 LYS B C 1
ATOM 11784 O O . LYS B 1 410 ? 15.516 0.776 23.219 1 95.56 410 LYS B O 1
ATOM 11789 N N . LEU B 1 411 ? 15.812 2.254 21.5 1 97.62 411 LEU B N 1
ATOM 11790 C CA . LEU B 1 411 ? 16.688 1.353 20.75 1 97.62 411 LEU B CA 1
ATOM 11791 C C . LEU B 1 411 ? 18.125 1.474 21.234 1 97.62 411 LEU B C 1
ATOM 11793 O O . LEU B 1 411 ? 18.984 0.66 20.875 1 97.62 411 LEU B O 1
ATOM 11797 N N . LYS B 1 412 ? 18.422 2.527 22.016 1 97.56 412 LYS B N 1
ATOM 11798 C CA . LYS B 1 412 ? 19.688 2.721 22.703 1 97.56 412 LYS B CA 1
ATOM 11799 C C . LYS B 1 412 ? 20.828 2.949 21.703 1 97.56 412 LYS B C 1
ATOM 11801 O O . LYS B 1 412 ? 21.891 2.332 21.812 1 97.56 412 LYS B O 1
ATOM 11806 N N . HIS B 1 413 ? 20.531 3.719 20.688 1 98 413 HIS B N 1
ATOM 11807 C CA . HIS B 1 413 ? 21.578 4.086 19.75 1 98 413 HIS B CA 1
ATOM 11808 C C . HIS B 1 413 ? 22.484 5.164 20.328 1 98 413 HIS B C 1
ATOM 11810 O O . HIS B 1 413 ? 22.047 6.293 20.562 1 98 413 HIS B O 1
ATOM 11816 N N . ASN B 1 414 ? 23.703 4.895 20.453 1 95.25 414 ASN B N 1
ATOM 11817 C CA . ASN B 1 414 ? 24.641 5.828 21.094 1 95.25 414 ASN B CA 1
ATOM 11818 C C . ASN B 1 414 ? 25.516 6.523 20.062 1 95.25 414 ASN B C 1
ATOM 11820 O O . ASN B 1 414 ? 26.297 7.418 20.406 1 95.25 414 ASN B O 1
ATOM 11824 N N . GLY B 1 415 ? 25.391 6.172 18.812 1 97.62 415 GLY B N 1
ATOM 11825 C CA . GLY B 1 415 ? 26.172 6.785 17.75 1 97.62 415 GLY B CA 1
ATOM 11826 C C . GLY B 1 415 ? 25.562 8.062 17.203 1 97.62 415 GLY B C 1
ATOM 11827 O O . GLY B 1 415 ? 24.75 8.695 17.875 1 97.62 415 GLY B O 1
ATOM 11828 N N . VAL B 1 416 ? 26.047 8.484 16.031 1 98.69 416 VAL B N 1
ATOM 11829 C CA . VAL B 1 416 ? 25.656 9.75 15.414 1 98.69 416 VAL B CA 1
ATOM 11830 C C . VAL B 1 416 ? 24.297 9.594 14.75 1 98.69 416 VAL B C 1
ATOM 11832 O O . VAL B 1 416 ? 24.031 8.609 14.055 1 98.69 416 VAL B O 1
ATOM 11835 N N . ILE B 1 417 ? 23.391 10.508 15 1 98.69 417 ILE B N 1
ATOM 11836 C CA . ILE B 1 417 ? 22.109 10.555 14.32 1 98.69 417 ILE B CA 1
ATOM 11837 C C . ILE B 1 417 ? 22.109 11.664 13.273 1 98.69 417 ILE B C 1
ATOM 11839 O O . ILE B 1 417 ? 22.406 12.82 13.586 1 98.69 417 ILE B O 1
ATOM 11843 N N . VAL B 1 418 ? 21.781 11.281 12.039 1 98.56 418 VAL B N 1
ATOM 11844 C CA . VAL B 1 418 ? 21.844 12.203 10.906 1 98.56 418 VAL B CA 1
ATOM 11845 C C . VAL B 1 418 ? 20.422 12.531 10.438 1 98.56 418 VAL B C 1
ATOM 11847 O O . VAL B 1 418 ? 19.578 11.641 10.328 1 98.56 418 VAL B O 1
ATOM 11850 N N . SER B 1 419 ? 20.172 13.789 10.195 1 97.12 419 SER B N 1
ATOM 11851 C CA . SER B 1 419 ? 18.891 14.18 9.641 1 97.12 419 SER B CA 1
ATOM 11852 C C . SER B 1 419 ? 18.828 13.938 8.141 1 97.12 419 SER B C 1
ATOM 11854 O O . SER B 1 419 ? 19.859 13.719 7.5 1 97.12 419 SER B O 1
ATOM 11856 N N . GLU B 1 420 ? 17.625 14.031 7.652 1 93.44 420 GLU B N 1
ATOM 11857 C CA . GLU B 1 420 ? 17.453 14.188 6.211 1 93.44 420 GLU B CA 1
ATOM 11858 C C . GLU B 1 420 ? 17.875 15.578 5.75 1 93.44 420 GLU B C 1
ATOM 11860 O O . GLU B 1 420 ? 18.078 16.469 6.574 1 93.44 420 GLU B O 1
ATOM 11865 N N . CYS B 1 421 ? 18.047 15.703 4.434 1 94.44 421 CYS B N 1
ATOM 11866 C CA . CYS B 1 421 ? 18.375 17.031 3.9 1 94.44 421 CYS B CA 1
ATOM 11867 C C . CYS B 1 421 ? 17.234 18 4.137 1 94.44 421 CYS B C 1
ATOM 11869 O O . CYS B 1 421 ? 16.109 17.75 3.707 1 94.44 421 CYS B O 1
ATOM 11871 N N . LEU B 1 422 ? 17.5 19.047 4.77 1 94.44 422 LEU B N 1
ATOM 11872 C CA . LEU B 1 422 ? 16.453 19.969 5.164 1 94.44 422 LEU B CA 1
ATOM 11873 C C . LEU B 1 422 ? 16.031 20.859 3.99 1 94.44 422 LEU B C 1
ATOM 11875 O O . LEU B 1 422 ? 15.07 21.609 4.09 1 94.44 422 LEU B O 1
ATOM 11879 N N . GLU B 1 423 ? 16.719 20.672 2.854 1 91.06 423 GLU B N 1
ATOM 11880 C CA . GLU B 1 423 ? 16.328 21.406 1.654 1 91.06 423 GLU B CA 1
ATOM 11881 C C . GLU B 1 423 ? 15.211 20.688 0.9 1 91.06 423 GLU B C 1
ATOM 11883 O O . GLU B 1 423 ? 14.727 21.172 -0.119 1 91.06 423 GLU B O 1
ATOM 11888 N N . MET B 1 424 ? 14.883 19.594 1.42 1 86.06 424 MET B N 1
ATOM 11889 C CA . MET B 1 424 ? 13.758 18.891 0.816 1 86.06 424 MET B CA 1
ATOM 11890 C C . MET B 1 424 ? 12.547 19.812 0.698 1 86.06 424 MET B C 1
ATOM 11892 O O . MET B 1 424 ? 12.25 20.578 1.615 1 86.06 424 MET B O 1
ATOM 11896 N N . LYS B 1 425 ? 11.805 19.672 -0.343 1 79.62 425 LYS B N 1
ATOM 11897 C CA . LYS B 1 425 ? 10.758 20.625 -0.707 1 79.62 425 LYS B CA 1
ATOM 11898 C C . LYS B 1 425 ? 9.727 20.766 0.413 1 79.62 425 LYS B C 1
ATOM 11900 O O . LYS B 1 425 ? 9.406 21.875 0.827 1 79.62 425 LYS B O 1
ATOM 11905 N N . SER B 1 426 ? 9.266 19.719 0.876 1 79 426 SER B N 1
ATOM 11906 C CA . SER B 1 426 ? 8.203 19.766 1.88 1 79 426 SER B CA 1
ATOM 11907 C C . SER B 1 426 ? 8.68 20.453 3.152 1 79 426 SER B C 1
ATOM 11909 O O . SER B 1 426 ? 7.941 21.234 3.754 1 79 426 SER B O 1
ATOM 11911 N N . LEU B 1 427 ? 9.891 20.203 3.549 1 82.75 427 LEU B N 1
ATOM 11912 C CA . LEU B 1 427 ? 10.445 20.812 4.754 1 82.75 427 LEU B CA 1
ATOM 11913 C C . LEU B 1 427 ? 10.773 22.281 4.516 1 82.75 427 LEU B C 1
ATOM 11915 O O . LEU B 1 427 ? 10.484 23.141 5.359 1 82.75 427 LEU B O 1
ATOM 11919 N N . TYR B 1 428 ? 11.344 22.484 3.402 1 86.06 428 TYR B N 1
ATOM 11920 C CA . TYR B 1 428 ? 11.727 23.828 2.996 1 86.06 428 TYR B CA 1
ATOM 11921 C C . TYR B 1 428 ? 10.516 24.766 2.963 1 86.06 428 TYR B C 1
ATOM 11923 O O . TYR B 1 428 ? 10.57 25.875 3.475 1 86.06 428 TYR B O 1
ATOM 11931 N N . GLU B 1 429 ? 9.445 24.219 2.48 1 83.5 429 GLU B N 1
ATOM 11932 C CA . GLU B 1 429 ? 8.266 25.047 2.252 1 83.5 429 GLU B CA 1
ATOM 11933 C C . GLU B 1 429 ? 7.422 25.172 3.52 1 83.5 429 GLU B C 1
ATOM 11935 O O . GLU B 1 429 ? 6.754 26.188 3.729 1 83.5 429 GLU B O 1
ATOM 11940 N N . THR B 1 430 ? 7.559 24.25 4.344 1 80.5 430 THR B N 1
ATOM 11941 C CA . THR B 1 430 ? 6.633 24.25 5.473 1 80.5 430 THR B CA 1
ATOM 11942 C C . THR B 1 430 ? 7.305 24.781 6.73 1 80.5 430 THR B C 1
ATOM 11944 O O . THR B 1 430 ? 6.68 25.516 7.508 1 80.5 430 THR B O 1
ATOM 11947 N N . VAL B 1 431 ? 8.547 24.469 6.961 1 86.81 431 VAL B N 1
ATOM 11948 C CA . VAL B 1 431 ? 9.234 24.828 8.203 1 86.81 431 VAL B CA 1
ATOM 11949 C C . VAL B 1 431 ? 10.367 25.812 7.906 1 86.81 431 VAL B C 1
ATOM 11951 O O . VAL B 1 431 ? 10.562 26.781 8.648 1 86.81 431 VAL B O 1
ATOM 11954 N N . GLY B 1 432 ? 11.008 25.609 6.781 1 89.88 432 GLY B N 1
ATOM 11955 C CA . GLY B 1 432 ? 12.219 26.359 6.48 1 89.88 432 GLY B CA 1
ATOM 11956 C C . GLY B 1 432 ? 13.469 25.75 7.09 1 89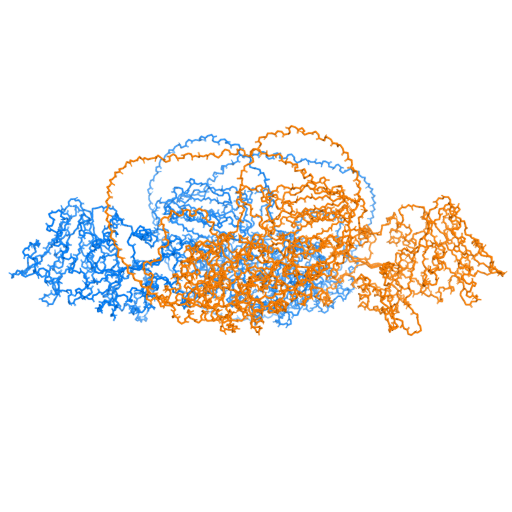.88 432 GLY B C 1
ATOM 11957 O O . GLY B 1 432 ? 13.391 25.047 8.109 1 89.88 432 GLY B O 1
ATOM 11958 N N . VAL B 1 433 ? 14.578 26.078 6.531 1 94.44 433 VAL B N 1
ATOM 11959 C CA . VAL B 1 433 ? 15.828 25.422 6.906 1 94.44 433 VAL B CA 1
ATOM 11960 C C . VAL B 1 433 ? 16.281 25.906 8.273 1 94.44 433 VAL B C 1
ATOM 11962 O O . VAL B 1 433 ? 16.75 25.125 9.102 1 94.44 433 VAL B O 1
ATOM 11965 N N . ARG B 1 434 ? 16.172 27.219 8.531 1 93.88 434 ARG B N 1
ATOM 11966 C CA . ARG B 1 434 ? 16.594 27.781 9.812 1 93.88 434 ARG B CA 1
ATOM 11967 C C . ARG B 1 434 ? 15.844 27.141 10.969 1 93.88 434 ARG B C 1
ATOM 11969 O O . ARG B 1 434 ? 16.453 26.609 11.898 1 93.88 434 ARG B O 1
ATOM 11976 N N . GLN B 1 435 ? 14.539 27.156 10.859 1 93.12 435 GLN B N 1
ATOM 11977 C CA . GLN B 1 435 ? 13.695 26.562 11.891 1 93.12 435 GLN B CA 1
ATOM 11978 C C . GLN B 1 435 ? 13.875 25.047 11.93 1 93.12 435 GLN B C 1
ATOM 11980 O O . GLN B 1 435 ? 13.898 24.438 13.008 1 93.12 435 GLN B O 1
ATOM 11985 N N . GLY B 1 436 ? 13.961 24.469 10.75 1 94.06 436 GLY B N 1
ATOM 11986 C CA . GLY B 1 436 ? 14.141 23.031 10.664 1 94.06 436 GLY B CA 1
ATOM 11987 C C . GLY B 1 436 ? 15.406 22.547 11.352 1 94.06 436 GLY B C 1
ATOM 11988 O O . GLY B 1 436 ? 15.414 21.484 11.977 1 94.06 436 GLY B O 1
ATOM 11989 N N . THR B 1 437 ? 16.422 23.312 11.211 1 96 437 THR B N 1
ATOM 11990 C CA . THR B 1 437 ? 17.688 22.953 11.828 1 96 437 THR B CA 1
ATOM 11991 C C . THR B 1 437 ? 17.594 23.047 13.352 1 96 437 THR B C 1
ATOM 11993 O O . THR B 1 437 ? 18.125 22.188 14.062 1 96 437 THR B O 1
ATOM 11996 N N . ALA B 1 438 ? 16.953 24.078 13.844 1 93.75 438 ALA B N 1
ATOM 11997 C CA . ALA B 1 438 ? 16.734 24.188 15.281 1 93.75 438 ALA B CA 1
ATOM 11998 C C . ALA B 1 438 ? 15.922 23.016 15.812 1 93.75 438 ALA B C 1
ATOM 12000 O O . ALA B 1 438 ? 16.234 22.469 16.875 1 93.75 438 ALA B O 1
ATOM 12001 N N . MET B 1 439 ? 14.93 22.656 15.055 1 93.62 439 MET B N 1
ATOM 12002 C CA . MET B 1 439 ? 14.07 21.562 15.469 1 93.62 439 MET B CA 1
ATOM 12003 C C . MET B 1 439 ? 14.82 20.234 15.422 1 93.62 439 MET B C 1
ATOM 12005 O O . MET B 1 439 ? 14.656 19.391 16.312 1 93.62 439 MET B O 1
ATOM 12009 N N . ALA B 1 440 ? 15.586 20.016 14.375 1 95.94 440 ALA B N 1
ATOM 12010 C CA . ALA B 1 440 ? 16.359 18.797 14.25 1 95.94 440 ALA B CA 1
ATOM 12011 C C . ALA B 1 440 ? 17.359 18.641 15.398 1 95.94 440 ALA B C 1
ATOM 12013 O O . ALA B 1 440 ? 17.516 17.562 15.953 1 95.94 440 ALA B O 1
ATOM 12014 N N . ALA B 1 441 ? 18 19.766 15.734 1 96 441 ALA B N 1
ATOM 12015 C CA . ALA B 1 441 ? 18.938 19.75 16.844 1 96 441 ALA B CA 1
ATOM 12016 C C . ALA B 1 441 ? 18.234 19.453 18.156 1 96 441 ALA B C 1
ATOM 12018 O O . ALA B 1 441 ? 18.703 18.641 18.969 1 96 441 ALA B O 1
ATOM 12019 N N . SER B 1 442 ? 17.109 20.109 18.328 1 93.44 442 SER B N 1
ATOM 12020 C CA . SER B 1 442 ? 16.312 19.906 19.531 1 93.44 442 SER B CA 1
ATOM 12021 C C . SER B 1 442 ? 15.844 18.469 19.641 1 93.44 442 SER B C 1
ATOM 12023 O O . SER B 1 442 ? 15.75 17.922 20.75 1 93.44 442 SER B O 1
ATOM 12025 N N . ALA B 1 443 ? 15.5 17.906 18.5 1 93.31 443 ALA B N 1
ATOM 12026 C CA . ALA B 1 443 ? 15.023 16.516 18.469 1 93.31 443 ALA B CA 1
ATOM 12027 C C . ALA B 1 443 ? 16.141 15.547 18.859 1 93.31 443 ALA B C 1
ATOM 12029 O O . ALA B 1 443 ? 15.859 14.453 19.359 1 93.31 443 ALA B O 1
ATOM 12030 N N . GLY B 1 444 ? 17.375 15.938 18.562 1 95.5 444 GLY B N 1
ATOM 12031 C CA . GLY B 1 444 ? 18.5 15.102 18.984 1 95.5 444 GLY B CA 1
ATOM 12032 C C . GLY B 1 444 ? 19.406 14.711 17.828 1 95.5 444 GLY B C 1
ATOM 12033 O O . GLY B 1 444 ? 20.297 13.875 18 1 95.5 444 GLY B O 1
ATOM 12034 N N . CYS B 1 445 ? 19.234 15.281 16.656 1 97.75 445 CYS B N 1
ATOM 12035 C CA . CYS B 1 445 ? 20.141 15 15.539 1 97.75 445 CYS B CA 1
ATOM 12036 C C . CYS B 1 445 ? 21.531 15.562 15.82 1 97.75 445 CYS B C 1
ATOM 12038 O O . CYS B 1 445 ? 21.672 16.672 16.328 1 97.75 445 CYS B O 1
ATOM 12040 N N . ASP B 1 446 ? 22.516 14.805 15.516 1 98.5 446 ASP B N 1
ATOM 12041 C CA . ASP B 1 446 ? 23.906 15.203 15.727 1 98.5 446 ASP B CA 1
ATOM 12042 C C . ASP B 1 446 ? 24.469 15.898 14.492 1 98.5 446 ASP B C 1
ATOM 12044 O O . ASP B 1 446 ? 25.312 16.781 14.602 1 98.5 446 ASP B O 1
ATOM 12048 N N . VAL B 1 447 ? 24.047 15.391 13.375 1 98.69 447 VAL B N 1
ATOM 12049 C CA . VAL B 1 447 ? 24.469 15.969 12.102 1 98.69 447 VAL B CA 1
ATOM 12050 C C . VAL B 1 447 ? 23.234 16.328 11.266 1 98.69 447 VAL B C 1
ATOM 12052 O O . VAL B 1 447 ? 22.344 15.484 11.07 1 98.69 447 VAL B O 1
ATOM 12055 N N . ILE B 1 448 ? 23.203 17.562 10.766 1 98.31 448 ILE B N 1
ATOM 12056 C CA . ILE B 1 448 ? 22.078 18.062 9.984 1 98.31 448 ILE B CA 1
ATOM 12057 C C . ILE B 1 448 ? 22.531 18.359 8.555 1 98.31 448 ILE B C 1
ATOM 12059 O O . ILE B 1 448 ? 23.484 19.109 8.352 1 98.31 448 ILE B O 1
ATOM 12063 N N . ILE B 1 449 ? 21.797 17.797 7.605 1 97.88 449 ILE B N 1
ATOM 12064 C CA . ILE B 1 449 ? 22.234 17.875 6.219 1 97.88 449 ILE B CA 1
ATOM 12065 C C . ILE B 1 449 ? 21.594 19.062 5.527 1 97.88 449 ILE B C 1
ATOM 12067 O O . ILE B 1 449 ? 20.375 19.25 5.598 1 97.88 449 ILE B O 1
ATOM 12071 N N . VAL B 1 450 ? 22.375 19.906 4.906 1 96.31 450 VAL B N 1
ATOM 12072 C CA . VAL B 1 450 ? 21.953 20.969 3.998 1 96.31 450 VAL B CA 1
ATOM 12073 C C . VAL B 1 450 ? 22.781 20.906 2.715 1 96.31 450 VAL B C 1
ATOM 12075 O O . VAL B 1 450 ? 23.906 21.391 2.668 1 96.31 450 VAL B O 1
ATOM 12078 N N . CYS B 1 451 ? 22.297 20.609 1.605 1 88.38 451 CYS B N 1
ATOM 12079 C CA . CYS B 1 451 ? 23.016 19.953 0.515 1 88.38 451 CYS B CA 1
ATOM 12080 C C . CYS B 1 451 ? 23.531 20.984 -0.49 1 88.38 451 CYS B C 1
ATOM 12082 O O . CYS B 1 451 ? 24.469 20.703 -1.248 1 88.38 451 CYS B O 1
ATOM 12084 N N . SER B 1 452 ? 22.984 22.172 -0.554 1 84.38 452 SER B N 1
ATOM 12085 C CA . SER B 1 452 ? 23.359 22.844 -1.794 1 84.38 452 SER B CA 1
ATOM 12086 C C . SER B 1 452 ? 23.516 24.344 -1.581 1 84.38 452 SER B C 1
ATOM 12088 O O . SER B 1 452 ? 24.578 24.906 -1.816 1 84.38 452 SER B O 1
ATOM 12090 N N . SER B 1 453 ? 22.625 25.047 -1.062 1 88.44 453 SER B N 1
ATOM 12091 C CA . SER B 1 453 ? 22.547 26.5 -1.062 1 88.44 453 SER B CA 1
ATOM 12092 C C . SER B 1 453 ? 23.359 27.109 0.076 1 88.44 453 SER B C 1
ATOM 12094 O O . SER B 1 453 ? 23.094 26.828 1.249 1 88.44 453 SER B O 1
ATOM 12096 N N . TYR B 1 454 ? 24.375 27.906 -0.394 1 92.75 454 TYR B N 1
ATOM 12097 C CA . TYR B 1 454 ? 25.203 28.594 0.594 1 92.75 454 TYR B CA 1
ATOM 12098 C C . TYR B 1 454 ? 24.328 29.422 1.545 1 92.75 454 TYR B C 1
ATOM 12100 O O . TYR B 1 454 ? 24.547 29.406 2.758 1 92.75 454 TYR B O 1
ATOM 12108 N N . ARG B 1 455 ? 23.359 30.062 0.97 1 90.44 455 ARG B N 1
ATOM 12109 C CA . ARG B 1 455 ? 22.438 30.844 1.786 1 90.44 455 ARG B CA 1
ATOM 12110 C C . ARG B 1 455 ? 21.75 29.984 2.828 1 90.44 455 ARG B C 1
ATOM 12112 O O . ARG B 1 455 ? 21.641 30.375 3.992 1 90.44 455 ARG B O 1
ATOM 12119 N N . LEU B 1 456 ? 21.281 28.859 2.432 1 93.25 456 LEU B N 1
ATOM 12120 C CA . LEU B 1 456 ? 20.547 27.969 3.324 1 93.25 456 LEU B CA 1
ATOM 12121 C C . LEU B 1 456 ? 21.484 27.344 4.348 1 93.25 456 LEU B C 1
ATOM 12123 O O . LEU B 1 456 ? 21.078 27.062 5.48 1 93.25 456 LEU B O 1
ATOM 12127 N N . GLN B 1 457 ? 22.703 27.156 3.943 1 95.5 457 GLN B N 1
ATOM 12128 C CA . GLN B 1 457 ? 23.703 26.641 4.879 1 95.5 457 GLN B CA 1
ATOM 12129 C C . GLN B 1 457 ? 23.969 27.641 5.996 1 95.5 457 GLN B C 1
ATOM 12131 O O . GLN B 1 457 ? 24.125 27.266 7.16 1 95.5 457 GLN B O 1
ATOM 12136 N N . LEU B 1 458 ? 24 28.859 5.656 1 94 458 LEU B N 1
ATOM 12137 C CA . LEU B 1 458 ? 24.125 29.906 6.672 1 94 458 LEU B CA 1
ATOM 12138 C C . LEU B 1 458 ? 22.891 29.953 7.562 1 94 458 LEU B C 1
ATOM 12140 O O . LEU B 1 458 ? 23 30.188 8.766 1 94 458 LEU B O 1
ATOM 12144 N N . GLU B 1 459 ? 21.75 29.703 6.934 1 93.06 459 GLU B N 1
ATOM 12145 C CA . GLU B 1 459 ? 20.516 29.641 7.711 1 93.06 459 GLU B CA 1
ATOM 12146 C C . GLU B 1 459 ? 20.578 28.516 8.75 1 93.06 459 GLU B C 1
ATOM 12148 O O . GLU B 1 459 ? 20.062 28.656 9.852 1 93.06 459 GLU B O 1
ATOM 12153 N N . ALA B 1 460 ? 21.156 27.5 8.305 1 96 460 ALA B N 1
ATOM 12154 C CA . ALA B 1 460 ? 21.25 26.359 9.211 1 96 460 ALA B CA 1
ATOM 12155 C C . ALA B 1 460 ? 22.094 26.688 10.43 1 96 460 ALA B C 1
ATOM 12157 O O . ALA B 1 460 ? 21.734 26.359 11.562 1 96 460 ALA B O 1
ATOM 12158 N N . ILE B 1 461 ? 23.188 27.375 10.227 1 94.69 461 ILE B N 1
ATOM 12159 C CA . ILE B 1 461 ? 24.047 27.781 11.312 1 94.69 461 ILE B CA 1
ATOM 12160 C C . ILE B 1 461 ? 23.297 28.734 12.242 1 94.69 461 ILE B C 1
ATOM 12162 O O . ILE B 1 461 ? 23.328 28.578 13.469 1 94.69 461 ILE B O 1
ATOM 12166 N N . SER B 1 462 ? 22.594 29.609 11.609 1 92.06 462 SER B N 1
ATOM 12167 C CA . SER B 1 462 ? 21.812 30.578 12.367 1 92.06 462 SER B CA 1
ATOM 12168 C C . SER B 1 462 ? 20.719 29.875 13.172 1 92.06 462 SER B C 1
ATOM 12170 O O . SER B 1 462 ? 20.375 30.328 14.273 1 92.06 462 SER B O 1
ATOM 12172 N N . GLY B 1 463 ? 20.234 28.859 12.633 1 93.75 463 GLY B N 1
ATOM 12173 C CA . GLY B 1 463 ? 19.172 28.125 13.305 1 93.75 463 GLY B CA 1
ATOM 12174 C C . GLY B 1 463 ? 19.641 27.469 14.594 1 93.75 463 GLY B C 1
ATOM 12175 O O . GLY B 1 463 ? 18.938 27.531 15.609 1 93.75 463 GLY B O 1
ATOM 12176 N N . ILE B 1 464 ? 20.75 26.844 14.562 1 95.12 464 ILE B N 1
ATOM 12177 C CA . ILE B 1 464 ? 21.281 26.203 15.758 1 95.12 464 ILE B CA 1
ATOM 12178 C C . ILE B 1 464 ? 21.609 27.25 16.812 1 95.12 464 ILE B C 1
ATOM 12180 O O . ILE B 1 464 ? 21.219 27.109 17.984 1 95.12 464 ILE B O 1
ATOM 12184 N N . LEU B 1 465 ? 22.25 28.281 16.422 1 92.88 465 LEU B N 1
ATOM 12185 C CA . LEU B 1 465 ? 22.594 29.344 17.359 1 92.88 465 LEU B CA 1
ATOM 12186 C C . LEU B 1 465 ? 21.344 30 17.922 1 92.88 465 LEU B C 1
ATOM 12188 O O . LEU B 1 465 ? 21.281 30.312 19.109 1 92.88 465 LEU B O 1
ATOM 12192 N N . GLY B 1 466 ? 20.422 30.25 17.016 1 89.56 466 GLY B N 1
ATOM 12193 C CA . GLY B 1 466 ? 19.156 30.812 17.453 1 89.56 466 GLY B CA 1
ATOM 12194 C C . GLY B 1 466 ? 18.438 29.938 18.453 1 89.56 466 GLY B C 1
ATOM 12195 O O . GLY B 1 466 ? 17.781 30.453 19.359 1 89.56 466 GLY B O 1
ATOM 12196 N N . GLY B 1 467 ? 18.531 28.625 18.25 1 91.06 467 GLY B N 1
ATOM 12197 C CA . GLY B 1 467 ? 17.906 27.703 19.188 1 91.06 467 GLY B CA 1
ATOM 12198 C C . GLY B 1 467 ? 18.469 27.812 20.594 1 91.06 467 GLY B C 1
ATOM 12199 O O . GLY B 1 467 ? 17.734 27.719 21.578 1 91.06 467 GLY B O 1
ATOM 12200 N N . VAL B 1 468 ? 19.719 27.984 20.703 1 90.31 468 VAL B N 1
ATOM 12201 C CA . VAL B 1 468 ? 20.375 28.172 22 1 90.31 468 VAL B CA 1
ATOM 12202 C C . VAL B 1 468 ? 20 29.531 22.578 1 90.31 468 VAL B C 1
ATOM 12204 O O . VAL B 1 468 ? 19.672 29.641 23.766 1 90.31 468 VAL B O 1
ATOM 12207 N N . ARG B 1 469 ? 20 30.5 21.734 1 84.69 469 ARG B N 1
ATOM 12208 C CA . ARG B 1 469 ? 19.688 31.859 22.156 1 84.69 469 ARG B CA 1
ATOM 12209 C C . ARG B 1 469 ? 18.266 31.938 22.719 1 84.69 469 ARG B C 1
ATOM 12211 O O . ARG B 1 469 ? 18.047 32.594 23.734 1 84.69 469 ARG B O 1
ATOM 12218 N N . ASP B 1 470 ? 17.391 31.297 22.016 1 82.56 470 ASP B N 1
ATOM 12219 C CA . ASP B 1 470 ? 15.977 31.375 22.375 1 82.56 470 ASP B CA 1
ATOM 12220 C C . ASP B 1 470 ? 15.617 30.297 23.406 1 82.56 470 ASP B C 1
ATOM 12222 O O . ASP B 1 470 ? 14.438 30.078 23.703 1 82.56 470 ASP B O 1
ATOM 12226 N N . GLU B 1 471 ? 16.594 29.562 23.859 1 84.12 471 GLU B N 1
ATOM 12227 C CA . GLU B 1 471 ? 16.453 28.547 24.922 1 84.12 471 GLU B CA 1
ATOM 12228 C C . GLU B 1 471 ? 15.516 27.438 24.5 1 84.12 471 GLU B C 1
ATOM 12230 O O . GLU B 1 471 ? 14.727 26.938 25.312 1 84.12 471 GLU B O 1
ATOM 12235 N N . ILE B 1 472 ? 15.477 27.25 23.234 1 88.38 472 ILE B N 1
ATOM 12236 C CA . ILE B 1 472 ? 14.766 26.078 22.75 1 88.38 472 ILE B CA 1
ATOM 12237 C C . ILE B 1 472 ? 15.453 24.812 23.25 1 88.38 472 ILE B C 1
ATOM 12239 O O . ILE B 1 472 ? 14.781 23.828 23.594 1 88.38 472 ILE B O 1
ATOM 12243 N N . PHE B 1 473 ? 16.75 24.797 23.219 1 90.25 473 PHE B N 1
ATOM 12244 C CA . PHE B 1 473 ? 17.562 23.75 23.828 1 90.25 473 PHE B CA 1
ATOM 12245 C C . PHE B 1 473 ? 18.828 24.328 24.453 1 90.25 473 PHE B C 1
ATOM 12247 O O . PHE B 1 473 ? 19.203 25.453 24.125 1 90.25 473 PHE B O 1
ATOM 12254 N N . ALA B 1 474 ? 19.406 23.594 25.328 1 91.12 474 ALA B N 1
ATOM 12255 C CA . ALA B 1 474 ? 20.594 24.047 26.062 1 91.12 474 ALA B CA 1
ATOM 12256 C C . ALA B 1 474 ? 21.844 23.969 25.188 1 91.12 474 ALA B C 1
ATOM 12258 O O . ALA B 1 474 ? 21.875 23.219 24.203 1 91.12 474 ALA B O 1
ATOM 12259 N N . GLU B 1 475 ? 22.781 24.781 25.516 1 92.44 475 GLU B N 1
ATOM 12260 C CA . GLU B 1 475 ? 24.078 24.75 24.844 1 92.44 475 GLU B CA 1
ATOM 12261 C C . GLU B 1 475 ? 24.672 23.344 24.875 1 92.44 475 GLU B C 1
ATOM 12263 O O . GLU B 1 475 ? 25.359 22.938 23.938 1 92.44 475 GLU B O 1
ATOM 12268 N N . GLN B 1 476 ? 24.344 22.625 25.938 1 93.06 476 GLN B N 1
ATOM 12269 C CA . GLN B 1 476 ? 24.906 21.297 26.125 1 93.06 476 GLN B CA 1
ATOM 12270 C C . GLN B 1 476 ? 24.469 20.344 25.031 1 93.06 476 GLN B C 1
ATOM 12272 O O . GLN B 1 476 ? 25.203 19.422 24.656 1 93.06 476 GLN B O 1
ATOM 12277 N N . VAL B 1 477 ? 23.281 20.594 24.469 1 94.88 477 VAL B N 1
ATOM 12278 C CA . VAL B 1 477 ? 22.781 19.781 23.375 1 94.88 477 VAL B CA 1
ATOM 12279 C C . VAL B 1 477 ? 23.734 19.875 22.172 1 94.88 477 VAL B C 1
ATOM 12281 O O . VAL B 1 477 ? 24.031 18.859 21.531 1 94.88 477 VAL B O 1
ATOM 12284 N N . VAL B 1 478 ? 24.25 21.047 21.906 1 96.25 478 VAL B N 1
ATOM 12285 C CA . VAL B 1 478 ? 25.156 21.312 20.797 1 96.25 478 VAL B CA 1
ATOM 12286 C C . VAL B 1 478 ? 26.516 20.672 21.078 1 96.25 478 VAL B C 1
ATOM 12288 O O . VAL B 1 478 ? 27.078 20.016 20.203 1 96.25 478 VAL B O 1
ATOM 12291 N N . ILE B 1 479 ? 26.969 20.797 22.281 1 95.56 479 ILE B N 1
ATOM 12292 C CA . ILE B 1 479 ? 28.266 20.281 22.672 1 95.56 479 ILE B CA 1
ATOM 12293 C C . ILE B 1 479 ? 28.266 18.75 22.625 1 95.56 479 ILE B C 1
ATOM 12295 O O . ILE B 1 479 ? 29.188 18.141 22.094 1 95.56 479 ILE B O 1
ATOM 12299 N N . ASP B 1 480 ? 27.188 18.172 23.156 1 96.06 480 ASP B N 1
ATOM 12300 C CA . ASP B 1 480 ? 27.078 16.719 23.172 1 96.06 480 ASP B CA 1
ATOM 12301 C C . ASP B 1 480 ? 27.016 16.156 21.766 1 96.06 480 ASP B C 1
ATOM 12303 O O . ASP B 1 480 ? 27.609 15.117 21.469 1 96.06 480 ASP B O 1
ATOM 12307 N N . ALA B 1 481 ? 26.266 16.797 20.906 1 97.44 481 ALA B N 1
ATOM 12308 C CA . ALA B 1 481 ? 26.172 16.375 19.516 1 97.44 481 ALA B CA 1
ATOM 12309 C C . ALA B 1 481 ? 27.531 16.438 18.828 1 97.44 481 ALA B C 1
ATOM 12311 O O . ALA B 1 481 ? 27.938 15.484 18.141 1 97.44 481 ALA B O 1
ATOM 12312 N N . ALA B 1 482 ? 28.219 17.531 18.969 1 96.69 482 ALA B N 1
ATOM 12313 C CA . ALA B 1 482 ? 29.547 17.703 18.375 1 96.69 482 ALA B CA 1
ATOM 12314 C C . ALA B 1 482 ? 30.531 16.656 18.906 1 96.69 482 ALA B C 1
ATOM 12316 O O . ALA B 1 482 ? 31.391 16.188 18.172 1 96.69 482 ALA B O 1
ATOM 12317 N N . LYS B 1 483 ? 30.391 16.344 20.156 1 96.31 483 LYS B N 1
ATOM 12318 C CA . LYS B 1 483 ? 31.266 15.344 20.766 1 96.31 483 LYS B CA 1
ATOM 12319 C C . LYS B 1 483 ? 31.047 13.977 20.141 1 96.31 483 LYS B C 1
ATOM 12321 O O . LYS B 1 483 ? 32.031 13.242 19.906 1 96.31 483 LYS B O 1
ATOM 12326 N N . ARG B 1 484 ? 29.844 13.609 19.938 1 97.75 484 ARG B N 1
ATOM 12327 C CA . ARG B 1 484 ? 29.562 12.328 19.297 1 97.75 484 ARG B CA 1
ATOM 12328 C C . ARG B 1 484 ? 30.156 12.281 17.891 1 97.75 484 ARG B C 1
ATOM 12330 O O . ARG B 1 484 ? 30.672 11.25 17.453 1 97.75 484 ARG B O 1
ATOM 12337 N N . VAL B 1 485 ? 30.062 13.398 17.172 1 98.25 485 VAL B N 1
ATOM 12338 C CA . VAL B 1 485 ? 30.641 13.492 15.828 1 98.25 485 VAL B CA 1
ATOM 12339 C C . VAL B 1 485 ? 32.156 13.367 15.922 1 98.25 485 VAL B C 1
ATOM 12341 O O . VAL B 1 485 ? 32.781 12.672 15.117 1 98.25 485 VAL B O 1
ATOM 12344 N N . THR B 1 486 ? 32.75 14.016 16.891 1 96.44 486 THR B N 1
ATOM 12345 C CA . THR B 1 486 ? 34.188 13.969 17.094 1 96.44 486 THR B CA 1
ATOM 12346 C C . THR B 1 486 ? 34.625 12.555 17.438 1 96.44 486 THR B C 1
ATOM 12348 O O . THR B 1 486 ? 35.688 12.102 16.984 1 96.44 486 THR B O 1
ATOM 12351 N N . ASP B 1 487 ? 33.844 11.922 18.234 1 96.69 487 ASP B N 1
ATOM 12352 C CA . ASP B 1 487 ? 34.156 10.539 18.578 1 96.69 487 ASP B CA 1
ATOM 12353 C C . ASP B 1 487 ? 34.219 9.648 17.344 1 96.69 487 ASP B C 1
ATOM 12355 O O . ASP B 1 487 ? 35.062 8.758 17.234 1 96.69 487 ASP B O 1
ATOM 12359 N N . MET B 1 488 ? 33.312 9.898 16.438 1 97.31 488 MET B N 1
ATOM 12360 C CA . MET B 1 488 ? 33.312 9.156 15.172 1 97.31 488 MET B CA 1
ATOM 12361 C C . MET B 1 488 ? 34.531 9.492 14.344 1 97.31 488 MET B C 1
ATOM 12363 O O . MET B 1 488 ? 35.156 8.602 13.75 1 97.31 488 MET B O 1
ATOM 12367 N N . LYS B 1 489 ? 34.938 10.75 14.289 1 97.69 489 LYS B N 1
ATOM 12368 C CA . LYS B 1 489 ? 36.125 11.18 13.57 1 97.69 489 LYS B CA 1
ATOM 12369 C C . LYS B 1 489 ? 37.375 10.523 14.141 1 97.69 489 LYS B C 1
ATOM 12371 O O . LYS B 1 489 ? 38.25 10.07 13.398 1 97.69 489 LYS B O 1
ATOM 12376 N N . LYS B 1 490 ? 37.469 10.406 15.438 1 95.75 490 LYS B N 1
ATOM 12377 C CA . LYS B 1 490 ? 38.625 9.836 16.125 1 95.75 490 LYS B CA 1
ATOM 12378 C C . LYS B 1 490 ? 38.812 8.375 15.719 1 95.75 490 LYS B C 1
ATOM 12380 O O . LYS B 1 490 ? 39.969 7.895 15.656 1 95.75 490 LYS B O 1
ATOM 12385 N N . ARG B 1 491 ? 37.781 7.777 15.461 1 95.25 491 ARG B N 1
ATOM 12386 C CA . ARG B 1 491 ? 37.844 6.348 15.172 1 95.25 491 ARG B CA 1
ATOM 12387 C C . ARG B 1 491 ? 38.375 6.098 13.758 1 95.25 491 ARG B C 1
ATOM 12389 O O . ARG B 1 491 ? 39 5.074 13.508 1 95.25 491 ARG B O 1
ATOM 12396 N N . TYR B 1 492 ? 38.156 7.098 12.812 1 95.88 492 TYR B N 1
ATOM 12397 C CA . TYR B 1 492 ? 38.406 6.742 11.414 1 95.88 492 TYR B CA 1
ATOM 12398 C C . TYR B 1 492 ? 39.406 7.688 10.773 1 95.88 492 TYR B C 1
ATOM 12400 O O . TYR B 1 492 ? 39.969 7.379 9.719 1 95.88 492 TYR B O 1
ATOM 12408 N N . LEU B 1 493 ? 39.688 8.844 11.398 1 97.12 493 LEU B N 1
ATOM 12409 C CA . LEU B 1 493 ? 40.406 9.883 10.648 1 97.12 493 LEU B CA 1
ATOM 12410 C C . LEU B 1 493 ? 41.719 10.25 11.328 1 97.12 493 LEU B C 1
ATOM 12412 O O . LEU B 1 493 ? 41.812 10.234 12.555 1 97.12 493 LEU B O 1
ATOM 12416 N N . SER B 1 494 ? 42.688 10.531 10.539 1 96 494 SER B N 1
ATOM 12417 C CA . SER B 1 494 ? 43.969 11.109 10.938 1 96 494 SER B CA 1
ATOM 12418 C C . SER B 1 494 ? 44.469 12.094 9.898 1 96 494 SER B C 1
ATOM 12420 O O . SER B 1 494 ? 44.25 11.914 8.695 1 96 494 SER B O 1
ATOM 12422 N N . TRP B 1 495 ? 45.156 13.164 10.344 1 96.81 495 TRP B N 1
ATOM 12423 C CA . TRP B 1 495 ? 45.656 14.156 9.414 1 96.81 495 TRP B CA 1
ATOM 12424 C C . TRP B 1 495 ? 46.719 13.547 8.484 1 96.81 495 TRP B C 1
ATOM 12426 O O . TRP B 1 495 ? 46.812 13.938 7.32 1 96.81 495 TRP B O 1
ATOM 12436 N N . GLY B 1 496 ? 47.469 12.594 8.953 1 94.81 496 GLY B N 1
ATOM 12437 C CA . GLY B 1 496 ? 48.406 11.898 8.117 1 94.81 496 GLY B CA 1
ATOM 12438 C C . GLY B 1 496 ? 47.781 11.258 6.895 1 94.81 496 GLY B C 1
ATOM 12439 O O . GLY B 1 496 ? 48.281 11.398 5.777 1 94.81 496 GLY B O 1
ATOM 12440 N N . ASP B 1 497 ? 46.719 10.617 7.082 1 94.56 497 ASP B N 1
ATOM 12441 C CA . ASP B 1 497 ? 46.031 9.945 5.988 1 94.56 497 ASP B CA 1
ATOM 12442 C C . ASP B 1 497 ? 45.312 10.961 5.094 1 94.56 497 ASP B C 1
ATOM 12444 O O . ASP B 1 497 ? 45.281 10.805 3.871 1 94.56 497 ASP B O 1
ATOM 12448 N N . ALA B 1 498 ? 44.688 12 5.711 1 96.75 498 ALA B N 1
ATOM 12449 C CA . ALA B 1 498 ? 43.875 12.961 4.988 1 96.75 498 ALA B CA 1
ATOM 12450 C C . ALA B 1 498 ? 44.719 13.828 4.055 1 96.75 498 ALA B C 1
ATOM 12452 O O . ALA B 1 498 ? 44.281 14.227 2.984 1 96.75 498 ALA B O 1
ATOM 12453 N N . LEU B 1 499 ? 46 14.102 4.43 1 95.88 499 LEU B N 1
ATOM 12454 C CA . LEU B 1 499 ? 46.812 15.023 3.67 1 95.88 499 LEU B CA 1
ATOM 12455 C C . LEU B 1 499 ? 47.75 14.266 2.742 1 95.88 499 LEU B C 1
ATOM 12457 O O . LEU B 1 499 ? 48.5 14.875 1.953 1 95.88 499 LEU B O 1
ATOM 12461 N N . ALA B 1 500 ? 47.719 12.984 2.801 1 92.69 500 ALA B N 1
ATOM 12462 C CA . ALA B 1 500 ? 48.531 12.164 1.914 1 92.69 500 ALA B CA 1
ATOM 12463 C C . ALA B 1 500 ? 47.781 10.953 1.401 1 92.69 500 ALA B C 1
ATOM 12465 O O . ALA B 1 500 ? 48.156 9.812 1.66 1 92.69 500 ALA B O 1
ATOM 12466 N N . PRO B 1 501 ? 46.75 11.211 0.665 1 90.75 501 PRO B N 1
ATOM 12467 C CA . PRO B 1 501 ? 46 10.078 0.107 1 90.75 501 PRO B CA 1
ATOM 12468 C C . PRO B 1 501 ? 46.844 9.242 -0.858 1 90.75 501 PRO B C 1
ATOM 12470 O O . PRO B 1 501 ? 47.781 9.758 -1.466 1 90.75 501 PRO B O 1
ATOM 12473 N N . PRO B 1 502 ? 46.5 8.031 -0.94 1 92.75 502 PRO B N 1
ATOM 12474 C CA . PRO B 1 502 ? 47.281 7.18 -1.861 1 92.75 502 PRO B CA 1
ATOM 12475 C C . PRO B 1 502 ? 47.219 7.672 -3.305 1 92.75 502 PRO B C 1
ATOM 12477 O O . PRO B 1 502 ? 46.281 8.383 -3.68 1 92.75 502 PRO B O 1
ATOM 12480 N N . GLU B 1 503 ? 48.188 7.25 -4.086 1 92.12 503 GLU B N 1
ATOM 12481 C CA . GLU B 1 503 ? 48.219 7.617 -5.496 1 92.12 503 GLU B CA 1
ATOM 12482 C C . GLU B 1 503 ? 47.125 6.875 -6.289 1 92.12 503 GLU B C 1
ATOM 12484 O O . GLU B 1 503 ? 46.625 5.855 -5.836 1 92.12 503 GLU B O 1
ATOM 12489 N N . LEU B 1 504 ? 46.844 7.418 -7.406 1 92.25 504 LEU B N 1
ATOM 12490 C CA . LEU B 1 504 ? 45.844 6.828 -8.273 1 92.25 504 LEU B CA 1
ATOM 12491 C C . LEU B 1 504 ? 46.219 5.41 -8.68 1 92.25 504 LEU B C 1
ATOM 12493 O O . LEU B 1 504 ? 45.344 4.578 -8.945 1 92.25 504 LEU B O 1
ATOM 12497 N N . SER B 1 505 ? 47.5 5.145 -8.742 1 93.25 505 SER B N 1
ATOM 12498 C CA . SER B 1 505 ? 47.969 3.807 -9.078 1 93.25 505 SER B CA 1
ATOM 12499 C C . SER B 1 505 ? 47.469 2.773 -8.07 1 93.25 505 SER B C 1
ATOM 12501 O O . SER B 1 505 ? 47.219 1.626 -8.43 1 93.25 505 SER B O 1
ATOM 12503 N N . TYR B 1 506 ? 47.406 3.238 -6.855 1 95 506 TYR B N 1
ATOM 12504 C CA . TYR B 1 506 ? 46.875 2.346 -5.832 1 95 506 TYR B CA 1
ATOM 12505 C C . TYR B 1 506 ? 45.406 2.002 -6.113 1 95 506 TYR B C 1
ATOM 12507 O O . TYR B 1 506 ? 45 0.854 -5.945 1 95 506 TYR B O 1
ATOM 12515 N N . LEU B 1 507 ? 44.656 2.961 -6.508 1 94.38 507 LEU B N 1
ATOM 12516 C CA . LEU B 1 507 ? 43.281 2.742 -6.867 1 94.38 507 LEU B CA 1
ATOM 12517 C C . LEU B 1 507 ? 43.156 1.769 -8.039 1 94.38 507 LEU B C 1
ATOM 12519 O O . LEU B 1 507 ? 42.25 0.936 -8.07 1 94.38 507 LEU B O 1
ATOM 12523 N N . LEU B 1 508 ? 43.969 1.892 -8.961 1 94.06 508 LEU B N 1
ATOM 12524 C CA . LEU B 1 508 ? 44 0.978 -10.094 1 94.06 508 LEU B CA 1
ATOM 12525 C C . LEU B 1 508 ? 44.281 -0.448 -9.641 1 94.06 508 LEU B C 1
ATOM 12527 O O . LEU B 1 508 ? 43.719 -1.404 -10.172 1 94.06 508 LEU B O 1
ATOM 12531 N N . GLU B 1 509 ? 45.219 -0.543 -8.734 1 94.69 509 GLU B N 1
ATOM 12532 C CA . GLU B 1 509 ? 45.531 -1.856 -8.18 1 94.69 509 GLU B CA 1
ATOM 12533 C C . GLU B 1 509 ? 44.344 -2.467 -7.461 1 94.69 509 GLU B C 1
ATOM 12535 O O . GLU B 1 509 ? 44.062 -3.664 -7.586 1 94.69 509 GLU B O 1
ATOM 12540 N N . LEU B 1 510 ? 43.719 -1.645 -6.695 1 95.88 510 LEU B N 1
ATOM 12541 C CA . LEU B 1 510 ? 42.531 -2.119 -6.008 1 95.88 510 LEU B CA 1
ATOM 12542 C C . LEU B 1 510 ? 41.469 -2.586 -7.004 1 95.88 510 LEU B C 1
ATOM 12544 O O . LEU B 1 510 ? 40.875 -3.652 -6.832 1 95.88 510 LEU B O 1
ATOM 12548 N N . LYS B 1 511 ? 41.188 -1.756 -7.969 1 94.75 511 LYS B N 1
ATOM 12549 C CA . LYS B 1 511 ? 40.188 -2.094 -8.977 1 94.75 511 LYS B CA 1
ATOM 12550 C C . LYS B 1 511 ? 40.5 -3.441 -9.625 1 94.75 511 LYS B C 1
ATOM 12552 O O . LYS B 1 511 ? 39.594 -4.262 -9.812 1 94.75 511 LYS B O 1
ATOM 12557 N N . LYS B 1 512 ? 41.75 -3.682 -9.984 1 93.44 512 LYS B N 1
ATOM 12558 C CA . LYS B 1 512 ? 42.156 -4.941 -10.594 1 93.44 512 LYS B CA 1
ATOM 12559 C C . LYS B 1 512 ? 41.875 -6.121 -9.664 1 93.44 512 LYS B C 1
ATOM 12561 O O . LYS B 1 512 ? 41.406 -7.172 -10.109 1 93.44 512 LYS B O 1
ATOM 12566 N N . SER B 1 513 ? 42.156 -5.855 -8.438 1 94.44 513 SER B N 1
ATOM 12567 C CA . SER B 1 513 ? 41.969 -6.914 -7.453 1 94.44 513 SER B CA 1
ATOM 12568 C C . SER B 1 513 ? 40.469 -7.16 -7.203 1 94.44 513 SER B C 1
ATOM 12570 O O . SER B 1 513 ? 40.094 -8.273 -6.859 1 94.44 513 SER B O 1
ATOM 12572 N N . HIS B 1 514 ? 39.688 -6.152 -7.363 1 97.25 514 HIS B N 1
ATOM 12573 C CA . HIS B 1 514 ? 38.281 -6.223 -7.004 1 97.25 514 HIS B CA 1
ATOM 12574 C C . HIS B 1 514 ? 37.438 -6.68 -8.188 1 97.25 514 HIS B C 1
ATOM 12576 O O . HIS B 1 514 ? 36.25 -7.02 -8.023 1 97.25 514 HIS B O 1
ATOM 12582 N N . GLN B 1 515 ? 37.938 -6.695 -9.344 1 95.31 515 GLN B N 1
ATOM 12583 C CA . GLN B 1 515 ? 37.188 -7.043 -10.555 1 95.31 515 GLN B CA 1
ATOM 12584 C C . GLN B 1 515 ? 36.656 -8.469 -10.477 1 95.31 515 GLN B C 1
ATOM 12586 O O . GLN B 1 515 ? 35.531 -8.727 -10.906 1 95.31 515 GLN B O 1
ATOM 12591 N N . ASP B 1 516 ? 37.469 -9.336 -9.945 1 95.44 516 ASP B N 1
ATOM 12592 C CA . ASP B 1 516 ? 37 -10.719 -9.805 1 95.44 516 ASP B CA 1
ATOM 12593 C C . ASP B 1 516 ? 35.844 -10.82 -8.828 1 95.44 516 ASP B C 1
ATOM 12595 O O . ASP B 1 516 ? 34.906 -11.586 -9.055 1 95.44 516 ASP B O 1
ATOM 12599 N N . LEU B 1 517 ? 36 -10.055 -7.793 1 97.25 517 LEU B N 1
ATOM 12600 C CA . LEU B 1 517 ? 34.906 -10.023 -6.809 1 97.25 517 LEU B CA 1
ATOM 12601 C C . LEU B 1 517 ? 33.625 -9.5 -7.43 1 97.25 517 LEU B C 1
ATOM 12603 O O . LEU B 1 517 ? 32.531 -10.047 -7.195 1 97.25 517 LEU B O 1
ATOM 12607 N N . SER B 1 518 ? 33.719 -8.406 -8.172 1 97.06 518 SER B N 1
ATOM 12608 C CA . SER B 1 518 ? 32.594 -7.844 -8.883 1 97.06 518 SER B CA 1
ATOM 12609 C C . SER B 1 518 ? 31.953 -8.867 -9.82 1 97.06 518 SER B C 1
ATOM 12611 O O . SER B 1 518 ? 30.734 -9.055 -9.805 1 97.06 518 SER B O 1
ATOM 12613 N N . SER B 1 519 ? 32.75 -9.531 -10.57 1 96.69 519 SER B N 1
ATOM 12614 C CA . SER B 1 519 ? 32.281 -10.547 -11.508 1 96.69 519 SER B CA 1
ATOM 12615 C C . SER B 1 519 ? 31.578 -11.68 -10.781 1 96.69 519 SER B C 1
ATOM 12617 O O . SER B 1 519 ? 30.516 -12.133 -11.211 1 96.69 519 SER B O 1
ATOM 12619 N N . GLU B 1 520 ? 32.188 -12.07 -9.727 1 97.06 520 GLU B N 1
ATOM 12620 C CA . GLU B 1 520 ? 31.609 -13.141 -8.93 1 97.06 520 GLU B CA 1
ATOM 12621 C C . GLU B 1 520 ? 30.25 -12.727 -8.375 1 97.06 520 GLU B C 1
ATOM 12623 O O . GLU B 1 520 ? 29.297 -13.516 -8.406 1 97.06 520 GLU B O 1
ATOM 12628 N N . ALA B 1 521 ? 30.188 -11.547 -7.855 1 97.94 521 ALA B N 1
ATOM 12629 C CA . ALA B 1 521 ? 28.938 -11.055 -7.277 1 97.94 521 ALA B CA 1
ATOM 12630 C C . ALA B 1 521 ? 27.844 -10.992 -8.328 1 97.94 521 ALA B C 1
ATOM 12632 O O . ALA B 1 521 ? 26.703 -11.43 -8.078 1 97.94 521 ALA B O 1
ATOM 12633 N N . TYR B 1 522 ? 28.094 -10.484 -9.5 1 97.75 522 TYR B N 1
ATOM 12634 C CA . TYR B 1 522 ? 27.109 -10.383 -10.562 1 97.75 522 TYR B CA 1
ATOM 12635 C C . TYR B 1 522 ? 26.688 -11.758 -11.055 1 97.75 522 TYR B C 1
ATOM 12637 O O . TYR B 1 522 ? 25.5 -12.016 -11.266 1 97.75 522 TYR B O 1
ATOM 12645 N N . LYS B 1 523 ? 27.656 -12.695 -11.258 1 97.38 523 LYS B N 1
ATOM 12646 C CA . LYS B 1 523 ? 27.391 -14.047 -11.742 1 97.38 523 LYS B CA 1
ATOM 12647 C C . LYS B 1 523 ? 26.453 -14.797 -10.789 1 97.38 523 LYS B C 1
ATOM 12649 O O . LYS B 1 523 ? 25.625 -15.602 -11.234 1 97.38 523 LYS B O 1
ATOM 12654 N N . ASN B 1 524 ? 26.562 -14.438 -9.547 1 97.5 524 ASN B N 1
ATOM 12655 C CA . ASN B 1 524 ? 25.797 -15.18 -8.547 1 97.5 524 ASN B CA 1
ATOM 12656 C C . ASN B 1 524 ? 24.484 -14.484 -8.219 1 97.5 524 ASN B C 1
ATOM 12658 O O . ASN B 1 524 ? 23.703 -14.977 -7.398 1 97.5 524 ASN B O 1
ATOM 12662 N N . SER B 1 525 ? 24.203 -13.359 -8.82 1 97.75 525 SER B N 1
ATOM 12663 C CA . SER B 1 525 ? 23.031 -12.562 -8.438 1 97.75 525 SER B CA 1
ATOM 12664 C C . SER B 1 525 ? 21.844 -12.859 -9.336 1 97.75 525 SER B C 1
ATOM 12666 O O . SER B 1 525 ? 20.688 -12.766 -8.898 1 97.75 525 SER B O 1
ATOM 12668 N N . VAL B 1 526 ? 22.031 -13.156 -10.617 1 97.75 526 VAL B N 1
ATOM 12669 C CA . VAL B 1 526 ? 20.938 -13.312 -11.586 1 97.75 526 VAL B CA 1
ATOM 12670 C C . VAL B 1 526 ? 20.078 -14.516 -11.203 1 97.75 526 VAL B C 1
ATOM 12672 O O . VAL B 1 526 ? 20.594 -15.617 -11.016 1 97.75 526 VAL B O 1
ATOM 12675 N N . THR B 1 527 ? 18.781 -14.289 -11.117 1 96.38 527 THR B N 1
ATOM 12676 C CA . THR B 1 527 ? 17.828 -15.281 -10.609 1 96.38 527 THR B CA 1
ATOM 12677 C C . THR B 1 527 ? 16.891 -15.75 -11.711 1 96.38 527 THR B C 1
ATOM 12679 O O . THR B 1 527 ? 16.188 -14.945 -12.32 1 96.38 527 THR B O 1
ATOM 12682 N N . LEU B 1 528 ? 16.969 -17 -12.039 1 95.44 528 LEU B N 1
ATOM 12683 C CA . LEU B 1 528 ? 15.93 -17.609 -12.859 1 95.44 528 LEU B CA 1
ATOM 12684 C C . LEU B 1 528 ? 14.789 -18.125 -11.992 1 95.44 528 LEU B C 1
ATOM 12686 O O . LEU B 1 528 ? 14.883 -19.188 -11.398 1 95.44 528 LEU B O 1
ATOM 12690 N N . LEU B 1 529 ? 13.773 -17.344 -11.914 1 90.31 529 LEU B N 1
ATOM 12691 C CA . LEU B 1 529 ? 12.68 -17.641 -10.992 1 90.31 529 LEU B CA 1
ATOM 12692 C C . LEU B 1 529 ? 11.844 -18.797 -11.508 1 90.31 529 LEU B C 1
ATOM 12694 O O . LEU B 1 529 ? 11.359 -19.625 -10.711 1 90.31 529 LEU B O 1
ATOM 12698 N N . ARG B 1 530 ? 11.609 -18.781 -12.836 1 85.69 530 ARG B N 1
ATOM 12699 C CA . ARG B 1 530 ? 10.789 -19.812 -13.461 1 85.69 530 ARG B CA 1
ATOM 12700 C C . ARG B 1 530 ? 11.203 -20.031 -14.914 1 85.69 530 ARG B C 1
ATOM 12702 O O . ARG B 1 530 ? 11.531 -19.078 -15.625 1 85.69 530 ARG B O 1
ATOM 12709 N N . ASP B 1 531 ? 11.25 -21.219 -15.375 1 88.31 531 ASP B N 1
ATOM 12710 C CA . ASP B 1 531 ? 11.477 -21.641 -16.75 1 88.31 531 ASP B CA 1
ATOM 12711 C C . ASP B 1 531 ? 10.695 -22.922 -17.078 1 88.31 531 ASP B C 1
ATOM 12713 O O . ASP B 1 531 ? 11.273 -24 -17.156 1 88.31 531 ASP B O 1
ATOM 12717 N N . HIS B 1 532 ? 9.438 -22.656 -17.297 1 74.69 532 HIS B N 1
ATOM 12718 C CA . HIS B 1 532 ? 8.516 -23.781 -17.453 1 74.69 532 HIS B CA 1
ATOM 12719 C C . HIS B 1 532 ? 8.867 -24.625 -18.672 1 74.69 532 HIS B C 1
ATOM 12721 O O . HIS B 1 532 ? 8.734 -25.844 -18.641 1 74.69 532 HIS B O 1
ATOM 12727 N N . SER B 1 533 ? 9.328 -23.938 -19.766 1 74 533 SER B N 1
ATOM 12728 C CA . SER B 1 533 ? 9.547 -24.625 -21.031 1 74 533 SER B CA 1
ATOM 12729 C C . SER B 1 533 ? 11.039 -24.812 -21.297 1 74 533 SER B C 1
ATOM 12731 O O . SER B 1 533 ? 11.43 -25.156 -22.422 1 74 533 SER B O 1
ATOM 12733 N N . ASN B 1 534 ? 11.875 -24.484 -20.266 1 80.31 534 ASN B N 1
ATOM 12734 C CA . ASN B 1 534 ? 13.32 -24.625 -20.375 1 80.31 534 ASN B CA 1
ATOM 12735 C C . ASN B 1 534 ? 13.859 -23.875 -21.594 1 80.31 534 ASN B C 1
ATOM 12737 O O . ASN B 1 534 ? 14.594 -24.438 -22.406 1 80.31 534 ASN B O 1
ATOM 12741 N N . TYR B 1 535 ? 13.406 -22.781 -21.766 1 89.56 535 TYR B N 1
ATOM 12742 C CA . TYR B 1 535 ? 13.852 -21.953 -22.875 1 89.56 535 TYR B CA 1
ATOM 12743 C C . TYR B 1 535 ? 15.281 -21.469 -22.656 1 89.56 535 TYR B C 1
ATOM 12745 O O . TYR B 1 535 ? 15.945 -21.031 -23.609 1 89.56 535 TYR B O 1
ATOM 12753 N N . ILE B 1 536 ? 15.695 -21.484 -21.422 1 91.38 536 ILE B N 1
ATOM 12754 C CA . ILE B 1 536 ? 17.062 -21.047 -21.125 1 91.38 536 ILE B CA 1
ATOM 12755 C C . ILE B 1 536 ? 17.969 -22.266 -20.969 1 91.38 536 ILE B C 1
ATOM 12757 O O . ILE B 1 536 ? 17.719 -23.125 -20.125 1 91.38 536 ILE B O 1
ATOM 12761 N N . PRO B 1 537 ? 19.031 -22.422 -21.75 1 91.44 537 PRO B N 1
ATOM 12762 C CA . PRO B 1 537 ? 19.547 -21.375 -22.625 1 91.44 537 PRO B CA 1
ATOM 12763 C C . PRO B 1 537 ? 18.828 -21.328 -23.969 1 91.44 537 PRO B C 1
ATOM 12765 O O . PRO B 1 537 ? 18.312 -22.344 -24.438 1 91.44 537 PRO B O 1
ATOM 12768 N N . LEU B 1 538 ? 18.906 -20.219 -24.625 1 90.69 538 LEU B N 1
ATOM 12769 C CA . LEU B 1 538 ? 18.266 -19.984 -25.906 1 90.69 538 LEU B CA 1
ATOM 12770 C C . LEU B 1 538 ? 18.953 -20.781 -27.016 1 90.69 538 LEU B C 1
ATOM 12772 O O . LEU B 1 538 ? 18.359 -21.047 -28.062 1 90.69 538 LEU B O 1
ATOM 12776 N N . THR B 1 539 ? 20.188 -21.156 -26.797 1 85.69 539 THR B N 1
ATOM 12777 C CA . THR B 1 539 ? 20.953 -21.906 -27.797 1 85.69 539 THR B CA 1
ATOM 12778 C C . THR B 1 539 ? 20.281 -23.25 -28.094 1 85.69 539 THR B C 1
ATOM 12780 O O . THR B 1 539 ? 20.453 -23.797 -29.188 1 85.69 539 THR B O 1
ATOM 12783 N N . GLU B 1 540 ? 19.547 -23.672 -27.125 1 77.81 540 GLU B N 1
ATOM 12784 C CA . GLU B 1 540 ? 18.906 -24.969 -27.281 1 77.81 540 GLU B CA 1
ATOM 12785 C C . GLU B 1 540 ? 17.453 -24.828 -27.734 1 77.81 540 GLU B C 1
ATOM 12787 O O . GLU B 1 540 ? 16.828 -25.797 -28.156 1 77.81 540 GLU B O 1
ATOM 12792 N N . SER B 1 541 ? 17 -23.594 -27.781 1 81.81 541 SER B N 1
ATOM 12793 C CA . SER B 1 541 ? 15.57 -23.391 -28.031 1 81.81 541 SER B CA 1
ATOM 12794 C C . SER B 1 541 ? 15.336 -22.625 -29.328 1 81.81 541 SER B C 1
ATOM 12796 O O . SER B 1 541 ? 14.211 -22.578 -29.828 1 81.81 541 SER B O 1
ATOM 12798 N N . VAL B 1 542 ? 16.422 -22.031 -29.812 1 86 542 VAL B N 1
ATOM 12799 C CA . VAL B 1 542 ? 16.312 -21.25 -31.031 1 86 542 VAL B CA 1
ATOM 12800 C C . VAL B 1 542 ? 17.391 -21.688 -32.031 1 86 542 VAL B C 1
ATOM 12802 O O . VAL B 1 542 ? 18.516 -21.984 -31.641 1 86 542 VAL B O 1
ATOM 12805 N N . GLU B 1 543 ? 16.953 -21.781 -33.312 1 81.94 543 GLU B N 1
ATOM 12806 C CA . GLU B 1 543 ? 17.922 -22.109 -34.344 1 81.94 543 GLU B CA 1
ATOM 12807 C C . GLU B 1 543 ? 19.078 -21.109 -34.375 1 81.94 543 GLU B C 1
ATOM 12809 O O . GLU B 1 543 ? 18.875 -19.922 -34.125 1 81.94 543 GLU B O 1
ATOM 12814 N N . PRO B 1 544 ? 20.234 -21.531 -34.656 1 82.69 544 PRO B N 1
ATOM 12815 C CA . PRO B 1 544 ? 21.406 -20.656 -34.656 1 82.69 544 PRO B CA 1
ATOM 12816 C C . PRO B 1 544 ? 21.219 -19.406 -35.5 1 82.69 544 PRO B C 1
ATOM 12818 O O . PRO B 1 544 ? 21.703 -18.328 -35.156 1 82.69 544 PRO B O 1
ATOM 12821 N N . ASP B 1 545 ? 20.484 -19.578 -36.594 1 82.88 545 ASP B N 1
ATOM 12822 C CA . ASP B 1 545 ? 20.328 -18.438 -37.5 1 82.88 545 ASP B CA 1
ATOM 12823 C C . ASP B 1 545 ? 18.984 -17.734 -37.25 1 82.88 545 ASP B C 1
ATOM 12825 O O . ASP B 1 545 ? 18.609 -16.828 -38 1 82.88 545 ASP B O 1
ATOM 12829 N N . GLY B 1 546 ? 18.266 -18.203 -36.281 1 89.62 546 GLY B N 1
ATOM 12830 C CA . GLY B 1 546 ? 16.984 -17.594 -35.969 1 89.62 546 GLY B CA 1
ATOM 12831 C C . GLY B 1 546 ? 17.109 -16.188 -35.375 1 89.62 546 GLY B C 1
ATOM 12832 O O . GLY B 1 546 ? 18.016 -15.922 -34.594 1 89.62 546 GLY B O 1
ATOM 12833 N N . ASN B 1 547 ? 16.219 -15.266 -35.812 1 91.25 547 ASN B N 1
ATOM 12834 C CA . ASN B 1 547 ? 16.219 -13.898 -35.281 1 91.25 547 ASN B CA 1
ATOM 12835 C C . ASN B 1 547 ? 15.641 -13.828 -33.875 1 91.25 547 ASN B C 1
ATOM 12837 O O . ASN B 1 547 ? 14.664 -14.516 -33.562 1 91.25 547 ASN B O 1
ATOM 12841 N N . ILE B 1 548 ? 16.297 -13.094 -33.031 1 94.5 548 ILE B N 1
ATOM 12842 C CA . ILE B 1 548 ? 15.812 -12.852 -31.688 1 94.5 548 ILE B CA 1
ATOM 12843 C C . ILE B 1 548 ? 15.375 -11.391 -31.547 1 94.5 548 ILE B C 1
ATOM 12845 O O . ILE B 1 548 ? 16.109 -10.484 -31.922 1 94.5 548 ILE B O 1
ATOM 12849 N N . LEU B 1 549 ? 14.164 -11.156 -31.062 1 94.25 549 LEU B N 1
ATOM 12850 C CA . LEU B 1 549 ? 13.641 -9.812 -30.859 1 94.25 549 LEU B CA 1
ATOM 12851 C C . LEU B 1 549 ? 13.781 -9.391 -29.406 1 94.25 549 LEU B C 1
ATOM 12853 O O . LEU B 1 549 ? 13.289 -10.078 -28.5 1 94.25 549 LEU B O 1
ATOM 12857 N N . LEU B 1 550 ? 14.477 -8.312 -29.172 1 94.19 550 LEU B N 1
ATOM 12858 C CA . LEU B 1 550 ? 14.648 -7.723 -27.844 1 94.19 550 LEU B CA 1
ATOM 12859 C C . LEU B 1 550 ? 13.766 -6.488 -27.688 1 94.19 550 LEU B C 1
ATOM 12861 O O . LEU B 1 550 ? 13.945 -5.496 -28.391 1 94.19 550 LEU B O 1
ATOM 12865 N N . LEU B 1 551 ? 12.812 -6.625 -26.766 1 93.5 551 LEU B N 1
ATOM 12866 C CA . LEU B 1 551 ? 11.898 -5.531 -26.453 1 93.5 551 LEU B CA 1
ATOM 12867 C C . LEU B 1 551 ? 12.219 -4.914 -25.109 1 93.5 551 LEU B C 1
ATOM 12869 O O . LEU B 1 551 ? 12.148 -5.59 -24.078 1 93.5 551 LEU B O 1
ATOM 12873 N N . THR B 1 552 ? 12.555 -3.6 -25.078 1 92.56 552 THR B N 1
ATOM 12874 C CA . THR B 1 552 ? 12.961 -2.955 -23.828 1 92.56 552 THR B CA 1
ATOM 12875 C C . THR B 1 552 ? 12.156 -1.684 -23.594 1 92.56 552 THR B C 1
ATOM 12877 O O . THR B 1 552 ? 11.703 -1.04 -24.531 1 92.56 552 THR B O 1
ATOM 12880 N N . PRO B 1 553 ? 11.883 -1.369 -22.281 1 88.44 553 PRO B N 1
ATOM 12881 C CA . PRO B 1 553 ? 11.203 -0.107 -21.984 1 88.44 553 PRO B CA 1
ATOM 12882 C C . PRO B 1 553 ? 12.133 1.101 -22.078 1 88.44 553 PRO B C 1
ATOM 12884 O O . PRO B 1 553 ? 13.352 0.939 -22.172 1 88.44 553 PRO B O 1
ATOM 12887 N N . LEU B 1 554 ? 11.531 2.24 -22.062 1 78.69 554 LEU B N 1
ATOM 12888 C CA . LEU B 1 554 ? 12.312 3.467 -21.953 1 78.69 554 LEU B CA 1
ATOM 12889 C C . LEU B 1 554 ? 12.633 3.787 -20.5 1 78.69 554 LEU B C 1
ATOM 12891 O O . LEU B 1 554 ? 11.734 3.859 -19.656 1 78.69 554 LEU B O 1
ATOM 12895 N N . VAL B 1 555 ? 13.875 3.791 -20.125 1 78.5 555 VAL B N 1
ATOM 12896 C CA . VAL B 1 555 ? 14.25 4.082 -18.734 1 78.5 555 VAL B CA 1
ATOM 12897 C C . VAL B 1 555 ? 15.352 5.137 -18.719 1 78.5 555 VAL B C 1
ATOM 12899 O O . VAL B 1 555 ? 16.094 5.289 -19.688 1 78.5 555 VAL B O 1
ATOM 12902 N N . SER B 1 556 ? 15.328 5.91 -17.578 1 66.69 556 SER B N 1
ATOM 12903 C CA . SER B 1 556 ? 16.422 6.859 -17.391 1 66.69 556 SER B CA 1
ATOM 12904 C C . SER B 1 556 ? 17.734 6.141 -17.078 1 66.69 556 SER B C 1
ATOM 12906 O O . SER B 1 556 ? 17.75 5.156 -16.344 1 66.69 556 SER B O 1
ATOM 12908 N N . PRO B 1 557 ? 18.781 6.582 -17.75 1 56.41 557 PRO B N 1
ATOM 12909 C CA . PRO B 1 557 ? 20.078 5.934 -17.484 1 56.41 557 PRO B CA 1
ATOM 12910 C C . PRO B 1 557 ? 20.531 6.109 -16.031 1 56.41 557 PRO B C 1
ATOM 12912 O O . PRO B 1 557 ? 20.125 7.055 -15.367 1 56.41 557 PRO B O 1
ATOM 12915 N N . ILE B 1 558 ? 21.141 5.184 -15.477 1 52.03 558 ILE B N 1
ATOM 12916 C CA . ILE B 1 558 ? 21.719 5.176 -14.133 1 52.03 558 ILE B CA 1
ATOM 12917 C C . ILE B 1 558 ? 22.609 6.398 -13.945 1 52.03 558 ILE B C 1
ATOM 12919 O O . ILE B 1 558 ? 22.578 7.047 -12.898 1 52.03 558 ILE B O 1
ATOM 12923 N N . ILE B 1 559 ? 23.656 6.621 -14.812 1 45.78 559 ILE B N 1
ATOM 12924 C CA . ILE B 1 559 ? 24.625 7.707 -14.703 1 45.78 559 ILE B CA 1
ATOM 12925 C C . ILE B 1 559 ? 24.047 8.977 -15.32 1 45.78 559 ILE B C 1
ATOM 12927 O O . ILE B 1 559 ? 23.641 8.977 -16.484 1 45.78 559 ILE B O 1
ATOM 12931 N N . ASN B 1 560 ? 23.5 9.82 -14.406 1 44.03 560 ASN B N 1
ATOM 12932 C CA . ASN B 1 560 ? 23.016 11.125 -14.867 1 44.03 560 ASN B CA 1
ATOM 12933 C C . ASN B 1 560 ? 24.031 11.789 -15.805 1 44.03 560 ASN B C 1
ATOM 12935 O O . ASN B 1 560 ? 25.125 12.156 -15.383 1 44.03 560 ASN B O 1
ATOM 12939 N N . VAL B 1 561 ? 24.141 11.43 -16.953 1 39 561 VAL B N 1
ATOM 12940 C CA . VAL B 1 561 ? 24.891 12.32 -17.828 1 39 561 VAL B CA 1
ATOM 12941 C C . VAL B 1 561 ? 24.266 13.711 -17.797 1 39 561 VAL B C 1
ATOM 12943 O O . VAL B 1 561 ? 23.062 13.867 -17.969 1 39 561 VAL B O 1
ATOM 12946 N N . GLU B 1 562 ? 24.875 14.492 -16.938 1 37.81 562 GLU B N 1
ATOM 12947 C CA . GLU B 1 562 ? 24.516 15.906 -16.969 1 37.81 562 GLU B CA 1
ATOM 12948 C C . GLU B 1 562 ? 24.031 16.328 -18.344 1 37.81 562 GLU B C 1
ATOM 12950 O O . GLU B 1 562 ? 24.781 16.25 -19.328 1 37.81 562 GLU B O 1
ATOM 12955 N N . VAL B 1 563 ? 22.875 16.156 -18.625 1 35.19 563 VAL B N 1
ATOM 12956 C CA . VAL B 1 563 ? 22.406 16.859 -19.812 1 35.19 563 VAL B CA 1
ATOM 12957 C C . VAL B 1 563 ? 22.453 18.359 -19.562 1 35.19 563 VAL B C 1
ATOM 12959 O O . VAL B 1 563 ? 21.688 18.891 -18.734 1 35.19 563 VAL B O 1
ATOM 12962 N N . LYS B 1 564 ? 23.594 18.969 -19.828 1 35.44 564 LYS B N 1
ATOM 12963 C CA . LYS B 1 564 ? 23.672 20.422 -19.719 1 35.44 564 LYS B CA 1
ATOM 12964 C C . LYS B 1 564 ? 22.359 21.062 -20.172 1 35.44 564 LYS B C 1
ATOM 12966 O O . LYS B 1 564 ? 21.875 22.016 -19.547 1 35.44 564 LYS B O 1
ATOM 12971 N N . ASP B 1 565 ? 22.328 21.281 -21.609 1 33.5 565 ASP B N 1
ATOM 12972 C CA . ASP B 1 565 ? 21.312 22.094 -22.266 1 33.5 565 ASP B CA 1
ATOM 12973 C C . ASP B 1 565 ? 19.953 21.438 -22.219 1 33.5 565 ASP B C 1
ATOM 12975 O O . ASP B 1 565 ? 19.844 20.219 -22.328 1 33.5 565 ASP B O 1
ATOM 12979 N N . GLY B 1 566 ? 18.984 21.891 -21.547 1 35.84 566 GLY B N 1
ATOM 12980 C CA . GLY B 1 566 ? 17.531 21.812 -21.469 1 35.84 566 GLY B CA 1
ATOM 12981 C C . GLY B 1 566 ? 16.922 20.906 -22.531 1 35.84 566 GLY B C 1
ATOM 12982 O O . GLY B 1 566 ? 15.719 20.969 -22.781 1 35.84 566 GLY B O 1
ATOM 12983 N N . LYS B 1 567 ? 17.641 20.438 -23.516 1 39.56 567 LYS B N 1
ATOM 12984 C CA . LYS B 1 567 ? 16.906 19.922 -24.672 1 39.56 567 LYS B CA 1
ATOM 12985 C C . LYS B 1 567 ? 16.484 18.484 -24.453 1 39.56 567 LYS B C 1
ATOM 12987 O O . LYS B 1 567 ? 17.328 17.609 -24.219 1 39.56 567 LYS B O 1
ATOM 12992 N N . SER B 1 568 ? 15.164 18.125 -24.172 1 44.28 568 SER B N 1
ATOM 12993 C CA . SER B 1 568 ? 14.32 16.938 -24.109 1 44.28 568 SER B CA 1
ATOM 12994 C C . SER B 1 568 ? 14.883 15.805 -24.969 1 44.28 568 SER B C 1
ATOM 12996 O O . SER B 1 568 ? 14.781 14.633 -24.594 1 44.28 568 SER B O 1
ATOM 12998 N N . GLU B 1 569 ? 15.656 16.141 -25.953 1 42.44 569 GLU B N 1
ATOM 12999 C CA . GLU B 1 569 ? 16.078 15.156 -26.953 1 42.44 569 GLU B CA 1
ATOM 13000 C C . GLU B 1 569 ? 17.219 14.289 -26.422 1 42.44 569 GLU B C 1
ATOM 13002 O O . GLU B 1 569 ? 17.266 13.086 -26.688 1 42.44 569 GLU B O 1
ATOM 13007 N N . GLN B 1 570 ? 18.125 14.836 -25.641 1 44.09 570 GLN B N 1
ATOM 13008 C CA . GLN B 1 570 ? 19.281 14.062 -25.188 1 44.09 570 GLN B CA 1
ATOM 13009 C C . GLN B 1 570 ? 18.875 13.078 -24.094 1 44.09 570 GLN B C 1
ATOM 13011 O O . GLN B 1 570 ? 19.391 11.953 -24.047 1 44.09 570 GLN B O 1
ATOM 13016 N N . TYR B 1 571 ? 18 13.484 -23.266 1 44.91 571 TYR B N 1
ATOM 13017 C CA . TYR B 1 571 ? 17.484 12.562 -22.266 1 44.91 571 TYR B CA 1
ATOM 13018 C C . TYR B 1 571 ? 16.859 11.336 -22.922 1 44.91 571 TYR B C 1
ATOM 13020 O O . TYR B 1 571 ? 17.047 10.211 -22.453 1 44.91 571 TYR B O 1
ATOM 13028 N N . PHE B 1 572 ? 16.297 11.641 -23.984 1 45.78 572 PHE B N 1
ATOM 13029 C CA . PHE B 1 572 ? 15.602 10.578 -24.719 1 45.78 572 PHE B CA 1
ATOM 13030 C C . PHE B 1 572 ? 16.594 9.609 -25.344 1 45.78 572 PHE B C 1
ATOM 13032 O O . PHE B 1 572 ? 16.422 8.391 -25.266 1 45.78 572 PHE B O 1
ATOM 13039 N N . LYS B 1 573 ? 17.547 10.125 -25.859 1 49.09 573 LYS B N 1
ATOM 13040 C CA . LYS B 1 573 ? 18.562 9.297 -26.484 1 49.09 573 LYS B CA 1
ATOM 13041 C C . LYS B 1 573 ? 19.281 8.422 -25.469 1 49.09 573 LYS B C 1
ATOM 13043 O O . LYS B 1 573 ? 19.547 7.25 -25.719 1 49.09 573 LYS B O 1
ATOM 13048 N N . THR B 1 574 ? 19.328 8.93 -24.328 1 57.41 574 THR B N 1
ATOM 13049 C CA . THR B 1 574 ? 20.078 8.211 -23.297 1 57.41 574 THR B CA 1
ATOM 13050 C C . THR B 1 574 ? 19.219 7.094 -22.703 1 57.41 574 THR B C 1
ATOM 13052 O O . THR B 1 574 ? 19.734 6.023 -22.375 1 57.41 574 THR B O 1
ATOM 13055 N N . SER B 1 575 ? 17.969 7.305 -22.734 1 59.31 575 SER B N 1
ATOM 13056 C CA . SER B 1 575 ? 17.094 6.281 -22.188 1 59.31 575 SER B CA 1
ATOM 13057 C C . SER B 1 575 ? 16.984 5.078 -23.109 1 59.31 575 SER B C 1
ATOM 13059 O O . SER B 1 575 ? 16.844 3.941 -22.656 1 59.31 575 SER B O 1
ATOM 13061 N N . GLN B 1 576 ? 17.172 5.406 -24.422 1 61.34 576 GLN B N 1
ATOM 13062 C CA . GLN B 1 576 ? 17.078 4.352 -25.422 1 61.34 576 GLN B CA 1
ATOM 13063 C C . GLN B 1 576 ? 18.344 3.498 -25.453 1 61.34 576 GLN B C 1
ATOM 13065 O O . GLN B 1 576 ? 18.297 2.34 -25.875 1 61.34 576 GLN B O 1
ATOM 13070 N N . ASP B 1 577 ? 19.359 4.09 -24.922 1 71.44 577 ASP B N 1
ATOM 13071 C CA . ASP B 1 577 ? 20.672 3.453 -25.078 1 71.44 577 ASP B CA 1
ATOM 13072 C C . ASP B 1 577 ? 20.969 2.514 -23.906 1 71.44 577 ASP B C 1
ATOM 13074 O O . ASP B 1 577 ? 21.938 1.748 -23.953 1 71.44 577 ASP B O 1
ATOM 13078 N N . VAL B 1 578 ? 20.109 2.496 -23.047 1 78 578 VAL B N 1
ATOM 13079 C CA . VAL B 1 578 ? 20.391 1.771 -21.812 1 78 578 VAL B CA 1
ATOM 13080 C C . VAL B 1 578 ? 20.594 0.288 -22.125 1 78 578 VAL B C 1
ATOM 13082 O O . VAL B 1 578 ? 21.5 -0.346 -21.594 1 78 578 VAL B O 1
ATOM 13085 N N . PHE B 1 579 ? 19.812 -0.223 -23.062 1 88.06 579 PHE B N 1
ATOM 13086 C CA . PHE B 1 579 ? 19.844 -1.659 -23.328 1 88.06 579 PHE B CA 1
ATOM 13087 C C . PHE B 1 579 ? 20.484 -1.962 -24.672 1 88.06 579 PHE B C 1
ATOM 13089 O O . PHE B 1 579 ? 20.453 -3.104 -25.141 1 88.06 579 PHE B O 1
ATOM 13096 N N . LYS B 1 580 ? 20.969 -0.934 -25.312 1 84.62 580 LYS B N 1
ATOM 13097 C CA . LYS B 1 580 ? 21.625 -1.121 -26.609 1 84.62 580 LYS B CA 1
ATOM 13098 C C . LYS B 1 580 ? 22.812 -2.072 -26.5 1 84.62 580 LYS B C 1
ATOM 13100 O O . LYS B 1 580 ? 22.953 -2.986 -27.312 1 84.62 580 LYS B O 1
ATOM 13105 N N . LYS B 1 581 ? 23.609 -1.808 -25.531 1 85 581 LYS B N 1
ATOM 13106 C CA . LYS B 1 581 ? 24.797 -2.648 -25.328 1 85 581 LYS B CA 1
ATOM 13107 C C . LYS B 1 581 ? 24.391 -4.082 -25 1 85 581 LYS B C 1
ATOM 13109 O O . LYS B 1 581 ? 25.125 -5.023 -25.312 1 85 581 LYS B O 1
ATOM 13114 N N . PHE B 1 582 ? 23.281 -4.23 -24.391 1 92.12 582 PHE B N 1
ATOM 13115 C CA . PHE B 1 582 ? 22.781 -5.562 -24.094 1 92.12 582 PHE B CA 1
ATOM 13116 C C . PHE B 1 582 ? 22.516 -6.344 -25.375 1 92.12 582 PHE B C 1
ATOM 13118 O O . PHE B 1 582 ? 22.969 -7.484 -25.516 1 92.12 582 PHE B O 1
ATOM 13125 N N . GLY B 1 583 ? 21.828 -5.668 -26.281 1 90.75 583 GLY B N 1
ATOM 13126 C CA . GLY B 1 583 ? 21.594 -6.27 -27.578 1 90.75 583 GLY B CA 1
ATOM 13127 C C . GLY B 1 583 ? 22.859 -6.629 -28.312 1 90.75 583 GLY B C 1
ATOM 13128 O O . GLY B 1 583 ? 22.953 -7.703 -28.906 1 90.75 583 GLY B O 1
ATOM 13129 N N . MET B 1 584 ? 23.766 -5.805 -28.188 1 88.69 584 MET B N 1
ATOM 13130 C CA . MET B 1 584 ? 25.062 -6.035 -28.828 1 88.69 584 MET B CA 1
ATOM 13131 C C . MET B 1 584 ? 25.766 -7.242 -28.219 1 88.69 584 MET B C 1
ATOM 13133 O O . MET B 1 584 ? 26.328 -8.078 -28.938 1 88.69 584 MET B O 1
ATOM 13137 N N . THR B 1 585 ? 25.797 -7.258 -26.938 1 91.44 585 THR B N 1
ATOM 13138 C CA . THR B 1 585 ? 26.453 -8.359 -26.234 1 91.44 585 THR B CA 1
ATOM 13139 C C . THR B 1 585 ? 25.797 -9.695 -26.609 1 91.44 585 THR B C 1
ATOM 13141 O O . THR B 1 585 ? 26.484 -10.695 -26.812 1 91.44 585 THR B O 1
ATOM 13144 N N . MET B 1 586 ? 24.516 -9.688 -26.719 1 92.94 586 MET B N 1
ATOM 13145 C CA . MET B 1 586 ? 23.797 -10.898 -27.094 1 92.94 586 MET B CA 1
ATOM 13146 C C . MET B 1 586 ? 24.203 -11.375 -28.484 1 92.94 586 MET B C 1
ATOM 13148 O O . MET B 1 586 ? 24.344 -12.578 -28.719 1 92.94 586 MET B O 1
ATOM 13152 N N . SER B 1 587 ? 24.391 -10.43 -29.359 1 90.06 587 SER B N 1
ATOM 13153 C CA . SER B 1 587 ? 24.719 -10.758 -30.75 1 90.06 587 SER B CA 1
ATOM 13154 C C . SER B 1 587 ? 26.062 -11.445 -30.844 1 90.06 587 SER B C 1
ATOM 13156 O O . SER B 1 587 ? 26.344 -12.164 -31.812 1 90.06 587 SER B O 1
ATOM 13158 N N . ARG B 1 588 ? 26.875 -11.273 -29.844 1 89.25 588 ARG B N 1
ATOM 13159 C CA . ARG B 1 588 ? 28.188 -11.914 -29.812 1 89.25 588 ARG B CA 1
ATOM 13160 C C . ARG B 1 588 ? 28.062 -13.406 -29.547 1 89.25 588 ARG B C 1
ATOM 13162 O O . ARG B 1 588 ? 28.953 -14.188 -29.922 1 89.25 588 ARG B O 1
ATOM 13169 N N . TYR B 1 589 ? 27.016 -13.727 -28.969 1 91.19 589 TYR B N 1
ATOM 13170 C CA . TYR B 1 589 ? 26.859 -15.125 -28.578 1 91.19 589 TYR B CA 1
ATOM 13171 C C . TYR B 1 589 ? 25.828 -15.828 -29.453 1 91.19 589 TYR B C 1
ATOM 13173 O O . TYR B 1 589 ? 25.516 -17 -29.25 1 91.19 589 TYR B O 1
ATOM 13181 N N . HIS B 1 590 ? 25.281 -15.086 -30.438 1 89.44 590 HIS B N 1
ATOM 13182 C CA . HIS B 1 590 ? 24.234 -15.617 -31.297 1 89.44 590 HIS B CA 1
ATOM 13183 C C . HIS B 1 590 ? 24.547 -15.359 -32.781 1 89.44 590 HIS B C 1
ATOM 13185 O O . HIS B 1 590 ? 24.828 -14.227 -33.156 1 89.44 590 HIS B O 1
ATOM 13191 N N . THR B 1 591 ? 24.469 -16.406 -33.562 1 85.06 591 THR B N 1
ATOM 13192 C CA . THR B 1 591 ? 24.812 -16.281 -34.969 1 85.06 591 THR B CA 1
ATOM 13193 C C . THR B 1 591 ? 23.734 -15.523 -35.75 1 85.06 591 THR B C 1
ATOM 13195 O O . THR B 1 591 ? 24.047 -14.781 -36.688 1 85.06 591 THR B O 1
ATOM 13198 N N . GLY B 1 592 ? 22.5 -15.742 -35.438 1 85.25 592 GLY B N 1
ATOM 13199 C CA . GLY B 1 592 ? 21.422 -14.984 -36.031 1 85.25 592 GLY B CA 1
ATOM 13200 C C . GLY B 1 592 ? 21.406 -13.523 -35.625 1 85.25 592 GLY B C 1
ATOM 13201 O O . GLY B 1 592 ? 22.297 -13.062 -34.906 1 85.25 592 GLY B O 1
ATOM 13202 N N . LYS B 1 593 ? 20.375 -12.742 -36.094 1 87.56 593 LYS B N 1
ATOM 13203 C CA . LYS B 1 593 ? 20.266 -11.32 -35.781 1 87.56 593 LYS B CA 1
ATOM 13204 C C . LYS B 1 593 ? 19.516 -11.094 -34.469 1 87.56 593 LYS B C 1
ATOM 13206 O O . LYS B 1 593 ? 18.594 -11.844 -34.156 1 87.56 593 LYS B O 1
ATOM 13211 N N . VAL B 1 594 ? 20.016 -10.164 -33.75 1 91.19 594 VAL B N 1
ATOM 13212 C CA . VAL B 1 594 ? 19.281 -9.664 -32.594 1 91.19 594 VAL B CA 1
ATOM 13213 C C . VAL B 1 594 ? 18.656 -8.312 -32.906 1 91.19 594 VAL B C 1
ATOM 13215 O O . VAL B 1 594 ? 19.359 -7.328 -33.156 1 91.19 594 VAL B O 1
ATOM 13218 N N . GLN B 1 595 ? 17.344 -8.305 -33 1 89.06 595 GLN B N 1
ATOM 13219 C CA . GLN B 1 595 ? 16.594 -7.078 -33.281 1 89.06 595 GLN B CA 1
ATOM 13220 C C . GLN B 1 595 ? 16.125 -6.43 -31.969 1 89.06 595 GLN B C 1
ATOM 13222 O O . GLN B 1 595 ? 15.414 -7.051 -31.188 1 89.06 595 GLN B O 1
ATOM 13227 N N . HIS B 1 596 ? 16.562 -5.188 -31.766 1 89.5 596 HIS B N 1
ATOM 13228 C CA . HIS B 1 596 ? 16.219 -4.488 -30.531 1 89.5 596 HIS B CA 1
ATOM 13229 C C . HIS B 1 596 ? 15.328 -3.281 -30.797 1 89.5 596 HIS B C 1
ATOM 13231 O O . HIS B 1 596 ? 15.633 -2.461 -31.656 1 89.5 596 HIS B O 1
ATOM 13237 N N . THR B 1 597 ? 14.18 -3.244 -30.125 1 84.94 597 THR B N 1
ATOM 13238 C CA . THR B 1 597 ? 13.328 -2.064 -30.172 1 84.94 597 THR B CA 1
ATOM 13239 C C . THR B 1 597 ? 12.758 -1.747 -28.797 1 84.94 597 THR B C 1
ATOM 13241 O O . THR B 1 597 ? 12.711 -2.619 -27.922 1 84.94 597 THR B O 1
ATOM 13244 N N . THR B 1 598 ? 12.453 -0.489 -28.609 1 85.56 598 THR B N 1
ATOM 13245 C CA . THR B 1 598 ? 11.812 -0.073 -27.375 1 85.56 598 THR B CA 1
ATOM 13246 C C . THR B 1 598 ? 10.289 -0.119 -27.516 1 85.56 598 THR B C 1
ATOM 13248 O O . THR B 1 598 ? 9.758 0.041 -28.609 1 85.56 598 THR B O 1
ATOM 13251 N N . TYR B 1 599 ? 9.648 -0.535 -26.375 1 85.44 599 TYR B N 1
ATOM 13252 C CA . TYR B 1 599 ? 8.188 -0.505 -26.375 1 85.44 599 TYR B CA 1
ATOM 13253 C C . TYR B 1 599 ? 7.672 0.554 -25.406 1 85.44 599 TYR B C 1
ATOM 13255 O O . TYR B 1 599 ? 8.352 0.912 -24.438 1 85.44 599 TYR B O 1
ATOM 13263 N N . THR B 1 600 ? 6.461 1.135 -25.75 1 78.94 600 THR B N 1
ATOM 13264 C CA . THR B 1 600 ? 5.758 2.123 -24.938 1 78.94 600 THR B CA 1
ATOM 13265 C C . THR B 1 600 ? 4.316 1.69 -24.688 1 78.94 600 THR B C 1
ATOM 13267 O O . THR B 1 600 ? 3.922 0.583 -25.062 1 78.94 600 THR B O 1
ATOM 13270 N N . ALA B 1 601 ? 3.557 2.502 -23.953 1 71.75 601 ALA B N 1
ATOM 13271 C CA . ALA B 1 601 ? 2.143 2.215 -23.719 1 71.75 601 ALA B CA 1
ATOM 13272 C C . ALA B 1 601 ? 1.395 2.045 -25.047 1 71.75 601 ALA B C 1
ATOM 13274 O O . ALA B 1 601 ? 0.384 1.341 -25.109 1 71.75 601 ALA B O 1
ATOM 13275 N N . LYS B 1 602 ? 1.92 2.566 -26.141 1 63.88 602 LYS B N 1
ATOM 13276 C CA . LYS B 1 602 ? 1.302 2.506 -27.453 1 63.88 602 LYS B CA 1
ATOM 13277 C C . LYS B 1 602 ? 1.74 1.254 -28.219 1 63.88 602 LYS B C 1
ATOM 13279 O O . LYS B 1 602 ? 1.229 0.966 -29.297 1 63.88 602 LYS B O 1
ATOM 13284 N N . GLY B 1 603 ? 2.633 0.604 -27.641 1 69.19 603 GLY B N 1
ATOM 13285 C CA . GLY B 1 603 ? 3.09 -0.629 -28.266 1 69.19 603 GLY B CA 1
ATOM 13286 C C . GLY B 1 603 ? 4.438 -0.49 -28.953 1 69.19 603 GLY B C 1
ATOM 13287 O O . GLY B 1 603 ? 5.328 0.198 -28.438 1 69.19 603 GLY B O 1
ATOM 13288 N N . PHE B 1 604 ? 4.719 -1.443 -29.953 1 73.38 604 PHE B N 1
ATOM 13289 C CA . PHE B 1 604 ? 5.961 -1.456 -30.703 1 73.38 604 PHE B CA 1
ATOM 13290 C C . PHE B 1 604 ? 5.695 -1.77 -32.188 1 73.38 604 PHE B C 1
ATOM 13292 O O . PHE B 1 604 ? 4.539 -1.918 -32.594 1 73.38 604 PHE B O 1
ATOM 13299 N N . GLN B 1 605 ? 6.621 -1.76 -33.031 1 62.34 605 GLN B N 1
ATOM 13300 C CA . GLN B 1 605 ? 6.473 -2.062 -34.438 1 62.34 605 GLN B CA 1
ATOM 13301 C C . GLN B 1 605 ? 6.199 -3.547 -34.688 1 62.34 605 GLN B C 1
ATOM 13303 O O . GLN B 1 605 ? 7.074 -4.387 -34.469 1 62.34 605 GLN B O 1
ATOM 13308 N N . PRO B 1 606 ? 5.059 -3.941 -35.156 1 68.62 606 PRO B N 1
ATOM 13309 C CA . PRO B 1 606 ? 4.625 -5.336 -35.219 1 68.62 606 PRO B CA 1
ATOM 13310 C C . PRO B 1 606 ? 5.441 -6.156 -36.219 1 68.62 606 PRO B C 1
ATOM 13312 O O . PRO B 1 606 ? 5.578 -7.371 -36.062 1 68.62 606 PRO B O 1
ATOM 13315 N N . GLY B 1 607 ? 5.992 -5.641 -37.312 1 73.56 607 GLY B N 1
ATOM 13316 C CA . GLY B 1 607 ? 6.73 -6.375 -38.312 1 73.56 607 GLY B CA 1
ATOM 13317 C C . GLY B 1 607 ? 7.922 -7.129 -37.75 1 73.56 607 GLY B C 1
ATOM 13318 O O . GLY B 1 607 ? 8.266 -8.203 -38.25 1 73.56 607 GLY B O 1
ATOM 13319 N N . LEU B 1 608 ? 8.508 -6.688 -36.75 1 81.62 608 LEU B N 1
ATOM 13320 C CA . LEU B 1 608 ? 9.672 -7.309 -36.125 1 81.62 608 LEU B CA 1
ATOM 13321 C C . LEU B 1 608 ? 9.281 -8.594 -35.406 1 81.62 608 LEU B C 1
ATOM 13323 O O . LEU B 1 608 ? 10.055 -9.555 -35.375 1 81.62 608 LEU B O 1
ATOM 13327 N N . PHE B 1 609 ? 8.133 -8.617 -34.938 1 88.88 609 PHE B N 1
ATOM 13328 C CA . PHE B 1 609 ? 7.641 -9.766 -34.188 1 88.88 609 PHE B CA 1
ATOM 13329 C C . PHE B 1 609 ? 7.469 -10.977 -35.094 1 88.88 609 PHE B C 1
ATOM 13331 O O . PHE B 1 609 ? 7.812 -12.094 -34.719 1 88.88 609 PHE B O 1
ATOM 13338 N N . GLU B 1 610 ? 7.035 -10.727 -36.312 1 82.94 610 GLU B N 1
ATOM 13339 C CA . GLU B 1 610 ? 6.758 -11.828 -37.219 1 82.94 610 GLU B CA 1
ATOM 13340 C C . GLU B 1 610 ? 8.047 -12.523 -37.656 1 82.94 610 GLU B C 1
ATOM 13342 O O . GLU B 1 610 ? 8.07 -13.742 -37.844 1 82.94 610 GLU B O 1
ATOM 13347 N N . ARG B 1 611 ? 9.078 -11.852 -37.781 1 82.56 611 ARG B N 1
ATOM 13348 C CA . ARG B 1 611 ? 10.344 -12.383 -38.281 1 82.56 611 ARG B CA 1
ATOM 13349 C C . ARG B 1 611 ? 11.133 -13.055 -37.156 1 82.56 611 ARG B C 1
ATOM 13351 O O . ARG B 1 611 ? 12.039 -13.852 -37.406 1 82.56 611 ARG B O 1
ATOM 13358 N N . ALA B 1 612 ? 10.789 -12.836 -35.938 1 91.94 612 ALA B N 1
ATOM 13359 C CA . ALA B 1 612 ? 11.57 -13.312 -34.812 1 91.94 612 ALA B CA 1
ATOM 13360 C C . ALA B 1 612 ? 11.234 -14.766 -34.5 1 91.94 612 ALA B C 1
ATOM 13362 O O . ALA B 1 612 ? 10.078 -15.18 -34.594 1 91.94 612 ALA B O 1
ATOM 13363 N N . LYS B 1 613 ? 12.258 -15.453 -34.094 1 92.06 613 LYS B N 1
ATOM 13364 C CA . LYS B 1 613 ? 12.086 -16.844 -33.688 1 92.06 613 LYS B CA 1
ATOM 13365 C C . LYS B 1 613 ? 12.008 -16.953 -32.156 1 92.06 613 LYS B C 1
ATOM 13367 O O . LYS B 1 613 ? 11.57 -17.969 -31.625 1 92.06 613 LYS B O 1
ATOM 13372 N N . ALA B 1 614 ? 12.445 -15.969 -31.5 1 94.81 614 ALA B N 1
ATOM 13373 C CA . ALA B 1 614 ? 12.328 -15.828 -30.047 1 94.81 614 ALA B CA 1
ATOM 13374 C C . ALA B 1 614 ? 12.18 -14.359 -29.641 1 94.81 614 ALA B C 1
ATOM 13376 O O . ALA B 1 614 ? 12.594 -13.469 -30.391 1 94.81 614 ALA B O 1
ATOM 13377 N N . VAL B 1 615 ? 11.508 -14.156 -28.516 1 95.81 615 VAL B N 1
ATOM 13378 C CA . VAL B 1 615 ? 11.258 -12.789 -28.078 1 95.81 615 VAL B CA 1
ATOM 13379 C C . VAL B 1 615 ? 11.719 -12.625 -26.625 1 95.81 615 VAL B C 1
ATOM 13381 O O . VAL B 1 615 ? 11.461 -13.492 -25.781 1 95.81 615 VAL B O 1
ATOM 13384 N N . ILE B 1 616 ? 12.445 -11.586 -26.328 1 97 616 ILE B N 1
ATOM 13385 C CA . ILE B 1 616 ? 12.844 -11.211 -24.969 1 97 616 ILE B CA 1
ATOM 13386 C C . ILE B 1 616 ? 12.195 -9.875 -24.594 1 97 616 ILE B C 1
ATOM 13388 O O . ILE B 1 616 ? 12.359 -8.883 -25.312 1 97 616 ILE B O 1
ATOM 13392 N N . VAL B 1 617 ? 11.461 -9.875 -23.531 1 96.62 617 VAL B N 1
ATOM 13393 C CA . VAL B 1 617 ? 10.82 -8.656 -23.047 1 96.62 617 VAL B CA 1
ATOM 13394 C C . VAL B 1 617 ? 11.445 -8.234 -21.719 1 96.62 617 VAL B C 1
ATOM 13396 O O . VAL B 1 617 ? 11.484 -9.023 -20.766 1 96.62 617 VAL B O 1
ATOM 13399 N N . VAL B 1 618 ? 11.875 -7 -21.641 1 96.25 618 VAL B N 1
ATOM 13400 C CA . VAL B 1 618 ? 12.484 -6.477 -20.422 1 96.25 618 VAL B CA 1
ATOM 13401 C C . VAL B 1 618 ? 11.508 -5.547 -19.703 1 96.25 618 VAL B C 1
ATOM 13403 O O . VAL B 1 618 ? 10.852 -4.715 -20.344 1 96.25 618 VAL B O 1
ATOM 13406 N N . THR B 1 619 ? 11.281 -5.773 -18.422 1 93.38 619 THR B N 1
ATOM 13407 C CA . THR B 1 619 ? 10.492 -4.867 -17.609 1 93.38 619 THR B CA 1
ATOM 13408 C C . THR B 1 619 ? 11.367 -4.176 -16.562 1 93.38 619 THR B C 1
ATOM 13410 O O . THR B 1 619 ? 12.406 -4.703 -16.172 1 93.38 619 THR B O 1
ATOM 13413 N N . THR B 1 620 ? 11 -2.953 -16.219 1 90.62 620 THR B N 1
ATOM 13414 C CA . THR B 1 620 ? 11.625 -2.195 -15.141 1 90.62 620 THR B CA 1
ATOM 13415 C C . THR B 1 620 ? 10.562 -1.527 -14.273 1 90.62 620 THR B C 1
ATOM 13417 O O . THR B 1 620 ? 9.828 -0.649 -14.742 1 90.62 620 THR B O 1
ATOM 13420 N N . ASP B 1 621 ? 10.367 -1.953 -13.062 1 84.44 621 ASP B N 1
ATOM 13421 C CA . ASP B 1 621 ? 9.438 -1.351 -12.117 1 84.44 621 ASP B CA 1
ATOM 13422 C C . ASP B 1 621 ? 8.055 -1.176 -12.742 1 84.44 621 ASP B C 1
ATOM 13424 O O . ASP B 1 621 ? 7.52 -0.066 -12.773 1 84.44 621 ASP B O 1
ATOM 13428 N N . ALA B 1 622 ? 7.465 -2.193 -13.156 1 84.5 622 ALA B N 1
ATOM 13429 C CA . ALA B 1 622 ? 6.242 -2.188 -13.953 1 84.5 622 ALA B CA 1
ATOM 13430 C C . ALA B 1 622 ? 5.043 -1.76 -13.109 1 84.5 622 ALA B C 1
ATOM 13432 O O . ALA B 1 622 ? 4.023 -1.321 -13.648 1 84.5 622 ALA B O 1
ATOM 13433 N N . ASP B 1 623 ? 5.059 -1.817 -11.844 1 73.31 623 ASP B N 1
ATOM 13434 C CA . ASP B 1 623 ? 3.949 -1.384 -10.992 1 73.31 623 ASP B CA 1
ATOM 13435 C C . ASP B 1 623 ? 3.715 0.12 -11.125 1 73.31 623 ASP B C 1
ATOM 13437 O O . ASP B 1 623 ? 2.582 0.589 -11.008 1 73.31 623 ASP B O 1
ATOM 13441 N N . ARG B 1 624 ? 4.77 0.754 -11.273 1 69.5 624 ARG B N 1
ATOM 13442 C CA . ARG B 1 624 ? 4.648 2.195 -11.469 1 69.5 624 ARG B CA 1
ATOM 13443 C C . ARG B 1 624 ? 4.188 2.525 -12.883 1 69.5 624 ARG B C 1
ATOM 13445 O O . ARG B 1 624 ? 3.609 3.588 -13.117 1 69.5 624 ARG B O 1
ATOM 13452 N N . ASN B 1 625 ? 4.629 1.579 -13.82 1 74.94 625 ASN B N 1
ATOM 13453 C CA . ASN B 1 625 ? 4.258 1.702 -15.227 1 74.94 625 ASN B CA 1
ATOM 13454 C C . ASN B 1 625 ? 3.49 0.476 -15.711 1 74.94 625 ASN B C 1
ATOM 13456 O O . ASN B 1 625 ? 4.027 -0.338 -16.469 1 74.94 625 ASN B O 1
ATOM 13460 N N . GLN B 1 626 ? 2.291 0.446 -15.422 1 75.56 626 GLN B N 1
ATOM 13461 C CA . GLN B 1 626 ? 1.486 -0.766 -15.539 1 75.56 626 GLN B CA 1
ATOM 13462 C C . GLN B 1 626 ? 1.342 -1.199 -17 1 75.56 626 GLN B C 1
ATOM 13464 O O . GLN B 1 626 ? 1.055 -2.365 -17.281 1 75.56 626 GLN B O 1
ATOM 13469 N N . TYR B 1 627 ? 1.593 -0.279 -17.969 1 80.88 627 TYR B N 1
ATOM 13470 C CA . TYR B 1 627 ? 1.502 -0.656 -19.375 1 80.88 627 TYR B CA 1
ATOM 13471 C C . TYR B 1 627 ? 2.49 -1.768 -19.703 1 80.88 627 TYR B C 1
ATOM 13473 O O . TYR B 1 627 ? 2.25 -2.568 -20.609 1 80.88 627 TYR B O 1
ATOM 13481 N N . GLN B 1 628 ? 3.611 -1.826 -18.938 1 89.5 628 GLN B N 1
ATOM 13482 C CA . GLN B 1 628 ? 4.613 -2.859 -19.172 1 89.5 628 GLN B CA 1
ATOM 13483 C C . GLN B 1 628 ? 4.047 -4.25 -18.906 1 89.5 628 GLN B C 1
ATOM 13485 O O . GLN B 1 628 ? 4.41 -5.219 -19.578 1 89.5 628 GLN B O 1
ATOM 13490 N N . LEU B 1 629 ? 3.211 -4.344 -17.922 1 85.81 629 LEU B N 1
ATOM 13491 C CA . LEU B 1 629 ? 2.621 -5.625 -17.562 1 85.81 629 LEU B CA 1
ATOM 13492 C C . LEU B 1 629 ? 1.664 -6.109 -18.641 1 85.81 629 LEU B C 1
ATOM 13494 O O . LEU B 1 629 ? 1.748 -7.258 -19.078 1 85.81 629 LEU B O 1
ATOM 13498 N N . ASP B 1 630 ? 0.779 -5.168 -19.047 1 79.5 630 ASP B N 1
ATOM 13499 C CA . ASP B 1 630 ? -0.176 -5.5 -20.109 1 79.5 630 ASP B CA 1
ATOM 13500 C C . ASP B 1 630 ? 0.542 -5.879 -21.406 1 79.5 630 ASP B C 1
ATOM 13502 O O . ASP B 1 630 ? 0.148 -6.828 -22.078 1 79.5 630 ASP B O 1
ATOM 13506 N N . PHE B 1 631 ? 1.477 -5.176 -21.672 1 88.69 631 PHE B N 1
ATOM 13507 C CA . PHE B 1 631 ? 2.266 -5.414 -22.875 1 88.69 631 PHE B CA 1
ATOM 13508 C C . PHE B 1 631 ? 2.902 -6.797 -22.844 1 88.69 631 PHE B C 1
ATOM 13510 O O . PHE B 1 631 ? 2.811 -7.555 -23.812 1 88.69 631 PHE B O 1
ATOM 13517 N N . THR B 1 632 ? 3.535 -7.09 -21.734 1 92.44 632 THR B N 1
ATOM 13518 C CA . THR B 1 632 ? 4.238 -8.359 -21.609 1 92.44 632 THR B CA 1
ATOM 13519 C C . THR B 1 632 ? 3.262 -9.531 -21.703 1 92.44 632 THR B C 1
ATOM 13521 O O . THR B 1 632 ? 3.559 -10.539 -22.344 1 92.44 632 THR B O 1
ATOM 13524 N N . LYS B 1 633 ? 2.154 -9.398 -21.062 1 84.62 633 LYS B N 1
ATOM 13525 C CA . LYS B 1 633 ? 1.134 -10.438 -21.125 1 84.62 633 LYS B CA 1
ATOM 13526 C C . LYS B 1 633 ? 0.651 -10.656 -22.547 1 84.62 633 LYS B C 1
ATOM 13528 O O . LYS B 1 633 ? 0.46 -11.797 -22.984 1 84.62 633 LYS B O 1
ATOM 13533 N N . ARG B 1 634 ? 0.469 -9.562 -23.234 1 83.25 634 ARG B N 1
ATOM 13534 C CA . ARG B 1 634 ? 0.028 -9.648 -24.625 1 83.25 634 ARG B CA 1
ATOM 13535 C C . ARG B 1 634 ? 1.069 -10.344 -25.5 1 83.25 634 ARG B C 1
ATOM 13537 O O . ARG B 1 634 ? 0.728 -11.188 -26.328 1 83.25 634 ARG B O 1
ATOM 13544 N N . ILE B 1 635 ? 2.262 -10.008 -25.328 1 91.19 635 ILE B N 1
ATOM 13545 C CA . ILE B 1 635 ? 3.336 -10.625 -26.109 1 91.19 635 ILE B CA 1
ATOM 13546 C C . ILE B 1 635 ? 3.424 -12.109 -25.766 1 91.19 635 ILE B C 1
ATOM 13548 O O . ILE B 1 635 ? 3.654 -12.945 -26.656 1 91.19 635 ILE B O 1
ATOM 13552 N N . SER B 1 636 ? 3.314 -12.359 -24.469 1 89.44 636 SER B N 1
ATOM 13553 C CA . SER B 1 636 ? 3.35 -13.758 -24.047 1 89.44 636 SER B CA 1
ATOM 13554 C C . SER B 1 636 ? 2.262 -14.578 -24.734 1 89.44 636 SER B C 1
ATOM 13556 O O . SER B 1 636 ? 2.514 -15.688 -25.188 1 89.44 636 SER B O 1
ATOM 13558 N N . MET B 1 637 ? 1.121 -14 -24.812 1 79.81 637 MET B N 1
ATOM 13559 C CA . MET B 1 637 ? 0.004 -14.672 -25.469 1 79.81 637 MET B CA 1
ATOM 13560 C C . MET B 1 637 ? 0.297 -14.898 -26.953 1 79.81 637 MET B C 1
ATOM 13562 O O . MET B 1 637 ? 0.039 -15.984 -27.484 1 79.81 637 MET B O 1
ATOM 13566 N N . LEU B 1 638 ? 0.812 -13.922 -27.625 1 82.19 638 LEU B N 1
ATOM 13567 C CA . LEU B 1 638 ? 1.14 -14.016 -29.047 1 82.19 638 LEU B CA 1
ATOM 13568 C C . LEU B 1 638 ? 2.225 -15.062 -29.281 1 82.19 638 LEU B C 1
ATOM 13570 O O . LEU B 1 638 ? 2.15 -15.836 -30.25 1 82.19 638 LEU B O 1
ATOM 13574 N N . CYS B 1 639 ? 3.197 -15.062 -28.438 1 89.81 639 CYS B N 1
ATOM 13575 C CA . CYS B 1 639 ? 4.285 -16.031 -28.562 1 89.81 639 CYS B CA 1
ATOM 13576 C C . CYS B 1 639 ? 3.775 -17.453 -28.359 1 89.81 639 CYS B C 1
ATOM 13578 O O . CYS B 1 639 ? 4.191 -18.375 -29.078 1 89.81 639 CYS B O 1
ATOM 13580 N N . ASN B 1 640 ? 2.969 -17.578 -27.391 1 77.19 640 ASN B N 1
ATOM 13581 C CA . ASN B 1 640 ? 2.387 -18.906 -27.156 1 77.19 640 ASN B CA 1
ATOM 13582 C C . ASN B 1 640 ? 1.576 -19.375 -28.359 1 77.19 640 ASN B C 1
ATOM 13584 O O . ASN B 1 640 ? 1.64 -20.562 -28.719 1 77.19 640 ASN B O 1
ATOM 13588 N N . GLN B 1 641 ? 0.873 -18.422 -28.922 1 68.94 641 GLN B N 1
ATOM 13589 C CA . GLN B 1 641 ? 0.069 -18.734 -30.094 1 68.94 641 GLN B CA 1
ATOM 13590 C C . GLN B 1 641 ? 0.951 -19.156 -31.266 1 68.94 641 GLN B C 1
ATOM 13592 O O . GLN B 1 641 ? 0.596 -20.062 -32.031 1 68.94 641 GLN B O 1
ATOM 13597 N N . GLN B 1 642 ? 2.014 -18.547 -31.406 1 78.44 642 GLN B N 1
ATOM 13598 C CA . GLN B 1 642 ? 2.902 -18.797 -32.531 1 78.44 642 GLN B CA 1
ATOM 13599 C C . GLN B 1 642 ? 4.012 -19.781 -32.156 1 78.44 642 GLN B C 1
ATOM 13601 O O . GLN B 1 642 ? 4.949 -20 -32.906 1 78.44 642 GLN B O 1
ATOM 13606 N N . ARG B 1 643 ? 3.977 -20.172 -30.984 1 75.81 643 ARG B N 1
ATOM 13607 C CA . ARG B 1 643 ? 4.938 -21.156 -30.484 1 75.81 643 ARG B CA 1
ATOM 13608 C C . ARG B 1 643 ? 6.355 -20.594 -30.531 1 75.81 643 ARG B C 1
ATOM 13610 O O . ARG B 1 643 ? 7.27 -21.266 -31.016 1 75.81 643 ARG B O 1
ATOM 13617 N N . LYS B 1 644 ? 6.504 -19.422 -30.141 1 88.06 644 LYS B N 1
ATOM 13618 C CA . LYS B 1 644 ? 7.797 -18.75 -30.031 1 88.06 644 LYS B CA 1
ATOM 13619 C C . LYS B 1 644 ? 8.234 -18.656 -28.562 1 88.06 644 LYS B C 1
ATOM 13621 O O . LYS B 1 644 ? 7.449 -18.281 -27.703 1 88.06 644 LYS B O 1
ATOM 13626 N N . PRO B 1 645 ? 9.484 -19.109 -28.281 1 90.94 645 PRO B N 1
ATOM 13627 C CA . PRO B 1 645 ? 9.992 -18.875 -26.922 1 90.94 645 PRO B CA 1
ATOM 13628 C C . PRO B 1 645 ? 9.945 -17.406 -26.516 1 90.94 645 PRO B C 1
ATOM 13630 O O . PRO B 1 645 ? 10.336 -16.531 -27.297 1 90.94 645 PRO B O 1
ATOM 13633 N N . MET B 1 646 ? 9.414 -17.172 -25.375 1 94.69 646 MET B N 1
ATOM 13634 C CA . MET B 1 646 ? 9.422 -15.82 -24.812 1 94.69 646 MET B CA 1
ATOM 13635 C C . MET B 1 646 ? 10.078 -15.812 -23.438 1 94.69 646 MET B C 1
ATOM 13637 O O . MET B 1 646 ? 9.75 -16.625 -22.578 1 94.69 646 MET B O 1
ATOM 13641 N N . ILE B 1 647 ? 10.984 -14.938 -23.25 1 96.75 647 ILE B N 1
ATOM 13642 C CA . ILE B 1 647 ? 11.656 -14.758 -21.969 1 96.75 647 ILE B CA 1
ATOM 13643 C C . ILE B 1 647 ? 11.375 -13.352 -21.422 1 96.75 647 ILE B C 1
ATOM 13645 O O . ILE B 1 647 ? 11.633 -12.359 -22.109 1 96.75 647 ILE B O 1
ATOM 13649 N N . ALA B 1 648 ? 10.773 -13.305 -20.25 1 97.12 648 ALA B N 1
ATOM 13650 C CA . ALA B 1 648 ? 10.609 -12.023 -19.578 1 97.12 648 ALA B CA 1
ATOM 13651 C C . ALA B 1 648 ? 11.75 -11.773 -18.594 1 97.12 648 ALA B C 1
ATOM 13653 O O . ALA B 1 648 ? 12.078 -12.648 -17.781 1 97.12 648 ALA B O 1
ATOM 13654 N N . ILE B 1 649 ? 12.375 -10.609 -18.672 1 97.69 649 ILE B N 1
ATOM 13655 C CA . ILE B 1 649 ? 13.484 -10.25 -17.781 1 97.69 649 ILE B CA 1
ATOM 13656 C C . ILE B 1 649 ? 13.117 -9.008 -16.969 1 97.69 649 ILE B C 1
ATOM 13658 O O . ILE B 1 649 ? 12.82 -7.953 -17.547 1 97.69 649 ILE B O 1
ATOM 13662 N N . ALA B 1 650 ? 13.094 -9.164 -15.664 1 95.94 650 ALA B N 1
ATOM 13663 C CA . ALA B 1 650 ? 12.969 -7.996 -14.797 1 95.94 650 ALA B CA 1
ATOM 13664 C C . ALA B 1 650 ? 14.328 -7.352 -14.547 1 95.94 650 ALA B C 1
ATOM 13666 O O . ALA B 1 650 ? 15.141 -7.871 -13.781 1 95.94 650 ALA B O 1
ATOM 13667 N N . ALA B 1 651 ? 14.555 -6.238 -15.086 1 95.12 651 ALA B N 1
ATOM 13668 C CA . ALA B 1 651 ? 15.867 -5.602 -15.008 1 95.12 651 ALA B CA 1
ATOM 13669 C C . ALA B 1 651 ? 15.953 -4.664 -13.805 1 95.12 651 ALA B C 1
ATOM 13671 O O . ALA B 1 651 ? 16.969 -4.016 -13.586 1 95.12 651 ALA B O 1
ATOM 13672 N N . SER B 1 652 ? 14.867 -4.566 -13.047 1 91.88 652 SER B N 1
ATOM 13673 C CA . SER B 1 652 ? 14.852 -3.834 -11.781 1 91.88 652 SER B CA 1
ATOM 13674 C C . SER B 1 652 ? 14.07 -4.594 -10.711 1 91.88 652 SER B C 1
ATOM 13676 O O . SER B 1 652 ? 14.578 -5.562 -10.141 1 91.88 652 SER B O 1
ATOM 13678 N N . SER B 1 653 ? 12.734 -4.355 -10.625 1 89.94 653 SER B N 1
ATOM 13679 C CA . SER B 1 653 ? 11.945 -5.016 -9.586 1 89.94 653 SER B CA 1
ATOM 13680 C C . SER B 1 653 ? 11.656 -6.469 -9.961 1 89.94 653 SER B C 1
ATOM 13682 O O . SER B 1 653 ? 11.016 -6.742 -10.977 1 89.94 653 SER B O 1
ATOM 13684 N N . PRO B 1 654 ? 12.07 -7.406 -9.109 1 92.31 654 PRO B N 1
ATOM 13685 C CA . PRO B 1 654 ? 11.758 -8.812 -9.391 1 92.31 654 PRO B CA 1
ATOM 13686 C C . PRO B 1 654 ? 10.281 -9.141 -9.188 1 92.31 654 PRO B C 1
ATOM 13688 O O . PRO B 1 654 ? 9.828 -10.211 -9.578 1 92.31 654 PRO B O 1
ATOM 13691 N N . TYR B 1 655 ? 9.539 -8.227 -8.711 1 85.5 655 TYR B N 1
ATOM 13692 C CA . TYR B 1 655 ? 8.156 -8.492 -8.328 1 85.5 655 TYR B CA 1
ATOM 13693 C C . TYR B 1 655 ? 7.195 -8.133 -9.453 1 85.5 655 TYR B C 1
ATOM 13695 O O . TYR B 1 655 ? 5.988 -8.375 -9.352 1 85.5 655 TYR B O 1
ATOM 13703 N N . ASP B 1 656 ? 7.719 -7.617 -10.562 1 87.06 656 ASP B N 1
ATOM 13704 C CA . ASP B 1 656 ? 6.879 -7.188 -11.68 1 87.06 656 ASP B CA 1
ATOM 13705 C C . ASP B 1 656 ? 5.969 -8.32 -12.148 1 87.06 656 ASP B C 1
ATOM 13707 O O . ASP B 1 656 ? 4.766 -8.125 -12.336 1 87.06 656 ASP B O 1
ATOM 13711 N N . LEU B 1 657 ? 6.52 -9.508 -12.32 1 87.25 657 LEU B N 1
ATOM 13712 C CA . LEU B 1 657 ? 5.77 -10.633 -12.859 1 87.25 657 LEU B CA 1
ATOM 13713 C C . LEU B 1 657 ? 6.012 -11.891 -12.039 1 87.25 657 LEU B C 1
ATOM 13715 O O . LEU B 1 657 ? 5.84 -13.008 -12.539 1 87.25 657 LEU B O 1
ATOM 13719 N N . ALA B 1 658 ? 6.441 -11.727 -10.82 1 83.06 658 ALA B N 1
ATOM 13720 C CA . ALA B 1 658 ? 6.836 -12.852 -9.977 1 83.06 658 ALA B CA 1
ATOM 13721 C C . ALA B 1 658 ? 5.645 -13.75 -9.672 1 83.06 658 ALA B C 1
ATOM 13723 O O . ALA B 1 658 ? 5.793 -14.969 -9.57 1 83.06 658 ALA B O 1
ATOM 13724 N N . LEU B 1 659 ? 4.5 -13.18 -9.625 1 74.12 659 LEU B N 1
ATOM 13725 C CA . LEU B 1 659 ? 3.334 -13.953 -9.211 1 74.12 659 LEU B CA 1
ATOM 13726 C C . LEU B 1 659 ? 2.512 -14.383 -10.422 1 74.12 659 LEU B C 1
ATOM 13728 O O . LEU B 1 659 ? 1.534 -15.125 -10.281 1 74.12 659 LEU B O 1
ATOM 13732 N N . ASP B 1 660 ? 2.889 -13.922 -11.609 1 79.06 660 ASP B N 1
ATOM 13733 C CA . ASP B 1 660 ? 2.162 -14.289 -12.82 1 79.06 660 ASP B CA 1
ATOM 13734 C C . ASP B 1 660 ? 2.738 -15.562 -13.445 1 79.06 660 ASP B C 1
ATOM 13736 O O . ASP B 1 660 ? 3.588 -15.492 -14.336 1 79.06 660 ASP B O 1
ATOM 13740 N N . ARG B 1 661 ? 2.207 -16.656 -13.164 1 78.94 661 ARG B N 1
ATOM 13741 C CA . ARG B 1 661 ? 2.742 -17.938 -13.594 1 78.94 661 ARG B CA 1
ATOM 13742 C C . ARG B 1 661 ? 2.449 -18.188 -15.07 1 78.94 661 ARG B C 1
ATOM 13744 O O . ARG B 1 661 ? 3.02 -19.094 -15.68 1 78.94 661 ARG B O 1
ATOM 13751 N N . ALA B 1 662 ? 1.585 -17.297 -15.648 1 73.62 662 ALA B N 1
ATOM 13752 C CA . ALA B 1 662 ? 1.325 -17.422 -17.078 1 73.62 662 ALA B CA 1
ATOM 13753 C C . ALA B 1 662 ? 2.566 -17.062 -17.891 1 73.62 662 ALA B C 1
ATOM 13755 O O . ALA B 1 662 ? 2.715 -17.516 -19.031 1 73.62 662 ALA B O 1
ATOM 13756 N N . ILE B 1 663 ? 3.387 -16.312 -17.234 1 87.69 663 ILE B N 1
ATOM 13757 C CA . ILE B 1 663 ? 4.688 -16.047 -17.828 1 87.69 663 ILE B CA 1
ATOM 13758 C C . ILE B 1 663 ? 5.637 -17.203 -17.531 1 87.69 663 ILE B C 1
ATOM 13760 O O . ILE B 1 663 ? 6.219 -17.281 -16.453 1 87.69 663 ILE B O 1
ATOM 13764 N N . GLY B 1 664 ? 5.859 -17.953 -18.484 1 84.38 664 GLY B N 1
ATOM 13765 C CA . GLY B 1 664 ? 6.477 -19.25 -18.266 1 84.38 664 GLY B CA 1
ATOM 13766 C C . GLY B 1 664 ? 7.965 -19.156 -17.984 1 84.38 664 GLY B C 1
ATOM 13767 O O . GLY B 1 664 ? 8.531 -20.047 -17.328 1 84.38 664 GLY B O 1
ATOM 13768 N N . THR B 1 665 ? 8.648 -18.219 -18.516 1 93 665 THR B N 1
ATOM 13769 C CA . THR B 1 665 ? 10.07 -18 -18.266 1 93 665 THR B CA 1
ATOM 13770 C C . THR B 1 665 ? 10.305 -16.578 -17.75 1 93 665 THR B C 1
ATOM 13772 O O . THR B 1 665 ? 10.016 -15.602 -18.453 1 93 665 THR B O 1
ATOM 13775 N N . TYR B 1 666 ? 10.766 -16.516 -16.516 1 94.38 666 TYR B N 1
ATOM 13776 C CA . TYR B 1 666 ? 10.922 -15.234 -15.844 1 94.38 666 TYR B CA 1
ATOM 13777 C C . TYR B 1 666 ? 12.266 -15.156 -15.125 1 94.38 666 TYR B C 1
ATOM 13779 O O . TYR B 1 666 ? 12.531 -15.953 -14.219 1 94.38 666 TYR B O 1
ATOM 13787 N N . MET B 1 667 ? 13.047 -14.188 -15.555 1 97.12 667 MET B N 1
ATOM 13788 C CA . MET B 1 667 ? 14.375 -13.977 -14.984 1 97.12 667 MET B CA 1
ATOM 13789 C C . MET B 1 667 ? 14.477 -12.602 -14.336 1 97.12 667 MET B C 1
ATOM 13791 O O . MET B 1 667 ? 13.977 -11.609 -14.875 1 97.12 667 MET B O 1
ATOM 13795 N N . CYS B 1 668 ? 15.094 -12.547 -13.133 1 97.06 668 CYS B N 1
ATOM 13796 C CA . CYS B 1 668 ? 15.289 -11.305 -12.406 1 97.06 668 CYS B CA 1
ATOM 13797 C C . CYS B 1 668 ? 16.766 -10.945 -12.32 1 97.06 668 CYS B C 1
ATOM 13799 O O . CYS B 1 668 ? 17.578 -11.734 -11.812 1 97.06 668 CYS B O 1
ATOM 13801 N N . ILE B 1 669 ? 17.109 -9.734 -12.797 1 97.5 669 ILE B N 1
ATOM 13802 C CA . ILE B 1 669 ? 18.516 -9.391 -12.805 1 97.5 669 ILE B CA 1
ATOM 13803 C C . ILE B 1 669 ? 18.75 -8.148 -11.945 1 97.5 669 ILE B C 1
ATOM 13805 O O . ILE B 1 669 ? 19.891 -7.691 -11.789 1 97.5 669 ILE B O 1
ATOM 13809 N N . TYR B 1 670 ? 17.672 -7.488 -11.391 1 95.5 670 TYR B N 1
ATOM 13810 C CA . TYR B 1 670 ? 17.625 -6.531 -10.289 1 95.5 670 TYR B CA 1
ATOM 13811 C C . TYR B 1 670 ? 18.141 -5.168 -10.734 1 95.5 670 TYR B C 1
ATOM 13813 O O . TYR B 1 670 ? 17.891 -4.156 -10.07 1 95.5 670 TYR B O 1
ATOM 13821 N N . GLU B 1 671 ? 19.016 -5.082 -11.719 1 93.56 671 GLU B N 1
ATOM 13822 C CA . GLU B 1 671 ? 19.562 -3.82 -12.203 1 93.56 671 GLU B CA 1
ATOM 13823 C C . GLU B 1 671 ? 20 -3.934 -13.664 1 93.56 671 GLU B C 1
ATOM 13825 O O . GLU B 1 671 ? 20.266 -5.035 -14.156 1 93.56 671 GLU B O 1
ATOM 13830 N N . PHE B 1 672 ? 20.031 -2.816 -14.336 1 92.56 672 PHE B N 1
ATOM 13831 C CA . PHE B 1 672 ? 20.422 -2.855 -15.742 1 92.56 672 PHE B CA 1
ATOM 13832 C C . PHE B 1 672 ? 21.781 -2.201 -15.953 1 92.56 672 PHE B C 1
ATOM 13834 O O . PHE B 1 672 ? 21.953 -1.392 -16.875 1 92.56 672 PHE B O 1
ATOM 13841 N N . THR B 1 673 ? 22.703 -2.461 -15.016 1 90.62 673 THR B N 1
ATOM 13842 C CA . THR B 1 673 ? 24.109 -2.125 -15.25 1 90.62 673 THR B CA 1
ATOM 13843 C C . THR B 1 673 ? 24.688 -2.973 -16.375 1 90.62 673 THR B C 1
ATOM 13845 O O . THR B 1 673 ? 24.156 -4.039 -16.688 1 90.62 673 THR B O 1
ATOM 13848 N N . GLN B 1 674 ? 25.719 -2.529 -16.922 1 89.19 674 GLN B N 1
ATOM 13849 C CA . GLN B 1 674 ? 26.344 -3.26 -18.031 1 89.19 674 GLN B CA 1
ATOM 13850 C C . GLN B 1 674 ? 26.828 -4.633 -17.578 1 89.19 674 GLN B C 1
ATOM 13852 O O . GLN B 1 674 ? 26.75 -5.609 -18.312 1 89.19 674 GLN B O 1
ATOM 13857 N N . GLU B 1 675 ? 27.344 -4.684 -16.391 1 92.56 675 GLU B N 1
ATOM 13858 C CA . GLU B 1 675 ? 27.859 -5.938 -15.844 1 92.56 675 GLU B CA 1
ATOM 13859 C C . GLU B 1 675 ? 26.75 -6.961 -15.672 1 92.56 675 GLU B C 1
ATOM 13861 O O . GLU B 1 675 ? 26.906 -8.133 -16.031 1 92.56 675 GLU B O 1
ATOM 13866 N N . SER B 1 676 ? 25.641 -6.488 -15.094 1 95.62 676 SER B N 1
ATOM 13867 C CA . SER B 1 676 ? 24.516 -7.379 -14.898 1 95.62 676 SER B CA 1
ATOM 13868 C C . SER B 1 676 ? 23.953 -7.875 -16.234 1 95.62 676 SER B C 1
ATOM 13870 O O . SER B 1 676 ? 23.641 -9.055 -16.375 1 95.62 676 SER B O 1
ATOM 13872 N N . LEU B 1 677 ? 23.844 -6.988 -17.219 1 95.38 677 LEU B N 1
ATOM 13873 C CA . LEU B 1 677 ? 23.328 -7.324 -18.531 1 95.38 677 LEU B CA 1
ATOM 13874 C C . LEU B 1 677 ? 24.266 -8.281 -19.266 1 95.38 677 LEU B C 1
ATOM 13876 O O . LEU B 1 677 ? 23.812 -9.188 -19.969 1 95.38 677 LEU B O 1
ATOM 13880 N N . ALA B 1 678 ? 25.547 -8.094 -19.094 1 94.69 678 ALA B N 1
ATOM 13881 C CA . ALA B 1 678 ? 26.516 -8.984 -19.719 1 94.69 678 ALA B CA 1
ATOM 13882 C C . ALA B 1 678 ? 26.406 -10.398 -19.172 1 94.69 678 ALA B C 1
ATOM 13884 O O . ALA B 1 678 ? 26.453 -11.375 -19.922 1 94.69 678 ALA B O 1
ATOM 13885 N N . VAL B 1 679 ? 26.297 -10.461 -17.891 1 97 679 VAL B N 1
ATOM 13886 C CA . VAL B 1 679 ? 26.125 -11.766 -17.25 1 97 679 VAL B CA 1
ATOM 13887 C C . VAL B 1 679 ? 24.828 -12.414 -17.734 1 97 679 VAL B C 1
ATOM 13889 O O . VAL B 1 679 ? 24.797 -13.617 -17.984 1 97 679 VAL B O 1
ATOM 13892 N N . THR B 1 680 ? 23.797 -11.633 -17.875 1 97.75 680 THR B N 1
ATOM 13893 C CA . THR B 1 680 ? 22.516 -12.125 -18.359 1 97.75 680 THR B CA 1
ATOM 13894 C C . THR B 1 680 ? 22.641 -12.703 -19.766 1 97.75 680 THR B C 1
ATOM 13896 O O . THR B 1 680 ? 22.109 -13.773 -20.047 1 97.75 680 THR B O 1
ATOM 13899 N N . ALA B 1 681 ? 23.359 -12.008 -20.609 1 96.31 681 ALA B N 1
ATOM 13900 C CA . ALA B 1 681 ? 23.594 -12.508 -21.969 1 96.31 681 ALA B CA 1
ATOM 13901 C C . ALA B 1 681 ? 24.328 -13.852 -21.938 1 96.31 681 ALA B C 1
ATOM 13903 O O . ALA B 1 681 ? 23.969 -14.766 -22.703 1 96.31 681 ALA B O 1
ATOM 13904 N N . LYS B 1 682 ? 25.297 -13.938 -21.078 1 96.25 682 LYS B N 1
ATOM 13905 C CA . LYS B 1 682 ? 26.047 -15.188 -20.969 1 96.25 682 LYS B CA 1
ATOM 13906 C C . LYS B 1 682 ? 25.141 -16.328 -20.516 1 96.25 682 LYS B C 1
ATOM 13908 O O . LYS B 1 682 ? 25.297 -17.469 -20.953 1 96.25 682 LYS B O 1
ATOM 13913 N N . ILE B 1 683 ? 24.203 -16.047 -19.656 1 96.88 683 ILE B N 1
ATOM 13914 C CA . ILE B 1 683 ? 23.281 -17.062 -19.156 1 96.88 683 ILE B CA 1
ATOM 13915 C C . ILE B 1 683 ? 22.312 -17.469 -20.266 1 96.88 683 ILE B C 1
ATOM 13917 O O . ILE B 1 683 ? 22.047 -18.656 -20.469 1 96.88 683 ILE B O 1
ATOM 13921 N N . LEU B 1 684 ? 21.828 -16.469 -21.016 1 96.62 684 LEU B N 1
ATOM 13922 C CA . LEU B 1 684 ? 20.859 -16.719 -22.094 1 96.62 684 LEU B CA 1
ATOM 13923 C C . LEU B 1 684 ? 21.453 -17.656 -23.141 1 96.62 684 LEU B C 1
ATOM 13925 O O . LEU B 1 684 ? 20.719 -18.438 -23.766 1 96.62 684 LEU B O 1
ATOM 13929 N N . PHE B 1 685 ? 22.781 -17.688 -23.281 1 94.12 685 PHE B N 1
ATOM 13930 C CA . PHE B 1 685 ? 23.391 -18.453 -24.375 1 94.12 685 PHE B CA 1
ATOM 13931 C C . PHE B 1 685 ? 24.344 -19.5 -23.828 1 94.12 685 PHE B C 1
ATOM 13933 O O . PHE B 1 685 ? 25.344 -19.844 -24.469 1 94.12 685 PHE B O 1
ATOM 13940 N N . ASN B 1 686 ? 24.172 -19.891 -22.594 1 92.31 686 ASN B N 1
ATOM 13941 C CA . ASN B 1 686 ? 24.703 -21.109 -21.969 1 92.31 686 ASN B CA 1
ATOM 13942 C C . ASN B 1 686 ? 26.188 -20.953 -21.641 1 92.31 686 ASN B C 1
ATOM 13944 O O . ASN B 1 686 ? 26.922 -21.953 -21.641 1 92.31 686 ASN B O 1
ATOM 13948 N N . HIS B 1 687 ? 26.672 -19.781 -21.406 1 93.31 687 HIS B N 1
ATOM 13949 C CA . HIS B 1 687 ? 28.047 -19.562 -20.969 1 93.31 687 HIS B CA 1
ATOM 13950 C C . HIS B 1 687 ? 28.125 -19.516 -19.453 1 93.31 687 HIS B C 1
ATOM 13952 O O . HIS B 1 687 ? 29.219 -19.688 -18.875 1 93.31 687 HIS B O 1
ATOM 13958 N N . LEU B 1 688 ? 27.047 -19.219 -18.844 1 95.31 688 LEU B N 1
ATOM 13959 C CA . LEU B 1 688 ? 26.922 -19.219 -17.391 1 95.31 688 LEU B CA 1
ATOM 13960 C C . LEU B 1 688 ? 25.578 -19.828 -16.969 1 95.31 688 LEU B C 1
ATOM 13962 O O . LEU B 1 688 ? 24.625 -19.859 -17.75 1 95.31 688 LEU B O 1
ATOM 13966 N N . LYS B 1 689 ? 25.484 -20.344 -15.766 1 93.94 689 LYS B N 1
ATOM 13967 C CA . LYS B 1 689 ? 24.234 -20.828 -15.188 1 93.94 689 LYS B CA 1
ATOM 13968 C C . LYS B 1 689 ? 23.688 -19.828 -14.172 1 93.94 689 LYS B C 1
ATOM 13970 O O . LYS B 1 689 ? 24.438 -19.234 -13.406 1 93.94 689 LYS B O 1
ATOM 13975 N N . PRO B 1 690 ? 22.438 -19.562 -14.289 1 94.88 690 PRO B N 1
ATOM 13976 C CA . PRO B 1 690 ? 21.844 -18.719 -13.25 1 94.88 690 PRO B CA 1
ATOM 13977 C C . PRO B 1 690 ? 21.812 -19.391 -11.883 1 94.88 690 PRO B C 1
ATOM 13979 O O . PRO B 1 690 ? 21.312 -20.516 -11.758 1 94.88 690 PRO B O 1
ATOM 13982 N N . VAL B 1 691 ? 22.297 -18.828 -10.82 1 93.44 691 VAL B N 1
ATOM 13983 C CA . VAL B 1 691 ? 22.359 -19.484 -9.516 1 93.44 691 VAL B CA 1
ATOM 13984 C C . VAL B 1 691 ? 21.766 -18.562 -8.445 1 93.44 691 VAL B C 1
ATOM 13986 O O . VAL B 1 691 ? 21.672 -18.953 -7.281 1 93.44 691 VAL B O 1
ATOM 13989 N N . GLY B 1 692 ? 21.375 -17.359 -8.797 1 95.5 692 GLY B N 1
ATOM 13990 C CA . GLY B 1 692 ? 20.797 -16.422 -7.844 1 95.5 692 GLY B CA 1
ATOM 13991 C C . GLY B 1 692 ? 19.469 -16.891 -7.293 1 95.5 692 GLY B C 1
ATOM 13992 O O . GLY B 1 692 ? 18.781 -17.703 -7.91 1 95.5 692 GLY B O 1
ATOM 13993 N N . LYS B 1 693 ? 19.094 -16.406 -6.09 1 92.81 693 LYS B N 1
ATOM 13994 C CA . LYS B 1 693 ? 17.812 -16.672 -5.449 1 92.81 693 LYS B CA 1
ATOM 13995 C C . LYS B 1 693 ? 17.078 -15.383 -5.102 1 92.81 693 LYS B C 1
ATOM 13997 O O . LYS B 1 693 ? 17.703 -14.406 -4.688 1 92.81 693 LYS B O 1
ATOM 14002 N N . LEU B 1 694 ? 15.773 -15.422 -5.328 1 90.94 694 LEU B N 1
ATOM 14003 C CA . LEU B 1 694 ? 14.977 -14.25 -4.984 1 90.94 694 LEU B CA 1
ATOM 14004 C C . LEU B 1 694 ? 15.07 -13.945 -3.49 1 90.94 694 LEU B C 1
ATOM 14006 O O . LEU B 1 694 ? 14.867 -14.836 -2.66 1 90.94 694 LEU B O 1
ATOM 14010 N N . PRO B 1 695 ? 15.438 -12.711 -3.115 1 90.81 695 PRO B N 1
ATOM 14011 C CA . PRO B 1 695 ? 15.484 -12.367 -1.692 1 90.81 695 PRO B CA 1
ATOM 14012 C C . PRO B 1 695 ? 14.141 -12.547 -0.998 1 90.81 695 PRO B C 1
ATOM 14014 O O . PRO B 1 695 ? 13.094 -12.273 -1.588 1 90.81 695 PRO B O 1
ATOM 14017 N N . GLY B 1 696 ? 14.188 -12.75 0.284 1 77 696 GLY B N 1
ATOM 14018 C CA . GLY B 1 696 ? 13 -13.008 1.071 1 77 696 GLY B CA 1
ATOM 14019 C C . GLY B 1 696 ? 12.859 -14.461 1.488 1 77 696 GLY B C 1
ATOM 14020 O O . GLY B 1 696 ? 13.719 -15.281 1.177 1 77 696 GLY B O 1
ATOM 14021 N N . ARG B 1 697 ? 12.094 -14.828 2.373 1 55.97 697 ARG B N 1
ATOM 14022 C CA . ARG B 1 697 ? 11.938 -16.188 2.863 1 55.97 697 ARG B CA 1
ATOM 14023 C C . ARG B 1 697 ? 11.703 -17.172 1.713 1 55.97 697 ARG B C 1
ATOM 14025 O O . ARG B 1 697 ? 11.031 -16.828 0.735 1 55.97 697 ARG B O 1
ATOM 14032 N N . SER B 1 698 ? 12.703 -17.844 1.491 1 45.34 698 SER B N 1
ATOM 14033 C CA . SER B 1 698 ? 12.859 -18.828 0.429 1 45.34 698 SER B CA 1
ATOM 14034 C C . SER B 1 698 ? 11.523 -19.109 -0.252 1 45.34 698 SER B C 1
ATOM 14036 O O . SER B 1 698 ? 10.602 -19.641 0.374 1 45.34 698 SER B O 1
ATOM 14038 N N . PHE B 1 699 ? 11.148 -18.234 -0.962 1 39.84 699 PHE B N 1
ATOM 14039 C CA . PHE B 1 699 ? 10.133 -18.641 -1.927 1 39.84 699 PHE B CA 1
ATOM 14040 C C . PHE B 1 699 ? 10.188 -20.156 -2.16 1 39.84 699 PHE B C 1
ATOM 14042 O O . PHE B 1 699 ? 9.156 -20.812 -2.264 1 39.84 699 PHE B O 1
ATOM 14049 N N . SER B 1 700 ? 11.469 -20.656 -2.453 1 38.31 700 SER B N 1
ATOM 14050 C CA . SER B 1 700 ? 11.703 -22.078 -2.707 1 38.31 700 SER B CA 1
ATOM 14051 C C . SER B 1 700 ? 11.43 -22.906 -1.462 1 38.31 700 SER B C 1
ATOM 14053 O O . SER B 1 700 ? 10.93 -24.031 -1.561 1 38.31 700 SER B O 1
ATOM 14055 N N . GLN B 1 701 ? 12.031 -22.391 -0.395 1 39.28 701 GLN B N 1
ATOM 14056 C CA . GLN B 1 701 ? 11.797 -23.234 0.773 1 39.28 701 GLN B CA 1
ATOM 14057 C C . GLN B 1 701 ? 10.328 -23.219 1.173 1 39.28 701 GLN B C 1
ATOM 14059 O O . GLN B 1 701 ? 9.82 -24.203 1.715 1 39.28 701 GLN B O 1
ATOM 14064 N N . LYS B 1 702 ? 9.844 -22.125 0.99 1 41.09 702 LYS B N 1
ATOM 14065 C CA . LYS B 1 702 ? 8.422 -21.922 1.208 1 41.09 702 LYS B CA 1
ATOM 14066 C C . LYS B 1 702 ? 7.586 -22.75 0.242 1 41.09 702 LYS B C 1
ATOM 14068 O O . LYS B 1 702 ? 6.535 -23.281 0.616 1 41.09 702 LYS B O 1
ATOM 14073 N N . LEU B 1 703 ? 8.078 -22.703 -0.993 1 38.06 703 LEU B N 1
ATOM 14074 C CA . LEU B 1 703 ? 7.441 -23.609 -1.956 1 38.06 703 LEU B CA 1
ATOM 14075 C C . LEU B 1 703 ? 7.598 -25.062 -1.533 1 38.06 703 LEU B C 1
ATOM 14077 O O . LEU B 1 703 ? 6.703 -25.875 -1.752 1 38.06 703 LEU B O 1
ATOM 14081 N N . LYS B 1 704 ? 8.844 -25.547 -1.047 1 38.56 704 LYS B N 1
ATOM 14082 C CA . LYS B 1 704 ? 9.078 -26.938 -0.671 1 38.56 704 LYS B CA 1
ATOM 14083 C C . LYS B 1 704 ? 8.195 -27.344 0.505 1 38.56 704 LYS B C 1
ATOM 14085 O O . LYS B 1 704 ? 7.73 -28.484 0.576 1 38.56 704 LYS B O 1
ATOM 14090 N N . ARG B 1 705 ? 8.234 -26.469 1.535 1 37.47 705 ARG B N 1
ATOM 14091 C CA . ARG B 1 705 ? 7.574 -26.984 2.732 1 37.47 705 ARG B CA 1
ATOM 14092 C C . ARG B 1 705 ? 6.055 -26.938 2.582 1 37.47 705 ARG B C 1
ATOM 14094 O O . ARG B 1 705 ? 5.324 -27.328 3.492 1 37.47 705 ARG B O 1
ATOM 14101 N N . SER B 1 706 ? 5.648 -26.078 1.772 1 37.06 706 SER B N 1
ATOM 14102 C CA . SER B 1 706 ? 4.199 -26.125 1.62 1 37.06 706 SER B CA 1
ATOM 14103 C C . SER B 1 706 ? 3.746 -27.5 1.139 1 37.06 706 SER B C 1
ATOM 14105 O O . SER B 1 706 ? 2.625 -27.656 0.65 1 37.06 706 SER B O 1
ATOM 14107 N N . SER B 1 707 ? 4.656 -28.328 0.958 1 35.31 707 SER B N 1
ATOM 14108 C CA . SER B 1 707 ? 4.191 -29.656 0.587 1 35.31 707 SER B CA 1
ATOM 14109 C C . SER B 1 707 ? 2.91 -30.031 1.33 1 35.31 707 SER B C 1
ATOM 14111 O O . SER B 1 707 ? 2.242 -31 0.983 1 35.31 707 SER B O 1
ATOM 14113 N N . SER B 1 708 ? 2.934 -29.516 2.516 1 36.53 708 SER B N 1
ATOM 14114 C CA . SER B 1 708 ? 1.694 -30.031 3.088 1 36.53 708 SER B CA 1
ATOM 14115 C C . SER B 1 708 ? 0.478 -29.328 2.5 1 36.53 708 SER B C 1
ATOM 14117 O O . SER B 1 708 ? -0.531 -29.141 3.184 1 36.53 708 SER B O 1
ATOM 14119 N N . HIS B 1 709 ? 0.777 -28.359 1.649 1 44.97 709 HIS B N 1
ATOM 14120 C CA . HIS B 1 709 ? -0.443 -27.797 1.086 1 44.97 709 HIS B CA 1
ATOM 14121 C C . HIS B 1 709 ? -1.33 -28.891 0.488 1 44.97 709 HIS B C 1
ATOM 14123 O O . HIS B 1 709 ? -0.949 -29.531 -0.489 1 44.97 709 HIS B O 1
ATOM 14129 N N . ASN B 1 710 ? -1.955 -29.453 1.227 1 52.53 710 ASN B N 1
ATOM 14130 C CA . ASN B 1 710 ? -3.008 -30.453 1.085 1 52.53 710 ASN B CA 1
ATOM 14131 C C . ASN B 1 710 ? -4.039 -30.031 0.04 1 52.53 710 ASN B C 1
ATOM 14133 O O . ASN B 1 710 ? -5.227 -30.328 0.185 1 52.53 710 ASN B O 1
ATOM 14137 N N . GLY B 1 711 ? -3.656 -29.094 -0.966 1 67.62 711 GLY B N 1
ATOM 14138 C CA . GLY B 1 711 ? -4.84 -28.922 -1.791 1 67.62 711 GLY B CA 1
ATOM 14139 C C . GLY B 1 711 ? -4.996 -30.016 -2.84 1 67.62 711 GLY B C 1
ATOM 14140 O O . GLY B 1 711 ? -4.566 -29.844 -3.984 1 67.62 711 GLY B O 1
ATOM 14141 N N . ARG B 1 712 ? -5.469 -31.141 -2.492 1 83.12 712 ARG B N 1
ATOM 14142 C CA . ARG B 1 712 ? -5.758 -32.25 -3.4 1 83.12 712 ARG B CA 1
ATOM 14143 C C . ARG B 1 712 ? -6.777 -31.828 -4.457 1 83.12 712 ARG B C 1
ATOM 14145 O O . ARG B 1 712 ? -7.652 -31.016 -4.195 1 83.12 712 ARG B O 1
ATOM 14152 N N . TRP B 1 713 ? -6.461 -32.25 -5.68 1 91.5 713 TRP B N 1
ATOM 14153 C CA . TRP B 1 713 ? -7.336 -31.969 -6.812 1 91.5 713 TRP B CA 1
ATOM 14154 C C . TRP B 1 713 ? -8.258 -33.156 -7.105 1 91.5 713 TRP B C 1
ATOM 14156 O O . TRP B 1 713 ? -7.91 -34.281 -6.836 1 91.5 713 TRP B O 1
ATOM 14166 N N . LEU B 1 714 ? -9.43 -32.812 -7.625 1 92.62 714 LEU B N 1
ATOM 14167 C CA . LEU B 1 714 ? -10.32 -33.844 -8.156 1 92.62 714 LEU B CA 1
ATOM 14168 C C . LEU B 1 714 ? -9.758 -34.438 -9.43 1 92.62 714 LEU B C 1
ATOM 14170 O O . LEU B 1 714 ? -9.336 -33.719 -10.336 1 92.62 714 LEU B O 1
ATOM 14174 N N . VAL B 1 715 ? -9.656 -35.75 -9.445 1 93.94 715 VAL B N 1
ATOM 14175 C CA . VAL B 1 715 ? -9.148 -36.438 -10.617 1 93.94 715 VAL B CA 1
ATOM 14176 C C . VAL B 1 715 ? -10.305 -37.125 -11.352 1 93.94 715 VAL B C 1
ATOM 14178 O O . VAL B 1 715 ? -11.141 -37.781 -10.734 1 93.94 715 VAL B O 1
ATOM 14181 N N . GLU B 1 716 ? -10.438 -36.906 -12.656 1 91.56 716 GLU B N 1
ATOM 14182 C CA . GLU B 1 716 ? -11.492 -37.5 -13.477 1 91.56 716 GLU B CA 1
ATOM 14183 C C . GLU B 1 716 ? -10.945 -38.625 -14.352 1 91.56 716 GLU B C 1
ATOM 14185 O O . GLU B 1 716 ? -9.758 -38.656 -14.672 1 91.56 716 GLU B O 1
ATOM 14190 N N . ASP B 1 717 ? -11.82 -39.469 -14.695 1 90.25 717 ASP B N 1
ATOM 14191 C CA . ASP B 1 717 ? -11.461 -40.531 -15.656 1 90.25 717 ASP B CA 1
ATOM 14192 C C . ASP B 1 717 ? -11.383 -39.969 -17.078 1 90.25 717 ASP B C 1
ATOM 14194 O O . ASP B 1 717 ? -12.141 -39.062 -17.438 1 90.25 717 ASP B O 1
ATOM 14198 N N . TRP B 1 718 ? -10.562 -40.469 -17.812 1 89.88 718 TRP B N 1
ATOM 14199 C CA . TRP B 1 718 ? -10.336 -40.094 -19.203 1 89.88 718 TRP B CA 1
ATOM 14200 C C . TRP B 1 718 ? -11.602 -40.312 -20.031 1 89.88 718 TRP B C 1
ATOM 14202 O O . TRP B 1 718 ? -12.266 -41.344 -19.906 1 89.88 718 TRP B O 1
ATOM 14212 N N . ASN B 1 719 ? -12.023 -39.25 -20.734 1 85.56 719 ASN B N 1
ATOM 14213 C CA . ASN B 1 719 ? -13.062 -39.312 -21.766 1 85.56 719 ASN B CA 1
ATOM 14214 C C . ASN B 1 719 ? -12.523 -38.969 -23.141 1 85.56 719 ASN B C 1
ATOM 14216 O O . ASN B 1 719 ? -12.211 -37.812 -23.422 1 85.56 719 ASN B O 1
ATOM 14220 N N . GLU B 1 720 ? -12.5 -39.938 -24.031 1 84.12 720 GLU B N 1
ATOM 14221 C CA . GLU B 1 720 ? -11.828 -39.812 -25.312 1 84.12 720 GLU B CA 1
ATOM 14222 C C . GLU B 1 720 ? -12.43 -38.688 -26.156 1 84.12 720 GLU B C 1
ATOM 14224 O O . GLU B 1 720 ? -11.695 -37.875 -26.766 1 84.12 720 GLU B O 1
ATOM 14229 N N . GLN B 1 721 ? -13.688 -38.594 -26.25 1 79.5 721 GLN B N 1
ATOM 14230 C CA . GLN B 1 721 ? -14.359 -37.594 -27.094 1 79.5 721 GLN B CA 1
ATOM 14231 C C . GLN B 1 721 ? -14.062 -36.188 -26.641 1 79.5 721 GLN B C 1
ATOM 14233 O O . GLN B 1 721 ? -13.812 -35.281 -27.453 1 79.5 721 GLN B O 1
ATOM 14238 N N . ARG B 1 722 ? -13.969 -36.125 -25.453 1 81.88 722 ARG B N 1
ATOM 14239 C CA . ARG B 1 722 ? -13.82 -34.781 -24.891 1 81.88 722 ARG B CA 1
ATOM 14240 C C . ARG B 1 722 ? -12.352 -34.375 -24.828 1 81.88 722 ARG B C 1
ATOM 14242 O O . ARG B 1 722 ? -12.008 -33.219 -25.062 1 81.88 722 ARG B O 1
ATOM 14249 N N . GLU B 1 723 ? -11.469 -35.281 -24.562 1 87.44 723 GLU B N 1
ATOM 14250 C CA . GLU B 1 723 ? -10.156 -34.875 -24.062 1 87.44 723 GLU B CA 1
ATOM 14251 C C . GLU B 1 723 ? -9.086 -35.062 -25.141 1 87.44 723 GLU B C 1
ATOM 14253 O O . GLU B 1 723 ? -8.016 -34.469 -25.062 1 87.44 723 GLU B O 1
ATOM 14258 N N . LEU B 1 724 ? -9.297 -35.844 -26.156 1 87.69 724 LEU B N 1
ATOM 14259 C CA . LEU B 1 724 ? -8.234 -36.188 -27.078 1 87.69 724 LEU B CA 1
ATOM 14260 C C . LEU B 1 724 ? -7.621 -34.969 -27.734 1 87.69 724 LEU B C 1
ATOM 14262 O O . LEU B 1 724 ? -6.398 -34.812 -27.734 1 87.69 724 LEU B O 1
ATOM 14266 N N . PRO B 1 725 ? -8.492 -34.031 -28.266 1 85.12 725 PRO B N 1
ATOM 14267 C CA . PRO B 1 725 ? -7.875 -32.844 -28.828 1 85.12 725 PRO B CA 1
ATOM 14268 C C . PRO B 1 725 ? -7.102 -32 -27.797 1 85.12 725 PRO B C 1
ATOM 14270 O O . PRO B 1 725 ? -6.066 -31.422 -28.125 1 85.12 725 PRO B O 1
ATOM 14273 N N . ARG B 1 726 ? -7.535 -32 -26.641 1 89 726 ARG B N 1
ATOM 14274 C CA . ARG B 1 726 ? -6.914 -31.203 -25.594 1 89 726 ARG B CA 1
ATOM 14275 C C . ARG B 1 726 ? -5.617 -31.844 -25.109 1 89 726 ARG B C 1
ATOM 14277 O O . ARG B 1 726 ? -4.691 -31.156 -24.688 1 89 726 ARG B O 1
ATOM 14284 N N . LEU B 1 727 ? -5.629 -33.125 -25.203 1 91.75 727 LEU B N 1
ATOM 14285 C CA . LEU B 1 727 ? -4.41 -33.844 -24.828 1 91.75 727 LEU B CA 1
ATOM 14286 C C . LEU B 1 727 ? -3.258 -33.469 -25.766 1 91.75 727 LEU B C 1
ATOM 14288 O O . LEU B 1 727 ? -2.113 -33.344 -25.328 1 91.75 727 LEU B O 1
ATOM 14292 N N . MET B 1 728 ? -3.566 -33.312 -27 1 89.31 728 MET B N 1
ATOM 14293 C CA . MET B 1 728 ? -2.541 -32.938 -27.969 1 89.31 728 MET B CA 1
ATOM 14294 C C . MET B 1 728 ? -1.982 -31.562 -27.656 1 89.31 728 MET B C 1
ATOM 14296 O O . MET B 1 728 ? -0.771 -31.344 -27.734 1 89.31 728 MET B O 1
ATOM 14300 N N . GLU B 1 729 ? -2.855 -30.734 -27.297 1 87.75 729 GLU B N 1
ATOM 14301 C CA . GLU B 1 729 ? -2.434 -29.391 -26.906 1 87.75 729 GLU B CA 1
ATOM 14302 C C . GLU B 1 729 ? -1.585 -29.422 -25.641 1 87.75 729 GLU B C 1
ATOM 14304 O O . GLU B 1 729 ? -0.56 -28.734 -25.562 1 87.75 729 GLU B O 1
ATOM 14309 N N . LEU B 1 730 ? -2.062 -30.141 -24.703 1 91.12 730 LEU B N 1
ATOM 14310 C CA . LEU B 1 730 ? -1.334 -30.266 -23.438 1 91.12 730 LEU B CA 1
ATOM 14311 C C . LEU B 1 730 ? 0.062 -30.828 -23.672 1 91.12 730 LEU B C 1
ATOM 14313 O O . LEU B 1 730 ? 1.029 -30.391 -23.047 1 91.12 730 LEU B O 1
ATOM 14317 N N . TRP B 1 731 ? 0.147 -31.844 -24.562 1 91.38 731 TRP B N 1
ATOM 14318 C CA . TRP B 1 731 ? 1.437 -32.438 -24.891 1 91.38 731 TRP B CA 1
ATOM 14319 C C . TRP B 1 731 ? 2.398 -31.391 -25.438 1 91.38 731 TRP B C 1
ATOM 14321 O O . TRP B 1 731 ? 3.555 -31.328 -25.016 1 91.38 731 TRP B O 1
ATOM 14331 N N . THR B 1 732 ? 1.911 -30.578 -26.266 1 86.12 732 THR B N 1
ATOM 14332 C CA . THR B 1 732 ? 2.736 -29.562 -26.891 1 86.12 732 THR B CA 1
ATOM 14333 C C . THR B 1 732 ? 3.221 -28.547 -25.859 1 86.12 732 THR B C 1
ATOM 14335 O O . THR B 1 732 ? 4.344 -28.047 -25.953 1 86.12 732 THR B O 1
ATOM 14338 N N . LEU B 1 733 ? 2.383 -28.312 -24.922 1 82.69 733 LEU B N 1
ATOM 14339 C CA . LEU B 1 733 ? 2.729 -27.344 -23.891 1 82.69 733 LEU B CA 1
ATOM 14340 C C . LEU B 1 733 ? 3.734 -27.938 -22.906 1 82.69 733 LEU B C 1
ATOM 14342 O O . LEU B 1 733 ? 4.602 -27.219 -22.391 1 82.69 733 LEU B O 1
ATOM 14346 N N . CYS B 1 734 ? 3.627 -29.172 -22.641 1 88.38 734 CYS B N 1
ATOM 14347 C CA . CYS B 1 734 ? 4.469 -29.828 -21.641 1 88.38 734 CYS B CA 1
ATOM 14348 C C . CYS B 1 734 ? 5.781 -30.281 -22.25 1 88.38 734 CYS B C 1
ATOM 14350 O O . CYS B 1 734 ? 6.809 -30.344 -21.578 1 88.38 734 CYS B O 1
ATOM 14352 N N . PHE B 1 735 ? 5.672 -30.719 -23.562 1 86.62 735 PHE B N 1
ATOM 14353 C CA . PHE B 1 735 ? 6.84 -31.234 -24.25 1 86.62 735 PHE B CA 1
ATOM 14354 C C . PHE B 1 735 ? 7.031 -30.547 -25.594 1 86.62 735 PHE B C 1
ATOM 14356 O O . PHE B 1 735 ? 6.984 -31.188 -26.656 1 86.62 735 PHE B O 1
ATOM 14363 N N . PRO B 1 736 ? 7.383 -29.375 -25.547 1 74.81 736 PRO B N 1
ATOM 14364 C CA . PRO B 1 736 ? 7.496 -28.641 -26.797 1 74.81 736 PRO B CA 1
ATOM 14365 C C . PRO B 1 736 ? 8.594 -29.188 -27.719 1 74.81 736 PRO B C 1
ATOM 14367 O O . PRO B 1 736 ? 8.516 -29.047 -28.938 1 74.81 736 PRO B O 1
ATOM 14370 N N . GLU B 1 737 ? 9.539 -29.922 -27.188 1 73.5 737 GLU B N 1
ATOM 14371 C CA . GLU B 1 737 ? 10.656 -30.453 -27.953 1 73.5 737 GLU B CA 1
ATOM 14372 C C . GLU B 1 737 ? 10.32 -31.812 -28.562 1 73.5 737 GLU B C 1
ATOM 14374 O O . GLU B 1 737 ? 11.016 -32.281 -29.469 1 73.5 737 GLU B O 1
ATOM 14379 N N . ARG B 1 738 ? 9.328 -32.438 -28.109 1 84.56 738 ARG B N 1
ATOM 14380 C CA . ARG B 1 738 ? 8.953 -33.781 -28.578 1 84.56 738 ARG B CA 1
ATOM 14381 C C . ARG B 1 738 ? 7.695 -33.719 -29.453 1 84.56 738 ARG B C 1
ATOM 14383 O O . ARG B 1 738 ? 6.613 -34.094 -29.016 1 84.56 738 ARG B O 1
ATOM 14390 N N . ARG B 1 739 ? 7.926 -33.406 -30.656 1 84.69 739 ARG B N 1
ATOM 14391 C CA . ARG B 1 739 ? 6.82 -33.281 -31.594 1 84.69 739 ARG B CA 1
ATOM 14392 C C . ARG B 1 739 ? 6.672 -34.594 -32.406 1 84.69 739 ARG B C 1
ATOM 14394 O O . ARG B 1 739 ? 7.668 -35.188 -32.812 1 84.69 739 ARG B O 1
ATOM 14401 N N . PHE B 1 740 ? 5.52 -35 -32.562 1 89.06 740 PHE B N 1
ATOM 14402 C CA . PHE B 1 740 ? 5.234 -36.188 -33.375 1 89.06 740 PHE B CA 1
ATOM 14403 C C . PHE B 1 740 ? 4.641 -35.812 -34.719 1 89.06 740 PHE B C 1
ATOM 14405 O O . PHE B 1 740 ? 3.709 -35.031 -34.781 1 89.06 740 PHE B O 1
ATOM 14412 N N . ILE B 1 741 ? 5.285 -36.438 -35.719 1 84.81 741 ILE B N 1
ATOM 14413 C CA . ILE B 1 741 ? 4.609 -36.375 -37 1 84.81 741 ILE B CA 1
ATOM 14414 C C . ILE B 1 741 ? 3.32 -37.188 -36.969 1 84.81 741 ILE B C 1
ATOM 14416 O O . ILE B 1 741 ? 3.254 -38.219 -36.312 1 84.81 741 ILE B O 1
ATOM 14420 N N . LYS B 1 742 ? 2.27 -36.781 -37.312 1 86.56 742 LYS B N 1
ATOM 14421 C CA . LYS B 1 742 ? 0.964 -37.438 -37.281 1 86.56 742 LYS B CA 1
ATOM 14422 C C . LYS B 1 742 ? 0.457 -37.625 -35.844 1 86.56 742 LYS B C 1
ATOM 14424 O O . LYS B 1 742 ? 0.033 -38.719 -35.469 1 86.56 742 LYS B O 1
ATOM 14429 N N . GLN B 1 743 ? 0.631 -36.719 -35.094 1 88.19 743 GLN B N 1
ATOM 14430 C CA . GLN B 1 743 ? 0.303 -36.75 -33.656 1 88.19 743 GLN B CA 1
ATOM 14431 C C . GLN B 1 743 ? -1.143 -37.188 -33.438 1 88.19 743 GLN B C 1
ATOM 14433 O O . GLN B 1 743 ? -1.431 -37.938 -32.531 1 88.19 743 GLN B O 1
ATOM 14438 N N . ASP B 1 744 ? -2.027 -36.781 -34.312 1 87.56 744 ASP B N 1
ATOM 14439 C CA . ASP B 1 744 ? -3.443 -37.125 -34.188 1 87.56 744 ASP B CA 1
ATOM 14440 C C . ASP B 1 744 ? -3.676 -38.625 -34.312 1 87.56 744 ASP B C 1
ATOM 14442 O O . ASP B 1 744 ? -4.395 -39.219 -33.531 1 87.56 744 ASP B O 1
ATOM 14446 N N . MET B 1 745 ? -3.061 -39.125 -35.312 1 87.38 745 MET B N 1
ATOM 14447 C CA . MET B 1 745 ? -3.201 -40.562 -35.562 1 87.38 745 MET B CA 1
ATOM 14448 C C . MET B 1 745 ? -2.627 -41.375 -34.406 1 87.38 745 MET B C 1
ATOM 14450 O O . MET B 1 745 ? -3.238 -42.344 -33.938 1 87.38 745 MET B O 1
ATOM 14454 N N . LEU B 1 746 ? -1.503 -40.969 -34 1 89.25 746 LEU B N 1
ATOM 14455 C CA . LEU B 1 746 ? -0.806 -41.688 -32.938 1 89.25 746 LEU B CA 1
ATOM 14456 C C . LEU B 1 746 ? -1.644 -41.688 -31.656 1 89.25 746 LEU B C 1
ATOM 14458 O O . LEU B 1 746 ? -1.878 -42.75 -31.078 1 89.25 746 LEU B O 1
ATOM 14462 N N . PHE B 1 747 ? -2.141 -40.531 -31.25 1 91.38 747 PHE B N 1
ATOM 14463 C CA . PHE B 1 747 ? -2.887 -40.438 -30.016 1 91.38 747 PHE B CA 1
ATOM 14464 C C . PHE B 1 747 ? -4.25 -41.094 -30.125 1 91.38 747 PHE B C 1
ATOM 14466 O O . PHE B 1 747 ? -4.746 -41.688 -29.172 1 91.38 747 PHE B O 1
ATOM 14473 N N . ASP B 1 748 ? -4.801 -41 -31.234 1 88.69 748 ASP B N 1
ATOM 14474 C CA . ASP B 1 748 ? -6.082 -41.656 -31.453 1 88.69 748 ASP B CA 1
ATOM 14475 C C . ASP B 1 748 ? -5.941 -43.188 -31.328 1 88.69 748 ASP B C 1
ATOM 14477 O O . ASP B 1 748 ? -6.824 -43.844 -30.797 1 88.69 748 ASP B O 1
ATOM 14481 N N . ASN B 1 749 ? -4.855 -43.719 -31.812 1 86.69 749 ASN B N 1
ATOM 14482 C CA . ASN B 1 749 ? -4.633 -45.156 -31.766 1 86.69 749 ASN B CA 1
ATOM 14483 C C . ASN B 1 749 ? -4.367 -45.625 -30.344 1 86.69 749 ASN B C 1
ATOM 14485 O O . ASN B 1 749 ? -4.75 -46.75 -29.984 1 86.69 749 ASN B O 1
ATOM 14489 N N . ILE B 1 750 ? -3.762 -44.844 -29.656 1 87.81 750 ILE B N 1
ATOM 14490 C CA . ILE B 1 750 ? -3.334 -45.281 -28.328 1 87.81 750 ILE B CA 1
ATOM 14491 C C . ILE B 1 750 ? -4.418 -44.969 -27.297 1 87.81 750 ILE B C 1
ATOM 14493 O O . ILE B 1 750 ? -4.711 -45.781 -26.422 1 87.81 750 ILE B O 1
ATOM 14497 N N . PHE B 1 751 ? -5.008 -43.75 -27.359 1 89.06 751 PHE B N 1
ATOM 14498 C CA . PHE B 1 751 ? -5.906 -43.281 -26.312 1 89.06 751 PHE B CA 1
ATOM 14499 C C . PHE B 1 751 ? -7.344 -43.25 -26.812 1 89.06 751 PHE B C 1
ATOM 14501 O O . PHE B 1 751 ? -8.25 -42.844 -26.078 1 89.06 751 PHE B O 1
ATOM 14508 N N . GLY B 1 752 ? -7.492 -43.562 -28.047 1 80.12 752 GLY B N 1
ATOM 14509 C CA . GLY B 1 752 ? -8.836 -43.594 -28.609 1 80.12 752 GLY B CA 1
ATOM 14510 C C . GLY B 1 752 ? -9.586 -44.875 -28.312 1 80.12 752 GLY B C 1
ATOM 14511 O O . GLY B 1 752 ? -9.164 -45.656 -27.469 1 80.12 752 GLY B O 1
ATOM 14512 N N . LYS B 1 753 ? -10.789 -45.062 -28.891 1 64.88 753 LYS B N 1
ATOM 14513 C CA . LYS B 1 753 ? -11.727 -46.156 -28.641 1 64.88 753 LYS B CA 1
ATOM 14514 C C . LYS B 1 753 ? -11.102 -47.5 -29 1 64.88 753 LYS B C 1
ATOM 14516 O O . LYS B 1 753 ? -11.352 -48.5 -28.328 1 64.88 753 LYS B O 1
ATOM 14521 N N . LYS B 1 754 ? -10.391 -47.562 -30.031 1 61.53 754 LYS B N 1
ATOM 14522 C CA . LYS B 1 754 ? -9.828 -48.812 -30.5 1 61.53 754 LYS B CA 1
ATOM 14523 C C . LYS B 1 754 ? -8.664 -49.25 -29.609 1 61.53 754 LYS B C 1
ATOM 14525 O O . LYS B 1 754 ? -8.445 -50.469 -29.422 1 61.53 754 LYS B O 1
ATOM 14530 N N . GLY B 1 755 ? -8.32 -48.438 -28.766 1 63 755 GLY B N 1
ATOM 14531 C CA . GLY B 1 755 ? -7.152 -48.688 -27.922 1 63 755 GLY B CA 1
ATOM 14532 C C . GLY B 1 755 ? -6.414 -49.969 -28.312 1 63 755 GLY B C 1
ATOM 14533 O O . GLY B 1 755 ? -6.75 -50.594 -29.312 1 63 755 GLY B O 1
ATOM 14534 N N . LEU B 1 756 ? -5.121 -50.406 -28.094 1 62.72 756 LEU B N 1
ATOM 14535 C CA . LEU B 1 756 ? -4.285 -51.531 -28.453 1 62.72 756 LEU B CA 1
ATOM 14536 C C . LEU B 1 756 ? -4.797 -52.812 -27.812 1 62.72 756 LEU B C 1
ATOM 14538 O O . LEU B 1 756 ? -4.051 -53.781 -27.672 1 62.72 756 LEU B O 1
ATOM 14542 N N . GLY B 1 757 ? -6.203 -52.812 -27.484 1 61.38 757 GLY B N 1
ATOM 14543 C CA . GLY B 1 757 ? -6.777 -54 -26.891 1 61.38 757 GLY B CA 1
ATOM 14544 C C . GLY B 1 757 ? -6.289 -54.281 -25.484 1 61.38 757 GLY B C 1
ATOM 14545 O O . GLY B 1 757 ? -6.504 -55.344 -24.938 1 61.38 757 GLY B O 1
ATOM 14546 N N . LEU B 1 758 ? -5.516 -53.469 -24.859 1 65.19 758 LEU B N 1
ATOM 14547 C CA . LEU B 1 758 ? -4.988 -53.656 -23.516 1 65.19 758 LEU B CA 1
ATOM 14548 C C . LEU B 1 758 ? -5.809 -52.875 -22.5 1 65.19 758 LEU B C 1
ATOM 14550 O O . LEU B 1 758 ? -6.484 -51.906 -22.859 1 65.19 758 LEU B O 1
ATOM 14554 N N . ALA B 1 759 ? -5.785 -53.469 -21.266 1 79.19 759 ALA B N 1
ATOM 14555 C CA . ALA B 1 759 ? -6.473 -52.781 -20.188 1 79.19 759 ALA B CA 1
ATOM 14556 C C . ALA B 1 759 ? -5.789 -51.469 -19.859 1 79.19 759 ALA B C 1
ATOM 14558 O O . ALA B 1 759 ? -4.59 -51.438 -19.578 1 79.19 759 ALA B O 1
ATOM 14559 N N . GLN B 1 760 ? -6.469 -50.438 -20.188 1 85.44 760 GLN B N 1
ATOM 14560 C CA . GLN B 1 760 ? -5.926 -49.125 -19.922 1 85.44 760 GLN B CA 1
ATOM 14561 C C . GLN B 1 760 ? -6.961 -48.219 -19.266 1 85.44 760 GLN B C 1
ATOM 14563 O O . GLN B 1 760 ? -8.164 -48.406 -19.453 1 85.44 760 GLN B O 1
ATOM 14568 N N . LYS B 1 761 ? -6.461 -47.469 -18.297 1 91.31 761 LYS B N 1
ATOM 14569 C CA . LYS B 1 761 ? -7.234 -46.375 -17.688 1 91.31 761 LYS B CA 1
ATOM 14570 C C . LYS B 1 761 ? -6.395 -45.094 -17.547 1 91.31 761 LYS B C 1
ATOM 14572 O O . LYS B 1 761 ? -5.215 -45.188 -17.203 1 91.31 761 LYS B O 1
ATOM 14577 N N . HIS B 1 762 ? -6.988 -44.062 -17.938 1 94 762 HIS B N 1
ATOM 14578 C CA . HIS B 1 762 ? -6.277 -42.781 -17.875 1 94 762 HIS B CA 1
ATOM 14579 C C . HIS B 1 762 ? -7.039 -41.781 -17.031 1 94 762 HIS B C 1
ATOM 14581 O O . HIS B 1 762 ? -8.234 -41.938 -16.797 1 94 762 HIS B O 1
ATOM 14587 N N . PHE B 1 763 ? -6.277 -40.875 -16.438 1 95 763 PHE B N 1
ATOM 14588 C CA . PHE B 1 763 ? -6.82 -39.906 -15.492 1 95 763 PHE B CA 1
ATOM 14589 C C . PHE B 1 763 ? -6.512 -38.469 -15.93 1 95 763 PHE B C 1
ATOM 14591 O O . PHE B 1 763 ? -5.477 -38.219 -16.547 1 95 763 PHE B O 1
ATOM 14598 N N . VAL B 1 764 ? -7.438 -37.594 -15.641 1 94.88 764 VAL B N 1
ATOM 14599 C CA . VAL B 1 764 ? -7.281 -36.188 -16.062 1 94.88 764 VAL B CA 1
ATOM 14600 C C . VAL B 1 764 ? -7.633 -35.25 -14.922 1 94.88 764 VAL B C 1
ATOM 14602 O O . VAL B 1 764 ? -8.461 -35.594 -14.07 1 94.88 764 VAL B O 1
ATOM 14605 N N . VAL B 1 765 ? -6.906 -34.219 -14.789 1 94.12 765 VAL B N 1
ATOM 14606 C CA . VAL B 1 765 ? -7.262 -33.062 -13.969 1 94.12 765 VAL B CA 1
ATOM 14607 C C . VAL B 1 765 ? -7.508 -31.844 -14.859 1 94.12 765 VAL B C 1
ATOM 14609 O O . VAL B 1 765 ? -6.672 -31.516 -15.703 1 94.12 765 VAL B O 1
ATOM 14612 N N . ARG B 1 766 ? -8.656 -31.25 -14.758 1 91.12 766 ARG B N 1
ATOM 14613 C CA . ARG B 1 766 ? -8.992 -30.078 -15.578 1 91.12 766 ARG B CA 1
ATOM 14614 C C . ARG B 1 766 ? -9.758 -29.047 -14.766 1 91.12 766 ARG B C 1
ATOM 14616 O O . ARG B 1 766 ? -10.258 -29.344 -13.68 1 91.12 766 ARG B O 1
ATOM 14623 N N . ASN B 1 767 ? -9.727 -27.844 -15.211 1 89.81 767 ASN B N 1
ATOM 14624 C CA . ASN B 1 767 ? -10.672 -26.828 -14.766 1 89.81 767 ASN B CA 1
ATOM 14625 C C . ASN B 1 767 ? -12.031 -27.016 -15.438 1 89.81 767 ASN B C 1
ATOM 14627 O O . ASN B 1 767 ? -12.211 -26.656 -16.609 1 89.81 767 ASN B O 1
ATOM 14631 N N . SER B 1 768 ? -12.883 -27.562 -14.648 1 85.19 768 SER B N 1
ATOM 14632 C CA . SER B 1 768 ? -14.18 -27.922 -15.203 1 85.19 768 SER B CA 1
ATOM 14633 C C . SER B 1 768 ? -14.953 -26.672 -15.641 1 85.19 768 SER B C 1
ATOM 14635 O O . SER B 1 768 ? -15.812 -26.75 -16.516 1 85.19 768 SER B O 1
ATOM 14637 N N . SER B 1 769 ? -14.625 -25.594 -15.07 1 87.06 769 SER B N 1
ATOM 14638 C CA . SER B 1 769 ? -15.352 -24.375 -15.359 1 87.06 769 SER B CA 1
ATOM 14639 C C . SER B 1 769 ? -14.914 -23.766 -16.688 1 87.06 769 SER B C 1
ATOM 14641 O O . SER B 1 769 ? -15.742 -23.297 -17.469 1 87.06 769 SER B O 1
ATOM 14643 N N . THR B 1 770 ? -13.625 -23.734 -16.922 1 84.38 770 THR B N 1
ATOM 14644 C CA . THR B 1 770 ? -13.102 -23.188 -18.156 1 84.38 770 THR B CA 1
ATOM 14645 C C . THR B 1 770 ? -12.805 -24.281 -19.172 1 84.38 770 THR B C 1
ATOM 14647 O O . THR B 1 770 ? -12.586 -24.016 -20.359 1 84.38 770 THR B O 1
ATOM 14650 N N . ARG B 1 771 ? -12.711 -25.5 -18.688 1 80.94 771 ARG B N 1
ATOM 14651 C CA . ARG B 1 771 ? -12.438 -26.703 -19.469 1 80.94 771 ARG B CA 1
ATOM 14652 C C . ARG B 1 771 ? -10.969 -26.781 -19.844 1 80.94 771 ARG B C 1
ATOM 14654 O O . ARG B 1 771 ? -10.602 -27.453 -20.812 1 80.94 771 ARG B O 1
ATOM 14661 N N . GLU B 1 772 ? -10.242 -26.062 -19.172 1 87.12 772 GLU B N 1
ATOM 14662 C CA . GLU B 1 772 ? -8.805 -26.141 -19.406 1 87.12 772 GLU B CA 1
ATOM 14663 C C . GLU B 1 772 ? -8.219 -27.453 -18.875 1 87.12 772 GLU B C 1
ATOM 14665 O O . GLU B 1 772 ? -8.625 -27.922 -17.797 1 87.12 772 GLU B O 1
ATOM 14670 N N . PHE B 1 773 ? -7.316 -27.984 -19.656 1 90.38 773 PHE B N 1
ATOM 14671 C CA . PHE B 1 773 ? -6.676 -29.25 -19.344 1 90.38 773 PHE B CA 1
ATOM 14672 C C . PHE B 1 773 ? -5.383 -29.031 -18.562 1 90.38 773 PHE B C 1
ATOM 14674 O O . PHE B 1 773 ? -4.438 -28.422 -19.078 1 90.38 773 PHE B O 1
ATOM 14681 N N . TYR B 1 774 ? -5.34 -29.531 -17.234 1 92.75 774 TYR B N 1
ATOM 14682 C CA . TYR B 1 774 ? -4.207 -29.188 -16.391 1 92.75 774 TYR B CA 1
ATOM 14683 C C . TYR B 1 774 ? -3.24 -30.344 -16.25 1 92.75 774 TYR B C 1
ATOM 14685 O O . TYR B 1 774 ? -2.041 -30.156 -16.047 1 92.75 774 TYR B O 1
ATOM 14693 N N . GLY B 1 775 ? -3.744 -31.547 -16.297 1 95.44 775 GLY B N 1
ATOM 14694 C CA . GLY B 1 775 ? -2.861 -32.688 -16.094 1 95.44 775 GLY B CA 1
ATOM 14695 C C . GLY B 1 775 ? -3.422 -33.969 -16.641 1 95.44 775 GLY B C 1
ATOM 14696 O O . GLY B 1 775 ? -4.633 -34.125 -16.828 1 95.44 775 GLY B O 1
ATOM 14697 N N . PHE B 1 776 ? -2.498 -34.969 -16.922 1 96.06 776 PHE B N 1
ATOM 14698 C CA . PHE B 1 776 ? -2.844 -36.25 -17.531 1 96.06 776 PHE B CA 1
ATOM 14699 C C . PHE B 1 776 ? -1.968 -37.375 -16.984 1 96.06 776 PHE B C 1
ATOM 14701 O O . PHE B 1 776 ? -0.766 -37.188 -16.781 1 96.06 776 PHE B O 1
ATOM 14708 N N . CYS B 1 777 ? -2.586 -38.406 -16.609 1 96.62 777 CYS B N 1
ATOM 14709 C CA . CYS B 1 777 ? -1.88 -39.625 -16.203 1 96.62 777 CYS B CA 1
ATOM 14710 C C . CYS B 1 777 ? -2.436 -40.844 -16.922 1 96.62 777 CYS B C 1
ATOM 14712 O O . CYS B 1 777 ? -3.633 -41.125 -16.844 1 96.62 777 CYS B O 1
ATOM 14714 N N . SER B 1 778 ? -1.58 -41.469 -17.625 1 95.25 778 SER B N 1
ATOM 14715 C CA . SER B 1 778 ? -2.002 -42.656 -18.359 1 95.25 778 SER B CA 1
ATOM 14716 C C . SER B 1 778 ? -1.455 -43.938 -17.719 1 95.25 778 SER B C 1
ATOM 14718 O O . SER B 1 778 ? -0.302 -43.969 -17.281 1 95.25 778 SER B O 1
ATOM 14720 N N . THR B 1 779 ? -2.293 -44.938 -17.594 1 93.44 779 THR B N 1
ATOM 14721 C CA . THR B 1 779 ? -1.868 -46.219 -17.062 1 93.44 779 THR B CA 1
ATOM 14722 C C . THR B 1 779 ? -2.113 -47.344 -18.078 1 93.44 779 THR B C 1
ATOM 14724 O O . THR B 1 779 ? -2.98 -47.219 -18.953 1 93.44 779 THR B O 1
ATOM 14727 N N . TRP B 1 780 ? -1.239 -48.281 -17.984 1 90.31 780 TRP B N 1
ATOM 14728 C CA . TRP B 1 780 ? -1.321 -49.469 -18.812 1 90.31 780 TRP B CA 1
ATOM 14729 C C . TRP B 1 780 ? -1.04 -50.719 -18 1 90.31 780 TRP B C 1
ATOM 14731 O O . TRP B 1 780 ? -0.215 -50.688 -17.078 1 90.31 780 TRP B O 1
ATOM 14741 N N . ILE B 1 781 ? -1.801 -51.875 -18.312 1 90.75 781 ILE B N 1
ATOM 14742 C CA . ILE B 1 781 ? -1.583 -53.125 -17.594 1 90.75 781 ILE B CA 1
ATOM 14743 C C . ILE B 1 781 ? -1.202 -54.219 -18.562 1 90.75 781 ILE B C 1
ATOM 14745 O O . ILE B 1 781 ? -1.91 -54.469 -19.547 1 90.75 781 ILE B O 1
ATOM 14749 N N . HIS B 1 782 ? -0.102 -54.781 -18.359 1 87.94 782 HIS B N 1
ATOM 14750 C CA . HIS B 1 782 ? 0.273 -56.031 -19.016 1 87.94 782 HIS B CA 1
ATOM 14751 C C . HIS B 1 782 ? -0.17 -57.25 -18.188 1 87.94 782 HIS B C 1
ATOM 14753 O O . HIS B 1 782 ? 0.569 -57.719 -17.328 1 87.94 782 HIS B O 1
ATOM 14759 N N . GLU B 1 783 ? -1.286 -57.75 -18.516 1 84.38 783 GLU B N 1
ATOM 14760 C CA . GLU B 1 783 ? -1.984 -58.719 -17.688 1 84.38 783 GLU B CA 1
ATOM 14761 C C . GLU B 1 783 ? -1.178 -60 -17.562 1 84.38 783 GLU B C 1
ATOM 14763 O O . GLU B 1 783 ? -1.092 -60.594 -16.484 1 84.38 783 GLU B O 1
ATOM 14768 N N . LYS B 1 784 ? -0.621 -60.438 -18.688 1 80.38 784 LYS B N 1
ATOM 14769 C CA . LYS B 1 784 ? 0.121 -61.688 -18.688 1 80.38 784 LYS B CA 1
ATOM 14770 C C . LYS B 1 784 ? 1.309 -61.625 -17.734 1 80.38 784 LYS B C 1
ATOM 14772 O O . LYS B 1 784 ? 1.597 -62.594 -17.031 1 80.38 784 LYS B O 1
ATOM 14777 N N . GLU B 1 785 ? 1.89 -60.562 -17.719 1 86.5 785 GLU B N 1
ATOM 14778 C CA . GLU B 1 785 ? 3.08 -60.375 -16.891 1 86.5 785 GLU B CA 1
ATOM 14779 C C . GLU B 1 785 ? 2.727 -59.812 -15.523 1 86.5 785 GLU B C 1
ATOM 14781 O O . GLU B 1 785 ? 3.568 -59.781 -14.625 1 86.5 785 GLU B O 1
ATOM 14786 N N . GLN B 1 786 ? 1.489 -59.406 -15.312 1 88.81 786 GLN B N 1
ATOM 14787 C CA . GLN B 1 786 ? 0.983 -58.812 -14.07 1 88.81 786 GLN B CA 1
ATOM 14788 C C . GLN B 1 786 ? 1.792 -57.562 -13.68 1 88.81 786 GLN B C 1
ATOM 14790 O O . GLN B 1 786 ? 2.221 -57.438 -12.531 1 88.81 786 GLN B O 1
ATOM 14795 N N . VAL B 1 787 ? 2.059 -56.781 -14.672 1 90.81 787 VAL B N 1
ATOM 14796 C CA . VAL B 1 787 ? 2.793 -55.531 -14.461 1 90.81 787 VAL B CA 1
ATOM 14797 C C . VAL B 1 787 ? 1.907 -54.344 -14.812 1 90.81 787 VAL B C 1
ATOM 14799 O O . VAL B 1 787 ? 1.318 -54.312 -15.898 1 90.81 787 VAL B O 1
ATOM 14802 N N . GLY B 1 788 ? 1.667 -53.469 -13.828 1 92.62 788 GLY B N 1
ATOM 14803 C CA . GLY B 1 788 ? 1.027 -52.188 -14.094 1 92.62 788 GLY B CA 1
ATOM 14804 C C . GLY B 1 788 ? 2.016 -51.062 -14.391 1 92.62 788 GLY B C 1
ATOM 14805 O O . GLY B 1 788 ? 3.098 -51.031 -13.805 1 92.62 788 GLY B O 1
ATOM 14806 N N . SER B 1 789 ? 1.632 -50.156 -15.297 1 93.31 789 SER B N 1
ATOM 14807 C CA . SER B 1 789 ? 2.531 -49.094 -15.688 1 93.31 789 SER B CA 1
ATOM 14808 C C . SER B 1 789 ? 1.842 -47.719 -15.578 1 93.31 789 SER B C 1
ATOM 14810 O O . SER B 1 789 ? 0.679 -47.562 -15.961 1 93.31 789 SER B O 1
ATOM 14812 N N . ILE B 1 790 ? 2.492 -46.812 -14.914 1 95.06 790 ILE B N 1
ATOM 14813 C CA . ILE B 1 790 ? 2.197 -45.406 -15.156 1 95.06 790 ILE B CA 1
ATOM 14814 C C . ILE B 1 790 ? 2.977 -44.938 -16.375 1 95.06 790 ILE B C 1
ATOM 14816 O O . ILE B 1 790 ? 4.121 -44.469 -16.25 1 95.06 790 ILE B O 1
ATOM 14820 N N . MET B 1 791 ? 2.359 -45 -17.469 1 94 791 MET B N 1
ATOM 14821 C CA . MET B 1 791 ? 3.031 -44.781 -18.75 1 94 791 MET B CA 1
ATOM 14822 C C . MET B 1 791 ? 3.518 -43.344 -18.859 1 94 791 MET B C 1
ATOM 14824 O O . MET B 1 791 ? 4.617 -43.094 -19.359 1 94 791 MET B O 1
ATOM 14828 N N . MET B 1 792 ? 2.662 -42.438 -18.484 1 94.94 792 MET B N 1
ATOM 14829 C CA . MET B 1 792 ? 3.041 -41.031 -18.5 1 94.94 792 MET B CA 1
ATOM 14830 C C . MET B 1 792 ? 2.273 -40.25 -17.422 1 94.94 792 MET B C 1
ATOM 14832 O O . MET B 1 792 ? 1.146 -40.594 -17.078 1 94.94 792 MET B O 1
ATOM 14836 N N . LEU B 1 793 ? 2.881 -39.25 -16.859 1 95.94 793 LEU B N 1
ATOM 14837 C CA . LEU B 1 793 ? 2.33 -38.312 -15.906 1 95.94 793 LEU B CA 1
ATOM 14838 C C . LEU B 1 793 ? 2.914 -36.906 -16.141 1 95.94 793 LEU B C 1
ATOM 14840 O O . LEU B 1 793 ? 4.129 -36.719 -16.047 1 95.94 793 LEU B O 1
ATOM 14844 N N . PHE B 1 794 ? 2.049 -35.969 -16.562 1 93.94 794 PHE B N 1
ATOM 14845 C CA . PHE B 1 794 ? 2.572 -34.625 -16.734 1 93.94 794 PHE B CA 1
ATOM 14846 C C . PHE B 1 794 ? 1.5 -33.562 -16.438 1 93.94 794 PHE B C 1
ATOM 14848 O O . PHE B 1 794 ? 0.305 -33.875 -16.5 1 93.94 794 PHE B O 1
ATOM 14855 N N . VAL B 1 795 ? 1.896 -32.469 -15.961 1 93.31 795 VAL B N 1
ATOM 14856 C CA . VAL B 1 795 ? 1.071 -31.344 -15.562 1 93.31 795 VAL B CA 1
ATOM 14857 C C . VAL B 1 795 ? 1.483 -30.094 -16.344 1 93.31 795 VAL B C 1
ATOM 14859 O O . VAL B 1 795 ? 2.672 -29.875 -16.594 1 93.31 795 VAL B O 1
ATOM 14862 N N . ILE B 1 796 ? 0.531 -29.344 -16.781 1 90.44 796 ILE B N 1
ATOM 14863 C CA . ILE B 1 796 ? 0.82 -28.109 -17.484 1 90.44 796 ILE B CA 1
ATOM 14864 C C . ILE B 1 796 ? 1.768 -27.25 -16.641 1 90.44 796 ILE B C 1
ATOM 14866 O O . ILE B 1 796 ? 1.614 -27.156 -15.422 1 90.44 796 ILE B O 1
ATOM 14870 N N . PRO B 1 797 ? 2.707 -26.625 -17.234 1 81.69 797 PRO B N 1
ATOM 14871 C CA . PRO B 1 797 ? 3.752 -25.922 -16.5 1 81.69 797 PRO B CA 1
ATOM 14872 C C . PRO B 1 797 ? 3.197 -24.797 -15.625 1 81.69 797 PRO B C 1
ATOM 14874 O O . PRO B 1 797 ? 3.654 -24.594 -14.492 1 81.69 797 PRO B O 1
ATOM 14877 N N . SER B 1 798 ? 2.201 -24.031 -16.031 1 76.75 798 SER B N 1
ATOM 14878 C CA . SER B 1 798 ? 1.664 -22.875 -15.328 1 76.75 798 SER B CA 1
ATOM 14879 C C . SER B 1 798 ? 0.957 -23.297 -14.039 1 76.75 798 SER B C 1
ATOM 14881 O O . SER B 1 798 ? 0.686 -22.453 -13.18 1 76.75 798 SER B O 1
ATOM 14883 N N . ARG B 1 799 ? 0.698 -24.625 -13.891 1 84.38 799 ARG B N 1
ATOM 14884 C CA . ARG B 1 799 ? -0.055 -25.094 -12.727 1 84.38 799 ARG B CA 1
ATOM 14885 C C . ARG B 1 799 ? 0.736 -26.141 -11.945 1 84.38 799 ARG B C 1
ATOM 14887 O O . ARG B 1 799 ? 0.161 -26.922 -11.188 1 84.38 799 ARG B O 1
ATOM 14894 N N . ARG B 1 800 ? 1.98 -26.172 -12.156 1 83.19 800 ARG B N 1
ATOM 14895 C CA . ARG B 1 800 ? 2.818 -27.109 -11.414 1 83.19 800 ARG B CA 1
ATOM 14896 C C . ARG B 1 800 ? 3.037 -26.625 -9.984 1 83.19 800 ARG B C 1
ATOM 14898 O O . ARG B 1 800 ? 2.805 -25.453 -9.672 1 83.19 800 ARG B O 1
ATOM 14905 N N . CYS B 1 801 ? 3.311 -27.547 -9.094 1 76.5 801 CYS B N 1
ATOM 14906 C CA . CYS B 1 801 ? 3.518 -27.312 -7.668 1 76.5 801 CYS B CA 1
ATOM 14907 C C . CYS B 1 801 ? 2.205 -26.953 -6.977 1 76.5 801 CYS B C 1
ATOM 14909 O O . CYS B 1 801 ? 2.189 -26.172 -6.023 1 76.5 801 CYS B O 1
ATOM 14911 N N . MET B 1 802 ? 1.169 -27.422 -7.609 1 79.44 802 MET B N 1
ATOM 14912 C CA . MET B 1 802 ? -0.149 -27.219 -7.016 1 79.44 802 MET B CA 1
ATOM 14913 C C . MET B 1 802 ? -0.785 -28.547 -6.621 1 79.44 802 MET B C 1
ATOM 14915 O O . MET B 1 802 ? -2.006 -28.641 -6.48 1 79.44 802 MET B O 1
ATOM 14919 N N . SER B 1 803 ? 0.037 -29.609 -6.605 1 83.44 803 SER B N 1
ATOM 14920 C CA . SER B 1 803 ? -0.354 -30.938 -6.137 1 83.44 803 SER B CA 1
ATOM 14921 C C . SER B 1 803 ? -1.222 -31.656 -7.168 1 83.44 803 SER B C 1
ATOM 14923 O O . SER B 1 803 ? -1.946 -32.594 -6.836 1 83.44 803 SER B O 1
ATOM 14925 N N . ILE B 1 804 ? -1.252 -31.125 -8.391 1 90.62 804 ILE B N 1
ATOM 14926 C CA . ILE B 1 804 ? -1.996 -31.781 -9.461 1 90.62 804 ILE B CA 1
ATOM 14927 C C . ILE B 1 804 ? -1.347 -33.125 -9.797 1 90.62 804 ILE B C 1
ATOM 14929 O O . ILE B 1 804 ? -2.031 -34.125 -9.891 1 90.62 804 ILE B O 1
ATOM 14933 N N . GLY B 1 805 ? 0.011 -33.094 -9.93 1 92.94 805 GLY B N 1
ATOM 14934 C CA . GLY B 1 805 ? 0.737 -34.312 -10.211 1 92.94 805 GLY B CA 1
ATOM 14935 C C . GLY B 1 805 ? 0.542 -35.375 -9.148 1 92.94 805 GLY B C 1
ATOM 14936 O O . GLY B 1 805 ? 0.344 -36.562 -9.469 1 92.94 805 GLY B O 1
ATOM 14937 N N . GLN B 1 806 ? 0.542 -34.969 -7.945 1 90.12 806 GLN B N 1
ATOM 14938 C CA . GLN B 1 806 ? 0.352 -35.906 -6.844 1 90.12 806 GLN B CA 1
ATOM 14939 C C . GLN B 1 806 ? -1.041 -36.531 -6.879 1 90.12 806 GLN B C 1
ATOM 14941 O O . GLN B 1 806 ? -1.198 -37.719 -6.641 1 90.12 806 GLN B O 1
ATOM 14946 N N . SER B 1 807 ? -2.02 -35.719 -7.164 1 92.44 807 SER B N 1
ATOM 14947 C CA . SER B 1 807 ? -3.389 -36.219 -7.223 1 92.44 807 SER B CA 1
ATOM 14948 C C . SER B 1 807 ? -3.559 -37.25 -8.336 1 92.44 807 SER B C 1
ATOM 14950 O O . SER B 1 807 ? -4.219 -38.281 -8.156 1 92.44 807 SER B O 1
ATOM 14952 N N . LEU B 1 808 ? -3.002 -36.938 -9.453 1 95.31 808 LEU B N 1
ATOM 14953 C CA . LEU B 1 808 ? -3.045 -37.844 -10.586 1 95.31 808 LEU B CA 1
ATOM 14954 C C . LEU B 1 808 ? -2.324 -39.156 -10.25 1 95.31 808 LEU B C 1
ATOM 14956 O O . LEU B 1 808 ? -2.842 -40.25 -10.523 1 95.31 808 LEU B O 1
ATOM 14960 N N . HIS B 1 809 ? -1.149 -39.031 -9.672 1 94.5 809 HIS B N 1
ATOM 14961 C CA . HIS B 1 809 ? -0.354 -40.188 -9.273 1 94.5 809 HIS B CA 1
ATOM 14962 C C . HIS B 1 809 ? -1.128 -41.094 -8.312 1 94.5 809 HIS B C 1
ATOM 14964 O O . HIS B 1 809 ? -1.17 -42.312 -8.484 1 94.5 809 HIS B O 1
ATOM 14970 N N . ASP B 1 810 ? -1.726 -40.531 -7.336 1 91.5 810 ASP B N 1
ATOM 14971 C CA . ASP B 1 810 ? -2.447 -41.281 -6.32 1 91.5 810 ASP B CA 1
ATOM 14972 C C . ASP B 1 810 ? -3.623 -42.031 -6.934 1 91.5 810 ASP B C 1
ATOM 14974 O O . ASP B 1 810 ? -3.896 -43.188 -6.562 1 91.5 810 ASP B O 1
ATOM 14978 N N . ALA B 1 811 ? -4.32 -41.375 -7.852 1 93.44 811 ALA B N 1
ATOM 14979 C CA . ALA B 1 811 ? -5.434 -42.031 -8.531 1 93.44 811 ALA B CA 1
ATOM 14980 C C . ALA B 1 811 ? -4.949 -43.219 -9.359 1 93.44 811 ALA B C 1
ATOM 14982 O O . ALA B 1 811 ? -5.578 -44.281 -9.359 1 93.44 811 ALA B O 1
ATOM 14983 N N . ALA B 1 812 ? -3.863 -43 -10.07 1 95.19 812 ALA B N 1
ATOM 14984 C CA . ALA B 1 812 ? -3.289 -44.062 -10.883 1 95.19 812 ALA B CA 1
ATOM 14985 C C . ALA B 1 812 ? -2.84 -45.25 -10.016 1 95.19 812 ALA B C 1
ATOM 14987 O O . ALA B 1 812 ? -3.092 -46.406 -10.352 1 95.19 812 ALA B O 1
ATOM 14988 N N . MET B 1 813 ? -2.205 -44.969 -8.945 1 93.19 813 MET B N 1
ATOM 14989 C CA . MET B 1 813 ? -1.716 -46 -8.039 1 93.19 813 MET B CA 1
ATOM 14990 C C . MET B 1 813 ? -2.873 -46.812 -7.445 1 93.19 813 MET B C 1
ATOM 14992 O O . MET B 1 813 ? -2.799 -48.031 -7.332 1 93.19 813 MET B O 1
ATOM 14996 N N . LYS B 1 814 ? -3.861 -46.031 -7.055 1 90.12 814 LYS B N 1
ATOM 14997 C CA . LYS B 1 814 ? -5.043 -46.719 -6.508 1 90.12 814 LYS B CA 1
ATOM 14998 C C . LYS B 1 814 ? -5.645 -47.688 -7.52 1 90.12 814 LYS B C 1
ATOM 15000 O O . LYS B 1 814 ? -6.016 -48.812 -7.164 1 90.12 814 LYS B O 1
ATOM 15005 N N . TYR B 1 815 ? -5.762 -47.281 -8.719 1 92.94 815 TYR B N 1
ATOM 15006 C CA . TYR B 1 815 ? -6.297 -48.125 -9.773 1 92.94 815 TYR B CA 1
ATOM 15007 C C . TYR B 1 815 ? -5.418 -49.375 -9.992 1 92.94 815 TYR B C 1
ATOM 15009 O O . TYR B 1 815 ? -5.914 -50.5 -10.016 1 92.94 815 TYR B O 1
ATOM 15017 N N . LEU B 1 816 ? -4.137 -49.094 -10.156 1 93.31 816 LEU B N 1
ATOM 15018 C CA . LEU B 1 816 ? -3.219 -50.188 -10.461 1 93.31 816 LEU B CA 1
ATOM 15019 C C . LEU B 1 816 ? -3.182 -51.219 -9.32 1 93.31 816 LEU B C 1
ATOM 15021 O O . LEU B 1 816 ? -3.082 -52.406 -9.555 1 93.31 816 LEU B O 1
ATOM 15025 N N . LYS B 1 817 ? -3.281 -50.75 -8.148 1 90 817 LYS B N 1
ATOM 15026 C CA . LYS B 1 817 ? -3.297 -51.656 -6.996 1 90 817 LYS B CA 1
ATOM 15027 C C . LYS B 1 817 ? -4.582 -52.469 -6.957 1 90 817 LYS B C 1
ATOM 15029 O O . LYS B 1 817 ? -4.59 -53.594 -6.445 1 90 817 LYS B O 1
ATOM 15034 N N . SER B 1 818 ? -5.625 -51.906 -7.57 1 90.25 818 SER B N 1
ATOM 15035 C CA . SER B 1 818 ? -6.906 -52.625 -7.586 1 90.25 818 SER B CA 1
ATOM 15036 C C . SER B 1 818 ? -6.902 -53.75 -8.617 1 90.25 818 SER B C 1
ATOM 15038 O O . SER B 1 818 ? -7.754 -54.625 -8.578 1 90.25 818 SER B O 1
ATOM 15040 N N . LYS B 1 819 ? -6.043 -53.75 -9.672 1 88.5 819 LYS B N 1
ATOM 15041 C CA . LYS B 1 819 ? -6.016 -54.719 -10.773 1 88.5 819 LYS B CA 1
ATOM 15042 C C . LYS B 1 819 ? -5.062 -55.875 -10.477 1 88.5 819 LYS B C 1
ATOM 15044 O O . LYS B 1 819 ? -4.785 -56.688 -11.359 1 88.5 819 LYS B O 1
ATOM 15049 N N . ASN B 1 820 ? -4.785 -56.281 -9.234 1 82.25 820 ASN B N 1
ATOM 15050 C CA . ASN B 1 820 ? -3.988 -57.438 -8.789 1 82.25 820 ASN B CA 1
ATOM 15051 C C . ASN B 1 820 ? -2.67 -57.531 -9.555 1 82.25 820 ASN B C 1
ATOM 15053 O O . ASN B 1 820 ? -2.301 -58.594 -10.039 1 82.25 820 ASN B O 1
ATOM 15057 N N . VAL B 1 821 ? -2 -56.5 -9.914 1 89.44 821 VAL B N 1
ATOM 15058 C CA . VAL B 1 821 ? -0.671 -56.5 -10.516 1 89.44 821 VAL B CA 1
ATOM 15059 C C . VAL B 1 821 ? 0.382 -56.75 -9.438 1 89.44 821 VAL B C 1
ATOM 15061 O O . VAL B 1 821 ? 0.16 -56.469 -8.266 1 89.44 821 VAL B O 1
ATOM 15064 N N . LYS B 1 822 ? 1.536 -57.375 -9.812 1 88.12 822 LYS B N 1
ATOM 15065 C CA . LYS B 1 822 ? 2.607 -57.688 -8.867 1 88.12 822 LYS B CA 1
ATOM 15066 C C . LYS B 1 822 ? 3.637 -56.562 -8.828 1 88.12 822 LYS B C 1
ATOM 15068 O O . LYS B 1 822 ? 4.285 -56.344 -7.801 1 88.12 822 LYS B O 1
ATOM 15073 N N . LEU B 1 823 ? 3.797 -55.969 -10.016 1 91.19 823 LEU B N 1
ATOM 15074 C CA . LEU B 1 823 ? 4.781 -54.906 -10.141 1 91.19 823 LEU B CA 1
ATOM 15075 C C . LEU B 1 823 ? 4.168 -53.688 -10.812 1 91.19 823 LEU B C 1
ATOM 15077 O O . LEU B 1 823 ? 3.354 -53.812 -11.727 1 91.19 823 LEU B O 1
ATOM 15081 N N . ILE B 1 824 ? 4.477 -52.531 -10.227 1 92.38 824 ILE B N 1
ATOM 15082 C CA . ILE B 1 824 ? 4.098 -51.281 -10.859 1 92.38 824 ILE B CA 1
ATOM 15083 C C . ILE B 1 824 ? 5.352 -50.531 -11.32 1 92.38 824 ILE B C 1
ATOM 15085 O O . ILE B 1 824 ? 6.309 -50.375 -10.562 1 92.38 824 ILE B O 1
ATOM 15089 N N . ARG B 1 825 ? 5.402 -50.125 -12.516 1 92.31 825 ARG B N 1
ATOM 15090 C CA . ARG B 1 825 ? 6.586 -49.469 -13.055 1 92.31 825 ARG B CA 1
ATOM 15091 C C . ARG B 1 825 ? 6.25 -48.062 -13.562 1 92.31 825 ARG B C 1
ATOM 15093 O O . ARG B 1 825 ? 5.098 -47.781 -13.906 1 92.31 825 ARG B O 1
ATOM 15100 N N . LEU B 1 826 ? 7.242 -47.188 -13.555 1 92.94 826 LEU B N 1
ATOM 15101 C CA . LEU B 1 826 ? 7.156 -45.906 -14.227 1 92.94 826 LEU B CA 1
ATOM 15102 C C . LEU B 1 826 ? 7.543 -46.031 -15.695 1 92.94 826 LEU B C 1
ATOM 15104 O O . LEU B 1 826 ? 8.547 -46.688 -16.031 1 92.94 826 LEU B O 1
ATOM 15108 N N . GLY B 1 827 ? 6.656 -45.469 -16.562 1 92 827 GLY B N 1
ATOM 15109 C CA . GLY B 1 827 ? 6.875 -45.656 -17.984 1 92 827 GLY B CA 1
ATOM 15110 C C . GLY B 1 827 ? 6.359 -46.969 -18.516 1 92 827 GLY B C 1
ATOM 15111 O O . GLY B 1 827 ? 5.805 -47.781 -17.766 1 92 827 GLY B O 1
ATOM 15112 N N . SER B 1 828 ? 6.469 -47.156 -19.844 1 89.88 828 SER B N 1
ATOM 15113 C CA . SER B 1 828 ? 6.035 -48.375 -20.484 1 89.88 828 SER B CA 1
ATOM 15114 C C . SER B 1 828 ? 6.934 -48.719 -21.656 1 89.88 828 SER B C 1
ATOM 15116 O O . SER B 1 828 ? 7.336 -47.844 -22.422 1 89.88 828 SER B O 1
ATOM 15118 N N . ARG B 1 829 ? 7.301 -49.938 -21.703 1 85.75 829 ARG B N 1
ATOM 15119 C CA . ARG B 1 829 ? 8.102 -50.406 -22.828 1 85.75 829 ARG B CA 1
ATOM 15120 C C . ARG B 1 829 ? 7.242 -50.531 -24.094 1 85.75 829 ARG B C 1
ATOM 15122 O O . ARG B 1 829 ? 7.75 -50.438 -25.203 1 85.75 829 ARG B O 1
ATOM 15129 N N . VAL B 1 830 ? 5.953 -50.906 -23.953 1 86.56 830 VAL B N 1
ATOM 15130 C CA . VAL B 1 830 ? 4.996 -50.969 -25.047 1 86.56 830 VAL B CA 1
ATOM 15131 C C . VAL B 1 830 ? 3.619 -50.5 -24.562 1 86.56 830 VAL B C 1
ATOM 15133 O O . VAL B 1 830 ? 3.025 -51.125 -23.688 1 86.56 830 VAL B O 1
ATOM 15136 N N . PRO B 1 831 ? 3.025 -49.469 -25.078 1 88.88 831 PRO B N 1
ATOM 15137 C CA . PRO B 1 831 ? 3.629 -48.5 -26 1 88.88 831 PRO B CA 1
ATOM 15138 C C . PRO B 1 831 ? 4.773 -47.719 -25.375 1 88.88 831 PRO B C 1
ATOM 15140 O O . PRO B 1 831 ? 4.754 -47.438 -24.172 1 88.88 831 PRO B O 1
ATOM 15143 N N . GLN B 1 832 ? 5.633 -47.281 -26.156 1 91.56 832 GLN B N 1
ATOM 15144 C CA . GLN B 1 832 ? 6.898 -46.781 -25.625 1 91.56 832 GLN B CA 1
ATOM 15145 C C . GLN B 1 832 ? 6.984 -45.25 -25.75 1 91.56 832 GLN B C 1
ATOM 15147 O O . GLN B 1 832 ? 7.934 -44.719 -26.344 1 91.56 832 GLN B O 1
ATOM 15152 N N . PHE B 1 833 ? 6.117 -44.562 -25.062 1 90.12 833 PHE B N 1
ATOM 15153 C CA . PHE B 1 833 ? 6.273 -43.094 -24.984 1 90.12 833 PHE B CA 1
ATOM 15154 C C . PHE B 1 833 ? 7.48 -42.75 -24.125 1 90.12 833 PHE B C 1
ATOM 15156 O O . PHE B 1 833 ? 8.312 -41.938 -24.547 1 90.12 833 PHE B O 1
ATOM 15163 N N . PHE B 1 834 ? 7.457 -43.312 -22.953 1 91.94 834 PHE B N 1
ATOM 15164 C CA . PHE B 1 834 ? 8.555 -43.188 -22 1 91.94 834 PHE B CA 1
ATOM 15165 C C . PHE B 1 834 ? 8.953 -44.562 -21.453 1 91.94 834 PHE B C 1
ATOM 15167 O O . PHE B 1 834 ? 8.133 -45.25 -20.859 1 91.94 834 PHE B O 1
ATOM 15174 N N . ASP B 1 835 ? 10.227 -44.844 -21.578 1 89.88 835 ASP B N 1
ATOM 15175 C CA . ASP B 1 835 ? 10.695 -46.156 -21.094 1 89.88 835 ASP B CA 1
ATOM 15176 C C . ASP B 1 835 ? 10.844 -46.125 -19.578 1 89.88 835 ASP B C 1
ATOM 15178 O O . ASP B 1 835 ? 11.031 -47.188 -18.953 1 89.88 835 ASP B O 1
ATOM 15182 N N . GLY B 1 836 ? 10.727 -45.094 -18.984 1 89.81 836 GLY B N 1
ATOM 15183 C CA . GLY B 1 836 ? 10.883 -44.844 -17.562 1 89.81 836 GLY B CA 1
ATOM 15184 C C . GLY B 1 836 ? 10.938 -43.375 -17.234 1 89.81 836 GLY B C 1
ATOM 15185 O O . GLY B 1 836 ? 10.359 -42.531 -17.953 1 89.81 836 GLY B O 1
ATOM 15186 N N . MET B 1 837 ? 11.539 -43.125 -16.125 1 88.62 837 MET B N 1
ATOM 15187 C CA . MET B 1 837 ? 11.727 -41.719 -15.75 1 88.62 837 MET B CA 1
ATOM 15188 C C . MET B 1 837 ? 12.789 -41.062 -16.625 1 88.62 837 MET B C 1
ATOM 15190 O O . MET B 1 837 ? 13.914 -41.562 -16.734 1 88.62 837 MET B O 1
ATOM 15194 N N . PRO B 1 838 ? 12.469 -40.031 -17.281 1 86.69 838 PRO B N 1
ATOM 15195 C CA . PRO B 1 838 ? 13.445 -39.375 -18.172 1 86.69 838 PRO B CA 1
ATOM 15196 C C . PRO B 1 838 ? 14.703 -38.938 -17.438 1 86.69 838 PRO B C 1
ATOM 15198 O O . PRO B 1 838 ? 14.617 -38.406 -16.328 1 86.69 838 PRO B O 1
ATOM 15201 N N . LEU B 1 839 ? 15.867 -39.219 -18.062 1 78.25 839 LEU B N 1
ATOM 15202 C CA . LEU B 1 839 ? 17.156 -38.812 -17.531 1 78.25 839 LEU B CA 1
ATOM 15203 C C . LEU B 1 839 ? 17.75 -37.688 -18.406 1 78.25 839 LEU B C 1
ATOM 15205 O O . LEU B 1 839 ? 17.625 -37.719 -19.625 1 78.25 839 LEU B O 1
ATOM 15209 N N . SER B 1 840 ? 18.047 -36.531 -17.797 1 61.53 840 SER B N 1
ATOM 15210 C CA . SER B 1 840 ? 18.703 -35.469 -18.562 1 61.53 840 SER B CA 1
ATOM 15211 C C . SER B 1 840 ? 20.203 -35.719 -18.656 1 61.53 840 SER B C 1
ATOM 15213 O O . SER B 1 840 ? 20.844 -36.094 -17.672 1 61.53 840 SER B O 1
ATOM 15215 N N . ARG B 1 841 ? 20.891 -36.438 -19.656 1 47.28 841 ARG B N 1
ATOM 15216 C CA . ARG B 1 841 ? 22.328 -36.719 -19.734 1 47.28 841 ARG B CA 1
ATOM 15217 C C . ARG B 1 841 ? 23.109 -35.406 -19.891 1 47.28 841 ARG B C 1
ATOM 15219 O O . ARG B 1 841 ? 22.766 -34.562 -20.719 1 47.28 841 ARG B O 1
ATOM 15226 N N . LEU B 1 842 ? 23.891 -35.094 -18.938 1 38.53 842 LEU B N 1
ATOM 15227 C CA . LEU B 1 842 ? 25 -34.156 -19.156 1 38.53 842 LEU B CA 1
ATOM 15228 C C . LEU B 1 842 ? 25.953 -34.688 -20.219 1 38.53 842 LEU B C 1
ATOM 15230 O O . LEU B 1 842 ? 26.234 -35.906 -20.25 1 38.53 842 LEU B O 1
ATOM 15234 N N . THR B 1 843 ? 26.078 -34.219 -21.297 1 33.84 843 THR B N 1
ATOM 15235 C CA . THR B 1 843 ? 27.203 -34.562 -22.156 1 33.84 843 THR B CA 1
ATOM 15236 C C . THR B 1 843 ? 28.5 -34.594 -21.344 1 33.84 843 THR B C 1
ATOM 15238 O O . THR B 1 843 ? 28.812 -33.656 -20.609 1 33.84 843 THR B O 1
ATOM 15241 N N . GLN B 1 844 ? 29.062 -35.656 -20.922 1 32.5 844 GLN B N 1
ATOM 15242 C CA . GLN B 1 844 ? 30.375 -35.938 -20.312 1 32.5 844 GLN B CA 1
ATOM 15243 C C . GLN B 1 844 ? 31.453 -35.062 -20.953 1 32.5 844 GLN B C 1
ATOM 15245 O O . GLN B 1 844 ? 32.5 -34.812 -20.344 1 32.5 844 GLN B O 1
ATOM 15250 N N . ASP B 1 845 ? 31.578 -34.906 -22.219 1 32.94 845 ASP B N 1
ATOM 15251 C CA . ASP B 1 845 ? 32.844 -34.469 -22.781 1 32.94 845 ASP B CA 1
ATOM 15252 C C . ASP B 1 845 ? 33.25 -33.094 -22.203 1 32.94 845 ASP B C 1
ATOM 15254 O O . ASP B 1 845 ? 34.25 -32.531 -22.609 1 32.94 845 ASP B O 1
ATOM 15258 N N . ASP B 1 846 ? 32.562 -32.312 -21.609 1 29.75 846 ASP B N 1
ATOM 15259 C CA . ASP B 1 846 ? 33.156 -31.031 -21.344 1 29.75 846 ASP B CA 1
ATOM 15260 C C . ASP B 1 846 ? 33.938 -31.062 -20.031 1 29.75 846 ASP B C 1
ATOM 15262 O O . ASP B 1 846 ? 33.562 -30.406 -19.047 1 29.75 846 ASP B O 1
ATOM 15266 N N . LYS B 1 847 ? 34.656 -32.219 -19.672 1 32.91 847 LYS B N 1
ATOM 15267 C CA . LYS B 1 847 ? 35.688 -32.062 -18.672 1 32.91 847 LYS B CA 1
ATOM 15268 C C . LYS B 1 847 ? 36.75 -31.062 -19.109 1 32.91 847 LYS B C 1
ATOM 15270 O O . LYS B 1 847 ? 37.281 -31.141 -20.234 1 32.91 847 LYS B O 1
ATOM 15275 N N . PRO B 1 848 ? 37 -30.016 -18.344 1 28.53 848 PRO B N 1
ATOM 15276 C CA . PRO B 1 848 ? 38.281 -29.359 -18.578 1 28.53 848 PRO B CA 1
ATOM 15277 C C . PRO B 1 848 ? 39.469 -30.297 -18.391 1 28.53 848 PRO B C 1
ATOM 15279 O O . PRO B 1 848 ? 39.375 -31.281 -17.641 1 28.53 848 PRO B O 1
ATOM 15282 N N . ASN B 1 849 ? 40.438 -30.438 -19.297 1 24.53 849 ASN B N 1
ATOM 15283 C CA . ASN B 1 849 ? 41.781 -30.969 -19.281 1 24.53 849 ASN B CA 1
ATOM 15284 C C . ASN B 1 849 ? 42.531 -30.562 -18 1 24.53 849 ASN B C 1
ATOM 15286 O O . ASN B 1 849 ? 42.812 -29.391 -17.781 1 24.53 849 ASN B O 1
ATOM 15290 N N . GLU B 1 850 ? 42.344 -31.109 -16.797 1 26.69 850 GLU B N 1
ATOM 15291 C CA . GLU B 1 850 ? 43.281 -30.938 -15.688 1 26.69 850 GLU B CA 1
ATOM 15292 C C . GLU B 1 850 ? 44.656 -31.516 -16.016 1 26.69 850 GLU B C 1
ATOM 15294 O O . GLU B 1 850 ? 44.844 -32.75 -15.922 1 26.69 850 GLU B O 1
ATOM 15299 N N . SER B 1 851 ? 45.5 -31.203 -16.984 1 23.3 851 SER B N 1
ATOM 15300 C CA . SER B 1 851 ? 46.906 -31.609 -17 1 23.3 851 SER B CA 1
ATOM 15301 C C . SER B 1 851 ? 47.562 -31.359 -15.648 1 23.3 851 SER B C 1
ATOM 15303 O O . SER B 1 851 ? 48.25 -32.219 -15.117 1 23.3 851 SER B O 1
ATOM 15305 N N . SER B 1 852 ? 48.281 -30.188 -15.258 1 23.64 852 SER B N 1
ATOM 15306 C CA . SER B 1 852 ? 49.594 -30.125 -14.602 1 23.64 852 SER B CA 1
ATOM 15307 C C . SER B 1 852 ? 49.5 -30.484 -13.125 1 23.64 852 SER B C 1
ATOM 15309 O O . SER B 1 852 ? 50.5 -30.578 -12.43 1 23.64 852 SER B O 1
ATOM 15311 N N . ARG B 1 853 ? 48.781 -29.984 -12.164 1 24.97 853 ARG B N 1
ATOM 15312 C CA . ARG B 1 853 ? 49.438 -30.156 -10.859 1 24.97 853 ARG B CA 1
ATOM 15313 C C . ARG B 1 853 ? 49.406 -31.625 -10.438 1 24.97 853 ARG B C 1
ATOM 15315 O O . ARG B 1 853 ? 48.344 -32.281 -10.445 1 24.97 853 ARG B O 1
ATOM 15322 N N . ALA B 1 854 ? 50.594 -32.469 -10.359 1 23.02 854 ALA B N 1
ATOM 15323 C CA . ALA B 1 854 ? 51.188 -33.719 -9.922 1 23.02 854 ALA B CA 1
ATOM 15324 C C . ALA B 1 854 ? 50.688 -34.125 -8.555 1 23.02 854 ALA B C 1
ATOM 15326 O O . ALA B 1 854 ? 50.875 -35.281 -8.125 1 23.02 854 ALA B O 1
ATOM 15327 N N . SER B 1 855 ? 50.625 -33.25 -7.535 1 22.81 855 SER B N 1
ATOM 15328 C CA . SER B 1 855 ? 50.938 -33.906 -6.27 1 22.81 855 SER B CA 1
ATOM 15329 C C . SER B 1 855 ? 50.031 -35.125 -6.062 1 22.81 855 SER B C 1
ATOM 15331 O O . SER B 1 855 ? 48.969 -35.219 -6.691 1 22.81 855 SER B O 1
ATOM 15333 N N . SER B 1 856 ? 50.312 -36.094 -5.066 1 20.55 856 SER B N 1
ATOM 15334 C CA . SER B 1 856 ? 50.219 -37.469 -4.602 1 20.55 856 SER B CA 1
ATOM 15335 C C . SER B 1 856 ? 48.781 -37.938 -4.434 1 20.55 856 SER B C 1
ATOM 15337 O O . SER B 1 856 ? 48.438 -39.031 -4.836 1 20.55 856 SER B O 1
ATOM 15339 N N . GLU B 1 857 ? 48.094 -37.562 -3.295 1 23.2 857 GLU B N 1
ATOM 15340 C CA . GLU B 1 857 ? 47.25 -38.531 -2.6 1 23.2 857 GLU B CA 1
ATOM 15341 C C . GLU B 1 857 ? 46.031 -38.938 -3.445 1 23.2 857 GLU B C 1
ATOM 15343 O O . GLU B 1 857 ? 45.312 -38.062 -3.955 1 23.2 857 GLU B O 1
ATOM 15348 N N . HIS B 1 858 ? 45.938 -40.188 -4.066 1 21.73 858 HIS B N 1
ATOM 15349 C CA . HIS B 1 858 ? 45.156 -41 -4.977 1 21.73 858 HIS B CA 1
ATOM 15350 C C . HIS B 1 858 ? 43.719 -41.094 -4.508 1 21.73 858 HIS B C 1
ATOM 15352 O O . HIS B 1 858 ? 42.969 -41.969 -4.953 1 21.73 858 HIS B O 1
ATOM 15358 N N . SER B 1 859 ? 43.312 -40.438 -3.459 1 22.03 859 SER B N 1
ATOM 15359 C CA . SER B 1 859 ? 42.062 -41.031 -2.924 1 22.03 859 SER B CA 1
ATOM 15360 C C . SER B 1 859 ? 41.031 -41.219 -4.02 1 22.03 859 SER B C 1
ATOM 15362 O O . SER B 1 859 ? 41.094 -40.531 -5.059 1 22.03 859 SER B O 1
ATOM 15364 N N . ILE B 1 860 ? 40.219 -42.344 -3.91 1 22.2 860 ILE B N 1
ATOM 15365 C CA . ILE B 1 860 ? 39.156 -43 -4.664 1 22.2 860 ILE B CA 1
ATOM 15366 C C . ILE B 1 860 ? 38.188 -41.938 -5.184 1 22.2 860 ILE B C 1
ATOM 15368 O O . ILE B 1 860 ? 37.5 -41.281 -4.398 1 22.2 860 ILE B O 1
ATOM 15372 N N . GLU B 1 861 ? 38.531 -41.25 -6.188 1 24.02 861 GLU B N 1
ATOM 15373 C CA . GLU B 1 861 ? 37.812 -40.375 -7.105 1 24.02 861 GLU B CA 1
ATOM 15374 C C . GLU B 1 861 ? 36.5 -41 -7.551 1 24.02 861 GLU B C 1
ATOM 15376 O O . GLU B 1 861 ? 36.469 -41.906 -8.359 1 24.02 861 GLU B O 1
ATOM 15381 N N . GLU B 1 862 ? 35.656 -41.375 -6.414 1 24.27 862 GLU B N 1
ATOM 15382 C CA . GLU B 1 862 ? 34.344 -41.969 -6.648 1 24.27 862 GLU B CA 1
ATOM 15383 C C . GLU B 1 862 ? 33.625 -41.281 -7.812 1 24.27 862 GLU B C 1
ATOM 15385 O O . GLU B 1 862 ? 33.438 -40.062 -7.805 1 24.27 862 GLU B O 1
ATOM 15390 N N . SER B 1 863 ? 33.875 -41.688 -9 1 24.48 863 SER B N 1
ATOM 15391 C CA . SER B 1 863 ? 33.25 -41.5 -10.305 1 24.48 863 SER B CA 1
ATOM 15392 C C . SER B 1 863 ? 31.734 -41.5 -10.188 1 24.48 863 SER B C 1
ATOM 15394 O O . SER B 1 863 ? 31.078 -42.469 -10.57 1 24.48 863 SER B O 1
ATOM 15396 N N . THR B 1 864 ? 31.234 -41.312 -8.938 1 25.27 864 THR B N 1
ATOM 15397 C CA . THR B 1 864 ? 29.781 -41.312 -8.883 1 25.27 864 THR B CA 1
ATOM 15398 C C . THR B 1 864 ? 29.188 -40.469 -9.992 1 25.27 864 THR B C 1
ATOM 15400 O O . THR B 1 864 ? 29.547 -39.281 -10.117 1 25.27 864 THR B O 1
ATOM 15403 N N . HIS B 1 865 ? 29.016 -41.031 -11.141 1 26.27 865 HIS B N 1
ATOM 15404 C CA . HIS B 1 865 ? 28.125 -40.531 -12.18 1 26.27 865 HIS B CA 1
ATOM 15405 C C . HIS B 1 865 ? 26.969 -39.719 -11.578 1 26.27 865 HIS B C 1
ATOM 15407 O O . HIS B 1 865 ? 26.047 -40.281 -11 1 26.27 865 HIS B O 1
ATOM 15413 N N . THR B 1 866 ? 27.266 -38.719 -10.906 1 27.88 866 THR B N 1
ATOM 15414 C CA . THR B 1 866 ? 26.391 -37.75 -10.266 1 27.88 866 THR B CA 1
ATOM 15415 C C . THR B 1 866 ? 25.266 -37.344 -11.195 1 27.88 866 THR B C 1
ATOM 15417 O O . THR B 1 866 ? 25.5 -36.906 -12.328 1 27.88 866 THR B O 1
ATOM 15420 N N . VAL B 1 867 ? 24.125 -38.062 -11.219 1 30.34 867 VAL B N 1
ATOM 15421 C CA . VAL B 1 867 ? 22.812 -37.562 -11.609 1 30.34 867 VAL B CA 1
ATOM 15422 C C . VAL B 1 867 ? 22.75 -36.062 -11.414 1 30.34 867 VAL B C 1
ATOM 15424 O O . VAL B 1 867 ? 22.75 -35.562 -10.273 1 30.34 867 VAL B O 1
ATOM 15427 N N . GLY B 1 868 ? 23.562 -35.281 -11.93 1 30.69 868 GLY B N 1
ATOM 15428 C CA . GLY B 1 868 ? 23.688 -33.844 -11.828 1 30.69 868 GLY B CA 1
ATOM 15429 C C . GLY B 1 868 ? 22.375 -33.125 -11.984 1 30.69 868 GLY B C 1
ATOM 15430 O O . GLY B 1 868 ? 22.266 -31.938 -11.641 1 30.69 868 GLY B O 1
ATOM 15431 N N . ARG B 1 869 ? 21.594 -33.281 -13.242 1 39.12 869 ARG B N 1
ATOM 15432 C CA . ARG B 1 869 ? 20.812 -32.125 -13.711 1 39.12 869 ARG B CA 1
ATOM 15433 C C . ARG B 1 869 ? 19.578 -31.922 -12.836 1 39.12 869 ARG B C 1
ATOM 15435 O O . ARG B 1 869 ? 19 -32.875 -12.32 1 39.12 869 ARG B O 1
ATOM 15442 N N . SER B 1 870 ? 19.328 -30.703 -12.5 1 44.5 870 SER B N 1
ATOM 15443 C CA . SER B 1 870 ? 18.328 -30.062 -11.648 1 44.5 870 SER B CA 1
ATOM 15444 C C . SER B 1 870 ? 16.938 -30.641 -11.898 1 44.5 870 SER B C 1
ATOM 15446 O O . SER B 1 870 ? 16.219 -30.969 -10.953 1 44.5 870 SER B O 1
ATOM 15448 N N . GLY B 1 871 ? 16.625 -31.047 -13.148 1 55.56 871 GLY B N 1
ATOM 15449 C CA . GLY B 1 871 ? 15.297 -31.531 -13.43 1 55.56 871 GLY B CA 1
ATOM 15450 C C . GLY B 1 871 ? 15.07 -32.969 -12.969 1 55.56 871 GLY B C 1
ATOM 15451 O O . GLY B 1 871 ? 14.031 -33.281 -12.391 1 55.56 871 GLY B O 1
ATOM 15452 N N . THR B 1 872 ? 16.094 -33.938 -13.203 1 60.44 872 THR B N 1
ATOM 15453 C CA . THR B 1 872 ? 15.969 -35.344 -12.797 1 60.44 872 THR B CA 1
ATOM 15454 C C . THR B 1 872 ? 15.961 -35.469 -11.273 1 60.44 872 THR B C 1
ATOM 15456 O O . THR B 1 872 ? 15.211 -36.281 -10.719 1 60.44 872 THR B O 1
ATOM 15459 N N . VAL B 1 873 ? 16.812 -34.688 -10.742 1 59.69 873 VAL B N 1
ATOM 15460 C CA . VAL B 1 873 ? 16.875 -34.719 -9.281 1 59.69 873 VAL B CA 1
ATOM 15461 C C . VAL B 1 873 ? 15.531 -34.312 -8.695 1 59.69 873 VAL B C 1
ATOM 15463 O O . VAL B 1 873 ? 15.039 -34.969 -7.758 1 59.69 873 VAL B O 1
ATOM 15466 N N . ASP B 1 874 ? 15 -33.375 -9.344 1 75.75 874 ASP B N 1
ATOM 15467 C CA . ASP B 1 874 ? 13.703 -32.906 -8.859 1 75.75 874 ASP B CA 1
ATOM 15468 C C . ASP B 1 874 ? 12.641 -33.969 -9.039 1 75.75 874 ASP B C 1
ATOM 15470 O O . ASP B 1 874 ? 11.773 -34.156 -8.172 1 75.75 874 ASP B O 1
ATOM 15474 N N . LEU B 1 875 ? 12.828 -34.719 -10.141 1 83.81 875 LEU B N 1
ATOM 15475 C CA . LEU B 1 875 ? 11.844 -35.75 -10.414 1 83.81 875 LEU B CA 1
ATOM 15476 C C . LEU B 1 875 ? 12.023 -36.938 -9.445 1 83.81 875 LEU B C 1
ATOM 15478 O O . LEU B 1 875 ? 11.039 -37.5 -8.961 1 83.81 875 LEU B O 1
ATOM 15482 N N . VAL B 1 876 ? 13.266 -37.281 -9.211 1 82.38 876 VAL B N 1
ATOM 15483 C CA . VAL B 1 876 ? 13.555 -38.375 -8.289 1 82.38 876 VAL B CA 1
ATOM 15484 C C . VAL B 1 876 ? 13.039 -38.031 -6.895 1 82.38 876 VAL B C 1
ATOM 15486 O O . VAL B 1 876 ? 12.398 -38.844 -6.238 1 82.38 876 VAL B O 1
ATOM 15489 N N . GLU B 1 877 ? 13.352 -36.844 -6.555 1 82 877 GLU B N 1
ATOM 15490 C CA . GLU B 1 877 ? 12.891 -36.406 -5.242 1 82 877 GLU B CA 1
ATOM 15491 C C . GLU B 1 877 ? 11.367 -36.406 -5.16 1 82 877 GLU B C 1
ATOM 15493 O O . GLU B 1 877 ? 10.797 -36.812 -4.145 1 82 877 GLU B O 1
ATOM 15498 N N . TRP B 1 878 ? 10.758 -35.938 -6.211 1 86.75 878 TRP B N 1
ATOM 15499 C CA . TRP B 1 878 ? 9.305 -35.906 -6.227 1 86.75 878 TRP B CA 1
ATOM 15500 C C . TRP B 1 878 ? 8.711 -37.312 -6.105 1 86.75 878 TRP B C 1
ATOM 15502 O O . TRP B 1 878 ? 7.793 -37.531 -5.312 1 86.75 878 TRP B O 1
ATOM 15512 N N . PHE B 1 879 ? 9.203 -38.25 -6.875 1 88.75 879 PHE B N 1
ATOM 15513 C CA . PHE B 1 879 ? 8.656 -39.594 -6.863 1 88.75 879 PHE B CA 1
ATOM 15514 C C . PHE B 1 879 ? 8.992 -40.312 -5.555 1 88.75 879 PHE B C 1
ATOM 15516 O O . PHE B 1 879 ? 8.211 -41.125 -5.062 1 88.75 879 PHE B O 1
ATOM 15523 N N . ASN B 1 880 ? 10.125 -39.969 -5.039 1 85.06 880 ASN B N 1
ATOM 15524 C CA . ASN B 1 880 ? 10.438 -40.531 -3.721 1 85.06 880 ASN B CA 1
ATOM 15525 C C . ASN B 1 880 ? 9.43 -40.062 -2.672 1 85.06 880 ASN B C 1
ATOM 15527 O O . ASN B 1 880 ? 9.023 -40.812 -1.809 1 85.06 880 ASN B O 1
ATOM 15531 N N . HIS B 1 881 ? 9.086 -38.844 -2.814 1 82.31 881 HIS B N 1
ATOM 15532 C CA . HIS B 1 881 ? 8.062 -38.312 -1.914 1 82.31 881 HIS B CA 1
ATOM 15533 C C . HIS B 1 881 ? 6.719 -39 -2.15 1 82.31 881 HIS B C 1
ATOM 15535 O O . HIS B 1 881 ? 5.902 -39.094 -1.233 1 82.31 881 HIS B O 1
ATOM 15541 N N . ALA B 1 882 ? 6.531 -39.375 -3.418 1 85.75 882 ALA B N 1
ATOM 15542 C CA . ALA B 1 882 ? 5.281 -40.031 -3.771 1 85.75 882 ALA B CA 1
ATOM 15543 C C . ALA B 1 882 ? 5.324 -41.531 -3.412 1 85.75 882 ALA B C 1
ATOM 15545 O O . ALA B 1 882 ? 4.387 -42.25 -3.709 1 85.75 882 ALA B O 1
ATOM 15546 N N . GLY B 1 883 ? 6.371 -42.031 -2.787 1 80.44 883 GLY B N 1
ATOM 15547 C CA . GLY B 1 883 ? 6.414 -43.375 -2.258 1 80.44 883 GLY B CA 1
ATOM 15548 C C . GLY B 1 883 ? 7.27 -44.312 -3.09 1 80.44 883 GLY B C 1
ATOM 15549 O O . GLY B 1 883 ? 7.25 -45.531 -2.881 1 80.44 883 GLY B O 1
ATOM 15550 N N . TRP B 1 884 ? 8 -43.594 -4.027 1 86.5 884 TRP B N 1
ATOM 15551 C CA . TRP B 1 884 ? 8.883 -44.406 -4.84 1 86.5 884 TRP B CA 1
ATOM 15552 C C . TRP B 1 884 ? 10.289 -44.469 -4.246 1 86.5 884 TRP B C 1
ATOM 15554 O O . TRP B 1 884 ? 10.758 -43.469 -3.664 1 86.5 884 TRP B O 1
ATOM 15564 N N . ASN B 1 885 ? 10.812 -45.344 -3.729 1 77.56 885 ASN B N 1
ATOM 15565 C CA . ASN B 1 885 ? 12.141 -45.531 -3.145 1 77.56 885 ASN B CA 1
ATOM 15566 C C . ASN B 1 885 ? 13.219 -45.625 -4.219 1 77.56 885 ASN B C 1
ATOM 15568 O O . ASN B 1 885 ? 13.891 -46.656 -4.336 1 77.56 885 ASN B O 1
ATOM 15572 N N . ILE B 1 886 ? 13.25 -44.5 -4.898 1 77.19 886 ILE B N 1
ATOM 15573 C CA . ILE B 1 886 ? 14.227 -44.469 -5.984 1 77.19 886 ILE B CA 1
ATOM 15574 C C . ILE B 1 886 ? 15.602 -44.125 -5.426 1 77.19 886 ILE B C 1
ATOM 15576 O O . ILE B 1 886 ? 15.766 -43.094 -4.75 1 77.19 886 ILE B O 1
ATOM 15580 N N . SER B 1 887 ? 16.422 -45.031 -4.895 1 61.5 887 SER B N 1
ATOM 15581 C CA . SER B 1 887 ? 17.766 -44.781 -4.363 1 61.5 887 SER B CA 1
ATOM 15582 C C . SER B 1 887 ? 18.672 -44.188 -5.434 1 61.5 887 SER B C 1
ATOM 15584 O O . SER B 1 887 ? 18.656 -44.625 -6.586 1 61.5 887 SER B O 1
ATOM 15586 N N . ALA B 1 888 ? 18.922 -43.094 -5.184 1 49.78 888 ALA B N 1
ATOM 15587 C CA . ALA B 1 888 ? 19.938 -42.594 -6.113 1 49.78 888 ALA B CA 1
ATOM 15588 C C . ALA B 1 888 ? 21 -43.656 -6.387 1 49.78 888 ALA B C 1
ATOM 15590 O O . ALA B 1 888 ? 21.141 -44.625 -5.613 1 49.78 888 ALA B O 1
ATOM 15591 N N . GLY B 1 889 ? 21.797 -43.562 -7.383 1 43.56 889 GLY B N 1
ATOM 15592 C CA . GLY B 1 889 ? 22.906 -44.406 -7.801 1 43.56 889 GLY B CA 1
ATOM 15593 C C . GLY B 1 889 ? 23.734 -44.938 -6.641 1 43.56 889 GLY B C 1
ATOM 15594 O O . GLY B 1 889 ? 24.969 -44.875 -6.668 1 43.56 889 GLY B O 1
ATOM 15595 N N . ARG B 1 890 ? 23.422 -44.906 -5.34 1 37.94 890 ARG B N 1
ATOM 15596 C CA . ARG B 1 890 ? 24.5 -45.562 -4.637 1 37.94 890 ARG B CA 1
ATOM 15597 C C . ARG B 1 890 ? 24.578 -47.031 -5.023 1 37.94 890 ARG B C 1
ATOM 15599 O O . ARG B 1 890 ? 23.547 -47.656 -5.301 1 37.94 890 ARG B O 1
ATOM 15606 N N . LYS B 1 891 ? 25.703 -47.469 -5.379 1 37.78 891 LYS B N 1
ATOM 15607 C CA . LYS B 1 891 ? 26.188 -48.844 -5.441 1 37.78 891 LYS B CA 1
ATOM 15608 C C . LYS B 1 891 ? 25.594 -49.688 -4.312 1 37.78 891 LYS B C 1
ATOM 15610 O O . LYS B 1 891 ? 25.797 -49.375 -3.133 1 37.78 891 LYS B O 1
ATOM 15615 N N . SER B 1 892 ? 24.422 -50.125 -4.125 1 32.66 892 SER B N 1
ATOM 15616 C CA . SER B 1 892 ? 24.5 -51.188 -3.143 1 32.66 892 SER B CA 1
ATOM 15617 C C . SER B 1 892 ? 25.766 -52.031 -3.324 1 32.66 892 SER B C 1
ATOM 15619 O O . SER B 1 892 ? 26.391 -52 -4.387 1 32.66 892 SER B O 1
ATOM 15621 N N . GLY B 1 893 ? 26.359 -52.75 -2.186 1 30.55 893 GLY B N 1
ATOM 15622 C CA . GLY B 1 893 ? 27.531 -53.594 -2.43 1 30.55 893 GLY B CA 1
ATOM 15623 C C . GLY B 1 893 ? 27.578 -54.156 -3.838 1 30.55 893 GLY B C 1
ATOM 15624 O O . GLY B 1 893 ? 28.578 -54.031 -4.527 1 30.55 893 GLY B O 1
ATOM 15625 N N . ASN B 1 894 ? 26.953 -55.406 -4.008 1 27.11 894 ASN B N 1
ATOM 15626 C CA . ASN B 1 894 ? 27.078 -56.156 -5.238 1 27.11 894 ASN B CA 1
ATOM 15627 C C . ASN B 1 894 ? 26.359 -55.5 -6.402 1 27.11 894 ASN B C 1
ATOM 15629 O O . ASN B 1 894 ? 25.141 -55.656 -6.543 1 27.11 894 ASN B O 1
ATOM 15633 N N . GLY B 1 895 ? 26.844 -54.281 -6.914 1 31.41 895 GLY B N 1
ATOM 15634 C CA . GLY B 1 895 ? 26.828 -53.438 -8.117 1 31.41 895 GLY B CA 1
ATOM 15635 C C . GLY B 1 895 ? 25.453 -53.281 -8.711 1 31.41 895 GLY B C 1
ATOM 15636 O O . GLY B 1 895 ? 25.312 -52.906 -9.883 1 31.41 895 GLY B O 1
ATOM 15637 N N . ALA B 1 896 ? 24.469 -53.969 -8.43 1 32.56 896 ALA B N 1
ATOM 15638 C CA . ALA B 1 896 ? 23.328 -53.906 -9.344 1 32.56 896 ALA B CA 1
ATOM 15639 C C . ALA B 1 896 ? 22.75 -52.5 -9.398 1 32.56 896 ALA B C 1
ATOM 15641 O O . ALA B 1 896 ? 22.375 -51.938 -8.367 1 32.56 896 ALA B O 1
ATOM 15642 N N . HIS B 1 897 ? 23.234 -51.406 -10.195 1 40.38 897 HIS B N 1
ATOM 15643 C CA . HIS B 1 897 ? 22.891 -50.094 -10.664 1 40.38 897 HIS B CA 1
ATOM 15644 C C . HIS B 1 897 ? 21.422 -50 -11.07 1 40.38 897 HIS B C 1
ATOM 15646 O O . HIS B 1 897 ? 20.812 -51 -11.414 1 40.38 897 HIS B O 1
ATOM 15652 N N . ALA B 1 898 ? 20.688 -49.062 -10.727 1 50 898 ALA B N 1
ATOM 15653 C CA . ALA B 1 898 ? 19.453 -48.594 -11.359 1 50 898 ALA B CA 1
ATOM 15654 C C . ALA B 1 898 ? 19.547 -48.719 -12.883 1 50 898 ALA B C 1
ATOM 15656 O O . ALA B 1 898 ? 20.562 -48.375 -13.484 1 50 898 ALA B O 1
ATOM 15657 N N . ASN B 1 899 ? 18.766 -49.656 -13.617 1 71.88 899 ASN B N 1
ATOM 15658 C CA . ASN B 1 899 ? 18.703 -50.094 -15 1 71.88 899 ASN B CA 1
ATOM 15659 C C . ASN B 1 899 ? 18.328 -48.969 -15.945 1 71.88 899 ASN B C 1
ATOM 15661 O O . ASN B 1 899 ? 17.188 -48.5 -15.93 1 71.88 899 ASN B O 1
ATOM 15665 N N . GLU B 1 900 ? 19.281 -48.25 -16.438 1 83 900 GLU B N 1
ATOM 15666 C CA . GLU B 1 900 ? 19.078 -47.281 -17.5 1 83 900 GLU B CA 1
ATOM 15667 C C . GLU B 1 900 ? 18.734 -47.969 -18.828 1 83 900 GLU B C 1
ATOM 15669 O O . GLU B 1 900 ? 19.281 -49 -19.156 1 83 900 GLU B O 1
ATOM 15674 N N . VAL B 1 901 ? 17.844 -47.469 -19.422 1 89.06 901 VAL B N 1
ATOM 15675 C CA . VAL B 1 901 ? 17.453 -47.906 -20.75 1 89.06 901 VAL B CA 1
ATOM 15676 C C . VAL B 1 901 ? 17.656 -46.781 -21.766 1 89.06 901 VAL B C 1
ATOM 15678 O O . VAL B 1 901 ? 17.359 -45.625 -21.5 1 89.06 901 VAL B O 1
ATOM 15681 N N . HIS B 1 902 ? 18.203 -47.188 -22.922 1 90.69 902 HIS B N 1
ATOM 15682 C CA . HIS B 1 902 ? 18.594 -46.188 -23.891 1 90.69 902 HIS B CA 1
ATOM 15683 C C . HIS B 1 902 ? 17.891 -46.406 -25.234 1 90.69 902 HIS B C 1
ATOM 15685 O O . HIS B 1 902 ? 17.578 -47.562 -25.578 1 90.69 902 HIS B O 1
ATOM 15691 N N . THR B 1 903 ? 17.609 -45.344 -25.859 1 92.31 903 THR B N 1
ATOM 15692 C CA . THR B 1 903 ? 17.297 -45.312 -27.281 1 92.31 903 THR B CA 1
ATOM 15693 C C . THR B 1 903 ? 18.391 -44.594 -28.062 1 92.31 903 THR B C 1
ATOM 15695 O O . THR B 1 903 ? 18.797 -43.5 -27.703 1 92.31 903 THR B O 1
ATOM 15698 N N . MET B 1 904 ? 18.844 -45.312 -29.047 1 94.25 904 MET B N 1
ATOM 15699 C CA . MET B 1 904 ? 20 -44.812 -29.797 1 94.25 904 MET B CA 1
ATOM 15700 C C . MET B 1 904 ? 19.672 -44.688 -31.281 1 94.25 904 MET B C 1
ATOM 15702 O O . MET B 1 904 ? 18.703 -45.281 -31.75 1 94.25 904 MET B O 1
ATOM 15706 N N . LYS B 1 905 ? 20.422 -43.906 -32.031 1 93.75 905 LYS B N 1
ATOM 15707 C CA . LYS B 1 905 ? 20.172 -43.688 -33.438 1 93.75 905 LYS B CA 1
ATOM 15708 C C . LYS B 1 905 ? 21.453 -43.781 -34.25 1 93.75 905 LYS B C 1
ATOM 15710 O O . LYS B 1 905 ? 22.547 -43.594 -33.719 1 93.75 905 LYS B O 1
ATOM 15715 N N . VAL B 1 906 ? 21.281 -44.188 -35.531 1 93.38 906 VAL B N 1
ATOM 15716 C CA . VAL B 1 906 ? 22.422 -44.344 -36.438 1 93.38 906 VAL B CA 1
ATOM 15717 C C . VAL B 1 906 ? 22 -43.938 -37.875 1 93.38 906 VAL B C 1
ATOM 15719 O O . VAL B 1 906 ? 20.812 -44.062 -38.219 1 93.38 906 VAL B O 1
ATOM 15722 N N . ASN B 1 907 ? 22.969 -43.438 -38.594 1 90.62 907 ASN B N 1
ATOM 15723 C CA . ASN B 1 907 ? 22.75 -43.156 -40 1 90.62 907 ASN B CA 1
ATOM 15724 C C . ASN B 1 907 ? 22.891 -44.438 -40.844 1 90.62 907 ASN B C 1
ATOM 15726 O O . ASN B 1 907 ? 23.828 -45.219 -40.656 1 90.62 907 ASN B O 1
ATOM 15730 N N . VAL B 1 908 ? 21.953 -44.781 -41.781 1 89.12 908 VAL B N 1
ATOM 15731 C CA . VAL B 1 908 ? 21.984 -46.031 -42.562 1 89.12 908 VAL B CA 1
ATOM 15732 C C . VAL B 1 908 ? 21.844 -45.688 -44.062 1 89.12 908 VAL B C 1
ATOM 15734 O O . VAL B 1 908 ? 21.25 -46.469 -44.812 1 89.12 908 VAL B O 1
ATOM 15737 N N . GLU B 1 909 ? 22.422 -44.688 -44.438 1 85.06 909 GLU B N 1
ATOM 15738 C CA . GLU B 1 909 ? 22.359 -44.312 -45.844 1 85.06 909 GLU B CA 1
ATOM 15739 C C . GLU B 1 909 ? 22.953 -45.406 -46.719 1 85.06 909 GLU B C 1
ATOM 15741 O O . GLU B 1 909 ? 23.875 -46.125 -46.281 1 85.06 909 GLU B O 1
ATOM 15746 N N . ASN B 1 910 ? 22.484 -45.562 -47.906 1 81.38 910 ASN B N 1
ATOM 15747 C CA . ASN B 1 910 ? 22.859 -46.594 -48.812 1 81.38 910 ASN B CA 1
ATOM 15748 C C . ASN B 1 910 ? 24.359 -46.562 -49.125 1 81.38 910 ASN B C 1
ATOM 15750 O O . ASN B 1 910 ? 24.953 -47.562 -49.531 1 81.38 910 ASN B O 1
ATOM 15754 N N . SER B 1 911 ? 24.953 -45.438 -49 1 74.94 911 SER B N 1
ATOM 15755 C CA . SER B 1 911 ? 26.375 -45.281 -49.281 1 74.94 911 SER B CA 1
ATOM 15756 C C . SER B 1 911 ? 27.234 -45.906 -48.188 1 74.94 911 SER B C 1
ATOM 15758 O O . SER B 1 911 ? 28.422 -46.125 -48.375 1 74.94 911 SER B O 1
ATOM 15760 N N . ASN B 1 912 ? 26.562 -46.281 -47.125 1 84.25 912 ASN B N 1
ATOM 15761 C CA . ASN B 1 912 ? 27.312 -46.875 -46.031 1 84.25 912 ASN B CA 1
ATOM 15762 C C . ASN B 1 912 ? 27.719 -48.312 -46.312 1 84.25 912 ASN B C 1
ATOM 15764 O O . ASN B 1 912 ? 26.984 -49.062 -46.969 1 84.25 912 ASN B O 1
ATOM 15768 N N . PRO B 1 913 ? 28.859 -48.688 -45.906 1 85.62 913 PRO B N 1
ATOM 15769 C CA . PRO B 1 913 ? 29.25 -50.094 -46.062 1 85.62 913 PRO B CA 1
ATOM 15770 C C . PRO B 1 913 ? 28.391 -51.062 -45.25 1 85.62 913 PRO B C 1
ATOM 15772 O O . PRO B 1 913 ? 28 -50.719 -44.125 1 85.62 913 PRO B O 1
ATOM 15775 N N . ARG B 1 914 ? 28.078 -52.156 -45.812 1 90.25 914 ARG B N 1
ATOM 15776 C CA . ARG B 1 914 ? 27.328 -53.156 -45.094 1 90.25 914 ARG B CA 1
ATOM 15777 C C . ARG B 1 914 ? 28.188 -53.812 -44 1 90.25 914 ARG B C 1
ATOM 15779 O O . ARG B 1 914 ? 29.406 -53.906 -44.125 1 90.25 914 ARG B O 1
ATOM 15786 N N . PHE B 1 915 ? 27.516 -54.156 -42.969 1 91.94 915 PHE B N 1
ATOM 15787 C CA . PHE B 1 915 ? 28.203 -54.812 -41.875 1 91.94 915 PHE B CA 1
ATOM 15788 C C . PHE B 1 915 ? 28.422 -56.312 -42.188 1 91.94 915 PHE B C 1
ATOM 15790 O O . PHE B 1 915 ? 27.547 -56.969 -42.75 1 91.94 915 PHE B O 1
ATOM 15797 N N . GLU B 1 916 ? 29.578 -56.812 -41.781 1 89.75 916 GLU B N 1
ATOM 15798 C CA . GLU B 1 916 ? 29.828 -58.25 -41.906 1 89.75 916 GLU B CA 1
ATOM 15799 C C . GLU B 1 916 ? 29.109 -59 -40.781 1 89.75 916 GLU B C 1
ATOM 15801 O O . GLU B 1 916 ? 29.297 -58.719 -39.594 1 89.75 916 GLU B O 1
ATOM 15806 N N . ILE B 1 917 ? 28.266 -59.906 -41.156 1 89.38 917 ILE B N 1
ATOM 15807 C CA . ILE B 1 917 ? 27.516 -60.688 -40.188 1 89.38 917 ILE B CA 1
ATOM 15808 C C . ILE B 1 917 ? 28.406 -61.812 -39.625 1 89.38 917 ILE B C 1
ATOM 15810 O O . ILE B 1 917 ? 28.922 -62.625 -40.375 1 89.38 917 ILE B O 1
ATOM 15814 N N . PRO B 1 918 ? 28.578 -61.75 -38.375 1 80.56 918 PRO B N 1
ATOM 15815 C CA . PRO B 1 918 ? 29.391 -62.812 -37.781 1 80.56 918 PRO B CA 1
ATOM 15816 C C . PRO B 1 918 ? 28.781 -64.188 -37.969 1 80.56 918 PRO B C 1
ATOM 15818 O O . PRO B 1 918 ? 27.562 -64.375 -37.844 1 80.56 918 PRO B O 1
ATOM 15821 N N . VAL B 1 919 ? 29.578 -65.188 -38.438 1 76.19 919 VAL B N 1
ATOM 15822 C CA . VAL B 1 919 ? 29.125 -66.562 -38.594 1 76.19 919 VAL B CA 1
ATOM 15823 C C . VAL B 1 919 ? 29.422 -67.312 -37.344 1 76.19 919 VAL B C 1
ATOM 15825 O O . VAL B 1 919 ? 30.578 -67.438 -36.906 1 76.19 919 VAL B O 1
ATOM 15828 N N . ALA B 1 920 ? 28.438 -67.562 -36.531 1 71.88 920 ALA B N 1
ATOM 15829 C CA . ALA B 1 920 ? 28.609 -68.375 -35.344 1 71.88 920 ALA B CA 1
ATOM 15830 C C . ALA B 1 920 ? 28.359 -69.812 -35.625 1 71.88 920 ALA B C 1
ATOM 15832 O O . ALA B 1 920 ? 27.328 -70.188 -36.219 1 71.88 920 ALA B O 1
ATOM 15833 N N . ARG B 1 921 ? 29.281 -70.688 -35.281 1 78.75 921 ARG B N 1
ATOM 15834 C CA . ARG B 1 921 ? 29.156 -72.125 -35.531 1 78.75 921 ARG B CA 1
ATOM 15835 C C . ARG B 1 921 ? 27.938 -72.688 -34.812 1 78.75 921 ARG B C 1
ATOM 15837 O O . ARG B 1 921 ? 27.75 -72.438 -33.625 1 78.75 921 ARG B O 1
ATOM 15844 N N . GLY B 1 922 ? 27.062 -73.312 -35.469 1 85.06 922 GLY B N 1
ATOM 15845 C CA . GLY B 1 922 ? 25.938 -74 -34.875 1 85.06 922 GLY B CA 1
ATOM 15846 C C . GLY B 1 922 ? 24.641 -73.188 -34.875 1 85.06 922 GLY B C 1
ATOM 15847 O O . GLY B 1 922 ? 23.609 -73.688 -34.406 1 85.06 922 GLY B O 1
ATOM 15848 N N . PHE B 1 923 ? 24.766 -71.875 -35.312 1 91.81 923 PHE B N 1
ATOM 15849 C CA . PHE B 1 923 ? 23.562 -71.062 -35.375 1 91.81 923 PHE B CA 1
ATOM 15850 C C . PHE B 1 923 ? 23.312 -70.562 -36.781 1 91.81 923 PHE B C 1
ATOM 15852 O O . PHE B 1 923 ? 24.266 -70.25 -37.531 1 91.81 923 PHE B O 1
ATOM 15859 N N . THR B 1 924 ? 22.031 -70.375 -37.188 1 91.81 924 THR B N 1
ATOM 15860 C CA . THR B 1 924 ? 21.656 -69.875 -38.5 1 91.81 924 THR B CA 1
ATOM 15861 C C . THR B 1 924 ? 20.734 -68.688 -38.375 1 91.81 924 THR B C 1
ATOM 15863 O O . THR B 1 924 ? 19.734 -68.75 -37.625 1 91.81 924 THR B O 1
ATOM 15866 N N . LEU B 1 925 ? 21.125 -67.625 -38.969 1 93.31 925 LEU B N 1
ATOM 15867 C CA . LEU B 1 925 ? 20.297 -66.375 -39.031 1 93.31 925 LEU B CA 1
ATOM 15868 C C . LEU B 1 925 ? 19.344 -66.438 -40.219 1 93.31 925 LEU B C 1
ATOM 15870 O O . LEU B 1 925 ? 19.781 -66.625 -41.375 1 93.31 925 LEU B O 1
ATOM 15874 N N . ARG B 1 926 ? 18.016 -66.312 -39.938 1 90.75 926 ARG B N 1
ATOM 15875 C CA . ARG B 1 926 ? 17.047 -66.375 -41.031 1 90.75 926 ARG B CA 1
ATOM 15876 C C . ARG B 1 926 ? 15.812 -65.562 -40.719 1 90.75 926 ARG B C 1
ATOM 15878 O O . ARG B 1 926 ? 15.57 -65.188 -39.531 1 90.75 926 ARG B O 1
ATOM 15885 N N . PRO B 1 927 ? 15.039 -65.25 -41.719 1 91.56 927 PRO B N 1
ATOM 15886 C CA . PRO B 1 927 ? 13.789 -64.5 -41.469 1 91.56 927 PRO B CA 1
ATOM 15887 C C . PRO B 1 927 ? 12.719 -65.375 -40.812 1 91.56 927 PRO B C 1
ATOM 15889 O O . PRO B 1 927 ? 12.758 -66.625 -40.969 1 91.56 927 PRO B O 1
ATOM 15892 N N . TYR B 1 928 ? 11.93 -64.75 -40.156 1 93.06 928 TYR B N 1
ATOM 15893 C CA . TYR B 1 928 ? 10.773 -65.438 -39.531 1 93.06 928 TYR B CA 1
ATOM 15894 C C . TYR B 1 928 ? 9.828 -66 -40.594 1 93.06 928 TYR B C 1
ATOM 15896 O O . TYR B 1 928 ? 9.602 -65.375 -41.625 1 93.06 928 TYR B O 1
ATOM 15904 N N . LEU B 1 929 ? 9.281 -67.25 -40.375 1 88.75 929 LEU B N 1
ATOM 15905 C CA . LEU B 1 929 ? 8.281 -67.875 -41.219 1 88.75 929 LEU B CA 1
ATOM 15906 C C . LEU B 1 929 ? 7.02 -68.188 -40.406 1 88.75 929 LEU B C 1
ATOM 15908 O O . LEU B 1 929 ? 7.074 -68.312 -39.188 1 88.75 929 LEU B O 1
ATOM 15912 N N . PRO B 1 930 ? 5.918 -68.312 -41.062 1 87.38 930 PRO B N 1
ATOM 15913 C CA . PRO B 1 930 ? 4.652 -68.562 -40.375 1 87.38 930 PRO B CA 1
ATOM 15914 C C . PRO B 1 930 ? 4.695 -69.812 -39.5 1 87.38 930 PRO B C 1
ATOM 15916 O O . PRO B 1 930 ? 4.016 -69.875 -38.469 1 87.38 930 PRO B O 1
ATOM 15919 N N . GLU B 1 931 ? 5.555 -70.75 -39.875 1 88.81 931 GLU B N 1
ATOM 15920 C CA . GLU B 1 931 ? 5.664 -72 -39.125 1 88.81 931 GLU B CA 1
ATOM 15921 C C . GLU B 1 931 ? 6.344 -71.75 -37.781 1 88.81 931 GLU B C 1
ATOM 15923 O O . GLU B 1 931 ? 6.211 -72.562 -36.875 1 88.81 931 GLU B O 1
ATOM 15928 N N . ASP B 1 932 ? 6.992 -70.625 -37.656 1 92.38 932 ASP B N 1
ATOM 15929 C CA . ASP B 1 932 ? 7.742 -70.312 -36.438 1 92.38 932 ASP B CA 1
ATOM 15930 C C . ASP B 1 932 ? 6.836 -69.688 -35.375 1 92.38 932 ASP B C 1
ATOM 15932 O O . ASP B 1 932 ? 7.281 -69.375 -34.25 1 92.38 932 ASP B O 1
ATOM 15936 N N . HIS B 1 933 ? 5.656 -69.438 -35.688 1 92 933 HIS B N 1
ATOM 15937 C CA . HIS B 1 933 ? 4.754 -68.562 -34.906 1 92 933 HIS B CA 1
ATOM 15938 C C . HIS B 1 933 ? 4.715 -69 -33.438 1 92 933 HIS B C 1
ATOM 15940 O O . HIS B 1 933 ? 5.031 -68.25 -32.531 1 92 933 HIS B O 1
ATOM 15946 N N . ASP B 1 934 ? 4.379 -70.25 -33.188 1 91.62 934 ASP B N 1
ATOM 15947 C CA . ASP B 1 934 ? 4.203 -70.75 -31.828 1 91.62 934 ASP B CA 1
ATOM 15948 C C . ASP B 1 934 ? 5.543 -70.812 -31.094 1 91.62 934 ASP B C 1
ATOM 15950 O O . ASP B 1 934 ? 5.629 -70.438 -29.906 1 91.62 934 ASP B O 1
ATOM 15954 N N . GLN B 1 935 ? 6.496 -71.25 -31.766 1 93.69 935 GLN B N 1
ATOM 15955 C CA . GLN B 1 935 ? 7.809 -71.375 -31.141 1 93.69 935 GLN B CA 1
ATOM 15956 C C . GLN B 1 935 ? 8.367 -70 -30.734 1 93.69 935 GLN B C 1
ATOM 15958 O O . GLN B 1 935 ? 8.984 -69.875 -29.672 1 93.69 935 GLN B O 1
ATOM 15963 N N . LEU B 1 936 ? 8.188 -69.062 -31.578 1 94.06 936 LEU B N 1
ATOM 15964 C CA . LEU B 1 936 ? 8.695 -67.75 -31.281 1 94.06 936 LEU B CA 1
ATOM 15965 C C . LEU B 1 936 ? 7.992 -67.125 -30.078 1 94.06 936 LEU B C 1
ATOM 15967 O O . LEU B 1 936 ? 8.641 -66.562 -29.188 1 94.06 936 LEU B O 1
ATOM 15971 N N . LEU B 1 937 ? 6.727 -67.188 -30 1 92.5 937 LEU B N 1
ATOM 15972 C CA . LEU B 1 937 ? 5.977 -66.625 -28.891 1 92.5 937 LEU B CA 1
ATOM 15973 C C . LEU B 1 937 ? 6.34 -67.312 -27.578 1 92.5 937 LEU B C 1
ATOM 15975 O O . LEU B 1 937 ? 6.391 -66.688 -26.516 1 92.5 937 LEU B O 1
ATOM 15979 N N . GLU B 1 938 ? 6.539 -68.625 -27.719 1 91.88 938 GLU B N 1
ATOM 15980 C CA . GLU B 1 938 ? 6.969 -69.375 -26.547 1 91.88 938 GLU B CA 1
ATOM 15981 C C . GLU B 1 938 ? 8.344 -68.875 -26.078 1 91.88 938 GLU B C 1
ATOM 15983 O O . GLU B 1 938 ? 8.594 -68.812 -24.875 1 91.88 938 GLU B O 1
ATOM 15988 N N . PHE B 1 939 ? 9.156 -68.688 -27 1 92 939 PHE B N 1
ATOM 15989 C CA . PHE B 1 939 ? 10.5 -68.188 -26.703 1 92 939 PHE B CA 1
ATOM 15990 C C . PHE B 1 939 ? 10.438 -66.875 -26 1 92 939 PHE B C 1
ATOM 15992 O O . PHE B 1 939 ? 11.094 -66.688 -24.969 1 92 939 PHE B O 1
ATOM 15999 N N . VAL B 1 940 ? 9.633 -65.938 -26.531 1 92.12 940 VAL B N 1
ATOM 16000 C CA . VAL B 1 940 ? 9.492 -64.625 -25.984 1 92.12 940 VAL B CA 1
ATOM 16001 C C . VAL B 1 940 ? 8.844 -64.688 -24.594 1 92.12 940 VAL B C 1
ATOM 16003 O O . VAL B 1 940 ? 9.273 -64 -23.672 1 92.12 940 VAL B O 1
ATOM 16006 N N . ASP B 1 941 ? 7.875 -65.5 -24.406 1 89.31 941 ASP B N 1
ATOM 16007 C CA . ASP B 1 941 ? 7.164 -65.625 -23.141 1 89.31 941 ASP B CA 1
ATOM 16008 C C . ASP B 1 941 ? 8.094 -66.125 -22.047 1 89.31 941 ASP B C 1
ATOM 16010 O O . ASP B 1 941 ? 8.008 -65.688 -20.891 1 89.31 941 ASP B O 1
ATOM 16014 N N . ARG B 1 942 ? 8.883 -67.062 -22.438 1 87 942 ARG B N 1
ATOM 16015 C CA . ARG B 1 942 ? 9.844 -67.562 -21.469 1 87 942 ARG B CA 1
ATOM 16016 C C . ARG B 1 942 ? 10.812 -66.438 -21.016 1 87 942 ARG B C 1
ATOM 16018 O O . ARG B 1 942 ? 11.203 -66.438 -19.844 1 87 942 ARG B O 1
ATOM 16025 N N . HIS B 1 943 ? 11.156 -65.688 -21.953 1 85.56 943 HIS B N 1
ATOM 16026 C CA . HIS B 1 943 ? 12.062 -64.625 -21.641 1 85.56 943 HIS B CA 1
ATOM 16027 C C . HIS B 1 943 ? 11.406 -63.594 -20.703 1 85.56 943 HIS B C 1
ATOM 16029 O O . HIS B 1 943 ? 12.031 -63.125 -19.75 1 85.56 943 HIS B O 1
ATOM 16035 N N . VAL B 1 944 ? 10.25 -63.219 -20.953 1 85.62 944 VAL B N 1
ATOM 16036 C CA . VAL B 1 944 ? 9.531 -62.188 -20.203 1 85.62 944 VAL B CA 1
ATOM 16037 C C . VAL B 1 944 ? 9.195 -62.719 -18.797 1 85.62 944 VAL B C 1
ATOM 16039 O O . VAL B 1 944 ? 9.172 -61.938 -17.844 1 85.62 944 VAL B O 1
ATOM 16042 N N . GLN B 1 945 ? 8.867 -63.938 -18.672 1 78.69 945 GLN B N 1
ATOM 16043 C CA . GLN B 1 945 ? 8.57 -64.5 -17.359 1 78.69 945 GLN B CA 1
ATOM 16044 C C . GLN B 1 945 ? 9.781 -64.438 -16.438 1 78.69 945 GLN B C 1
ATOM 16046 O O . GLN B 1 945 ? 9.641 -64.312 -15.227 1 78.69 945 GLN B O 1
ATOM 16051 N N . ARG B 1 946 ? 10.875 -64.562 -17.047 1 76.88 946 ARG B N 1
ATOM 16052 C CA . ARG B 1 946 ? 12.102 -64.438 -16.266 1 76.88 946 ARG B CA 1
ATOM 16053 C C . ARG B 1 946 ? 12.469 -63 -15.961 1 76.88 946 ARG B C 1
ATOM 16055 O O . ARG B 1 946 ? 13.086 -62.719 -14.938 1 76.88 946 ARG B O 1
ATOM 16062 N N . ARG B 1 947 ? 12.055 -62.156 -16.844 1 80.31 947 ARG B N 1
ATOM 16063 C CA . ARG B 1 947 ? 12.383 -60.75 -16.734 1 80.31 947 ARG B CA 1
ATOM 16064 C C . ARG B 1 947 ? 11.125 -59.875 -16.844 1 80.31 947 ARG B C 1
ATOM 16066 O O . ARG B 1 947 ? 10.844 -59.312 -17.891 1 80.31 947 ARG B O 1
ATOM 16073 N N . ARG B 1 948 ? 10.531 -59.688 -15.789 1 74.56 948 ARG B N 1
ATOM 16074 C CA . ARG B 1 948 ? 9.258 -58.969 -15.773 1 74.56 948 ARG B CA 1
ATOM 16075 C C . ARG B 1 948 ? 9.469 -57.5 -16.141 1 74.56 948 ARG B C 1
ATOM 16077 O O . ARG B 1 948 ? 8.516 -56.812 -16.516 1 74.56 948 ARG B O 1
ATOM 16084 N N . ASP B 1 949 ? 10.727 -57.094 -16.078 1 76.44 949 ASP B N 1
ATOM 16085 C CA . ASP B 1 949 ? 11.016 -55.688 -16.438 1 76.44 949 ASP B CA 1
ATOM 16086 C C . ASP B 1 949 ? 10.852 -55.469 -17.938 1 76.44 949 ASP B C 1
ATOM 16088 O O . ASP B 1 949 ? 10.789 -54.344 -18.391 1 76.44 949 ASP B O 1
ATOM 16092 N N . ARG B 1 950 ? 10.672 -56.562 -18.625 1 81.81 950 ARG B N 1
ATOM 16093 C CA . ARG B 1 950 ? 10.492 -56.469 -20.062 1 81.81 950 ARG B CA 1
ATOM 16094 C C . ARG B 1 950 ? 9.039 -56.719 -20.469 1 81.81 950 ARG B C 1
ATOM 16096 O O . ARG B 1 950 ? 8.758 -57.188 -21.562 1 81.81 950 ARG B O 1
ATOM 16103 N N . ALA B 1 951 ? 8.242 -56.438 -19.578 1 83.69 951 ALA B N 1
ATOM 16104 C CA . ALA B 1 951 ? 6.816 -56.594 -19.844 1 83.69 951 ALA B CA 1
ATOM 16105 C C . ALA B 1 951 ? 6.418 -55.844 -21.125 1 83.69 951 ALA B C 1
ATOM 16107 O O . ALA B 1 951 ? 6.875 -54.719 -21.359 1 83.69 951 ALA B O 1
ATOM 16108 N N . GLY B 1 952 ? 5.602 -56.5 -21.969 1 88.06 952 GLY B N 1
ATOM 16109 C CA . GLY B 1 952 ? 5.133 -55.906 -23.219 1 88.06 952 GLY B CA 1
ATOM 16110 C C . GLY B 1 952 ? 5.801 -56.531 -24.438 1 88.06 952 GLY B C 1
ATOM 16111 O O . GLY B 1 952 ? 5.297 -56.375 -25.562 1 88.06 952 GLY B O 1
ATOM 16112 N N . LEU B 1 953 ? 6.863 -57.188 -24.156 1 89.5 953 LEU B N 1
ATOM 16113 C CA . LEU B 1 953 ? 7.609 -57.75 -25.266 1 89.5 953 LEU B CA 1
ATOM 16114 C C . LEU B 1 953 ? 6.758 -58.781 -26.016 1 89.5 953 LEU B C 1
ATOM 16116 O O . LEU B 1 953 ? 6.852 -58.906 -27.25 1 89.5 953 LEU B O 1
ATOM 16120 N N . SER B 1 954 ? 5.988 -59.594 -25.281 1 88.19 954 SER B N 1
ATOM 16121 C CA . SER B 1 954 ? 5.102 -60.562 -25.922 1 88.19 954 SER B CA 1
ATOM 16122 C C . SER B 1 954 ? 4.117 -59.844 -26.859 1 88.19 954 SER B C 1
ATOM 16124 O O . SER B 1 954 ? 3.873 -60.344 -27.969 1 88.19 954 SER B O 1
ATOM 16126 N N . LEU B 1 955 ? 3.621 -58.781 -26.359 1 87.81 955 LEU B N 1
ATOM 16127 C CA . LEU B 1 955 ? 2.701 -58 -27.188 1 87.81 955 LEU B CA 1
ATOM 16128 C C . LEU B 1 955 ? 3.412 -57.438 -28.406 1 87.81 955 LEU B C 1
ATOM 16130 O O . LEU B 1 955 ? 2.85 -57.438 -29.5 1 87.81 955 LEU B O 1
ATOM 16134 N N . LEU B 1 956 ? 4.531 -57 -28.203 1 91.31 956 LEU B N 1
ATOM 16135 C CA . LEU B 1 956 ? 5.324 -56.438 -29.297 1 91.31 956 LEU B CA 1
ATOM 16136 C C . LEU B 1 956 ? 5.535 -57.469 -30.406 1 91.31 956 LEU B C 1
ATOM 16138 O O . LEU B 1 956 ? 5.309 -57.156 -31.578 1 91.31 956 LEU B O 1
ATOM 16142 N N . TYR B 1 957 ? 5.922 -58.625 -30.047 1 92.81 957 TYR B N 1
ATOM 16143 C CA . TYR B 1 957 ? 6.191 -59.656 -31.031 1 92.81 957 TYR B CA 1
ATOM 16144 C C . TYR B 1 957 ? 4.898 -60.156 -31.656 1 92.81 957 TYR B C 1
ATOM 16146 O O . TYR B 1 957 ? 4.867 -60.5 -32.844 1 92.81 957 TYR B O 1
ATOM 16154 N N . MET B 1 958 ? 3.891 -60.25 -30.906 1 89.06 958 MET B N 1
ATOM 16155 C CA . MET B 1 958 ? 2.6 -60.656 -31.453 1 89.06 958 MET B CA 1
ATOM 16156 C C . MET B 1 958 ? 2.146 -59.688 -32.531 1 89.06 958 MET B C 1
ATOM 16158 O O . MET B 1 958 ? 1.702 -60.094 -33.625 1 89.06 958 MET B O 1
ATOM 16162 N N . GLN B 1 959 ? 2.312 -58.469 -32.25 1 89.19 959 GLN B N 1
ATOM 16163 C CA . GLN B 1 959 ? 1.898 -57.438 -33.219 1 89.19 959 GLN B CA 1
ATOM 16164 C C . GLN B 1 959 ? 2.818 -57.438 -34.406 1 89.19 959 GLN B C 1
ATOM 16166 O O . GLN B 1 959 ? 2.373 -57.156 -35.531 1 89.19 959 GLN B O 1
ATOM 16171 N N . ALA B 1 960 ? 4.02 -57.688 -34.156 1 92.25 960 ALA B N 1
ATOM 16172 C CA . ALA B 1 960 ? 4.957 -57.75 -35.281 1 92.25 960 ALA B CA 1
ATOM 16173 C C . ALA B 1 960 ? 4.621 -58.906 -36.219 1 92.25 960 ALA B C 1
ATOM 16175 O O . ALA B 1 960 ? 4.703 -58.781 -37.438 1 92.25 960 ALA B O 1
ATOM 16176 N N . GLN B 1 961 ? 4.203 -60.031 -35.656 1 90.75 961 GLN B N 1
ATOM 16177 C CA . GLN B 1 961 ? 3.812 -61.188 -36.438 1 90.75 961 GLN B CA 1
ATOM 16178 C C . GLN B 1 961 ? 2.578 -60.906 -37.281 1 90.75 961 GLN B C 1
ATOM 16180 O O . GLN B 1 961 ? 2.529 -61.25 -38.469 1 90.75 961 GLN B O 1
ATOM 16185 N N . GLU B 1 962 ? 1.741 -60.25 -36.656 1 86.31 962 GLU B N 1
ATOM 16186 C CA . GLU B 1 962 ? 0.511 -59.906 -37.344 1 86.31 962 GLU B CA 1
ATOM 16187 C C . GLU B 1 962 ? 0.785 -58.906 -38.5 1 86.31 962 GLU B C 1
ATOM 16189 O O . GLU B 1 962 ? 0.197 -59.031 -39.562 1 86.31 962 GLU B O 1
ATOM 16194 N N . SER B 1 963 ? 1.596 -58.031 -38.156 1 87.44 963 SER B N 1
ATOM 16195 C CA . SER B 1 963 ? 1.937 -57.031 -39.156 1 87.44 963 SER B CA 1
ATOM 16196 C C . SER B 1 963 ? 2.654 -57.656 -40.344 1 87.44 963 SER B C 1
ATOM 16198 O O . SER B 1 963 ? 2.449 -57.25 -41.5 1 87.44 963 SER B O 1
ATOM 16200 N N . GLN B 1 964 ? 3.475 -58.562 -40.094 1 81.5 964 GLN B N 1
ATOM 16201 C CA . GLN B 1 964 ? 4.238 -59.188 -41.156 1 81.5 964 GLN B CA 1
ATOM 16202 C C . GLN B 1 964 ? 3.33 -60.031 -42.031 1 81.5 964 GLN B C 1
ATOM 16204 O O . GLN B 1 964 ? 3.572 -60.125 -43.25 1 81.5 964 GLN B O 1
ATOM 16209 N N . ILE B 1 965 ? 2.379 -60.688 -41.469 1 75.69 965 ILE B N 1
ATOM 16210 C CA . ILE B 1 965 ? 1.447 -61.5 -42.25 1 75.69 965 ILE B CA 1
ATOM 16211 C C . ILE B 1 965 ? 0.577 -60.625 -43.125 1 75.69 965 ILE B C 1
ATOM 16213 O O . ILE B 1 965 ? 0.228 -61 -44.25 1 75.69 965 ILE B O 1
ATOM 16217 N N . SER B 1 966 ? 0.354 -59.531 -42.562 1 68.12 966 SER B N 1
ATOM 16218 C CA . SER B 1 966 ? -0.485 -58.625 -43.344 1 68.12 966 SER B CA 1
ATOM 16219 C C . SER B 1 966 ? 0.312 -57.969 -44.469 1 68.12 966 SER B C 1
ATOM 16221 O O . SER B 1 966 ? 1.441 -57.5 -44.25 1 68.12 966 SER B O 1
ATOM 16223 N N . ASN B 1 967 ? 0.71 -58.688 -45.719 1 55.56 967 ASN B N 1
ATOM 16224 C CA . ASN B 1 967 ? 1.507 -58.5 -46.938 1 55.56 967 ASN B CA 1
ATOM 16225 C C . ASN B 1 967 ? 2.045 -57.094 -47.031 1 55.56 967 ASN B C 1
ATOM 16227 O O . ASN B 1 967 ? 3.002 -56.844 -47.781 1 55.56 967 ASN B O 1
ATOM 16231 N N . ASN B 1 968 ? 1.573 -56.062 -46.5 1 53.19 968 ASN B N 1
ATOM 16232 C CA . ASN B 1 968 ? 2.002 -54.719 -46.875 1 53.19 968 ASN B CA 1
ATOM 16233 C C . ASN B 1 968 ? 2.768 -54.031 -45.75 1 53.19 968 ASN B C 1
ATOM 16235 O O . ASN B 1 968 ? 2.895 -52.812 -45.75 1 53.19 968 ASN B O 1
ATOM 16239 N N . SER B 1 969 ? 3.459 -54.844 -44.812 1 64.38 969 SER B N 1
ATOM 16240 C CA . SER B 1 969 ? 3.932 -53.938 -43.75 1 64.38 969 SER B CA 1
ATOM 16241 C C . SER B 1 969 ? 5.453 -53.969 -43.656 1 64.38 969 SER B C 1
ATOM 16243 O O . SER B 1 969 ? 6.098 -54.938 -44.062 1 64.38 969 SER B O 1
ATOM 16245 N N . ASP B 1 970 ? 6.082 -52.906 -43.688 1 83.31 970 ASP B N 1
ATOM 16246 C CA . ASP B 1 970 ? 7.5 -52.625 -43.5 1 83.31 970 ASP B CA 1
ATOM 16247 C C . ASP B 1 970 ? 7.977 -53.094 -42.125 1 83.31 970 ASP B C 1
ATOM 16249 O O . ASP B 1 970 ? 8.609 -52.344 -41.406 1 83.31 970 ASP B O 1
ATOM 16253 N N . THR B 1 971 ? 7.465 -54.438 -41.75 1 91.44 971 THR B N 1
ATOM 16254 C CA . THR B 1 971 ? 7.914 -55.062 -40.531 1 91.44 971 THR B CA 1
ATOM 16255 C C . THR B 1 971 ? 8.531 -56.438 -40.812 1 91.44 971 THR B C 1
ATOM 16257 O O . THR B 1 971 ? 8 -57.219 -41.594 1 91.44 971 THR B O 1
ATOM 16260 N N . SER B 1 972 ? 9.609 -56.719 -40.281 1 91.69 972 SER B N 1
ATOM 16261 C CA . SER B 1 972 ? 10.289 -58 -40.438 1 91.69 972 SER B CA 1
ATOM 16262 C C . SER B 1 972 ? 10.859 -58.5 -39.125 1 91.69 972 SER B C 1
ATOM 16264 O O . SER B 1 972 ? 11.297 -57.688 -38.281 1 91.69 972 SER B O 1
ATOM 16266 N N . ILE B 1 973 ? 10.742 -59.781 -38.906 1 95.25 973 ILE B N 1
ATOM 16267 C CA . ILE B 1 973 ? 11.336 -60.406 -37.75 1 95.25 973 ILE B CA 1
ATOM 16268 C C . ILE B 1 973 ? 12.508 -61.281 -38.156 1 95.25 973 ILE B C 1
ATOM 16270 O O . ILE B 1 973 ? 12.414 -62.062 -39.125 1 95.25 973 ILE B O 1
ATOM 16274 N N . LEU B 1 974 ? 13.594 -61.125 -37.5 1 94.94 974 LEU B N 1
ATOM 16275 C CA . LEU B 1 974 ? 14.781 -61.906 -37.75 1 94.94 974 LEU B CA 1
ATOM 16276 C C . LEU B 1 974 ? 15.016 -62.906 -36.594 1 94.94 974 LEU B C 1
ATOM 16278 O O . LEU B 1 974 ? 14.805 -62.562 -35.438 1 94.94 974 LEU B O 1
ATOM 16282 N N . LEU B 1 975 ? 15.469 -64.125 -36.969 1 95.62 975 LEU B N 1
ATOM 16283 C CA . LEU B 1 975 ? 15.648 -65.188 -35.969 1 95.62 975 LEU B CA 1
ATOM 16284 C C . LEU B 1 975 ? 17.047 -65.75 -36.062 1 95.62 975 LEU B C 1
ATOM 16286 O O . LEU B 1 975 ? 17.609 -65.875 -37.156 1 95.62 975 LEU B O 1
ATOM 16290 N N . TYR B 1 976 ? 17.594 -66.062 -34.969 1 93.81 976 TYR B N 1
ATOM 16291 C CA . TYR B 1 976 ? 18.672 -67.062 -34.875 1 93.81 976 TYR B CA 1
ATOM 16292 C C . TYR B 1 976 ? 18.156 -68.375 -34.375 1 93.81 976 TYR B C 1
ATOM 16294 O O . TYR B 1 976 ? 17.469 -68.5 -33.344 1 93.81 976 TYR B O 1
ATOM 16302 N N . VAL B 1 977 ? 18.422 -69.438 -35.125 1 93.56 977 VAL B N 1
ATOM 16303 C CA . VAL B 1 977 ? 18.016 -70.812 -34.75 1 93.56 977 VAL B CA 1
ATOM 16304 C C . VAL B 1 977 ? 19.25 -71.688 -34.594 1 93.56 977 VAL B C 1
ATOM 16306 O O . VAL B 1 977 ? 20.234 -71.5 -35.312 1 93.56 977 VAL B O 1
ATOM 16309 N N . ASP B 1 978 ? 19.156 -72.562 -33.656 1 89.75 978 ASP B N 1
ATOM 16310 C CA . ASP B 1 978 ? 20.266 -73.438 -33.438 1 89.75 978 ASP B CA 1
ATOM 16311 C C . ASP B 1 978 ? 20.156 -74.688 -34.375 1 89.75 978 ASP B C 1
ATOM 16313 O O . ASP B 1 978 ? 19.312 -74.688 -35.281 1 89.75 978 ASP B O 1
ATOM 16317 N N . MET B 1 979 ? 20.984 -75.625 -34.281 1 87.19 979 MET B N 1
ATOM 16318 C CA . MET B 1 979 ? 21.078 -76.812 -35.188 1 87.19 979 MET B CA 1
ATOM 16319 C C . MET B 1 979 ? 19.828 -77.688 -35.094 1 87.19 979 MET B C 1
ATOM 16321 O O . MET B 1 979 ? 19.516 -78.375 -36.031 1 87.19 979 MET B O 1
ATOM 16325 N N . THR B 1 980 ? 19.156 -77.562 -34.031 1 88.44 980 THR B N 1
ATOM 16326 C CA . THR B 1 980 ? 17.953 -78.375 -33.844 1 88.44 980 THR B CA 1
ATOM 16327 C C . THR B 1 980 ? 16.719 -77.625 -34.344 1 88.44 980 THR B C 1
ATOM 16329 O O . THR B 1 980 ? 15.609 -78.125 -34.312 1 88.44 980 THR B O 1
ATOM 16332 N N . GLY B 1 981 ? 16.922 -76.375 -34.688 1 88.12 981 GLY B N 1
ATOM 16333 C CA . GLY B 1 981 ? 15.82 -75.562 -35.188 1 88.12 981 GLY B CA 1
ATOM 16334 C C . GLY B 1 981 ? 15.172 -74.75 -34.094 1 88.12 981 GLY B C 1
ATOM 16335 O O . GLY B 1 981 ? 14.156 -74.062 -34.344 1 88.12 981 GLY B O 1
ATOM 16336 N N . ARG B 1 982 ? 15.75 -74.812 -32.969 1 91.06 982 ARG B N 1
ATOM 16337 C CA . ARG B 1 982 ? 15.219 -74.062 -31.844 1 91.06 982 ARG B CA 1
ATOM 16338 C C . ARG B 1 982 ? 15.625 -72.562 -31.969 1 91.06 982 ARG B C 1
ATOM 16340 O O . ARG B 1 982 ? 16.781 -72.25 -32.25 1 91.06 982 ARG B O 1
ATOM 16347 N N . ILE B 1 983 ? 14.68 -71.688 -31.672 1 94.31 983 ILE B N 1
ATOM 16348 C CA . ILE B 1 983 ? 14.945 -70.25 -31.734 1 94.31 983 ILE B CA 1
ATOM 16349 C C . ILE B 1 983 ? 15.742 -69.812 -30.5 1 94.31 983 ILE B C 1
ATOM 16351 O O . ILE B 1 983 ? 15.352 -70.125 -29.359 1 94.31 983 ILE B O 1
ATOM 16355 N N . VAL B 1 984 ? 16.828 -69.062 -30.672 1 93.5 984 VAL B N 1
ATOM 16356 C CA . VAL B 1 984 ? 17.688 -68.688 -29.562 1 93.5 984 VAL B CA 1
ATOM 16357 C C . VAL B 1 984 ? 17.844 -67.125 -29.547 1 93.5 984 VAL B C 1
ATOM 16359 O O . VAL B 1 984 ? 18.406 -66.562 -28.594 1 93.5 984 VAL B O 1
ATOM 16362 N N . GLY B 1 985 ? 17.375 -66.438 -30.484 1 94.25 985 GLY B N 1
ATOM 16363 C CA . GLY B 1 985 ? 17.453 -65 -30.547 1 94.25 985 GLY B CA 1
ATOM 16364 C C . GLY B 1 985 ? 16.531 -64.375 -31.594 1 94.25 985 GLY B C 1
ATOM 16365 O O . GLY B 1 985 ? 16.156 -65.062 -32.562 1 94.25 985 GLY B O 1
ATOM 16366 N N . SER B 1 986 ? 16.25 -63.156 -31.391 1 95.88 986 SER B N 1
ATOM 16367 C CA . SER B 1 986 ? 15.344 -62.5 -32.344 1 95.88 986 SER B CA 1
ATOM 16368 C C . SER B 1 986 ? 15.414 -61 -32.219 1 95.88 986 SER B C 1
ATOM 16370 O O . SER B 1 986 ? 15.82 -60.469 -31.172 1 95.88 986 SER B O 1
ATOM 16372 N N . ILE B 1 987 ? 15.062 -60.281 -33.25 1 95.94 987 ILE B N 1
ATOM 16373 C CA . ILE B 1 987 ? 14.914 -58.844 -33.281 1 95.94 987 ILE B CA 1
ATOM 16374 C C . ILE B 1 987 ? 13.836 -58.438 -34.281 1 95.94 987 ILE B C 1
ATOM 16376 O O . ILE B 1 987 ? 13.508 -59.219 -35.188 1 95.94 987 ILE B O 1
ATOM 16380 N N . ILE B 1 988 ? 13.227 -57.344 -34.062 1 95.25 988 ILE B N 1
ATOM 16381 C CA . ILE B 1 988 ? 12.188 -56.844 -34.969 1 95.25 988 ILE B CA 1
ATOM 16382 C C . ILE B 1 988 ? 12.688 -55.594 -35.719 1 95.25 988 ILE B C 1
ATOM 16384 O O . ILE B 1 988 ? 13.297 -54.719 -35.094 1 95.25 988 ILE B O 1
ATOM 16388 N N . SER B 1 989 ? 12.547 -55.531 -37 1 94.38 989 SER B N 1
ATOM 16389 C CA . SER B 1 989 ? 12.805 -54.344 -37.844 1 94.38 989 SER B CA 1
ATOM 16390 C C . SER B 1 989 ? 11.523 -53.812 -38.438 1 94.38 989 SER B C 1
ATOM 16392 O O . SER B 1 989 ? 10.641 -54.562 -38.844 1 94.38 989 SER B O 1
ATOM 16394 N N . PHE B 1 990 ? 11.375 -52.5 -38.406 1 92.94 990 PHE B N 1
ATOM 16395 C CA . PHE B 1 990 ? 10.156 -51.875 -38.906 1 92.94 990 PHE B CA 1
ATOM 16396 C C . PHE B 1 990 ? 10.438 -50.469 -39.438 1 92.94 990 PHE B C 1
ATOM 16398 O O . PHE B 1 990 ? 11.531 -49.938 -39.219 1 92.94 990 PHE B O 1
ATOM 16405 N N . SER B 1 991 ? 9.523 -49.906 -40.188 1 90.81 991 SER B N 1
ATOM 16406 C CA . SER B 1 991 ? 9.586 -48.531 -40.625 1 90.81 991 SER B CA 1
ATOM 16407 C C . SER B 1 991 ? 8.383 -47.719 -40.125 1 90.81 991 SER B C 1
ATOM 16409 O O . SER B 1 991 ? 7.445 -48.312 -39.562 1 90.81 991 SER B O 1
ATOM 16411 N N . MET B 1 992 ? 8.367 -46.5 -40.281 1 88.31 992 MET B N 1
ATOM 16412 C CA . MET B 1 992 ? 7.305 -45.594 -39.844 1 88.31 992 MET B CA 1
ATOM 16413 C C . MET B 1 992 ? 5.996 -45.906 -40.562 1 88.31 992 MET B C 1
ATOM 16415 O O . MET B 1 992 ? 4.914 -45.594 -40.062 1 88.31 992 MET B O 1
ATOM 16419 N N . ARG B 1 993 ? 6.07 -46.562 -41.688 1 84.19 993 ARG B N 1
ATOM 16420 C CA . ARG B 1 993 ? 4.906 -46.844 -42.531 1 84.19 993 ARG B CA 1
ATOM 16421 C C . ARG B 1 993 ? 4.145 -48.062 -42 1 84.19 993 ARG B C 1
ATOM 16423 O O . ARG B 1 993 ? 2.99 -48.312 -42.375 1 84.19 993 ARG B O 1
ATOM 16430 N N . SER B 1 994 ? 4.879 -48.781 -41.156 1 86.94 994 SER B N 1
ATOM 16431 C CA . SER B 1 994 ? 4.262 -50 -40.594 1 86.94 994 SER B CA 1
ATOM 16432 C C . SER B 1 994 ? 3.182 -49.656 -39.594 1 86.94 994 SER B C 1
ATOM 16434 O O . SER B 1 994 ? 3.33 -48.719 -38.812 1 86.94 994 SER B O 1
ATOM 16436 N N . ASN B 1 995 ? 2.061 -50.375 -39.562 1 84.75 995 ASN B N 1
ATOM 16437 C CA . ASN B 1 995 ? 1.043 -50.219 -38.531 1 84.75 995 ASN B CA 1
ATOM 16438 C C . ASN B 1 995 ? 1.586 -50.594 -37.156 1 84.75 995 ASN B C 1
ATOM 16440 O O . ASN B 1 995 ? 1.033 -50.188 -36.125 1 84.75 995 ASN B O 1
ATOM 16444 N N . PHE B 1 996 ? 2.678 -51.344 -37.219 1 89.75 996 PHE B N 1
ATOM 16445 C CA . PHE B 1 996 ? 3.377 -51.75 -36 1 89.75 996 PHE B CA 1
ATOM 16446 C C . PHE B 1 996 ? 4.02 -50.562 -35.312 1 89.75 996 PHE B C 1
ATOM 16448 O O . PHE B 1 996 ? 4.223 -50.562 -34.094 1 89.75 996 PHE B O 1
ATOM 16455 N N . SER B 1 997 ? 4.195 -49.5 -36 1 90.75 997 SER B N 1
ATOM 16456 C CA . SER B 1 997 ? 4.996 -48.375 -35.531 1 90.75 997 SER B CA 1
ATOM 16457 C C . SER B 1 997 ? 4.285 -47.594 -34.438 1 90.75 997 SER B C 1
ATOM 16459 O O . SER B 1 997 ? 4.922 -46.906 -33.625 1 90.75 997 SER B O 1
ATOM 16461 N N . VAL B 1 998 ? 3.008 -47.719 -34.25 1 89.62 998 VAL B N 1
ATOM 16462 C CA . VAL B 1 998 ? 2.217 -47 -33.281 1 89.62 998 VAL B CA 1
ATOM 16463 C C . VAL B 1 998 ? 2.625 -47.406 -31.875 1 89.62 998 VAL B C 1
ATOM 16465 O O . VAL B 1 998 ? 2.467 -46.625 -30.922 1 89.62 998 VAL B O 1
ATOM 16468 N N . LEU B 1 999 ? 3.207 -48.562 -31.719 1 91.44 999 LEU B N 1
ATOM 16469 C CA . LEU B 1 999 ? 3.621 -49.094 -30.422 1 91.44 999 LEU B CA 1
ATOM 16470 C C . LEU B 1 999 ? 4.926 -48.438 -29.969 1 91.44 999 LEU B C 1
ATOM 16472 O O . LEU B 1 999 ? 5.281 -48.469 -28.797 1 91.44 999 LEU B O 1
ATOM 16476 N N . LEU B 1 1000 ? 5.562 -47.844 -30.922 1 93.69 1000 LEU B N 1
ATOM 16477 C CA . LEU B 1 1000 ? 6.84 -47.188 -30.656 1 93.69 1000 LEU B CA 1
ATOM 16478 C C . LEU B 1 1000 ? 6.82 -45.719 -31.125 1 93.69 1000 LEU B C 1
ATOM 16480 O O . LEU B 1 1000 ? 7.496 -45.375 -32.094 1 93.69 1000 LEU B O 1
ATOM 16484 N N . PRO B 1 1001 ? 6.188 -44.906 -30.312 1 91.94 1001 PRO B N 1
ATOM 16485 C CA . PRO B 1 1001 ? 5.895 -43.531 -30.75 1 91.94 1001 PRO B CA 1
ATOM 16486 C C . PRO B 1 1001 ? 7.156 -42.719 -31.062 1 91.94 1001 PRO B C 1
ATOM 16488 O O . PRO B 1 1001 ? 7.102 -41.75 -31.812 1 91.94 1001 PRO B O 1
ATOM 16491 N N . TRP B 1 1002 ? 8.312 -43.062 -30.516 1 91.5 1002 TRP B N 1
ATOM 16492 C CA . TRP B 1 1002 ? 9.539 -42.281 -30.719 1 91.5 1002 TRP B CA 1
ATOM 16493 C C . TRP B 1 1002 ? 9.883 -42.188 -32.219 1 91.5 1002 TRP B C 1
ATOM 16495 O O . TRP B 1 1002 ? 10.562 -41.25 -32.625 1 91.5 1002 TRP B O 1
ATOM 16505 N N . ILE B 1 1003 ? 9.461 -43.094 -33.031 1 92.25 1003 ILE B N 1
ATOM 16506 C CA . ILE B 1 1003 ? 9.805 -43.094 -34.438 1 92.25 1003 ILE B CA 1
ATOM 16507 C C . ILE B 1 1003 ? 9.117 -41.938 -35.156 1 92.25 1003 ILE B C 1
ATOM 16509 O O . ILE B 1 1003 ? 9.609 -41.438 -36.156 1 92.25 1003 ILE B O 1
ATOM 16513 N N . PHE B 1 1004 ? 8.062 -41.5 -34.594 1 92.56 1004 PHE B N 1
ATOM 16514 C CA . PHE B 1 1004 ? 7.297 -40.406 -35.188 1 92.56 1004 PHE B CA 1
ATOM 16515 C C . PHE B 1 1004 ? 7.898 -39.062 -34.812 1 92.56 1004 PHE B C 1
ATOM 16517 O O . PHE B 1 1004 ? 7.418 -38 -35.281 1 92.56 1004 PHE B O 1
ATOM 16524 N N . GLU B 1 1005 ? 8.828 -39 -33.969 1 91.12 1005 GLU B N 1
ATOM 16525 C CA . GLU B 1 1005 ? 9.5 -37.781 -33.594 1 91.12 1005 GLU B CA 1
ATOM 16526 C C . GLU B 1 1005 ? 10.469 -37.312 -34.688 1 91.12 1005 GLU B C 1
ATOM 16528 O O . GLU B 1 1005 ? 10.93 -36.188 -34.688 1 91.12 1005 GLU B O 1
ATOM 16533 N N . PHE B 1 1006 ? 10.711 -38.25 -35.656 1 87.56 1006 PHE B N 1
ATOM 16534 C CA . PHE B 1 1006 ? 11.57 -37.906 -36.781 1 87.56 1006 PHE B CA 1
ATOM 16535 C C . PHE B 1 1006 ? 10.773 -37.219 -37.875 1 87.56 1006 PHE B C 1
ATOM 16537 O O . PHE B 1 1006 ? 9.711 -37.688 -38.281 1 87.56 1006 PHE B O 1
ATOM 16544 N N . GLU B 1 1007 ? 11.211 -36.031 -38.281 1 74.44 1007 GLU B N 1
ATOM 16545 C CA . GLU B 1 1007 ? 10.492 -35.188 -39.219 1 74.44 1007 GLU B CA 1
ATOM 16546 C C . GLU B 1 1007 ? 10.367 -35.875 -40.594 1 74.44 1007 GLU B C 1
ATOM 16548 O O . GLU B 1 1007 ? 9.352 -35.75 -41.281 1 74.44 1007 GLU B O 1
ATOM 16553 N N . ASN B 1 1008 ? 11.484 -36.625 -41 1 71.25 1008 ASN B N 1
ATOM 16554 C CA . ASN B 1 1008 ? 11.43 -37.281 -42.312 1 71.25 1008 ASN B CA 1
ATOM 16555 C C . ASN B 1 1008 ? 11.125 -38.75 -42.156 1 71.25 1008 ASN B C 1
ATOM 16557 O O . ASN B 1 1008 ? 11.648 -39.438 -41.25 1 71.25 1008 ASN B O 1
ATOM 16561 N N . ALA B 1 1009 ? 10.172 -39.312 -42.938 1 65.5 1009 ALA B N 1
ATOM 16562 C CA . ALA B 1 1009 ? 9.648 -40.656 -42.906 1 65.5 1009 ALA B CA 1
ATOM 16563 C C . ALA B 1 1009 ? 10.727 -41.688 -43.312 1 65.5 1009 ALA B C 1
ATOM 16565 O O . ALA B 1 1009 ? 10.469 -42.875 -43.375 1 65.5 1009 ALA B O 1
ATOM 16566 N N . ARG B 1 1010 ? 11.914 -41.344 -43.438 1 82.88 1010 ARG B N 1
ATOM 16567 C CA . ARG B 1 1010 ? 12.945 -42.25 -43.906 1 82.88 1010 ARG B CA 1
ATOM 16568 C C . ARG B 1 1010 ? 13.758 -42.812 -42.75 1 82.88 1010 ARG B C 1
ATOM 16570 O O . ARG B 1 1010 ? 14.984 -42.781 -42.75 1 82.88 1010 ARG B O 1
ATOM 16577 N N . VAL B 1 1011 ? 12.945 -43.312 -41.781 1 89.5 1011 VAL B N 1
ATOM 16578 C CA . VAL B 1 1011 ? 13.602 -43.844 -40.594 1 89.5 1011 VAL B CA 1
ATOM 16579 C C . VAL B 1 1011 ? 13.156 -45.281 -40.344 1 89.5 1011 VAL B C 1
ATOM 16581 O O . VAL B 1 1011 ? 11.969 -45.625 -40.469 1 89.5 1011 VAL B O 1
ATOM 16584 N N . GLY B 1 1012 ? 14.086 -46.188 -40.188 1 91.06 1012 GLY B N 1
ATOM 16585 C CA . GLY B 1 1012 ? 13.828 -47.531 -39.719 1 91.06 1012 GLY B CA 1
ATOM 16586 C C . GLY B 1 1012 ? 14.016 -47.688 -38.219 1 91.06 1012 GLY B C 1
ATOM 16587 O O . GLY B 1 1012 ? 14.695 -46.906 -37.594 1 91.06 1012 GLY B O 1
ATOM 16588 N N . GLY B 1 1013 ? 13.367 -48.625 -37.719 1 94.69 1013 GLY B N 1
ATOM 16589 C CA . GLY B 1 1013 ? 13.477 -48.906 -36.312 1 94.69 1013 GLY B CA 1
ATOM 16590 C C . GLY B 1 1013 ? 13.812 -50.344 -36 1 94.69 1013 GLY B C 1
ATOM 16591 O O . GLY B 1 1013 ? 13.367 -51.25 -36.688 1 94.69 1013 GLY B O 1
ATOM 16592 N N . LEU B 1 1014 ? 14.641 -50.562 -35.031 1 96.06 1014 LEU B N 1
ATOM 16593 C CA . LEU B 1 1014 ? 14.922 -51.875 -34.469 1 96.06 1014 LEU B CA 1
ATOM 16594 C C . LEU B 1 1014 ? 14.445 -51.938 -33 1 96.06 1014 LEU B C 1
ATOM 16596 O O . LEU B 1 1014 ? 14.57 -50.969 -32.25 1 96.06 1014 LEU B O 1
ATOM 16600 N N . CYS B 1 1015 ? 13.773 -53.062 -32.688 1 95.06 1015 CYS B N 1
ATOM 16601 C CA . CYS B 1 1015 ? 13.32 -53.188 -31.312 1 95.06 1015 CYS B CA 1
ATOM 16602 C C . CYS B 1 1015 ? 13.188 -54.688 -30.922 1 95.06 1015 CYS B C 1
ATOM 16604 O O . CYS B 1 1015 ? 13.367 -55.562 -31.766 1 95.06 1015 CYS B O 1
ATOM 16606 N N . GLY B 1 1016 ? 13.047 -54.938 -29.656 1 93.88 1016 GLY B N 1
ATOM 16607 C CA . GLY B 1 1016 ? 12.773 -56.25 -29.141 1 93.88 1016 GLY B CA 1
ATOM 16608 C C . GLY B 1 1016 ? 13.969 -57.188 -29.203 1 93.88 1016 GLY B C 1
ATOM 16609 O O . GLY B 1 1016 ? 13.828 -58.375 -29.438 1 93.88 1016 GLY B O 1
ATOM 16610 N N . LEU B 1 1017 ? 15.078 -56.688 -29.062 1 93.19 1017 LEU B N 1
ATOM 16611 C CA . LEU B 1 1017 ? 16.281 -57.5 -29.094 1 93.19 1017 LEU B CA 1
ATOM 16612 C C . LEU B 1 1017 ? 16.297 -58.5 -27.938 1 93.19 1017 LEU B C 1
ATOM 16614 O O . LEU B 1 1017 ? 16.312 -58.094 -26.766 1 93.19 1017 LEU B O 1
ATOM 16618 N N . ILE B 1 1018 ? 16.234 -59.812 -28.281 1 92.06 1018 ILE B N 1
ATOM 16619 C CA . ILE B 1 1018 ? 16.25 -60.812 -27.234 1 92.06 1018 ILE B CA 1
ATOM 16620 C C . ILE B 1 1018 ? 17.188 -61.969 -27.641 1 92.06 1018 ILE B C 1
ATOM 16622 O O . ILE B 1 1018 ? 17.188 -62.375 -28.812 1 92.06 1018 ILE B O 1
ATOM 16626 N N . VAL B 1 1019 ? 17.969 -62.375 -26.828 1 90.38 1019 VAL B N 1
ATOM 16627 C CA . VAL B 1 1019 ? 18.844 -63.531 -27 1 90.38 1019 VAL B CA 1
ATOM 16628 C C . VAL B 1 1019 ? 18.797 -64.375 -25.75 1 90.38 1019 VAL B C 1
ATOM 16630 O O . VAL B 1 1019 ? 18.75 -63.875 -24.641 1 90.38 1019 VAL B O 1
ATOM 16633 N N . GLU B 1 1020 ? 18.672 -65.688 -25.969 1 84.25 1020 GLU B N 1
ATOM 16634 C CA . GLU B 1 1020 ? 18.625 -66.625 -24.859 1 84.25 1020 GLU B CA 1
ATOM 16635 C C . GLU B 1 1020 ? 19.859 -66.5 -23.969 1 84.25 1020 GLU B C 1
ATOM 16637 O O . GLU B 1 1020 ? 20.984 -66.438 -24.453 1 84.25 1020 GLU B O 1
ATOM 16642 N N . GLN B 1 1021 ? 19.406 -66.25 -22.672 1 74.19 1021 GLN B N 1
ATOM 16643 C CA . GLN B 1 1021 ? 20.469 -66.125 -21.703 1 74.19 1021 GLN B CA 1
ATOM 16644 C C . GLN B 1 1021 ? 20.625 -67.375 -20.859 1 74.19 1021 GLN B C 1
ATOM 16646 O O . GLN B 1 1021 ? 19.672 -68.125 -20.672 1 74.19 1021 GLN B O 1
ATOM 16651 N N . GLY B 1 1022 ? 21.844 -67.812 -20.438 1 68.62 1022 GLY B N 1
ATOM 16652 C CA . GLY B 1 1022 ? 22.094 -68.938 -19.5 1 68.62 1022 GLY B CA 1
ATOM 16653 C C . GLY B 1 1022 ? 22.641 -70.125 -20.172 1 68.62 1022 GLY B C 1
ATOM 16654 O O . GLY B 1 1022 ? 23.547 -70.812 -19.625 1 68.62 1022 GLY B O 1
ATOM 16655 N N . LYS B 1 1023 ? 21.938 -70.438 -21.375 1 75.06 1023 LYS B N 1
ATOM 16656 C CA . LYS B 1 1023 ? 22.375 -71.688 -22.016 1 75.06 1023 LYS B CA 1
ATOM 16657 C C . LYS B 1 1023 ? 23.516 -71.438 -23 1 75.06 1023 LYS B C 1
ATOM 16659 O O . LYS B 1 1023 ? 24.172 -72.375 -23.453 1 75.06 1023 LYS B O 1
ATOM 16664 N N . LEU B 1 1024 ? 23.75 -70.188 -23.25 1 81.38 1024 LEU B N 1
ATOM 16665 C CA . LEU B 1 1024 ? 24.781 -69.875 -24.219 1 81.38 1024 LEU B CA 1
ATOM 16666 C C . LEU B 1 1024 ? 25.969 -69.188 -23.531 1 81.38 1024 LEU B C 1
ATOM 16668 O O . LEU B 1 1024 ? 25.828 -68.625 -22.438 1 81.38 1024 LEU B O 1
ATOM 16672 N N . LEU B 1 1025 ? 27.094 -69.375 -24.094 1 79.31 1025 LEU B N 1
ATOM 16673 C CA . LEU B 1 1025 ? 28.266 -68.688 -23.609 1 79.31 1025 LEU B CA 1
ATOM 16674 C C . LEU B 1 1025 ? 28.125 -67.188 -23.812 1 79.31 1025 LEU B C 1
ATOM 16676 O O . LEU B 1 1025 ? 27.562 -66.75 -24.828 1 79.31 1025 LEU B O 1
ATOM 16680 N N . PRO B 1 1026 ? 28.594 -66.375 -22.859 1 82.69 1026 PRO B N 1
ATOM 16681 C CA . PRO B 1 1026 ? 28.484 -64.938 -22.969 1 82.69 1026 PRO B CA 1
ATOM 16682 C C . PRO B 1 1026 ? 28.984 -64.375 -24.297 1 82.69 1026 PRO B C 1
ATOM 16684 O O . PRO B 1 1026 ? 28.391 -63.469 -24.859 1 82.69 1026 PRO B O 1
ATOM 16687 N N . LYS B 1 1027 ? 30 -64.938 -24.781 1 83.31 1027 LYS B N 1
ATOM 16688 C CA . LYS B 1 1027 ? 30.547 -64.5 -26.047 1 83.31 1027 LYS B CA 1
ATOM 16689 C C . LYS B 1 1027 ? 29.578 -64.812 -27.203 1 83.31 1027 LYS B C 1
ATOM 16691 O O . LYS B 1 1027 ? 29.484 -64 -28.141 1 83.31 1027 LYS B O 1
ATOM 16696 N N . ASP B 1 1028 ? 28.906 -65.938 -27.078 1 85.5 1028 ASP B N 1
ATOM 16697 C CA . ASP B 1 1028 ? 27.922 -66.312 -28.094 1 85.5 1028 ASP B CA 1
ATOM 16698 C C . ASP B 1 1028 ? 26.703 -65.375 -28.047 1 85.5 1028 ASP B C 1
ATOM 16700 O O . ASP B 1 1028 ? 26.156 -65 -29.094 1 85.5 1028 ASP B O 1
ATOM 16704 N N . VAL B 1 1029 ? 26.406 -65 -26.828 1 87.94 1029 VAL B N 1
ATOM 16705 C CA . VAL B 1 1029 ? 25.266 -64.125 -26.656 1 87.94 1029 VAL B CA 1
ATOM 16706 C C . VAL B 1 1029 ? 25.578 -62.781 -27.344 1 87.94 1029 VAL B C 1
ATOM 16708 O O . VAL B 1 1029 ? 24.734 -62.25 -28.078 1 87.94 1029 VAL B O 1
ATOM 16711 N N . GLU B 1 1030 ? 26.703 -62.281 -27.094 1 88.5 1030 GLU B N 1
ATOM 16712 C CA . GLU B 1 1030 ? 27.125 -61.031 -27.719 1 88.5 1030 GLU B CA 1
ATOM 16713 C C . GLU B 1 1030 ? 27.172 -61.156 -29.234 1 88.5 1030 GLU B C 1
ATOM 16715 O O . GLU B 1 1030 ? 26.734 -60.25 -29.953 1 88.5 1030 GLU B O 1
ATOM 16720 N N . PHE B 1 1031 ? 27.641 -62.281 -29.609 1 88.25 1031 PHE B N 1
ATOM 16721 C CA . PHE B 1 1031 ? 27.75 -62.531 -31.047 1 88.25 1031 PHE B CA 1
ATOM 16722 C C . PHE B 1 1031 ? 26.375 -62.594 -31.703 1 88.25 1031 PHE B C 1
ATOM 16724 O O . PHE B 1 1031 ? 26.188 -62.031 -32.781 1 88.25 1031 PHE B O 1
ATOM 16731 N N . LEU B 1 1032 ? 25.516 -63.219 -31.094 1 91.56 1032 LEU B N 1
ATOM 16732 C CA . LEU B 1 1032 ? 24.188 -63.344 -31.641 1 91.56 1032 LEU B CA 1
ATOM 16733 C C . LEU B 1 1032 ? 23.469 -62 -31.656 1 91.56 1032 LEU B C 1
ATOM 16735 O O . LEU B 1 1032 ? 22.766 -61.656 -32.625 1 91.56 1032 LEU B O 1
ATOM 16739 N N . LYS B 1 1033 ? 23.688 -61.219 -30.578 1 92.62 1033 LYS B N 1
ATOM 16740 C CA . LYS B 1 1033 ? 23.094 -59.875 -30.531 1 92.62 1033 LYS B CA 1
ATOM 16741 C C . LYS B 1 1033 ? 23.625 -59 -31.672 1 92.62 1033 LYS B C 1
ATOM 16743 O O . LYS B 1 1033 ? 22.844 -58.344 -32.375 1 92.62 1033 LYS B O 1
ATOM 16748 N N . LEU B 1 1034 ? 24.875 -59.031 -31.875 1 92.56 1034 LEU B N 1
ATOM 16749 C CA . LEU B 1 1034 ? 25.516 -58.25 -32.938 1 92.56 1034 LEU B CA 1
ATOM 16750 C C . LEU B 1 1034 ? 25.016 -58.688 -34.312 1 92.56 1034 LEU B C 1
ATOM 16752 O O . LEU B 1 1034 ? 24.766 -57.844 -35.156 1 92.56 1034 LEU B O 1
ATOM 16756 N N . GLY B 1 1035 ? 24.922 -60 -34.438 1 93.06 1035 GLY B N 1
ATOM 16757 C CA . GLY B 1 1035 ? 24.469 -60.531 -35.719 1 93.06 1035 GLY B CA 1
ATOM 16758 C C . GLY B 1 1035 ? 23.062 -60.062 -36.062 1 93.06 1035 GLY B C 1
ATOM 16759 O O . GLY B 1 1035 ? 22.797 -59.719 -37.219 1 93.06 1035 GLY B O 1
ATOM 16760 N N . LEU B 1 1036 ? 22.266 -60.125 -35.125 1 94.75 1036 LEU B N 1
ATOM 16761 C CA . LEU B 1 1036 ? 20.875 -59.719 -35.344 1 94.75 1036 LEU B CA 1
ATOM 16762 C C . LEU B 1 1036 ? 20.797 -58.25 -35.719 1 94.75 1036 LEU B C 1
ATOM 16764 O O . LEU B 1 1036 ? 20.125 -57.875 -36.688 1 94.75 1036 LEU B O 1
ATOM 16768 N N . VAL B 1 1037 ? 21.484 -57.344 -35 1 95.94 1037 VAL B N 1
ATOM 16769 C CA . VAL B 1 1037 ? 21.422 -55.906 -35.219 1 95.94 1037 VAL B CA 1
ATOM 16770 C C . VAL B 1 1037 ? 22.078 -55.594 -36.562 1 95.94 1037 VAL B C 1
ATOM 16772 O O . VAL B 1 1037 ? 21.562 -54.781 -37.344 1 95.94 1037 VAL B O 1
ATOM 16775 N N . LYS B 1 1038 ? 23.234 -56.25 -36.844 1 94.75 1038 LYS B N 1
ATOM 16776 C CA . LYS B 1 1038 ? 23.922 -56 -38.094 1 94.75 1038 LYS B CA 1
ATOM 16777 C C . LYS B 1 1038 ? 23.047 -56.375 -39.281 1 94.75 1038 LYS B C 1
ATOM 16779 O O . LYS B 1 1038 ? 23 -55.656 -40.281 1 94.75 1038 LYS B O 1
ATOM 16784 N N . LYS B 1 1039 ? 22.422 -57.531 -39.188 1 94.25 1039 LYS B N 1
ATOM 16785 C CA . LYS B 1 1039 ? 21.531 -57.938 -40.281 1 94.25 1039 LYS B CA 1
ATOM 16786 C C . LYS B 1 1039 ? 20.391 -56.938 -40.469 1 94.25 1039 LYS B C 1
ATOM 16788 O O . LYS B 1 1039 ? 20.016 -56.625 -41.594 1 94.25 1039 LYS B O 1
ATOM 16793 N N . GLY B 1 1040 ? 19.828 -56.531 -39.344 1 93.31 1040 GLY B N 1
ATOM 16794 C CA . GLY B 1 1040 ? 18.812 -55.5 -39.406 1 93.31 1040 GLY B CA 1
ATOM 16795 C C . GLY B 1 1040 ? 19.281 -54.25 -40.094 1 93.31 1040 GLY B C 1
ATOM 16796 O O . GLY B 1 1040 ? 18.594 -53.688 -40.938 1 93.31 1040 GLY B O 1
ATOM 16797 N N . LEU B 1 1041 ? 20.422 -53.75 -39.719 1 93.69 1041 LEU B N 1
ATOM 16798 C CA . LEU B 1 1041 ? 21 -52.531 -40.281 1 93.69 1041 LEU B CA 1
ATOM 16799 C C . LEU B 1 1041 ? 21.25 -52.719 -41.781 1 93.69 1041 LEU B C 1
ATOM 16801 O O . LEU B 1 1041 ? 20.984 -51.812 -42.562 1 93.69 1041 LEU B O 1
ATOM 16805 N N . ASN B 1 1042 ? 21.766 -53.875 -42.094 1 92.25 1042 ASN B N 1
ATOM 16806 C CA . ASN B 1 1042 ? 22.031 -54.156 -43.5 1 92.25 1042 ASN B CA 1
ATOM 16807 C C . ASN B 1 1042 ? 20.75 -54.094 -44.344 1 92.25 1042 ASN B C 1
ATOM 16809 O O . ASN B 1 1042 ? 20.766 -53.594 -45.469 1 92.25 1042 ASN B O 1
ATOM 16813 N N . ASN B 1 1043 ? 19.781 -54.656 -43.75 1 90.06 1043 ASN B N 1
ATOM 16814 C CA . ASN B 1 1043 ? 18.5 -54.594 -44.438 1 90.06 1043 ASN B CA 1
ATOM 16815 C C . ASN B 1 1043 ? 18.062 -53.156 -44.719 1 90.06 1043 ASN B C 1
ATOM 16817 O O . ASN B 1 1043 ? 17.516 -52.875 -45.781 1 90.06 1043 ASN B O 1
ATOM 16821 N N . PHE B 1 1044 ? 18.328 -52.281 -43.812 1 91.19 1044 PHE B N 1
ATOM 16822 C CA . PHE B 1 1044 ? 17.953 -50.875 -43.969 1 91.19 1044 PHE B CA 1
ATOM 16823 C C . PHE B 1 1044 ? 18.891 -50.156 -44.938 1 91.19 1044 PHE B C 1
ATOM 16825 O O . PHE B 1 1044 ? 18.469 -49.312 -45.719 1 91.19 1044 PHE B O 1
ATOM 16832 N N . ILE B 1 1045 ? 20.172 -50.5 -44.844 1 89.12 1045 ILE B N 1
ATOM 16833 C CA . ILE B 1 1045 ? 21.156 -49.906 -45.719 1 89.12 1045 ILE B CA 1
ATOM 16834 C C . ILE B 1 1045 ? 20.828 -50.281 -47.188 1 89.12 1045 ILE B C 1
ATOM 16836 O O . ILE B 1 1045 ? 20.984 -49.438 -48.094 1 89.12 1045 ILE B O 1
ATOM 16840 N N . MET B 1 1046 ? 20.312 -51.469 -47.312 1 87.25 1046 MET B N 1
ATOM 16841 C CA . MET B 1 1046 ? 19.984 -51.938 -48.656 1 87.25 1046 MET B CA 1
ATOM 16842 C C . MET B 1 1046 ? 18.703 -51.312 -49.188 1 87.25 1046 MET B C 1
ATOM 16844 O O . MET B 1 1046 ? 18.469 -51.25 -50.406 1 87.25 1046 MET B O 1
ATOM 16848 N N . ALA B 1 1047 ? 17.969 -50.938 -48.188 1 81.62 1047 ALA B N 1
ATOM 16849 C CA . ALA B 1 1047 ? 16.734 -50.281 -48.594 1 81.62 1047 ALA B CA 1
ATOM 16850 C C . ALA B 1 1047 ? 17 -48.875 -49.094 1 81.62 1047 ALA B C 1
ATOM 16852 O O . ALA B 1 1047 ? 17.766 -48.125 -48.469 1 81.62 1047 ALA B O 1
ATOM 16853 N N . THR B 1 1048 ? 16.641 -48.5 -50.188 1 70 1048 THR B N 1
ATOM 16854 C CA . THR B 1 1048 ? 17 -47.219 -50.812 1 70 1048 THR B CA 1
ATOM 16855 C C . THR B 1 1048 ? 16.188 -46.094 -50.219 1 70 1048 THR B C 1
ATOM 16857 O O . THR B 1 1048 ? 16.531 -44.906 -50.375 1 70 1048 THR B O 1
ATOM 16860 N N . ASP B 1 1049 ? 15.266 -46.281 -49.438 1 82.38 1049 ASP B N 1
ATOM 16861 C CA . ASP B 1 1049 ? 14.391 -45.188 -49.031 1 82.38 1049 ASP B CA 1
ATOM 16862 C C . ASP B 1 1049 ? 14.562 -44.875 -47.531 1 82.38 1049 ASP B C 1
ATOM 16864 O O . ASP B 1 1049 ? 13.773 -44.125 -46.969 1 82.38 1049 ASP B O 1
ATOM 16868 N N . LEU B 1 1050 ? 15.555 -45.406 -46.875 1 87.5 1050 LEU B N 1
ATOM 16869 C CA . LEU B 1 1050 ? 15.781 -45.125 -45.469 1 87.5 1050 LEU B CA 1
ATOM 16870 C C . LEU B 1 1050 ? 17.125 -44.469 -45.25 1 87.5 1050 LEU B C 1
ATOM 16872 O O . LEU B 1 1050 ? 18.109 -44.781 -45.906 1 87.5 1050 LEU B O 1
ATOM 16876 N N . GLU B 1 1051 ? 17.172 -43.5 -44.312 1 87.44 1051 GLU B N 1
ATOM 16877 C CA . GLU B 1 1051 ? 18.391 -42.75 -44.062 1 87.44 1051 GLU B CA 1
ATOM 16878 C C . GLU B 1 1051 ? 18.844 -42.875 -42.625 1 87.44 1051 GLU B C 1
ATOM 16880 O O . GLU B 1 1051 ? 20.016 -42.688 -42.312 1 87.44 1051 GLU B O 1
ATOM 16885 N N . ARG B 1 1052 ? 17.922 -43.156 -41.75 1 91.19 1052 ARG B N 1
ATOM 16886 C CA . ARG B 1 1052 ? 18.234 -43.281 -40.312 1 91.19 1052 ARG B CA 1
ATOM 16887 C C . ARG B 1 1052 ? 17.609 -44.531 -39.719 1 91.19 1052 ARG B C 1
ATOM 16889 O O . ARG B 1 1052 ? 16.656 -45.062 -40.25 1 91.19 1052 ARG B O 1
ATOM 16896 N N . CYS B 1 1053 ? 18.234 -44.938 -38.688 1 93.38 1053 CYS B N 1
ATOM 16897 C CA . CYS B 1 1053 ? 17.703 -46.062 -37.906 1 93.38 1053 CYS B CA 1
ATOM 16898 C C . CYS B 1 1053 ? 17.859 -45.781 -36.406 1 93.38 1053 CYS B C 1
ATOM 16900 O O . CYS B 1 1053 ? 18.828 -45.188 -35.969 1 93.38 1053 CYS B O 1
ATOM 16902 N N . ALA B 1 1054 ? 16.828 -46.062 -35.75 1 94.81 1054 ALA B N 1
ATOM 16903 C CA . ALA B 1 1054 ? 16.922 -46 -34.312 1 94.81 1054 ALA B CA 1
ATOM 16904 C C . ALA B 1 1054 ? 16.672 -47.375 -33.656 1 94.81 1054 ALA B C 1
ATOM 16906 O O . ALA B 1 1054 ? 15.953 -48.188 -34.219 1 94.81 1054 ALA B O 1
ATOM 16907 N N . ILE B 1 1055 ? 17.312 -47.656 -32.594 1 95.12 1055 ILE B N 1
ATOM 16908 C CA . ILE B 1 1055 ? 17.109 -48.875 -31.828 1 95.12 1055 ILE B CA 1
ATOM 16909 C C . ILE B 1 1055 ? 16.719 -48.531 -30.391 1 95.12 1055 ILE B C 1
ATOM 16911 O O . ILE B 1 1055 ? 17.281 -47.656 -29.766 1 95.12 1055 ILE B O 1
ATOM 16915 N N . SER B 1 1056 ? 15.672 -49.156 -29.922 1 93.69 1056 SER B N 1
ATOM 16916 C CA . SER B 1 1056 ? 15.203 -48.906 -28.562 1 93.69 1056 SER B CA 1
ATOM 16917 C C . SER B 1 1056 ? 15.375 -50.156 -27.672 1 93.69 1056 SER B C 1
ATOM 16919 O O . SER B 1 1056 ? 15.586 -51.25 -28.172 1 93.69 1056 SER B O 1
ATOM 16921 N N . GLY B 1 1057 ? 15.344 -49.938 -26.359 1 89.25 1057 GLY B N 1
ATOM 16922 C CA . GLY B 1 1057 ? 15.375 -51 -25.391 1 89.25 1057 GLY B CA 1
ATOM 16923 C C . GLY B 1 1057 ? 16.781 -51.469 -25.047 1 89.25 1057 GLY B C 1
ATOM 16924 O O . GLY B 1 1057 ? 17 -52.625 -24.672 1 89.25 1057 GLY B O 1
ATOM 16925 N N . ILE B 1 1058 ? 17.719 -50.625 -25.25 1 90.5 1058 ILE B N 1
ATOM 16926 C CA . ILE B 1 1058 ? 19.094 -50.969 -24.938 1 90.5 1058 ILE B CA 1
ATOM 16927 C C . ILE B 1 1058 ? 19.359 -50.812 -23.438 1 90.5 1058 ILE B C 1
ATOM 16929 O O . ILE B 1 1058 ? 19.281 -49.688 -22.906 1 90.5 1058 ILE B O 1
ATOM 16933 N N . GLU B 1 1059 ? 19.688 -51.938 -22.859 1 87.31 1059 GLU B N 1
ATOM 16934 C CA . GLU B 1 1059 ? 19.766 -51.969 -21.406 1 87.31 1059 GLU B CA 1
ATOM 16935 C C . GLU B 1 1059 ? 21.203 -52.031 -20.922 1 87.31 1059 GLU B C 1
ATOM 16937 O O . GLU B 1 1059 ? 22 -52.844 -21.406 1 87.31 1059 GLU B O 1
ATOM 16942 N N . GLY B 1 1060 ? 21.516 -51.188 -20.062 1 78.38 1060 GLY B N 1
ATOM 16943 C CA . GLY B 1 1060 ? 22.781 -51.25 -19.359 1 78.38 1060 GLY B CA 1
ATOM 16944 C C . GLY B 1 1060 ? 23.953 -50.75 -20.188 1 78.38 1060 GLY B C 1
ATOM 16945 O O . GLY B 1 1060 ? 23.797 -50.469 -21.375 1 78.38 1060 GLY B O 1
ATOM 16946 N N . ASP B 1 1061 ? 25.094 -50.844 -19.641 1 81.31 1061 ASP B N 1
ATOM 16947 C CA . ASP B 1 1061 ? 26.328 -50.312 -20.219 1 81.31 1061 ASP B CA 1
ATOM 16948 C C . ASP B 1 1061 ? 26.891 -51.25 -21.297 1 81.31 1061 ASP B C 1
ATOM 16950 O O . ASP B 1 1061 ? 27.438 -50.781 -22.297 1 81.31 1061 ASP B O 1
ATOM 16954 N N . GLU B 1 1062 ? 26.719 -52.531 -21.094 1 82.56 1062 GLU B N 1
ATOM 16955 C CA . GLU B 1 1062 ? 27.281 -53.5 -22.031 1 82.56 1062 GLU B CA 1
ATOM 16956 C C . GLU B 1 1062 ? 26.594 -53.438 -23.391 1 82.56 1062 GLU B C 1
ATOM 16958 O O . GLU B 1 1062 ? 27.266 -53.375 -24.422 1 82.56 1062 GLU B O 1
ATOM 16963 N N . GLU B 1 1063 ? 25.359 -53.438 -23.312 1 88.56 1063 GLU B N 1
ATOM 16964 C CA . GLU B 1 1063 ? 24.609 -53.344 -24.562 1 88.56 1063 GLU B CA 1
ATOM 16965 C C . GLU B 1 1063 ? 24.812 -52 -25.219 1 88.56 1063 GLU B C 1
ATOM 16967 O O . GLU B 1 1063 ? 24.844 -51.875 -26.453 1 88.56 1063 GLU B O 1
ATOM 16972 N N . TYR B 1 1064 ? 24.906 -51 -24.406 1 90.62 1064 TYR B N 1
ATOM 16973 C CA . TYR B 1 1064 ? 25.141 -49.625 -24.906 1 90.62 1064 TYR B CA 1
ATOM 16974 C C . TYR B 1 1064 ? 26.453 -49.562 -25.688 1 90.62 1064 TYR B C 1
ATOM 16976 O O . TYR B 1 1064 ? 26.5 -49.031 -26.781 1 90.62 1064 TYR B O 1
ATOM 16984 N N . LYS B 1 1065 ? 27.469 -50.156 -25.078 1 90.31 1065 LYS B N 1
ATOM 16985 C CA . LYS B 1 1065 ? 28.781 -50.188 -25.719 1 90.31 1065 LYS B CA 1
ATOM 16986 C C . LYS B 1 1065 ? 28.75 -51 -27.016 1 90.31 1065 LYS B C 1
ATOM 16988 O O . LYS B 1 1065 ? 29.391 -50.625 -27.984 1 90.31 1065 LYS B O 1
ATOM 16993 N N . LEU B 1 1066 ? 28.016 -52.031 -26.953 1 90.69 1066 LEU B N 1
ATOM 16994 C CA . LEU B 1 1066 ? 27.859 -52.875 -28.141 1 90.69 1066 LEU B CA 1
ATOM 16995 C C . LEU B 1 1066 ? 27.25 -52.094 -29.281 1 90.69 1066 LEU B C 1
ATOM 16997 O O . LEU B 1 1066 ? 27.688 -52.188 -30.438 1 90.69 1066 LEU B O 1
ATOM 17001 N N . MET B 1 1067 ? 26.266 -51.344 -28.969 1 93.88 1067 MET B N 1
ATOM 17002 C CA . MET B 1 1067 ? 25.609 -50.562 -30 1 93.88 1067 MET B CA 1
ATOM 17003 C C . MET B 1 1067 ? 26.516 -49.438 -30.484 1 93.88 1067 MET B C 1
ATOM 17005 O O . MET B 1 1067 ? 26.5 -49.094 -31.672 1 93.88 1067 MET B O 1
ATOM 17009 N N . LYS B 1 1068 ? 27.219 -48.906 -29.578 1 93.06 1068 LYS B N 1
ATOM 17010 C CA . LYS B 1 1068 ? 28.172 -47.844 -29.953 1 93.06 1068 LYS B CA 1
ATOM 17011 C C . LYS B 1 1068 ? 29.188 -48.375 -30.969 1 93.06 1068 LYS B C 1
ATOM 17013 O O . LYS B 1 1068 ? 29.609 -47.625 -31.844 1 93.06 1068 LYS B O 1
ATOM 17018 N N . SER B 1 1069 ? 29.562 -49.625 -30.797 1 91.44 1069 SER B N 1
ATOM 17019 C CA . SER B 1 1069 ? 30.516 -50.25 -31.719 1 91.44 1069 SER B CA 1
ATOM 17020 C C . SER B 1 1069 ? 29.938 -50.344 -33.125 1 91.44 1069 SER B C 1
ATOM 17022 O O . SER B 1 1069 ? 30.688 -50.438 -34.094 1 91.44 1069 SER B O 1
ATOM 17024 N N . LEU B 1 1070 ? 28.656 -50.312 -33.219 1 93.38 1070 LEU B N 1
ATOM 17025 C CA . LEU B 1 1070 ? 27.984 -50.344 -34.531 1 93.38 1070 LEU B CA 1
ATOM 17026 C C . LEU B 1 1070 ? 27.656 -48.938 -35 1 93.38 1070 LEU B C 1
ATOM 17028 O O . LEU B 1 1070 ? 26.766 -48.75 -35.844 1 93.38 1070 LEU B O 1
ATOM 17032 N N . LYS B 1 1071 ? 28.156 -47.906 -34.312 1 91.62 1071 LYS B N 1
ATOM 17033 C CA . LYS B 1 1071 ? 28.094 -46.469 -34.719 1 91.62 1071 LYS B CA 1
ATOM 17034 C C . LYS B 1 1071 ? 26.781 -45.844 -34.281 1 91.62 1071 LYS B C 1
ATOM 17036 O O . LYS B 1 1071 ? 26.406 -44.781 -34.75 1 91.62 1071 LYS B O 1
ATOM 17041 N N . PHE B 1 1072 ? 26.094 -46.531 -33.438 1 94.06 1072 PHE B N 1
ATOM 17042 C CA . PHE B 1 1072 ? 24.922 -45.875 -32.844 1 94.06 1072 PHE B CA 1
ATOM 17043 C C . PHE B 1 1072 ? 25.328 -44.719 -31.953 1 94.06 1072 PHE B C 1
ATOM 17045 O O . PHE B 1 1072 ? 26.312 -44.812 -31.219 1 94.06 1072 PHE B O 1
ATOM 17052 N N . GLU B 1 1073 ? 24.484 -43.656 -31.953 1 92.5 1073 GLU B N 1
ATOM 17053 C CA . GLU B 1 1073 ? 24.656 -42.531 -31.062 1 92.5 1073 GLU B CA 1
ATOM 17054 C C . GLU B 1 1073 ? 23.516 -42.406 -30.062 1 92.5 1073 GLU B C 1
ATOM 17056 O O . GLU B 1 1073 ? 22.391 -42.844 -30.344 1 92.5 1073 GLU B O 1
ATOM 17061 N N . TRP B 1 1074 ? 23.875 -41.844 -28.953 1 89.62 1074 TRP B N 1
ATOM 17062 C CA . TRP B 1 1074 ? 22.875 -41.656 -27.891 1 89.62 1074 TRP B CA 1
ATOM 17063 C C . TRP B 1 1074 ? 21.75 -40.75 -28.359 1 89.62 1074 TRP B C 1
ATOM 17065 O O . TRP B 1 1074 ? 21.984 -39.75 -29.031 1 89.62 1074 TRP B O 1
ATOM 17075 N N . TRP B 1 1075 ? 20.516 -41.031 -27.969 1 89.25 1075 TRP B N 1
ATOM 17076 C CA . TRP B 1 1075 ? 19.375 -40.188 -28.266 1 89.25 1075 TRP B CA 1
ATOM 17077 C C . TRP B 1 1075 ? 18.609 -39.844 -27 1 89.25 1075 TRP B C 1
ATOM 17079 O O . TRP B 1 1075 ? 18.516 -38.688 -26.609 1 89.25 1075 TRP B O 1
ATOM 17089 N N . LYS B 1 1076 ? 18.062 -40.875 -26.297 1 89.31 1076 LYS B N 1
ATOM 17090 C CA . LYS B 1 1076 ? 17.312 -40.688 -25.062 1 89.31 1076 LYS B CA 1
ATOM 17091 C C . LYS B 1 1076 ? 17.656 -41.75 -24.047 1 89.31 1076 LYS B C 1
ATOM 17093 O O . LYS B 1 1076 ? 18 -42.875 -24.422 1 89.31 1076 LYS B O 1
ATOM 17098 N N . SER B 1 1077 ? 17.594 -41.375 -22.781 1 88.5 1077 SER B N 1
ATOM 17099 C CA . SER B 1 1077 ? 17.797 -42.312 -21.703 1 88.5 1077 SER B CA 1
ATOM 17100 C C . SER B 1 1077 ? 16.703 -42.219 -20.656 1 88.5 1077 SER B C 1
ATOM 17102 O O . SER B 1 1077 ? 16.172 -41.125 -20.422 1 88.5 1077 SER B O 1
ATOM 17104 N N . TYR B 1 1078 ? 16.375 -43.312 -20.094 1 89.38 1078 TYR B N 1
ATOM 17105 C CA . TYR B 1 1078 ? 15.367 -43.375 -19.047 1 89.38 1078 TYR B CA 1
ATOM 17106 C C . TYR B 1 1078 ? 15.836 -44.25 -17.891 1 89.38 1078 TYR B C 1
ATOM 17108 O O . TYR B 1 1078 ? 16.641 -45.156 -18.094 1 89.38 1078 TYR B O 1
ATOM 17116 N N . LEU B 1 1079 ? 15.406 -43.875 -16.719 1 87 1079 LEU B N 1
ATOM 17117 C CA . LEU B 1 1079 ? 15.633 -44.719 -15.547 1 87 1079 LEU B CA 1
ATOM 17118 C C . LEU B 1 1079 ? 14.453 -45.656 -15.32 1 87 1079 LEU B C 1
ATOM 17120 O O . LEU B 1 1079 ? 13.32 -45.219 -15.141 1 87 1079 LEU B O 1
ATOM 17124 N N . GLU B 1 1080 ? 14.75 -46.906 -15.445 1 87.69 1080 GLU B N 1
ATOM 17125 C CA . GLU B 1 1080 ? 13.695 -47.875 -15.172 1 87.69 1080 GLU B CA 1
ATOM 17126 C C . GLU B 1 1080 ? 13.453 -48.031 -13.672 1 87.69 1080 GLU B C 1
ATOM 17128 O O . GLU B 1 1080 ? 14.367 -48.344 -12.914 1 87.69 1080 GLU B O 1
ATOM 17133 N N . VAL B 1 1081 ? 12.258 -47.656 -13.25 1 87.88 1081 VAL B N 1
ATOM 17134 C CA . VAL B 1 1081 ? 11.891 -47.75 -11.836 1 87.88 1081 VAL B CA 1
ATOM 17135 C C . VAL B 1 1081 ? 10.625 -48.562 -11.672 1 87.88 1081 VAL B C 1
ATOM 17137 O O . VAL B 1 1081 ? 9.656 -48.406 -12.422 1 87.88 1081 VAL B O 1
ATOM 17140 N N . SER B 1 1082 ? 10.672 -49.594 -10.852 1 88.25 1082 SER B N 1
ATOM 17141 C CA . SER B 1 1082 ? 9.5 -50.406 -10.531 1 88.25 1082 SER B CA 1
ATOM 17142 C C . SER B 1 1082 ? 9.367 -50.625 -9.031 1 88.25 1082 SER B C 1
ATOM 17144 O O . SER B 1 1082 ? 10.352 -50.469 -8.297 1 88.25 1082 SER B O 1
ATOM 17146 N N . ARG B 1 1083 ? 8.234 -50.812 -8.609 1 86.56 1083 ARG B N 1
ATOM 17147 C CA . ARG B 1 1083 ? 7.984 -51.125 -7.207 1 86.56 1083 ARG B CA 1
ATOM 17148 C C . ARG B 1 1083 ? 6.895 -52.188 -7.078 1 86.56 1083 ARG B C 1
ATOM 17150 O O . ARG B 1 1083 ? 6.105 -52.406 -8 1 86.56 1083 ARG B O 1
ATOM 17157 N N . LYS B 1 1084 ? 6.918 -52.844 -6 1 85.94 1084 LYS B N 1
ATOM 17158 C CA . LYS B 1 1084 ? 5.887 -53.844 -5.727 1 85.94 1084 LYS B CA 1
ATOM 17159 C C . LYS B 1 1084 ? 4.527 -53.188 -5.52 1 85.94 1084 LYS B C 1
ATOM 17161 O O . LYS B 1 1084 ? 4.449 -52.062 -5.016 1 85.94 1084 LYS B O 1
ATOM 17166 N N . ALA B 1 1085 ? 3.562 -53.812 -6.039 1 85 1085 ALA B N 1
ATOM 17167 C CA . ALA B 1 1085 ? 2.213 -53.25 -5.91 1 85 1085 ALA B CA 1
ATOM 17168 C C . ALA B 1 1085 ? 1.772 -53.219 -4.449 1 85 1085 ALA B C 1
ATOM 17170 O O . ALA B 1 1085 ? 2.059 -54.156 -3.689 1 85 1085 ALA B O 1
#

Nearest PDB structures (foldseek):
  4zm6-assembly1_B  TM=5.788E-01  e=4.799E-62  Rhizomucor miehei CAU432
  6k5j-assembly1_A  TM=8.622E-01  e=4.854E-42  Paenibacillaceae
  3lk6-assembly1_A  TM=8.346E-01  e=1.438E-36  Bacillus subtilis
  3nvd-assembly2_B  TM=8.457E-01  e=4.044E-35  Bacillus subtilis
  3sqm-assembly1_B  TM=7.682E-01  e=5.979E-26  Picosynechococcus sp. PCC 7002

Foldseek 3Di:
DPFQFPPWQFPQPDFKDWDWFFLPDDPDDPPPVPDDDPPPPPPPPPPCPPPDDDDDDDDDDDDDDDDDDDDDDDDDDDDDDYDDDDDDDDDDDDDDDDDDDDDDDDDDDDDDDDPPDDPPPPPCPVPRPDPVLDLDDVPPCVPPPPPQLPLPPPPPVVVLVLLLLLLLQEEEEEAALADDPLLLCSCQVSVRAEYEDFLRNADELVSLLVRLLVSQVSNVVSPPVFGHAYEYAAQFFLRGRHDHPQQDAGAHGQQLLVLLVDLLLLLQVLLLNLLLCVLSVHAEYADDELAAQCDQLADRRFLSANYHAQVSSLSNRQSNQNSNVNSLGAYEYDDPPHQNPWDQDPVLRFTEDADAPVRSVVHSNSSVLSVLVVQHAEYEYEQYHYCNYQVDRGGLLLALCNQPVVNCPVSVRPHAYEYDACSRPSNCVPQRLLRSLLSNLLSQHLHYYHYYDSSSVVSNSSSVVVSCVVPVDHSVSSVSSSVRSVVSSVSRTDSVCSNDRDDSVVSSVSNVVCNVSRLSSLLSRKDWLFAQQCCWQVPVVDDLAFEEEEEETQTFRSSPPPPPDPDPVVRRVRSSCLCVVLLNLLSVLGNHMYMYMYAHLVGHDCVSVVRGQAYEYEDESCSVVVSSVVRLVVSLVVCVVVVHHYAYEYQARQVSCSPPLSRRTYMYQNHSDPSNSNSVSCRNNVNGPHNTARDDDRPPVVLVVCVVVPPAADKDKDDCVQCQVLVQVQCCQNPVLQDFDPSSVLSCACVNPVHLPFDKIKIFTADPVVRHTFWIWIKTAQVLLLEIERADIDGRSSCPSVCHRVNRVVVSVVVSVVSRRFKYWYHDPWLHPDLAAFQDDDPPPPPDPPPDDPDDDPPPPVPPPPSPDPPSVVVVVVVVVSVFPPPDAPDDDPPWGQFKWFKWKDWQALPDDADDQDDDPFKDKDWDDPVCVVLVLVVQSVVCNVPVSNRCLSVLVVVLVVQVVVPDFQKTKMFMAGNVRHTFWIKMKGFPRGPSCSRHRSNRSDPDRQEMEIESTDGDDDVDDPVVRLSVSLNRVSVNSNVSSNVNRHTMYMYTGQGTDVSVVSVVVVVIGTDTMHGIGMDTD/DPFQFPPWDFPQPDFKDWDWFFLPDDPDDPPPPPPDDAAQPPPPPPVCPPPDDDDDDDDDDDDDDDDDDDDYDDDDYDDDYYDDDDDDDDDDDDDDDDDYDDDDDDDDDPDPDDPDDHRSRNCCPPPRPPPVLDLPDPPPCVVPPPPQLPLPPPPPVVVVVLLLLLLLQEEEEEQALADDPLLLCSCQVSVRAEYEDFLRNADELVSLLVRLLVSQVSNVVSPPVFGHAYEYAAQFFLRGRHDHPQQDAGAHGQQLLVLLVDLLLLLQVLLLNLLLCVLSVHAEYADDELAAQCDQLADRRFLSANYHAQVSSLSNRQSSQNSNVNSLGAYEYDDPPHQNPWDQDPVLRFTEDADAPVRSVVHSNSSVLSVLVVQHAEYEYFQYHYCNYQVDRGGLLLALCNQPVPNCPVSVRPHAYEYDACSRPSNCVPQRLLRSLLSNLLSQHLHYYHYYDSSSVVSNSSSVVVSCVVPVDHSVSSVSSSVNSVVSSVSRTDSVCSNQRDDSVVSSVSNVVCNVSRLSSLLSRKDWLFAQQCCWQVPVVADLAFEEEEEETQTFRSSPPPPPDPDPVVRRVRSSCLCVVLLNLLSVLGNHMYMYMYAHLVGHDCVSVVRGQAYEYEDESCSVVVSSVVRLVVSLVVCVVVVHHYAYEYQARQVSCSPPLSRRTYMYQRHSDPSNSNSVSCRNNVNGPHNTARDDDRPPVVLVVCVVVPPAADKDKDDCVQCQVLVQVQCCQNHVLQDFDPSSVLSCACVNPVHLPFDKIKIFTADPVVRHTFWIWIKTALVLLLEIERADTDGRSSCPSVCHRLNRVVVSVVVSVVSRRFKYWYHDPWLHPDLAAFQDDDPPPPPDPPPDDDDDDPPDPVPPPPSPDPVSVVVVVVVVVSVFPPDRQDQPPVRPGQKKWFKWKDWQALPDDADDQDDDPFKDKDWDDPVCVVLVLVVQSVVCNVPVSNRCLSVLVVVLVVQVVVVDFQKTKMFMAGNVRHTFWIKMKHFPRGPSCSRYRSNRSDPDRQEMEIESTDGHDDVDDPVVRLSVSLNRVSVNSNVSSPVNRHTMYMYTGQIDDVSVVSVVVVVIGTDTMHGIGMDTD

pLDDT: mean 75.8, std 27.06, range [12.62, 98.69]

InterPro domains:
  IPR000182 GNAT domain [PF00583] (725-828)
  IPR001764 Glycoside hydrolase, family 3, N-terminal [PF00933] (166-486)
  IPR016181 Acyl-CoA N-acyltransferase [SSF55729] (722-826)
  IPR017853 Glycoside hydrolase superfamily [SSF51445] (166-497)
  IPR036881 Glycoside hydrolase family 3 C-terminal domain superfamily [G3DSA:3.40.50.1700] (511-716)
  IPR036962 Glycoside hydrolase, family 3, N-terminal domain superfamily [G3DSA:3.20.20.300] (157-494)
  IPR050226 NagZ Beta-hexosaminidase [PTHR30480] (165-740)

Radius of gyration: 45.55 Å; Cα contacts (8 Å, |Δi|>4): 4192; chains: 2; bounding box: 121×155×97 Å

Secondary structure (DSSP, 8-state):
---S-------TTSPPPEEEE-TT--S--------------------------------------------------------------------------------------------------------SS----STT----TT------S---GGGGGGHHHHHHTEEE--SSSS--HHHHHHHHTS---EEEE-TTT-S-HHHHHHHHHHHHHHHHHTT-SSPPEEEE---BTTB-S---TTTS-----HHHHHHTT-HHHHHHHHHHHHHHHHHHT--EE---B----S-TT--SSGGGS--S-HHHHHHHHHHHHHHHHHHT-EEEEEEET--TT-EEETTTTEEE----HHHHHTTTTHHHHHHHHTT-SEEEEPS-B-TTTTSSS-BGGG-HIIIIIIIIIIS---SEEEEEETTSHHHHHHT-HHHHHHHHHHHT-SEEEE-S-HHHHHHHHHHHHHHHHTTSS-HHHHHHHHHHHHHHHHHH--HHHHHSPPPHHHHHHHHHHHHHHHHHHHHTT-EEEEETT---SGGGTS-TT-EEEEEE-----SS-----S--HHHHHHHHHHTTHHHHHHHHHT-SS-EEEEE-BTTB--HHHHHHEEEEEEEESSTTTSTHHHHHHHHHHHHHHHTT--EEEEESS-TTSSTT-TTS-EEEE-S---HHHHHHHHHHHTTSS------SSS-HHHHHHHGGG---PPP-EE--HHHHHHHHHHHHHHH-TT---TTHHHHHHHHHSTTTTSSEEEEEEEEETTTTEEEEEEEEEEETTTTEEEEEEEEE-GGGTTSSHHHHHHHHHHHHHHHTT-SEEEES-SSS-S-SSEE-----TT------S-----------------HHHHHHHHHHHHTT---------SSSS-TTEEEEEEEE--TTSPPPPPP--TTEEEEE--GGGHHHHHHHHHHHHHH-GGGTTHHHHHHHHHHHHHSTT-SEEEEEEEETTS-EEEEEEEEETTSGGGGG-GGGGGSSSS-EEEEEEEEE--SSS-HHHHHHHHHHHHHHHHHHHHHSTT--EEEEEEEEHHHHHHHHHHTT-EEEEEEE-EEEE-/--TT-------TTSPPPEEEE-TT--S--------------------------------------------------------------------------------------------------------SS----SSS----TT------S---GGGGGGHHHHHHTEEE--SSSS--HHHHHHHHTS---EEEE-TTT-S-HHHHHHHHHHHHHHHHHTT-SSPPEEEE---BTTB-S---TTTS-----HHHHHHTT-HHHHHHHHHHHHHHHHHHT--EE---B----S-TT--SSGGGS--S-HHHHHHHHHHHHHHHHHHT-EEEEEEET--TT-EEETTTTEEE----HHHHHTTTTHHHHHHHHTT-SEEEEPS-B-TTTSSSS-BGGG-HIIIIIIIIIIS---SEEEEEETTSHHHHHHT-HHHHHHHHHHHT-SEEEE-S-HHHHHHHHHHHHHHHHTTSS-HHHHHHHHHHHHHHHHHH--HHHHSSPPPHHHHHHHHHHHHHHHHHHHHTT-EEEEETT---SGGGTS-TT-EEEEEE-----SS-----S--HHHHHHHHHHTTHHHHHHHHHS-SS-EEEEE-BTTB--HHHHHHEEEEEEEESSTTTSTHHHHHHHHHHHHHHHTT--EEEEESS-TTSSTT-TTS-EEEE-S---HHHHHHHHHHHTTSS------SSS-HHHHHHHGGG---PPP-EE--HHHHHHHHHHHHHHH-TT---TTHHHHHHHHHSSSTTSSEEEEEEEEETTTTEEEEEEEEEEETTTTEEEEEEEEE-GGGTTSSHHHHHHHHHHHHHHHTT-SEEEES-SSS-S-SSEE-----TT------S-----------------HHHHHHHHHHHHTT-----S---SS-----EEEEEEEE--TTSPPPPPP--TTEEEEE--GGGHHHHHHHHHHHHHH-GGGTTHHHHHHHHHHHHHSTT-SEEEEEEEETTS-EEEEEEEEETTSGGGGG-GGGGGSSSS-EEEEEEEEE--SSS-HHHHHHHHHHHHHHHHHHHHHSTT--EEEEEEEEHHHHHHHHHHTT-EEEEEEE-EEEE-

Sequence (2170 aa):
MDGTHGHFNINADVGASEFLFDQSFEESYIQYVPQQQMPYDMPYITTEFQPSAIASPLNGYPTRFHQRIDAYNNNSQPPAPQPSLQPNDTQLRRKRKADDDDPLPSSVRIKKEHLDTMYTAPDSSQDTNADHCTYFPEDNLKLSVDDSFQFPESFVPDKSHLLPYVGQMLMVGLVDDKVNDDIRTLITKYRVGAIILSSRNMKDAESTRALILELQNIAHAANHEYPLLIAIDQENGMLNNLYDKAYLTQFPGNMAVVATGKKKLAKDVARAMGKELKALGINWVLGPVVDVLTNSTNRLLGVRTMGEDPEQVSDYAEAFLEGYKEAGIACCGKHFPGYGNASVNSTLDLPVVPESLQQLETASLIPYKRIIEKNVDAIMVGGCALPQVTMGEMHACLSEKVVQEILRNKLKHNGVIVSECLEMKSLYETVGVRQGTAMAASAGCDVIIVCSSYRLQLEAISGILGGVRDEIFAEQVVIDAAKRVTDMKKRYLSWGDALAPPELSYLLELKKSHQDLSSEAYKNSVTLLRDHSNYIPLTESVEPDGNILLLTPLVSPIINVEVKDGKSEQYFKTSQDVFKKFGMTMSRYHTGKVQHTTYTAKGFQPGLFERAKAVIVVTTDADRNQYQLDFTKRISMLCNQQRKPMIAIAASSPYDLALDRAIGTYMCIYEFTQESLAVTAKILFNHLKPVGKLPGRSFSQKLKRSSSHNGRWLVEDWNEQRELPRLMELWTLCFPERRFIKQDMLFDNIFGKKGLGLAQKHFVVRNSSTREFYGFCSTWIHEKEQVGSIMMLFVIPSRRCMSIGQSLHDAAMKYLKSKNVKLIRLGSRVPQFFDGMPLSRLTQDDKPNESSRASSEHSIEESTHTVGRSGTVDLVEWFNHAGWNISAGRKSGNGAHANEVHTMKVNVENSNPRFEIPVARGFTLRPYLPEDHDQLLEFVDRHVQRRRDRAGLSLLYMQAQESQISNNSDTSILLYVDMTGRIVGSIISFSMRSNFSVLLPWIFEFENARVGGLCGLIVEQGKLLPKDVEFLKLGLVKKGLNNFIMATDLERCAISGIEGDEEYKLMKSLKFEWWKSYLEVSRKAMDGTHGHFNINADVGASEFLFDQSFEESYIQYVPQQQMPYDMPYITTEFQPSAIASPLNGYPTRFHQRIDAYNNNSQPPAPQPSLQPNDTQLRRKRKADDDDPLPSSVRIKKEHLDTMYTAPDSSQDTNADHCTYFPEDNLKLSVDDSFQFPESFVPDKSHLLPYVGQMLMVGLVDDKVNDDIRTLITKYRVGAIILSSRNMKDAESTRALILELQNIAHAANHEYPLLIAIDQENGMLNNLYDKAYLTQFPGNMAVVATGKKKLAKDVARAMGKELKALGINWVLGPVVDVLTNSTNRLLGVRTMGEDPEQVSDYAEAFLEGYKEAGIACCGKHFPGYGNASVNSTLDLPVVPESLQQLETASLIPYKRIIEKNVDAIMVGGCALPQVTMGEMHACLSEKVVQEILRNKLKHNGVIVSECLEMKSLYETVGVRQGTAMAASAGCDVIIVCSSYRLQLEAISGILGGVRDEIFAEQVVIDAAKRVTDMKKRYLSWGDALAPPELSYLLELKKSHQDLSSEAYKNSVTLLRDHSNYIPLTESVEPDGNILLLTPLVSPIINVEVKDGKSEQYFKTSQDVFKKFGMTMSRYHTGKVQHTTYTAKGFQPGLFERAKAVIVVTTDADRNQYQLDFTKRISMLCNQQRKPMIAIAASSPYDLALDRAIGTYMCIYEFTQESLAVTAKILFNHLKPVGKLPGRSFSQKLKRSSSHNGRWLVEDWNEQRELPRLMELWTLCFPERRFIKQDMLFDNIFGKKGLGLAQKHFVVRNSSTREFYGFCSTWIHEKEQVGSIMMLFVIPSRRCMSIGQSLHDAAMKYLKSKNVKLIRLGSRVPQFFDGMPLSRLTQDDKPNESSRASSEHSIEESTHTVGRSGTVDLVEWFNHAGWNISAGRKSGNGAHANEVHTMKVNVENSNPRFEIPVARGFTLRPYLPEDHDQLLEFVDRHVQRRRDRAGLSLLYMQAQESQISNNSDTSILLYVDMTGRIVGSIISFSMRSNFSVLLPWIFEFENARVGGLCGLIVEQGKLLPKDVEFLKLGLVKKGLNNFIMATDLERCAISGIEGDEEYKLMKSLKFEWWKSYLEVSRKA

Solvent-accessible surface area (backbone atoms only — not comparable to full-atom values): 118102 Å² total; per-residue (Å²): 125,77,58,70,66,69,69,65,53,54,59,57,83,57,78,58,52,78,46,82,29,45,66,76,64,67,90,71,85,73,79,70,77,74,72,79,73,71,80,74,70,66,77,69,80,69,76,74,76,74,81,74,81,83,88,83,83,88,80,84,87,83,83,93,82,88,80,86,88,80,87,90,82,89,80,89,83,90,82,88,85,84,91,80,85,88,81,79,86,91,85,77,90,90,80,88,76,91,81,92,83,89,92,81,90,94,84,92,82,84,84,81,79,78,89,71,83,78,83,76,72,79,79,75,71,68,74,69,88,62,68,62,68,37,49,73,65,80,68,80,63,65,58,76,77,80,71,58,75,60,66,56,85,68,55,54,72,87,53,57,87,46,37,62,34,53,11,39,23,30,30,35,31,61,78,48,60,56,91,48,69,64,60,49,42,38,35,53,74,44,30,42,32,30,36,39,53,46,51,72,35,33,77,36,65,66,58,32,27,51,42,46,40,50,53,36,50,52,33,54,74,56,64,48,93,61,64,62,44,28,30,35,55,57,56,33,43,59,46,40,37,74,63,32,87,85,47,46,72,75,44,65,23,41,27,29,39,42,7,41,74,39,52,65,56,37,16,51,49,30,21,51,52,27,41,54,39,40,47,40,57,38,43,29,39,60,26,56,52,45,22,25,32,56,27,81,82,34,67,59,54,54,46,56,17,34,30,46,32,33,66,61,29,26,55,41,47,46,24,31,51,52,12,20,52,74,36,52,27,45,42,17,41,29,40,41,77,35,48,19,60,17,45,70,35,86,70,59,43,34,39,33,30,54,55,37,65,70,53,31,61,74,33,31,38,44,22,53,50,53,36,44,75,67,60,48,51,24,38,29,24,29,65,25,25,28,55,61,66,67,54,36,86,51,35,37,33,48,27,42,61,51,42,35,48,42,42,34,60,69,59,55,44,82,50,34,31,28,35,37,55,38,55,36,33,51,44,27,72,70,46,4,32,25,48,41,36,25,27,18,47,62,13,54,36,23,30,42,30,36,49,52,52,67,64,52,44,51,31,30,54,48,13,46,53,45,24,41,73,69,60,66,36,60,66,62,58,48,49,53,26,22,47,46,45,48,54,54,42,64,74,61,52,47,60,69,55,54,76,53,57,63,56,69,67,54,39,40,50,48,27,63,65,42,45,59,54,28,50,51,49,42,49,28,17,30,17,66,78,40,52,60,76,54,47,73,29,37,68,81,64,40,60,62,70,39,27,31,30,36,37,32,56,41,35,51,50,57,68,73,66,78,68,78,71,86,54,72,63,57,59,48,54,43,15,62,47,55,56,47,60,44,43,46,56,39,9,71,73,32,78,14,40,28,37,32,31,28,40,35,79,90,41,61,74,65,74,57,59,74,67,31,50,30,40,37,41,44,42,63,49,23,80,84,41,53,51,52,50,56,48,48,52,51,49,51,51,52,24,59,72,67,68,29,57,56,40,40,33,19,34,24,35,59,65,60,59,64,79,28,48,84,53,41,26,33,33,29,47,41,32,70,45,69,66,44,39,50,46,48,39,33,27,41,53,64,73,42,70,68,63,16,42,72,55,38,73,41,60,63,55,35,52,56,64,42,63,69,59,73,52,63,49,67,68,39,72,62,48,52,89,74,39,50,72,51,48,55,52,44,44,46,65,61,34,69,86,69,51,48,59,62,47,66,60,49,48,42,48,59,62,29,91,72,29,86,79,57,62,63,56,38,35,32,30,56,22,76,65,73,63,44,73,43,32,43,28,37,34,40,43,40,70,91,68,25,34,25,22,44,34,43,76,53,47,36,54,68,56,55,93,53,40,49,62,56,32,42,49,53,54,50,50,54,51,42,55,69,66,72,30,57,33,35,27,41,12,21,68,55,53,26,83,25,63,16,46,69,50,73,77,74,77,71,80,77,60,80,84,82,76,74,89,75,86,72,91,71,68,84,71,75,74,66,79,62,84,66,51,70,66,40,51,48,47,51,53,49,42,36,71,72,71,40,82,74,67,78,73,69,68,51,90,81,77,49,30,85,44,33,36,30,30,31,36,31,81,28,37,59,86,52,81,72,64,84,63,69,84,53,91,64,51,47,80,43,70,67,50,83,86,42,50,66,59,50,53,50,51,45,45,56,51,32,73,74,35,61,90,46,46,40,50,57,57,52,51,51,44,44,52,53,35,39,67,47,83,81,34,52,38,47,47,41,31,31,22,38,84,86,64,47,74,44,30,36,33,36,37,33,26,66,84,13,82,58,33,66,42,42,47,67,64,30,50,44,90,60,82,30,36,33,38,37,36,70,76,45,60,56,77,82,86,48,55,71,67,54,42,52,48,51,53,50,27,50,52,35,50,52,49,36,54,40,24,69,32,82,71,30,43,32,32,34,39,45,78,35,52,28,43,67,48,45,52,55,41,39,76,72,59,37,37,87,73,49,43,18,39,55,45,70,41,74,88,125,76,57,70,65,68,68,67,55,56,59,59,84,56,77,57,52,80,46,81,28,43,65,78,62,64,92,70,84,76,77,71,75,75,73,79,68,58,31,42,66,57,78,71,79,67,78,62,83,71,77,79,72,86,78,88,81,87,80,86,90,87,84,90,91,85,93,81,94,83,88,88,81,90,84,90,86,92,86,88,90,86,93,84,90,84,90,84,83,86,89,76,88,82,74,87,73,85,83,87,84,89,79,83,84,92,80,88,77,82,80,80,76,80,81,76,72,68,56,34,52,72,77,74,68,68,73,68,88,60,66,61,66,37,50,75,68,78,69,79,63,66,56,75,79,82,69,59,76,60,65,56,87,69,57,54,71,90,52,56,87,45,37,62,33,54,12,39,23,31,31,35,31,61,75,48,61,55,93,47,70,65,61,49,42,38,36,54,76,44,30,41,34,29,36,40,53,46,49,72,35,33,76,36,64,68,58,32,27,53,42,46,40,50,53,36,49,50,33,55,74,55,64,48,93,63,62,64,44,28,30,35,52,57,56,33,44,58,45,39,36,73,63,32,87,83,49,46,72,73,44,64,22,40,25,32,40,43,6,41,74,39,53,65,57,38,16,49,49,29,21,51,52,25,41,54,40,41,47,41,58,37,43,29,38,57,26,56,53,45,22,24,30,55,27,80,83,33,66,58,56,56,44,56,19,37,30,46,31,34,68,60,31,27,54,42,47,46,24,30,51,52,11,20,53,75,36,53,27,45,39,18,41,29,39,40,76,35,47,20,60,16,44,70,36,85,71,59,41,34,37,34,29,54,55,37,65,71,53,31,61,74,34,31,37,44,23,54,50,51,37,44,76,68,61,47,52,24,38,29,24,28,64,25,25,27,58,60,66,49,62,40,87,50,37,35,33,48,27,40,62,51,42,34,4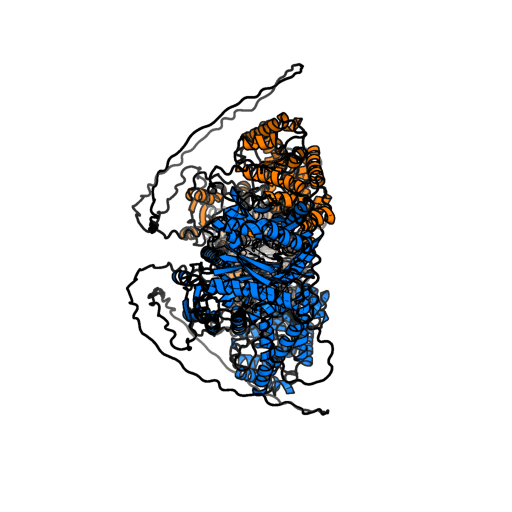8,40,41,34,59,69,59,55,42,83,52,34,30,28,35,36,54,39,56,36,32,51,44,26,73,70,46,4,32,25,47,42,35,24,27,17,48,62,13,56,37,21,30,42,30,36,50,53,51,68,64,52,44,52,31,32,54,48,13,46,53,45,25,40,73,70,59,66,35,58,64,61,60,46,49,53,24,23,49,46,44,48,53,54,43,65,74,60,53,47,61,71,55,55,78,52,56,62,56,69,66,53,39,40,51,48,28,64,66,42,45,61,54,31,51,51,50,42,51,27,17,30,18,66,78,41,53,60,75,53,47,72,29,36,68,80,65,39,60,61,70,40,27,33,30,38,38,33,57,41,35,53,51,57,68,75,65,76,68,78,71,89,54,72,62,58,62,49,54,44,14,62,47,56,55,47,60,44,44,46,56,38,9,70,71,34,78,15,40,28,36,32,31,27,40,34,77,89,40,62,74,66,73,58,60,73,67,31,49,29,39,37,40,44,41,61,50,21,79,84,42,52,51,53,52,56,49,49,53,51,50,50,52,53,23,61,73,68,69,29,57,54,39,38,34,19,34,24,34,58,66,60,57,65,79,29,48,83,54,42,26,32,33,28,48,42,33,71,44,70,65,42,38,50,46,48,38,32,28,41,53,63,73,42,70,66,64,16,42,73,55,38,73,42,60,62,54,37,51,58,62,41,62,68,57,73,52,61,50,68,69,40,71,62,48,54,89,74,39,51,71,52,47,55,53,44,44,48,66,61,34,70,86,69,51,50,58,62,48,66,60,50,48,43,49,60,62,29,92,72,28,86,80,56,62,62,56,38,36,30,31,56,23,76,65,74,63,44,74,42,32,43,27,36,35,40,43,40,70,92,68,26,34,26,21,45,34,44,76,54,46,36,56,68,57,57,94,53,39,49,61,56,33,41,50,52,54,52,49,54,52,45,56,68,66,74,30,59,33,35,28,41,12,22,68,56,53,27,81,26,64,16,46,69,48,71,78,73,78,71,80,78,62,79,84,83,75,75,91,72,86,74,91,72,71,84,74,75,73,65,79,64,85,67,49,70,66,40,53,50,48,51,53,50,39,35,72,72,71,40,84,71,70,64,82,64,66,50,90,90,60,69,61,80,50,40,35,32,31,32,36,33,81,28,38,56,87,53,80,73,61,83,63,71,84,52,89,65,52,47,80,44,70,67,51,84,86,42,51,66,60,49,52,50,51,45,45,54,50,32,74,72,34,61,89,45,46,40,51,57,56,51,51,52,45,44,52,52,34,39,66,47,83,81,34,52,39,47,46,40,32,31,23,38,82,86,64,47,75,46,30,37,34,38,37,34,26,64,86,13,83,60,34,68,43,40,46,64,64,31,50,43,89,63,80,30,35,33,36,37,35,69,76,44,61,56,74,85,87,49,54,70,68,53,43,51,46,51,53,49,28,50,52,35,49,49,49,34,54,40,23,68,32,84,71,29,42,32,34,34,39,46,78,36,51,46,67,68,48,44,51,54,41,41,74,73,58,37,36,88,72,47,43,17,40,48,46,70,43,74,91

Organism: Geotrichum candidum (NCBI:txid1173061)